Protein 4IX1 (pdb70)

Foldseek 3Di:
DDAQQLFEEEEEDEPVPADLQVVLVQWADPNHHYHYDYFDQPPADLDVVSVVVVLVSLLVSLLVVLVVPGAEYEYDDLCQCLSDDAANVNNVVSQVSSCVSRVHHYYYVVLVLVLCVVVVFAEEFEEAQQDDPVSVVSSCRHNVSSNHHYPYYDYPVCVCVLVRQVVRCVVPVPGQEYEEDRRDDCVCQQVSCVVSVHHYYYPSRSRSLVVCVRSVHQHIHDRDTDSSPVD/DDAQQLFEEEEEDEPVPAPLQVVLVQWADPNHHYHYDYFDLDDDDDDPVSVVVVLVRLLQSLLVVLVVPGQEYEYADLLQCPPDDFERVSNVVSQVSSCVSRVHHYYYVVLVLVLCVVVVFAEEFEEAQQDDPVSVVSSCRHNVSSNHHYPYYDHVAPVCVLVRQVVRCVVPVPGQEYEEDRPHDCVCQQVSCVVSVHHYYYPSRSRSLVVCVRSVHLDIHDRDTDSSPPD/DDAQQLFEEEEADEVVCDDLQVVLVQWADPNHHYHYDYFDQPPQDQDDVSVVVVLVRLLQSLLVVLVVPGAEYEYDDLCQCLSPHFARVNNVVSQVSSCVSRVHHYYYVVLVLVLCVVVVFAEEFEEAQPDDPVSVVSSCRHNVSSNHHYPYYYHVCVCVLVRQVVRCVVPVVGQEYEEDNRDDCVCQQVSCVVNVHHYYYPSRSRSLVVCVRSVHQDTPDRDTDSSPVD/DDAQQLFEEEEADEVVPAPLQVVLVQWADPNHHYHYDYQDQPDADLDPVSVVSVLVSLLVSLLVVLVVPGAEYEYDDLCQCQSDDQERPNNVVSQVSSCVSRVHHYYYVVLVLVLCVVVVFAEEFEEAQQDDPVSVVSSCSHNVNSNHHYPYYYHVVVVVLVRQVVRCVVPVPGQEYEEDSRDDCVCQQVSCVVSVHHYYYPSRSRSLVVCVRSVHQDIDDRDTDSSPVD/DAQQLFEEEEEDEVPPFCLQVVLVQWADPNHHYHYDYFDDPVPPDDPVCPVVVLVSLLQSLLVVLVVPGAEYEYDDLCQCLVDDAARPSNVVSQVSSCVSRVHHYHYVVLVLVLCVVVVFAEEFEEAAPDDPVSVVSSCRRNVSSNHHYPYYDYHAPVCVLVRQVVRCVVPVVGQEYEEDSRHDCVCQQVSCVVSVHHYYYPSRSRSLVRCVRSVHQHIHDRDTDSSPVD/DAQQLFEEEEEDEPVCDDLQVVLVQWADPNHHYHYDYFDQPPQDQDDVSVVVVLVSLLQSLLVVLVVPGAEYEYDDLLQCLRPDQERPNNVVSQVSSCVSRVHHYYYVVLVLVLCVVVVFAEEFEEAAPDDVVSVVSSCRHNVSSNHHYPYYDHQVVCVLVRQVVRCVVVVVGQEYEEDNRHDCVCQQVSCVVNVHHYYYPSRSRSLVVCVRSVHQGINDRDTDSSPVD/DDAQQLFEEEEADEPVPADLQVVLVQWADPNHHYHYDYFDQPPQDQDDVSVVVVLVSLLQSLLVVLVVPGQEYEYDDLCQCLSDDFARVNNVVSQVSSCVSRVHHYYYVVLVLVLCVVVVFAEEFEEAQPDDPVSVVRSCRHNVSSNHHYPYYDHVVVCVLVRQVVRCVVPVPGQEYEEDVRDDCVCQQVSCVVSVHHYYYPSRSRSLVVCVRSVHQGIHDRDTDSSPVD/DAQQLFEEEEEDEVPPAPLQVVLVQWADPNHHYHYDYFDQPPADQDPVSLVVVLVSLLQSLLVVLVVPGAEYEYDDLCQCQDPDAARVNNVVSQVSSCVSRVHHYYYVVLVLVLCVVVVFAEEEEEAQQDDPVSVVSSCRRNVSSNHHYPYYDYDVCVCVLVRQVVRCVVPVVGQEYEEDSRDDCVCQQVSCVVNVHHYYYPSRSRSLVVCVRSVHQGINDRPTDSSPVD

Solvent-accessible surface area: 70439 Å² total

Organism: NCBI:txid543736

InterPro domains:
  IPR026286 Maleate isomerase/Arylmalonate decarboxylase [PF17645] (55-254)
  IPR026286 Maleate isomerase/Arylmalonate decarboxylase [PTHR40267] (10-256)
  IPR053714 Isomerization and Racemization Enzyme Superfamily [G3DSA:3.40.50.12500] (1-258)

Sequence (1841 aa):
ADYGWRGKVGLISTPVIENAHVELARVAPEGVGVYQTFPYVPNFRVDATNIKRAVEQLETSAAALGSAGVDIVGQVGTPFSFAGGTGLEWAEDISTKLEKASGKPVALGLSIVEALQERGYKTVAISSTYYSRELSERYTQFLEAGGIRVLTIKNWPASYAYKSAREVAAEAPEADCIISGAAVHTDIIAPLEADLGKPVISSDSAFFWKILSLLGVRETSGGWGSLLDSLADDYGWRGKVGLISTPVIENAHVELARVAPEGVGVYQTFPYVPNFRVDATNIKRAVEQLETSAAALGSAGVDIVGQVGTPFSFAGGTGLEWAEDISTKLEKASGKPVALGLSIVEALQERGYKTVAISSTYYSRELSERYTQFLEAGGIRVLTIKNWPASYAYKSAREVAAEAPEADCIISGAAVHTDIIAPLEADLGKPVISSDSAFFWKILSLLGVRETSGGWGSLLDSLADYGWRGKVGLISTPVIENAHVELARVAPEGVGVYQTFPYVPNFRVDATNIKRAVEQLETSAAALGSAGVDIVGQVGTPFSFAGGTGLEWAEDISTKLEKASGKPVALGLSIVEALQERGYKTVAISSTYYSRELSERYTQFLEAGGIRVLTIKNPASYAYKSAREVAAEAPEADCIISGAAVHTDIIAPLEADLGKPVISSDSAFFWKILSLLGVRETSGGWGSLLDSLADYGWRGKVGLISTPVIENAHVELARVAPEGVGVYQTFPYVPNFRVDATNIKRAVEQLETSAAALGSAGVDIVGQVGTPFSFAGGTGLEWAEDISTKLEKASGKPVALGLSIVEALQERGYKTVAISSTYYSRELSERYTQFLEAGGIRVLTIKNPASYAYKSAREVAAEAPEADCIISGAAVHTDIIAPLEADLGKPVISSDSAFFWKILSLLGVRETSGGWGSLLDSLDYGWRGKVGLISTPVIENAHVELARVAPEGVGVYQTFPYVPNFRVDATNIKRAVEQLETSAAALGSAGVDIVGQVGTPFSFAGGTGLEWAEDISTKLEKASGKPVALGLSIVEALQERGYKTVAISSTYYSRELSERYTQFLEAGGIRVLTIKNWPASYAYKSAREVAAEAPEADCIISGAAVHTDIIAPLEADLGKPVISSDSAFFWKILSLLGVRETSGGWGSLLDSLDYGWRGKVGLISTPVIENAHVELARVAPEGVGVYQTFPYVPNFRVDATNIKRAVEQLETSAAALGSAGVDIVGQVGTPFSFAGGTGLEWAEDISTKLEKASGKPVALGLSIVEALQERGYKTVAISSTYYSRELSERYTQFLEAGGIRVLTIKNPASYAYKSAREVAAEAPEADCIISGAAVHTDIIAPLEADLGKPVISSDSAFFWKILSLLGVRETSGGWGSLLDSLADYGWRGKVGLISTPVIENAHVELARVAPEGVGVYQTFPYVPNFRVDATNIKRAVEQLETSAAALGSAGVDIVGQVGTPFSFAGGTGLEWAEDISTKLEKASGKPVALGLSIVEALQERGYKTVAISSTYYSRELSERYTQFLEAGGIRVLTIKNPASYAYKSAREVAAEAPEADCIISGAAVHTDIIAPLEADLGKPVISSDSAFFWKILSLLGVRETSGGWGSLLDSLDYGWRGKVGLISTPVIENAHVELARVAPEGVGVYQTFPYVPNFRVDATNIKRAVEQLETSAAALGSAGVDIVGQVGTPFSFAGGTGLEWAEDISTKLEKASGKPVALGLSIVEALQERGYKTVAISSTYYSRELSERYTQFLEAGGIRVLTIKNWPASYAYKSAREVAAEAPEADCIISGAAVHTDIIAPLEADLGKPVISSDSAFFWKILSLLGVRETSGGWGSLLDSL

Secondary structure (DSSP, 8-state):
--TTTTEEEEEE--TTT--HHHHHHHHSPTTEEEEEE----TT--SSHHHHHHHHHHHHHHHHHHHHHT-SEEEE--SGGGG-SSSSSHHHHHHHHHHHHHHSS-EE--HHHHHHHHHHT--EEEEE-TT--HHHHHHHHHHHHTTT-EEEEEE---HHHHHHHHHHHHHH-TT-SEE---TTS----HHHHHHHHSS-B--HHHHHHHHHHHHHT----SS---HHHHT-/--TTTTEEEEEE--TTT--HHHHHHHHSPTTEEEEEE-----S----HHHHHHHHHHHHHHHHHHHHHT-SEEEE--SGGGGSSSSSTHHHHHHHHHHHHHHSS-EE--HHHHHHHHHHT--EEEEE-TT--HHHHHHHHHHHHTTT-EEEEEE---HHHHHHHHHHHHHH-TT-SEE---TTS----HHHHHHHHSS-B--HHHHHHHHHHHHHT----SS---HHHHT-/--TTTTEEEEEE--TTT--HHHHHHHHSPTTEEEEEE----TT--SSHHHHHHHHHHHHHHHHHHHHHT-SEEEE--SGGGGSSSSSSHHHHHHHHHHHHHHSS-EE--HHHHHHHHHHT--EEEEE-TT--HHHHHHHHHHHHTTT-EEEEEE--HHHHHHHHHHHHHH-TT-SEE---TTS----HHHHHHHHSS-B--HHHHHHHHHHHHHT----SS---HHHHT-/--TTTTEEEEEE--TTT--HHHHHHHHSPTTEEEEEE----SS--S-HHHHHHHHHHHHHHHHHHHHHT-SEEEE--SGGGGSSSSSTHHHHHHHHHHHHHHSS-EE--HHHHHHHHHHT--EEEEE-TT--HHHHHHHHHHHHTTT-EEEEEE--HHHHHHHHHHHHHH-TT-SEE---SSS----HHHHHHHHSS-B--HHHHHHHHHHHHHT----SS---HHHHT-/-TTTTEEEEEE--TTT--HHHHHHHHSPTTEEEEEE-----S----TTTHHHHHHHHHHHHHHHHHHT-SEEEE--SGGGGSSSSTTHHHHHHHHHHHHHHSS-EE--HHHHHHHHHHT--EEEEEETT--HHHHHHHHHHHHTTT-EEEEEEE--HHHHHHHHHHHHHH-TT-SEE---TTS----HHHHHHHHSS-B--HHHHHHHHHHHHHT----SS---HHHHT-/-TTTTEEEEEE--TTT--HHHHHHHHSPTTEEEEEE----TT--SSHHHHHHHHHHHHHHHHHHHHHT-SEEEE--HHHHTSSSSSTHHHHHHHHHHHHHHSS-EE--HHHHHHHHHHT--EEEEE-TT--HHHHHHHHHHHHTTT-EEEEEE--HHHHHHHHHHHHHH-TT-SEE---TTS----HHHHHHHHSS-B--HHHHHHHHHHHHHT----SS---HHHHT-/--TTTTEEEEEE--TTT--HHHHHHHHSPTTEEEEEE----TT--SSHHHHHHHHHHHHHHHHHHHHHT-SEEEE--SGGGSSSSSSSHHHHHHHHHHHHHHSS-EE--HHHHHHHHHHT--EEEEE-TT--HHHHHHHHHHHHTTT-EEEEEE--HHHHHHHHHHHHHH-TT-SEE---TTS----HHHHHHHHSS-B--HHHHHHHHHHHHHT----SS---HHHHT-/-TTTTEEEEEE--TTT--HHHHHHHHSPTTEEEEEE----TT--S-HHHHHHHHHHHHHHHHHHHHHT-SEEEE--SGGGGSSSSTTHHHHHHHHHHHHHHSS-EE--HHHHHHHHHHT--EEEEE-TT--HHHHHHHHHHHHHTT-EEEEEE---HHHHHHHHHHHHHH-TT-SEE---TTS----HHHHHHHHSS-B--HHHHHHHHHHHHHT----SS---HHHHT-

Nearest PDB structures (foldseek):
  4ix1-assembly2_F  TM=1.002E+00  e=1.110E-44  Rhodococcus opacus PD630
  4ix1-assembly4_H  TM=1.001E+00  e=1.709E-43  Rhodococcus opacus PD630
  3dtv-assembly5_A  TM=8.946E-01  e=2.739E-15  Bordetella bronchiseptica
  3dtv-assembly5_C-4  TM=8.602E-01  e=9.230E-15  Bordetella bronchiseptica
  3ixm-assembly1_A  TM=8.526E-01  e=1.604E-13  Bordetella bronchiseptica

Structure (mmCIF, N/CA/C/O backbone):
data_4IX1
#
_entry.id   4IX1
#
_cell.length_a   117.824
_cell.length_b   117.902
_cell.length_c   166.324
_cell.angle_alpha   90.000
_cell.angle_beta   90.000
_cell.angle_gamma   90.000
#
_symmetry.space_group_name_H-M   'P 21 21 21'
#
loop_
_entity.id
_entity.type
_entity.pdbx_description
1 polymer 'hypothetical protein'
2 non-polymer 'PHOSPHATE ION'
3 water water
#
loop_
_atom_site.group_PDB
_atom_site.id
_atom_site.type_symbol
_atom_site.label_atom_id
_atom_site.label_alt_id
_atom_site.label_comp_id
_atom_site.label_asym_id
_atom_site.label_entity_id
_atom_site.label_seq_id
_atom_site.pdbx_PDB_ins_code
_atom_site.Cartn_x
_atom_site.Cartn_y
_atom_site.Cartn_z
_atom_site.occupancy
_atom_site.B_iso_or_equiv
_atom_site.auth_seq_id
_atom_site.auth_comp_id
_atom_site.auth_asym_id
_atom_site.auth_atom_id
_atom_site.pdbx_PDB_model_num
ATOM 1 N N . ALA A 1 6 ? 18.584 42.278 147.247 1.00 123.00 7 ALA A N 1
ATOM 2 C CA . ALA A 1 6 ? 18.473 43.290 146.157 1.00 115.21 7 ALA A CA 1
ATOM 3 C C . ALA A 1 6 ? 17.089 43.261 145.510 1.00 105.78 7 ALA A C 1
ATOM 4 O O . ALA A 1 6 ? 16.765 42.358 144.722 1.00 113.11 7 ALA A O 1
ATOM 6 N N . ASP A 1 7 ? 16.269 44.251 145.839 1.00 93.64 8 ASP A N 1
ATOM 7 C CA . ASP A 1 7 ? 15.013 44.442 145.120 1.00 91.87 8 ASP A CA 1
ATOM 8 C C . ASP A 1 7 ? 15.228 45.296 143.848 1.00 79.23 8 ASP A C 1
ATOM 9 O O . ASP A 1 7 ? 16.130 46.138 143.777 1.00 74.44 8 ASP A O 1
ATOM 14 N N . TYR A 1 8 ? 14.372 45.082 142.859 1.00 71.16 9 TYR A N 1
ATOM 15 C CA . TYR A 1 8 ? 14.419 45.823 141.600 1.00 74.06 9 TYR A CA 1
ATOM 16 C C . TYR A 1 8 ? 14.487 47.340 141.849 1.00 73.29 9 TYR A C 1
ATOM 17 O O . TYR A 1 8 ? 13.810 47.868 142.724 1.00 80.00 9 TYR A O 1
ATOM 26 N N . GLY A 1 9 ? 15.315 48.029 141.087 1.00 68.67 10 GLY A N 1
ATOM 27 C CA . GLY A 1 9 ? 15.374 49.472 141.149 1.00 65.57 10 GLY A CA 1
ATOM 28 C C . GLY A 1 9 ? 16.179 50.034 142.292 1.00 63.95 10 GLY A C 1
ATOM 29 O O . GLY A 1 9 ? 16.137 51.247 142.513 1.00 62.64 10 GLY A O 1
ATOM 30 N N . TRP A 1 10 ? 16.972 49.191 142.959 1.00 64.48 11 TRP A N 1
ATOM 31 C CA . TRP A 1 10 ? 17.730 49.626 144.153 1.00 61.94 11 TRP A CA 1
ATOM 32 C C . TRP A 1 10 ? 18.699 50.724 143.884 1.00 62.30 11 TRP A C 1
ATOM 33 O O . TRP A 1 10 ? 19.019 51.483 144.785 1.00 61.09 11 TRP A O 1
ATOM 44 N N . ARG A 1 11 ? 19.125 50.860 142.635 1.00 63.70 12 ARG A N 1
ATOM 45 C CA . ARG A 1 11 ? 20.060 51.907 142.276 1.00 68.77 12 ARG A CA 1
ATOM 46 C C . ARG A 1 11 ? 19.413 53.176 141.702 1.00 67.48 12 ARG A C 1
ATOM 47 O O . ARG A 1 11 ? 20.118 54.117 141.325 1.00 73.01 12 ARG A O 1
ATOM 55 N N . GLY A 1 12 ? 18.086 53.207 141.617 1.00 61.23 13 GLY A N 1
ATOM 56 C CA . GLY A 1 12 ? 17.401 54.329 141.005 1.00 61.91 13 GLY A CA 1
ATOM 57 C C . GLY A 1 12 ? 16.250 53.843 140.160 1.00 68.76 13 GLY A C 1
ATOM 58 O O . GLY A 1 12 ? 16.357 52.828 139.470 1.00 72.07 13 GLY A O 1
ATOM 59 N N . LYS A 1 13 ? 15.141 54.568 140.215 1.00 72.12 14 LYS A N 1
ATOM 60 C CA . LYS A 1 13 ? 13.954 54.228 139.457 1.00 67.82 14 LYS A CA 1
ATOM 61 C C . LYS A 1 13 ? 13.590 55.313 138.503 1.00 63.29 14 LYS A C 1
ATOM 62 O O . LYS A 1 13 ? 13.523 56.465 138.876 1.00 65.95 14 LYS A O 1
ATOM 68 N N . VAL A 1 14 ? 13.321 54.936 137.269 1.00 63.81 15 VAL A N 1
ATOM 69 C CA . VAL A 1 14 ? 12.968 55.883 136.239 1.00 59.84 15 VAL A CA 1
ATOM 70 C C . VAL A 1 14 ? 11.588 55.604 135.764 1.00 58.04 15 VAL A C 1
ATOM 71 O O . VAL A 1 14 ? 11.264 54.473 135.466 1.00 65.03 15 VAL A O 1
ATOM 75 N N . GLY A 1 15 ? 10.775 56.639 135.673 1.00 61.91 16 GLY A N 1
ATOM 76 C CA . GLY A 1 15 ? 9.444 56.524 135.104 1.00 63.19 16 GLY A CA 1
ATOM 77 C C . GLY A 1 15 ? 9.440 57.247 133.774 1.00 67.11 16 GLY A C 1
ATOM 78 O O . GLY A 1 15 ? 9.841 58.396 133.681 1.00 67.27 16 GLY A O 1
ATOM 79 N N . LEU A 1 16 ? 9.019 56.550 132.725 1.00 67.32 17 LEU A N 1
ATOM 80 C CA . LEU A 1 16 ? 8.973 57.130 131.402 1.00 64.07 17 LEU A CA 1
ATOM 81 C C . LEU A 1 16 ? 7.537 57.371 130.979 1.00 68.04 17 LEU A C 1
ATOM 82 O O . LEU A 1 16 ? 6.693 56.466 131.037 1.00 76.88 17 LEU A O 1
ATOM 87 N N . ILE A 1 17 ? 7.268 58.604 130.564 1.00 69.87 18 ILE A N 1
ATOM 88 C CA . ILE A 1 17 ? 5.992 58.977 130.004 1.00 63.94 18 ILE A CA 1
ATOM 89 C C . ILE A 1 17 ? 6.085 58.674 128.526 1.00 58.26 18 ILE A C 1
ATOM 90 O O . ILE A 1 17 ? 6.836 59.281 127.790 1.00 59.25 18 ILE A O 1
ATOM 95 N N . SER A 1 18 ? 5.283 57.743 128.065 1.00 68.36 19 SER A N 1
ATOM 96 C CA . SER A 1 18 ? 5.362 57.293 126.699 1.00 75.52 19 SER A CA 1
ATOM 97 C C . SER A 1 18 ? 4.277 57.843 125.846 1.00 81.67 19 SER A C 1
ATOM 98 O O . SER A 1 18 ? 3.187 58.053 126.294 1.00 94.64 19 SER A O 1
ATOM 101 N N . THR A 1 19 ? 4.594 58.083 124.596 1.00 94.25 20 THR A N 1
ATOM 102 C CA . THR A 1 19 ? 3.605 58.459 123.625 1.00 97.90 20 THR A CA 1
ATOM 103 C C . THR A 1 19 ? 2.755 57.301 123.193 1.00 112.47 20 THR A C 1
ATOM 104 O O . THR A 1 19 ? 3.180 56.159 123.221 1.00 120.67 20 THR A O 1
ATOM 108 N N . PRO A 1 20 ? 1.523 57.671 122.647 1.00 114.13 21 PRO A N 1
ATOM 109 C CA . PRO A 1 20 ? 0.699 56.529 122.227 1.00 109.09 21 PRO A CA 1
ATOM 110 C C . PRO A 1 20 ? 1.275 55.890 120.994 1.00 101.66 21 PRO A C 1
ATOM 111 O O . PRO A 1 20 ? 0.694 55.016 120.409 1.00 106.54 21 PRO A O 1
ATOM 115 N N . VAL A 1 21 ? 2.486 56.269 120.660 1.00 102.59 22 VAL A N 1
ATOM 116 C CA . VAL A 1 21 ? 3.154 55.727 119.505 1.00 104.21 22 VAL A CA 1
ATOM 117 C C . VAL A 1 21 ? 3.297 54.256 119.822 1.00 121.56 22 VAL A C 1
ATOM 118 O O . VAL A 1 21 ? 3.514 53.438 118.945 1.00 137.87 22 VAL A O 1
ATOM 122 N N . ILE A 1 22 ? 3.241 53.937 121.102 1.00 119.55 23 ILE A N 1
ATOM 123 C CA . ILE A 1 22 ? 3.670 52.634 121.576 1.00 116.00 23 ILE A CA 1
ATOM 124 C C . ILE A 1 22 ? 5.156 52.502 121.382 1.00 107.09 23 ILE A C 1
ATOM 125 O O . ILE A 1 22 ? 5.650 51.604 120.746 1.00 103.05 23 ILE A O 1
ATOM 130 N N . GLU A 1 23 ? 5.840 53.500 121.908 1.00 102.19 24 GLU A N 1
ATOM 131 C CA . GLU A 1 23 ? 7.269 53.575 121.928 1.00 93.59 24 GLU A CA 1
ATOM 132 C C . GLU A 1 23 ? 7.819 52.490 122.826 1.00 96.61 24 GLU A C 1
ATOM 133 O O . GLU A 1 23 ? 7.178 52.080 123.779 1.00 84.70 24 GLU A O 1
ATOM 139 N N . ASN A 1 24 ? 9.015 52.033 122.493 1.00 77.53 25 ASN A N 1
ATOM 140 C CA . ASN A 1 24 ? 9.711 50.986 123.204 1.00 78.11 25 ASN A CA 1
ATOM 141 C C . ASN A 1 24 ? 10.903 51.463 123.998 1.00 69.86 25 ASN A C 1
ATOM 142 O O . ASN A 1 24 ? 11.838 50.733 124.194 1.00 77.61 25 ASN A O 1
ATOM 147 N N . ALA A 1 25 ? 10.897 52.710 124.402 1.00 69.07 26 ALA A N 1
ATOM 148 C CA . ALA A 1 25 ? 12.035 53.281 125.074 1.00 72.34 26 ALA A CA 1
ATOM 149 C C . ALA A 1 25 ? 12.347 52.597 126.370 1.00 68.12 26 ALA A C 1
ATOM 150 O O . ALA A 1 25 ? 13.479 52.453 126.721 1.00 78.04 26 ALA A O 1
ATOM 152 N N . HIS A 1 26 ? 11.336 52.220 127.110 1.00 62.60 27 HIS A N 1
ATOM 153 C CA . HIS A 1 26 ? 11.522 51.456 128.353 1.00 65.40 27 HIS A CA 1
ATOM 154 C C . HIS A 1 26 ? 12.395 50.204 128.164 1.00 65.49 27 HIS A C 1
ATOM 155 O O . HIS A 1 26 ? 13.221 49.915 128.988 1.00 76.04 27 HIS A O 1
ATOM 162 N N . VAL A 1 27 ? 12.219 49.504 127.058 1.00 64.89 28 VAL A N 1
ATOM 163 C CA . VAL A 1 27 ? 13.026 48.345 126.732 1.00 66.24 28 VAL A CA 1
ATOM 164 C C . VAL A 1 27 ? 14.444 48.728 126.420 1.00 61.66 28 VAL A C 1
ATOM 165 O O . VAL A 1 27 ? 15.378 48.189 126.996 1.00 69.22 28 VAL A O 1
ATOM 169 N N . GLU A 1 28 ? 14.603 49.725 125.595 1.00 63.99 29 GLU A N 1
ATOM 170 C CA . GLU A 1 28 ? 15.913 50.183 125.277 1.00 70.34 29 GLU A CA 1
ATOM 171 C C . GLU A 1 28 ? 16.650 50.692 126.486 1.00 70.44 29 GLU A C 1
ATOM 172 O O . GLU A 1 28 ? 17.817 50.501 126.609 1.00 67.23 29 GLU A O 1
ATOM 178 N N . LEU A 1 29 ? 15.981 51.382 127.374 1.00 65.19 30 LEU A N 1
ATOM 179 C CA . LEU A 1 29 ? 16.663 51.890 128.561 1.00 66.79 30 LEU A CA 1
ATOM 180 C C . LEU A 1 29 ? 17.079 50.724 129.463 1.00 62.01 30 LEU A C 1
ATOM 181 O O . LEU A 1 29 ? 18.128 50.725 130.092 1.00 65.00 30 LEU A O 1
ATOM 186 N N . ALA A 1 30 ? 16.217 49.742 129.565 1.00 61.99 31 ALA A N 1
ATOM 187 C CA . ALA A 1 30 ? 16.528 48.604 130.369 1.00 61.20 31 ALA A CA 1
ATOM 188 C C . ALA A 1 30 ? 17.810 47.918 129.843 1.00 62.14 31 ALA A C 1
ATOM 189 O O . ALA A 1 30 ? 18.599 47.447 130.631 1.00 67.53 31 ALA A O 1
ATOM 191 N N . ARG A 1 31 ? 18.020 47.876 128.538 1.00 58.37 32 ARG A N 1
ATOM 192 C CA . ARG A 1 31 ? 19.249 47.303 128.015 1.00 59.65 32 ARG A CA 1
ATOM 193 C C . ARG A 1 31 ? 20.490 48.124 128.330 1.00 64.36 32 ARG A C 1
ATOM 194 O O . ARG A 1 31 ? 21.582 47.599 128.473 1.00 68.94 32 ARG A O 1
ATOM 202 N N . VAL A 1 32 ? 20.337 49.438 128.320 1.00 64.65 33 VAL A N 1
ATOM 203 C CA . VAL A 1 32 ? 21.478 50.309 128.441 1.00 55.17 33 VAL A CA 1
ATOM 204 C C . VAL A 1 32 ? 21.836 50.521 129.889 1.00 54.68 33 VAL A C 1
ATOM 205 O O . VAL A 1 32 ? 23.004 50.642 130.235 1.00 52.60 33 VAL A O 1
ATOM 209 N N . ALA A 1 33 ? 20.829 50.585 130.740 1.00 56.41 34 ALA A N 1
ATOM 210 C CA . ALA A 1 33 ? 21.073 50.889 132.129 1.00 60.69 34 ALA A CA 1
ATOM 211 C C . ALA A 1 33 ? 21.908 49.807 132.760 1.00 62.85 34 ALA A C 1
ATOM 212 O O . ALA A 1 33 ? 21.819 48.660 132.367 1.00 76.01 34 ALA A O 1
ATOM 214 N N . PRO A 1 34 ? 22.748 50.172 133.720 1.00 61.36 35 PRO A N 1
ATOM 215 C CA . PRO A 1 34 ? 23.467 49.204 134.479 1.00 61.36 35 PRO A CA 1
ATOM 216 C C . PRO A 1 34 ? 22.535 48.487 135.433 1.00 62.57 35 PRO A C 1
ATOM 217 O O . PRO A 1 34 ? 21.413 48.913 135.575 1.00 74.18 35 PRO A O 1
ATOM 221 N N . GLU A 1 35 ? 23.028 47.422 136.070 1.00 67.71 36 GLU A N 1
ATOM 222 C CA . GLU A 1 35 ? 22.288 46.615 137.061 1.00 71.31 36 GLU A CA 1
ATOM 223 C C . GLU A 1 35 ? 21.856 47.508 138.219 1.00 70.82 36 GLU A C 1
ATOM 224 O O . GLU A 1 35 ? 22.622 48.354 138.719 1.00 71.85 36 GLU A O 1
ATOM 230 N N . GLY A 1 36 ? 20.591 47.373 138.605 1.00 69.77 37 GLY A N 1
ATOM 231 C CA . GLY A 1 36 ? 20.070 48.058 139.787 1.00 66.56 37 GLY A CA 1
ATOM 232 C C . GLY A 1 36 ? 19.138 49.190 139.425 1.00 64.84 37 GLY A C 1
ATOM 233 O O . GLY A 1 36 ? 18.394 49.672 140.261 1.00 62.30 37 GLY A O 1
ATOM 234 N N . VAL A 1 37 ? 19.202 49.640 138.178 1.00 58.31 38 VAL A N 1
ATOM 235 C CA . VAL A 1 37 ? 18.301 50.689 137.715 1.00 60.90 38 VAL A CA 1
ATOM 236 C C . VAL A 1 37 ? 16.951 50.117 137.290 1.00 57.34 38 VAL A C 1
ATOM 237 O O . VAL A 1 37 ? 16.867 49.292 136.405 1.00 58.91 38 VAL A O 1
ATOM 241 N N . GLY A 1 38 ? 15.892 50.580 137.899 1.00 58.92 39 GLY A N 1
ATOM 242 C CA . GLY A 1 38 ? 14.547 50.092 137.561 1.00 62.31 39 GLY A CA 1
ATOM 243 C C . GLY A 1 38 ? 13.913 51.008 136.537 1.00 59.95 39 GLY A C 1
ATOM 244 O O . GLY A 1 38 ? 14.128 52.211 136.597 1.00 57.72 39 GLY A O 1
ATOM 245 N N . VAL A 1 39 ? 13.125 50.439 135.626 1.00 57.94 40 VAL A N 1
ATOM 246 C CA . VAL A 1 39 ? 12.412 51.201 134.643 1.00 57.00 40 VAL A CA 1
ATOM 247 C C . VAL A 1 39 ? 10.919 50.996 134.735 1.00 62.27 40 VAL A C 1
ATOM 248 O O . VAL A 1 39 ? 10.437 49.883 134.891 1.00 74.85 40 VAL A O 1
ATOM 252 N N . TYR A 1 40 ? 10.188 52.104 134.658 1.00 65.44 41 TYR A N 1
ATOM 253 C CA . TYR A 1 40 ? 8.735 52.108 134.717 1.00 65.32 41 TYR A CA 1
ATOM 254 C C . TYR A 1 40 ? 8.186 52.937 133.590 1.00 61.42 41 TYR A C 1
ATOM 255 O O . TYR A 1 40 ? 8.867 53.739 133.000 1.00 60.58 41 TYR A O 1
ATOM 264 N N . GLN A 1 41 ? 6.919 52.752 133.327 1.00 66.20 42 GLN A N 1
ATOM 265 C CA . GLN A 1 41 ? 6.319 53.339 132.160 1.00 65.94 42 GLN A CA 1
ATOM 266 C C . GLN A 1 41 ? 4.877 53.791 132.485 1.00 71.46 42 GLN A C 1
ATOM 267 O O . GLN A 1 41 ? 4.194 53.199 133.346 1.00 69.02 42 GLN A O 1
ATOM 273 N N . THR A 1 42 ? 4.431 54.835 131.818 1.00 68.57 43 THR A N 1
ATOM 274 C CA . THR A 1 42 ? 3.039 55.196 131.867 1.00 70.93 43 THR A CA 1
ATOM 275 C C . THR A 1 42 ? 2.607 55.882 130.597 1.00 72.38 43 THR A C 1
ATOM 276 O O . THR A 1 42 ? 3.404 56.471 129.930 1.00 66.82 43 THR A O 1
ATOM 280 N N . PHE A 1 43 ? 1.328 55.799 130.296 1.00 78.96 44 PHE A N 1
ATOM 281 C CA . PHE A 1 43 ? 0.758 56.378 129.090 1.00 73.75 44 PHE A CA 1
ATOM 282 C C . PHE A 1 43 ? -0.232 57.489 129.454 1.00 77.09 44 PHE A C 1
ATOM 283 O O . PHE A 1 43 ? -1.213 57.262 130.166 1.00 71.59 44 PHE A O 1
ATOM 291 N N . PRO A 1 44 ? -0.018 58.694 128.913 1.00 80.69 45 PRO A N 1
ATOM 292 C CA . PRO A 1 44 ? -1.040 59.717 129.034 1.00 81.36 45 PRO A CA 1
ATOM 293 C C . PRO A 1 44 ? -2.262 59.360 128.199 1.00 82.50 45 PRO A C 1
ATOM 294 O O . PRO A 1 44 ? -2.101 58.742 127.148 1.00 86.61 45 PRO A O 1
ATOM 298 N N . TYR A 1 45 ? -3.467 59.722 128.661 1.00 94.57 46 TYR A N 1
ATOM 299 C CA . TYR A 1 45 ? -4.700 59.468 127.890 1.00 103.86 46 TYR A CA 1
ATOM 300 C C . TYR A 1 45 ? -5.013 60.694 127.057 1.00 107.47 46 TYR A C 1
ATOM 301 O O . TYR A 1 45 ? -5.383 61.719 127.590 1.00 105.32 46 TYR A O 1
ATOM 310 N N . VAL A 1 46 ? -4.831 60.601 125.746 1.00 109.02 47 VAL A N 1
ATOM 311 C CA . VAL A 1 46 ? -4.970 61.757 124.884 1.00 111.01 47 VAL A CA 1
ATOM 312 C C . VAL A 1 46 ? -5.669 61.328 123.605 1.00 115.85 47 VAL A C 1
ATOM 313 O O . VAL A 1 46 ? -5.027 61.219 122.543 1.00 107.72 47 VAL A O 1
ATOM 317 N N . PRO A 1 47 ? -6.995 61.055 123.714 1.00 119.52 48 PRO A N 1
ATOM 318 C CA . PRO A 1 47 ? -7.800 60.617 122.570 1.00 125.56 48 PRO A CA 1
ATOM 319 C C . PRO A 1 47 ? -8.060 61.770 121.600 1.00 132.90 48 PRO A C 1
ATOM 320 O O . PRO A 1 47 ? -8.073 62.932 122.018 1.00 133.05 48 PRO A O 1
ATOM 324 N N . ASN A 1 48 ? -8.225 61.457 120.321 1.00 139.34 49 ASN A N 1
ATOM 325 C CA . ASN A 1 48 ? -8.613 62.447 119.316 1.00 148.59 49 ASN A CA 1
ATOM 326 C C . ASN A 1 48 ? -7.718 63.710 119.345 1.00 144.67 49 ASN A C 1
ATOM 327 O O . ASN A 1 48 ? -8.180 64.846 119.239 1.00 134.89 49 ASN A O 1
ATOM 332 N N . PHE A 1 49 ? -6.428 63.475 119.475 1.00 142.30 50 PHE A N 1
ATOM 333 C CA . PHE A 1 49 ? -5.494 64.566 119.413 1.00 144.30 50 PHE A CA 1
ATOM 334 C C . PHE A 1 49 ? -5.391 65.132 118.015 1.00 144.22 50 PHE A C 1
ATOM 335 O O . PHE A 1 49 ? -5.439 64.416 117.030 1.00 110.42 50 PHE A O 1
ATOM 343 N N . ARG A 1 50 ? -5.236 66.443 117.970 1.00 165.19 51 ARG A N 1
ATOM 344 C CA . ARG A 1 50 ? -5.011 67.182 116.752 1.00 175.82 51 ARG A CA 1
ATOM 345 C C . ARG A 1 50 ? -4.271 68.445 117.166 1.00 176.34 51 ARG A C 1
ATOM 346 O O . ARG A 1 50 ? -4.337 68.847 118.328 1.00 163.01 51 ARG A O 1
ATOM 354 N N . VAL A 1 51 ? -3.565 69.033 116.204 1.00 164.72 52 VAL A N 1
ATOM 355 C CA . VAL A 1 51 ? -2.620 70.105 116.467 1.00 167.44 52 VAL A CA 1
ATOM 356 C C . VAL A 1 51 ? -3.333 71.441 116.541 1.00 170.47 52 VAL A C 1
ATOM 357 O O . VAL A 1 51 ? -3.383 72.203 115.575 1.00 179.54 52 VAL A O 1
ATOM 361 N N . ASP A 1 52 ? -3.881 71.704 117.717 1.00 162.69 53 ASP A N 1
ATOM 362 C CA . ASP A 1 52 ? -4.555 72.950 118.013 1.00 169.21 53 ASP A CA 1
ATOM 363 C C . ASP A 1 52 ? -4.028 73.412 119.356 1.00 175.31 53 ASP A C 1
ATOM 364 O O . ASP A 1 52 ? -3.526 72.609 120.142 1.00 191.06 53 ASP A O 1
ATOM 369 N N . ALA A 1 53 ? -4.116 74.687 119.657 1.00 172.63 54 ALA A N 1
ATOM 370 C CA . ALA A 1 53 ? -3.592 75.088 120.935 1.00 163.04 54 ALA A CA 1
ATOM 371 C C . ALA A 1 53 ? -4.409 74.378 121.985 1.00 163.53 54 ALA A C 1
ATOM 372 O O . ALA A 1 53 ? -3.881 73.862 122.967 1.00 159.17 54 ALA A O 1
ATOM 374 N N . THR A 1 54 ? -5.710 74.330 121.762 1.00 151.23 55 THR A N 1
ATOM 375 C CA . THR A 1 54 ? -6.597 73.809 122.796 1.00 152.94 55 THR A CA 1
ATOM 376 C C . THR A 1 54 ? -6.224 72.333 123.093 1.00 153.17 55 THR A C 1
ATOM 377 O O . THR A 1 54 ? -6.268 71.886 124.245 1.00 130.98 55 THR A O 1
ATOM 381 N N . ASN A 1 55 ? -5.831 71.593 122.050 1.00 159.05 56 ASN A N 1
ATOM 382 C CA . ASN A 1 55 ? -5.445 70.185 122.183 1.00 158.94 56 ASN A CA 1
ATOM 383 C C . ASN A 1 55 ? -4.076 70.092 122.842 1.00 146.37 56 ASN A C 1
ATOM 384 O O . ASN A 1 55 ? -3.872 69.282 123.745 1.00 155.57 56 ASN A O 1
ATOM 389 N N . ILE A 1 56 ? -3.144 70.921 122.385 1.00 132.80 57 ILE A N 1
ATOM 390 C CA . ILE A 1 56 ? -1.823 71.015 123.015 1.00 130.14 57 ILE A CA 1
ATOM 391 C C . ILE A 1 56 ? -1.906 71.367 124.500 1.00 121.59 57 ILE A C 1
ATOM 392 O O . ILE A 1 56 ? -1.173 70.817 125.303 1.00 119.82 57 ILE A O 1
ATOM 397 N N . LYS A 1 57 ? -2.792 72.277 124.859 1.00 123.05 58 LYS A N 1
ATOM 398 C CA . LYS A 1 57 ? -3.010 72.545 126.280 1.00 135.93 58 LYS A CA 1
ATOM 399 C C . LYS A 1 57 ? -3.514 71.314 127.030 1.00 123.94 58 LYS A C 1
ATOM 400 O O . LYS A 1 57 ? -3.057 71.044 128.132 1.00 121.32 58 LYS A O 1
ATOM 406 N N . ARG A 1 58 ? -4.411 70.553 126.408 1.00 120.27 59 ARG A N 1
ATOM 407 C CA . ARG A 1 58 ? -4.953 69.321 126.983 1.00 111.40 59 ARG A CA 1
ATOM 408 C C . ARG A 1 58 ? -3.816 68.290 127.132 1.00 109.13 59 ARG A C 1
ATOM 409 O O . ARG A 1 58 ? -3.685 67.609 128.155 1.00 106.97 59 ARG A O 1
ATOM 417 N N . ALA A 1 59 ? -3.002 68.178 126.089 1.00 101.80 60 ALA A N 1
ATOM 418 C CA . ALA A 1 59 ? -1.855 67.282 126.075 1.00 98.24 60 ALA A CA 1
ATOM 419 C C . ALA A 1 59 ? -0.983 67.542 127.281 1.00 103.77 60 ALA A C 1
ATOM 420 O O . ALA A 1 59 ? -0.733 66.648 128.075 1.00 117.58 60 ALA A O 1
ATOM 422 N N . VAL A 1 60 ? -0.548 68.781 127.430 1.00 98.32 61 VAL A N 1
ATOM 423 C CA . VAL A 1 60 ? 0.311 69.151 128.541 1.00 91.56 61 VAL A CA 1
ATOM 424 C C . VAL A 1 60 ? -0.309 68.845 129.903 1.00 90.65 61 VAL A C 1
ATOM 425 O O . VAL A 1 60 ? 0.384 68.485 130.838 1.00 105.37 61 VAL A O 1
ATOM 429 N N . GLU A 1 61 ? -1.611 68.962 130.024 1.00 93.54 62 GLU A N 1
ATOM 430 C CA . GLU A 1 61 ? -2.247 68.631 131.289 1.00 107.04 62 GLU A CA 1
ATOM 431 C C . GLU A 1 61 ? -2.190 67.126 131.501 1.00 103.54 62 GLU A C 1
ATOM 432 O O . GLU A 1 61 ? -2.101 66.654 132.622 1.00 88.83 62 GLU A O 1
ATOM 438 N N . GLN A 1 62 ? -2.242 66.373 130.407 1.00 104.72 63 GLN A N 1
ATOM 439 C CA . GLN A 1 62 ? -2.122 64.916 130.495 1.00 101.34 63 GLN A CA 1
ATOM 440 C C . GLN A 1 62 ? -0.723 64.455 130.876 1.00 91.82 63 GLN A C 1
ATOM 441 O O . GLN A 1 62 ? -0.571 63.637 131.780 1.00 90.10 63 GLN A O 1
ATOM 447 N N . LEU A 1 63 ? 0.292 65.031 130.230 1.00 84.29 64 LEU A N 1
ATOM 448 C CA . LEU A 1 63 ? 1.666 64.854 130.659 1.00 73.59 64 LEU A CA 1
ATOM 449 C C . LEU A 1 63 ? 1.852 65.174 132.126 1.00 80.43 64 LEU A C 1
ATOM 450 O O . LEU A 1 63 ? 2.556 64.447 132.826 1.00 84.80 64 LEU A O 1
ATOM 455 N N . GLU A 1 64 ? 1.199 66.214 132.635 1.00 89.06 65 GLU A N 1
ATOM 456 C CA . GLU A 1 64 ? 1.346 66.545 134.068 1.00 83.99 65 GLU A CA 1
ATOM 457 C C . GLU A 1 64 ? 0.679 65.490 134.955 1.00 83.27 65 GLU A C 1
ATOM 458 O O . GLU A 1 64 ? 1.152 65.194 136.055 1.00 76.63 65 GLU A O 1
ATOM 464 N N . THR A 1 65 ? -0.405 64.901 134.466 1.00 81.38 66 THR A N 1
ATOM 465 C CA . THR A 1 65 ? -1.088 63.865 135.229 1.00 88.01 66 THR A CA 1
ATOM 466 C C . THR A 1 65 ? -0.211 62.615 135.306 1.00 88.14 66 THR A C 1
ATOM 467 O O . THR A 1 65 ? -0.042 62.020 136.385 1.00 80.86 66 THR A O 1
ATOM 471 N N . SER A 1 66 ? 0.306 62.216 134.138 1.00 80.76 67 SER A N 1
ATOM 472 C CA . SER A 1 66 ? 1.214 61.084 134.010 1.00 73.27 67 SER A CA 1
ATOM 473 C C . SER A 1 66 ? 2.387 61.272 134.980 1.00 77.84 67 SER A C 1
ATOM 474 O O . SER A 1 66 ? 2.684 60.388 135.786 1.00 83.94 67 SER A O 1
ATOM 477 N N . ALA A 1 67 ? 3.032 62.432 134.915 1.00 72.24 68 ALA A N 1
ATOM 478 C CA . ALA A 1 67 ? 4.154 62.717 135.785 1.00 73.59 68 ALA A CA 1
ATOM 479 C C . ALA A 1 67 ? 3.776 62.592 137.245 1.00 76.42 68 ALA A C 1
ATOM 480 O O . ALA A 1 67 ? 4.556 62.116 138.054 1.00 81.08 68 ALA A O 1
ATOM 482 N N . ALA A 1 68 ? 2.592 63.057 137.599 1.00 77.87 69 ALA A N 1
ATOM 483 C CA . ALA A 1 68 ? 2.158 62.964 138.984 1.00 73.53 69 ALA A CA 1
ATOM 484 C C . ALA A 1 68 ? 1.872 61.500 139.371 1.00 70.01 69 ALA A C 1
ATOM 485 O O . ALA A 1 68 ? 2.207 61.055 140.461 1.00 67.47 69 ALA A O 1
ATOM 487 N N . ALA A 1 69 ? 1.292 60.744 138.443 1.00 74.55 70 ALA A N 1
ATOM 488 C CA . ALA A 1 69 ? 1.065 59.315 138.658 1.00 76.00 70 ALA A CA 1
ATOM 489 C C . ALA A 1 69 ? 2.399 58.602 138.939 1.00 79.29 70 ALA A C 1
ATOM 490 O O . ALA A 1 69 ? 2.512 57.868 139.922 1.00 82.50 70 ALA A O 1
ATOM 492 N N . LEU A 1 70 ? 3.397 58.869 138.097 1.00 72.62 71 LEU A N 1
ATOM 493 C CA . LEU A 1 70 ? 4.732 58.334 138.300 1.00 76.43 71 LEU A CA 1
ATOM 494 C C . LEU A 1 70 ? 5.356 58.804 139.614 1.00 78.04 71 LEU A C 1
ATOM 495 O O . LEU A 1 70 ? 5.885 57.989 140.362 1.00 71.73 71 LEU A O 1
ATOM 500 N N . GLY A 1 71 ? 5.300 60.107 139.881 1.00 75.39 72 GLY A N 1
ATOM 501 C CA . GLY A 1 71 ? 5.791 60.636 141.136 1.00 73.51 72 GLY A CA 1
ATOM 502 C C . GLY A 1 71 ? 5.212 59.874 142.312 1.00 76.22 72 GLY A C 1
ATOM 503 O O . GLY A 1 71 ? 5.937 59.428 143.193 1.00 86.93 72 GLY A O 1
ATOM 504 N N . SER A 1 72 ? 3.895 59.741 142.332 1.00 83.59 73 SER A N 1
ATOM 505 C CA . SER A 1 72 ? 3.202 59.092 143.434 1.00 88.05 73 SER A CA 1
ATOM 506 C C . SER A 1 72 ? 3.634 57.640 143.550 1.00 87.74 73 SER A C 1
ATOM 507 O O . SER A 1 72 ? 3.727 57.104 144.638 1.00 86.02 73 SER A O 1
ATOM 510 N N . ALA A 1 73 ? 3.823 56.991 142.406 1.00 86.43 74 ALA A N 1
ATOM 511 C CA . ALA A 1 73 ? 4.220 55.587 142.375 1.00 77.81 74 ALA A CA 1
ATOM 512 C C . ALA A 1 73 ? 5.506 55.395 143.151 1.00 79.15 74 ALA A C 1
ATOM 513 O O . ALA A 1 73 ? 5.632 54.450 143.895 1.00 87.39 74 ALA A O 1
ATOM 515 N N . GLY A 1 74 ? 6.469 56.298 142.973 1.00 75.14 75 GLY A N 1
ATOM 516 C CA . GLY A 1 74 ? 7.719 56.252 143.727 1.00 69.76 75 GLY A CA 1
ATOM 517 C C . GLY A 1 74 ? 9.000 56.293 142.903 1.00 71.84 75 GLY A C 1
ATOM 518 O O . GLY A 1 74 ? 10.061 55.926 143.407 1.00 72.97 75 GLY A O 1
ATOM 519 N N . VAL A 1 75 ? 8.920 56.733 141.652 1.00 68.20 76 VAL A N 1
ATOM 520 C CA . VAL A 1 75 ? 10.106 56.830 140.851 1.00 74.68 76 VAL A CA 1
ATOM 521 C C . VAL A 1 75 ? 10.982 57.979 141.376 1.00 78.56 76 VAL A C 1
ATOM 522 O O . VAL A 1 75 ? 10.524 58.804 142.146 1.00 70.89 76 VAL A O 1
ATOM 526 N N . ASP A 1 76 ? 12.230 58.009 140.936 1.00 69.86 77 ASP A N 1
ATOM 527 C CA . ASP A 1 76 ? 13.168 59.008 141.359 1.00 70.06 77 ASP A CA 1
ATOM 528 C C . ASP A 1 76 ? 13.337 60.067 140.314 1.00 67.09 77 ASP A C 1
ATOM 529 O O . ASP A 1 76 ? 13.696 61.176 140.633 1.00 70.95 77 ASP A O 1
ATOM 534 N N . ILE A 1 77 ? 13.065 59.712 139.072 1.00 69.55 78 ILE A N 1
ATOM 535 C CA . ILE A 1 77 ? 13.280 60.578 137.917 1.00 74.08 78 ILE A CA 1
ATOM 536 C C . ILE A 1 77 ? 12.160 60.315 136.913 1.00 73.45 78 ILE A C 1
ATOM 537 O O . ILE A 1 77 ? 11.647 59.197 136.845 1.00 73.98 78 ILE A O 1
ATOM 542 N N . VAL A 1 78 ? 11.772 61.345 136.160 1.00 69.14 79 VAL A N 1
ATOM 543 C CA . VAL A 1 78 ? 10.733 61.195 135.168 1.00 63.56 79 VAL A CA 1
ATOM 544 C C . VAL A 1 78 ? 11.275 61.604 133.833 1.00 63.39 79 VAL A C 1
ATOM 545 O O . VAL A 1 78 ? 11.896 62.649 133.705 1.00 68.22 79 VAL A O 1
ATOM 549 N N . GLY A 1 79 ? 10.996 60.805 132.812 1.00 66.89 80 GLY A N 1
ATOM 550 C CA . GLY A 1 79 ? 11.507 61.077 131.484 1.00 68.13 80 GLY A CA 1
ATOM 551 C C . GLY A 1 79 ? 10.354 61.208 130.545 1.00 74.96 80 GLY A C 1
ATOM 552 O O . GLY A 1 79 ? 9.397 60.439 130.654 1.00 71.12 80 GLY A O 1
ATOM 553 N N . GLN A 1 80 ? 10.422 62.187 129.641 1.00 69.83 81 GLN A N 1
ATOM 554 C CA . GLN A 1 80 ? 9.356 62.389 128.693 1.00 71.30 81 GLN A CA 1
ATOM 555 C C . GLN A 1 80 ? 9.853 61.993 127.331 1.00 65.86 81 GLN A C 1
ATOM 556 O O . GLN A 1 80 ? 10.832 62.534 126.827 1.00 68.36 81 GLN A O 1
ATOM 562 N N . VAL A 1 81 ? 9.156 61.042 126.734 1.00 68.94 82 VAL A N 1
ATOM 563 C CA . VAL A 1 81 ? 9.546 60.472 125.470 1.00 74.46 82 VAL A CA 1
ATOM 564 C C . VAL A 1 81 ? 8.875 61.211 124.353 1.00 81.00 82 VAL A C 1
ATOM 565 O O . VAL A 1 81 ? 7.660 61.318 124.344 1.00 109.54 82 VAL A O 1
ATOM 569 N N . GLY A 1 82 ? 9.656 61.656 123.378 1.00 87.40 83 GLY A N 1
ATOM 570 C CA . GLY A 1 82 ? 9.144 62.398 122.232 1.00 89.93 83 GLY A CA 1
ATOM 571 C C . GLY A 1 82 ? 10.040 63.586 121.985 1.00 91.84 83 GLY A C 1
ATOM 572 O O . GLY A 1 82 ? 10.021 64.572 122.750 1.00 112.20 83 GLY A O 1
ATOM 573 N N . THR A 1 83 ? 10.882 63.482 120.979 1.00 92.93 84 THR A N 1
ATOM 574 C CA . THR A 1 83 ? 11.753 64.576 120.634 1.00 101.63 84 THR A CA 1
ATOM 575 C C . THR A 1 83 ? 11.075 65.839 120.044 1.00 108.06 84 THR A C 1
ATOM 576 O O . THR A 1 83 ? 11.333 66.933 120.503 1.00 76.98 84 THR A O 1
ATOM 580 N N . PRO A 1 84 ? 10.152 65.706 119.099 1.00 119.33 85 PRO A N 1
ATOM 581 C CA . PRO A 1 84 ? 9.517 66.922 118.580 1.00 118.42 85 PRO A CA 1
ATOM 582 C C . PRO A 1 84 ? 8.713 67.718 119.618 1.00 113.00 85 PRO A C 1
ATOM 583 O O . PRO A 1 84 ? 8.568 68.923 119.468 1.00 113.53 85 PRO A O 1
ATOM 587 N N . PHE A 1 85 ? 8.221 67.074 120.675 1.00 111.51 86 PHE A N 1
ATOM 588 C CA . PHE A 1 85 ? 7.473 67.800 121.708 1.00 116.54 86 PHE A CA 1
ATOM 589 C C . PHE A 1 85 ? 8.308 68.815 122.509 1.00 124.59 86 PHE A C 1
ATOM 590 O O . PHE A 1 85 ? 7.748 69.572 123.293 1.00 121.94 86 PHE A O 1
ATOM 598 N N . SER A 1 86 ? 9.629 68.822 122.349 1.00 125.60 87 SER A N 1
ATOM 599 C CA . SER A 1 86 ? 10.458 69.803 123.049 1.00 137.85 87 SER A CA 1
ATOM 600 C C . SER A 1 86 ? 10.458 71.131 122.263 1.00 142.53 87 SER A C 1
ATOM 601 O O . SER A 1 86 ? 10.831 72.190 122.790 1.00 131.20 87 SER A O 1
ATOM 604 N N . PHE A 1 87 ? 10.060 71.039 121.003 1.00 156.37 88 PHE A N 1
ATOM 605 C CA . PHE A 1 87 ? 9.888 72.209 120.162 1.00 153.44 88 PHE A CA 1
ATOM 606 C C . PHE A 1 87 ? 8.465 72.393 119.645 1.00 157.81 88 PHE A C 1
ATOM 607 O O . PHE A 1 87 ? 8.252 72.986 118.605 1.00 164.09 88 PHE A O 1
ATOM 615 N N . ALA A 1 88 ? 7.498 71.902 120.402 1.00 159.56 89 ALA A N 1
ATOM 616 C CA . ALA A 1 88 ? 6.105 71.842 119.991 1.00 149.11 89 ALA A CA 1
ATOM 617 C C . ALA A 1 88 ? 5.550 73.213 119.674 1.00 142.24 89 ALA A C 1
ATOM 618 O O . ALA A 1 88 ? 4.708 73.352 118.803 1.00 132.07 89 ALA A O 1
ATOM 620 N N . GLY A 1 89 ? 6.078 74.233 120.327 1.00 150.89 90 GLY A N 1
ATOM 621 C CA . GLY A 1 89 ? 5.639 75.591 120.079 1.00 165.32 90 GLY A CA 1
ATOM 622 C C . GLY A 1 89 ? 6.703 76.581 119.635 1.00 170.35 90 GLY A C 1
ATOM 623 O O . GLY A 1 89 ? 7.779 76.641 120.221 1.00 172.60 90 GLY A O 1
ATOM 624 N N . GLY A 1 90 ? 6.393 77.364 118.604 1.00 166.87 91 GLY A N 1
ATOM 625 C CA . GLY A 1 90 ? 7.172 78.544 118.267 1.00 163.07 91 GLY A CA 1
ATOM 626 C C . GLY A 1 90 ? 8.632 78.450 117.871 1.00 156.03 91 GLY A C 1
ATOM 627 O O . GLY A 1 90 ? 8.989 77.859 116.861 1.00 144.67 91 GLY A O 1
ATOM 628 N N . THR A 1 91 ? 9.491 79.104 118.631 1.00 145.49 92 THR A N 1
ATOM 629 C CA . THR A 1 91 ? 10.914 78.900 118.460 1.00 128.06 92 THR A CA 1
ATOM 630 C C . THR A 1 91 ? 11.640 79.174 119.742 1.00 125.70 92 THR A C 1
ATOM 631 O O . THR A 1 91 ? 11.113 79.779 120.653 1.00 138.92 92 THR A O 1
ATOM 635 N N . GLY A 1 92 ? 12.846 78.668 119.817 1.00 108.48 93 GLY A N 1
ATOM 636 C CA . GLY A 1 92 ? 13.598 78.673 121.060 1.00 112.30 93 GLY A CA 1
ATOM 637 C C . GLY A 1 92 ? 13.473 77.481 121.990 1.00 111.77 93 GLY A C 1
ATOM 638 O O . GLY A 1 92 ? 12.836 76.490 121.673 1.00 97.11 93 GLY A O 1
ATOM 639 N N . LEU A 1 93 ? 14.127 77.585 123.139 1.00 108.70 94 LEU A N 1
ATOM 640 C CA . LEU A 1 93 ? 14.148 76.541 124.153 1.00 103.63 94 LEU A CA 1
ATOM 641 C C . LEU A 1 93 ? 13.251 76.847 125.317 1.00 110.18 94 LEU A C 1
ATOM 642 O O . LEU A 1 93 ? 13.318 76.196 126.331 1.00 137.21 94 LEU A O 1
ATOM 647 N N . GLU A 1 94 ? 12.462 77.896 125.154 1.00 116.56 95 GLU A N 1
ATOM 648 C CA . GLU A 1 94 ? 11.555 78.376 126.175 1.00 114.68 95 GLU A CA 1
ATOM 649 C C . GLU A 1 94 ? 10.445 77.409 126.484 1.00 99.41 95 GLU A C 1
ATOM 650 O O . GLU A 1 94 ? 10.064 77.231 127.616 1.00 90.99 95 GLU A O 1
ATOM 656 N N . TRP A 1 95 ? 9.924 76.806 125.441 1.00 90.56 96 TRP A N 1
ATOM 657 C CA . TRP A 1 95 ? 8.822 75.861 125.521 1.00 95.21 96 TRP A CA 1
ATOM 658 C C . TRP A 1 95 ? 9.213 74.622 126.330 1.00 103.07 96 TRP A C 1
ATOM 659 O O . TRP A 1 95 ? 8.570 74.255 127.320 1.00 89.52 96 TRP A O 1
ATOM 670 N N . ALA A 1 96 ? 10.296 73.996 125.883 1.00 107.98 97 ALA A N 1
ATOM 671 C CA . ALA A 1 96 ? 10.869 72.847 126.542 1.00 98.57 97 ALA A CA 1
ATOM 672 C C . ALA A 1 96 ? 11.089 73.113 128.016 1.00 93.24 97 ALA A C 1
ATOM 673 O O . ALA A 1 96 ? 10.683 72.309 128.866 1.00 107.63 97 ALA A O 1
ATOM 675 N N . GLU A 1 97 ? 11.784 74.200 128.327 1.00 89.76 98 GLU A N 1
ATOM 676 C CA . GLU A 1 97 ? 12.129 74.476 129.719 1.00 101.52 98 GLU A CA 1
ATOM 677 C C . GLU A 1 97 ? 10.877 74.731 130.573 1.00 96.96 98 GLU A C 1
ATOM 678 O O . GLU A 1 97 ? 10.846 74.435 131.772 1.00 101.19 98 GLU A O 1
ATOM 684 N N . ASP A 1 98 ? 9.823 75.208 129.933 1.00 93.95 99 ASP A N 1
ATOM 685 C CA . ASP A 1 98 ? 8.582 75.372 130.618 1.00 98.46 99 ASP A CA 1
ATOM 686 C C . ASP A 1 98 ? 7.977 74.032 130.984 1.00 97.72 99 ASP A C 1
ATOM 687 O O . ASP A 1 98 ? 7.609 73.787 132.134 1.00 98.85 99 ASP A O 1
ATOM 692 N N . ILE A 1 99 ? 7.831 73.189 129.982 1.00 97.36 100 ILE A N 1
ATOM 693 C CA . ILE A 1 99 ? 7.287 71.866 130.188 1.00 97.78 100 ILE A CA 1
ATOM 694 C C . ILE A 1 99 ? 8.087 71.137 131.255 1.00 95.23 100 ILE A C 1
ATOM 695 O O . ILE A 1 99 ? 7.543 70.488 132.157 1.00 81.12 100 ILE A O 1
ATOM 700 N N . SER A 1 100 ? 9.400 71.194 131.112 1.00 88.31 101 SER A N 1
ATOM 701 C CA . SER A 1 100 ? 10.245 70.558 132.081 1.00 85.67 101 SER A CA 1
ATOM 702 C C . SER A 1 100 ? 9.835 70.977 133.487 1.00 82.13 101 SER A C 1
ATOM 703 O O . SER A 1 100 ? 9.657 70.138 134.364 1.00 91.81 101 SER A O 1
ATOM 706 N N . THR A 1 101 ? 9.660 72.271 133.707 1.00 84.17 102 THR A N 1
ATOM 707 C CA . THR A 1 101 ? 9.248 72.740 135.031 1.00 88.86 102 THR A CA 1
ATOM 708 C C . THR A 1 101 ? 7.875 72.266 135.487 1.00 79.73 102 THR A C 1
ATOM 709 O O . THR A 1 101 ? 7.670 71.987 136.665 1.00 85.72 102 THR A O 1
ATOM 713 N N . LYS A 1 102 ? 6.932 72.241 134.572 1.00 80.51 103 LYS A N 1
ATOM 714 C CA . LYS A 1 102 ? 5.612 71.736 134.888 1.00 92.09 103 LYS A CA 1
ATOM 715 C C . LYS A 1 102 ? 5.678 70.314 135.412 1.00 92.50 103 LYS A C 1
ATOM 716 O O . LYS A 1 102 ? 5.052 69.980 136.435 1.00 90.61 103 LYS A O 1
ATOM 722 N N . LEU A 1 103 ? 6.464 69.492 134.716 1.00 95.60 104 LEU A N 1
ATOM 723 C CA . LEU A 1 103 ? 6.584 68.067 135.048 1.00 88.66 104 LEU A CA 1
ATOM 724 C C . LEU A 1 103 ? 7.384 67.853 136.330 1.00 82.23 104 LEU A C 1
ATOM 725 O O . LEU A 1 103 ? 7.039 66.956 137.137 1.00 84.24 104 LEU A O 1
ATOM 730 N N . GLU A 1 104 ? 8.384 68.706 136.567 1.00 73.14 105 GLU A N 1
ATOM 731 C CA . GLU A 1 104 ? 9.055 68.706 137.878 1.00 75.61 105 GLU A CA 1
ATOM 732 C C . GLU A 1 104 ? 8.081 69.047 138.988 1.00 84.53 105 GLU A C 1
ATOM 733 O O . GLU A 1 104 ? 8.026 68.328 140.002 1.00 78.80 105 GLU A O 1
ATOM 739 N N . LYS A 1 105 ? 7.270 70.099 138.745 1.00 91.73 106 LYS A N 1
ATOM 740 C CA . LYS A 1 105 ? 6.221 70.579 139.665 1.00 90.38 106 LYS A CA 1
ATOM 741 C C . LYS A 1 105 ? 5.221 69.426 139.931 1.00 85.70 106 LYS A C 1
ATOM 742 O O . LYS A 1 105 ? 4.967 69.041 141.084 1.00 82.80 106 LYS A O 1
ATOM 748 N N . ALA A 1 106 ? 4.703 68.850 138.851 1.00 84.51 107 ALA A N 1
ATOM 749 C CA . ALA A 1 106 ? 3.670 67.819 138.933 1.00 83.72 107 ALA A CA 1
ATOM 750 C C . ALA A 1 106 ? 4.118 66.525 139.608 1.00 88.09 107 ALA A C 1
ATOM 751 O O . ALA A 1 106 ? 3.309 65.841 140.207 1.00 89.87 107 ALA A O 1
ATOM 753 N N . SER A 1 107 ? 5.395 66.167 139.456 1.00 88.24 108 SER A N 1
ATOM 754 C CA . SER A 1 107 ? 5.912 64.865 139.896 1.00 84.34 108 SER A CA 1
ATOM 755 C C . SER A 1 107 ? 6.660 64.972 141.218 1.00 85.48 108 SER A C 1
ATOM 756 O O . SER A 1 107 ? 6.695 64.030 142.011 1.00 86.52 108 SER A O 1
ATOM 759 N N . GLY A 1 108 ? 7.268 66.126 141.449 1.00 81.71 109 GLY A N 1
ATOM 760 C CA . GLY A 1 108 ? 8.111 66.305 142.609 1.00 76.30 109 GLY A CA 1
ATOM 761 C C . GLY A 1 108 ? 9.483 65.732 142.401 1.00 77.91 109 GLY A C 1
ATOM 762 O O . GLY A 1 108 ? 10.227 65.599 143.358 1.00 77.41 109 GLY A O 1
ATOM 763 N N . LYS A 1 109 ? 9.820 65.430 141.143 1.00 74.87 110 LYS A N 1
ATOM 764 C CA . LYS A 1 109 ? 11.044 64.746 140.803 1.00 75.69 110 LYS A CA 1
ATOM 765 C C . LYS A 1 109 ? 11.737 65.411 139.633 1.00 74.12 110 LYS A C 1
ATOM 766 O O . LYS A 1 109 ? 11.077 66.023 138.786 1.00 76.22 110 LYS A O 1
ATOM 772 N N . PRO A 1 110 ? 13.061 65.223 139.526 1.00 65.72 111 PRO A N 1
ATOM 773 C CA . PRO A 1 110 ? 13.733 65.796 138.373 1.00 65.75 111 PRO A CA 1
ATOM 774 C C . PRO A 1 110 ? 13.254 65.141 137.089 1.00 65.26 111 PRO A C 1
ATOM 775 O O . PRO A 1 110 ? 12.693 64.061 137.115 1.00 69.47 111 PRO A O 1
ATOM 779 N N . VAL A 1 111 ? 13.455 65.824 135.983 1.00 67.11 112 VAL A N 1
ATOM 780 C CA . VAL A 1 111 ? 12.813 65.475 134.737 1.00 64.97 112 VAL A CA 1
ATOM 781 C C . VAL A 1 111 ? 13.774 65.559 133.583 1.00 62.97 112 VAL A C 1
ATOM 782 O O . VAL A 1 111 ? 14.601 66.473 133.516 1.00 73.32 112 VAL A O 1
ATOM 786 N N . ALA A 1 112 ? 13.645 64.626 132.658 1.00 60.78 113 ALA A N 1
ATOM 787 C CA . ALA A 1 112 ? 14.373 64.686 131.420 1.00 65.34 113 ALA A CA 1
ATOM 788 C C . ALA A 1 112 ? 13.371 64.684 130.294 1.00 66.50 113 ALA A C 1
ATOM 789 O O . ALA A 1 112 ? 12.392 63.955 130.355 1.00 74.87 113 ALA A O 1
ATOM 791 N N . LEU A 1 113 ? 13.634 65.468 129.261 1.00 68.04 114 LEU A N 1
ATOM 792 C CA . LEU A 1 113 ? 12.828 65.463 128.043 1.00 73.74 114 LEU A CA 1
ATOM 793 C C . LEU A 1 113 ? 13.675 65.029 126.873 1.00 72.05 114 LEU A C 1
ATOM 794 O O . LEU A 1 113 ? 14.830 65.419 126.737 1.00 62.47 114 LEU A O 1
ATOM 807 N N . GLY A 1 115 ? 13.949 65.616 123.606 1.00 78.20 116 GLY A N 1
ATOM 808 C CA . GLY A 1 115 ? 14.556 66.555 122.641 1.00 72.74 116 GLY A CA 1
ATOM 809 C C . GLY A 1 115 ? 15.564 67.459 123.335 1.00 77.06 116 GLY A C 1
ATOM 810 O O . GLY A 1 115 ? 16.669 67.717 122.830 1.00 66.52 116 GLY A O 1
ATOM 811 N N . LEU A 1 116 ? 15.175 67.984 124.498 1.00 75.99 117 LEU A N 1
ATOM 812 C CA . LEU A 1 116 ? 16.045 68.903 125.206 1.00 72.73 117 LEU A CA 1
ATOM 813 C C . LEU A 1 116 ? 17.367 68.245 125.558 1.00 69.51 117 LEU A C 1
ATOM 814 O O . LEU A 1 116 ? 18.384 68.912 125.572 1.00 85.53 117 LEU A O 1
ATOM 819 N N . SER A 1 117 ? 17.341 66.949 125.866 1.00 75.56 118 SER A N 1
ATOM 820 C CA . SER A 1 117 ? 18.534 66.186 126.249 1.00 71.16 118 SER A CA 1
ATOM 821 C C . SER A 1 117 ? 19.636 66.219 125.210 1.00 71.24 118 SER A C 1
ATOM 822 O O . SER A 1 117 ? 20.805 66.242 125.563 1.00 71.16 118 SER A O 1
ATOM 825 N N . ILE A 1 118 ? 19.271 66.251 123.938 1.00 74.47 119 ILE A N 1
ATOM 826 C CA . ILE A 1 118 ? 20.271 66.309 122.880 1.00 71.74 119 ILE A CA 1
ATOM 827 C C . ILE A 1 118 ? 21.092 67.584 123.029 1.00 77.30 119 ILE A C 1
ATOM 828 O O . ILE A 1 118 ? 22.329 67.570 122.935 1.00 83.09 119 ILE A O 1
ATOM 833 N N . VAL A 1 119 ? 20.409 68.692 123.286 1.00 81.09 120 VAL A N 1
ATOM 834 C CA . VAL A 1 119 ? 21.080 69.975 123.459 1.00 82.45 120 VAL A CA 1
ATOM 835 C C . VAL A 1 119 ? 21.973 69.938 124.700 1.00 75.89 120 VAL A C 1
ATOM 836 O O . VAL A 1 119 ? 23.156 70.317 124.649 1.00 68.72 120 VAL A O 1
ATOM 840 N N . GLU A 1 120 ? 21.422 69.442 125.802 1.00 70.42 121 GLU A N 1
ATOM 841 C CA . GLU A 1 120 ? 22.184 69.388 127.042 1.00 74.92 121 GLU A CA 1
ATOM 842 C C . GLU A 1 120 ? 23.428 68.528 126.886 1.00 72.78 121 GLU A C 1
ATOM 843 O O . GLU A 1 120 ? 24.485 68.860 127.418 1.00 71.63 121 GLU A O 1
ATOM 849 N N . ALA A 1 121 ? 23.305 67.442 126.129 1.00 67.53 122 ALA A N 1
ATOM 850 C CA . ALA A 1 121 ? 24.417 66.549 125.914 1.00 63.71 122 ALA A CA 1
ATOM 851 C C . ALA A 1 121 ? 25.498 67.234 125.094 1.00 68.62 122 ALA A C 1
ATOM 852 O O . ALA A 1 121 ? 26.701 67.234 125.476 1.00 65.80 122 ALA A O 1
ATOM 854 N N . LEU A 1 122 ? 25.096 67.810 123.973 1.00 69.85 123 LEU A N 1
ATOM 855 C CA . LEU A 1 122 ? 26.060 68.523 123.122 1.00 72.90 123 LEU A CA 1
ATOM 856 C C . LEU A 1 122 ? 26.770 69.594 123.928 1.00 68.46 123 LEU A C 1
ATOM 857 O O . LEU A 1 122 ? 27.993 69.748 123.844 1.00 78.88 123 LEU A O 1
ATOM 862 N N . GLN A 1 123 ? 26.017 70.301 124.747 1.00 68.78 124 GLN A N 1
ATOM 863 C CA . GLN A 1 123 ? 26.620 71.327 125.560 1.00 76.98 124 GLN A CA 1
ATOM 864 C C . GLN A 1 123 ? 27.620 70.749 126.557 1.00 75.07 124 GLN A C 1
ATOM 865 O O . GLN A 1 123 ? 28.738 71.215 126.626 1.00 78.68 124 GLN A O 1
ATOM 871 N N . GLU A 1 124 ? 27.201 69.764 127.342 1.00 77.05 125 GLU A N 1
ATOM 872 C CA . GLU A 1 124 ? 28.073 69.178 128.347 1.00 71.18 125 GLU A CA 1
ATOM 873 C C . GLU A 1 124 ? 29.364 68.697 127.683 1.00 72.77 125 GLU A C 1
ATOM 874 O O . GLU A 1 124 ? 30.400 68.701 128.310 1.00 75.40 125 GLU A O 1
ATOM 880 N N . ARG A 1 125 ? 29.269 68.251 126.446 1.00 72.32 126 ARG A N 1
ATOM 881 C CA . ARG A 1 125 ? 30.406 67.688 125.736 1.00 80.84 126 ARG A CA 1
ATOM 882 C C . ARG A 1 125 ? 31.194 68.722 124.984 1.00 89.11 126 ARG A C 1
ATOM 883 O O . ARG A 1 125 ? 32.243 68.438 124.444 1.00 125.29 126 ARG A O 1
ATOM 891 N N . GLY A 1 126 ? 30.687 69.935 124.971 1.00 82.75 127 GLY A N 1
ATOM 892 C CA . GLY A 1 126 ? 31.307 70.997 124.232 1.00 73.87 127 GLY A CA 1
ATOM 893 C C . GLY A 1 126 ? 31.354 70.771 122.758 1.00 76.03 127 GLY A C 1
ATOM 894 O O . GLY A 1 126 ? 32.296 71.162 122.110 1.00 72.06 127 GLY A O 1
ATOM 895 N N . TYR A 1 127 ? 30.326 70.151 122.222 1.00 73.59 128 TYR A N 1
ATOM 896 C CA . TYR A 1 127 ? 30.235 70.021 120.795 1.00 86.10 128 TYR A CA 1
ATOM 897 C C . TYR A 1 127 ? 29.515 71.234 120.275 1.00 89.82 128 TYR A C 1
ATOM 898 O O . TYR A 1 127 ? 28.416 71.522 120.680 1.00 91.86 128 TYR A O 1
ATOM 907 N N . LYS A 1 128 ? 30.155 71.967 119.386 1.00 93.55 129 LYS A N 1
ATOM 908 C CA . LYS A 1 128 ? 29.580 73.213 118.885 1.00 94.84 129 LYS A CA 1
ATOM 909 C C . LYS A 1 128 ? 28.980 73.042 117.511 1.00 92.35 129 LYS A C 1
ATOM 910 O O . LYS A 1 128 ? 27.983 73.667 117.198 1.00 96.98 129 LYS A O 1
ATOM 916 N N . THR A 1 129 ? 29.591 72.186 116.703 1.00 91.70 130 THR A N 1
ATOM 917 C CA . THR A 1 129 ? 29.131 71.946 115.354 1.00 86.90 130 THR A CA 1
ATOM 918 C C . THR A 1 129 ? 28.630 70.507 115.212 1.00 78.98 130 THR A C 1
ATOM 919 O O . THR A 1 129 ? 29.247 69.581 115.691 1.00 89.84 130 THR A O 1
ATOM 923 N N . VAL A 1 130 ? 27.545 70.322 114.485 1.00 78.46 131 VAL A N 1
ATOM 924 C CA . VAL A 1 130 ? 27.040 68.998 114.223 1.00 77.08 131 VAL A CA 1
ATOM 925 C C . VAL A 1 130 ? 26.698 68.784 112.777 1.00 80.60 131 VAL A C 1
ATOM 926 O O . VAL A 1 130 ? 26.508 69.727 112.022 1.00 84.76 131 VAL A O 1
ATOM 930 N N . ALA A 1 131 ? 26.602 67.515 112.412 1.00 77.14 132 ALA A N 1
ATOM 931 C CA . ALA A 1 131 ? 26.102 67.112 111.121 1.00 80.21 132 ALA A CA 1
ATOM 932 C C . ALA A 1 131 ? 25.001 66.103 111.403 1.00 81.50 132 ALA A C 1
ATOM 933 O O . ALA A 1 131 ? 25.170 65.246 112.246 1.00 90.37 132 ALA A O 1
ATOM 935 N N . ILE A 1 132 ? 23.871 66.191 110.707 1.00 84.64 133 ILE A N 1
ATOM 936 C CA . ILE A 1 132 ? 22.660 65.481 111.147 1.00 80.97 133 ILE A CA 1
ATOM 937 C C . ILE A 1 132 ? 22.131 64.547 110.094 1.00 83.49 133 ILE A C 1
ATOM 938 O O . ILE A 1 132 ? 22.105 64.877 108.929 1.00 80.37 133 ILE A O 1
ATOM 943 N N . SER A 1 133 ? 21.741 63.357 110.534 1.00 86.85 134 SER A N 1
ATOM 944 C CA . SER A 1 133 ? 21.034 62.413 109.718 1.00 83.39 134 SER A CA 1
ATOM 945 C C . SER A 1 133 ? 19.691 62.221 110.384 1.00 95.15 134 SER A C 1
ATOM 946 O O . SER A 1 133 ? 19.627 61.851 111.552 1.00 95.60 134 SER A O 1
ATOM 949 N N . SER A 1 134 ? 18.609 62.503 109.668 1.00 113.67 135 SER A N 1
ATOM 950 C CA . SER A 1 134 ? 17.286 62.458 110.281 1.00 115.23 135 SER A CA 1
ATOM 951 C C . SER A 1 134 ? 16.379 61.725 109.346 1.00 120.95 135 SER A C 1
ATOM 952 O O . SER A 1 134 ? 15.428 62.308 108.832 1.00 143.61 135 SER A O 1
ATOM 955 N N . THR A 1 135 ? 16.612 60.449 109.201 1.00 130.80 136 THR A N 1
ATOM 956 C CA . THR A 1 135 ? 15.942 59.702 108.196 1.00 142.63 136 THR A CA 1
ATOM 957 C C . THR A 1 135 ? 14.446 59.824 108.468 1.00 142.90 136 THR A C 1
ATOM 958 O O . THR A 1 135 ? 13.665 59.988 107.545 1.00 146.84 136 THR A O 1
ATOM 962 N N . TYR A 1 136 ? 14.053 59.787 109.734 1.00 142.48 137 TYR A N 1
ATOM 963 C CA . TYR A 1 136 ? 12.635 59.732 110.114 1.00 153.89 137 TYR A CA 1
ATOM 964 C C . TYR A 1 136 ? 11.784 61.006 109.808 1.00 145.45 137 TYR A C 1
ATOM 965 O O . TYR A 1 136 ? 10.547 60.935 109.783 1.00 136.38 137 TYR A O 1
ATOM 974 N N . TYR A 1 137 ? 12.443 62.121 109.497 1.00 134.26 138 TYR A N 1
ATOM 975 C CA . TYR A 1 137 ? 11.823 63.453 109.450 1.00 132.29 138 TYR A CA 1
ATOM 976 C C . TYR A 1 137 ? 11.374 64.024 108.098 1.00 140.05 138 TYR A C 1
ATOM 977 O O . TYR A 1 137 ? 11.963 63.693 107.074 1.00 142.12 138 TYR A O 1
ATOM 986 N N . SER A 1 138 ? 10.341 64.888 108.104 1.00 146.33 139 SER A N 1
ATOM 987 C CA . SER A 1 138 ? 9.927 65.618 106.881 1.00 138.50 139 SER A CA 1
ATOM 988 C C . SER A 1 138 ? 10.565 66.993 106.882 1.00 133.75 139 SER A C 1
ATOM 989 O O . SER A 1 138 ? 10.898 67.493 107.957 1.00 146.29 139 SER A O 1
ATOM 992 N N . ARG A 1 139 ? 10.659 67.637 105.718 1.00 124.44 140 ARG A N 1
ATOM 993 C CA . ARG A 1 139 ? 11.421 68.896 105.605 1.00 130.29 140 ARG A CA 1
ATOM 994 C C . ARG A 1 139 ? 10.989 69.973 106.612 1.00 130.51 140 ARG A C 1
ATOM 995 O O . ARG A 1 139 ? 11.838 70.708 107.143 1.00 129.78 140 ARG A O 1
ATOM 1003 N N . GLU A 1 140 ? 9.687 70.062 106.882 1.00 127.39 141 GLU A N 1
ATOM 1004 C CA . GLU A 1 140 ? 9.188 70.983 107.909 1.00 138.36 141 GLU A CA 1
ATOM 1005 C C . GLU A 1 140 ? 9.850 70.664 109.263 1.00 130.19 141 GLU A C 1
ATOM 1006 O O . GLU A 1 140 ? 10.551 71.514 109.841 1.00 133.00 141 GLU A O 1
ATOM 1012 N N . LEU A 1 141 ? 9.786 69.405 109.668 1.00 128.06 142 LEU A N 1
ATOM 1013 C CA . LEU A 1 141 ? 10.342 68.954 110.944 1.00 129.20 142 LEU A CA 1
ATOM 1014 C C . LEU A 1 141 ? 11.833 69.152 111.067 1.00 114.22 142 LEU A C 1
ATOM 1015 O O . LEU A 1 141 ? 12.338 69.499 112.106 1.00 104.27 142 LEU A O 1
ATOM 1020 N N . SER A 1 142 ? 12.545 68.907 109.981 1.00 106.91 143 SER A N 1
ATOM 1021 C CA . SER A 1 142 ? 13.978 69.086 109.990 1.00 105.89 143 SER A CA 1
ATOM 1022 C C . SER A 1 142 ? 14.410 70.519 110.202 1.00 102.78 143 SER A C 1
ATOM 1023 O O . SER A 1 142 ? 15.282 70.792 110.997 1.00 109.45 143 SER A O 1
ATOM 1026 N N . GLU A 1 143 ? 13.782 71.450 109.516 1.00 111.66 144 GLU A N 1
ATOM 1027 C CA . GLU A 1 143 ? 14.140 72.874 109.701 1.00 112.70 144 GLU A CA 1
ATOM 1028 C C . GLU A 1 143 ? 13.757 73.303 111.130 1.00 103.23 144 GLU A C 1
ATOM 1029 O O . GLU A 1 143 ? 14.510 74.006 111.831 1.00 98.93 144 GLU A O 1
ATOM 1035 N N . ARG A 1 144 ? 12.622 72.811 111.607 1.00 94.71 145 ARG A N 1
ATOM 1036 C CA . ARG A 1 144 ? 12.187 73.123 112.953 1.00 106.31 145 ARG A CA 1
ATOM 1037 C C . ARG A 1 144 ? 13.256 72.652 113.984 1.00 102.92 145 ARG A C 1
ATOM 1038 O O . ARG A 1 144 ? 13.677 73.401 114.876 1.00 99.54 145 ARG A O 1
ATOM 1046 N N . TYR A 1 145 ? 13.683 71.404 113.817 1.00 102.17 146 TYR A N 1
ATOM 1047 C CA . TYR A 1 145 ? 14.723 70.762 114.627 1.00 101.46 146 TYR A CA 1
ATOM 1048 C C . TYR A 1 145 ? 16.050 71.513 114.586 1.00 95.23 146 TYR A C 1
ATOM 1049 O O . TYR A 1 145 ? 16.618 71.827 115.637 1.00 101.98 146 TYR A O 1
ATOM 1058 N N . THR A 1 146 ? 16.516 71.794 113.375 1.00 84.79 147 THR A N 1
ATOM 1059 C CA . THR A 1 146 ? 17.687 72.627 113.149 1.00 84.42 147 THR A CA 1
ATOM 1060 C C . THR A 1 146 ? 17.624 73.915 113.941 1.00 86.99 147 THR A C 1
ATOM 1061 O O . THR A 1 146 ? 18.569 74.286 114.626 1.00 93.23 147 THR A O 1
ATOM 1065 N N . GLN A 1 147 ? 16.491 74.603 113.834 1.00 96.60 148 GLN A N 1
ATOM 1066 C CA . GLN A 1 147 ? 16.248 75.827 114.582 1.00 95.67 148 GLN A CA 1
ATOM 1067 C C . GLN A 1 147 ? 16.442 75.622 116.076 1.00 93.05 148 GLN A C 1
ATOM 1068 O O . GLN A 1 147 ? 17.171 76.388 116.750 1.00 91.66 148 GLN A O 1
ATOM 1074 N N . PHE A 1 148 ? 15.799 74.573 116.581 1.00 91.00 149 PHE A N 1
ATOM 1075 C CA . PHE A 1 148 ? 15.871 74.179 117.995 1.00 97.26 149 PHE A CA 1
ATOM 1076 C C . PHE A 1 148 ? 17.320 74.043 118.471 1.00 96.25 149 PHE A C 1
ATOM 1077 O O . PHE A 1 148 ? 17.688 74.554 119.534 1.00 99.74 149 PHE A O 1
ATOM 1085 N N . LEU A 1 149 ? 18.140 73.359 117.677 1.00 85.58 150 LEU A N 1
ATOM 1086 C CA . LEU A 1 149 ? 19.545 73.163 118.037 1.00 88.84 150 LEU A CA 1
ATOM 1087 C C . LEU A 1 149 ? 20.335 74.446 117.986 1.00 88.18 150 LEU A C 1
ATOM 1088 O O . LEU A 1 149 ? 21.164 74.701 118.855 1.00 79.39 150 LEU A O 1
ATOM 1093 N N . GLU A 1 150 ? 20.060 75.252 116.966 1.00 98.20 151 GLU A N 1
ATOM 1094 C CA . GLU A 1 150 ? 20.692 76.550 116.832 1.00 99.13 151 GLU A CA 1
ATOM 1095 C C . GLU A 1 150 ? 20.281 77.451 117.994 1.00 96.23 151 GLU A C 1
ATOM 1096 O O . GLU A 1 150 ? 21.125 78.131 118.568 1.00 90.73 151 GLU A O 1
ATOM 1102 N N . ALA A 1 151 ? 19.029 77.347 118.429 1.00 88.93 152 ALA A N 1
ATOM 1103 C CA . ALA A 1 151 ? 18.631 77.967 119.677 1.00 89.04 152 ALA A CA 1
ATOM 1104 C C . ALA A 1 151 ? 19.489 77.566 120.890 1.00 94.63 152 ALA A C 1
ATOM 1105 O O . ALA A 1 151 ? 19.527 78.291 121.879 1.00 104.70 152 ALA A O 1
ATOM 1107 N N . GLY A 1 152 ? 20.134 76.407 120.836 1.00 98.03 153 GLY A N 1
ATOM 1108 C CA . GLY A 1 152 ? 21.017 75.954 121.920 1.00 98.15 153 GLY A CA 1
ATOM 1109 C C . GLY A 1 152 ? 22.481 76.306 121.695 1.00 96.11 153 GLY A C 1
ATOM 1110 O O . GLY A 1 152 ? 23.353 75.926 122.478 1.00 97.74 153 GLY A O 1
ATOM 1111 N N . GLY A 1 153 ? 22.758 77.038 120.628 1.00 91.80 154 GLY A N 1
ATOM 1112 C CA . GLY A 1 153 ? 24.093 77.527 120.400 1.00 91.76 154 GLY A CA 1
ATOM 1113 C C . GLY A 1 153 ? 24.898 76.548 119.612 1.00 89.69 154 GLY A C 1
ATOM 1114 O O . GLY A 1 153 ? 26.116 76.448 119.795 1.00 93.28 154 GLY A O 1
ATOM 1115 N N . ILE A 1 154 ? 24.222 75.849 118.714 1.00 78.66 155 ILE A N 1
ATOM 1116 C CA . ILE A 1 154 ? 24.841 74.741 118.015 1.00 85.88 155 ILE A CA 1
ATOM 1117 C C . ILE A 1 154 ? 24.704 74.946 116.524 1.00 89.21 155 ILE A C 1
ATOM 1118 O O . ILE A 1 154 ? 23.578 75.007 116.010 1.00 93.58 155 ILE A O 1
ATOM 1123 N N . ARG A 1 155 ? 25.846 75.035 115.851 1.00 83.94 156 ARG A N 1
ATOM 1124 C CA . ARG A 1 155 ? 25.892 75.163 114.408 1.00 87.08 156 ARG A CA 1
ATOM 1125 C C . ARG A 1 155 ? 25.638 73.863 113.729 1.00 85.33 156 ARG A C 1
ATOM 1126 O O . ARG A 1 155 ? 26.416 72.956 113.883 1.00 98.96 156 ARG A O 1
ATOM 1134 N N . VAL A 1 156 ? 24.609 73.808 112.903 1.00 83.08 157 VAL A N 1
ATOM 1135 C CA . VAL A 1 156 ? 24.332 72.650 112.076 1.00 86.20 157 VAL A CA 1
ATOM 1136 C C . VAL A 1 156 ? 24.984 72.747 110.694 1.00 93.17 157 VAL A C 1
ATOM 1137 O O . VAL A 1 156 ? 24.417 73.331 109.780 1.00 95.22 157 VAL A O 1
ATOM 1141 N N . LEU A 1 157 ? 26.117 72.097 110.506 1.00 94.34 158 LEU A N 1
ATOM 1142 C CA . LEU A 1 157 ? 26.793 72.124 109.208 1.00 95.60 158 LEU A CA 1
ATOM 1143 C C . LEU A 1 157 ? 26.024 71.431 108.080 1.00 98.24 158 LEU A C 1
ATOM 1144 O O . LEU A 1 157 ? 26.293 71.701 106.915 1.00 94.88 158 LEU A O 1
ATOM 1149 N N . THR A 1 158 ? 25.091 70.530 108.396 1.00 93.90 159 THR A N 1
ATOM 1150 C CA . THR A 1 158 ? 24.304 69.881 107.345 1.00 92.29 159 THR A CA 1
ATOM 1151 C C . THR A 1 158 ? 23.226 69.013 107.928 1.00 96.49 159 THR A C 1
ATOM 1152 O O . THR A 1 158 ? 23.253 68.690 109.117 1.00 103.78 159 THR A O 1
ATOM 1156 N N . ILE A 1 159 ? 22.272 68.620 107.089 1.00 95.94 160 ILE A N 1
ATOM 1157 C CA . ILE A 1 159 ? 21.182 67.760 107.537 1.00 102.55 160 ILE A CA 1
ATOM 1158 C C . ILE A 1 159 ? 20.669 66.985 106.349 1.00 94.65 160 ILE A C 1
ATOM 1159 O O . ILE A 1 159 ? 20.666 67.498 105.245 1.00 119.62 160 ILE A O 1
ATOM 1164 N N . LYS A 1 160 ? 20.302 65.728 106.562 1.00 94.99 161 LYS A N 1
ATOM 1165 C CA . LYS A 1 160 ? 19.835 64.862 105.490 1.00 106.39 161 LYS A CA 1
ATOM 1166 C C . LYS A 1 160 ? 18.668 63.998 105.922 1.00 114.05 161 LYS A C 1
ATOM 1167 O O . LYS A 1 160 ? 18.529 63.646 107.085 1.00 110.36 161 LYS A O 1
ATOM 1173 N N . ASN A 1 161 ? 17.833 63.670 104.953 1.00 119.06 162 ASN A N 1
ATOM 1174 C CA . ASN A 1 161 ? 16.651 62.885 105.177 1.00 136.62 162 ASN A CA 1
ATOM 1175 C C . ASN A 1 161 ? 16.459 62.313 103.754 1.00 156.56 162 ASN A C 1
ATOM 1176 O O . ASN A 1 161 ? 17.092 62.840 102.851 1.00 162.76 162 ASN A O 1
ATOM 1181 N N . TRP A 1 162 ? 15.509 61.414 103.557 1.00 161.81 163 TRP A N 1
ATOM 1182 C CA . TRP A 1 162 ? 15.165 61.033 102.201 1.00 157.91 163 TRP A CA 1
ATOM 1183 C C . TRP A 1 162 ? 13.856 61.633 101.705 1.00 150.49 163 TRP A C 1
ATOM 1184 O O . TRP A 1 162 ? 13.836 62.344 100.697 1.00 134.47 163 TRP A O 1
ATOM 1186 N N . PRO A 1 182 ? 14.796 49.863 108.291 1.00 120.05 183 PRO A N 1
ATOM 1187 C CA . PRO A 1 182 ? 16.063 49.184 108.412 1.00 119.45 183 PRO A CA 1
ATOM 1188 C C . PRO A 1 182 ? 17.184 50.116 108.878 1.00 114.92 183 PRO A C 1
ATOM 1189 O O . PRO A 1 182 ? 17.119 51.338 108.746 1.00 115.78 183 PRO A O 1
ATOM 1193 N N . ALA A 1 183 ? 18.172 49.466 109.459 1.00 108.57 184 ALA A N 1
ATOM 1194 C CA . ALA A 1 183 ? 19.444 50.024 109.923 1.00 106.15 184 ALA A CA 1
ATOM 1195 C C . ALA A 1 183 ? 20.460 50.324 108.836 1.00 108.68 184 ALA A C 1
ATOM 1196 O O . ALA A 1 183 ? 21.410 51.080 109.059 1.00 108.01 184 ALA A O 1
ATOM 1198 N N . SER A 1 184 ? 20.308 49.698 107.677 1.00 109.06 185 SER A N 1
ATOM 1199 C CA . SER A 1 184 ? 21.272 49.894 106.607 1.00 102.81 185 SER A CA 1
ATOM 1200 C C . SER A 1 184 ? 21.267 51.365 106.245 1.00 104.35 185 SER A C 1
ATOM 1201 O O . SER A 1 184 ? 22.313 51.952 106.024 1.00 102.87 185 SER A O 1
ATOM 1204 N N . TYR A 1 185 ? 20.076 51.958 106.204 1.00 113.34 186 TYR A N 1
ATOM 1205 C CA . TYR A 1 185 ? 19.945 53.346 105.796 1.00 116.08 186 TYR A CA 1
ATOM 1206 C C . TYR A 1 185 ? 20.483 54.233 106.908 1.00 103.19 186 TYR A C 1
ATOM 1207 O O . TYR A 1 185 ? 21.171 55.238 106.641 1.00 97.90 186 TYR A O 1
ATOM 1216 N N . ALA A 1 186 ? 20.200 53.842 108.153 1.00 87.97 187 ALA A N 1
ATOM 1217 C CA . ALA A 1 186 ? 20.699 54.585 109.320 1.00 81.43 187 ALA A CA 1
ATOM 1218 C C . ALA A 1 186 ? 22.231 54.690 109.265 1.00 82.49 187 ALA A C 1
ATOM 1219 O O . ALA A 1 186 ? 22.793 55.805 109.219 1.00 75.60 187 ALA A O 1
ATOM 1221 N N . TYR A 1 187 ? 22.891 53.529 109.202 1.00 84.37 188 TYR A N 1
ATOM 1222 C CA . TYR A 1 187 ? 24.346 53.472 109.080 1.00 82.46 188 TYR A CA 1
ATOM 1223 C C . TYR A 1 187 ? 24.836 54.264 107.867 1.00 84.14 188 TYR A C 1
ATOM 1224 O O . TYR A 1 187 ? 25.695 55.140 107.993 1.00 74.71 188 TYR A O 1
ATOM 1233 N N . LYS A 1 188 ? 24.266 53.977 106.704 1.00 84.52 189 LYS A N 1
ATOM 1234 C CA . LYS A 1 188 ? 24.750 54.590 105.465 1.00 88.85 189 LYS A CA 1
ATOM 1235 C C . LYS A 1 188 ? 24.604 56.107 105.523 1.00 89.17 189 LYS A C 1
ATOM 1236 O O . LYS A 1 188 ? 25.516 56.840 105.164 1.00 79.06 189 LYS A O 1
ATOM 1242 N N . SER A 1 189 ? 23.449 56.573 105.998 1.00 90.77 190 SER A N 1
ATOM 1243 C CA . SER A 1 189 ? 23.198 57.999 106.060 1.00 94.97 190 SER A CA 1
ATOM 1244 C C . SER A 1 189 ? 24.197 58.697 106.968 1.00 94.21 190 SER A C 1
ATOM 1245 O O . SER A 1 189 ? 24.801 59.684 106.569 1.00 92.90 190 SER A O 1
ATOM 1248 N N . ALA A 1 190 ? 24.385 58.168 108.173 1.00 89.36 191 ALA A N 1
ATOM 1249 C CA . ALA A 1 190 ? 25.362 58.745 109.074 1.00 80.25 191 ALA A CA 1
ATOM 1250 C C . ALA A 1 190 ? 26.749 58.748 108.436 1.00 76.12 191 ALA A C 1
ATOM 1251 O O . ALA A 1 190 ? 27.506 59.690 108.600 1.00 79.61 191 ALA A O 1
ATOM 1253 N N . ARG A 1 191 ? 27.076 57.708 107.684 1.00 76.96 192 ARG A N 1
ATOM 1254 C CA . ARG A 1 191 ? 28.379 57.658 107.033 1.00 79.23 192 ARG A CA 1
ATOM 1255 C C . ARG A 1 191 ? 28.505 58.786 106.027 1.00 84.79 192 ARG A C 1
ATOM 1256 O O . ARG A 1 191 ? 29.537 59.470 105.981 1.00 84.16 192 ARG A O 1
ATOM 1264 N N . GLU A 1 192 ? 27.443 58.950 105.221 1.00 89.94 193 GLU A N 1
ATOM 1265 C CA . GLU A 1 192 ? 27.373 59.969 104.179 1.00 96.80 193 GLU A CA 1
ATOM 1266 C C . GLU A 1 192 ? 27.534 61.375 104.753 1.00 97.55 193 GLU A C 1
ATOM 1267 O O . GLU A 1 192 ? 28.437 62.132 104.361 1.00 98.72 193 GLU A O 1
ATOM 1273 N N . VAL A 1 193 ? 26.662 61.700 105.701 1.00 88.41 194 VAL A N 1
ATOM 1274 C CA . VAL A 1 193 ? 26.700 62.973 106.407 1.00 82.26 194 VAL A CA 1
ATOM 1275 C C . VAL A 1 193 ? 28.069 63.286 106.983 1.00 78.33 194 VAL A C 1
ATOM 1276 O O . VAL A 1 193 ? 28.509 64.420 106.965 1.00 90.56 194 VAL A O 1
ATOM 1280 N N . ALA A 1 194 ? 28.748 62.291 107.526 1.00 88.47 195 ALA A N 1
ATOM 1281 C CA . ALA A 1 194 ? 30.056 62.530 108.161 1.00 87.82 195 ALA A CA 1
ATOM 1282 C C . ALA A 1 194 ? 31.108 62.764 107.087 1.00 84.71 195 ALA A C 1
ATOM 1283 O O . ALA A 1 194 ? 32.070 63.492 107.305 1.00 86.40 195 ALA A O 1
ATOM 1285 N N . ALA A 1 195 ? 30.916 62.144 105.944 1.00 82.35 196 ALA A N 1
ATOM 1286 C CA . ALA A 1 195 ? 31.752 62.361 104.799 1.00 86.15 196 ALA A CA 1
ATOM 1287 C C . ALA A 1 195 ? 31.617 63.763 104.277 1.00 97.10 196 ALA A C 1
ATOM 1288 O O . ALA A 1 195 ? 32.571 64.361 103.832 1.00 96.57 196 ALA A O 1
ATOM 1290 N N . GLU A 1 196 ? 30.394 64.257 104.273 1.00 104.86 197 GLU A N 1
ATOM 1291 C CA . GLU A 1 196 ? 30.115 65.594 103.812 1.00 104.99 197 GLU A CA 1
ATOM 1292 C C . GLU A 1 196 ? 30.749 66.648 104.676 1.00 104.74 197 GLU A C 1
ATOM 1293 O O . GLU A 1 196 ? 31.245 67.640 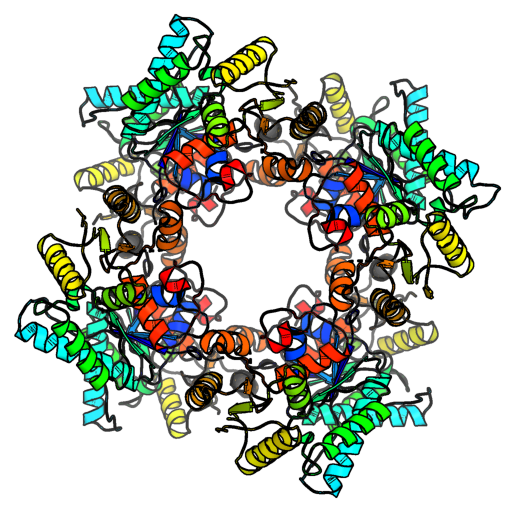104.181 1.00 103.88 197 GLU A O 1
ATOM 1299 N N . ALA A 1 197 ? 30.724 66.441 105.981 1.00 104.94 198 ALA A N 1
ATOM 1300 C CA . ALA A 1 197 ? 31.107 67.486 106.909 1.00 94.70 198 ALA A CA 1
ATOM 1301 C C . ALA A 1 197 ? 32.133 67.006 107.889 1.00 88.10 198 ALA A C 1
ATOM 1302 O O . ALA A 1 197 ? 31.920 66.939 109.077 1.00 76.19 198 ALA A O 1
ATOM 1304 N N . PRO A 1 198 ? 33.370 66.766 107.297 1.00 86.86 199 PRO A N 1
ATOM 1305 C CA . PRO A 1 198 ? 34.310 66.066 108.168 1.00 88.48 199 PRO A CA 1
ATOM 1306 C C . PRO A 1 198 ? 34.727 66.835 109.377 1.00 86.32 199 PRO A C 1
ATOM 1307 O O . PRO A 1 198 ? 35.375 66.295 110.238 1.00 92.90 199 PRO A O 1
ATOM 1311 N N . GLU A 1 199 ? 34.445 68.108 109.402 1.00 90.80 200 GLU A N 1
ATOM 1312 C CA . GLU A 1 199 ? 34.920 68.953 110.476 1.00 95.88 200 GLU A CA 1
ATOM 1313 C C . GLU A 1 199 ? 33.925 69.008 111.643 1.00 85.05 200 GLU A C 1
ATOM 1314 O O . GLU A 1 199 ? 34.177 69.682 112.640 1.00 90.77 200 GLU A O 1
ATOM 1320 N N . ALA A 1 200 ? 32.805 68.302 111.532 1.00 77.11 201 ALA A N 1
ATOM 1321 C CA . ALA A 1 200 ? 31.782 68.330 112.591 1.00 81.11 201 ALA A CA 1
ATOM 1322 C C . ALA A 1 200 ? 32.288 67.752 113.897 1.00 75.25 201 ALA A C 1
ATOM 1323 O O . ALA A 1 200 ? 32.998 66.757 113.925 1.00 85.23 201 ALA A O 1
ATOM 1325 N N . ASP A 1 201 ? 31.926 68.389 114.986 1.00 77.19 202 ASP A N 1
ATOM 1326 C CA . ASP A 1 201 ? 32.295 67.899 116.282 1.00 79.90 202 ASP A CA 1
ATOM 1327 C C . ASP A 1 201 ? 31.641 66.547 116.603 1.00 79.43 202 ASP A C 1
ATOM 1328 O O . ASP A 1 201 ? 32.204 65.745 117.354 1.00 84.75 202 ASP A O 1
ATOM 1333 N N . CYS A 1 202 ? 30.432 66.339 116.079 1.00 77.00 203 CYS A N 1
ATOM 1334 C CA . CYS A 1 202 ? 29.566 65.242 116.482 1.00 75.00 203 CYS A CA 1
ATOM 1335 C C . CYS A 1 202 ? 28.565 64.968 115.385 1.00 76.14 203 CYS A C 1
ATOM 1336 O O . CYS A 1 202 ? 28.174 65.883 114.689 1.00 76.26 203 CYS A O 1
ATOM 1339 N N . ILE A 1 203 ? 28.177 63.710 115.232 1.00 74.53 204 ILE A N 1
ATOM 1340 C CA . ILE A 1 203 ? 27.110 63.316 114.319 1.00 75.10 204 ILE A CA 1
ATOM 1341 C C . ILE A 1 203 ? 25.845 63.053 115.117 1.00 74.75 204 ILE A C 1
ATOM 1342 O O . ILE A 1 203 ? 25.913 62.523 116.223 1.00 72.91 204 ILE A O 1
ATOM 1347 N N . ILE A 1 204 ? 24.700 63.446 114.574 1.00 69.06 205 ILE A N 1
ATOM 1348 C CA . ILE A 1 204 ? 23.433 63.273 115.253 1.00 69.57 205 ILE A CA 1
ATOM 1349 C C . ILE A 1 204 ? 22.574 62.398 114.404 1.00 72.87 205 ILE A C 1
ATOM 1350 O O . ILE A 1 204 ? 22.515 62.600 113.204 1.00 71.07 205 ILE A O 1
ATOM 1363 N N . SER A 1 206 ? 18.619 61.437 114.248 1.00 109.69 207 SER A N 1
ATOM 1364 C CA . SER A 1 206 ? 17.366 61.911 114.842 1.00 110.36 207 SER A CA 1
ATOM 1365 C C . SER A 1 206 ? 16.177 61.223 114.224 1.00 107.40 207 SER A C 1
ATOM 1366 O O . SER A 1 206 ? 16.208 60.766 113.068 1.00 108.28 207 SER A O 1
ATOM 1369 N N . GLY A 1 207 ? 15.113 61.174 115.009 1.00 125.44 208 GLY A N 1
ATOM 1370 C CA . GLY A 1 207 ? 14.008 60.305 114.716 1.00 136.89 208 GLY A CA 1
ATOM 1371 C C . GLY A 1 207 ? 14.016 59.222 115.759 1.00 143.24 208 GLY A C 1
ATOM 1372 O O . GLY A 1 207 ? 14.719 58.209 115.592 1.00 149.36 208 GLY A O 1
ATOM 1373 N N . ALA A 1 208 ? 13.205 59.431 116.799 1.00 147.85 209 ALA A N 1
ATOM 1374 C CA . ALA A 1 208 ? 13.180 58.599 118.007 1.00 154.85 209 ALA A CA 1
ATOM 1375 C C . ALA A 1 208 ? 12.770 57.139 117.781 1.00 168.59 209 ALA A C 1
ATOM 1376 O O . ALA A 1 208 ? 13.221 56.249 118.511 1.00 149.51 209 ALA A O 1
ATOM 1378 N N . ALA A 1 209 ? 11.914 56.897 116.784 1.00 184.67 210 ALA A N 1
ATOM 1379 C CA . ALA A 1 209 ? 11.315 55.568 116.564 1.00 176.41 210 ALA A CA 1
ATOM 1380 C C . ALA A 1 209 ? 12.246 54.514 115.911 1.00 173.35 210 ALA A C 1
ATOM 1381 O O . ALA A 1 209 ? 11.968 53.324 116.012 1.00 186.21 210 ALA A O 1
ATOM 1383 N N . VAL A 1 210 ? 13.313 54.938 115.228 1.00 162.42 211 VAL A N 1
ATOM 1384 C CA . VAL A 1 210 ? 14.338 54.000 114.712 1.00 150.96 211 VAL A CA 1
ATOM 1385 C C . VAL A 1 210 ? 15.265 53.568 115.851 1.00 151.57 211 VAL A C 1
ATOM 1386 O O . VAL A 1 210 ? 15.590 54.374 116.734 1.00 155.56 211 VAL A O 1
ATOM 1390 N N . HIS A 1 211 ? 15.690 52.304 115.841 1.00 141.06 212 HIS A N 1
ATOM 1391 C CA . HIS A 1 211 ? 16.514 51.787 116.939 1.00 136.07 212 HIS A CA 1
ATOM 1392 C C . HIS A 1 211 ? 18.007 51.864 116.653 1.00 113.37 212 HIS A C 1
ATOM 1393 O O . HIS A 1 211 ? 18.554 51.050 115.944 1.00 105.80 212 HIS A O 1
ATOM 1400 N N . THR A 1 212 ? 18.638 52.857 117.268 1.00 91.27 213 THR A N 1
ATOM 1401 C CA . THR A 1 212 ? 19.956 53.293 116.944 1.00 82.71 213 THR A CA 1
ATOM 1402 C C . THR A 1 212 ? 21.036 52.887 117.947 1.00 81.58 213 THR A C 1
ATOM 1403 O O . THR A 1 212 ? 22.227 52.941 117.622 1.00 87.85 213 THR A O 1
ATOM 1415 N N . ASP A 1 214 ? 22.258 50.203 119.139 1.00 70.82 215 ASP A N 1
ATOM 1416 C CA . ASP A 1 214 ? 23.152 49.160 118.701 1.00 70.72 215 ASP A CA 1
ATOM 1417 C C . ASP A 1 214 ? 24.187 49.596 117.689 1.00 69.47 215 ASP A C 1
ATOM 1418 O O . ASP A 1 214 ? 25.224 48.934 117.570 1.00 75.83 215 ASP A O 1
ATOM 1423 N N . ILE A 1 215 ? 23.939 50.658 116.933 1.00 66.72 216 ILE A N 1
ATOM 1424 C CA . ILE A 1 215 ? 24.929 51.040 115.926 1.00 70.19 216 ILE A CA 1
ATOM 1425 C C . ILE A 1 215 ? 25.818 52.217 116.281 1.00 67.79 216 ILE A C 1
ATOM 1426 O O . ILE A 1 215 ? 26.700 52.587 115.513 1.00 71.56 216 ILE A O 1
ATOM 1431 N N . ILE A 1 216 ? 25.613 52.796 117.452 1.00 61.11 217 ILE A N 1
ATOM 1432 C CA . ILE A 1 216 ? 26.367 53.959 117.808 1.00 64.40 217 ILE A CA 1
ATOM 1433 C C . ILE A 1 216 ? 27.837 53.601 117.902 1.00 66.74 217 ILE A C 1
ATOM 1434 O O . ILE A 1 216 ? 28.674 54.222 117.242 1.00 68.92 217 ILE A O 1
ATOM 1439 N N . ALA A 1 217 ? 28.161 52.613 118.731 1.00 62.14 218 ALA A N 1
ATOM 1440 C CA . ALA A 1 217 ? 29.570 52.258 118.920 1.00 59.34 218 ALA A CA 1
ATOM 1441 C C . ALA A 1 217 ? 30.255 51.841 117.605 1.00 62.71 218 ALA A C 1
ATOM 1442 O O . ALA A 1 217 ? 31.320 52.378 117.282 1.00 60.17 218 ALA A O 1
ATOM 1444 N N . PRO A 1 218 ? 29.623 50.948 116.800 1.00 60.87 219 PRO A N 1
ATOM 1445 C CA . PRO A 1 218 ? 30.215 50.666 115.484 1.00 61.86 219 PRO A CA 1
ATOM 1446 C C . PRO A 1 218 ? 30.455 51.917 114.630 1.00 66.57 219 PRO A C 1
ATOM 1447 O O . PRO A 1 218 ? 31.538 52.058 114.052 1.00 72.64 219 PRO A O 1
ATOM 1451 N N . LEU A 1 219 ? 29.484 52.828 114.588 1.00 70.61 220 LEU A N 1
ATOM 1452 C CA . LEU A 1 219 ? 29.671 54.095 113.867 1.00 68.95 220 LEU A CA 1
ATOM 1453 C C . LEU A 1 219 ? 30.787 54.925 114.433 1.00 67.39 220 LEU A C 1
ATOM 1454 O O . LEU A 1 219 ? 31.634 55.407 113.672 1.00 69.26 220 LEU A O 1
ATOM 1459 N N . GLU A 1 220 ? 30.828 55.079 115.756 1.00 62.07 221 GLU A N 1
ATOM 1460 C CA . GLU A 1 220 ? 31.952 55.784 116.366 1.00 63.88 221 GLU A CA 1
ATOM 1461 C C . GLU A 1 220 ? 33.284 55.149 115.988 1.00 66.40 221 GLU A C 1
ATOM 1462 O O . GLU A 1 220 ? 34.241 55.842 115.656 1.00 72.67 221 GLU A O 1
ATOM 1468 N N . ALA A 1 221 ? 33.331 53.835 115.929 1.00 66.38 222 ALA A N 1
ATOM 1469 C CA . ALA A 1 221 ? 34.568 53.167 115.554 1.00 69.56 222 ALA A CA 1
ATOM 1470 C C . ALA A 1 221 ? 34.923 53.406 114.108 1.00 66.39 222 ALA A C 1
ATOM 1471 O O . ALA A 1 221 ? 36.087 53.580 113.779 1.00 69.46 222 ALA A O 1
ATOM 1473 N N . ASP A 1 222 ? 33.932 53.352 113.238 1.00 64.48 223 ASP A N 1
ATOM 1474 C CA . ASP A 1 222 ? 34.199 53.478 111.821 1.00 66.51 223 ASP A CA 1
ATOM 1475 C C . ASP A 1 222 ? 34.528 54.912 111.421 1.00 69.87 223 ASP A C 1
ATOM 1476 O O . ASP A 1 222 ? 35.353 55.142 110.559 1.00 70.19 223 ASP A O 1
ATOM 1481 N N . LEU A 1 223 ? 33.883 55.883 112.049 1.00 81.86 224 LEU A N 1
ATOM 1482 C CA . LEU A 1 223 ? 34.067 57.292 111.691 1.00 78.37 224 LEU A CA 1
ATOM 1483 C C . LEU A 1 223 ? 35.135 57.980 112.493 1.00 78.53 224 LEU A C 1
ATOM 1484 O O . LEU A 1 223 ? 35.572 59.055 112.137 1.00 95.99 224 LEU A O 1
ATOM 1489 N N . GLY A 1 224 ? 35.496 57.419 113.630 1.00 79.30 225 GLY A N 1
ATOM 1490 C CA . GLY A 1 224 ? 36.386 58.118 114.558 1.00 77.51 225 GLY A CA 1
ATOM 1491 C C . GLY A 1 224 ? 35.841 59.450 115.029 1.00 70.73 225 GLY A C 1
ATOM 1492 O O . GLY A 1 224 ? 36.612 60.316 115.339 1.00 81.05 225 GLY A O 1
ATOM 1493 N N . LYS A 1 225 ? 34.522 59.583 115.108 1.00 71.48 226 LYS A N 1
ATOM 1494 C CA . LYS A 1 225 ? 33.863 60.786 115.621 1.00 73.77 226 LYS A CA 1
ATOM 1495 C C . LYS A 1 225 ? 32.743 60.435 116.591 1.00 67.90 226 LYS A C 1
ATOM 1496 O O . LYS A 1 225 ? 32.160 59.353 116.495 1.00 66.61 226 LYS A O 1
ATOM 1502 N N . PRO A 1 226 ? 32.396 61.353 117.494 1.00 65.78 227 PRO A N 1
ATOM 1503 C CA . PRO A 1 226 ? 31.255 61.098 118.402 1.00 66.64 227 PRO A CA 1
ATOM 1504 C C . PRO A 1 226 ? 29.982 61.029 117.635 1.00 68.48 227 PRO A C 1
ATOM 1505 O O . PRO A 1 226 ? 29.869 61.670 116.599 1.00 64.19 227 PRO A O 1
ATOM 1509 N N . VAL A 1 227 ? 29.060 60.205 118.116 1.00 71.26 228 VAL A N 1
ATOM 1510 C CA . VAL A 1 227 ? 27.762 59.999 117.478 1.00 66.33 228 VAL A CA 1
ATOM 1511 C C . VAL A 1 227 ? 26.746 59.977 118.578 1.00 64.52 228 VAL A C 1
ATOM 1512 O O . VAL A 1 227 ? 26.932 59.306 119.595 1.00 75.16 228 VAL A O 1
ATOM 1516 N N . ILE A 1 228 ? 25.693 60.737 118.376 1.00 64.44 229 ILE A N 1
ATOM 1517 C CA . ILE A 1 228 ? 24.659 60.917 119.382 1.00 66.18 229 ILE A CA 1
ATOM 1518 C C . ILE A 1 228 ? 23.277 60.800 118.734 1.00 65.61 229 ILE A C 1
ATOM 1519 O O . ILE A 1 228 ? 23.109 61.149 117.565 1.00 69.20 229 ILE A O 1
ATOM 1524 N N . SER A 1 229 ? 22.340 60.214 119.468 1.00 61.38 230 SER A N 1
ATOM 1525 C CA . SER A 1 229 ? 21.009 59.938 118.975 1.00 63.30 230 SER A CA 1
ATOM 1526 C C . SER A 1 229 ? 20.040 60.523 119.986 1.00 65.95 230 SER A C 1
ATOM 1527 O O . SER A 1 229 ? 20.429 60.868 121.105 1.00 67.11 230 SER A O 1
ATOM 1530 N N . SER A 1 230 ? 18.786 60.618 119.594 1.00 69.28 231 SER A N 1
ATOM 1531 C CA . SER A 1 230 ? 17.725 61.048 120.505 1.00 73.37 231 SER A CA 1
ATOM 1532 C C . SER A 1 230 ? 17.691 60.156 121.728 1.00 65.72 231 SER A C 1
ATOM 1533 O O . SER A 1 230 ? 17.671 60.650 122.872 1.00 71.32 231 SER A O 1
ATOM 1536 N N . ASP A 1 231 ? 17.708 58.850 121.482 1.00 60.90 232 ASP A N 1
ATOM 1537 C CA . ASP A 1 231 ? 17.733 57.857 122.546 1.00 65.88 232 ASP A CA 1
ATOM 1538 C C . ASP A 1 231 ? 18.944 57.984 123.486 1.00 60.92 232 ASP A C 1
ATOM 1539 O O . ASP A 1 231 ? 18.781 57.948 124.729 1.00 56.66 232 ASP A O 1
ATOM 1544 N N . SER A 1 232 ? 20.143 58.122 122.907 1.00 53.53 233 SER A N 1
ATOM 1545 C CA . SER A 1 232 ? 21.338 58.048 123.715 1.00 55.70 233 SER A CA 1
ATOM 1546 C C . SER A 1 232 ? 21.452 59.263 124.588 1.00 59.40 233 SER A C 1
ATOM 1547 O O . SER A 1 232 ? 21.825 59.161 125.756 1.00 57.22 233 SER A O 1
ATOM 1550 N N . ALA A 1 233 ? 21.070 60.410 124.041 1.00 62.00 234 ALA A N 1
ATOM 1551 C CA . ALA A 1 233 ? 21.098 61.653 124.804 1.00 65.39 234 ALA A CA 1
ATOM 1552 C C . ALA A 1 233 ? 20.103 61.620 125.948 1.00 61.53 234 ALA A C 1
ATOM 1553 O O . ALA A 1 233 ? 20.408 62.024 127.064 1.00 61.45 234 ALA A O 1
ATOM 1555 N N . PHE A 1 234 ? 18.916 61.117 125.665 1.00 58.65 235 PHE A N 1
ATOM 1556 C CA . PHE A 1 234 ? 17.868 60.962 126.664 1.00 55.88 235 PHE A CA 1
ATOM 1557 C C . PHE A 1 234 ? 18.354 60.058 127.791 1.00 55.15 235 PHE A C 1
ATOM 1558 O O . PHE A 1 234 ? 18.219 60.383 128.975 1.00 53.74 235 PHE A O 1
ATOM 1566 N N . PHE A 1 235 ? 18.926 58.905 127.443 1.00 58.28 236 PHE A N 1
ATOM 1567 C CA . PHE A 1 235 ? 19.337 57.941 128.479 1.00 57.06 236 PHE A CA 1
ATOM 1568 C C . PHE A 1 235 ? 20.528 58.508 129.268 1.00 59.16 236 PHE A C 1
ATOM 1569 O O . PHE A 1 235 ? 20.625 58.327 130.488 1.00 57.13 236 PHE A O 1
ATOM 1577 N N . TRP A 1 236 ? 21.416 59.208 128.565 1.00 55.79 237 TRP A N 1
ATOM 1578 C CA . TRP A 1 236 ? 22.525 59.922 129.214 1.00 57.97 237 TRP A CA 1
ATOM 1579 C C . TRP A 1 236 ? 22.032 60.926 130.254 1.00 59.95 237 TRP A C 1
ATOM 1580 O O . TRP A 1 236 ? 22.460 60.949 131.397 1.00 63.15 237 TRP A O 1
ATOM 1591 N N . LYS A 1 237 ? 21.053 61.700 129.864 1.00 63.78 238 LYS A N 1
ATOM 1592 C CA . LYS A 1 237 ? 20.456 62.620 130.772 1.00 69.04 238 LYS A CA 1
ATOM 1593 C C . LYS A 1 237 ? 19.822 61.923 131.973 1.00 65.86 238 LYS A C 1
ATOM 1594 O O . LYS A 1 237 ? 20.010 62.339 133.117 1.00 65.25 238 LYS A O 1
ATOM 1600 N N . ILE A 1 238 ? 19.017 60.898 131.705 1.00 66.66 239 ILE A N 1
ATOM 1601 C CA . ILE A 1 238 ? 18.339 60.153 132.780 1.00 66.51 239 ILE A CA 1
ATOM 1602 C C . ILE A 1 238 ? 19.338 59.579 133.784 1.00 66.95 239 ILE A C 1
ATOM 1603 O O . ILE A 1 238 ? 19.212 59.780 134.976 1.00 64.57 239 ILE A O 1
ATOM 1608 N N . LEU A 1 239 ? 20.388 58.942 133.287 1.00 69.51 240 LEU A N 1
ATOM 1609 C CA . LEU A 1 239 ? 21.394 58.379 134.173 1.00 68.46 240 LEU A CA 1
ATOM 1610 C C . LEU A 1 239 ? 22.194 59.453 134.908 1.00 68.88 240 LEU A C 1
ATOM 1611 O O . LEU A 1 239 ? 22.491 59.269 136.096 1.00 66.72 240 LEU A O 1
ATOM 1616 N N . SER A 1 240 ? 22.508 60.570 134.229 1.00 64.29 241 SER A N 1
ATOM 1617 C CA . SER A 1 240 ? 23.087 61.741 134.917 1.00 61.98 241 SER A CA 1
ATOM 1618 C C . SER A 1 240 ? 22.234 62.168 136.089 1.00 62.04 241 SER A C 1
ATOM 1619 O O . SER A 1 240 ? 22.722 62.287 137.203 1.00 70.63 241 SER A O 1
ATOM 1622 N N . LEU A 1 241 ? 20.953 62.373 135.851 1.00 60.46 242 LEU A N 1
ATOM 1623 C CA . LEU A 1 241 ? 20.077 62.775 136.926 1.00 64.99 242 LEU A CA 1
ATOM 1624 C C . LEU A 1 241 ? 20.050 61.758 138.036 1.00 68.56 242 LEU A C 1
ATOM 1625 O O . LEU A 1 241 ? 20.024 62.129 139.177 1.00 77.67 242 LEU A O 1
ATOM 1630 N N . LEU A 1 242 ? 20.008 60.465 137.718 1.00 72.70 243 LEU A N 1
ATOM 1631 C CA . LEU A 1 242 ? 20.068 59.451 138.765 1.00 71.36 243 LEU A CA 1
ATOM 1632 C C . LEU A 1 242 ? 21.407 59.462 139.501 1.00 74.56 243 LEU A C 1
ATOM 1633 O O . LEU A 1 242 ? 21.520 58.895 140.578 1.00 73.02 243 LEU A O 1
ATOM 1638 N N . GLY A 1 243 ? 22.435 60.056 138.911 1.00 78.74 244 GLY A N 1
ATOM 1639 C CA . GLY A 1 243 ? 23.764 60.039 139.526 1.00 78.76 244 GLY A CA 1
ATOM 1640 C C . GLY A 1 243 ? 24.456 58.707 139.404 1.00 74.19 244 GLY A C 1
ATOM 1641 O O . GLY A 1 243 ? 25.268 58.355 140.221 1.00 81.52 244 GLY A O 1
ATOM 1642 N N . VAL A 1 244 ? 24.056 57.952 138.395 1.00 71.14 245 VAL A N 1
ATOM 1643 C CA . VAL A 1 244 ? 24.565 56.633 138.136 1.00 69.16 245 VAL A CA 1
ATOM 1644 C C . VAL A 1 244 ? 25.594 56.788 137.045 1.00 71.83 245 VAL A C 1
ATOM 1645 O O . VAL A 1 244 ? 25.295 57.382 136.012 1.00 69.14 245 VAL A O 1
ATOM 1649 N N . ARG A 1 245 ? 26.777 56.212 137.233 1.00 71.75 246 ARG A N 1
ATOM 1650 C CA . ARG A 1 245 ? 27.876 56.453 136.300 1.00 71.02 246 ARG A CA 1
ATOM 1651 C C . ARG A 1 245 ? 28.421 55.190 135.678 1.00 68.13 246 ARG A C 1
ATOM 1652 O O . ARG A 1 245 ? 29.604 55.057 135.489 1.00 70.22 246 ARG A O 1
ATOM 1660 N N . GLU A 1 246 ? 27.515 54.295 135.346 1.00 70.49 247 GLU A N 1
ATOM 1661 C CA . GLU A 1 246 ? 27.821 53.102 134.623 1.00 69.05 247 GLU A CA 1
ATOM 1662 C C . GLU A 1 246 ? 26.696 52.802 133.688 1.00 64.05 247 GLU A C 1
ATOM 1663 O O . GLU A 1 246 ? 25.596 53.202 133.915 1.00 62.91 247 GLU A O 1
ATOM 1669 N N . THR A 1 247 ? 26.993 52.077 132.635 1.00 64.97 248 THR A N 1
ATOM 1670 C CA . THR A 1 247 ? 26.009 51.563 131.725 1.00 70.97 248 THR A CA 1
ATOM 1671 C C . THR A 1 247 ? 26.384 50.137 131.608 1.00 71.44 248 THR A C 1
ATOM 1672 O O . THR A 1 247 ? 27.341 49.718 132.196 1.00 70.91 248 THR A O 1
ATOM 1676 N N . SER A 1 248 ? 25.585 49.373 130.910 1.00 62.61 249 SER A N 1
ATOM 1677 C CA . SER A 1 248 ? 25.795 47.971 130.832 1.00 56.13 249 SER A CA 1
ATOM 1678 C C . SER A 1 248 ? 26.814 47.632 129.815 1.00 64.75 249 SER A C 1
ATOM 1679 O O . SER A 1 248 ? 27.049 46.484 129.576 1.00 69.12 249 SER A O 1
ATOM 1682 N N . GLY A 1 249 ? 27.372 48.579 129.109 1.00 64.45 250 GLY A N 1
ATOM 1683 C CA . GLY A 1 249 ? 27.985 48.090 127.895 1.00 61.41 250 GLY A CA 1
ATOM 1684 C C . GLY A 1 249 ? 28.633 48.970 126.919 1.00 66.86 250 GLY A C 1
ATOM 1685 O O . GLY A 1 249 ? 29.485 49.792 127.256 1.00 92.91 250 GLY A O 1
ATOM 1686 N N . GLY A 1 250 ? 28.323 48.749 125.657 1.00 61.57 251 GLY A N 1
ATOM 1687 C CA . GLY A 1 250 ? 29.086 49.426 124.620 1.00 58.58 251 GLY A CA 1
ATOM 1688 C C . GLY A 1 250 ? 28.113 50.285 123.867 1.00 62.44 251 GLY A C 1
ATOM 1689 O O . GLY A 1 250 ? 27.791 50.012 122.719 1.00 62.34 251 GLY A O 1
ATOM 1690 N N . TRP A 1 251 ? 27.700 51.367 124.519 1.00 65.36 252 TRP A N 1
ATOM 1691 C CA . TRP A 1 251 ? 26.704 52.248 123.961 1.00 64.91 252 TRP A CA 1
ATOM 1692 C C . TRP A 1 251 ? 27.248 53.590 123.441 1.00 61.35 252 TRP A C 1
ATOM 1693 O O . TRP A 1 251 ? 26.493 54.532 123.259 1.00 81.63 252 TRP A O 1
ATOM 1704 N N . GLY A 1 252 ? 28.543 53.682 123.173 1.00 63.08 253 GLY A N 1
ATOM 1705 C CA . GLY A 1 252 ? 29.103 54.924 122.648 1.00 59.92 253 GLY A CA 1
ATOM 1706 C C . GLY A 1 252 ? 29.690 55.833 123.703 1.00 60.46 253 GLY A C 1
ATOM 1707 O O . GLY A 1 252 ? 29.546 55.623 124.919 1.00 59.93 253 GLY A O 1
ATOM 1708 N N . SER A 1 253 ? 30.403 56.844 123.220 1.00 63.67 254 SER A N 1
ATOM 1709 C CA . SER A 1 253 ? 31.277 57.637 124.072 1.00 58.87 254 SER A CA 1
ATOM 1710 C C . SER A 1 253 ? 30.512 58.505 125.006 1.00 54.65 254 SER A C 1
ATOM 1711 O O . SER A 1 253 ? 30.933 58.749 126.129 1.00 61.45 254 SER A O 1
ATOM 1714 N N . LEU A 1 254 ? 29.413 59.050 124.548 1.00 59.18 255 LEU A N 1
ATOM 1715 C CA . LEU A 1 254 ? 28.618 59.917 125.434 1.00 62.08 255 LEU A CA 1
ATOM 1716 C C . LEU A 1 254 ? 28.253 59.151 126.656 1.00 59.67 255 LEU A C 1
ATOM 1717 O O . LEU A 1 254 ? 28.560 59.578 127.741 1.00 60.95 255 LEU A O 1
ATOM 1722 N N . LEU A 1 255 ? 27.630 57.991 126.479 1.00 67.79 256 LEU A N 1
ATOM 1723 C CA . LEU A 1 255 ? 27.267 57.179 127.660 1.00 66.27 256 LEU A CA 1
ATOM 1724 C C . LEU A 1 255 ? 28.467 56.645 128.408 1.00 61.62 256 LEU A C 1
ATOM 1725 O O . LEU A 1 255 ? 28.391 56.438 129.598 1.00 64.42 256 LEU A O 1
ATOM 1730 N N . ASP A 1 256 ? 29.586 56.419 127.730 1.00 64.44 257 ASP A N 1
ATOM 1731 C CA . ASP A 1 256 ? 30.808 56.041 128.452 1.00 62.39 257 ASP A CA 1
ATOM 1732 C C . ASP A 1 256 ? 31.369 57.182 129.273 1.00 64.21 257 ASP A C 1
ATOM 1733 O O . ASP A 1 256 ? 32.101 56.951 130.194 1.00 66.79 257 ASP A O 1
ATOM 1738 N N . SER A 1 257 ? 31.005 58.424 128.949 1.00 70.03 258 SER A N 1
ATOM 1739 C CA . SER A 1 257 ? 31.527 59.573 129.655 1.00 66.62 258 SER A CA 1
ATOM 1740 C C . SER A 1 257 ? 30.802 59.865 130.941 1.00 68.35 258 SER A C 1
ATOM 1741 O O . SER A 1 257 ? 31.216 60.739 131.677 1.00 81.99 258 SER A O 1
ATOM 1744 N N . LEU A 1 258 ? 29.700 59.198 131.208 1.00 69.73 259 LEU A N 1
ATOM 1745 C CA . LEU A 1 258 ? 28.972 59.428 132.443 1.00 72.91 259 LEU A CA 1
ATOM 1746 C C . LEU A 1 258 ? 29.931 59.264 133.635 1.00 82.13 259 LEU A C 1
ATOM 1747 O O . LEU A 1 258 ? 30.850 58.421 133.645 1.00 93.04 259 LEU A O 1
ATOM 1753 N N . ALA B 1 6 ? 40.708 13.676 143.434 1.00 141.49 7 ALA B N 1
ATOM 1754 C CA . ALA B 1 6 ? 40.708 12.935 142.143 1.00 130.07 7 ALA B CA 1
ATOM 1755 C C . ALA B 1 6 ? 42.038 13.110 141.395 1.00 116.04 7 ALA B C 1
ATOM 1756 O O . ALA B 1 6 ? 42.320 14.158 140.812 1.00 116.90 7 ALA B O 1
ATOM 1758 N N . ASP B 1 7 ? 42.855 12.068 141.417 1.00 103.81 8 ASP B N 1
ATOM 1759 C CA A ASP B 1 7 ? 44.077 12.046 140.605 0.50 95.44 8 ASP B CA 1
ATOM 1760 C CA B ASP B 1 7 ? 44.048 12.007 140.609 0.50 94.11 8 ASP B CA 1
ATOM 1761 C C . ASP B 1 7 ? 43.759 11.463 139.215 1.00 97.54 8 ASP B C 1
ATOM 1762 O O . ASP B 1 7 ? 42.833 10.660 139.037 1.00 95.13 8 ASP B O 1
ATOM 1771 N N . TYR B 1 8 ? 44.552 11.882 138.232 1.00 87.76 9 TYR B N 1
ATOM 1772 C CA . TYR B 1 8 ? 44.388 11.455 136.845 1.00 76.24 9 TYR B CA 1
ATOM 1773 C C . TYR B 1 8 ? 44.323 9.924 136.734 1.00 75.77 9 TYR B C 1
ATOM 1774 O O . TYR B 1 8 ? 45.035 9.225 137.437 1.00 90.24 9 TYR B O 1
ATOM 1783 N N . GLY B 1 9 ? 43.421 9.427 135.892 1.00 66.85 10 GLY B N 1
ATOM 1784 C CA . GLY B 1 9 ? 43.324 8.024 135.621 1.00 63.37 10 GLY B CA 1
ATOM 1785 C C . GLY B 1 9 ? 42.596 7.218 136.673 1.00 69.19 10 GLY B C 1
ATOM 1786 O O . GLY B 1 9 ? 42.662 5.986 136.636 1.00 77.14 10 GLY B O 1
ATOM 1787 N N . TRP B 1 10 ? 41.882 7.879 137.588 1.00 65.86 11 TRP B N 1
ATOM 1788 C CA . TRP B 1 10 ? 41.247 7.165 138.693 1.00 64.78 11 TRP B CA 1
ATOM 1789 C C . TRP B 1 10 ? 40.271 6.127 138.268 1.00 67.44 11 TRP B C 1
ATOM 1790 O O . TRP B 1 10 ? 39.995 5.199 139.022 1.00 76.19 11 TRP B O 1
ATOM 1801 N N . ARG B 1 11 ? 39.739 6.262 137.064 1.00 69.18 12 ARG B N 1
ATOM 1802 C CA . ARG B 1 11 ? 38.743 5.344 136.571 1.00 69.54 12 ARG B CA 1
ATOM 1803 C C . ARG B 1 11 ? 39.316 4.277 135.669 1.00 65.73 12 ARG B C 1
ATOM 1804 O O . ARG B 1 11 ? 38.579 3.412 135.178 1.00 64.72 12 ARG B O 1
ATOM 1812 N N . GLY B 1 12 ? 40.625 4.298 135.467 1.00 60.59 13 GLY B N 1
ATOM 1813 C CA . GLY B 1 12 ? 41.262 3.314 134.579 1.00 61.92 13 GLY B CA 1
ATOM 1814 C C . GLY B 1 12 ? 42.336 3.972 133.783 1.00 63.58 13 GLY B C 1
ATOM 1815 O O . GLY B 1 12 ? 42.178 5.126 133.351 1.00 73.17 13 GLY B O 1
ATOM 1816 N N . LYS B 1 13 ? 43.446 3.268 133.605 1.00 63.66 14 LYS B N 1
ATOM 1817 C CA . LYS B 1 13 ? 44.561 3.794 132.835 1.00 66.42 14 LYS B CA 1
ATOM 1818 C C . LYS B 1 13 ? 44.835 2.960 131.617 1.00 64.03 14 LYS B C 1
ATOM 1819 O O . LYS B 1 13 ? 44.936 1.754 131.717 1.00 66.18 14 LYS B O 1
ATOM 1825 N N . VAL B 1 14 ? 45.005 3.607 130.476 1.00 61.62 15 VAL B N 1
ATOM 1826 C CA . VAL B 1 14 ? 45.263 2.918 129.236 1.00 61.05 15 VAL B CA 1
ATOM 1827 C C . VAL B 1 14 ? 46.588 3.322 128.697 1.00 63.80 15 VAL B C 1
ATOM 1828 O O . VAL B 1 14 ? 46.893 4.487 128.655 1.00 67.95 15 VAL B O 1
ATOM 1832 N N . GLY B 1 15 ? 47.391 2.338 128.299 1.00 70.26 16 GLY B N 1
ATOM 1833 C CA . GLY B 1 15 ? 48.666 2.594 127.661 1.00 65.49 16 GLY B CA 1
ATOM 1834 C C . GLY B 1 15 ? 48.572 2.190 126.228 1.00 61.95 16 GLY B C 1
ATOM 1835 O O . GLY B 1 15 ? 48.131 1.081 125.912 1.00 67.95 16 GLY B O 1
ATOM 1836 N N . LEU B 1 16 ? 48.922 3.095 125.340 1.00 63.78 17 LEU B N 1
ATOM 1837 C CA . LEU B 1 16 ? 48.839 2.816 123.913 1.00 70.14 17 LEU B CA 1
ATOM 1838 C C . LEU B 1 16 ? 50.229 2.700 123.344 1.00 73.19 17 LEU B C 1
ATOM 1839 O O . LEU B 1 16 ? 51.043 3.595 123.489 1.00 72.29 17 LEU B O 1
ATOM 1844 N N . ILE B 1 17 ? 50.456 1.594 122.656 1.00 74.51 18 ILE B N 1
ATOM 1845 C CA . ILE B 1 17 ? 51.632 1.396 121.895 1.00 67.96 18 ILE B CA 1
ATOM 1846 C C . ILE B 1 17 ? 51.385 2.031 120.537 1.00 74.30 18 ILE B C 1
ATOM 1847 O O . ILE B 1 17 ? 50.583 1.569 119.729 1.00 75.83 18 ILE B O 1
ATOM 1852 N N . SER B 1 18 ? 52.121 3.086 120.270 1.00 86.79 19 SER B N 1
ATOM 1853 C CA . SER B 1 18 ? 51.897 3.900 119.100 1.00 90.82 19 SER B CA 1
ATOM 1854 C C . SER B 1 18 ? 52.869 3.503 118.050 1.00 83.03 19 SER B C 1
ATOM 1855 O O . SER B 1 18 ? 53.936 3.013 118.352 1.00 98.28 19 SER B O 1
ATOM 1858 N N . THR B 1 19 ? 52.480 3.702 116.811 1.00 96.10 20 THR B N 1
ATOM 1859 C CA . THR B 1 19 ? 53.342 3.481 115.688 1.00 103.38 20 THR B CA 1
ATOM 1860 C C . THR B 1 19 ? 54.231 4.648 115.545 1.00 108.59 20 THR B C 1
ATOM 1861 O O . THR B 1 19 ? 53.915 5.711 116.026 1.00 100.96 20 THR B O 1
ATOM 1865 N N . PRO B 1 20 ? 55.336 4.437 114.715 1.00 120.50 21 PRO B N 1
ATOM 1866 C CA . PRO B 1 20 ? 56.149 5.646 114.514 1.00 110.89 21 PRO B CA 1
ATOM 1867 C C . PRO B 1 20 ? 55.523 6.528 113.458 1.00 102.84 21 PRO B C 1
ATOM 1868 O O . PRO B 1 20 ? 56.126 7.434 112.935 1.00 98.99 21 PRO B O 1
ATOM 1872 N N . VAL B 1 21 ? 54.280 6.223 113.186 1.00 107.13 22 VAL B N 1
ATOM 1873 C CA . VAL B 1 21 ? 53.504 6.942 112.217 1.00 116.81 22 VAL B CA 1
ATOM 1874 C C . VAL B 1 21 ? 53.128 8.291 112.804 1.00 146.59 22 VAL B C 1
ATOM 1875 O O . VAL B 1 21 ? 52.536 9.106 112.116 1.00 182.20 22 VAL B O 1
ATOM 1879 N N . ILE B 1 22 ? 53.501 8.532 114.063 1.00 155.67 23 ILE B N 1
ATOM 1880 C CA . ILE B 1 22 ? 53.000 9.616 114.898 1.00 146.19 23 ILE B CA 1
ATOM 1881 C C . ILE B 1 22 ? 51.509 9.558 115.133 1.00 130.93 23 ILE B C 1
ATOM 1882 O O . ILE B 1 22 ? 50.784 10.483 114.874 1.00 148.41 23 ILE B O 1
ATOM 1887 N N . GLU B 1 23 ? 51.058 8.418 115.616 1.00 120.07 24 GLU B N 1
ATOM 1888 C CA . GLU B 1 23 ? 49.665 8.249 115.902 1.00 113.69 24 GLU B CA 1
ATOM 1889 C C . GLU B 1 23 ? 49.246 9.288 116.920 1.00 112.78 24 GLU B C 1
ATOM 1890 O O . GLU B 1 23 ? 49.963 9.555 117.864 1.00 78.62 24 GLU B O 1
ATOM 1896 N N . ASN B 1 24 ? 48.078 9.880 116.681 1.00 93.95 25 ASN B N 1
ATOM 1897 C CA . ASN B 1 24 ? 47.350 10.675 117.644 1.00 89.95 25 ASN B CA 1
ATOM 1898 C C . ASN B 1 24 ? 46.136 9.962 118.250 1.00 77.87 25 ASN B C 1
ATOM 1899 O O . ASN B 1 24 ? 45.158 10.576 118.646 1.00 79.76 25 ASN B O 1
ATOM 1904 N N . ALA B 1 25 ? 46.204 8.651 118.309 1.00 78.87 26 ALA B N 1
ATOM 1905 C CA . ALA B 1 25 ? 45.155 7.878 118.942 1.00 77.21 26 ALA B CA 1
ATOM 1906 C C . ALA B 1 25 ? 45.025 8.206 120.403 1.00 71.97 26 ALA B C 1
ATOM 1907 O O . ALA B 1 25 ? 43.930 8.132 120.936 1.00 74.72 26 ALA B O 1
ATOM 1909 N N . HIS B 1 26 ? 46.126 8.556 121.050 1.00 67.13 27 HIS B N 1
ATOM 1910 C CA . HIS B 1 26 ? 46.047 9.004 122.447 1.00 68.91 27 HIS B CA 1
ATOM 1911 C C . HIS B 1 26 ? 45.162 10.237 122.612 1.00 67.25 27 HIS B C 1
ATOM 1912 O O . HIS B 1 26 ? 44.406 10.329 123.562 1.00 73.73 27 HIS B O 1
ATOM 1919 N N . VAL B 1 27 ? 45.266 11.177 121.685 1.00 64.48 28 VAL B N 1
ATOM 1920 C CA . VAL B 1 27 ? 44.458 12.358 121.722 1.00 66.25 28 VAL B CA 1
ATOM 1921 C C . VAL B 1 27 ? 43.006 11.987 121.479 1.00 68.19 28 VAL B C 1
ATOM 1922 O O . VAL B 1 27 ? 42.105 12.427 122.208 1.00 67.47 28 VAL B O 1
ATOM 1926 N N . GLU B 1 28 ? 42.777 11.254 120.387 1.00 67.68 29 GLU B N 1
ATOM 1927 C CA . GLU B 1 28 ? 41.450 10.782 120.055 1.00 69.10 29 GLU B CA 1
ATOM 1928 C C . GLU B 1 28 ? 40.778 10.060 121.218 1.00 67.08 29 GLU B C 1
ATOM 1929 O O . GLU B 1 28 ? 39.608 10.289 121.517 1.00 67.47 29 GLU B O 1
ATOM 1935 N N . LEU B 1 29 ? 41.519 9.202 121.901 1.00 65.48 30 LEU B N 1
ATOM 1936 C CA . LEU B 1 29 ? 40.957 8.446 123.023 1.00 64.53 30 LEU B CA 1
ATOM 1937 C C . LEU B 1 29 ? 40.649 9.351 124.219 1.00 62.10 30 LEU B C 1
ATOM 1938 O O . LEU B 1 29 ? 39.614 9.239 124.868 1.00 62.70 30 LEU B O 1
ATOM 1943 N N . ALA B 1 30 ? 41.520 10.299 124.467 1.00 65.23 31 ALA B N 1
ATOM 1944 C CA . ALA B 1 30 ? 41.252 11.270 125.494 1.00 66.77 31 ALA B CA 1
ATOM 1945 C C . ALA B 1 30 ? 39.948 12.056 125.219 1.00 60.33 31 ALA B C 1
ATOM 1946 O O . ALA B 1 30 ? 39.210 12.307 126.156 1.00 72.39 31 ALA B O 1
ATOM 1948 N N . ARG B 1 31 ? 39.622 12.379 123.970 1.00 53.61 32 ARG B N 1
ATOM 1949 C CA . ARG B 1 31 ? 38.333 13.032 123.658 1.00 56.21 32 ARG B CA 1
ATOM 1950 C C . ARG B 1 31 ? 37.124 12.143 123.844 1.00 60.47 32 ARG B C 1
ATOM 1951 O O . ARG B 1 31 ? 36.052 12.592 124.260 1.00 62.34 32 ARG B O 1
ATOM 1959 N N . VAL B 1 32 ? 37.278 10.869 123.541 1.00 60.07 33 VAL B N 1
ATOM 1960 C CA . VAL B 1 32 ? 36.136 9.963 123.609 1.00 60.64 33 VAL B CA 1
ATOM 1961 C C . VAL B 1 32 ? 35.894 9.429 125.014 1.00 61.53 33 VAL B C 1
ATOM 1962 O O . VAL B 1 32 ? 34.766 9.226 125.421 1.00 58.37 33 VAL B O 1
ATOM 1966 N N . ALA B 1 33 ? 36.968 9.158 125.737 1.00 63.51 34 ALA B N 1
ATOM 1967 C CA . ALA B 1 33 ? 36.844 8.576 127.049 1.00 64.49 34 ALA B CA 1
ATOM 1968 C C . ALA B 1 33 ? 36.075 9.499 127.973 1.00 60.29 34 ALA B C 1
ATOM 1969 O O . ALA B 1 33 ? 36.135 10.695 127.840 1.00 71.23 34 ALA B O 1
ATOM 1971 N N . PRO B 1 34 ? 35.371 8.929 128.927 1.00 65.51 35 PRO B N 1
ATOM 1972 C CA . PRO B 1 34 ? 34.671 9.688 129.915 1.00 63.24 35 PRO B CA 1
ATOM 1973 C C . PRO B 1 34 ? 35.675 10.151 130.931 1.00 68.01 35 PRO B C 1
ATOM 1974 O O . PRO B 1 34 ? 36.824 9.744 130.875 1.00 70.84 35 PRO B O 1
ATOM 1978 N N . GLU B 1 35 ? 35.231 11.008 131.834 1.00 69.70 36 GLU B N 1
ATOM 1979 C CA . GLU B 1 35 ? 36.053 11.564 132.891 1.00 78.64 36 GLU B CA 1
ATOM 1980 C C . GLU B 1 35 ? 36.599 10.476 133.774 1.00 70.73 36 GLU B C 1
ATOM 1981 O O . GLU B 1 35 ? 35.888 9.570 134.160 1.00 75.82 36 GLU B O 1
ATOM 1987 N N . GLY B 1 36 ? 37.870 10.584 134.110 1.00 70.23 37 GLY B N 1
ATOM 1988 C CA . GLY B 1 36 ? 38.514 9.649 135.054 1.00 69.53 37 GLY B CA 1
ATOM 1989 C C . GLY B 1 36 ? 39.423 8.637 134.364 1.00 64.17 37 GLY B C 1
ATOM 1990 O O . GLY B 1 36 ? 40.228 8.004 134.998 1.00 69.29 37 GLY B O 1
ATOM 1991 N N . VAL B 1 37 ? 39.289 8.497 133.052 1.00 62.65 38 VAL B N 1
ATOM 1992 C CA . VAL B 1 37 ? 40.128 7.581 132.294 1.00 62.09 38 VAL B CA 1
ATOM 1993 C C . VAL B 1 37 ? 41.432 8.250 131.898 1.00 59.82 38 VAL B C 1
ATOM 1994 O O . VAL B 1 37 ? 41.431 9.260 131.229 1.00 61.16 38 VAL B O 1
ATOM 1998 N N . GLY B 1 38 ? 42.543 7.661 132.288 1.00 60.35 39 GLY B N 1
ATOM 1999 C CA . GLY B 1 38 ? 43.841 8.234 131.966 1.00 60.62 39 GLY B CA 1
ATOM 2000 C C . GLY B 1 38 ? 44.380 7.582 130.731 1.00 61.98 39 GLY B C 1
ATOM 2001 O O . GLY B 1 38 ? 44.148 6.398 130.515 1.00 70.34 39 GLY B O 1
ATOM 2002 N N . VAL B 1 39 ? 45.103 8.339 129.920 1.00 64.17 40 VAL B N 1
ATOM 2003 C CA . VAL B 1 39 ? 45.707 7.809 128.713 1.00 62.68 40 VAL B CA 1
ATOM 2004 C C . VAL B 1 39 ? 47.212 8.008 128.712 1.00 64.59 40 VAL B C 1
ATOM 2005 O O . VAL B 1 39 ? 47.708 9.071 129.058 1.00 64.27 40 VAL B O 1
ATOM 2009 N N . TYR B 1 40 ? 47.927 6.951 128.334 1.00 63.99 41 TYR B N 1
ATOM 2010 C CA . TYR B 1 40 ? 49.370 6.970 128.255 1.00 65.28 41 TYR B CA 1
ATOM 2011 C C . TYR B 1 40 ? 49.816 6.434 126.930 1.00 63.48 41 TYR B C 1
ATOM 2012 O O . TYR B 1 40 ? 49.065 5.785 126.212 1.00 72.14 41 TYR B O 1
ATOM 2021 N N . GLN B 1 41 ? 51.063 6.690 126.602 1.00 67.55 42 GLN B N 1
ATOM 2022 C CA . GLN B 1 41 ? 51.563 6.386 125.274 1.00 70.29 42 GLN B CA 1
ATOM 2023 C C . GLN B 1 41 ? 53.002 5.913 125.348 1.00 73.78 42 GLN B C 1
ATOM 2024 O O . GLN B 1 41 ? 53.754 6.289 126.257 1.00 77.39 42 GLN B O 1
ATOM 2030 N N . THR B 1 42 ? 53.382 5.075 124.410 1.00 80.90 43 THR B N 1
ATOM 2031 C CA . THR B 1 42 ? 54.768 4.708 124.257 1.00 78.78 43 THR B CA 1
ATOM 2032 C C . THR B 1 42 ? 55.079 4.311 122.828 1.00 72.52 43 THR B C 1
ATOM 2033 O O . THR B 1 42 ? 54.220 3.866 122.113 1.00 72.03 43 THR B O 1
ATOM 2037 N N . PHE B 1 43 ? 56.325 4.463 122.438 1.00 74.16 44 PHE B N 1
ATOM 2038 C CA . PHE B 1 43 ? 56.773 4.187 121.073 1.00 78.52 44 PHE B CA 1
ATOM 2039 C C . PHE B 1 43 ? 57.809 3.046 121.031 1.00 89.71 44 PHE B C 1
ATOM 2040 O O . PHE B 1 43 ? 58.842 3.102 121.705 1.00 95.38 44 PHE B O 1
ATOM 2048 N N . PRO B 1 44 ? 57.544 2.000 120.234 1.00 90.41 45 PRO B N 1
ATOM 2049 C CA . PRO B 1 44 ? 58.546 0.965 120.059 1.00 99.12 45 PRO B CA 1
ATOM 2050 C C . PRO B 1 44 ? 59.677 1.512 119.179 1.00 101.09 45 PRO B C 1
ATOM 2051 O O . PRO B 1 44 ? 59.403 2.349 118.331 1.00 82.69 45 PRO B O 1
ATOM 2055 N N . TYR B 1 45 ? 60.919 1.067 119.398 1.00 102.60 46 TYR B N 1
ATOM 2056 C CA . TYR B 1 45 ? 62.057 1.484 118.562 1.00 108.83 46 TYR B CA 1
ATOM 2057 C C . TYR B 1 45 ? 62.262 0.463 117.468 1.00 106.83 46 TYR B C 1
ATOM 2058 O O . TYR B 1 45 ? 62.709 -0.630 117.742 1.00 107.98 46 TYR B O 1
ATOM 2067 N N . VAL B 1 46 ? 61.892 0.772 116.242 1.00 118.99 47 VAL B N 1
ATOM 2068 C CA . VAL B 1 46 ? 62.134 -0.150 115.146 1.00 117.92 47 VAL B CA 1
ATOM 2069 C C . VAL B 1 46 ? 62.741 0.602 113.988 1.00 118.42 47 VAL B C 1
ATOM 2070 O O . VAL B 1 46 ? 62.049 1.036 113.088 1.00 129.41 47 VAL B O 1
ATOM 2074 N N . PRO B 1 47 ? 64.124 0.784 114.073 1.00 118.13 48 PRO B N 1
ATOM 2075 C CA . PRO B 1 47 ? 64.618 1.863 113.211 1.00 123.94 48 PRO B CA 1
ATOM 2076 C C . PRO B 1 47 ? 64.500 1.735 111.703 1.00 128.97 48 PRO B C 1
ATOM 2077 O O . PRO B 1 47 ? 64.151 2.713 111.050 1.00 119.51 48 PRO B O 1
ATOM 2081 N N . ASN B 1 48 ? 64.794 0.575 111.146 1.00 133.96 49 ASN B N 1
ATOM 2082 C CA . ASN B 1 48 ? 64.992 0.519 109.713 1.00 155.35 49 ASN B CA 1
ATOM 2083 C C . ASN B 1 48 ? 63.795 0.069 108.928 1.00 160.75 49 ASN B C 1
ATOM 2084 O O . ASN B 1 48 ? 63.202 -0.966 109.211 1.00 162.78 49 ASN B O 1
ATOM 2089 N N . PHE B 1 49 ? 63.446 0.867 107.924 1.00 172.51 50 PHE B N 1
ATOM 2090 C CA . PHE B 1 49 ? 62.189 0.643 107.230 1.00 180.35 50 PHE B CA 1
ATOM 2091 C C . PHE B 1 49 ? 62.398 -0.479 106.224 1.00 181.62 50 PHE B C 1
ATOM 2092 O O . PHE B 1 49 ? 63.017 -0.286 105.178 1.00 146.25 50 PHE B O 1
ATOM 2100 N N . ARG B 1 50 ? 61.875 -1.653 106.554 1.00 191.49 51 ARG B N 1
ATOM 2101 C CA . ARG B 1 50 ? 62.012 -2.825 105.703 1.00 195.08 51 ARG B CA 1
ATOM 2102 C C . ARG B 1 50 ? 60.933 -3.846 106.028 1.00 185.44 51 ARG B C 1
ATOM 2103 O O . ARG B 1 50 ? 60.324 -3.798 107.097 1.00 202.34 51 ARG B O 1
ATOM 2111 N N . VAL B 1 51 ? 60.704 -4.776 105.110 1.00 169.20 52 VAL B N 1
ATOM 2112 C CA . VAL B 1 51 ? 59.786 -5.874 105.367 1.00 163.07 52 VAL B CA 1
ATOM 2113 C C . VAL B 1 51 ? 60.554 -7.189 105.358 1.00 169.08 52 VAL B C 1
ATOM 2114 O O . VAL B 1 51 ? 61.263 -7.496 104.399 1.00 165.65 52 VAL B O 1
ATOM 2118 N N . ASP B 1 52 ? 60.467 -7.960 106.429 1.00 179.55 53 ASP B N 1
ATOM 2119 C CA . ASP B 1 52 ? 61.181 -9.219 106.483 1.00 173.33 53 ASP B CA 1
ATOM 2120 C C . ASP B 1 52 ? 60.435 -10.064 107.472 1.00 171.09 53 ASP B C 1
ATOM 2121 O O . ASP B 1 52 ? 59.797 -9.540 108.360 1.00 172.64 53 ASP B O 1
ATOM 2126 N N . ALA B 1 53 ? 60.565 -11.376 107.356 1.00 172.31 54 ALA B N 1
ATOM 2127 C CA . ALA B 1 53 ? 60.035 -12.231 108.390 1.00 167.35 54 ALA B CA 1
ATOM 2128 C C . ALA B 1 53 ? 60.817 -11.897 109.626 1.00 181.03 54 ALA B C 1
ATOM 2129 O O . ALA B 1 53 ? 60.261 -11.667 110.683 1.00 187.98 54 ALA B O 1
ATOM 2131 N N . THR B 1 54 ? 62.126 -11.817 109.471 1.00 186.69 55 THR B N 1
ATOM 2132 C CA . THR B 1 54 ? 62.986 -11.480 110.588 1.00 187.10 55 THR B CA 1
ATOM 2133 C C . THR B 1 54 ? 62.742 -10.048 111.016 1.00 176.66 55 THR B C 1
ATOM 2134 O O . THR B 1 54 ? 62.913 -9.706 112.180 1.00 156.00 55 THR B O 1
ATOM 2138 N N . ASN B 1 55 ? 62.383 -9.197 110.065 1.00 167.04 56 ASN B N 1
ATOM 2139 C CA . ASN B 1 55 ? 62.149 -7.817 110.405 1.00 161.57 56 ASN B CA 1
ATOM 2140 C C . ASN B 1 55 ? 61.013 -7.814 111.397 1.00 155.02 56 ASN B C 1
ATOM 2141 O O . ASN B 1 55 ? 61.107 -7.253 112.477 1.00 157.43 56 ASN B O 1
ATOM 2146 N N . ILE B 1 56 ? 59.988 -8.569 111.063 1.00 142.90 57 ILE B N 1
ATOM 2147 C CA . ILE B 1 56 ? 58.813 -8.666 111.880 1.00 132.72 57 ILE B CA 1
ATOM 2148 C C . ILE B 1 56 ? 59.136 -9.262 113.212 1.00 132.10 57 ILE B C 1
ATOM 2149 O O . ILE B 1 56 ? 58.661 -8.802 114.228 1.00 141.64 57 ILE B O 1
ATOM 2154 N N . LYS B 1 57 ? 59.990 -10.265 113.231 1.00 129.13 58 LYS B N 1
ATOM 2155 C CA . LYS B 1 57 ? 60.273 -10.965 114.468 1.00 131.54 58 LYS B CA 1
ATOM 2156 C C . LYS B 1 57 ? 60.809 -9.939 115.412 1.00 125.59 58 LYS B C 1
ATOM 2157 O O . LYS B 1 57 ? 60.552 -9.959 116.598 1.00 132.80 58 LYS B O 1
ATOM 2163 N N . ARG B 1 58 ? 61.573 -9.035 114.847 1.00 124.62 59 ARG B N 1
ATOM 2164 C CA . ARG B 1 58 ? 62.157 -7.939 115.625 1.00 144.96 59 ARG B CA 1
ATOM 2165 C C . ARG B 1 58 ? 61.067 -6.965 116.093 1.00 144.42 59 ARG B C 1
ATOM 2166 O O . ARG B 1 58 ? 61.036 -6.524 117.254 1.00 127.77 59 ARG B O 1
ATOM 2174 N N . ALA B 1 59 ? 60.162 -6.651 115.174 1.00 140.39 60 ALA B N 1
ATOM 2175 C CA . ALA B 1 59 ? 59.020 -5.799 115.462 1.00 125.90 60 ALA B CA 1
ATOM 2176 C C . ALA B 1 59 ? 58.274 -6.321 116.665 1.00 126.21 60 ALA B C 1
ATOM 2177 O O . ALA B 1 59 ? 58.094 -5.615 117.660 1.00 137.26 60 ALA B O 1
ATOM 2179 N N . VAL B 1 60 ? 57.857 -7.576 116.581 1.00 109.62 61 VAL B N 1
ATOM 2180 C CA . VAL B 1 60 ? 57.098 -8.186 117.662 1.00 110.41 61 VAL B CA 1
ATOM 2181 C C . VAL B 1 60 ? 57.840 -8.166 119.005 1.00 108.30 61 VAL B C 1
ATOM 2182 O O . VAL B 1 60 ? 57.220 -8.019 120.059 1.00 106.33 61 VAL B O 1
ATOM 2186 N N . GLU B 1 61 ? 59.148 -8.273 118.913 1.00 112.07 62 GLU B N 1
ATOM 2187 C CA . GLU B 1 61 ? 60.003 -8.221 120.063 1.00 117.07 62 GLU B CA 1
ATOM 2188 C C . GLU B 1 61 ? 59.867 -6.864 120.679 1.00 111.48 62 GLU B C 1
ATOM 2189 O O . GLU B 1 61 ? 59.771 -6.724 121.879 1.00 113.80 62 GLU B O 1
ATOM 2195 N N . GLN B 1 62 ? 59.853 -5.856 119.830 1.00 110.57 63 GLN B N 1
ATOM 2196 C CA . GLN B 1 62 ? 59.719 -4.435 120.245 1.00 117.54 63 GLN B CA 1
ATOM 2197 C C . GLN B 1 62 ? 58.356 -4.085 120.853 1.00 107.91 63 GLN B C 1
ATOM 2198 O O . GLN B 1 62 ? 58.287 -3.476 121.934 1.00 101.66 63 GLN B O 1
ATOM 2204 N N . LEU B 1 63 ? 57.283 -4.504 120.185 1.00 93.04 64 LEU B N 1
ATOM 2205 C CA . LEU B 1 63 ? 55.954 -4.440 120.788 1.00 91.23 64 LEU B CA 1
ATOM 2206 C C . LEU B 1 63 ? 55.903 -5.073 122.176 1.00 88.80 64 LEU B C 1
ATOM 2207 O O . LEU B 1 63 ? 55.264 -4.533 123.071 1.00 87.59 64 LEU B O 1
ATOM 2212 N N . GLU B 1 64 ? 56.587 -6.192 122.380 1.00 97.55 65 GLU B N 1
ATOM 2213 C CA . GLU B 1 64 ? 56.566 -6.829 123.699 1.00 102.83 65 GLU B CA 1
ATOM 2214 C C . GLU B 1 64 ? 57.319 -5.979 124.732 1.00 100.71 65 GLU B C 1
ATOM 2215 O O . GLU B 1 64 ? 56.962 -5.950 125.915 1.00 85.14 65 GLU B O 1
ATOM 2221 N N . THR B 1 65 ? 58.352 -5.275 124.280 1.00 96.94 66 THR B N 1
ATOM 2222 C CA . THR B 1 65 ? 59.120 -4.419 125.185 1.00 104.05 66 THR B CA 1
ATOM 2223 C C . THR B 1 65 ? 58.260 -3.236 125.622 1.00 99.66 66 THR B C 1
ATOM 2224 O O . THR B 1 65 ? 58.193 -2.903 126.814 1.00 86.91 66 THR B O 1
ATOM 2228 N N . SER B 1 66 ? 57.627 -2.608 124.624 1.00 92.95 67 SER B N 1
ATOM 2229 C CA . SER B 1 66 ? 56.710 -1.495 124.835 1.00 86.03 67 SER B CA 1
ATOM 2230 C C . SER B 1 66 ? 55.620 -1.886 125.831 1.00 86.02 67 SER B C 1
ATOM 2231 O O . SER B 1 66 ? 55.427 -1.222 126.849 1.00 81.50 67 SER B O 1
ATOM 2234 N N . ALA B 1 67 ? 54.961 -3.008 125.564 1.00 80.39 68 ALA B N 1
ATOM 2235 C CA . ALA B 1 67 ? 53.941 -3.519 126.466 1.00 81.44 68 ALA B CA 1
ATOM 2236 C C . ALA B 1 67 ? 54.450 -3.718 127.872 1.00 79.31 68 ALA B C 1
ATOM 2237 O O . ALA B 1 67 ? 53.764 -3.441 128.844 1.00 82.50 68 ALA B O 1
ATOM 2239 N N . ALA B 1 68 ? 55.666 -4.210 127.996 1.00 83.32 69 ALA B N 1
ATOM 2240 C CA . ALA B 1 68 ? 56.219 -4.414 129.316 1.00 82.99 69 ALA B CA 1
ATOM 2241 C C . ALA B 1 68 ? 56.512 -3.061 129.984 1.00 77.11 69 ALA B C 1
ATOM 2242 O O . ALA B 1 68 ? 56.322 -2.892 131.198 1.00 78.22 69 ALA B O 1
ATOM 2244 N N . ALA B 1 69 ? 56.998 -2.114 129.200 1.00 74.52 70 ALA B N 1
ATOM 2245 C CA . ALA B 1 69 ? 57.297 -0.767 129.729 1.00 80.68 70 ALA B CA 1
ATOM 2246 C C . ALA B 1 69 ? 56.026 -0.164 130.288 1.00 78.78 70 ALA B C 1
ATOM 2247 O O . ALA B 1 69 ? 56.004 0.323 131.411 1.00 76.61 70 ALA B O 1
ATOM 2249 N N . LEU B 1 70 ? 54.946 -0.278 129.507 1.00 78.16 71 LEU B N 1
ATOM 2250 C CA . LEU B 1 70 ? 53.634 0.189 129.945 1.00 78.15 71 LEU B CA 1
ATOM 2251 C C . LEU B 1 70 ? 53.107 -0.559 131.161 1.00 83.98 71 LEU B C 1
ATOM 2252 O O . LEU B 1 70 ? 52.678 0.065 132.126 1.00 75.03 71 LEU B O 1
ATOM 2257 N N . GLY B 1 71 ? 53.176 -1.891 131.127 1.00 88.68 72 GLY B N 1
ATOM 2258 C CA . GLY B 1 71 ? 52.809 -2.699 132.281 1.00 86.22 72 GLY B CA 1
ATOM 2259 C C . GLY B 1 71 ? 53.506 -2.197 133.538 1.00 88.37 72 GLY B C 1
ATOM 2260 O O . GLY B 1 71 ? 52.868 -1.966 134.563 1.00 78.15 72 GLY B O 1
ATOM 2261 N N . SER B 1 72 ? 54.825 -2.029 133.448 1.00 94.38 73 SER B N 1
ATOM 2262 C CA . SER B 1 72 ? 55.635 -1.637 134.601 1.00 98.50 73 SER B CA 1
ATOM 2263 C C . SER B 1 72 ? 55.237 -0.267 135.065 1.00 88.64 73 SER B C 1
ATOM 2264 O O . SER B 1 72 ? 55.233 0.011 136.258 1.00 89.32 73 SER B O 1
ATOM 2267 N N . ALA B 1 73 ? 54.927 0.603 134.113 1.00 82.79 74 ALA B N 1
ATOM 2268 C CA . ALA B 1 73 ? 54.520 1.972 134.433 1.00 89.35 74 ALA B CA 1
ATOM 2269 C C . ALA B 1 73 ? 53.301 1.998 135.348 1.00 93.81 74 ALA B C 1
ATOM 2270 O O . ALA B 1 73 ? 53.272 2.744 136.308 1.00 105.74 74 ALA B O 1
ATOM 2272 N N . GLY B 1 74 ? 52.317 1.157 135.068 1.00 87.75 75 GLY B N 1
ATOM 2273 C CA . GLY B 1 74 ? 51.175 1.018 135.954 1.00 76.05 75 GLY B CA 1
ATOM 2274 C C . GLY B 1 74 ? 49.834 1.115 135.265 1.00 79.16 75 GLY B C 1
ATOM 2275 O O . GLY B 1 74 ? 48.814 1.336 135.935 1.00 87.39 75 GLY B O 1
ATOM 2276 N N . VAL B 1 75 ? 49.792 0.932 133.941 1.00 76.29 76 VAL B N 1
ATOM 2277 C CA . VAL B 1 75 ? 48.524 1.007 133.231 1.00 73.12 76 VAL B CA 1
ATOM 2278 C C . VAL B 1 75 ? 47.709 -0.234 133.557 1.00 79.37 76 VAL B C 1
ATOM 2279 O O . VAL B 1 75 ? 48.220 -1.199 134.091 1.00 89.18 76 VAL B O 1
ATOM 2283 N N . ASP B 1 76 ? 46.419 -0.165 133.287 1.00 81.85 77 ASP B N 1
ATOM 2284 C CA . ASP B 1 76 ? 45.514 -1.261 133.539 1.00 73.44 77 ASP B CA 1
ATOM 2285 C C . ASP B 1 76 ? 45.286 -2.080 132.293 1.00 70.06 77 ASP B C 1
ATOM 2286 O O . ASP B 1 76 ? 44.904 -3.228 132.385 1.00 82.71 77 ASP B O 1
ATOM 2291 N N . ILE B 1 77 ? 45.460 -1.462 131.131 1.00 73.97 78 ILE B N 1
ATOM 2292 C CA . ILE B 1 77 ? 45.126 -2.041 129.850 1.00 72.86 78 ILE B CA 1
ATOM 2293 C C . ILE B 1 77 ? 46.153 -1.566 128.872 1.00 72.62 78 ILE B C 1
ATOM 2294 O O . ILE B 1 77 ? 46.614 -0.431 128.973 1.00 79.13 78 ILE B O 1
ATOM 2299 N N . VAL B 1 78 ? 46.448 -2.385 127.871 1.00 70.62 79 VAL B N 1
ATOM 2300 C CA . VAL B 1 78 ? 47.358 -1.990 126.838 1.00 70.31 79 VAL B CA 1
ATOM 2301 C C . VAL B 1 78 ? 46.690 -2.097 125.495 1.00 69.18 79 VAL B C 1
ATOM 2302 O O . VAL B 1 78 ? 46.066 -3.101 125.178 1.00 80.68 79 VAL B O 1
ATOM 2306 N N . GLY B 1 79 ? 46.879 -1.087 124.659 1.00 71.15 80 GLY B N 1
ATOM 2307 C CA . GLY B 1 79 ? 46.262 -1.071 123.344 1.00 71.35 80 GLY B CA 1
ATOM 2308 C C . GLY B 1 79 ? 47.340 -0.972 122.296 1.00 78.75 80 GLY B C 1
ATOM 2309 O O . GLY B 1 79 ? 48.288 -0.235 122.480 1.00 73.88 80 GLY B O 1
ATOM 2310 N N . GLN B 1 80 ? 47.192 -1.721 121.205 1.00 75.38 81 GLN B N 1
ATOM 2311 C CA . GLN B 1 80 ? 48.157 -1.697 120.164 1.00 74.35 81 GLN B CA 1
ATOM 2312 C C . GLN B 1 80 ? 47.516 -1.008 118.977 1.00 76.16 81 GLN B C 1
ATOM 2313 O O . GLN B 1 80 ? 46.503 -1.457 118.432 1.00 83.05 81 GLN B O 1
ATOM 2319 N N . VAL B 1 81 ? 48.158 0.058 118.528 1.00 81.77 82 VAL B N 1
ATOM 2320 C CA . VAL B 1 81 ? 47.657 0.892 117.447 1.00 86.24 82 VAL B CA 1
ATOM 2321 C C . VAL B 1 81 ? 48.237 0.420 116.137 1.00 94.17 82 VAL B C 1
ATOM 2322 O O . VAL B 1 81 ? 49.447 0.316 116.008 1.00 100.24 82 VAL B O 1
ATOM 2326 N N . GLY B 1 82 ? 47.371 0.162 115.158 1.00 103.35 83 GLY B N 1
ATOM 2327 C CA . GLY B 1 82 ? 47.783 -0.318 113.836 1.00 97.70 83 GLY B CA 1
ATOM 2328 C C . GLY B 1 82 ? 46.860 -1.438 113.408 1.00 101.44 83 GLY B C 1
ATOM 2329 O O . GLY B 1 82 ? 46.943 -2.565 113.954 1.00 120.55 83 GLY B O 1
ATOM 2330 N N . THR B 1 83 ? 45.925 -1.159 112.512 1.00 107.78 84 THR B N 1
ATOM 2331 C CA . THR B 1 83 ? 45.044 -2.207 111.997 1.00 118.30 84 THR B CA 1
ATOM 2332 C C . THR B 1 83 ? 45.688 -3.261 111.120 1.00 117.05 84 THR B C 1
ATOM 2333 O O . THR B 1 83 ? 45.477 -4.448 111.314 1.00 109.27 84 THR B O 1
ATOM 2337 N N . PRO B 1 84 ? 46.543 -2.763 110.129 1.00 121.41 85 PRO B N 1
ATOM 2338 C CA . PRO B 1 84 ? 47.060 -3.802 109.234 1.00 120.80 85 PRO B CA 1
ATOM 2339 C C . PRO B 1 84 ? 47.842 -4.833 109.996 1.00 115.86 85 PRO B C 1
ATOM 2340 O O . PRO B 1 84 ? 47.821 -5.996 109.640 1.00 117.14 85 PRO B O 1
ATOM 2344 N N . PHE B 1 85 ? 48.521 -4.422 111.044 1.00 106.53 86 PHE B N 1
ATOM 2345 C CA . PHE B 1 85 ? 49.403 -5.330 111.728 1.00 117.29 86 PHE B CA 1
ATOM 2346 C C . PHE B 1 85 ? 48.612 -6.484 112.284 1.00 123.34 86 PHE B C 1
ATOM 2347 O O . PHE B 1 85 ? 49.162 -7.508 112.631 1.00 125.70 86 PHE B O 1
ATOM 2355 N N . SER B 1 86 ? 47.316 -6.304 112.410 1.00 128.80 87 SER B N 1
ATOM 2356 C CA . SER B 1 86 ? 46.476 -7.380 112.891 1.00 136.80 87 SER B CA 1
ATOM 2357 C C . SER B 1 86 ? 46.526 -8.558 111.930 1.00 138.72 87 SER B C 1
ATOM 2358 O O . SER B 1 86 ? 46.297 -9.692 112.324 1.00 136.49 87 SER B O 1
ATOM 2361 N N . PHE B 1 87 ? 46.798 -8.297 110.661 1.00 139.56 88 PHE B N 1
ATOM 2362 C CA . PHE B 1 87 ? 47.010 -9.394 109.735 1.00 146.91 88 PHE B CA 1
ATOM 2363 C C . PHE B 1 87 ? 48.294 -9.176 108.970 1.00 143.81 88 PHE B C 1
ATOM 2364 O O . PHE B 1 87 ? 48.305 -9.010 107.765 1.00 141.42 88 PHE B O 1
ATOM 2372 N N . ALA B 1 88 ? 49.397 -9.214 109.688 1.00 142.98 89 ALA B N 1
ATOM 2373 C CA . ALA B 1 88 ? 50.676 -9.001 109.060 1.00 153.17 89 ALA B CA 1
ATOM 2374 C C . ALA B 1 88 ? 51.297 -10.306 108.620 1.00 159.17 89 ALA B C 1
ATOM 2375 O O . ALA B 1 88 ? 52.338 -10.319 107.977 1.00 150.52 89 ALA B O 1
ATOM 2377 N N . GLY B 1 89 ? 50.783 -11.389 109.175 1.00 161.59 90 GLY B N 1
ATOM 2378 C CA . GLY B 1 89 ? 51.221 -12.709 108.805 1.00 165.70 90 GLY B CA 1
ATOM 2379 C C . GLY B 1 89 ? 50.071 -13.673 108.913 1.00 173.78 90 GLY B C 1
ATOM 2380 O O . GLY B 1 89 ? 49.421 -13.751 109.944 1.00 182.42 90 GLY B O 1
ATOM 2381 N N . GLY B 1 90 ? 49.784 -14.360 107.826 1.00 174.73 91 GLY B N 1
ATOM 2382 C CA . GLY B 1 90 ? 48.889 -15.489 107.851 1.00 174.45 91 GLY B CA 1
ATOM 2383 C C . GLY B 1 90 ? 47.446 -15.123 107.644 1.00 172.07 91 GLY B C 1
ATOM 2384 O O . GLY B 1 90 ? 46.981 -14.068 108.052 1.00 174.93 91 GLY B O 1
ATOM 2385 N N . THR B 1 91 ? 46.722 -16.050 107.053 1.00 162.06 92 THR B N 1
ATOM 2386 C CA . THR B 1 91 ? 45.309 -15.906 106.866 1.00 160.77 92 THR B CA 1
ATOM 2387 C C . THR B 1 91 ? 44.670 -16.013 108.230 1.00 166.80 92 THR B C 1
ATOM 2388 O O . THR B 1 91 ? 45.104 -16.810 109.053 1.00 160.29 92 THR B O 1
ATOM 2392 N N . GLY B 1 92 ? 43.631 -15.233 108.470 1.00 160.97 93 GLY B N 1
ATOM 2393 C CA . GLY B 1 92 ? 42.867 -15.394 109.687 1.00 144.36 93 GLY B CA 1
ATOM 2394 C C . GLY B 1 92 ? 43.292 -14.700 110.960 1.00 142.85 93 GLY B C 1
ATOM 2395 O O . GLY B 1 92 ? 44.234 -13.911 111.011 1.00 150.67 93 GLY B O 1
ATOM 2396 N N . LEU B 1 93 ? 42.537 -15.002 112.000 1.00 127.78 94 LEU B N 1
ATOM 2397 C CA . LEU B 1 93 ? 42.668 -14.379 113.294 1.00 118.38 94 LEU B CA 1
ATOM 2398 C C . LEU B 1 93 ? 43.936 -14.736 114.000 1.00 123.16 94 LEU B C 1
ATOM 2399 O O . LEU B 1 93 ? 44.379 -14.024 114.883 1.00 128.67 94 LEU B O 1
ATOM 2404 N N . GLU B 1 94 ? 44.524 -15.851 113.612 1.00 129.61 95 GLU B N 1
ATOM 2405 C CA . GLU B 1 94 ? 45.540 -16.496 114.407 1.00 119.13 95 GLU B CA 1
ATOM 2406 C C . GLU B 1 94 ? 46.738 -15.618 114.674 1.00 104.00 95 GLU B C 1
ATOM 2407 O O . GLU B 1 94 ? 47.279 -15.654 115.754 1.00 99.18 95 GLU B O 1
ATOM 2413 N N . TRP B 1 95 ? 47.164 -14.839 113.700 1.00 101.38 96 TRP B N 1
ATOM 2414 C CA . TRP B 1 95 ? 48.317 -13.987 113.898 1.00 105.53 96 TRP B CA 1
ATOM 2415 C C . TRP B 1 95 ? 48.026 -12.998 115.004 1.00 108.08 96 TRP B C 1
ATOM 2416 O O . TRP B 1 95 ? 48.807 -12.817 115.917 1.00 102.31 96 TRP B O 1
ATOM 2427 N N . ALA B 1 96 ? 46.844 -12.421 114.938 1.00 105.62 97 ALA B N 1
ATOM 2428 C CA . ALA B 1 96 ? 46.340 -11.439 115.884 1.00 104.22 97 ALA B CA 1
ATOM 2429 C C . ALA B 1 96 ? 46.228 -12.007 117.290 1.00 99.13 97 ALA B C 1
ATOM 2430 O O . ALA B 1 96 ? 46.754 -11.432 118.250 1.00 109.33 97 ALA B O 1
ATOM 2432 N N . GLU B 1 97 ? 45.547 -13.136 117.423 1.00 94.55 98 GLU B N 1
ATOM 2433 C CA . GLU B 1 97 ? 45.345 -13.722 118.739 1.00 99.99 98 GLU B CA 1
ATOM 2434 C C . GLU B 1 97 ? 46.674 -14.134 119.395 1.00 97.94 98 GLU B C 1
ATOM 2435 O O . GLU B 1 97 ? 46.825 -14.140 120.623 1.00 88.37 98 GLU B O 1
ATOM 2441 N N . ASP B 1 98 ? 47.663 -14.452 118.572 1.00 111.79 99 ASP B N 1
ATOM 2442 C CA . ASP B 1 98 ? 48.976 -14.770 119.089 1.00 117.35 99 ASP B CA 1
ATOM 2443 C C . ASP B 1 98 ? 49.630 -13.541 119.672 1.00 109.20 99 ASP B C 1
ATOM 2444 O O . ASP B 1 98 ? 50.091 -13.562 120.824 1.00 114.10 99 ASP B O 1
ATOM 2449 N N . ILE B 1 99 ? 49.709 -12.499 118.854 1.00 95.00 100 ILE B N 1
ATOM 2450 C CA . ILE B 1 99 ? 50.277 -11.224 119.294 1.00 92.92 100 ILE B CA 1
ATOM 2451 C C . ILE B 1 99 ? 49.567 -10.748 120.562 1.00 87.97 100 ILE B C 1
ATOM 2452 O O . ILE B 1 99 ? 50.190 -10.347 121.557 1.00 81.53 100 ILE B O 1
ATOM 2457 N N . SER B 1 100 ? 48.249 -10.808 120.535 1.00 83.72 101 SER B N 1
ATOM 2458 C CA . SER B 1 100 ? 47.512 -10.430 121.687 1.00 86.82 101 SER B CA 1
ATOM 2459 C C . SER B 1 100 ? 48.070 -11.144 122.927 1.00 87.90 101 SER B C 1
ATOM 2460 O O . SER B 1 100 ? 48.293 -10.516 123.972 1.00 99.51 101 SER B O 1
ATOM 2463 N N . THR B 1 101 ? 48.253 -12.453 122.847 1.00 90.27 102 THR B N 1
ATOM 2464 C CA . THR B 1 101 ? 48.731 -13.200 124.019 1.00 94.45 102 THR B CA 1
ATOM 2465 C C . THR B 1 101 ? 50.138 -12.826 124.437 1.00 89.75 102 THR B C 1
ATOM 2466 O O . THR B 1 101 ? 50.456 -12.808 125.621 1.00 78.01 102 THR B O 1
ATOM 2470 N N . LYS B 1 102 ? 51.000 -12.588 123.453 1.00 90.37 103 LYS B N 1
ATOM 2471 C CA . LYS B 1 102 ? 52.360 -12.148 123.753 1.00 93.86 103 LYS B CA 1
ATOM 2472 C C . LYS B 1 102 ? 52.353 -10.872 124.585 1.00 92.80 103 LYS B C 1
ATOM 2473 O O . LYS B 1 102 ? 53.072 -10.764 125.596 1.00 99.67 103 LYS B O 1
ATOM 2479 N N . LEU B 1 103 ? 51.528 -9.920 124.153 1.00 84.56 104 LEU B N 1
ATOM 2480 C CA . LEU B 1 103 ? 51.460 -8.625 124.799 1.00 79.47 104 LEU B CA 1
ATOM 2481 C C . LEU B 1 103 ? 50.817 -8.742 126.171 1.00 82.92 104 LEU B C 1
ATOM 2482 O O . LEU B 1 103 ? 51.194 -7.991 127.115 1.00 79.26 104 LEU B O 1
ATOM 2487 N N . GLU B 1 104 ? 49.822 -9.636 126.305 1.00 83.58 105 GLU B N 1
ATOM 2488 C CA . GLU B 1 104 ? 49.238 -9.888 127.635 1.00 90.71 105 GLU B CA 1
ATOM 2489 C C . GLU B 1 104 ? 50.321 -10.422 128.553 1.00 92.49 105 GLU B C 1
ATOM 2490 O O . GLU B 1 104 ? 50.464 -9.971 129.688 1.00 76.06 105 GLU B O 1
ATOM 2496 N N . LYS B 1 105 ? 51.106 -11.353 128.014 1.00 107.67 106 LYS B N 1
ATOM 2497 C CA . LYS B 1 105 ? 52.189 -11.988 128.748 1.00 103.64 106 LYS B CA 1
ATOM 2498 C C . LYS B 1 105 ? 53.231 -10.970 129.130 1.00 93.33 106 LYS B C 1
ATOM 2499 O O . LYS B 1 105 ? 53.604 -10.881 130.289 1.00 82.73 106 LYS B O 1
ATOM 2505 N N . ALA B 1 106 ? 53.664 -10.192 128.147 1.00 93.12 107 ALA B N 1
ATOM 2506 C CA . ALA B 1 106 ? 54.701 -9.175 128.349 1.00 94.19 107 ALA B CA 1
ATOM 2507 C C . ALA B 1 106 ? 54.323 -8.052 129.336 1.00 90.99 107 ALA B C 1
ATOM 2508 O O . ALA B 1 106 ? 55.189 -7.518 129.999 1.00 93.09 107 ALA B O 1
ATOM 2510 N N . SER B 1 107 ? 53.042 -7.691 129.404 1.00 87.37 108 SER B N 1
ATOM 2511 C CA . SER B 1 107 ? 52.582 -6.539 130.172 1.00 78.40 108 SER B CA 1
ATOM 2512 C C . SER B 1 107 ? 51.971 -6.954 131.485 1.00 82.88 108 SER B C 1
ATOM 2513 O O . SER B 1 107 ? 51.990 -6.210 132.470 1.00 77.35 108 SER B O 1
ATOM 2516 N N . GLY B 1 108 ? 51.371 -8.139 131.498 1.00 88.41 109 GLY B N 1
ATOM 2517 C CA . GLY B 1 108 ? 50.619 -8.584 132.663 1.00 83.95 109 GLY B CA 1
ATOM 2518 C C . GLY B 1 108 ? 49.242 -7.987 132.716 1.00 83.03 109 GLY B C 1
ATOM 2519 O O . GLY B 1 108 ? 48.582 -8.083 133.740 1.00 85.09 109 GLY B O 1
ATOM 2520 N N . LYS B 1 109 ? 48.788 -7.426 131.591 1.00 84.42 110 LYS B N 1
ATOM 2521 C CA . LYS B 1 109 ? 47.532 -6.692 131.535 1.00 78.18 110 LYS B CA 1
ATOM 2522 C C . LYS B 1 109 ? 46.743 -7.096 130.317 1.00 78.93 110 LYS B C 1
ATOM 2523 O O . LYS B 1 109 ? 47.322 -7.492 129.288 1.00 81.06 110 LYS B O 1
ATOM 2529 N N . PRO B 1 110 ? 45.417 -6.948 130.381 1.00 72.72 111 PRO B N 1
ATOM 2530 C CA . PRO B 1 110 ? 44.642 -7.226 129.178 1.00 68.17 111 PRO B CA 1
ATOM 2531 C C . PRO B 1 110 ? 45.025 -6.310 128.036 1.00 65.89 111 PRO B C 1
ATOM 2532 O O . PRO B 1 110 ? 45.559 -5.247 128.246 1.00 75.69 111 PRO B O 1
ATOM 2536 N N . VAL B 1 111 ? 44.697 -6.722 126.830 1.00 72.10 112 VAL B N 1
ATOM 2537 C CA . VAL B 1 111 ? 45.205 -6.098 125.646 1.00 69.25 112 VAL B CA 1
ATOM 2538 C C . VAL B 1 111 ? 44.127 -5.944 124.593 1.00 69.92 112 VAL B C 1
ATOM 2539 O O . VAL B 1 111 ? 43.316 -6.830 124.387 1.00 86.02 112 VAL B O 1
ATOM 2543 N N . ALA B 1 112 ? 44.175 -4.830 123.881 1.00 73.13 113 ALA B N 1
ATOM 2544 C CA . ALA B 1 112 ? 43.340 -4.601 122.724 1.00 73.58 113 ALA B CA 1
ATOM 2545 C C . ALA B 1 112 ? 44.241 -4.324 121.524 1.00 70.86 113 ALA B C 1
ATOM 2546 O O . ALA B 1 112 ? 45.246 -3.638 121.678 1.00 75.09 113 ALA B O 1
ATOM 2548 N N . LEU B 1 113 ? 43.883 -4.873 120.362 1.00 61.61 114 LEU B N 1
ATOM 2549 C CA . LEU B 1 113 ? 44.577 -4.614 119.135 1.00 68.69 114 LEU B CA 1
ATOM 2550 C C . LEU B 1 113 ? 43.640 -3.936 118.177 1.00 74.96 114 LEU B C 1
ATOM 2551 O O . LEU B 1 113 ? 42.491 -4.302 118.059 1.00 76.02 114 LEU B O 1
ATOM 2564 N N . GLY B 1 115 ? 43.090 -3.816 114.914 1.00 84.89 116 GLY B N 1
ATOM 2565 C CA . GLY B 1 115 ? 42.395 -4.532 113.826 1.00 85.52 116 GLY B CA 1
ATOM 2566 C C . GLY B 1 115 ? 41.443 -5.597 114.361 1.00 85.91 116 GLY B C 1
ATOM 2567 O O . GLY B 1 115 ? 40.304 -5.734 113.914 1.00 81.97 116 GLY B O 1
ATOM 2568 N N . LEU B 1 116 ? 41.921 -6.362 115.329 1.00 74.65 117 LEU B N 1
ATOM 2569 C CA . LEU B 1 116 ? 41.115 -7.399 115.905 1.00 74.79 117 LEU B CA 1
ATOM 2570 C C . LEU B 1 116 ? 39.830 -6.849 116.517 1.00 74.66 117 LEU B C 1
ATOM 2571 O O . LEU B 1 116 ? 38.812 -7.510 116.472 1.00 84.07 117 LEU B O 1
ATOM 2576 N N . SER B 1 117 ? 39.893 -5.656 117.102 1.00 75.63 118 SER B N 1
ATOM 2577 C CA . SER B 1 117 ? 38.743 -5.008 117.743 1.00 69.49 118 SER B CA 1
ATOM 2578 C C . SER B 1 117 ? 37.562 -4.834 116.814 1.00 68.27 118 SER B C 1
ATOM 2579 O O . SER B 1 117 ? 36.423 -4.935 117.259 1.00 62.22 118 SER B O 1
ATOM 2582 N N . ILE B 1 118 ? 37.824 -4.571 115.535 1.00 64.55 119 ILE B N 1
ATOM 2583 C CA . ILE B 1 118 ? 36.744 -4.418 114.571 1.00 66.07 119 ILE B CA 1
ATOM 2584 C C . ILE B 1 118 ? 35.910 -5.692 114.497 1.00 69.71 119 ILE B C 1
ATOM 2585 O O . ILE B 1 118 ? 34.677 -5.665 114.538 1.00 70.22 119 ILE B O 1
ATOM 2590 N N . VAL B 1 119 ? 36.593 -6.819 114.464 1.00 71.35 120 VAL B N 1
ATOM 2591 C CA . VAL B 1 119 ? 35.930 -8.102 114.414 1.00 67.36 120 VAL B CA 1
ATOM 2592 C C . VAL B 1 119 ? 35.143 -8.329 115.704 1.00 73.12 120 VAL B C 1
ATOM 2593 O O . VAL B 1 119 ? 33.970 -8.726 115.669 1.00 84.42 120 VAL B O 1
ATOM 2597 N N . GLU B 1 120 ? 35.786 -8.099 116.843 1.00 71.20 121 GLU B N 1
ATOM 2598 C CA . GLU B 1 120 ? 35.129 -8.343 118.128 1.00 75.07 121 GLU B CA 1
ATOM 2599 C C . GLU B 1 120 ? 33.897 -7.476 118.281 1.00 68.71 121 GLU B C 1
ATOM 2600 O O . GLU B 1 120 ? 32.889 -7.920 118.794 1.00 72.86 121 GLU B O 1
ATOM 2606 N N . ALA B 1 121 ? 33.968 -6.253 117.777 1.00 69.45 122 ALA B N 1
ATOM 2607 C CA . ALA B 1 121 ? 32.833 -5.333 117.839 1.00 68.43 122 ALA B CA 1
ATOM 2608 C C . ALA B 1 121 ? 31.677 -5.800 116.963 1.00 70.58 122 ALA B C 1
ATOM 2609 O O . ALA B 1 121 ? 30.529 -5.927 117.439 1.00 65.45 122 ALA B O 1
ATOM 2611 N N . LEU B 1 122 ? 31.984 -6.105 115.703 1.00 69.41 123 LEU B N 1
ATOM 2612 C CA . LEU B 1 122 ? 30.965 -6.659 114.813 1.00 66.28 123 LEU B CA 1
ATOM 2613 C C . LEU B 1 122 ? 30.300 -7.883 115.446 1.00 68.46 123 LEU B C 1
ATOM 2614 O O . LEU B 1 122 ? 29.077 -8.031 115.415 1.00 68.23 123 LEU B O 1
ATOM 2619 N N . GLN B 1 123 ? 31.110 -8.754 116.031 1.00 67.62 124 GLN B N 1
ATOM 2620 C CA . GLN B 1 123 ? 30.572 -9.954 116.635 1.00 69.42 124 GLN B CA 1
ATOM 2621 C C . GLN B 1 123 ? 29.684 -9.619 117.790 1.00 70.86 124 GLN B C 1
ATOM 2622 O O . GLN B 1 123 ? 28.569 -10.088 117.848 1.00 81.04 124 GLN B O 1
ATOM 2628 N N . GLU B 1 124 ? 30.173 -8.815 118.725 1.00 75.94 125 GLU B N 1
ATOM 2629 C CA . GLU B 1 124 ? 29.392 -8.475 119.919 1.00 73.72 125 GLU B CA 1
ATOM 2630 C C . GLU B 1 124 ? 28.053 -7.845 119.493 1.00 74.38 125 GLU B C 1
ATOM 2631 O O . GLU B 1 124 ? 27.056 -8.029 120.157 1.00 72.25 125 GLU B O 1
ATOM 2637 N N . ARG B 1 125 ? 28.041 -7.108 118.393 1.00 71.19 126 ARG B N 1
ATOM 2638 C CA . ARG B 1 125 ? 26.835 -6.420 117.976 1.00 73.85 126 ARG B CA 1
ATOM 2639 C C . ARG B 1 125 ? 25.939 -7.302 117.190 1.00 72.04 126 ARG B C 1
ATOM 2640 O O . ARG B 1 125 ? 24.793 -6.955 116.950 1.00 73.84 126 ARG B O 1
ATOM 2648 N N . GLY B 1 126 ? 26.483 -8.414 116.727 1.00 73.04 127 GLY B N 1
ATOM 2649 C CA . GLY B 1 126 ? 25.746 -9.304 115.869 1.00 63.95 127 GLY B CA 1
ATOM 2650 C C . GLY B 1 126 ? 25.675 -8.846 114.444 1.00 68.39 127 GLY B C 1
ATOM 2651 O O . GLY B 1 126 ? 24.758 -9.246 113.735 1.00 65.29 127 GLY B O 1
ATOM 2652 N N . TYR B 1 127 ? 26.632 -8.033 113.977 1.00 70.71 128 TYR B N 1
ATOM 2653 C CA . TYR B 1 127 ? 26.615 -7.637 112.572 1.00 70.12 128 TYR B CA 1
ATOM 2654 C C . TYR B 1 127 ? 27.278 -8.705 111.746 1.00 74.35 128 TYR B C 1
ATOM 2655 O O . TYR B 1 127 ? 28.410 -9.097 112.013 1.00 80.43 128 TYR B O 1
ATOM 2664 N N . LYS B 1 128 ? 26.552 -9.241 110.769 1.00 77.19 129 LYS B N 1
ATOM 2665 C CA . LYS B 1 128 ? 27.092 -10.340 109.956 1.00 79.34 129 LYS B CA 1
ATOM 2666 C C . LYS B 1 128 ? 27.603 -9.862 108.625 1.00 77.83 129 LYS B C 1
ATOM 2667 O O . LYS B 1 128 ? 28.534 -10.401 108.068 1.00 79.47 129 LYS B O 1
ATOM 2673 N N . THR B 1 129 ? 26.991 -8.817 108.121 1.00 77.07 130 THR B N 1
ATOM 2674 C CA . THR B 1 129 ? 27.341 -8.322 106.818 1.00 73.94 130 THR B CA 1
ATOM 2675 C C . THR B 1 129 ? 27.754 -6.887 106.873 1.00 71.78 130 THR B C 1
ATOM 2676 O O . THR B 1 129 ? 27.164 -6.110 107.559 1.00 79.77 130 THR B O 1
ATOM 2680 N N . VAL B 1 130 ? 28.778 -6.538 106.131 1.00 67.31 131 VAL B N 1
ATOM 2681 C CA . VAL B 1 130 ? 29.290 -5.163 106.129 1.00 71.58 131 VAL B CA 1
ATOM 2682 C C . VAL B 1 130 ? 29.516 -4.632 104.733 1.00 72.37 131 VAL B C 1
ATOM 2683 O O . VAL B 1 130 ? 29.620 -5.387 103.785 1.00 73.57 131 VAL B O 1
ATOM 2687 N N . ALA B 1 131 ? 29.604 -3.315 104.651 1.00 72.20 132 ALA B N 1
ATOM 2688 C CA . ALA B 1 131 ? 29.993 -2.620 103.446 1.00 72.03 132 ALA B CA 1
ATOM 2689 C C . ALA B 1 131 ? 31.109 -1.691 103.862 1.00 68.58 132 ALA B C 1
ATOM 2690 O O . ALA B 1 131 ? 31.017 -1.051 104.890 1.00 73.09 132 ALA B O 1
ATOM 2692 N N . ILE B 1 132 ? 32.177 -1.640 103.090 1.00 72.85 133 ILE B N 1
ATOM 2693 C CA . ILE B 1 132 ? 33.426 -1.027 103.564 1.00 74.06 133 ILE B CA 1
ATOM 2694 C C . ILE B 1 132 ? 33.866 0.124 102.706 1.00 78.31 133 ILE B C 1
ATOM 2695 O O . ILE B 1 132 ? 33.797 0.066 101.499 1.00 77.19 133 ILE B O 1
ATOM 2700 N N . SER B 1 133 ? 34.293 1.190 103.367 1.00 97.09 134 SER B N 1
ATOM 2701 C CA . SER B 1 133 ? 34.947 2.312 102.732 1.00 92.66 134 SER B CA 1
ATOM 2702 C C . SER B 1 133 ? 36.342 2.362 103.300 1.00 91.54 134 SER B C 1
ATOM 2703 O O . SER B 1 133 ? 36.509 2.457 104.503 1.00 89.00 134 SER B O 1
ATOM 2706 N N . SER B 1 134 ? 37.353 2.237 102.449 1.00 106.32 135 SER B N 1
ATOM 2707 C CA . SER B 1 134 ? 38.727 2.153 102.931 1.00 110.70 135 SER B CA 1
ATOM 2708 C C . SER B 1 134 ? 39.571 3.077 102.114 1.00 116.41 135 SER B C 1
ATOM 2709 O O . SER B 1 134 ? 40.467 2.638 101.401 1.00 140.90 135 SER B O 1
ATOM 2712 N N . THR B 1 135 ? 39.336 4.359 102.225 1.00 136.75 136 THR B N 1
ATOM 2713 C CA . THR B 1 135 ? 39.999 5.222 101.297 1.00 151.92 136 THR B CA 1
ATOM 2714 C C . THR B 1 135 ? 41.493 5.029 101.488 1.00 151.69 136 THR B C 1
ATOM 2715 O O . THR B 1 135 ? 42.231 4.947 100.519 1.00 145.09 136 THR B O 1
ATOM 2719 N N . TYR B 1 136 ? 41.940 4.913 102.728 1.00 140.00 137 TYR B N 1
ATOM 2720 C CA . TYR B 1 136 ? 43.383 4.885 102.983 1.00 158.64 137 TYR B CA 1
ATOM 2721 C C . TYR B 1 136 ? 44.198 3.702 102.338 1.00 152.15 137 TYR B C 1
ATOM 2722 O O . TYR B 1 136 ? 45.424 3.785 102.209 1.00 155.69 137 TYR B O 1
ATOM 2731 N N . TYR B 1 137 ? 43.527 2.647 101.878 1.00 140.94 138 TYR B N 1
ATOM 2732 C CA . TYR B 1 137 ? 44.204 1.375 101.521 1.00 137.12 138 TYR B CA 1
ATOM 2733 C C . TYR B 1 137 ? 44.479 1.140 100.001 1.00 155.83 138 TYR B C 1
ATOM 2734 O O . TYR B 1 137 ? 43.806 1.727 99.149 1.00 187.44 138 TYR B O 1
ATOM 2743 N N . SER B 1 138 ? 45.474 0.289 99.686 1.00 147.64 139 SER B N 1
ATOM 2744 C CA . SER B 1 138 ? 45.798 -0.165 98.308 1.00 131.17 139 SER B CA 1
ATOM 2745 C C . SER B 1 138 ? 45.166 -1.526 98.054 1.00 140.22 139 SER B C 1
ATOM 2746 O O . SER B 1 138 ? 44.864 -2.229 99.012 1.00 159.85 139 SER B O 1
ATOM 2749 N N . ARG B 1 139 ? 45.017 -1.924 96.787 1.00 140.41 140 ARG B N 1
ATOM 2750 C CA . ARG B 1 139 ? 44.235 -3.130 96.443 1.00 139.39 140 ARG B CA 1
ATOM 2751 C C . ARG B 1 139 ? 44.699 -4.386 97.174 1.00 135.24 140 ARG B C 1
ATOM 2752 O O . ARG B 1 139 ? 43.877 -5.215 97.593 1.00 143.99 140 ARG B O 1
ATOM 2760 N N . GLU B 1 140 ? 46.007 -4.523 97.343 1.00 128.79 141 GLU B N 1
ATOM 2761 C CA . GLU B 1 140 ? 46.539 -5.631 98.117 1.00 141.99 141 GLU B CA 1
ATOM 2762 C C . GLU B 1 140 ? 45.963 -5.611 99.529 1.00 138.98 141 GLU B C 1
ATOM 2763 O O . GLU B 1 140 ? 45.324 -6.575 99.957 1.00 137.75 141 GLU B O 1
ATOM 2769 N N . LEU B 1 141 ? 46.178 -4.504 100.239 1.00 141.83 142 LEU B N 1
ATOM 2770 C CA . LEU B 1 141 ? 45.711 -4.393 101.625 1.00 138.96 142 LEU B CA 1
ATOM 2771 C C . LEU B 1 141 ? 44.212 -4.614 101.770 1.00 125.41 142 LEU B C 1
ATOM 2772 O O . LEU B 1 141 ? 43.768 -5.196 102.748 1.00 110.26 142 LEU B O 1
ATOM 2777 N N . SER B 1 142 ? 43.437 -4.096 100.825 1.00 116.53 143 SER B N 1
ATOM 2778 C CA . SER B 1 142 ? 41.995 -4.210 100.882 1.00 118.60 143 SER B CA 1
ATOM 2779 C C . SER B 1 142 ? 41.554 -5.654 100.843 1.00 118.56 143 SER B C 1
ATOM 2780 O O . SER B 1 142 ? 40.717 -6.075 101.657 1.00 115.93 143 SER B O 1
ATOM 2783 N N . GLU B 1 143 ? 42.114 -6.433 99.926 1.00 109.58 144 GLU B N 1
ATOM 2784 C CA . GLU B 1 143 ? 41.713 -7.811 99.882 1.00 108.91 144 GLU B CA 1
ATOM 2785 C C . GLU B 1 143 ? 42.199 -8.562 101.113 1.00 108.87 144 GLU B C 1
ATOM 2786 O O . GLU B 1 143 ? 41.513 -9.438 101.659 1.00 107.21 144 GLU B O 1
ATOM 2792 N N . ARG B 1 144 ? 43.374 -8.196 101.582 1.00 112.73 145 ARG B N 1
ATOM 2793 C CA . ARG B 1 144 ? 43.923 -8.806 102.769 1.00 121.02 145 ARG B CA 1
ATOM 2794 C C . ARG B 1 144 ? 42.945 -8.572 103.955 1.00 112.88 145 ARG B C 1
ATOM 2795 O O . ARG B 1 144 ? 42.588 -9.505 104.694 1.00 100.49 145 ARG B O 1
ATOM 2803 N N . TYR B 1 145 ? 42.524 -7.317 104.101 1.00 101.70 146 TYR B N 1
ATOM 2804 C CA . TYR B 1 145 ? 41.562 -6.876 105.116 1.00 101.93 146 TYR B CA 1
ATOM 2805 C C . TYR B 1 145 ? 40.243 -7.613 105.022 1.00 96.57 146 TYR B C 1
ATOM 2806 O O . TYR B 1 145 ? 39.746 -8.155 106.021 1.00 99.61 146 TYR B O 1
ATOM 2815 N N . THR B 1 146 ? 39.686 -7.637 103.814 1.00 93.58 147 THR B N 1
ATOM 2816 C CA . THR B 1 146 ? 38.476 -8.409 103.514 1.00 86.59 147 THR B CA 1
ATOM 2817 C C . THR B 1 146 ? 38.600 -9.830 104.005 1.00 88.17 147 THR B C 1
ATOM 2818 O O . THR B 1 146 ? 37.701 -10.354 104.665 1.00 91.14 147 THR B O 1
ATOM 2822 N N . GLN B 1 147 ? 39.712 -10.466 103.658 1.00 92.27 148 GLN B N 1
ATOM 2823 C CA . GLN B 1 147 ? 39.992 -11.818 104.099 1.00 98.38 148 GLN B CA 1
ATOM 2824 C C . GLN B 1 147 ? 39.901 -11.958 105.615 1.00 93.78 148 GLN B C 1
ATOM 2825 O O . GLN B 1 147 ? 39.249 -12.873 106.160 1.00 95.87 148 GLN B O 1
ATOM 2831 N N . PHE B 1 148 ? 40.586 -11.035 106.285 1.00 93.60 149 PHE B N 1
ATOM 2832 C CA . PHE B 1 148 ? 40.661 -10.970 107.754 1.00 95.28 149 PHE B CA 1
ATOM 2833 C C . PHE B 1 148 ? 39.264 -10.947 108.367 1.00 89.68 149 PHE B C 1
ATOM 2834 O O . PHE B 1 148 ? 38.970 -11.690 109.305 1.00 79.83 149 PHE B O 1
ATOM 2842 N N . LEU B 1 149 ? 38.394 -10.104 107.812 1.00 87.88 150 LEU B N 1
ATOM 2843 C CA . LEU B 1 149 ? 37.041 -10.014 108.303 1.00 83.96 150 LEU B CA 1
ATOM 2844 C C . LEU B 1 149 ? 36.264 -11.281 108.057 1.00 83.03 150 LEU B C 1
ATOM 2845 O O . LEU B 1 149 ? 35.456 -11.708 108.897 1.00 96.06 150 LEU B O 1
ATOM 2850 N N . GLU B 1 150 ? 36.450 -11.844 106.873 1.00 91.88 151 GLU B N 1
ATOM 2851 C CA . GLU B 1 150 ? 35.760 -13.073 106.499 1.00 95.56 151 GLU B CA 1
ATOM 2852 C C . GLU B 1 150 ? 36.229 -14.191 107.388 1.00 91.33 151 GLU B C 1
ATOM 2853 O O . GLU B 1 150 ? 35.423 -14.989 107.859 1.00 90.06 151 GLU B O 1
ATOM 2859 N N . ALA B 1 151 ? 37.511 -14.182 107.724 1.00 84.69 152 ALA B N 1
ATOM 2860 C CA . ALA B 1 151 ? 37.997 -15.084 108.761 1.00 85.53 152 ALA B CA 1
ATOM 2861 C C . ALA B 1 151 ? 37.214 -14.971 110.080 1.00 86.59 152 ALA B C 1
ATOM 2862 O O . ALA B 1 151 ? 37.281 -15.867 110.910 1.00 92.06 152 ALA B O 1
ATOM 2864 N N . GLY B 1 152 ? 36.573 -13.830 110.325 1.00 91.40 153 GLY B N 1
ATOM 2865 C CA . GLY B 1 152 ? 35.813 -13.610 111.575 1.00 96.96 153 GLY B CA 1
ATOM 2866 C C . GLY B 1 152 ? 34.337 -13.913 111.399 1.00 97.66 153 GLY B C 1
ATOM 2867 O O . GLY B 1 152 ? 33.536 -13.717 112.322 1.00 88.55 153 GLY B O 1
ATOM 2868 N N . GLY B 1 153 ? 33.973 -14.407 110.222 1.00 92.11 154 GLY B N 1
ATOM 2869 C CA . GLY B 1 153 ? 32.608 -14.844 109.997 1.00 88.21 154 GLY B CA 1
ATOM 2870 C C . GLY B 1 153 ? 31.761 -13.720 109.496 1.00 84.92 154 GLY B C 1
ATOM 2871 O O . GLY B 1 153 ? 30.579 -13.665 109.787 1.00 84.08 154 GLY B O 1
ATOM 2872 N N . ILE B 1 154 ? 32.385 -12.823 108.739 1.00 86.05 155 ILE B N 1
ATOM 2873 C CA . ILE B 1 154 ? 31.743 -11.595 108.367 1.00 88.81 155 ILE B CA 1
ATOM 2874 C C . ILE B 1 154 ? 31.754 -11.462 106.878 1.00 79.72 155 ILE B C 1
ATOM 2875 O O . ILE B 1 154 ? 32.817 -11.398 106.264 1.00 81.69 155 ILE B O 1
ATOM 2880 N N . ARG B 1 155 ? 30.560 -11.413 106.306 1.00 76.56 156 ARG B N 1
ATOM 2881 C CA . ARG B 1 155 ? 30.410 -11.281 104.867 1.00 84.41 156 ARG B CA 1
ATOM 2882 C C . ARG B 1 155 ? 30.541 -9.831 104.405 1.00 76.57 156 ARG B C 1
ATOM 2883 O O . ARG B 1 155 ? 29.825 -8.959 104.866 1.00 89.60 156 ARG B O 1
ATOM 2891 N N . VAL B 1 156 ? 31.509 -9.582 103.537 1.00 78.24 157 VAL B N 1
ATOM 2892 C CA . VAL B 1 156 ? 31.753 -8.273 102.989 1.00 76.25 157 VAL B CA 1
ATOM 2893 C C . VAL B 1 156 ? 30.996 -8.057 101.680 1.00 81.01 157 VAL B C 1
ATOM 2894 O O . VAL B 1 156 ? 31.479 -8.396 100.638 1.00 93.21 157 VAL B O 1
ATOM 2898 N N . LEU B 1 157 ? 29.869 -7.372 101.729 1.00 83.63 158 LEU B N 1
ATOM 2899 C CA . LEU B 1 157 ? 29.095 -7.128 100.536 1.00 81.55 158 LEU B CA 1
ATOM 2900 C C . LEU B 1 157 ? 29.770 -6.190 99.529 1.00 85.27 158 LEU B C 1
ATOM 2901 O O . LEU B 1 157 ? 29.394 -6.180 98.371 1.00 91.53 158 LEU B O 1
ATOM 2906 N N . THR B 1 158 ? 30.699 -5.352 99.961 1.00 87.17 159 THR B N 1
ATOM 2907 C CA . THR B 1 158 ? 31.394 -4.452 99.014 1.00 86.54 159 THR B CA 1
ATOM 2908 C C . THR B 1 158 ? 32.519 -3.693 99.709 1.00 84.99 159 THR B C 1
ATOM 2909 O O . THR B 1 158 ? 32.627 -3.700 100.928 1.00 93.19 159 THR B O 1
ATOM 2913 N N . ILE B 1 159 ? 33.380 -3.059 98.943 1.00 99.03 160 ILE B N 1
ATOM 2914 C CA . ILE B 1 159 ? 34.521 -2.392 99.526 1.00 94.43 160 ILE B CA 1
ATOM 2915 C C . ILE B 1 159 ? 35.023 -1.427 98.502 1.00 93.24 160 ILE B C 1
ATOM 2916 O O . ILE B 1 159 ? 35.084 -1.762 97.351 1.00 108.44 160 ILE B O 1
ATOM 2921 N N . LYS B 1 160 ? 35.360 -0.221 98.915 1.00 99.25 161 LYS B N 1
ATOM 2922 C CA . LYS B 1 160 ? 35.829 0.772 97.977 1.00 107.35 161 LYS B CA 1
ATOM 2923 C C . LYS B 1 160 ? 36.861 1.664 98.595 1.00 110.78 161 LYS B C 1
ATOM 2924 O O . LYS B 1 160 ? 36.881 1.850 99.796 1.00 116.80 161 LYS B O 1
ATOM 2930 N N . ASN B 1 161 ? 37.666 2.281 97.756 1.00 125.77 162 ASN B N 1
ATOM 2931 C CA . ASN B 1 161 ? 38.551 3.350 98.162 1.00 131.21 162 ASN B CA 1
ATOM 2932 C C . ASN B 1 161 ? 38.942 4.018 96.886 1.00 142.78 162 ASN B C 1
ATOM 2933 O O . ASN B 1 161 ? 38.234 3.907 95.902 1.00 163.55 162 ASN B O 1
ATOM 2938 N N . TRP B 1 162 ? 40.087 4.678 96.871 1.00 149.82 163 TRP B N 1
ATOM 2939 C CA . TRP B 1 162 ? 40.576 5.234 95.617 1.00 156.93 163 TRP B CA 1
ATOM 2940 C C . TRP B 1 162 ? 42.084 5.122 95.486 1.00 152.94 163 TRP B C 1
ATOM 2941 O O . TRP B 1 162 ? 42.579 4.342 94.677 1.00 136.21 163 TRP B O 1
ATOM 2943 N N . PRO B 1 182 ? 40.218 14.761 102.077 1.00 108.28 183 PRO B N 1
ATOM 2944 C CA . PRO B 1 182 ? 40.165 13.821 103.185 1.00 115.97 183 PRO B CA 1
ATOM 2945 C C . PRO B 1 182 ? 38.739 13.697 103.680 1.00 118.83 183 PRO B C 1
ATOM 2946 O O . PRO B 1 182 ? 37.986 12.915 103.127 1.00 125.53 183 PRO B O 1
ATOM 2950 N N . ALA B 1 183 ? 38.345 14.482 104.665 1.00 98.54 184 ALA B N 1
ATOM 2951 C CA . ALA B 1 183 ? 37.093 14.235 105.325 1.00 108.79 184 ALA B CA 1
ATOM 2952 C C . ALA B 1 183 ? 35.932 14.323 104.372 1.00 113.50 184 ALA B C 1
ATOM 2953 O O . ALA B 1 183 ? 34.975 13.589 104.509 1.00 109.44 184 ALA B O 1
ATOM 2955 N N . SER B 1 184 ? 35.985 15.244 103.428 1.00 116.40 185 SER B N 1
ATOM 2956 C CA . SER B 1 184 ? 34.915 15.339 102.455 1.00 112.29 185 SER B CA 1
ATOM 2957 C C . SER B 1 184 ? 34.764 14.002 101.786 1.00 115.45 185 SER B C 1
ATOM 2958 O O . SER B 1 184 ? 33.676 13.531 101.552 1.00 113.30 185 SER B O 1
ATOM 2961 N N . TYR B 1 185 ? 35.877 13.382 101.469 1.00 114.97 186 TYR B N 1
ATOM 2962 C CA . TYR B 1 185 ? 35.811 12.098 100.822 1.00 119.66 186 TYR B CA 1
ATOM 2963 C C . TYR B 1 185 ? 35.320 11.048 101.786 1.00 102.66 186 TYR B C 1
ATOM 2964 O O . TYR B 1 185 ? 34.558 10.170 101.429 1.00 109.63 186 TYR B O 1
ATOM 2973 N N . ALA B 1 186 ? 35.755 11.146 103.022 1.00 88.46 187 ALA B N 1
ATOM 2974 C CA . ALA B 1 186 ? 35.467 10.105 103.970 1.00 83.87 187 ALA B CA 1
ATOM 2975 C C . ALA B 1 186 ? 33.989 9.994 104.123 1.00 83.37 187 ALA B C 1
ATOM 2976 O O . ALA B 1 186 ? 33.475 8.914 104.213 1.00 107.06 187 ALA B O 1
ATOM 2978 N N . TYR B 1 187 ? 33.299 11.115 104.152 1.00 81.65 188 TYR B N 1
ATOM 2979 C CA . TYR B 1 187 ? 31.863 11.101 104.329 1.00 78.75 188 TYR B CA 1
ATOM 2980 C C . TYR B 1 187 ? 31.176 10.650 103.068 1.00 78.38 188 TYR B C 1
ATOM 2981 O O . TYR B 1 187 ? 30.248 9.900 103.108 1.00 77.94 188 TYR B O 1
ATOM 2990 N N . LYS B 1 188 ? 31.642 11.128 101.941 1.00 75.43 189 LYS B N 1
ATOM 2991 C CA . LYS B 1 188 ? 31.048 10.840 100.648 1.00 77.78 189 LYS B CA 1
ATOM 2992 C C . LYS B 1 188 ? 31.166 9.357 100.349 1.00 77.27 189 LYS B C 1
ATOM 2993 O O . LYS B 1 188 ? 30.196 8.724 99.906 1.00 73.50 189 LYS B O 1
ATOM 2999 N N . SER B 1 189 ? 32.342 8.803 100.612 1.00 73.45 190 SER B N 1
ATOM 3000 C CA . SER B 1 189 ? 32.579 7.397 100.329 1.00 78.70 190 SER B CA 1
ATOM 3001 C C . SER B 1 189 ? 31.659 6.495 101.139 1.00 73.70 190 SER B C 1
ATOM 3002 O O . SER B 1 189 ? 30.988 5.637 100.573 1.00 84.66 190 SER B O 1
ATOM 3005 N N . ALA B 1 190 ? 31.561 6.747 102.445 1.00 75.36 191 ALA B N 1
ATOM 3006 C CA . ALA B 1 190 ? 30.621 5.993 103.304 1.00 69.29 191 ALA B CA 1
ATOM 3007 C C . ALA B 1 190 ? 29.174 6.133 102.816 1.00 65.44 191 ALA B C 1
ATOM 3008 O O . ALA B 1 190 ? 28.450 5.157 102.768 1.00 72.81 191 ALA B O 1
ATOM 3010 N N . ARG B 1 191 ? 28.803 7.304 102.337 1.00 63.50 192 ARG B N 1
ATOM 3011 C CA . ARG B 1 191 ? 27.485 7.487 101.781 1.00 73.31 192 ARG B CA 1
ATOM 3012 C C . ARG B 1 191 ? 27.279 6.603 100.565 1.00 79.05 192 ARG B C 1
ATOM 3013 O O . ARG B 1 191 ? 26.219 5.952 100.433 1.00 71.20 192 ARG B O 1
ATOM 3021 N N . GLU B 1 192 ? 28.282 6.611 99.675 1.00 85.71 193 GLU B N 1
ATOM 3022 C CA . GLU B 1 192 ? 28.238 5.856 98.399 1.00 92.60 193 GLU B CA 1
ATOM 3023 C C . GLU B 1 192 ? 28.104 4.359 98.636 1.00 85.77 193 GLU B C 1
ATOM 3024 O O . GLU B 1 192 ? 27.155 3.709 98.175 1.00 75.12 193 GLU B O 1
ATOM 3030 N N . VAL B 1 193 ? 29.029 3.851 99.433 1.00 79.43 194 VAL B N 1
ATOM 3031 C CA . VAL B 1 193 ? 29.039 2.454 99.843 1.00 76.71 194 VAL B CA 1
ATOM 3032 C C . VAL B 1 193 ? 27.709 2.027 100.436 1.00 81.05 194 VAL B C 1
ATOM 3033 O O . VAL B 1 193 ? 27.263 0.904 100.223 1.00 91.89 194 VAL B O 1
ATOM 3037 N N . ALA B 1 194 ? 27.096 2.879 101.241 1.00 83.29 195 ALA B N 1
ATOM 3038 C CA . ALA B 1 194 ? 25.853 2.490 101.922 1.00 81.20 195 ALA B CA 1
ATOM 3039 C C . ALA B 1 194 ? 24.706 2.482 100.922 1.00 73.38 195 ALA B C 1
ATOM 3040 O O . ALA B 1 194 ? 23.757 1.728 101.056 1.00 71.23 195 ALA B O 1
ATOM 3042 N N . ALA B 1 195 ? 24.820 3.350 99.932 1.00 70.03 196 ALA B N 1
ATOM 3043 C CA . ALA B 1 195 ? 23.823 3.451 98.902 1.00 73.15 196 ALA B CA 1
ATOM 3044 C C . ALA B 1 195 ? 23.860 2.164 98.035 1.00 76.79 196 ALA B C 1
ATOM 3045 O O . ALA B 1 195 ? 22.816 1.653 97.653 1.00 71.57 196 ALA B O 1
ATOM 3047 N N . GLU B 1 196 ? 25.053 1.680 97.762 1.00 78.65 197 GLU B N 1
ATOM 3048 C CA . GLU B 1 196 ? 25.257 0.431 97.064 1.00 85.82 197 GLU B CA 1
ATOM 3049 C C . GLU B 1 196 ? 24.777 -0.781 97.818 1.00 83.06 197 GLU B C 1
ATOM 3050 O O . GLU B 1 196 ? 24.252 -1.702 97.226 1.00 87.87 197 GLU B O 1
ATOM 3056 N N . ALA B 1 197 ? 24.958 -0.793 99.125 1.00 83.52 198 ALA B N 1
ATOM 3057 C CA . ALA B 1 197 ? 24.608 -1.964 99.894 1.00 84.21 198 ALA B CA 1
ATOM 3058 C C . ALA B 1 197 ? 23.677 -1.633 101.038 1.00 77.86 198 ALA B C 1
ATOM 3059 O O . ALA B 1 197 ? 24.018 -1.765 102.185 1.00 68.93 198 ALA B O 1
ATOM 3061 N N . PRO B 1 198 ? 22.382 -1.280 100.643 1.00 73.82 199 PRO B N 1
ATOM 3062 C CA . PRO B 1 198 ? 21.516 -0.862 101.740 1.00 68.67 199 PRO B CA 1
ATOM 3063 C C . PRO B 1 198 ? 21.297 -1.943 102.742 1.00 72.43 199 PRO B C 1
ATOM 3064 O O . PRO B 1 198 ? 20.883 -1.671 103.833 1.00 78.31 199 PRO B O 1
ATOM 3068 N N . GLU B 1 199 ? 21.506 -3.172 102.357 1.00 73.25 200 GLU B N 1
ATOM 3069 C CA . GLU B 1 199 ? 21.154 -4.285 103.194 1.00 69.44 200 GLU B CA 1
ATOM 3070 C C . GLU B 1 199 ? 22.219 -4.630 104.198 1.00 67.93 200 GLU B C 1
ATOM 3071 O O . GLU B 1 199 ? 22.079 -5.570 104.933 1.00 73.48 200 GLU B O 1
ATOM 3077 N N . ALA B 1 200 ? 23.317 -3.903 104.188 1.00 70.42 201 ALA B N 1
ATOM 3078 C CA . ALA B 1 200 ? 24.439 -4.196 105.093 1.00 68.18 201 ALA B CA 1
ATOM 3079 C C . ALA B 1 200 ? 24.027 -3.955 106.554 1.00 67.67 201 ALA B C 1
ATOM 3080 O O . ALA B 1 200 ? 23.345 -2.991 106.868 1.00 63.40 201 ALA B O 1
ATOM 3082 N N . ASP B 1 201 ? 24.485 -4.815 107.439 1.00 69.75 202 ASP B N 1
ATOM 3083 C CA . ASP B 1 201 ? 24.256 -4.627 108.843 1.00 71.63 202 ASP B CA 1
ATOM 3084 C C . ASP B 1 201 ? 24.962 -3.393 109.415 1.00 73.62 202 ASP B C 1
ATOM 3085 O O . ASP B 1 201 ? 24.434 -2.744 110.340 1.00 74.31 202 ASP B O 1
ATOM 3090 N N . CYS B 1 202 ? 26.116 -3.055 108.832 1.00 72.65 203 CYS B N 1
ATOM 3091 C CA . CYS B 1 202 ? 27.004 -2.050 109.375 1.00 71.00 203 CYS B CA 1
ATOM 3092 C C . CYS B 1 202 ? 27.918 -1.529 108.302 1.00 67.27 203 CYS B C 1
ATOM 3093 O O . CYS B 1 202 ? 28.227 -2.243 107.386 1.00 68.77 203 CYS B O 1
ATOM 3096 N N . ILE B 1 203 ? 28.288 -0.252 108.388 1.00 69.65 204 ILE B N 1
ATOM 3097 C CA . ILE B 1 203 ? 29.275 0.347 107.500 1.00 67.64 204 ILE B CA 1
ATOM 3098 C C . ILE B 1 203 ? 30.595 0.440 108.228 1.00 67.51 204 ILE B C 1
ATOM 3099 O O . ILE B 1 203 ? 30.620 0.720 109.419 1.00 63.61 204 ILE B O 1
ATOM 3104 N N . ILE B 1 204 ? 31.680 0.174 107.521 1.00 67.19 205 ILE B N 1
ATOM 3105 C CA . ILE B 1 204 ? 33.006 0.210 108.113 1.00 71.18 205 ILE B CA 1
ATOM 3106 C C . ILE B 1 204 ? 33.798 1.275 107.416 1.00 73.58 205 ILE B C 1
ATOM 3107 O O . ILE B 1 204 ? 33.762 1.340 106.188 1.00 74.15 205 ILE B O 1
ATOM 3120 N N . SER B 1 206 ? 37.727 2.297 107.125 1.00 89.39 207 SER B N 1
ATOM 3121 C CA . SER B 1 206 ? 39.021 1.730 107.475 1.00 112.75 207 SER B CA 1
ATOM 3122 C C . SER B 1 206 ? 40.180 2.564 106.961 1.00 119.39 207 SER B C 1
ATOM 3123 O O . SER B 1 206 ? 40.065 3.192 105.911 1.00 118.92 207 SER B O 1
ATOM 3126 N N . GLY B 1 207 ? 41.305 2.492 107.678 1.00 136.66 208 GLY B N 1
ATOM 3127 C CA . GLY B 1 207 ? 42.441 3.408 107.489 1.00 148.83 208 GLY B CA 1
ATOM 3128 C C . GLY B 1 207 ? 42.874 4.217 108.710 1.00 159.91 208 GLY B C 1
ATOM 3129 O O . GLY B 1 207 ? 42.152 5.098 109.168 1.00 161.54 208 GLY B O 1
ATOM 3130 N N . ALA B 1 208 ? 44.079 3.960 109.228 1.00 174.99 209 ALA B N 1
ATOM 3131 C CA . ALA B 1 208 ? 44.435 4.414 110.580 1.00 184.05 209 ALA B CA 1
ATOM 3132 C C . ALA B 1 208 ? 44.771 5.903 110.791 1.00 173.04 209 ALA B C 1
ATOM 3133 O O . ALA B 1 208 ? 44.546 6.429 111.892 1.00 159.83 209 ALA B O 1
ATOM 3135 N N . ALA B 1 209 ? 45.322 6.561 109.767 1.00 162.35 210 ALA B N 1
ATOM 3136 C CA . ALA B 1 209 ? 45.676 7.991 109.832 1.00 151.58 210 ALA B CA 1
ATOM 3137 C C . ALA B 1 209 ? 44.472 8.958 109.764 1.00 144.10 210 ALA B C 1
ATOM 3138 O O . ALA B 1 209 ? 44.604 10.086 110.241 1.00 147.28 210 ALA B O 1
ATOM 3140 N N . VAL B 1 210 ? 43.333 8.538 109.179 1.00 140.69 211 VAL B N 1
ATOM 3141 C CA . VAL B 1 210 ? 42.158 9.451 108.959 1.00 135.22 211 VAL B CA 1
ATOM 3142 C C . VAL B 1 210 ? 41.317 9.625 110.199 1.00 133.27 211 VAL B C 1
ATOM 3143 O O . VAL B 1 210 ? 41.039 8.643 110.866 1.00 135.18 211 VAL B O 1
ATOM 3147 N N . HIS B 1 211 ? 40.854 10.848 110.464 1.00 125.68 212 HIS B N 1
ATOM 3148 C CA . HIS B 1 211 ? 40.137 11.121 111.719 1.00 124.56 212 HIS B CA 1
ATOM 3149 C C . HIS B 1 211 ? 38.631 11.090 111.553 1.00 108.73 212 HIS B C 1
ATOM 3150 O O . HIS B 1 211 ? 38.011 12.040 111.080 1.00 117.78 212 HIS B O 1
ATOM 3157 N N . THR B 1 212 ? 38.061 9.971 111.973 1.00 87.30 213 THR B N 1
ATOM 3158 C CA . THR B 1 212 ? 36.699 9.596 111.647 1.00 83.63 213 THR B CA 1
ATOM 3159 C C . THR B 1 212 ? 35.700 9.790 112.805 1.00 84.28 213 THR B C 1
ATOM 3160 O O . THR B 1 212 ? 34.493 9.774 112.586 1.00 88.19 213 THR B O 1
ATOM 3172 N N . ASP B 1 214 ? 34.598 12.115 114.626 1.00 74.09 215 ASP B N 1
ATOM 3173 C CA . ASP B 1 214 ? 33.678 13.235 114.527 1.00 71.95 215 ASP B CA 1
ATOM 3174 C C . ASP B 1 214 ? 32.560 13.041 113.538 1.00 68.57 215 ASP B C 1
ATOM 3175 O O . ASP B 1 214 ? 31.533 13.671 113.667 1.00 82.57 215 ASP B O 1
ATOM 3180 N N . ILE B 1 215 ? 32.725 12.167 112.563 1.00 69.09 216 ILE B N 1
ATOM 3181 C CA . ILE B 1 215 ? 31.681 11.990 111.577 1.00 67.84 216 ILE B CA 1
ATOM 3182 C C . ILE B 1 215 ? 30.850 10.714 111.707 1.00 64.06 216 ILE B C 1
ATOM 3183 O O . ILE B 1 215 ? 29.871 10.545 110.987 1.00 67.86 216 ILE B O 1
ATOM 3188 N N . ILE B 1 216 ? 31.139 9.899 112.698 1.00 56.38 217 ILE B N 1
ATOM 3189 C CA . ILE B 1 216 ? 30.385 8.702 112.865 1.00 58.63 217 ILE B CA 1
ATOM 3190 C C . ILE B 1 216 ? 28.917 9.036 113.164 1.00 60.42 217 ILE B C 1
ATOM 3191 O O . ILE B 1 216 ? 28.014 8.561 112.478 1.00 64.35 217 ILE B O 1
ATOM 3196 N N . ALA B 1 217 ? 28.665 9.820 114.203 1.00 63.44 218 ALA B N 1
ATOM 3197 C CA . ALA B 1 217 ? 27.289 10.097 114.598 1.00 60.86 218 ALA B CA 1
ATOM 3198 C C . ALA B 1 217 ? 26.493 10.784 113.477 1.00 61.11 218 ALA B C 1
ATOM 3199 O O . ALA B 1 217 ? 25.390 10.338 113.142 1.00 61.40 218 ALA B O 1
ATOM 3201 N N . PRO B 1 218 ? 27.066 11.817 112.850 1.00 58.07 219 PRO B N 1
ATOM 3202 C CA . PRO B 1 218 ? 26.352 12.395 111.691 1.00 63.11 219 PRO B CA 1
ATOM 3203 C C . PRO B 1 218 ? 26.027 11.375 110.619 1.00 61.30 219 PRO B C 1
ATOM 3204 O O . PRO B 1 218 ? 24.920 11.367 110.089 1.00 67.90 219 PRO B O 1
ATOM 3208 N N . LEU B 1 219 ? 26.988 10.511 110.291 1.00 66.77 220 LEU B N 1
ATOM 3209 C CA . LEU B 1 219 ? 26.732 9.443 109.311 1.00 67.19 220 LEU B CA 1
ATOM 3210 C C . LEU B 1 219 ? 25.629 8.514 109.770 1.00 62.11 220 LEU B C 1
ATOM 3211 O O . LEU B 1 219 ? 24.762 8.173 108.986 1.00 61.38 220 LEU B O 1
ATOM 3216 N N . GLU B 1 220 ? 25.685 8.082 111.019 1.00 55.03 221 GLU B N 1
ATOM 3217 C CA . GLU B 1 220 ? 24.635 7.222 111.523 1.00 58.78 221 GLU B CA 1
ATOM 3218 C C . GLU B 1 220 ? 23.294 7.906 111.380 1.00 64.09 221 GLU B C 1
ATOM 3219 O O . GLU B 1 220 ? 22.313 7.285 111.023 1.00 67.07 221 GLU B O 1
ATOM 3225 N N . ALA B 1 221 ? 23.250 9.207 111.625 1.00 72.90 222 ALA B N 1
ATOM 3226 C CA . ALA B 1 221 ? 21.980 9.929 111.527 1.00 68.00 222 ALA B CA 1
ATOM 3227 C C . ALA B 1 221 ? 21.509 10.006 110.103 1.00 65.04 222 ALA B C 1
ATOM 3228 O O . ALA B 1 221 ? 20.346 9.876 109.830 1.00 65.60 222 ALA B O 1
ATOM 3230 N N . ASP B 1 222 ? 22.434 10.242 109.191 1.00 72.04 223 ASP B N 1
ATOM 3231 C CA . ASP B 1 222 ? 22.072 10.423 107.809 1.00 74.06 223 ASP B CA 1
ATOM 3232 C C . ASP B 1 222 ? 21.709 9.110 107.130 1.00 72.82 223 ASP B C 1
ATOM 3233 O O . ASP B 1 222 ? 20.829 9.087 106.289 1.00 82.07 223 ASP B O 1
ATOM 3238 N N . LEU B 1 223 ? 22.392 8.032 107.481 1.00 65.64 224 LEU B N 1
ATOM 3239 C CA . LEU B 1 223 ? 22.176 6.751 106.833 1.00 66.45 224 LEU B CA 1
ATOM 3240 C C . LEU B 1 223 ? 21.149 5.896 107.538 1.00 65.80 224 LEU B C 1
ATOM 3241 O O . LEU B 1 223 ? 20.715 4.893 106.999 1.00 77.72 224 LEU B O 1
ATOM 3246 N N . GLY B 1 224 ? 20.849 6.208 108.773 1.00 64.01 225 GLY B N 1
ATOM 3247 C CA . GLY B 1 224 ? 20.079 5.303 109.608 1.00 64.74 225 GLY B CA 1
ATOM 3248 C C . GLY B 1 224 ? 20.665 3.916 109.764 1.00 67.12 225 GLY B C 1
ATOM 3249 O O . GLY B 1 224 ? 19.913 2.969 109.928 1.00 81.76 225 GLY B O 1
ATOM 3250 N N . LYS B 1 225 ? 21.986 3.789 109.721 1.00 65.80 226 LYS B N 1
ATOM 3251 C CA . LYS B 1 225 ? 22.676 2.509 109.891 1.00 68.58 226 LYS B CA 1
ATOM 3252 C C . LYS B 1 225 ? 23.851 2.637 110.818 1.00 63.71 226 LYS B C 1
ATOM 3253 O O . LYS B 1 225 ? 24.436 3.703 110.900 1.00 58.87 226 LYS B O 1
ATOM 3259 N N . PRO B 1 226 ? 24.252 1.536 111.469 1.00 58.26 227 PRO B N 1
ATOM 3260 C CA . PRO B 1 226 ? 25.456 1.591 112.278 1.00 60.61 227 PRO B CA 1
ATOM 3261 C C . PRO B 1 226 ? 26.663 1.886 111.433 1.00 61.48 227 PRO B C 1
ATOM 3262 O O . PRO B 1 226 ? 26.717 1.441 110.298 1.00 58.27 227 PRO B O 1
ATOM 3266 N N . VAL B 1 227 ? 27.627 2.608 112.013 1.00 66.13 228 VAL B N 1
ATOM 3267 C CA . VAL B 1 227 ? 28.886 2.922 111.343 1.00 65.28 228 VAL B CA 1
ATOM 3268 C C . VAL B 1 227 ? 29.999 2.688 112.332 1.00 66.52 228 VAL B C 1
ATOM 3269 O O . VAL B 1 227 ? 29.895 3.096 113.499 1.00 64.83 228 VAL B O 1
ATOM 3273 N N . ILE B 1 228 ? 31.039 2.002 111.865 1.00 63.58 229 ILE B N 1
ATOM 3274 C CA . ILE B 1 228 ? 32.136 1.597 112.715 1.00 62.53 229 ILE B CA 1
ATOM 3275 C C . ILE B 1 228 ? 33.444 1.839 112.016 1.00 59.33 229 ILE B C 1
ATOM 3276 O O . ILE B 1 228 ? 33.523 1.787 110.798 1.00 69.55 229 ILE B O 1
ATOM 3281 N N . SER B 1 229 ? 34.452 2.226 112.791 1.00 62.89 230 SER B N 1
ATOM 3282 C CA . SER B 1 229 ? 35.758 2.646 112.251 1.00 64.64 230 SER B CA 1
ATOM 3283 C C . SER B 1 229 ? 36.794 1.887 113.016 1.00 62.20 230 SER B C 1
ATOM 3284 O O . SER B 1 229 ? 36.491 1.298 114.070 1.00 62.77 230 SER B O 1
ATOM 3287 N N . SER B 1 230 ? 38.019 1.927 112.530 1.00 65.50 231 SER B N 1
ATOM 3288 C CA . SER B 1 230 ? 39.144 1.289 113.237 1.00 63.91 231 SER B CA 1
ATOM 3289 C C . SER B 1 230 ? 39.306 1.867 114.615 1.00 64.48 231 SER B C 1
ATOM 3290 O O . SER B 1 230 ? 39.388 1.145 115.603 1.00 67.74 231 SER B O 1
ATOM 3293 N N . ASP B 1 231 ? 39.289 3.194 114.674 1.00 72.39 232 ASP B N 1
ATOM 3294 C CA . ASP B 1 231 ? 39.341 3.937 115.929 1.00 73.79 232 ASP B CA 1
ATOM 3295 C C . ASP B 1 231 ? 38.204 3.608 116.904 1.00 69.15 232 ASP B C 1
ATOM 3296 O O . ASP B 1 231 ? 38.455 3.359 118.102 1.00 66.77 232 ASP B O 1
ATOM 3301 N N . SER B 1 232 ? 36.961 3.630 116.414 1.00 58.81 233 SER B N 1
ATOM 3302 C CA . SER B 1 232 ? 35.824 3.479 117.316 1.00 59.09 233 SER B CA 1
ATOM 3303 C C . SER B 1 232 ? 35.779 2.087 117.908 1.00 61.28 233 SER B C 1
ATOM 3304 O O . SER B 1 232 ? 35.500 1.920 119.090 1.00 61.54 233 SER B O 1
ATOM 3307 N N . ALA B 1 233 ? 36.113 1.085 117.095 1.00 67.02 234 ALA B N 1
ATOM 3308 C CA . ALA B 1 233 ? 36.131 -0.299 117.562 1.00 63.03 234 ALA B CA 1
ATOM 3309 C C . ALA B 1 233 ? 37.223 -0.517 118.591 1.00 58.66 234 ALA B C 1
ATOM 3310 O O . ALA B 1 233 ? 36.992 -1.137 119.610 1.00 59.52 234 ALA B O 1
ATOM 3312 N N . PHE B 1 234 ? 38.395 0.046 118.322 1.00 54.37 235 PHE B N 1
ATOM 3313 C CA . PHE B 1 234 ? 39.511 0.006 119.232 1.00 53.73 235 PHE B CA 1
ATOM 3314 C C . PHE B 1 234 ? 39.123 0.635 120.578 1.00 59.62 235 PHE B C 1
ATOM 3315 O O . PHE B 1 234 ? 39.351 0.065 121.641 1.00 54.19 235 PHE B O 1
ATOM 3323 N N . PHE B 1 235 ? 38.538 1.838 120.546 1.00 68.80 236 PHE B N 1
ATOM 3324 C CA . PHE B 1 235 ? 38.233 2.542 121.786 1.00 60.07 236 PHE B CA 1
ATOM 3325 C C . PHE B 1 235 ? 37.128 1.804 122.525 1.00 55.83 236 PHE B C 1
ATOM 3326 O O . PHE B 1 235 ? 37.113 1.713 123.763 1.00 51.46 236 PHE B O 1
ATOM 3334 N N . TRP B 1 236 ? 36.184 1.279 121.766 1.00 56.17 237 TRP B N 1
ATOM 3335 C CA . TRP B 1 236 ? 35.116 0.452 122.359 1.00 61.07 237 TRP B CA 1
ATOM 3336 C C . TRP B 1 236 ? 35.728 -0.738 123.124 1.00 64.48 237 TRP B C 1
ATOM 3337 O O . TRP B 1 236 ? 35.335 -1.057 124.230 1.00 61.10 237 TRP B O 1
ATOM 3348 N N . LYS B 1 237 ? 36.678 -1.416 122.480 1.00 61.56 238 LYS B N 1
ATOM 3349 C CA . LYS B 1 237 ? 37.293 -2.552 123.073 1.00 62.51 238 LYS B CA 1
ATOM 3350 C C . LYS B 1 237 ? 38.039 -2.148 124.331 1.00 64.75 238 LYS B C 1
ATOM 3351 O O . LYS B 1 237 ? 37.912 -2.777 125.384 1.00 57.57 238 LYS B O 1
ATOM 3357 N N . ILE B 1 238 ? 38.809 -1.069 124.228 1.00 64.65 239 ILE B N 1
ATOM 3358 C CA . ILE B 1 238 ? 39.560 -0.568 125.382 1.00 65.80 239 ILE B CA 1
ATOM 3359 C C . ILE B 1 238 ? 38.632 -0.263 126.568 1.00 68.40 239 ILE B C 1
ATOM 3360 O O . ILE B 1 238 ? 38.893 -0.688 127.684 1.00 66.72 239 ILE B O 1
ATOM 3365 N N . LEU B 1 239 ? 37.560 0.481 126.323 1.00 64.39 240 LEU B N 1
ATOM 3366 C CA . LEU B 1 239 ? 36.663 0.849 127.403 1.00 63.34 240 LEU B CA 1
ATOM 3367 C C . LEU B 1 239 ? 35.907 -0.359 127.953 1.00 63.69 240 LEU B C 1
ATOM 3368 O O . LEU B 1 239 ? 35.733 -0.461 129.166 1.00 58.15 240 LEU B O 1
ATOM 3373 N N . SER B 1 240 ? 35.519 -1.294 127.073 1.00 64.78 241 SER B N 1
ATOM 3374 C CA . SER B 1 240 ? 35.000 -2.606 127.521 1.00 64.69 241 SER B CA 1
ATOM 3375 C C . SER B 1 240 ? 35.955 -3.288 128.490 1.00 66.93 241 SER B C 1
ATOM 3376 O O . SER B 1 240 ? 35.559 -3.654 129.592 1.00 62.06 241 SER B O 1
ATOM 3379 N N . LEU B 1 241 ? 37.227 -3.411 128.101 1.00 66.53 242 LEU B N 1
ATOM 3380 C CA . LEU B 1 241 ? 38.215 -4.041 128.974 1.00 69.61 242 LEU B CA 1
ATOM 3381 C C . LEU B 1 241 ? 38.350 -3.296 130.288 1.00 67.77 242 LEU B C 1
ATOM 3382 O O . LEU B 1 241 ? 38.448 -3.909 131.308 1.00 70.96 242 LEU B O 1
ATOM 3387 N N . LEU B 1 242 ? 38.337 -1.970 130.274 1.00 67.49 243 LEU B N 1
ATOM 3388 C CA . LEU B 1 242 ? 38.373 -1.224 131.526 1.00 61.64 243 LEU B CA 1
ATOM 3389 C C . LEU B 1 242 ? 37.122 -1.417 132.343 1.00 59.89 243 LEU B C 1
ATOM 3390 O O . LEU B 1 242 ? 37.098 -1.092 133.518 1.00 74.97 243 LEU B O 1
ATOM 3395 N N . GLY B 1 243 ? 36.053 -1.884 131.737 1.00 60.78 244 GLY B N 1
ATOM 3396 C CA . GLY B 1 243 ? 34.795 -1.998 132.455 1.00 64.87 244 GLY B CA 1
ATOM 3397 C C . GLY B 1 243 ? 34.128 -0.661 132.690 1.00 66.30 244 GLY B C 1
ATOM 3398 O O . GLY B 1 243 ? 33.328 -0.523 133.607 1.00 77.34 244 GLY B O 1
ATOM 3399 N N . VAL B 1 244 ? 34.443 0.299 131.832 1.00 62.39 245 VAL B N 1
ATOM 3400 C CA . VAL B 1 244 ? 33.886 1.614 131.900 1.00 67.03 245 VAL B CA 1
ATOM 3401 C C . VAL B 1 244 ? 32.744 1.673 130.899 1.00 70.38 245 VAL B C 1
ATOM 3402 O O . VAL B 1 244 ? 32.943 1.344 129.742 1.00 71.17 245 VAL B O 1
ATOM 3406 N N . ARG B 1 245 ? 31.587 2.131 131.318 1.00 68.32 246 ARG B N 1
ATOM 3407 C CA . ARG B 1 245 ? 30.417 2.090 130.486 1.00 67.07 246 ARG B CA 1
ATOM 3408 C C . ARG B 1 245 ? 29.858 3.440 130.137 1.00 69.40 246 ARG B C 1
ATOM 3409 O O . ARG B 1 245 ? 28.674 3.615 130.068 1.00 73.90 246 ARG B O 1
ATOM 3417 N N . GLU B 1 246 ? 30.732 4.408 129.972 1.00 67.19 247 GLU B N 1
ATOM 3418 C CA . GLU B 1 246 ? 30.347 5.746 129.612 1.00 71.07 247 GLU B CA 1
ATOM 3419 C C . GLU B 1 246 ? 31.322 6.288 128.607 1.00 65.67 247 GLU B C 1
ATOM 3420 O O . GLU B 1 246 ? 32.412 5.813 128.507 1.00 66.41 247 GLU B O 1
ATOM 3426 N N . THR B 1 247 ? 30.914 7.292 127.862 1.00 59.99 248 THR B N 1
ATOM 3427 C CA . THR B 1 247 ? 31.769 7.970 126.928 1.00 60.31 248 THR B CA 1
ATOM 3428 C C . THR B 1 247 ? 31.538 9.392 127.224 1.00 59.22 248 THR B C 1
ATOM 3429 O O . THR B 1 247 ? 30.769 9.717 128.086 1.00 57.50 248 THR B O 1
ATOM 3433 N N . SER B 1 248 ? 32.261 10.245 126.547 1.00 58.74 249 SER B N 1
ATOM 3434 C CA . SER B 1 248 ? 32.123 11.645 126.769 1.00 54.22 249 SER B CA 1
ATOM 3435 C C . SER B 1 248 ? 31.058 12.220 125.918 1.00 58.63 249 SER B C 1
ATOM 3436 O O . SER B 1 248 ? 30.910 13.400 125.897 1.00 69.37 249 SER B O 1
ATOM 3439 N N . GLY B 1 249 ? 30.335 11.445 125.146 1.00 60.91 250 GLY B N 1
ATOM 3440 C CA . GLY B 1 249 ? 29.600 12.180 124.141 1.00 60.45 250 GLY B CA 1
ATOM 3441 C C . GLY B 1 249 ? 28.845 11.553 123.060 1.00 62.12 250 GLY B C 1
ATOM 3442 O O . GLY B 1 249 ? 28.055 10.646 123.267 1.00 81.98 250 GLY B O 1
ATOM 3443 N N . GLY B 1 250 ? 29.047 12.042 121.861 1.00 60.81 251 GLY B N 1
ATOM 3444 C CA . GLY B 1 250 ? 28.207 11.576 120.752 1.00 54.82 251 GLY B CA 1
ATOM 3445 C C . GLY B 1 250 ? 29.101 10.912 119.735 1.00 61.81 251 GLY B C 1
ATOM 3446 O O . GLY B 1 250 ? 29.376 11.464 118.666 1.00 67.03 251 GLY B O 1
ATOM 3447 N N . TRP B 1 251 ? 29.571 9.722 120.082 1.00 66.18 252 TRP B N 1
ATOM 3448 C CA . TRP B 1 251 ? 30.525 9.013 119.255 1.00 65.00 252 TRP B CA 1
ATOM 3449 C C . TRP B 1 251 ? 29.937 7.818 118.508 1.00 62.59 252 TRP B C 1
ATOM 3450 O O . TRP B 1 251 ? 30.672 6.940 118.068 1.00 81.68 252 TRP B O 1
ATOM 3461 N N . GLY B 1 252 ? 28.625 7.771 118.348 1.00 61.46 253 GLY B N 1
ATOM 3462 C CA . GLY B 1 252 ? 28.015 6.671 117.600 1.00 63.21 253 GLY B CA 1
ATOM 3463 C C . GLY B 1 252 ? 27.472 5.548 118.471 1.00 65.02 253 GLY B C 1
ATOM 3464 O O . GLY B 1 252 ? 27.733 5.471 119.676 1.00 61.73 253 GLY B O 1
ATOM 3465 N N . SER B 1 253 ? 26.713 4.660 117.836 1.00 66.31 254 SER B N 1
ATOM 3466 C CA . SER B 1 253 ? 25.913 3.666 118.544 1.00 58.36 254 SER B CA 1
ATOM 3467 C C . SER B 1 253 ? 26.744 2.581 119.175 1.00 54.57 254 SER B C 1
ATOM 3468 O O . SER B 1 253 ? 26.428 2.121 120.266 1.00 60.35 254 SER B O 1
ATOM 3471 N N . LEU B 1 254 ? 27.819 2.184 118.531 1.00 52.42 255 LEU B N 1
ATOM 3472 C CA . LEU B 1 254 ? 28.679 1.189 119.144 1.00 55.94 255 LEU B CA 1
ATOM 3473 C C . LEU B 1 254 ? 29.145 1.678 120.477 1.00 54.77 255 LEU B C 1
ATOM 3474 O O . LEU B 1 254 ? 28.929 1.015 121.479 1.00 57.99 255 LEU B O 1
ATOM 3479 N N . LEU B 1 255 ? 29.774 2.854 120.509 1.00 58.68 256 LEU B N 1
ATOM 3480 C CA . LEU B 1 255 ? 30.237 3.389 121.807 1.00 57.20 256 LEU B CA 1
ATOM 3481 C C . LEU B 1 255 ? 29.098 3.729 122.750 1.00 55.84 256 LEU B C 1
ATOM 3482 O O . LEU B 1 255 ? 29.272 3.677 123.953 1.00 68.91 256 LEU B O 1
ATOM 3487 N N . ASP B 1 256 ? 27.938 4.095 122.235 1.00 54.64 257 ASP B N 1
ATOM 3488 C CA . ASP B 1 256 ? 26.790 4.284 123.106 1.00 55.72 257 ASP B CA 1
ATOM 3489 C C . ASP B 1 256 ? 26.323 2.986 123.735 1.00 58.83 257 ASP B C 1
ATOM 3490 O O . ASP B 1 256 ? 25.622 3.021 124.726 1.00 63.39 257 ASP B O 1
ATOM 3495 N N . SER B 1 257 ? 26.662 1.841 123.142 1.00 64.71 258 SER B N 1
ATOM 3496 C CA . SER B 1 257 ? 26.115 0.568 123.596 1.00 63.86 258 SER B CA 1
ATOM 3497 C C . SER B 1 257 ? 26.886 0.071 124.719 1.00 63.60 258 SER B C 1
ATOM 3498 O O . SER B 1 257 ? 26.583 -0.974 125.284 1.00 70.20 258 SER B O 1
ATOM 3501 N N . LEU B 1 258 ? 28.007 0.644 125.057 1.00 72.12 259 LEU B N 1
ATOM 3502 C CA . LEU B 1 258 ? 28.720 -0.136 126.038 1.00 82.82 259 LEU B CA 1
ATOM 3503 C C . LEU B 1 258 ? 28.209 0.111 127.424 1.00 86.92 259 LEU B C 1
ATOM 3504 O O . LEU B 1 258 ? 27.388 1.067 127.506 1.00 102.14 259 LEU B O 1
ATOM 3510 N N . ALA C 1 6 ? 14.445 35.692 148.532 1.00 116.11 7 ALA C N 1
ATOM 3511 C CA . ALA C 1 6 ? 15.767 35.474 147.903 1.00 119.07 7 ALA C CA 1
ATOM 3512 C C . ALA C 1 6 ? 16.838 35.482 149.004 1.00 120.44 7 ALA C C 1
ATOM 3513 O O . ALA C 1 6 ? 17.968 35.851 148.739 1.00 136.98 7 ALA C O 1
ATOM 3515 N N . ASP C 1 7 ? 16.497 34.996 150.188 1.00 106.88 8 ASP C N 1
ATOM 3516 C CA . ASP C 1 7 ? 17.416 34.918 151.323 1.00 99.91 8 ASP C CA 1
ATOM 3517 C C . ASP C 1 7 ? 18.063 33.549 151.441 1.00 90.72 8 ASP C C 1
ATOM 3518 O O . ASP C 1 7 ? 17.442 32.557 151.159 1.00 82.52 8 ASP C O 1
ATOM 3523 N N . TYR C 1 8 ? 19.313 33.494 151.854 1.00 72.74 9 TYR C N 1
ATOM 3524 C CA . TYR C 1 8 ? 20.003 32.213 151.971 1.00 67.85 9 TYR C CA 1
ATOM 3525 C C . TYR C 1 8 ? 19.218 31.283 152.890 1.00 66.94 9 TYR C C 1
ATOM 3526 O O . TYR C 1 8 ? 18.635 31.702 153.878 1.00 73.62 9 TYR C O 1
ATOM 3535 N N . GLY C 1 9 ? 19.135 30.023 152.508 1.00 66.79 10 GLY C N 1
ATOM 3536 C CA . GLY C 1 9 ? 18.466 29.020 153.315 1.00 63.81 10 GLY C CA 1
ATOM 3537 C C . GLY C 1 9 ? 16.959 28.997 153.249 1.00 62.37 10 GLY C C 1
ATOM 3538 O O . GLY C 1 9 ? 16.326 28.324 154.062 1.00 67.01 10 GLY C O 1
ATOM 3539 N N . TRP C 1 10 ? 16.373 29.674 152.264 1.00 64.91 11 TRP C N 1
ATOM 3540 C CA . TRP C 1 10 ? 14.896 29.806 152.188 1.00 64.81 11 TRP C CA 1
ATOM 3541 C C . TRP C 1 10 ? 14.193 28.495 152.066 1.00 64.02 11 TRP C C 1
ATOM 3542 O O . TRP C 1 10 ? 13.036 28.400 152.428 1.00 69.32 11 TRP C O 1
ATOM 3553 N N . ARG C 1 11 ? 14.896 27.483 151.583 1.00 61.13 12 ARG C N 1
ATOM 3554 C CA . ARG C 1 11 ? 14.297 26.177 151.391 1.00 66.13 12 ARG C CA 1
ATOM 3555 C C . ARG C 1 11 ? 14.571 25.217 152.517 1.00 60.59 12 ARG C C 1
ATOM 3556 O O . ARG C 1 11 ? 14.120 24.068 152.485 1.00 63.37 12 ARG C O 1
ATOM 3564 N N . GLY C 1 12 ? 15.273 25.672 153.530 1.00 61.59 13 GLY C N 1
ATOM 3565 C CA . GLY C 1 12 ? 15.642 24.791 154.655 1.00 68.25 13 GLY C CA 1
ATOM 3566 C C . GLY C 1 12 ? 17.068 25.070 155.089 1.00 70.31 13 GLY C C 1
ATOM 3567 O O . GLY C 1 12 ? 17.946 25.296 154.244 1.00 64.68 13 GLY C O 1
ATOM 3568 N N . LYS C 1 13 ? 17.288 25.070 156.397 1.00 63.27 14 LYS C N 1
ATOM 3569 C CA . LYS C 1 13 ? 18.609 25.292 156.952 1.00 59.22 14 LYS C CA 1
ATOM 3570 C C . LYS C 1 13 ? 19.108 24.083 157.710 1.00 57.89 14 LYS C C 1
ATOM 3571 O O . LYS C 1 13 ? 18.405 23.525 158.522 1.00 54.05 14 LYS C O 1
ATOM 3577 N N . VAL C 1 14 ? 20.329 23.682 157.433 1.00 61.70 15 VAL C N 1
ATOM 3578 C CA . VAL C 1 14 ? 20.930 22.530 158.069 1.00 63.38 15 VAL C CA 1
ATOM 3579 C C . VAL C 1 14 ? 22.112 22.965 158.866 1.00 64.74 15 VAL C C 1
ATOM 3580 O O . VAL C 1 14 ? 22.937 23.719 158.380 1.00 72.31 15 VAL C O 1
ATOM 3584 N N . GLY C 1 15 ? 22.186 22.516 160.104 1.00 65.66 16 GLY C N 1
ATOM 3585 C CA . GLY C 1 15 ? 23.343 22.785 160.948 1.00 62.85 16 GLY C CA 1
ATOM 3586 C C . GLY C 1 15 ? 24.095 21.466 161.100 1.00 64.97 16 GLY C C 1
ATOM 3587 O O . GLY C 1 15 ? 23.507 20.459 161.490 1.00 66.37 16 GLY C O 1
ATOM 3588 N N . LEU C 1 16 ? 25.375 21.470 160.782 1.00 58.49 17 LEU C N 1
ATOM 3589 C CA . LEU C 1 16 ? 26.170 20.302 160.926 1.00 60.19 17 LEU C CA 1
ATOM 3590 C C . LEU C 1 16 ? 27.113 20.458 162.123 1.00 64.85 17 LEU C C 1
ATOM 3591 O O . LEU C 1 16 ? 27.867 21.422 162.227 1.00 67.53 17 LEU C O 1
ATOM 3596 N N . ILE C 1 17 ? 27.108 19.449 162.985 1.00 66.66 18 ILE C N 1
ATOM 3597 C CA . ILE C 1 17 ? 28.043 19.344 164.071 1.00 58.09 18 ILE C CA 1
ATOM 3598 C C . ILE C 1 17 ? 29.236 18.621 163.481 1.00 59.24 18 ILE C C 1
ATOM 3599 O O . ILE C 1 17 ? 29.194 17.450 163.156 1.00 56.99 18 ILE C O 1
ATOM 3604 N N . SER C 1 18 ? 30.280 19.381 163.266 1.00 67.37 19 SER C N 1
ATOM 3605 C CA . SER C 1 18 ? 31.469 18.877 162.659 1.00 75.23 19 SER C CA 1
ATOM 3606 C C . SER C 1 18 ? 32.394 18.300 163.684 1.00 78.68 19 SER C C 1
ATOM 3607 O O . SER C 1 18 ? 32.297 18.599 164.839 1.00 93.88 19 SER C O 1
ATOM 3610 N N . THR C 1 19 ? 33.367 17.515 163.261 1.00 87.77 20 THR C N 1
ATOM 3611 C CA . THR C 1 19 ? 34.312 16.888 164.167 1.00 86.37 20 THR C CA 1
ATOM 3612 C C . THR C 1 19 ? 35.687 17.413 163.880 1.00 86.04 20 THR C C 1
ATOM 3613 O O . THR C 1 19 ? 36.011 17.632 162.739 1.00 82.47 20 THR C O 1
ATOM 3617 N N . PRO C 1 20 ? 36.587 17.556 164.820 1.00 95.47 21 PRO C N 1
ATOM 3618 C CA . PRO C 1 20 ? 37.725 18.445 164.593 1.00 88.48 21 PRO C CA 1
ATOM 3619 C C . PRO C 1 20 ? 38.557 17.958 163.452 1.00 89.77 21 PRO C C 1
ATOM 3620 O O . PRO C 1 20 ? 39.592 18.475 163.115 1.00 98.17 21 PRO C O 1
ATOM 3624 N N . VAL C 1 21 ? 38.116 16.870 162.895 1.00 92.96 22 VAL C N 1
ATOM 3625 C CA . VAL C 1 21 ? 38.772 16.325 161.750 1.00 99.33 22 VAL C CA 1
ATOM 3626 C C . VAL C 1 21 ? 38.875 17.473 160.725 1.00 119.62 22 VAL C C 1
ATOM 3627 O O . VAL C 1 21 ? 39.352 17.260 159.623 1.00 147.90 22 VAL C O 1
ATOM 3631 N N . ILE C 1 22 ? 38.383 18.671 161.065 1.00 128.50 23 ILE C N 1
ATOM 3632 C CA . ILE C 1 22 ? 38.331 19.794 160.149 1.00 126.34 23 ILE C CA 1
ATOM 3633 C C . ILE C 1 22 ? 37.634 19.302 158.918 1.00 114.34 23 ILE C C 1
ATOM 3634 O O . ILE C 1 22 ? 38.152 19.362 157.829 1.00 107.38 23 ILE C O 1
ATOM 3639 N N . GLU C 1 23 ? 36.445 18.778 159.160 1.00 98.73 24 GLU C N 1
ATOM 3640 C CA . GLU C 1 23 ? 35.628 18.132 158.179 1.00 95.86 24 GLU C CA 1
ATOM 3641 C C . GLU C 1 23 ? 35.068 19.130 157.218 1.00 92.23 24 GLU C C 1
ATOM 3642 O O . GLU C 1 23 ? 34.795 20.249 157.589 1.00 68.89 24 GLU C O 1
ATOM 3648 N N . ASN C 1 24 ? 34.903 18.692 155.980 1.00 75.87 25 ASN C N 1
ATOM 3649 C CA . ASN C 1 24 ? 34.351 19.485 154.929 1.00 71.28 25 ASN C CA 1
ATOM 3650 C C . ASN C 1 24 ? 32.996 18.971 154.429 1.00 67.38 25 ASN C C 1
ATOM 3651 O O . ASN C 1 24 ? 32.620 19.159 153.282 1.00 64.39 25 ASN C O 1
ATOM 3656 N N . ALA C 1 25 ? 32.255 18.313 155.304 1.00 66.27 26 ALA C N 1
ATOM 3657 C CA . ALA C 1 25 ? 30.913 17.881 154.958 1.00 61.39 26 ALA C CA 1
ATOM 3658 C C . ALA C 1 25 ? 30.022 19.041 154.639 1.00 56.89 26 ALA C C 1
ATOM 3659 O O . ALA C 1 25 ? 29.118 18.901 153.837 1.00 67.65 26 ALA C O 1
ATOM 3661 N N . HIS C 1 26 ? 30.231 20.183 155.287 1.00 62.03 27 HIS C N 1
ATOM 3662 C CA . HIS C 1 26 ? 29.473 21.408 154.937 1.00 65.67 27 HIS C CA 1
ATOM 3663 C C . HIS C 1 26 ? 29.647 21.815 153.471 1.00 64.62 27 HIS C C 1
ATOM 3664 O O . HIS C 1 26 ? 28.702 22.182 152.816 1.00 64.58 27 HIS C O 1
ATOM 3671 N N . VAL C 1 27 ? 30.861 21.706 152.967 1.00 67.56 28 VAL C N 1
ATOM 3672 C CA . VAL C 1 27 ? 31.142 22.022 151.588 1.00 67.40 28 VAL C CA 1
ATOM 3673 C C . VAL C 1 27 ? 30.475 20.990 150.682 1.00 67.78 28 VAL C C 1
ATOM 3674 O O . VAL C 1 27 ? 29.819 21.350 149.714 1.00 66.72 28 VAL C O 1
ATOM 3678 N N . GLU C 1 28 ? 30.754 19.707 150.946 1.00 64.81 29 GLU C N 1
ATOM 3679 C CA . GLU C 1 28 ? 30.137 18.619 150.225 1.00 60.69 29 GLU C CA 1
ATOM 3680 C C . GLU C 1 28 ? 28.611 18.735 150.160 1.00 59.56 29 GLU C C 1
ATOM 3681 O O . GLU C 1 28 ? 28.022 18.574 149.105 1.00 63.42 29 GLU C O 1
ATOM 3687 N N . LEU C 1 29 ? 27.973 19.085 151.269 1.00 54.88 30 LEU C N 1
ATOM 3688 C CA . LEU C 1 29 ? 26.539 19.221 151.278 1.00 57.05 30 LEU C CA 1
ATOM 3689 C C . LEU C 1 29 ? 26.071 20.422 150.447 1.00 56.89 30 LEU C C 1
ATOM 3690 O O . LEU C 1 29 ? 25.083 20.380 149.739 1.00 64.94 30 LEU C O 1
ATOM 3695 N N . ALA C 1 30 ? 26.797 21.508 150.523 1.00 62.03 31 ALA C N 1
ATOM 3696 C CA . ALA C 1 30 ? 26.475 22.665 149.717 1.00 57.99 31 ALA C CA 1
ATOM 3697 C C . ALA C 1 30 ? 26.546 22.333 148.215 1.00 57.36 31 ALA C C 1
ATOM 3698 O O . ALA C 1 30 ? 25.712 22.783 147.481 1.00 68.57 31 ALA C O 1
ATOM 3700 N N . ARG C 1 31 ? 27.460 21.489 147.777 1.00 55.83 32 ARG C N 1
ATOM 3701 C CA . ARG C 1 31 ? 27.470 21.057 146.373 1.00 59.97 32 ARG C CA 1
ATOM 3702 C C . ARG C 1 31 ? 26.305 20.168 145.985 1.00 63.11 32 ARG C C 1
ATOM 3703 O O . ARG C 1 31 ? 25.830 20.200 144.864 1.00 67.00 32 ARG C O 1
ATOM 3711 N N . VAL C 1 32 ? 25.888 19.307 146.900 1.00 60.77 33 VAL C N 1
ATOM 3712 C CA . VAL C 1 32 ? 24.850 18.339 146.593 1.00 59.01 33 VAL C CA 1
ATOM 3713 C C . VAL C 1 32 ? 23.443 18.918 146.727 1.00 56.29 33 VAL C C 1
ATOM 3714 O O . VAL C 1 32 ? 22.561 18.612 145.954 1.00 53.73 33 VAL C O 1
ATOM 3718 N N . ALA C 1 33 ? 23.262 19.765 147.711 1.00 54.38 34 ALA C N 1
ATOM 3719 C CA . ALA C 1 33 ? 21.975 20.328 147.948 1.00 58.52 34 ALA C CA 1
ATOM 3720 C C . ALA C 1 33 ? 21.496 21.131 146.756 1.00 56.26 34 ALA C C 1
ATOM 3721 O O . ALA C 1 33 ? 22.277 21.736 146.076 1.00 62.10 34 ALA C O 1
ATOM 3723 N N . PRO C 1 34 ? 20.196 21.149 146.541 1.00 61.69 35 PRO C N 1
ATOM 3724 C CA . PRO C 1 34 ? 19.627 21.996 145.557 1.00 63.75 35 PRO C CA 1
ATOM 3725 C C . PRO C 1 34 ? 19.615 23.417 146.046 1.00 67.12 35 PRO C C 1
ATOM 3726 O O . PRO C 1 34 ? 19.918 23.675 147.194 1.00 67.98 35 PRO C O 1
ATOM 3730 N N . GLU C 1 35 ? 19.286 24.333 145.154 1.00 72.24 36 GLU C N 1
ATOM 3731 C CA . GLU C 1 35 ? 19.242 25.749 145.469 1.00 82.49 36 GLU C CA 1
ATOM 3732 C C . GLU C 1 35 ? 18.227 26.017 146.581 1.00 77.44 36 GLU C C 1
ATOM 3733 O O . GLU C 1 35 ? 17.118 25.505 146.545 1.00 79.13 36 GLU C O 1
ATOM 3739 N N . GLY C 1 36 ? 18.601 26.863 147.523 1.00 65.76 37 GLY C N 1
ATOM 3740 C CA . GLY C 1 36 ? 17.681 27.334 148.550 1.00 63.82 37 GLY C CA 1
ATOM 3741 C C . GLY C 1 36 ? 17.972 26.686 149.889 1.00 62.42 37 GLY C C 1
ATOM 3742 O O . GLY C 1 36 ? 17.540 27.170 150.916 1.00 65.99 37 GLY C O 1
ATOM 3743 N N . VAL C 1 37 ? 18.745 25.611 149.876 1.00 58.46 38 VAL C N 1
ATOM 3744 C CA . VAL C 1 37 ? 19.135 24.968 151.094 1.00 59.19 38 VAL C CA 1
ATOM 3745 C C . VAL C 1 37 ? 20.366 25.655 151.711 1.00 61.92 38 VAL C C 1
ATOM 3746 O O . VAL C 1 37 ? 21.421 25.700 151.107 1.00 57.94 38 VAL C O 1
ATOM 3750 N N . GLY C 1 38 ? 20.240 26.132 152.942 1.00 62.22 39 GLY C N 1
ATOM 3751 C CA . GLY C 1 38 ? 21.360 26.761 153.623 1.00 60.30 39 GLY C CA 1
ATOM 3752 C C . GLY C 1 38 ? 22.109 25.744 154.471 1.00 60.01 39 GLY C C 1
ATOM 3753 O O . GLY C 1 38 ? 21.506 24.858 155.020 1.00 58.88 39 GLY C O 1
ATOM 3754 N N . VAL C 1 39 ? 23.434 25.899 154.572 1.00 61.36 40 VAL C N 1
ATOM 3755 C CA . VAL C 1 39 ? 24.265 25.047 155.375 1.00 57.50 40 VAL C CA 1
ATOM 3756 C C . VAL C 1 39 ? 25.045 25.820 156.422 1.00 61.03 40 VAL C C 1
ATOM 3757 O O . VAL C 1 39 ? 25.595 26.872 156.143 1.00 64.14 40 VAL C O 1
ATOM 3761 N N . TYR C 1 40 ? 25.034 25.288 157.639 1.00 61.07 41 TYR C N 1
ATOM 3762 C CA . TYR C 1 40 ? 25.704 25.894 158.763 1.00 59.97 41 TYR C CA 1
ATOM 3763 C C . TYR C 1 40 ? 26.508 24.855 159.478 1.00 61.84 41 TYR C C 1
ATOM 3764 O O . TYR C 1 40 ? 26.326 23.654 159.283 1.00 60.37 41 TYR C O 1
ATOM 3773 N N . GLN C 1 41 ? 27.415 25.318 160.308 1.00 58.09 42 GLN C N 1
ATOM 3774 C CA . GLN C 1 41 ? 28.392 24.433 160.896 1.00 60.08 42 GLN C CA 1
ATOM 3775 C C . GLN C 1 41 ? 28.696 24.860 162.328 1.00 59.72 42 GLN C C 1
ATOM 3776 O O . GLN C 1 41 ? 28.624 26.057 162.641 1.00 57.22 42 GLN C O 1
ATOM 3782 N N . THR C 1 42 ? 29.055 23.892 163.148 1.00 60.37 43 THR C N 1
ATOM 3783 C CA . THR C 1 42 ? 29.541 24.161 164.475 1.00 63.73 43 THR C CA 1
ATOM 3784 C C . THR C 1 42 ? 30.551 23.119 164.923 1.00 64.02 43 THR C C 1
ATOM 3785 O O . THR C 1 42 ? 30.474 21.996 164.519 1.00 63.57 43 THR C O 1
ATOM 3789 N N . PHE C 1 43 ? 31.484 23.510 165.771 1.00 61.91 44 PHE C N 1
ATOM 3790 C CA . PHE C 1 43 ? 32.448 22.600 166.340 1.00 60.03 44 PHE C CA 1
ATOM 3791 C C . PHE C 1 43 ? 32.266 22.419 167.859 1.00 62.60 44 PHE C C 1
ATOM 3792 O O . PHE C 1 43 ? 32.255 23.388 168.623 1.00 68.88 44 PHE C O 1
ATOM 3800 N N . PRO C 1 44 ? 32.126 21.180 168.312 1.00 62.45 45 PRO C N 1
ATOM 3801 C CA . PRO C 1 44 ? 32.092 20.929 169.754 1.00 68.13 45 PRO C CA 1
ATOM 3802 C C . PRO C 1 44 ? 33.486 21.096 170.318 1.00 68.92 45 PRO C C 1
ATOM 3803 O O . PRO C 1 44 ? 34.440 20.870 169.576 1.00 74.33 45 PRO C O 1
ATOM 3807 N N . TYR C 1 45 ? 33.613 21.563 171.563 1.00 71.39 46 TYR C N 1
ATOM 3808 C CA . TYR C 1 45 ? 34.952 21.763 172.164 1.00 77.25 46 TYR C CA 1
ATOM 3809 C C . TYR C 1 45 ? 35.275 20.533 172.960 1.00 75.50 46 TYR C C 1
ATOM 3810 O O . TYR C 1 45 ? 34.666 20.300 173.982 1.00 70.93 46 TYR C O 1
ATOM 3819 N N . VAL C 1 46 ? 36.191 19.717 172.459 1.00 77.41 47 VAL C N 1
ATOM 3820 C CA . VAL C 1 46 ? 36.470 18.440 173.079 1.00 71.16 47 VAL C CA 1
ATOM 3821 C C . VAL C 1 46 ? 37.967 18.210 173.050 1.00 72.14 47 VAL C C 1
ATOM 3822 O O . VAL C 1 46 ? 38.480 17.415 172.253 1.00 81.83 47 VAL C O 1
ATOM 3826 N N . PRO C 1 47 ? 38.688 18.963 173.890 1.00 78.11 48 PRO C N 1
ATOM 3827 C CA . PRO C 1 47 ? 40.146 18.881 173.922 1.00 85.89 48 PRO C CA 1
ATOM 3828 C C . PRO C 1 47 ? 40.578 17.583 174.596 1.00 96.16 48 PRO C C 1
ATOM 3829 O O . PRO C 1 47 ? 39.875 17.099 175.478 1.00 99.72 48 PRO C O 1
ATOM 3833 N N . ASN C 1 48 ? 41.740 17.068 174.224 1.00 104.03 49 ASN C N 1
ATOM 3834 C CA . ASN C 1 48 ? 42.362 15.951 174.922 1.00 107.16 49 ASN C CA 1
ATOM 3835 C C . ASN C 1 48 ? 41.433 14.775 175.065 1.00 93.87 49 ASN C C 1
ATOM 3836 O O . ASN C 1 48 ? 41.324 14.158 176.135 1.00 102.29 49 ASN C O 1
ATOM 3841 N N . PHE C 1 49 ? 40.721 14.502 173.997 1.00 87.48 50 PHE C N 1
ATOM 3842 C CA . PHE C 1 49 ? 39.809 13.373 173.970 1.00 91.35 50 PHE C CA 1
ATOM 3843 C C . PHE C 1 49 ? 40.618 12.078 173.916 1.00 91.34 50 PHE C C 1
ATOM 3844 O O . PHE C 1 49 ? 41.489 11.945 173.079 1.00 94.71 50 PHE C O 1
ATOM 3852 N N . ARG C 1 50 ? 40.304 11.152 174.827 1.00 92.72 51 ARG C N 1
ATOM 3853 C CA . ARG C 1 50 ? 40.829 9.787 174.856 1.00 93.11 51 ARG C CA 1
ATOM 3854 C C . ARG C 1 50 ? 39.610 8.846 174.855 1.00 92.28 51 ARG C C 1
ATOM 3855 O O . ARG C 1 50 ? 38.570 9.203 175.404 1.00 85.89 51 ARG C O 1
ATOM 3863 N N . VAL C 1 51 ? 39.732 7.646 174.286 1.00 89.40 52 VAL C N 1
ATOM 3864 C CA . VAL C 1 51 ? 38.637 6.671 174.306 1.00 87.10 52 VAL C CA 1
ATOM 3865 C C . VAL C 1 51 ? 38.441 6.093 175.683 1.00 90.80 52 VAL C C 1
ATOM 3866 O O . VAL C 1 51 ? 39.167 5.206 176.119 1.00 90.37 52 VAL C O 1
ATOM 3870 N N . ASP C 1 52 ? 37.453 6.617 176.392 1.00 90.13 53 ASP C N 1
ATOM 3871 C CA . ASP C 1 52 ? 37.123 6.064 177.680 1.00 74.22 53 ASP C CA 1
ATOM 3872 C C . ASP C 1 52 ? 35.803 6.649 178.130 1.00 69.33 53 ASP C C 1
ATOM 3873 O O . ASP C 1 52 ? 35.322 7.647 177.599 1.00 78.37 53 ASP C O 1
ATOM 3878 N N . ALA C 1 53 ? 35.188 5.972 179.083 1.00 77.28 54 ALA C N 1
ATOM 3879 C CA . ALA C 1 53 ? 33.802 6.224 179.468 1.00 73.48 54 ALA C CA 1
ATOM 3880 C C . ALA C 1 53 ? 33.578 7.652 179.869 1.00 73.67 54 ALA C C 1
ATOM 3881 O O . ALA C 1 53 ? 32.524 8.241 179.565 1.00 74.26 54 ALA C O 1
ATOM 3883 N N . THR C 1 54 ? 34.544 8.202 180.592 1.00 75.37 55 THR C N 1
ATOM 3884 C CA . THR C 1 54 ? 34.414 9.545 181.143 1.00 82.58 55 THR C CA 1
ATOM 3885 C C . THR C 1 54 ? 34.497 10.594 180.051 1.00 76.82 55 THR C C 1
ATOM 3886 O O . THR C 1 54 ? 33.821 11.626 180.108 1.00 79.78 55 THR C O 1
ATOM 3890 N N . ASN C 1 55 ? 35.371 10.328 179.094 1.00 77.89 56 ASN C N 1
ATOM 3891 C CA . ASN C 1 55 ? 35.563 11.220 177.958 1.00 79.08 56 ASN C CA 1
ATOM 3892 C C . ASN C 1 55 ? 34.399 11.163 177.004 1.00 77.35 56 ASN C C 1
ATOM 3893 O O . ASN C 1 55 ? 33.908 12.197 176.587 1.00 73.60 56 ASN C O 1
ATOM 3898 N N . ILE C 1 56 ? 33.941 9.947 176.721 1.00 70.95 57 ILE C N 1
ATOM 3899 C CA . ILE C 1 56 ? 32.750 9.760 175.936 1.00 72.89 57 ILE C CA 1
ATOM 3900 C C . ILE C 1 56 ? 31.561 10.478 176.531 1.00 76.44 57 ILE C C 1
ATOM 3901 O O . ILE C 1 56 ? 30.720 11.028 175.819 1.00 85.15 57 ILE C O 1
ATOM 3906 N N . LYS C 1 57 ? 31.428 10.416 177.838 1.00 84.28 58 LYS C N 1
ATOM 3907 C CA . LYS C 1 57 ? 30.326 11.129 178.464 1.00 85.83 58 LYS C CA 1
ATOM 3908 C C . LYS C 1 57 ? 30.458 12.633 178.272 1.00 78.94 58 LYS C C 1
ATOM 3909 O O . LYS C 1 57 ? 29.458 13.305 178.003 1.00 65.36 58 LYS C O 1
ATOM 3915 N N . ARG C 1 58 ? 31.686 13.126 178.356 1.00 76.92 59 ARG C N 1
ATOM 3916 C CA . ARG C 1 58 ? 31.987 14.547 178.130 1.00 79.02 59 ARG C CA 1
ATOM 3917 C C . ARG C 1 58 ? 31.661 14.919 176.676 1.00 81.68 59 ARG C C 1
ATOM 3918 O O . ARG C 1 58 ? 31.061 15.954 176.387 1.00 75.72 59 ARG C O 1
ATOM 3926 N N . ALA C 1 59 ? 32.062 14.039 175.768 1.00 79.84 60 ALA C N 1
ATOM 3927 C CA . ALA C 1 59 ? 31.813 14.220 174.359 1.00 73.54 60 ALA C CA 1
ATOM 3928 C C . ALA C 1 59 ? 30.347 14.450 174.128 1.00 72.31 60 ALA C C 1
ATOM 3929 O O . ALA C 1 59 ? 29.949 15.440 173.535 1.00 78.46 60 ALA C O 1
ATOM 3931 N N . VAL C 1 60 ? 29.537 13.523 174.594 1.00 70.53 61 VAL C N 1
ATOM 3932 C CA . VAL C 1 60 ? 28.111 13.606 174.365 1.00 66.21 61 VAL C CA 1
ATOM 3933 C C . VAL C 1 60 ? 27.518 14.892 174.900 1.00 66.94 61 VAL C C 1
ATOM 3934 O O . VAL C 1 60 ? 26.548 15.417 174.346 1.00 79.85 61 VAL C O 1
ATOM 3938 N N . GLU C 1 61 ? 28.064 15.361 175.992 1.00 69.36 62 GLU C N 1
ATOM 3939 C CA . GLU C 1 61 ? 27.607 16.580 176.584 1.00 75.42 62 GLU C CA 1
ATOM 3940 C C . GLU C 1 61 ? 27.901 17.699 175.649 1.00 75.26 62 GLU C C 1
ATOM 3941 O O . GLU C 1 61 ? 27.113 18.584 175.477 1.00 74.24 62 GLU C O 1
ATOM 3947 N N . GLN C 1 62 ? 29.072 17.656 175.055 1.00 72.29 63 GLN C N 1
ATOM 3948 C CA . GLN C 1 62 ? 29.490 18.653 174.074 1.00 67.06 63 GLN C CA 1
ATOM 3949 C C . GLN C 1 62 ? 28.651 18.659 172.779 1.00 71.84 63 GLN C C 1
ATOM 3950 O O . GLN C 1 62 ? 28.192 19.713 172.329 1.00 73.55 63 GLN C O 1
ATOM 3956 N N . LEU C 1 63 ? 28.426 17.481 172.197 1.00 70.89 64 LEU C N 1
ATOM 3957 C CA . LEU C 1 63 ? 27.457 17.347 171.118 1.00 71.97 64 LEU C CA 1
ATOM 3958 C C . LEU C 1 63 ? 26.110 17.969 171.477 1.00 74.47 64 LEU C C 1
ATOM 3959 O O . LEU C 1 63 ? 25.483 18.578 170.620 1.00 76.69 64 LEU C O 1
ATOM 3964 N N . GLU C 1 64 ? 25.639 17.799 172.711 1.00 77.07 65 GLU C N 1
ATOM 3965 C CA . GLU C 1 64 ? 24.340 18.354 173.070 1.00 78.08 65 GLU C CA 1
ATOM 3966 C C . GLU C 1 64 ? 24.401 19.873 173.118 1.00 73.80 65 GLU C C 1
ATOM 3967 O O . GLU C 1 64 ? 23.424 20.564 172.800 1.00 73.40 65 GLU C O 1
ATOM 3973 N N . THR C 1 65 ? 25.548 20.398 173.504 1.00 67.94 66 THR C N 1
ATOM 3974 C CA . THR C 1 65 ? 25.702 21.843 173.553 1.00 73.61 66 THR C CA 1
ATOM 3975 C C . THR C 1 65 ? 25.681 22.418 172.130 1.00 71.35 66 THR C C 1
ATOM 3976 O O . THR C 1 65 ? 25.009 23.419 171.861 1.00 72.11 66 THR C O 1
ATOM 3980 N N . SER C 1 66 ? 26.465 21.783 171.249 1.00 65.85 67 SER C N 1
ATOM 3981 C CA . SER C 1 66 ? 26.550 22.139 169.856 1.00 63.07 67 SER C CA 1
ATOM 3982 C C . SER C 1 66 ? 25.149 22.146 169.248 1.00 65.04 67 SER C C 1
ATOM 3983 O O . SER C 1 66 ? 24.724 23.129 168.644 1.00 71.01 67 SER C O 1
ATOM 3986 N N . ALA C 1 67 ? 24.417 21.063 169.451 1.00 61.98 68 ALA C N 1
ATOM 3987 C CA . ALA C 1 67 ? 23.059 20.950 168.936 1.00 63.55 68 ALA C CA 1
ATOM 3988 C C . ALA C 1 67 ? 22.177 22.060 169.440 1.00 64.82 68 ALA C C 1
ATOM 3989 O O . ALA C 1 67 ? 21.353 22.585 168.709 1.00 67.07 68 ALA C O 1
ATOM 3991 N N . ALA C 1 68 ? 22.334 22.414 170.700 1.00 69.42 69 ALA C N 1
ATOM 3992 C CA . ALA C 1 68 ? 21.515 23.479 171.249 1.00 70.59 69 ALA C CA 1
ATOM 3993 C C . ALA C 1 68 ? 21.931 24.829 170.633 1.00 76.38 69 ALA C C 1
ATOM 3994 O O . ALA C 1 68 ? 21.085 25.686 170.353 1.00 67.90 69 ALA C O 1
ATOM 3996 N N . ALA C 1 69 ? 23.247 25.021 170.443 1.00 69.51 70 ALA C N 1
ATOM 3997 C CA . ALA C 1 69 ? 23.750 26.230 169.838 1.00 65.30 70 ALA C CA 1
ATOM 3998 C C . ALA C 1 69 ? 23.126 26.393 168.421 1.00 73.20 70 ALA C C 1
ATOM 3999 O O . ALA C 1 69 ? 22.605 27.454 168.086 1.00 64.60 70 ALA C O 1
ATOM 4001 N N . LEU C 1 70 ? 23.153 25.313 167.646 1.00 68.54 71 LEU C N 1
ATOM 4002 C CA . LEU C 1 70 ? 22.539 25.298 166.347 1.00 68.59 71 LEU C CA 1
ATOM 4003 C C . LEU C 1 70 ? 21.036 25.552 166.430 1.00 72.16 71 LEU C C 1
ATOM 4004 O O . LEU C 1 70 ? 20.511 26.332 165.647 1.00 71.53 71 LEU C O 1
ATOM 4009 N N . GLY C 1 71 ? 20.349 24.832 167.312 1.00 74.95 72 GLY C N 1
ATOM 4010 C CA . GLY C 1 71 ? 18.911 24.991 167.474 1.00 73.07 72 GLY C CA 1
ATOM 4011 C C . GLY C 1 71 ? 18.589 26.447 167.702 1.00 79.74 72 GLY C C 1
ATOM 4012 O O . GLY C 1 71 ? 17.730 27.021 167.044 1.00 87.65 72 GLY C O 1
ATOM 4013 N N . SER C 1 72 ? 19.293 27.038 168.639 1.00 79.78 73 SER C N 1
ATOM 4014 C CA . SER C 1 72 ? 19.039 28.394 169.026 1.00 82.47 73 SER C CA 1
ATOM 4015 C C . SER C 1 72 ? 19.310 29.313 167.863 1.00 79.43 73 SER C C 1
ATOM 4016 O O . SER C 1 72 ? 18.681 30.331 167.716 1.00 90.09 73 SER C O 1
ATOM 4019 N N . ALA C 1 73 ? 20.277 28.949 167.049 1.00 80.19 74 ALA C N 1
ATOM 4020 C CA . ALA C 1 73 ? 20.614 29.698 165.860 1.00 79.06 74 ALA C CA 1
ATOM 4021 C C . ALA C 1 73 ? 19.497 29.757 164.852 1.00 79.80 74 ALA C C 1
ATOM 4022 O O . ALA C 1 73 ? 19.373 30.733 164.157 1.00 95.65 74 ALA C O 1
ATOM 4024 N N . GLY C 1 74 ? 18.684 28.721 164.762 1.00 70.08 75 GLY C N 1
ATOM 4025 C CA . GLY C 1 74 ? 17.588 28.732 163.828 1.00 68.73 75 GLY C CA 1
ATOM 4026 C C . GLY C 1 74 ? 17.600 27.770 162.687 1.00 70.11 75 GLY C C 1
ATOM 4027 O O . GLY C 1 74 ? 16.839 27.920 161.765 1.00 78.99 75 GLY C O 1
ATOM 4028 N N . VAL C 1 75 ? 18.467 26.787 162.741 1.00 66.77 76 VAL C N 1
ATOM 4029 C CA . VAL C 1 75 ? 18.490 25.783 161.716 1.00 66.14 76 VAL C CA 1
ATOM 4030 C C . VAL C 1 75 ? 17.246 24.960 161.890 1.00 66.04 76 VAL C C 1
ATOM 4031 O O . VAL C 1 75 ? 16.599 25.060 162.883 1.00 76.08 76 VAL C O 1
ATOM 4035 N N . ASP C 1 76 ? 16.879 24.223 160.868 1.00 66.11 77 ASP C N 1
ATOM 4036 C CA . ASP C 1 76 ? 15.684 23.399 160.818 1.00 71.44 77 ASP C CA 1
ATOM 4037 C C . ASP C 1 76 ? 15.986 21.960 161.137 1.00 73.69 77 ASP C C 1
ATOM 4038 O O . ASP C 1 76 ? 15.125 21.256 161.596 1.00 76.42 77 ASP C O 1
ATOM 4043 N N . ILE C 1 77 ? 17.224 21.549 160.893 1.00 75.35 78 ILE C N 1
ATOM 4044 C CA . ILE C 1 77 ? 17.657 20.171 161.014 1.00 68.18 78 ILE C CA 1
ATOM 4045 C C . ILE C 1 77 ? 19.088 20.196 161.531 1.00 72.23 78 ILE C C 1
ATOM 4046 O O . ILE C 1 77 ? 19.843 21.127 161.227 1.00 79.71 78 ILE C O 1
ATOM 4051 N N . VAL C 1 78 ? 19.464 19.185 162.303 1.00 65.00 79 VAL C N 1
ATOM 4052 C CA . VAL C 1 78 ? 20.813 19.091 162.830 1.00 59.20 79 VAL C CA 1
ATOM 4053 C C . VAL C 1 78 ? 21.428 17.748 162.420 1.00 61.03 79 VAL C C 1
ATOM 4054 O O . VAL C 1 78 ? 20.781 16.728 162.503 1.00 60.08 79 VAL C O 1
ATOM 4058 N N . GLY C 1 79 ? 22.656 17.785 161.919 1.00 61.65 80 GLY C N 1
ATOM 4059 C CA . GLY C 1 79 ? 23.294 16.618 161.399 1.00 61.21 80 GLY C CA 1
ATOM 4060 C C . GLY C 1 79 ? 24.559 16.422 162.186 1.00 68.77 80 GLY C C 1
ATOM 4061 O O . GLY C 1 79 ? 25.252 17.382 162.469 1.00 72.03 80 GLY C O 1
ATOM 4062 N N . GLN C 1 80 ? 24.848 15.178 162.558 1.00 68.53 81 GLN C N 1
ATOM 4063 C CA . GLN C 1 80 ? 26.027 14.875 163.325 1.00 64.80 81 GLN C CA 1
ATOM 4064 C C . GLN C 1 80 ? 26.970 14.121 162.409 1.00 66.39 81 GLN C C 1
ATOM 4065 O O . GLN C 1 80 ? 26.637 13.054 161.875 1.00 61.21 81 GLN C O 1
ATOM 4071 N N . VAL C 1 81 ? 28.156 14.686 162.242 1.00 67.45 82 VAL C N 1
ATOM 4072 C CA . VAL C 1 81 ? 29.145 14.158 161.324 1.00 73.41 82 VAL C CA 1
ATOM 4073 C C . VAL C 1 81 ? 30.034 13.221 162.092 1.00 79.15 82 VAL C C 1
ATOM 4074 O O . VAL C 1 81 ? 30.621 13.615 163.086 1.00 93.47 82 VAL C O 1
ATOM 4078 N N . GLY C 1 82 ? 30.187 12.006 161.589 1.00 81.75 83 GLY C N 1
ATOM 4079 C CA . GLY C 1 82 ? 31.051 10.994 162.213 1.00 88.98 83 GLY C CA 1
ATOM 4080 C C . GLY C 1 82 ? 30.342 9.657 162.202 1.00 93.15 83 GLY C C 1
ATOM 4081 O O . GLY C 1 82 ? 29.358 9.478 162.935 1.00 107.78 83 GLY C O 1
ATOM 4082 N N . THR C 1 83 ? 30.769 8.760 161.301 1.00 92.63 84 THR C N 1
ATOM 4083 C CA . THR C 1 83 ? 30.129 7.448 161.173 1.00 100.13 84 THR C CA 1
ATOM 4084 C C . THR C 1 83 ? 30.357 6.612 162.444 1.00 101.25 84 THR C C 1
ATOM 4085 O O . THR C 1 83 ? 29.393 6.091 163.014 1.00 80.65 84 THR C O 1
ATOM 4089 N N . PRO C 1 84 ? 31.632 6.465 162.869 1.00 102.55 85 PRO C N 1
ATOM 4090 C CA . PRO C 1 84 ? 31.873 5.540 163.964 1.00 108.19 85 PRO C CA 1
ATOM 4091 C C . PRO C 1 84 ? 31.177 5.927 165.266 1.00 107.88 85 PRO C C 1
ATOM 4092 O O . PRO C 1 84 ? 30.873 5.047 166.074 1.00 99.98 85 PRO C O 1
ATOM 4096 N N . PHE C 1 85 ? 30.862 7.207 165.442 1.00 108.00 86 PHE C N 1
ATOM 4097 C CA . PHE C 1 85 ? 30.156 7.621 166.656 1.00 110.96 86 PHE C CA 1
ATOM 4098 C C . PHE C 1 85 ? 28.710 7.109 166.780 1.00 101.52 86 PHE C C 1
ATOM 4099 O O . PHE C 1 85 ? 28.116 7.251 167.831 1.00 98.01 86 PHE C O 1
ATOM 4107 N N . SER C 1 86 ? 28.154 6.504 165.733 1.00 105.42 87 SER C N 1
ATOM 4108 C CA . SER C 1 86 ? 26.827 5.909 165.833 1.00 112.00 87 SER C CA 1
ATOM 4109 C C . SER C 1 86 ? 26.912 4.515 166.502 1.00 119.49 87 SER C C 1
ATOM 4110 O O . SER C 1 86 ? 25.901 3.944 166.945 1.00 114.49 87 SER C O 1
ATOM 4113 N N . PHE C 1 87 ? 28.110 3.954 166.524 1.00 115.84 88 PHE C N 1
ATOM 4114 C CA . PHE C 1 87 ? 28.344 2.712 167.239 1.00 113.21 88 PHE C CA 1
ATOM 4115 C C . PHE C 1 87 ? 29.365 2.817 168.359 1.00 123.57 88 PHE C C 1
ATOM 4116 O O . PHE C 1 87 ? 30.000 1.843 168.718 1.00 121.25 88 PHE C O 1
ATOM 4124 N N . ALA C 1 88 ? 29.555 4.016 168.876 1.00 132.04 89 ALA C N 1
ATOM 4125 C CA . ALA C 1 88 ? 30.534 4.238 169.919 1.00 132.30 89 ALA C CA 1
ATOM 4126 C C . ALA C 1 88 ? 30.243 3.502 171.207 1.00 140.01 89 ALA C C 1
ATOM 4127 O O . ALA C 1 88 ? 31.155 2.989 171.837 1.00 148.32 89 ALA C O 1
ATOM 4129 N N . GLY C 1 89 ? 29.027 3.735 171.691 1.00 151.91 90 GLY C N 1
ATOM 4130 C CA . GLY C 1 89 ? 28.512 3.248 172.961 1.00 147.98 90 GLY C CA 1
ATOM 4131 C C . GLY C 1 89 ? 28.189 1.801 173.253 1.00 148.89 90 GLY C C 1
ATOM 4132 O O . GLY C 1 89 ? 28.464 1.315 174.340 1.00 148.04 90 GLY C O 1
ATOM 4133 N N . GLY C 1 90 ? 27.554 1.129 172.304 1.00 153.45 91 GLY C N 1
ATOM 4134 C CA . GLY C 1 90 ? 27.083 -0.227 172.511 1.00 152.16 91 GLY C CA 1
ATOM 4135 C C . GLY C 1 90 ? 26.862 -0.934 171.195 1.00 157.91 91 GLY C C 1
ATOM 4136 O O . GLY C 1 90 ? 26.769 -0.286 170.156 1.00 164.09 91 GLY C O 1
ATOM 4137 N N . THR C 1 91 ? 26.765 -2.256 171.220 1.00 149.20 92 THR C N 1
ATOM 4138 C CA . THR C 1 91 ? 26.434 -2.974 170.004 1.00 151.75 92 THR C CA 1
ATOM 4139 C C . THR C 1 91 ? 24.987 -2.698 169.661 1.00 152.56 92 THR C C 1
ATOM 4140 O O . THR C 1 91 ? 24.190 -2.381 170.529 1.00 171.27 92 THR C O 1
ATOM 4144 N N . GLY C 1 92 ? 24.651 -2.809 168.391 1.00 132.77 93 GLY C N 1
ATOM 4145 C CA . GLY C 1 92 ? 23.301 -2.531 167.979 1.00 125.90 93 GLY C CA 1
ATOM 4146 C C . GLY C 1 92 ? 23.081 -1.056 167.768 1.00 128.07 93 GLY C C 1
ATOM 4147 O O . GLY C 1 92 ? 24.011 -0.265 167.749 1.00 135.08 93 GLY C O 1
ATOM 4148 N N . LEU C 1 93 ? 21.825 -0.692 167.599 1.00 125.21 94 LEU C N 1
ATOM 4149 C CA . LEU C 1 93 ? 21.454 0.657 167.209 1.00 111.37 94 LEU C CA 1
ATOM 4150 C C . LEU C 1 93 ? 21.085 1.487 168.415 1.00 111.91 94 LEU C C 1
ATOM 4151 O O . LEU C 1 93 ? 20.882 2.691 168.252 1.00 129.06 94 LEU C O 1
ATOM 4156 N N . GLU C 1 94 ? 20.970 0.888 169.575 1.00 117.01 95 GLU C N 1
ATOM 4157 C CA . GLU C 1 94 ? 20.365 1.573 170.694 1.00 121.34 95 GLU C CA 1
ATOM 4158 C C . GLU C 1 94 ? 21.155 2.818 171.051 1.00 106.74 95 GLU C C 1
ATOM 4159 O O . GLU C 1 94 ? 20.608 3.804 171.496 1.00 86.21 95 GLU C O 1
ATOM 4165 N N . TRP C 1 95 ? 22.460 2.739 170.900 1.00 98.74 96 TRP C N 1
ATOM 4166 C CA . TRP C 1 95 ? 23.346 3.857 171.213 1.00 96.83 96 TRP C CA 1
ATOM 4167 C C . TRP C 1 95 ? 23.066 5.040 170.329 1.00 90.57 96 TRP C C 1
ATOM 4168 O O . TRP C 1 95 ? 22.769 6.143 170.806 1.00 95.60 96 TRP C O 1
ATOM 4179 N N . ALA C 1 96 ? 23.121 4.777 169.034 1.00 84.34 97 ALA C N 1
ATOM 4180 C CA . ALA C 1 96 ? 22.763 5.753 168.026 1.00 81.52 97 ALA C CA 1
ATOM 4181 C C . ALA C 1 96 ? 21.406 6.395 168.289 1.00 78.21 97 ALA C C 1
ATOM 4182 O O . ALA C 1 96 ? 21.294 7.614 168.311 1.00 82.72 97 ALA C O 1
ATOM 4184 N N . GLU C 1 97 ? 20.374 5.578 168.474 1.00 81.81 98 GLU C N 1
ATOM 4185 C CA . GLU C 1 97 ? 19.040 6.118 168.691 1.00 87.02 98 GLU C CA 1
ATOM 4186 C C . GLU C 1 97 ? 18.979 6.936 169.986 1.00 85.29 98 GLU C C 1
ATOM 4187 O O . GLU C 1 97 ? 18.173 7.859 170.076 1.00 91.18 98 GLU C O 1
ATOM 4193 N N . ASP C 1 98 ? 19.806 6.589 170.964 1.00 79.72 99 ASP C N 1
ATOM 4194 C CA . ASP C 1 98 ? 19.893 7.335 172.217 1.00 96.94 99 ASP C CA 1
ATOM 4195 C C . ASP C 1 98 ? 20.437 8.730 171.952 1.00 97.14 99 ASP C C 1
ATOM 4196 O O . ASP C 1 98 ? 19.789 9.756 172.259 1.00 93.95 99 ASP C O 1
ATOM 4201 N N . ILE C 1 99 ? 21.612 8.760 171.327 1.00 96.88 100 ILE C N 1
ATOM 4202 C CA . ILE C 1 99 ? 22.255 10.010 170.927 1.00 94.87 100 ILE C CA 1
ATOM 4203 C C . ILE C 1 99 ? 21.326 10.879 170.041 1.00 94.64 100 ILE C C 1
ATOM 4204 O O . ILE C 1 99 ? 21.105 12.072 170.306 1.00 88.18 100 ILE C O 1
ATOM 4209 N N . SER C 1 100 ? 20.719 10.256 169.033 1.00 83.88 101 SER C N 1
ATOM 4210 C CA . SER C 1 100 ? 19.771 10.944 168.219 1.00 76.05 101 SER C CA 1
ATOM 4211 C C . SER C 1 100 ? 18.711 11.658 169.082 1.00 79.71 101 SER C C 1
ATOM 4212 O O . SER C 1 100 ? 18.458 12.842 168.903 1.00 83.97 101 SER C O 1
ATOM 4215 N N . THR C 1 101 ? 18.146 10.974 170.069 1.00 83.79 102 THR C N 1
ATOM 4216 C CA . THR C 1 101 ? 17.141 11.604 170.933 1.00 81.02 102 THR C CA 1
ATOM 4217 C C . THR C 1 101 ? 17.669 12.719 171.786 1.00 78.12 102 THR C C 1
ATOM 4218 O O . THR C 1 101 ? 16.973 13.714 172.014 1.00 73.35 102 THR C O 1
ATOM 4222 N N . LYS C 1 102 ? 18.876 12.543 172.316 1.00 78.47 103 LYS C N 1
ATOM 4223 C CA . LYS C 1 102 ? 19.510 13.607 173.108 1.00 83.93 103 LYS C CA 1
ATOM 4224 C C . LYS C 1 102 ? 19.652 14.893 172.295 1.00 81.52 103 LYS C C 1
ATOM 4225 O O . LYS C 1 102 ? 19.272 15.979 172.765 1.00 70.84 103 LYS C O 1
ATOM 4231 N N . LEU C 1 103 ? 20.127 14.731 171.054 1.00 76.54 104 LEU C N 1
ATOM 4232 C CA . LEU C 1 103 ? 20.333 15.851 170.156 1.00 76.22 104 LEU C CA 1
ATOM 4233 C C . LEU C 1 103 ? 19.004 16.482 169.665 1.00 75.88 104 LEU C C 1
ATOM 4234 O O . LEU C 1 103 ? 18.917 17.728 169.541 1.00 66.85 104 LEU C O 1
ATOM 4239 N N . GLU C 1 104 ? 17.978 15.653 169.441 1.00 64.99 105 GLU C N 1
ATOM 4240 C CA . GLU C 1 104 ? 16.642 16.185 169.189 1.00 69.12 105 GLU C CA 1
ATOM 4241 C C . GLU C 1 104 ? 16.173 17.011 170.359 1.00 70.44 105 GLU C C 1
ATOM 4242 O O . GLU C 1 104 ? 15.672 18.128 170.191 1.00 72.38 105 GLU C O 1
ATOM 4248 N N . LYS C 1 105 ? 16.374 16.478 171.553 1.00 77.78 106 LYS C N 1
ATOM 4249 C CA . LYS C 1 105 ? 15.955 17.140 172.769 1.00 79.52 106 LYS C CA 1
ATOM 4250 C C . LYS C 1 105 ? 16.707 18.424 172.946 1.00 75.61 106 LYS C C 1
ATOM 4251 O O . LYS C 1 105 ? 16.107 19.458 173.205 1.00 78.39 106 LYS C O 1
ATOM 4257 N N . ALA C 1 106 ? 18.032 18.351 172.808 1.00 70.95 107 ALA C N 1
ATOM 4258 C CA . ALA C 1 106 ? 18.905 19.508 173.009 1.00 71.71 107 ALA C CA 1
ATOM 4259 C C . ALA C 1 106 ? 18.669 20.651 172.013 1.00 75.76 107 ALA C C 1
ATOM 4260 O O . ALA C 1 106 ? 18.881 21.800 172.349 1.00 73.59 107 ALA C O 1
ATOM 4262 N N . SER C 1 107 ? 18.269 20.315 170.787 1.00 78.06 108 SER C N 1
ATOM 4263 C CA . SER C 1 107 ? 18.169 21.280 169.708 1.00 77.76 108 SER C CA 1
ATOM 4264 C C . SER C 1 107 ? 16.735 21.719 169.489 1.00 79.45 108 SER C C 1
ATOM 4265 O O . SER C 1 107 ? 16.474 22.833 169.012 1.00 78.08 108 SER C O 1
ATOM 4268 N N . GLY C 1 108 ? 15.804 20.814 169.760 1.00 77.72 109 GLY C N 1
ATOM 4269 C CA . GLY C 1 108 ? 14.418 21.043 169.422 1.00 79.38 109 GLY C CA 1
ATOM 4270 C C . GLY C 1 108 ? 14.103 20.756 167.974 1.00 81.02 109 GLY C C 1
ATOM 4271 O O . GLY C 1 108 ? 13.053 21.171 167.490 1.00 83.77 109 GLY C O 1
ATOM 4272 N N . LYS C 1 109 ? 15.022 20.091 167.277 1.00 77.06 110 LYS C N 1
ATOM 4273 C CA . LYS C 1 109 ? 14.929 19.914 165.831 1.00 76.86 110 LYS C CA 1
ATOM 4274 C C . LYS C 1 109 ? 15.229 18.482 165.463 1.00 76.42 110 LYS C C 1
ATOM 4275 O O . LYS C 1 109 ? 15.970 17.803 166.184 1.00 70.12 110 LYS C O 1
ATOM 4281 N N . PRO C 1 110 ? 14.699 18.020 164.323 1.00 66.38 111 PRO C N 1
ATOM 4282 C CA . PRO C 1 110 ? 15.021 16.665 163.908 1.00 65.10 111 PRO C CA 1
ATOM 4283 C C . PRO C 1 110 ? 16.496 16.519 163.595 1.00 69.18 111 PRO C C 1
ATOM 4284 O O . PRO C 1 110 ? 17.195 17.514 163.409 1.00 80.75 111 PRO C O 1
ATOM 4288 N N . VAL C 1 111 ? 16.980 15.289 163.617 1.00 69.33 112 VAL C N 1
ATOM 4289 C CA . VAL C 1 111 ? 18.395 15.028 163.672 1.00 62.58 112 VAL C CA 1
ATOM 4290 C C . VAL C 1 111 ? 18.763 13.895 162.770 1.00 64.14 112 VAL C C 1
ATOM 4291 O O . VAL C 1 111 ? 18.047 12.918 162.685 1.00 72.85 112 VAL C O 1
ATOM 4295 N N . ALA C 1 112 ? 19.905 14.033 162.107 1.00 67.52 113 ALA C N 1
ATOM 4296 C CA . ALA C 1 112 ? 20.483 12.973 161.328 1.00 65.30 113 ALA C CA 1
ATOM 4297 C C . ALA C 1 112 ? 21.847 12.690 161.872 1.00 63.17 113 ALA C C 1
ATOM 4298 O O . ALA C 1 112 ? 22.577 13.606 162.227 1.00 72.16 113 ALA C O 1
ATOM 4300 N N . LEU C 1 113 ? 22.189 11.414 161.957 1.00 63.96 114 LEU C N 1
ATOM 4301 C CA . LEU C 1 113 ? 23.527 10.985 162.342 1.00 65.40 114 LEU C CA 1
ATOM 4302 C C . LEU C 1 113 ? 24.170 10.275 161.161 1.00 64.84 114 LEU C C 1
ATOM 4303 O O . LEU C 1 113 ? 23.543 9.468 160.503 1.00 60.26 114 LEU C O 1
ATOM 4316 N N . GLY C 1 115 ? 26.304 7.783 160.710 1.00 73.30 116 GLY C N 1
ATOM 4317 C CA . GLY C 1 115 ? 26.352 6.287 160.635 1.00 75.39 116 GLY C CA 1
ATOM 4318 C C . GLY C 1 115 ? 24.964 5.653 160.561 1.00 70.77 116 GLY C C 1
ATOM 4319 O O . GLY C 1 115 ? 24.689 4.778 159.729 1.00 66.52 116 GLY C O 1
ATOM 4320 N N . LEU C 1 116 ? 24.062 6.151 161.395 1.00 68.11 117 LEU C N 1
ATOM 4321 C CA . LEU C 1 116 ? 22.706 5.661 161.385 1.00 71.38 117 LEU C CA 1
ATOM 4322 C C . LEU C 1 116 ? 22.019 5.827 160.027 1.00 71.77 117 LEU C C 1
ATOM 4323 O O . LEU C 1 116 ? 21.250 4.958 159.644 1.00 84.70 117 LEU C O 1
ATOM 4328 N N . SER C 1 117 ? 22.299 6.935 159.328 1.00 80.50 118 SER C N 1
ATOM 4329 C CA . SER C 1 117 ? 21.731 7.290 157.988 1.00 80.11 118 SER C CA 1
ATOM 4330 C C . SER C 1 117 ? 21.980 6.177 156.954 1.00 72.13 118 SER C C 1
ATOM 4331 O O . SER C 1 117 ? 21.092 5.847 156.153 1.00 71.39 118 SER C O 1
ATOM 4334 N N . ILE C 1 118 ? 23.119 5.497 157.042 1.00 72.63 119 ILE C N 1
ATOM 4335 C CA . ILE C 1 118 ? 23.389 4.388 156.113 1.00 77.35 119 ILE C CA 1
ATOM 4336 C C . ILE C 1 118 ? 22.334 3.277 156.260 1.00 79.38 119 ILE C C 1
ATOM 4337 O O . ILE C 1 118 ? 21.826 2.744 155.272 1.00 69.65 119 ILE C O 1
ATOM 4342 N N . VAL C 1 119 ? 22.028 2.935 157.505 1.00 78.92 120 VAL C N 1
ATOM 4343 C CA . VAL C 1 119 ? 21.084 1.888 157.788 1.00 80.25 120 VAL C CA 1
ATOM 4344 C C . VAL C 1 119 ? 19.702 2.312 157.327 1.00 85.95 120 VAL C C 1
ATOM 4345 O O . VAL C 1 119 ? 19.005 1.564 156.619 1.00 98.00 120 VAL C O 1
ATOM 4349 N N . GLU C 1 120 ? 19.324 3.539 157.665 1.00 77.70 121 GLU C N 1
ATOM 4350 C CA . GLU C 1 120 ? 18.007 4.038 157.272 1.00 75.92 121 GLU C CA 1
ATOM 4351 C C . GLU C 1 120 ? 17.844 4.068 155.753 1.00 75.03 121 GLU C C 1
ATOM 4352 O O . GLU C 1 120 ? 16.787 3.743 155.231 1.00 76.18 121 GLU C O 1
ATOM 4358 N N . ALA C 1 121 ? 18.913 4.408 155.046 1.00 76.98 122 ALA C N 1
ATOM 4359 C CA . ALA C 1 121 ? 18.870 4.447 153.592 1.00 73.97 122 ALA C CA 1
ATOM 4360 C C . ALA C 1 121 ? 18.685 3.040 153.017 1.00 73.53 122 ALA C C 1
ATOM 4361 O O . ALA C 1 121 ? 17.828 2.812 152.157 1.00 65.94 122 ALA C O 1
ATOM 4363 N N . LEU C 1 122 ? 19.521 2.108 153.463 1.00 73.30 123 LEU C N 1
ATOM 4364 C CA . LEU C 1 122 ? 19.445 0.722 152.971 1.00 73.32 123 LEU C CA 1
ATOM 4365 C C . LEU C 1 122 ? 18.052 0.187 153.233 1.00 72.25 123 LEU C C 1
ATOM 4366 O O . LEU C 1 122 ? 17.442 -0.426 152.355 1.00 68.35 123 LEU C O 1
ATOM 4371 N N . GLN C 1 123 ? 17.510 0.496 154.412 1.00 65.81 124 GLN C N 1
ATOM 4372 C CA . GLN C 1 123 ? 16.137 0.057 154.733 1.00 71.27 124 GLN C CA 1
ATOM 4373 C C . GLN C 1 123 ? 15.094 0.685 153.823 1.00 72.02 124 GLN C C 1
ATOM 4374 O O . GLN C 1 123 ? 14.342 -0.024 153.200 1.00 83.55 124 GLN C O 1
ATOM 4380 N N . GLU C 1 124 ? 15.107 2.007 153.688 1.00 80.43 125 GLU C N 1
ATOM 4381 C CA . GLU C 1 124 ? 14.158 2.700 152.804 1.00 76.35 125 GLU C CA 1
ATOM 4382 C C . GLU C 1 124 ? 14.235 2.168 151.363 1.00 75.70 125 GLU C C 1
ATOM 4383 O O . GLU C 1 124 ? 13.231 2.089 150.698 1.00 73.42 125 GLU C O 1
ATOM 4389 N N . ARG C 1 125 ? 15.412 1.754 150.920 1.00 75.63 126 ARG C N 1
ATOM 4390 C CA . ARG C 1 125 ? 15.565 1.296 149.557 1.00 81.80 126 ARG C CA 1
ATOM 4391 C C . ARG C 1 125 ? 15.199 -0.136 149.424 1.00 84.54 126 ARG C C 1
ATOM 4392 O O . ARG C 1 125 ? 15.081 -0.640 148.312 1.00 85.41 126 ARG C O 1
ATOM 4400 N N . GLY C 1 126 ? 15.133 -0.821 150.552 1.00 81.74 127 GLY C N 1
ATOM 4401 C CA . GLY C 1 126 ? 14.961 -2.237 150.533 1.00 82.38 127 GLY C CA 1
ATOM 4402 C C . GLY C 1 126 ? 16.187 -3.046 150.158 1.00 77.29 127 GLY C C 1
ATOM 4403 O O . GLY C 1 126 ? 16.059 -4.194 149.748 1.00 85.32 127 GLY C O 1
ATOM 4404 N N . TYR C 1 127 ? 17.374 -2.526 150.400 1.00 84.14 128 TYR C N 1
ATOM 4405 C CA . TYR C 1 127 ? 18.554 -3.337 150.193 1.00 91.23 128 TYR C CA 1
ATOM 4406 C C . TYR C 1 127 ? 18.774 -4.217 151.410 1.00 89.43 128 TYR C C 1
ATOM 4407 O O . TYR C 1 127 ? 18.927 -3.725 152.529 1.00 101.45 128 TYR C O 1
ATOM 4416 N N . LYS C 1 128 ? 18.851 -5.523 151.189 1.00 102.91 129 LYS C N 1
ATOM 4417 C CA . LYS C 1 128 ? 19.065 -6.474 152.298 1.00 107.86 129 LYS C CA 1
ATOM 4418 C C . LYS C 1 128 ? 20.509 -6.940 152.399 1.00 102.12 129 LYS C C 1
ATOM 4419 O O . LYS C 1 128 ? 21.031 -7.160 153.491 1.00 94.58 129 LYS C O 1
ATOM 4425 N N . THR C 1 129 ? 21.177 -7.101 151.269 1.00 103.33 130 THR C N 1
ATOM 4426 C CA . THR C 1 129 ? 22.568 -7.529 151.283 1.00 106.50 130 THR C CA 1
ATOM 4427 C C . THR C 1 129 ? 23.497 -6.512 150.677 1.00 102.28 130 THR C C 1
ATOM 4428 O O . THR C 1 129 ? 23.173 -5.871 149.705 1.00 111.14 130 THR C O 1
ATOM 4432 N N . VAL C 1 130 ? 24.667 -6.381 151.265 1.00 92.51 131 VAL C N 1
ATOM 4433 C CA . VAL C 1 130 ? 25.653 -5.394 150.813 1.00 99.87 131 VAL C CA 1
ATOM 4434 C C . VAL C 1 130 ? 27.025 -5.993 150.667 1.00 99.93 131 VAL C C 1
ATOM 4435 O O . VAL C 1 130 ? 27.330 -7.007 151.264 1.00 113.90 131 VAL C O 1
ATOM 4439 N N . ALA C 1 131 ? 27.860 -5.304 149.908 1.00 95.58 132 ALA C N 1
ATOM 4440 C CA . ALA C 1 131 ? 29.268 -5.587 149.830 1.00 88.98 132 ALA C CA 1
ATOM 4441 C C . ALA C 1 131 ? 29.979 -4.289 150.145 1.00 92.15 132 ALA C C 1
ATOM 4442 O O . ALA C 1 131 ? 29.599 -3.249 149.634 1.00 90.07 132 ALA C O 1
ATOM 4444 N N . ILE C 1 132 ? 31.020 -4.332 150.964 1.00 100.47 133 ILE C N 1
ATOM 4445 C CA . ILE C 1 132 ? 31.581 -3.104 151.524 1.00 102.52 133 ILE C CA 1
ATOM 4446 C C . ILE C 1 132 ? 33.041 -2.888 151.159 1.00 100.53 133 ILE C C 1
ATOM 4447 O O . ILE C 1 132 ? 33.829 -3.797 151.159 1.00 98.14 133 ILE C O 1
ATOM 4452 N N . SER C 1 133 ? 33.376 -1.641 150.872 1.00 108.43 134 SER C N 1
ATOM 4453 C CA . SER C 1 133 ? 34.754 -1.228 150.715 1.00 110.79 134 SER C CA 1
ATOM 4454 C C . SER C 1 133 ? 35.069 -0.094 151.680 1.00 113.41 134 SER C C 1
ATOM 4455 O O . SER C 1 133 ? 34.450 0.953 151.651 1.00 92.29 134 SER C O 1
ATOM 4458 N N . SER C 1 134 ? 36.053 -0.316 152.534 1.00 126.14 135 SER C N 1
ATOM 4459 C CA . SER C 1 134 ? 36.376 0.635 153.570 1.00 137.19 135 SER C CA 1
ATOM 4460 C C . SER C 1 134 ? 37.877 0.819 153.702 1.00 149.59 135 SER C C 1
ATOM 4461 O O . SER C 1 134 ? 38.477 0.402 154.682 1.00 157.34 135 SER C O 1
ATOM 4464 N N . THR C 1 135 ? 38.493 1.484 152.740 1.00 172.83 136 THR C N 1
ATOM 4465 C CA . THR C 1 135 ? 39.942 1.612 152.758 1.00 172.54 136 THR C CA 1
ATOM 4466 C C . THR C 1 135 ? 40.300 2.299 154.054 1.00 167.66 136 THR C C 1
ATOM 4467 O O . THR C 1 135 ? 41.354 2.064 154.623 1.00 157.05 136 THR C O 1
ATOM 4471 N N . TYR C 1 136 ? 39.424 3.186 154.511 1.00 175.26 137 TYR C N 1
ATOM 4472 C CA . TYR C 1 136 ? 39.710 4.034 155.667 1.00 177.07 137 TYR C CA 1
ATOM 4473 C C . TYR C 1 136 ? 39.919 3.283 156.984 1.00 163.24 137 TYR C C 1
ATOM 4474 O O . TYR C 1 136 ? 40.788 3.641 157.779 1.00 146.97 137 TYR C O 1
ATOM 4483 N N . TYR C 1 137 ? 39.111 2.255 157.214 1.00 158.00 138 TYR C N 1
ATOM 4484 C CA . TYR C 1 137 ? 39.054 1.582 158.518 1.00 151.10 138 TYR C CA 1
ATOM 4485 C C . TYR C 1 137 ? 40.110 0.521 158.875 1.00 148.76 138 TYR C C 1
ATOM 4486 O O . TYR C 1 137 ? 40.695 -0.095 158.000 1.00 150.42 138 TYR C O 1
ATOM 4495 N N . SER C 1 138 ? 40.305 0.298 160.178 1.00 144.15 139 SER C N 1
ATOM 4496 C CA . SER C 1 138 ? 41.151 -0.787 160.718 1.00 140.91 139 SER C CA 1
ATOM 4497 C C . SER C 1 138 ? 40.287 -1.986 161.065 1.00 143.67 139 SER C C 1
ATOM 4498 O O . SER C 1 138 ? 39.089 -1.834 161.276 1.00 146.46 139 SER C O 1
ATOM 4501 N N . ARG C 1 139 ? 40.876 -3.170 161.195 1.00 147.65 140 ARG C N 1
ATOM 4502 C CA . ARG C 1 139 ? 40.020 -4.361 161.340 1.00 158.26 140 ARG C CA 1
ATOM 4503 C C . ARG C 1 139 ? 39.058 -4.333 162.506 1.00 163.08 140 ARG C C 1
ATOM 4504 O O . ARG C 1 139 ? 37.994 -4.914 162.389 1.00 154.18 140 ARG C O 1
ATOM 4512 N N . GLU C 1 140 ? 39.465 -3.729 163.628 1.00 160.81 141 GLU C N 1
ATOM 4513 C CA . GLU C 1 140 ? 38.563 -3.566 164.771 1.00 154.62 141 GLU C CA 1
ATOM 4514 C C . GLU C 1 140 ? 37.324 -2.790 164.300 1.00 156.24 141 GLU C C 1
ATOM 4515 O O . GLU C 1 140 ? 36.202 -3.312 164.349 1.00 165.79 141 GLU C O 1
ATOM 4521 N N . LEU C 1 141 ? 37.517 -1.615 163.734 1.00 152.99 142 LEU C N 1
ATOM 4522 C CA . LEU C 1 141 ? 36.368 -0.834 163.315 1.00 145.50 142 LEU C CA 1
ATOM 4523 C C . LEU C 1 141 ? 35.516 -1.538 162.259 1.00 139.59 142 LEU C C 1
ATOM 4524 O O . LEU C 1 141 ? 34.305 -1.500 162.316 1.00 134.93 142 LEU C O 1
ATOM 4529 N N . SER C 1 142 ? 36.142 -2.189 161.300 1.00 125.94 143 SER C N 1
ATOM 4530 C CA . SER C 1 142 ? 35.402 -2.854 160.259 1.00 122.12 143 SER C CA 1
ATOM 4531 C C . SER C 1 142 ? 34.423 -3.864 160.826 1.00 127.61 143 SER C C 1
ATOM 4532 O O . SER C 1 142 ? 33.265 -3.916 160.416 1.00 138.31 143 SER C O 1
ATOM 4535 N N . GLU C 1 143 ? 34.873 -4.692 161.753 1.00 129.05 144 GLU C N 1
ATOM 4536 C CA . GLU C 1 143 ? 33.956 -5.655 162.313 1.00 136.98 144 GLU C CA 1
ATOM 4537 C C . GLU C 1 143 ? 32.874 -4.962 163.149 1.00 117.82 144 GLU C C 1
ATOM 4538 O O . GLU C 1 143 ? 31.714 -5.385 163.141 1.00 104.57 144 GLU C O 1
ATOM 4544 N N . ARG C 1 144 ? 33.257 -3.901 163.851 1.00 111.29 145 ARG C N 1
ATOM 4545 C CA . ARG C 1 144 ? 32.292 -3.121 164.664 1.00 121.98 145 ARG C CA 1
ATOM 4546 C C . ARG C 1 144 ? 31.191 -2.606 163.730 1.00 132.38 145 ARG C C 1
ATOM 4547 O O . ARG C 1 144 ? 30.015 -2.793 163.987 1.00 133.53 145 ARG C O 1
ATOM 4555 N N . TYR C 1 145 ? 31.615 -2.023 162.606 1.00 141.33 146 TYR C N 1
ATOM 4556 C CA . TYR C 1 145 ? 30.735 -1.518 161.543 1.00 123.07 146 TYR C CA 1
ATOM 4557 C C . TYR C 1 145 ? 29.827 -2.587 160.962 1.00 115.96 146 TYR C C 1
ATOM 4558 O O . TYR C 1 145 ? 28.609 -2.396 160.892 1.00 117.28 146 TYR C O 1
ATOM 4567 N N . THR C 1 146 ? 30.429 -3.702 160.542 1.00 107.25 147 THR C N 1
ATOM 4568 C CA . THR C 1 146 ? 29.689 -4.879 160.082 1.00 112.07 147 THR C CA 1
ATOM 4569 C C . THR C 1 146 ? 28.582 -5.255 161.065 1.00 115.31 147 THR C C 1
ATOM 4570 O O . THR C 1 146 ? 27.435 -5.467 160.672 1.00 114.26 147 THR C O 1
ATOM 4574 N N . GLN C 1 147 ? 28.945 -5.349 162.341 1.00 113.77 148 GLN C N 1
ATOM 4575 C CA . GLN C 1 147 ? 27.993 -5.648 163.418 1.00 123.14 148 GLN C CA 1
ATOM 4576 C C . GLN C 1 147 ? 26.826 -4.675 163.453 1.00 114.92 148 GLN C C 1
ATOM 4577 O O . GLN C 1 147 ? 25.653 -5.080 163.440 1.00 119.56 148 GLN C O 1
ATOM 4583 N N . PHE C 1 148 ? 27.171 -3.398 163.415 1.00 115.08 149 PHE C N 1
ATOM 4584 C CA . PHE C 1 148 ? 26.212 -2.291 163.361 1.00 105.24 149 PHE C CA 1
ATOM 4585 C C . PHE C 1 148 ? 25.188 -2.466 162.223 1.00 103.40 149 PHE C C 1
ATOM 4586 O O . PHE C 1 148 ? 23.982 -2.330 162.441 1.00 92.95 149 PHE C O 1
ATOM 4594 N N . LEU C 1 149 ? 25.670 -2.779 161.020 1.00 91.35 150 LEU C N 1
ATOM 4595 C CA . LEU C 1 149 ? 24.783 -2.985 159.892 1.00 99.73 150 LEU C CA 1
ATOM 4596 C C . LEU C 1 149 ? 23.906 -4.223 160.067 1.00 102.36 150 LEU C C 1
ATOM 4597 O O . LEU C 1 149 ? 22.720 -4.199 159.709 1.00 99.43 150 LEU C O 1
ATOM 4602 N N . GLU C 1 150 ? 24.502 -5.277 160.603 1.00 105.30 151 GLU C N 1
ATOM 4603 C CA . GLU C 1 150 ? 23.802 -6.513 160.858 1.00 112.67 151 GLU C CA 1
ATOM 4604 C C . GLU C 1 150 ? 22.722 -6.258 161.862 1.00 109.14 151 GLU C C 1
ATOM 4605 O O . GLU C 1 150 ? 21.587 -6.676 161.705 1.00 97.52 151 GLU C O 1
ATOM 4611 N N . ALA C 1 151 ? 23.076 -5.526 162.895 1.00 95.71 152 ALA C N 1
ATOM 4612 C CA . ALA C 1 151 ? 22.036 -5.007 163.809 1.00 96.59 152 ALA C CA 1
ATOM 4613 C C . ALA C 1 151 ? 20.838 -4.305 163.129 1.00 109.01 152 ALA C C 1
ATOM 4614 O O . ALA C 1 151 ? 19.772 -4.195 163.729 1.00 113.15 152 ALA C O 1
ATOM 4616 N N . GLY C 1 152 ? 21.018 -3.775 161.919 1.00 111.16 153 GLY C N 1
ATOM 4617 C CA . GLY C 1 152 ? 19.916 -3.132 161.170 1.00 98.13 153 GLY C CA 1
ATOM 4618 C C . GLY C 1 152 ? 19.213 -4.085 160.224 1.00 96.05 153 GLY C C 1
ATOM 4619 O O . GLY C 1 152 ? 18.353 -3.686 159.439 1.00 90.24 153 GLY C O 1
ATOM 4620 N N . GLY C 1 153 ? 19.603 -5.353 160.254 1.00 88.73 154 GLY C N 1
ATOM 4621 C CA . GLY C 1 153 ? 18.926 -6.342 159.441 1.00 89.54 154 GLY C CA 1
ATOM 4622 C C . GLY C 1 153 ? 19.522 -6.413 158.069 1.00 93.81 154 GLY C C 1
ATOM 4623 O O . GLY C 1 153 ? 18.832 -6.746 157.107 1.00 94.00 154 GLY C O 1
ATOM 4624 N N . ILE C 1 154 ? 20.839 -6.217 157.999 1.00 95.56 155 ILE C N 1
ATOM 4625 C CA . ILE C 1 154 ? 21.529 -6.142 156.724 1.00 101.53 155 ILE C CA 1
ATOM 4626 C C . ILE C 1 154 ? 22.659 -7.159 156.674 1.00 102.49 155 ILE C C 1
ATOM 4627 O O . ILE C 1 154 ? 23.602 -7.079 157.483 1.00 99.06 155 ILE C O 1
ATOM 4632 N N . ARG C 1 155 ? 22.614 -8.027 155.682 1.00 100.54 156 ARG C N 1
ATOM 4633 C CA . ARG C 1 155 ? 23.638 -9.026 155.536 1.00 112.67 156 ARG C CA 1
ATOM 4634 C C . ARG C 1 155 ? 24.814 -8.498 154.758 1.00 104.65 156 ARG C C 1
ATOM 4635 O O . ARG C 1 155 ? 24.679 -8.106 153.625 1.00 103.10 156 ARG C O 1
ATOM 4643 N N . VAL C 1 156 ? 25.978 -8.535 155.380 1.00 93.78 157 VAL C N 1
ATOM 4644 C CA . VAL C 1 156 ? 27.219 -8.141 154.754 1.00 89.60 157 VAL C CA 1
ATOM 4645 C C . VAL C 1 156 ? 27.934 -9.298 154.051 1.00 92.69 157 VAL C C 1
ATOM 4646 O O . VAL C 1 156 ? 28.670 -10.032 154.662 1.00 93.71 157 VAL C O 1
ATOM 4650 N N . LEU C 1 157 ? 27.785 -9.407 152.738 1.00 104.03 158 LEU C N 1
ATOM 4651 C CA . LEU C 1 157 ? 28.428 -10.477 151.984 1.00 97.83 158 LEU C CA 1
ATOM 4652 C C . LEU C 1 157 ? 29.948 -10.377 151.946 1.00 102.61 158 LEU C C 1
ATOM 4653 O O . LEU C 1 157 ? 30.614 -11.376 151.695 1.00 122.22 158 LEU C O 1
ATOM 4658 N N . THR C 1 158 ? 30.513 -9.199 152.163 1.00 99.90 159 THR C N 1
ATOM 4659 C CA . THR C 1 158 ? 31.976 -9.072 152.183 1.00 113.40 159 THR C CA 1
ATOM 4660 C C . THR C 1 158 ? 32.408 -7.681 152.602 1.00 118.24 159 THR C C 1
ATOM 4661 O O . THR C 1 158 ? 31.604 -6.764 152.620 1.00 137.01 159 THR C O 1
ATOM 4665 N N . ILE C 1 159 ? 33.678 -7.540 152.942 1.00 118.73 160 ILE C N 1
ATOM 4666 C CA . ILE C 1 159 ? 34.220 -6.257 153.354 1.00 135.94 160 ILE C CA 1
ATOM 4667 C C . ILE C 1 159 ? 35.719 -6.245 153.044 1.00 144.89 160 ILE C C 1
ATOM 4668 O O . ILE C 1 159 ? 36.368 -7.271 153.170 1.00 184.91 160 ILE C O 1
ATOM 4673 N N . LYS C 1 160 ? 36.245 -5.105 152.602 1.00 133.44 161 LYS C N 1
ATOM 4674 C CA . LYS C 1 160 ? 37.653 -4.983 152.213 1.00 129.40 161 LYS C CA 1
ATOM 4675 C C . LYS C 1 160 ? 38.243 -3.648 152.687 1.00 128.28 161 LYS C C 1
ATOM 4676 O O . LYS C 1 160 ? 37.520 -2.658 152.849 1.00 132.72 161 LYS C O 1
ATOM 4682 N N . ASN C 1 161 ? 39.562 -3.644 152.886 1.00 136.84 162 ASN C N 1
ATOM 4683 C CA . ASN C 1 161 ? 40.336 -2.485 153.335 1.00 150.88 162 ASN C CA 1
ATOM 4684 C C . ASN C 1 161 ? 41.324 -1.992 152.295 1.00 154.44 162 ASN C C 1
ATOM 4685 O O . ASN C 1 161 ? 42.336 -1.406 152.660 1.00 143.42 162 ASN C O 1
ATOM 4690 N N . PRO C 1 182 ? 43.378 9.501 147.740 1.00 110.93 183 PRO C N 1
ATOM 4691 C CA . PRO C 1 182 ? 43.415 9.012 146.367 1.00 123.69 183 PRO C CA 1
ATOM 4692 C C . PRO C 1 182 ? 42.141 8.248 146.054 1.00 130.97 183 PRO C C 1
ATOM 4693 O O . PRO C 1 182 ? 41.758 7.364 146.812 1.00 131.10 183 PRO C O 1
ATOM 4697 N N . ALA C 1 183 ? 41.485 8.679 144.985 1.00 125.57 184 ALA C N 1
ATOM 4698 C CA . ALA C 1 183 ? 40.264 8.091 144.420 1.00 118.57 184 ALA C CA 1
ATOM 4699 C C . ALA C 1 183 ? 40.479 6.832 143.605 1.00 115.64 184 ALA C C 1
ATOM 4700 O O . ALA C 1 183 ? 39.525 6.073 143.360 1.00 110.29 184 ALA C O 1
ATOM 4702 N N . SER C 1 184 ? 41.697 6.624 143.120 1.00 112.16 185 SER C N 1
ATOM 4703 C CA . SER C 1 184 ? 41.966 5.458 142.278 1.00 110.91 185 SER C CA 1
ATOM 4704 C C . SER C 1 184 ? 41.677 4.219 143.100 1.00 117.48 185 SER C C 1
ATOM 4705 O O . SER C 1 184 ? 41.078 3.273 142.609 1.00 110.83 185 SER C O 1
ATOM 4708 N N . TYR C 1 185 ? 42.053 4.256 144.379 1.00 119.92 186 TYR C N 1
ATOM 4709 C CA . TYR C 1 185 ? 41.854 3.103 145.244 1.00 124.38 186 TYR C CA 1
ATOM 4710 C C . TYR C 1 185 ? 40.376 2.946 145.554 1.00 101.20 186 TYR C C 1
ATOM 4711 O O . TYR C 1 185 ? 39.859 1.828 145.596 1.00 90.13 186 TYR C O 1
ATOM 4720 N N . ALA C 1 186 ? 39.710 4.076 145.781 1.00 90.62 187 ALA C N 1
ATOM 4721 C CA . ALA C 1 186 ? 38.271 4.078 146.078 1.00 79.49 187 ALA C CA 1
ATOM 4722 C C . ALA C 1 186 ? 37.524 3.374 144.942 1.00 82.30 187 ALA C C 1
ATOM 4723 O O . ALA C 1 186 ? 36.838 2.363 145.167 1.00 76.12 187 ALA C O 1
ATOM 4725 N N . TYR C 1 187 ? 37.716 3.876 143.718 1.00 85.29 188 TYR C N 1
ATOM 4726 C CA . TYR C 1 187 ? 37.093 3.278 142.543 1.00 82.22 188 TYR C CA 1
ATOM 4727 C C . TYR C 1 187 ? 37.466 1.809 142.414 1.00 82.83 188 TYR C C 1
ATOM 4728 O O . TYR C 1 187 ? 36.603 0.948 142.286 1.00 84.88 188 TYR C O 1
ATOM 4737 N N . LYS C 1 188 ? 38.756 1.524 142.486 1.00 87.48 189 LYS C N 1
ATOM 4738 C CA . LYS C 1 188 ? 39.222 0.170 142.231 1.00 91.09 189 LYS C CA 1
ATOM 4739 C C . LYS C 1 188 ? 38.646 -0.777 143.264 1.00 89.54 189 LYS C C 1
ATOM 4740 O O . LYS C 1 188 ? 38.205 -1.870 142.930 1.00 89.73 189 LYS C O 1
ATOM 4746 N N . SER C 1 189 ? 38.672 -0.358 144.527 1.00 87.39 190 SER C N 1
ATOM 4747 C CA . SER C 1 189 ? 38.209 -1.213 145.596 1.00 85.80 190 SER C CA 1
ATOM 4748 C C . SER C 1 189 ? 36.751 -1.532 145.418 1.00 95.82 190 SER C C 1
ATOM 4749 O O . SER C 1 189 ? 36.360 -2.707 145.475 1.00 98.33 190 SER C O 1
ATOM 4752 N N . ALA C 1 190 ? 35.940 -0.506 145.167 1.00 89.87 191 ALA C N 1
ATOM 4753 C CA . ALA C 1 190 ? 34.512 -0.748 144.941 1.00 85.38 191 ALA C CA 1
ATOM 4754 C C . ALA C 1 190 ? 34.314 -1.689 143.753 1.00 83.99 191 ALA C C 1
ATOM 4755 O O . ALA C 1 190 ? 33.439 -2.545 143.774 1.00 98.71 191 ALA C O 1
ATOM 4757 N N . ARG C 1 191 ? 35.146 -1.563 142.731 1.00 86.32 192 ARG C N 1
ATOM 4758 C CA . ARG C 1 191 ? 35.032 -2.439 141.566 1.00 89.86 192 ARG C CA 1
ATOM 4759 C C . ARG C 1 191 ? 35.302 -3.876 141.961 1.00 93.09 192 ARG C C 1
ATOM 4760 O O . ARG C 1 191 ? 34.551 -4.777 141.570 1.00 89.51 192 ARG C O 1
ATOM 4768 N N . GLU C 1 192 ? 36.368 -4.056 142.745 1.00 101.59 193 GLU C N 1
ATOM 4769 C CA . GLU C 1 192 ? 36.816 -5.369 143.213 1.00 109.79 193 GLU C CA 1
ATOM 4770 C C . GLU C 1 192 ? 35.745 -6.046 144.046 1.00 111.15 193 GLU C C 1
ATOM 4771 O O . GLU C 1 192 ? 35.292 -7.154 143.724 1.00 103.52 193 GLU C O 1
ATOM 4777 N N . VAL C 1 193 ? 35.320 -5.346 145.097 1.00 111.75 194 VAL C N 1
ATOM 4778 C CA . VAL C 1 193 ? 34.247 -5.806 145.978 1.00 104.83 194 VAL C CA 1
ATOM 4779 C C . VAL C 1 193 ? 32.980 -6.204 145.216 1.00 100.24 194 VAL C C 1
ATOM 4780 O O . VAL C 1 193 ? 32.346 -7.188 145.549 1.00 95.13 194 VAL C O 1
ATOM 4784 N N . ALA C 1 194 ? 32.613 -5.446 144.191 1.00 102.63 195 ALA C N 1
ATOM 4785 C CA . ALA C 1 194 ? 31.399 -5.751 143.429 1.00 103.80 195 ALA C CA 1
ATOM 4786 C C . ALA C 1 194 ? 31.616 -6.973 142.553 1.00 101.46 195 ALA C C 1
ATOM 4787 O O . ALA C 1 194 ? 30.683 -7.738 142.292 1.00 99.10 195 ALA C O 1
ATOM 4789 N N . ALA C 1 195 ? 32.861 -7.160 142.117 1.00 108.72 196 ALA C N 1
ATOM 4790 C CA . ALA C 1 195 ? 33.237 -8.305 141.288 1.00 112.84 196 ALA C CA 1
ATOM 4791 C C . ALA C 1 195 ? 33.209 -9.610 142.099 1.00 112.96 196 ALA C C 1
ATOM 4792 O O . ALA C 1 195 ? 32.661 -10.615 141.642 1.00 105.33 196 ALA C O 1
ATOM 4794 N N . GLU C 1 196 ? 33.746 -9.528 143.296 1.00 107.79 197 GLU C N 1
ATOM 4795 C CA . GLU C 1 196 ? 33.732 -10.621 144.222 1.00 110.33 197 GLU C CA 1
ATOM 4796 C C . GLU C 1 196 ? 32.321 -11.017 144.634 1.00 113.34 197 GLU C C 1
ATOM 4797 O O . GLU C 1 196 ? 32.056 -12.187 144.804 1.00 137.23 197 GLU C O 1
ATOM 4803 N N . ALA C 1 197 ? 31.417 -10.059 144.793 1.00 113.14 198 ALA C N 1
ATOM 4804 C CA . ALA C 1 197 ? 30.085 -10.363 145.306 1.00 99.32 198 ALA C CA 1
ATOM 4805 C C . ALA C 1 197 ? 28.996 -9.854 144.394 1.00 97.78 198 ALA C C 1
ATOM 4806 O O . ALA C 1 197 ? 28.233 -8.973 144.724 1.00 93.63 198 ALA C O 1
ATOM 4808 N N . PRO C 1 198 ? 28.894 -10.565 143.199 1.00 97.67 199 PRO C N 1
ATOM 4809 C CA . PRO C 1 198 ? 28.006 -9.946 142.214 1.00 100.04 199 PRO C CA 1
ATOM 4810 C C . PRO C 1 198 ? 26.559 -9.848 142.589 1.00 98.34 199 PRO C C 1
ATOM 4811 O O . PRO C 1 198 ? 25.818 -9.191 141.890 1.00 99.62 199 PRO C O 1
ATOM 4815 N N . GLU C 1 199 ? 26.136 -10.561 143.605 1.00 115.83 200 GLU C N 1
ATOM 4816 C CA . GLU C 1 199 ? 24.727 -10.640 143.933 1.00 118.12 200 GLU C CA 1
ATOM 4817 C C . GLU C 1 199 ? 24.275 -9.680 145.017 1.00 114.52 200 GLU C C 1
ATOM 4818 O O . GLU C 1 199 ? 23.160 -9.782 145.493 1.00 118.74 200 GLU C O 1
ATOM 4824 N N . ALA C 1 200 ? 25.154 -8.775 145.421 1.00 101.22 201 ALA C N 1
ATOM 4825 C CA . ALA C 1 200 ? 24.844 -7.752 146.437 1.00 98.78 201 ALA C CA 1
ATOM 4826 C C . ALA C 1 200 ? 23.811 -6.746 145.953 1.00 91.52 201 ALA C C 1
ATOM 4827 O O . ALA C 1 200 ? 23.802 -6.356 144.800 1.00 85.59 201 ALA C O 1
ATOM 4829 N N . ASP C 1 201 ? 22.897 -6.379 146.833 1.00 89.47 202 ASP C N 1
ATOM 4830 C CA . ASP C 1 201 ? 21.888 -5.414 146.488 1.00 90.73 202 ASP C CA 1
ATOM 4831 C C . ASP C 1 201 ? 22.498 -4.032 146.243 1.00 88.78 202 ASP C C 1
ATOM 4832 O O . ASP C 1 201 ? 21.963 -3.247 145.457 1.00 94.69 202 ASP C O 1
ATOM 4837 N N . CYS C 1 202 ? 23.586 -3.744 146.944 1.00 74.94 203 CYS C N 1
ATOM 4838 C CA . CYS C 1 202 ? 24.136 -2.427 147.012 1.00 76.90 203 CYS C CA 1
ATOM 4839 C C . CYS C 1 202 ? 25.590 -2.525 147.393 1.00 79.73 203 CYS C C 1
ATOM 4840 O O . CYS C 1 202 ? 25.960 -3.390 148.153 1.00 89.08 203 CYS C O 1
ATOM 4843 N N . ILE C 1 203 ? 26.399 -1.593 146.912 1.00 79.52 204 ILE C N 1
ATOM 4844 C CA . ILE C 1 203 ? 27.780 -1.431 147.349 1.00 78.91 204 ILE C CA 1
ATOM 4845 C C . ILE C 1 203 ? 27.879 -0.277 148.333 1.00 79.79 204 ILE C C 1
ATOM 4846 O O . ILE C 1 203 ? 27.226 0.748 148.159 1.00 79.90 204 ILE C O 1
ATOM 4851 N N . ILE C 1 204 ? 28.707 -0.433 149.350 1.00 76.08 205 ILE C N 1
ATOM 4852 C CA . ILE C 1 204 ? 28.899 0.611 150.332 1.00 77.64 205 ILE C CA 1
ATOM 4853 C C . ILE C 1 204 ? 30.336 1.051 150.270 1.00 78.32 205 ILE C C 1
ATOM 4854 O O . ILE C 1 204 ? 31.222 0.197 150.261 1.00 75.17 205 ILE C O 1
ATOM 4867 N N . SER C 1 206 ? 32.826 3.145 152.761 1.00 116.29 207 SER C N 1
ATOM 4868 C CA . SER C 1 206 ? 32.823 3.660 154.120 1.00 122.28 207 SER C CA 1
ATOM 4869 C C . SER C 1 206 ? 34.150 4.255 154.511 1.00 125.35 207 SER C C 1
ATOM 4870 O O . SER C 1 206 ? 35.197 3.835 154.036 1.00 115.67 207 SER C O 1
ATOM 4873 N N . GLY C 1 207 ? 34.087 5.206 155.434 1.00 128.91 208 GLY C N 1
ATOM 4874 C CA . GLY C 1 207 ? 35.196 6.084 155.698 1.00 129.92 208 GLY C CA 1
ATOM 4875 C C . GLY C 1 207 ? 34.828 7.430 155.111 1.00 133.83 208 GLY C C 1
ATOM 4876 O O . GLY C 1 207 ? 35.084 7.684 153.938 1.00 117.44 208 GLY C O 1
ATOM 4877 N N . ALA C 1 208 ? 34.247 8.288 155.938 1.00 138.76 209 ALA C N 1
ATOM 4878 C CA . ALA C 1 208 ? 33.678 9.573 155.486 1.00 143.47 209 ALA C CA 1
ATOM 4879 C C . ALA C 1 208 ? 34.694 10.609 154.988 1.00 146.18 209 ALA C C 1
ATOM 4880 O O . ALA C 1 208 ? 34.352 11.473 154.171 1.00 137.19 209 ALA C O 1
ATOM 4882 N N . ALA C 1 209 ? 35.930 10.516 155.487 1.00 147.49 210 ALA C N 1
ATOM 4883 C CA . ALA C 1 209 ? 36.992 11.495 155.182 1.00 140.78 210 ALA C CA 1
ATOM 4884 C C . ALA C 1 209 ? 37.551 11.419 153.745 1.00 138.98 210 ALA C C 1
ATOM 4885 O O . ALA C 1 209 ? 38.158 12.384 153.280 1.00 131.60 210 ALA C O 1
ATOM 4887 N N . VAL C 1 210 ? 37.370 10.286 153.058 1.00 132.91 211 VAL C N 1
ATOM 4888 C CA . VAL C 1 210 ? 37.607 10.223 151.604 1.00 128.16 211 VAL C CA 1
ATOM 4889 C C . VAL C 1 210 ? 36.420 10.861 150.864 1.00 127.15 211 VAL C C 1
ATOM 4890 O O . VAL C 1 210 ? 35.268 10.727 151.293 1.00 125.35 211 VAL C O 1
ATOM 4894 N N . HIS C 1 211 ? 36.692 11.572 149.769 1.00 116.89 212 HIS C N 1
ATOM 4895 C CA . HIS C 1 211 ? 35.620 12.287 149.054 1.00 124.86 212 HIS C CA 1
ATOM 4896 C C . HIS C 1 211 ? 35.059 11.452 147.903 1.00 113.75 212 HIS C C 1
ATOM 4897 O O . HIS C 1 211 ? 35.647 11.363 146.836 1.00 120.18 212 HIS C O 1
ATOM 4904 N N . THR C 1 212 ? 33.885 10.887 148.150 1.00 95.05 213 THR C N 1
ATOM 4905 C CA . THR C 1 212 ? 33.289 9.859 147.331 1.00 86.66 213 THR C CA 1
ATOM 4906 C C . THR C 1 212 ? 32.130 10.346 146.431 1.00 79.64 213 THR C C 1
ATOM 4907 O O . THR C 1 212 ? 31.764 9.651 145.491 1.00 76.35 213 THR C O 1
ATOM 4919 N N . ASP C 1 214 ? 31.702 12.400 144.109 1.00 70.64 215 ASP C N 1
ATOM 4920 C CA . ASP C 1 214 ? 31.983 12.537 142.696 1.00 67.42 215 ASP C CA 1
ATOM 4921 C C . ASP C 1 214 ? 32.079 11.242 141.956 1.00 66.86 215 ASP C C 1
ATOM 4922 O O . ASP C 1 214 ? 31.892 11.222 140.748 1.00 69.71 215 ASP C O 1
ATOM 4927 N N . ILE C 1 215 ? 32.349 10.148 142.644 1.00 70.16 216 ILE C N 1
ATOM 4928 C CA . ILE C 1 215 ? 32.469 8.886 141.925 1.00 73.15 216 ILE C CA 1
ATOM 4929 C C . ILE C 1 215 ? 31.284 7.940 142.034 1.00 69.98 216 ILE C C 1
ATOM 4930 O O . ILE C 1 215 ? 31.298 6.873 141.417 1.00 75.63 216 ILE C O 1
ATOM 4935 N N . ILE C 1 216 ? 30.247 8.337 142.756 1.00 60.90 217 ILE C N 1
ATOM 4936 C CA . ILE C 1 216 ? 29.141 7.452 142.937 1.00 62.91 217 ILE C CA 1
ATOM 4937 C C . ILE C 1 216 ? 28.470 7.184 141.613 1.00 62.45 217 ILE C C 1
ATOM 4938 O O . ILE C 1 216 ? 28.333 6.027 141.199 1.00 62.24 217 ILE C O 1
ATOM 4943 N N . ALA C 1 217 ? 28.070 8.239 140.916 1.00 61.99 218 ALA C N 1
ATOM 4944 C CA . ALA C 1 217 ? 27.373 8.059 139.644 1.00 58.62 218 ALA C CA 1
ATOM 4945 C C . ALA C 1 217 ? 28.210 7.283 138.603 1.00 64.89 218 ALA C C 1
ATOM 4946 O O . ALA C 1 217 ? 27.723 6.291 138.034 1.00 73.72 218 ALA C O 1
ATOM 4948 N N . PRO C 1 218 ? 29.474 7.683 138.369 1.00 65.89 219 PRO C N 1
ATOM 4949 C CA . PRO C 1 218 ? 30.308 6.839 137.504 1.00 65.77 219 PRO C CA 1
ATOM 4950 C C . PRO C 1 218 ? 30.340 5.349 137.913 1.00 64.06 219 PRO C C 1
ATOM 4951 O O . PRO C 1 218 ? 30.240 4.468 137.052 1.00 63.90 219 PRO C O 1
ATOM 4955 N N . LEU C 1 219 ? 30.506 5.072 139.198 1.00 63.04 220 LEU C N 1
ATOM 4956 C CA . LEU C 1 219 ? 30.495 3.677 139.663 1.00 66.97 220 LEU C CA 1
ATOM 4957 C C . LEU C 1 219 ? 29.189 3.009 139.367 1.00 65.59 220 LEU C C 1
ATOM 4958 O O . LEU C 1 219 ? 29.161 1.879 138.924 1.00 65.55 220 LEU C O 1
ATOM 4963 N N . GLU C 1 220 ? 28.091 3.688 139.672 1.00 67.22 221 GLU C N 1
ATOM 4964 C CA . GLU C 1 220 ? 26.776 3.109 139.385 1.00 63.82 221 GLU C CA 1
ATOM 4965 C C . GLU C 1 220 ? 26.678 2.792 137.909 1.00 62.71 221 GLU C C 1
ATOM 4966 O O . GLU C 1 220 ? 26.166 1.761 137.544 1.00 67.55 221 GLU C O 1
ATOM 4972 N N . ALA C 1 221 ? 27.202 3.663 137.061 1.00 65.26 222 ALA C N 1
ATOM 4973 C CA . ALA C 1 221 ? 27.142 3.424 135.622 1.00 65.92 222 ALA C CA 1
ATOM 4974 C C . ALA C 1 221 ? 28.003 2.254 135.217 1.00 71.81 222 ALA C C 1
ATOM 4975 O O . ALA C 1 221 ? 27.613 1.448 134.389 1.00 75.55 222 ALA C O 1
ATOM 4977 N N . ASP C 1 222 ? 29.167 2.136 135.824 1.00 74.56 223 ASP C N 1
ATOM 4978 C CA . ASP C 1 222 ? 30.083 1.076 135.436 1.00 80.02 223 ASP C CA 1
ATOM 4979 C C . ASP C 1 222 ? 29.661 -0.294 135.987 1.00 78.55 223 ASP C C 1
ATOM 4980 O O . ASP C 1 222 ? 29.839 -1.295 135.326 1.00 76.73 223 ASP C O 1
ATOM 4985 N N . LEU C 1 223 ? 29.104 -0.323 137.187 1.00 79.80 224 LEU C N 1
ATOM 4986 C CA . LEU C 1 223 ? 28.718 -1.585 137.827 1.00 81.99 224 LEU C CA 1
ATOM 4987 C C . LEU C 1 223 ? 27.289 -1.999 137.563 1.00 75.89 224 LEU C C 1
ATOM 4988 O O . LEU C 1 223 ? 26.928 -3.110 137.836 1.00 83.47 224 LEU C O 1
ATOM 4993 N N . GLY C 1 224 ? 26.465 -1.079 137.113 1.00 70.39 225 GLY C N 1
ATOM 4994 C CA . GLY C 1 224 ? 25.056 -1.310 137.055 1.00 69.23 225 GLY C CA 1
ATOM 4995 C C . GLY C 1 224 ? 24.417 -1.688 138.371 1.00 72.57 225 GLY C C 1
ATOM 4996 O O . GLY C 1 224 ? 23.434 -2.413 138.371 1.00 81.77 225 GLY C O 1
ATOM 4997 N N . LYS C 1 225 ? 24.956 -1.215 139.493 1.00 77.43 226 LYS C N 1
ATOM 4998 C CA . LYS C 1 225 ? 24.407 -1.497 140.837 1.00 73.51 226 LYS C CA 1
ATOM 4999 C C . LYS C 1 225 ? 24.355 -0.235 141.661 1.00 70.85 226 LYS C C 1
ATOM 5000 O O . LYS C 1 225 ? 25.155 0.669 141.449 1.00 74.17 226 LYS C O 1
ATOM 5006 N N . PRO C 1 226 ? 23.458 -0.171 142.636 1.00 72.48 227 PRO C N 1
ATOM 5007 C CA . PRO C 1 226 ? 23.455 0.966 143.551 1.00 74.89 227 PRO C CA 1
ATOM 5008 C C . PRO C 1 226 ? 24.730 1.045 144.344 1.00 75.24 227 PRO C C 1
ATOM 5009 O O . PRO C 1 226 ? 25.307 0.025 144.648 1.00 65.83 227 PRO C O 1
ATOM 5013 N N . VAL C 1 227 ? 25.138 2.272 144.669 1.00 76.79 228 VAL C N 1
ATOM 5014 C CA . VAL C 1 227 ? 26.329 2.530 145.438 1.00 70.47 228 VAL C CA 1
ATOM 5015 C C . VAL C 1 227 ? 25.988 3.608 146.413 1.00 70.22 228 VAL C C 1
ATOM 5016 O O . VAL C 1 227 ? 25.377 4.609 146.054 1.00 82.63 228 VAL C O 1
ATOM 5020 N N . ILE C 1 228 ? 26.407 3.398 147.650 1.00 73.90 229 ILE C N 1
ATOM 5021 C CA . ILE C 1 228 ? 26.080 4.271 148.746 1.00 70.24 229 ILE C CA 1
ATOM 5022 C C . ILE C 1 228 ? 27.308 4.483 149.619 1.00 72.28 229 ILE C C 1
ATOM 5023 O O . ILE C 1 228 ? 28.135 3.608 149.746 1.00 79.91 229 ILE C O 1
ATOM 5028 N N . SER C 1 229 ? 27.436 5.682 150.160 1.00 66.80 230 SER C N 1
ATOM 5029 C CA . SER C 1 229 ? 28.575 6.075 150.925 1.00 62.79 230 SER C CA 1
ATOM 5030 C C . SER C 1 229 ? 28.060 6.663 152.217 1.00 61.13 230 SER C C 1
ATOM 5031 O O . SER C 1 229 ? 26.861 6.989 152.337 1.00 62.72 230 SER C O 1
ATOM 5034 N N . SER C 1 230 ? 28.959 6.884 153.169 1.00 66.06 231 SER C N 1
ATOM 5035 C CA . SER C 1 230 ? 28.603 7.559 154.427 1.00 69.45 231 SER C CA 1
ATOM 5036 C C . SER C 1 230 ? 28.011 8.948 154.162 1.00 70.73 231 SER C C 1
ATOM 5037 O O . SER C 1 230 ? 26.965 9.300 154.688 1.00 75.33 231 SER C O 1
ATOM 5040 N N . ASP C 1 231 ? 28.690 9.705 153.309 1.00 74.84 232 ASP C N 1
ATOM 5041 C CA . ASP C 1 231 ? 28.267 11.026 152.906 1.00 68.44 232 ASP C CA 1
ATOM 5042 C C . ASP C 1 231 ? 26.904 11.034 152.228 1.00 61.73 232 ASP C C 1
ATOM 5043 O O . ASP C 1 231 ? 26.045 11.861 152.549 1.00 56.26 232 ASP C O 1
ATOM 5048 N N . SER C 1 232 ? 26.711 10.133 151.266 1.00 58.34 233 SER C N 1
ATOM 5049 C CA . SER C 1 232 ? 25.506 10.187 150.452 1.00 63.74 233 SER C CA 1
ATOM 5050 C C . SER C 1 232 ? 24.298 9.824 151.257 1.00 65.58 233 SER C C 1
ATOM 5051 O O . SER C 1 232 ? 23.249 10.462 151.126 1.00 71.65 233 SER C O 1
ATOM 5054 N N . ALA C 1 233 ? 24.451 8.837 152.129 1.00 62.95 234 ALA C N 1
ATOM 5055 C CA . ALA C 1 233 ? 23.358 8.439 153.010 1.00 61.05 234 ALA C CA 1
ATOM 5056 C C . ALA C 1 233 ? 23.003 9.554 153.981 1.00 55.95 234 ALA C C 1
ATOM 5057 O O . ALA C 1 233 ? 21.833 9.835 154.209 1.00 57.67 234 ALA C O 1
ATOM 5059 N N . PHE C 1 234 ? 24.022 10.190 154.538 1.00 55.57 235 PHE C N 1
ATOM 5060 C CA . PHE C 1 234 ? 23.857 11.330 155.459 1.00 59.45 235 PHE C CA 1
ATOM 5061 C C . PHE C 1 234 ? 23.117 12.482 154.773 1.00 60.08 235 PHE C C 1
ATOM 5062 O O . PHE C 1 234 ? 22.116 12.986 155.284 1.00 64.60 235 PHE C O 1
ATOM 5070 N N . PHE C 1 235 ? 23.527 12.822 153.558 1.00 68.00 236 PHE C N 1
ATOM 5071 C CA . PHE C 1 235 ? 22.883 13.941 152.846 1.00 65.36 236 PHE C CA 1
ATOM 5072 C C . PHE C 1 235 ? 21.473 13.571 152.431 1.00 62.89 236 PHE C C 1
ATOM 5073 O O . PHE C 1 235 ? 20.554 14.387 152.491 1.00 63.81 236 PHE C O 1
ATOM 5081 N N . TRP C 1 236 ? 21.298 12.319 152.020 1.00 64.41 237 TRP C N 1
ATOM 5082 C CA . TRP C 1 236 ? 19.966 11.803 151.721 1.00 65.64 237 TRP C CA 1
ATOM 5083 C C . TRP C 1 236 ? 19.021 11.958 152.938 1.00 67.72 237 TRP C C 1
ATOM 5084 O O . TRP C 1 236 ? 17.891 12.414 152.833 1.00 72.11 237 TRP C O 1
ATOM 5095 N N . LYS C 1 237 ? 19.513 11.578 154.093 1.00 64.45 238 LYS C N 1
ATOM 5096 C CA . LYS C 1 237 ? 18.734 11.668 155.281 1.00 66.17 238 LYS C CA 1
ATOM 5097 C C . LYS C 1 237 ? 18.405 13.121 155.585 1.00 64.72 238 LYS C C 1
ATOM 5098 O O . LYS C 1 237 ? 17.260 13.455 155.915 1.00 62.32 238 LYS C O 1
ATOM 5104 N N . ILE C 1 238 ? 19.419 13.979 155.518 1.00 61.04 239 ILE C N 1
ATOM 5105 C CA . ILE C 1 238 ? 19.216 15.403 155.817 1.00 61.01 239 ILE C CA 1
ATOM 5106 C C . ILE C 1 238 ? 18.148 16.017 154.903 1.00 62.04 239 ILE C C 1
ATOM 5107 O O . ILE C 1 238 ? 17.240 16.657 155.362 1.00 57.62 239 ILE C O 1
ATOM 5112 N N . LEU C 1 239 ? 18.243 15.742 153.607 1.00 59.60 240 LEU C N 1
ATOM 5113 C CA . LEU C 1 239 ? 17.306 16.286 152.680 1.00 60.07 240 LEU C CA 1
ATOM 5114 C C . LEU C 1 239 ? 15.931 15.699 152.859 1.00 61.28 240 LEU C C 1
ATOM 5115 O O . LEU C 1 239 ? 14.930 16.431 152.741 1.00 60.31 240 LEU C O 1
ATOM 5120 N N . SER C 1 240 ? 15.855 14.393 153.127 1.00 60.04 241 SER C N 1
ATOM 5121 C CA . SER C 1 240 ? 14.567 13.769 153.520 1.00 58.36 241 SER C CA 1
ATOM 5122 C C . SER C 1 240 ? 13.927 14.535 154.674 1.00 62.58 241 SER C C 1
ATOM 5123 O O . SER C 1 240 ? 12.766 14.929 154.594 1.00 64.78 241 SER C O 1
ATOM 5126 N N . LEU C 1 241 ? 14.683 14.754 155.742 1.00 59.96 242 LEU C N 1
ATOM 5127 C CA . LEU C 1 241 ? 14.139 15.450 156.892 1.00 63.79 242 LEU C CA 1
ATOM 5128 C C . LEU C 1 241 ? 13.695 16.831 156.523 1.00 63.45 242 LEU C C 1
ATOM 5129 O O . LEU C 1 241 ? 12.682 17.280 156.994 1.00 65.37 242 LEU C O 1
ATOM 5134 N N . LEU C 1 242 ? 14.443 17.527 155.681 1.00 65.18 243 LEU C N 1
ATOM 5135 C CA . LEU C 1 242 ? 14.011 18.855 155.239 1.00 67.40 243 LEU C CA 1
ATOM 5136 C C . LEU C 1 242 ? 12.771 18.790 154.357 1.00 69.91 243 LEU C C 1
ATOM 5137 O O . LEU C 1 242 ? 12.122 19.790 154.145 1.00 64.97 243 LEU C O 1
ATOM 5142 N N . GLY C 1 243 ? 12.466 17.625 153.811 1.00 71.31 244 GLY C N 1
ATOM 5143 C CA . GLY C 1 243 ? 11.333 17.522 152.918 1.00 67.20 244 GLY C CA 1
ATOM 5144 C C . GLY C 1 243 ? 11.620 18.141 151.585 1.00 69.26 244 GLY C C 1
ATOM 5145 O O . GLY C 1 243 ? 10.712 18.491 150.846 1.00 77.73 244 GLY C O 1
ATOM 5146 N N . VAL C 1 244 ? 12.901 18.163 151.232 1.00 73.36 245 VAL C N 1
ATOM 5147 C CA . VAL C 1 244 ? 13.373 18.668 149.954 1.00 71.93 245 VAL C CA 1
ATOM 5148 C C . VAL C 1 244 ? 13.599 17.486 149.036 1.00 70.41 245 VAL C C 1
ATOM 5149 O O . VAL C 1 244 ? 14.314 16.573 149.410 1.00 73.09 245 VAL C O 1
ATOM 5153 N N . ARG C 1 245 ? 13.047 17.552 147.845 1.00 69.34 246 ARG C N 1
ATOM 5154 C CA . ARG C 1 245 ? 13.097 16.448 146.936 1.00 70.15 246 ARG C CA 1
ATOM 5155 C C . ARG C 1 245 ? 13.933 16.638 145.693 1.00 69.55 246 ARG C C 1
ATOM 5156 O O . ARG C 1 245 ? 13.680 16.019 144.707 1.00 82.65 246 ARG C O 1
ATOM 5164 N N . GLU C 1 246 ? 14.912 17.523 145.726 1.00 72.66 247 GLU C N 1
ATOM 5165 C CA . GLU C 1 246 ? 15.799 17.709 144.598 1.00 69.68 247 GLU C CA 1
ATOM 5166 C C . GLU C 1 246 ? 17.221 17.790 145.043 1.00 67.69 247 GLU C C 1
ATOM 5167 O O . GLU C 1 246 ? 17.490 18.121 146.166 1.00 63.67 247 GLU C O 1
ATOM 5173 N N . THR C 1 247 ? 18.131 17.511 144.129 1.00 62.92 248 THR C N 1
ATOM 5174 C CA . THR C 1 247 ? 19.541 17.716 144.339 1.00 60.85 248 THR C CA 1
ATOM 5175 C C . THR C 1 247 ? 20.033 18.511 143.199 1.00 59.31 248 THR C C 1
ATOM 5176 O O . THR C 1 247 ? 19.322 18.766 142.274 1.00 65.75 248 THR C O 1
ATOM 5180 N N . SER C 1 248 ? 21.256 18.954 143.298 1.00 64.12 249 SER C N 1
ATOM 5181 C CA . SER C 1 248 ? 21.837 19.759 142.276 1.00 55.41 249 SER C CA 1
ATOM 5182 C C . SER C 1 248 ? 22.173 18.965 141.062 1.00 64.16 249 SER C C 1
ATOM 5183 O O . SER C 1 248 ? 22.650 19.516 140.108 1.00 63.38 249 SER C O 1
ATOM 5186 N N . GLY C 1 249 ? 22.067 17.655 141.088 1.00 61.68 250 GLY C N 1
ATOM 5187 C CA . GLY C 1 249 ? 22.908 17.019 140.122 1.00 54.70 250 GLY C CA 1
ATOM 5188 C C . GLY C 1 249 ? 22.965 15.566 139.965 1.00 59.67 250 GLY C C 1
ATOM 5189 O O . GLY C 1 249 ? 21.952 14.888 139.852 1.00 89.58 250 GLY C O 1
ATOM 5190 N N . GLY C 1 250 ? 24.155 15.057 139.782 1.00 56.62 251 GLY C N 1
ATOM 5191 C CA . GLY C 1 250 ? 24.291 13.656 139.386 1.00 51.27 251 GLY C CA 1
ATOM 5192 C C . GLY C 1 250 ? 25.015 12.930 140.496 1.00 60.18 251 GLY C C 1
ATOM 5193 O O . GLY C 1 250 ? 26.199 12.600 140.383 1.00 58.55 251 GLY C O 1
ATOM 5194 N N . TRP C 1 251 ? 24.315 12.768 141.611 1.00 67.49 252 TRP C N 1
ATOM 5195 C CA . TRP C 1 251 ? 24.920 12.229 142.811 1.00 70.18 252 TRP C CA 1
ATOM 5196 C C . TRP C 1 251 ? 24.503 10.776 143.115 1.00 67.06 252 TRP C C 1
ATOM 5197 O O . TRP C 1 251 ? 24.656 10.313 144.232 1.00 67.26 252 TRP C O 1
ATOM 5208 N N . GLY C 1 252 ? 24.031 10.052 142.111 1.00 67.63 253 GLY C N 1
ATOM 5209 C CA . GLY C 1 252 ? 23.672 8.664 142.310 1.00 69.73 253 GLY C CA 1
ATOM 5210 C C . GLY C 1 252 ? 22.188 8.439 142.563 1.00 66.20 253 GLY C C 1
ATOM 5211 O O . GLY C 1 252 ? 21.423 9.373 142.834 1.00 64.89 253 GLY C O 1
ATOM 5212 N N . SER C 1 253 ? 21.804 7.164 142.550 1.00 66.62 254 SER C N 1
ATOM 5213 C CA . SER C 1 253 ? 20.397 6.774 142.551 1.00 62.19 254 SER C CA 1
ATOM 5214 C C . SER C 1 253 ? 19.704 7.005 143.886 1.00 55.92 254 SER C C 1
ATOM 5215 O O . SER C 1 253 ? 18.570 7.409 143.910 1.00 55.02 254 SER C O 1
ATOM 5218 N N . LEU C 1 254 ? 20.396 6.768 144.989 1.00 58.87 255 LEU C N 1
ATOM 5219 C CA . LEU C 1 254 ? 19.809 7.049 146.268 1.00 57.87 255 LEU C CA 1
ATOM 5220 C C . LEU C 1 254 ? 19.363 8.491 146.335 1.00 59.73 255 LEU C C 1
ATOM 5221 O O . LEU C 1 254 ? 18.184 8.752 146.552 1.00 62.54 255 LEU C O 1
ATOM 5226 N N . LEU C 1 255 ? 20.274 9.441 146.098 1.00 62.97 256 LEU C N 1
ATOM 5227 C CA . LEU C 1 255 ? 19.873 10.884 146.091 1.00 65.31 256 LEU C CA 1
ATOM 5228 C C . LEU C 1 255 ? 18.927 11.260 144.966 1.00 59.05 256 LEU C C 1
ATOM 5229 O O . LEU C 1 255 ? 18.089 12.122 145.140 1.00 59.86 256 LEU C O 1
ATOM 5234 N N . ASP C 1 256 ? 18.972 10.557 143.839 1.00 63.24 257 ASP C N 1
ATOM 5235 C CA . ASP C 1 256 ? 17.933 10.763 142.817 1.00 62.32 257 ASP C CA 1
ATOM 5236 C C . ASP C 1 256 ? 16.556 10.260 143.235 1.00 63.85 257 ASP C C 1
ATOM 5237 O O . ASP C 1 256 ? 15.570 10.708 142.703 1.00 71.26 257 ASP C O 1
ATOM 5242 N N . SER C 1 257 ? 16.486 9.349 144.201 1.00 63.19 258 SER C N 1
ATOM 5243 C CA . SER C 1 257 ? 15.220 8.790 144.603 1.00 64.83 258 SER C CA 1
ATOM 5244 C C . SER C 1 257 ? 14.452 9.681 145.554 1.00 71.29 258 SER C C 1
ATOM 5245 O O . SER C 1 257 ? 13.355 9.324 145.931 1.00 76.59 258 SER C O 1
ATOM 5248 N N . LEU C 1 258 ? 15.049 10.765 146.039 1.00 72.61 259 LEU C N 1
ATOM 5249 C CA . LEU C 1 258 ? 14.345 11.659 146.989 1.00 68.04 259 LEU C CA 1
ATOM 5250 C C . LEU C 1 258 ? 13.025 12.081 146.389 1.00 75.23 259 LEU C C 1
ATOM 5251 O O . LEU C 1 258 ? 11.984 11.957 147.038 1.00 74.72 259 LEU C O 1
ATOM 5257 N N . ALA D 1 6 ? 38.507 18.238 109.293 1.00 114.63 7 ALA D N 1
ATOM 5258 C CA . ALA D 1 6 ? 37.182 18.659 108.763 1.00 117.98 7 ALA D CA 1
ATOM 5259 C C . ALA D 1 6 ? 37.274 19.966 107.946 1.00 115.83 7 ALA D C 1
ATOM 5260 O O . ALA D 1 6 ? 37.408 21.055 108.508 1.00 122.75 7 ALA D O 1
ATOM 5262 N N . ASP D 1 7 ? 37.195 19.848 106.622 1.00 103.23 8 ASP D N 1
ATOM 5263 C CA . ASP D 1 7 ? 37.069 21.025 105.765 1.00 107.17 8 ASP D CA 1
ATOM 5264 C C . ASP D 1 7 ? 35.589 21.401 105.566 1.00 102.98 8 ASP D C 1
ATOM 5265 O O . ASP D 1 7 ? 34.692 20.556 105.637 1.00 109.11 8 ASP D O 1
ATOM 5270 N N . TYR D 1 8 ? 35.344 22.682 105.304 1.00 86.87 9 TYR D N 1
ATOM 5271 C CA . TYR D 1 8 ? 33.994 23.200 105.069 1.00 77.69 9 TYR D CA 1
ATOM 5272 C C . TYR D 1 8 ? 33.242 22.350 104.030 1.00 75.25 9 TYR D C 1
ATOM 5273 O O . TYR D 1 8 ? 33.808 21.936 103.017 1.00 85.29 9 TYR D O 1
ATOM 5282 N N . GLY D 1 9 ? 31.975 22.102 104.290 1.00 67.45 10 GLY D N 1
ATOM 5283 C CA . GLY D 1 9 ? 31.112 21.427 103.344 1.00 67.69 10 GLY D CA 1
ATOM 5284 C C . GLY D 1 9 ? 31.263 19.930 103.313 1.00 70.94 10 GLY D C 1
ATOM 5285 O O . GLY D 1 9 ? 30.727 19.293 102.405 1.00 78.92 10 GLY D O 1
ATOM 5286 N N . TRP D 1 10 ? 31.971 19.347 104.293 1.00 69.91 11 TRP D N 1
ATOM 5287 C CA . TRP D 1 10 ? 32.260 17.894 104.273 1.00 69.11 11 TRP D CA 1
ATOM 5288 C C . TRP D 1 10 ? 31.038 17.030 104.239 1.00 65.49 11 TRP D C 1
ATOM 5289 O O . TRP D 1 10 ? 31.099 15.909 103.794 1.00 69.92 11 TRP D O 1
ATOM 5300 N N . ARG D 1 11 ? 29.919 17.562 104.682 1.00 64.45 12 ARG D N 1
ATOM 5301 C CA . ARG D 1 11 ? 28.695 16.798 104.731 1.00 65.83 12 ARG D CA 1
ATOM 5302 C C . ARG D 1 11 ? 27.791 17.042 103.550 1.00 60.17 12 ARG D C 1
ATOM 5303 O O . ARG D 1 11 ? 26.674 16.507 103.491 1.00 76.11 12 ARG D O 1
ATOM 5311 N N . GLY D 1 12 ? 28.213 17.891 102.637 1.00 59.85 13 GLY D N 1
ATOM 5312 C CA . GLY D 1 12 ? 27.366 18.262 101.502 1.00 66.77 13 GLY D CA 1
ATOM 5313 C C . GLY D 1 12 ? 27.512 19.735 101.183 1.00 73.64 13 GLY D C 1
ATOM 5314 O O . GLY D 1 12 ? 27.559 20.570 102.090 1.00 78.20 13 GLY D O 1
ATOM 5315 N N . LYS D 1 13 ? 27.556 20.055 99.890 1.00 75.56 14 LYS D N 1
ATOM 5316 C CA . LYS D 1 13 ? 27.667 21.428 99.436 1.00 70.12 14 LYS D CA 1
ATOM 5317 C C . LYS D 1 13 ? 26.461 21.850 98.617 1.00 69.64 14 LYS D C 1
ATOM 5318 O O . LYS D 1 13 ? 26.052 21.148 97.735 1.00 69.23 14 LYS D O 1
ATOM 5324 N N . VAL D 1 14 ? 25.906 23.018 98.927 1.00 74.14 15 VAL D N 1
ATOM 5325 C CA . VAL D 1 14 ? 24.733 23.517 98.251 1.00 67.90 15 VAL D CA 1
ATOM 5326 C C . VAL D 1 14 ? 25.089 24.785 97.574 1.00 68.81 15 VAL D C 1
ATOM 5327 O O . VAL D 1 14 ? 25.688 25.652 98.185 1.00 77.64 15 VAL D O 1
ATOM 5331 N N . GLY D 1 15 ? 24.703 24.908 96.313 1.00 72.43 16 GLY D N 1
ATOM 5332 C CA . GLY D 1 15 ? 24.868 26.138 95.572 1.00 72.68 16 GLY D CA 1
ATOM 5333 C C . GLY D 1 15 ? 23.502 26.730 95.366 1.00 71.47 16 GLY D C 1
ATOM 5334 O O . GLY D 1 15 ? 22.601 26.069 94.872 1.00 77.79 16 GLY D O 1
ATOM 5335 N N . LEU D 1 16 ? 23.341 27.978 95.753 1.00 74.05 17 LEU D N 1
ATOM 5336 C CA . LEU D 1 16 ? 22.075 28.659 95.571 1.00 77.98 17 LEU D CA 1
ATOM 5337 C C . LEU D 1 16 ? 22.187 29.701 94.481 1.00 79.76 17 LEU D C 1
ATOM 5338 O O . LEU D 1 16 ? 23.064 30.561 94.501 1.00 76.73 17 LEU D O 1
ATOM 5343 N N . ILE D 1 17 ? 21.260 29.622 93.538 1.00 94.30 18 ILE D N 1
ATOM 5344 C CA . ILE D 1 17 ? 21.108 30.626 92.498 1.00 94.56 18 ILE D CA 1
ATOM 5345 C C . ILE D 1 17 ? 20.203 31.701 93.072 1.00 87.49 18 ILE D C 1
ATOM 5346 O O . ILE D 1 17 ? 19.018 31.484 93.335 1.00 75.94 18 ILE D O 1
ATOM 5351 N N . SER D 1 18 ? 20.791 32.859 93.295 1.00 88.48 19 SER D N 1
ATOM 5352 C CA . SER D 1 18 ? 20.140 33.915 94.017 1.00 93.83 19 SER D CA 1
ATOM 5353 C C . SER D 1 18 ? 19.554 34.865 93.023 1.00 99.58 19 SER D C 1
ATOM 5354 O O . SER D 1 18 ? 20.049 34.979 91.937 1.00 107.65 19 SER D O 1
ATOM 5357 N N . THR D 1 19 ? 18.431 35.472 93.349 1.00 116.64 20 THR D N 1
ATOM 5358 C CA . THR D 1 19 ? 17.921 36.517 92.497 1.00 113.57 20 THR D CA 1
ATOM 5359 C C . THR D 1 19 ? 18.576 37.795 92.898 1.00 127.91 20 THR D C 1
ATOM 5360 O O . THR D 1 19 ? 18.944 37.961 94.071 1.00 129.36 20 THR D O 1
ATOM 5364 N N . PRO D 1 20 ? 18.695 38.711 91.962 1.00 140.42 21 PRO D N 1
ATOM 5365 C CA . PRO D 1 20 ? 19.422 39.938 92.238 1.00 128.92 21 PRO D CA 1
ATOM 5366 C C . PRO D 1 20 ? 18.518 40.880 92.961 1.00 115.22 21 PRO D C 1
ATOM 5367 O O . PRO D 1 20 ? 18.351 42.017 92.592 1.00 122.25 21 PRO D O 1
ATOM 5371 N N . VAL D 1 21 ? 17.953 40.389 94.038 1.00 106.02 22 VAL D N 1
ATOM 5372 C CA . VAL D 1 21 ? 17.366 41.250 95.016 1.00 122.40 22 VAL D CA 1
ATOM 5373 C C . VAL D 1 21 ? 18.243 41.244 96.258 1.00 136.31 22 VAL D C 1
ATOM 5374 O O . VAL D 1 21 ? 17.828 41.700 97.315 1.00 151.27 22 VAL D O 1
ATOM 5378 N N . ILE D 1 22 ? 19.427 40.656 96.120 1.00 135.19 23 ILE D N 1
ATOM 5379 C CA . ILE D 1 22 ? 20.274 40.356 97.260 1.00 126.12 23 ILE D CA 1
ATOM 5380 C C . ILE D 1 22 ? 19.443 39.654 98.292 1.00 117.78 23 ILE D C 1
ATOM 5381 O O . ILE D 1 22 ? 19.210 40.181 99.358 1.00 102.50 23 ILE D O 1
ATOM 5386 N N . GLU D 1 23 ? 18.891 38.517 97.909 1.00 113.94 24 GLU D N 1
ATOM 5387 C CA . GLU D 1 23 ? 18.241 37.634 98.838 1.00 114.95 24 GLU D CA 1
ATOM 5388 C C . GLU D 1 23 ? 19.334 37.024 99.702 1.00 104.21 24 GLU D C 1
ATOM 5389 O O . GLU D 1 23 ? 20.459 36.848 99.263 1.00 83.36 24 GLU D O 1
ATOM 5395 N N . ASN D 1 24 ? 18.979 36.742 100.943 1.00 89.21 25 ASN D N 1
ATOM 5396 C CA . ASN D 1 24 ? 19.875 36.248 101.952 1.00 81.80 25 ASN D CA 1
ATOM 5397 C C . ASN D 1 24 ? 19.621 34.792 102.310 1.00 80.98 25 ASN D C 1
ATOM 5398 O O . ASN D 1 24 ? 19.956 34.352 103.377 1.00 84.43 25 ASN D O 1
ATOM 5403 N N . ALA D 1 25 ? 18.985 34.059 101.426 1.00 75.38 26 ALA D N 1
ATOM 5404 C CA . ALA D 1 25 ? 18.716 32.671 101.645 1.00 84.13 26 ALA D CA 1
ATOM 5405 C C . ALA D 1 25 ? 19.966 31.895 102.014 1.00 80.53 26 ALA D C 1
ATOM 5406 O O . ALA D 1 25 ? 19.864 30.897 102.729 1.00 84.18 26 ALA D O 1
ATOM 5408 N N . HIS D 1 26 ? 21.112 32.274 101.465 1.00 69.78 27 HIS D N 1
ATOM 5409 C CA . HIS D 1 26 ? 22.377 31.620 101.849 1.00 77.41 27 HIS D CA 1
ATOM 5410 C C . HIS D 1 26 ? 22.684 31.747 103.348 1.00 79.07 27 HIS D C 1
ATOM 5411 O O . HIS D 1 26 ? 23.103 30.788 103.973 1.00 82.13 27 HIS D O 1
ATOM 5418 N N . VAL D 1 27 ? 22.391 32.900 103.919 1.00 75.53 28 VAL D N 1
ATOM 5419 C CA . VAL D 1 27 ? 22.554 33.106 105.333 1.00 76.23 28 VAL D CA 1
ATOM 5420 C C . VAL D 1 27 ? 21.540 32.271 106.118 1.00 76.51 28 VAL D C 1
ATOM 5421 O O . VAL D 1 27 ? 21.906 31.567 107.062 1.00 81.37 28 VAL D O 1
ATOM 5425 N N . GLU D 1 28 ? 20.264 32.404 105.762 1.00 65.55 29 GLU D N 1
ATOM 5426 C CA . GLU D 1 28 ? 19.228 31.613 106.352 1.00 62.69 29 GLU D CA 1
ATOM 5427 C C . GLU D 1 28 ? 19.558 30.116 106.346 1.00 68.76 29 GLU D C 1
ATOM 5428 O O . GLU D 1 28 ? 19.334 29.419 107.330 1.00 67.15 29 GLU D O 1
ATOM 5434 N N . LEU D 1 29 ? 20.053 29.600 105.227 1.00 66.95 30 LEU D N 1
ATOM 5435 C CA . LEU D 1 29 ? 20.317 28.183 105.129 1.00 59.40 30 LEU D CA 1
ATOM 5436 C C . LEU D 1 29 ? 21.498 27.797 106.003 1.00 60.79 30 LEU D C 1
ATOM 5437 O O . LEU D 1 29 ? 21.518 26.760 106.655 1.00 60.95 30 LEU D O 1
ATOM 5442 N N . ALA D 1 30 ? 22.502 28.645 106.036 1.00 62.19 31 ALA D N 1
ATOM 5443 C CA . ALA D 1 30 ? 23.614 28.394 106.915 1.00 57.32 31 ALA D CA 1
ATOM 5444 C C . ALA D 1 30 ? 23.133 28.293 108.386 1.00 58.34 31 ALA D C 1
ATOM 5445 O O . ALA D 1 30 ? 23.660 27.487 109.115 1.00 65.68 31 ALA D O 1
ATOM 5447 N N . ARG D 1 31 ? 22.167 29.108 108.833 1.00 57.98 32 ARG D N 1
ATOM 5448 C CA . ARG D 1 31 ? 21.640 28.980 110.198 1.00 59.57 32 ARG D CA 1
ATOM 5449 C C . ARG D 1 31 ? 20.874 27.678 110.436 1.00 65.79 32 ARG D C 1
ATOM 5450 O O . ARG D 1 31 ? 20.896 27.118 111.531 1.00 69.10 32 ARG D O 1
ATOM 5458 N N . VAL D 1 32 ? 20.165 27.212 109.426 1.00 63.93 33 VAL D N 1
ATOM 5459 C CA . VAL D 1 32 ? 19.309 26.062 109.613 1.00 62.89 33 VAL D CA 1
ATOM 5460 C C . VAL D 1 32 ? 20.073 24.762 109.449 1.00 61.57 33 VAL D C 1
ATOM 5461 O O . VAL D 1 32 ? 19.795 23.775 110.112 1.00 57.54 33 VAL D O 1
ATOM 5465 N N . ALA D 1 33 ? 21.019 24.754 108.536 1.00 62.45 34 ALA D N 1
ATOM 5466 C CA . ALA D 1 33 ? 21.732 23.527 108.215 1.00 63.90 34 ALA D CA 1
ATOM 5467 C C . ALA D 1 33 ? 22.513 23.066 109.416 1.00 66.46 34 ALA D C 1
ATOM 5468 O O . ALA D 1 33 ? 22.932 23.865 110.218 1.00 66.86 34 ALA D O 1
ATOM 5470 N N . PRO D 1 34 ? 22.725 21.767 109.521 1.00 65.35 35 PRO D N 1
ATOM 5471 C CA . PRO D 1 34 ? 23.515 21.228 110.568 1.00 62.81 35 PRO D CA 1
ATOM 5472 C C . PRO D 1 34 ? 24.949 21.417 110.216 1.00 63.58 35 PRO D C 1
ATOM 5473 O O . PRO D 1 34 ? 25.234 21.832 109.117 1.00 64.45 35 PRO D O 1
ATOM 5477 N N . GLU D 1 35 ? 25.840 21.098 111.155 1.00 69.10 36 GLU D N 1
ATOM 5478 C CA . GLU D 1 35 ? 27.281 21.178 110.955 1.00 71.52 36 GLU D CA 1
ATOM 5479 C C . GLU D 1 35 ? 27.734 20.307 109.809 1.00 68.17 36 GLU D C 1
ATOM 5480 O O . GLU D 1 35 ? 27.333 19.177 109.704 1.00 73.85 36 GLU D O 1
ATOM 5486 N N . GLY D 1 36 ? 28.592 20.848 108.962 1.00 76.32 37 GLY D N 1
ATOM 5487 C CA . GLY D 1 36 ? 29.228 20.093 107.897 1.00 71.65 37 GLY D CA 1
ATOM 5488 C C . GLY D 1 36 ? 28.641 20.440 106.544 1.00 75.84 37 GLY D C 1
ATOM 5489 O O . GLY D 1 36 ? 29.228 20.125 105.520 1.00 73.31 37 GLY D O 1
ATOM 5490 N N . VAL D 1 37 ? 27.478 21.080 106.532 1.00 67.80 38 VAL D N 1
ATOM 5491 C CA . VAL D 1 37 ? 26.872 21.506 105.285 1.00 68.18 38 VAL D CA 1
ATOM 5492 C C . VAL D 1 37 ? 27.443 22.831 104.797 1.00 63.84 38 VAL D C 1
ATOM 5493 O O . VAL D 1 37 ? 27.347 23.825 105.480 1.00 63.61 38 VAL D O 1
ATOM 5497 N N . GLY D 1 38 ? 27.991 22.850 103.594 1.00 67.00 39 GLY D N 1
ATOM 5498 C CA . GLY D 1 38 ? 28.557 24.076 103.033 1.00 66.83 39 GLY D CA 1
ATOM 5499 C C . GLY D 1 38 ? 27.542 24.777 102.169 1.00 66.03 39 GLY D C 1
ATOM 5500 O O . GLY D 1 38 ? 26.754 24.112 101.522 1.00 69.86 39 GLY D O 1
ATOM 5501 N N . VAL D 1 39 ? 27.538 26.115 102.200 1.00 63.17 40 VAL D N 1
ATOM 5502 C CA . VAL D 1 39 ? 26.634 26.897 101.390 1.00 62.67 40 VAL D CA 1
ATOM 5503 C C . VAL D 1 39 ? 27.369 27.829 100.456 1.00 64.85 40 VAL D C 1
ATOM 5504 O O . VAL D 1 39 ? 28.347 28.449 100.832 1.00 59.38 40 VAL D O 1
ATOM 5508 N N . TYR D 1 40 ? 26.917 27.859 99.198 1.00 69.14 41 TYR D N 1
ATOM 5509 C CA . TYR D 1 40 ? 27.525 28.680 98.142 1.00 73.04 41 TYR D CA 1
ATOM 5510 C C . TYR D 1 40 ? 26.450 29.410 97.401 1.00 75.16 41 TYR D C 1
ATOM 5511 O O . TYR D 1 40 ? 25.275 29.070 97.491 1.00 79.32 41 TYR D O 1
ATOM 5520 N N . GLN D 1 41 ? 26.855 30.429 96.674 1.00 72.11 42 GLN D N 1
ATOM 5521 C CA . GLN D 1 41 ? 25.895 31.327 96.098 1.00 72.44 42 GLN D CA 1
ATOM 5522 C C . GLN D 1 41 ? 26.394 31.771 94.729 1.00 79.50 42 GLN D C 1
ATOM 5523 O O . GLN D 1 41 ? 27.609 31.871 94.487 1.00 73.65 42 GLN D O 1
ATOM 5529 N N . THR D 1 42 ? 25.479 32.057 93.827 1.00 81.61 43 THR D N 1
ATOM 5530 C CA . THR D 1 42 ? 25.838 32.753 92.617 1.00 83.20 43 THR D CA 1
ATOM 5531 C C . THR D 1 42 ? 24.670 33.551 92.111 1.00 83.65 43 THR D C 1
ATOM 5532 O O . THR D 1 42 ? 23.545 33.238 92.410 1.00 75.26 43 THR D O 1
ATOM 5536 N N . PHE D 1 43 ? 24.966 34.583 91.338 1.00 92.00 44 PHE D N 1
ATOM 5537 C CA . PHE D 1 43 ? 23.971 35.500 90.783 1.00 96.07 44 PHE D CA 1
ATOM 5538 C C . PHE D 1 43 ? 23.898 35.414 89.241 1.00 97.41 44 PHE D C 1
ATOM 5539 O O . PHE D 1 43 ? 24.896 35.617 88.555 1.00 94.88 44 PHE D O 1
ATOM 5547 N N . PRO D 1 44 ? 22.739 35.077 88.743 1.00 96.66 45 PRO D N 1
ATOM 5548 C CA . PRO D 1 44 ? 22.481 35.109 87.324 1.00 105.15 45 PRO D CA 1
ATOM 5549 C C . PRO D 1 44 ? 22.587 36.539 86.894 1.00 108.43 45 PRO D C 1
ATOM 5550 O O . PRO D 1 44 ? 22.175 37.390 87.653 1.00 114.66 45 PRO D O 1
ATOM 5554 N N . TYR D 1 45 ? 23.113 36.799 85.706 1.00 129.10 46 TYR D N 1
ATOM 5555 C CA . TYR D 1 45 ? 23.235 38.158 85.204 1.00 137.31 46 TYR D CA 1
ATOM 5556 C C . TYR D 1 45 ? 22.079 38.467 84.310 1.00 134.89 46 TYR D C 1
ATOM 5557 O O . TYR D 1 45 ? 21.945 37.886 83.246 1.00 127.21 46 TYR D O 1
ATOM 5566 N N . VAL D 1 46 ? 21.237 39.385 84.740 1.00 139.42 47 VAL D N 1
ATOM 5567 C CA . VAL D 1 46 ? 20.062 39.687 83.966 1.00 144.97 47 VAL D CA 1
ATOM 5568 C C . VAL D 1 46 ? 19.690 41.148 83.983 1.00 147.85 47 VAL D C 1
ATOM 5569 O O . VAL D 1 46 ? 18.704 41.534 84.614 1.00 140.34 47 VAL D O 1
ATOM 5573 N N . PRO D 1 47 ? 20.551 41.988 83.263 1.00 164.74 48 PRO D N 1
ATOM 5574 C CA . PRO D 1 47 ? 20.054 43.371 83.183 1.00 165.87 48 PRO D CA 1
ATOM 5575 C C . PRO D 1 47 ? 18.772 43.455 82.376 1.00 171.22 48 PRO D C 1
ATOM 5576 O O . PRO D 1 47 ? 18.646 42.841 81.322 1.00 159.47 48 PRO D O 1
ATOM 5580 N N . ASN D 1 48 ? 17.838 44.237 82.904 1.00 180.18 49 ASN D N 1
ATOM 5581 C CA . ASN D 1 48 ? 16.616 44.579 82.212 1.00 179.12 49 ASN D CA 1
ATOM 5582 C C . ASN D 1 48 ? 15.546 43.505 82.265 1.00 190.62 49 ASN D C 1
ATOM 5583 O O . ASN D 1 48 ? 15.328 42.761 81.306 1.00 195.93 49 ASN D O 1
ATOM 5588 N N . PHE D 1 49 ? 14.893 43.440 83.422 1.00 200.29 50 PHE D N 1
ATOM 5589 C CA . PHE D 1 49 ? 13.915 42.401 83.714 1.00 217.31 50 PHE D CA 1
ATOM 5590 C C . PHE D 1 49 ? 12.472 42.897 83.664 1.00 235.41 50 PHE D C 1
ATOM 5591 O O . PHE D 1 49 ? 12.098 43.856 84.339 1.00 259.37 50 PHE D O 1
ATOM 5599 N N . ARG D 1 50 ? 11.690 42.253 82.806 1.00 229.44 51 ARG D N 1
ATOM 5600 C CA . ARG D 1 50 ? 10.280 42.560 82.616 1.00 213.04 51 ARG D CA 1
ATOM 5601 C C . ARG D 1 50 ? 9.575 41.258 82.272 1.00 209.81 51 ARG D C 1
ATOM 5602 O O . ARG D 1 50 ? 10.222 40.298 81.852 1.00 209.14 51 ARG D O 1
ATOM 5610 N N . VAL D 1 51 ? 8.260 41.208 82.443 1.00 208.41 52 VAL D N 1
ATOM 5611 C CA . VAL D 1 51 ? 7.543 39.977 82.143 1.00 198.04 52 VAL D CA 1
ATOM 5612 C C . VAL D 1 51 ? 7.118 39.955 80.680 1.00 194.83 52 VAL D C 1
ATOM 5613 O O . VAL D 1 51 ? 6.220 40.687 80.264 1.00 192.99 52 VAL D O 1
ATOM 5617 N N . ASP D 1 52 ? 7.944 39.238 79.922 1.00 185.24 53 ASP D N 1
ATOM 5618 C CA . ASP D 1 52 ? 8.028 39.266 78.478 1.00 182.62 53 ASP D CA 1
ATOM 5619 C C . ASP D 1 52 ? 8.410 37.862 78.093 1.00 180.55 53 ASP D C 1
ATOM 5620 O O . ASP D 1 52 ? 9.156 37.218 78.812 1.00 183.72 53 ASP D O 1
ATOM 5625 N N . ALA D 1 53 ? 7.959 37.397 76.939 1.00 180.67 54 ALA D N 1
ATOM 5626 C CA . ALA D 1 53 ? 8.356 36.072 76.496 1.00 175.97 54 ALA D CA 1
ATOM 5627 C C . ALA D 1 53 ? 9.844 35.985 76.225 1.00 188.86 54 ALA D C 1
ATOM 5628 O O . ALA D 1 53 ? 10.511 35.063 76.663 1.00 216.09 54 ALA D O 1
ATOM 5630 N N . THR D 1 54 ? 10.370 36.973 75.523 1.00 188.06 55 THR D N 1
ATOM 5631 C CA . THR D 1 54 ? 11.782 36.989 75.192 1.00 181.42 55 THR D CA 1
ATOM 5632 C C . THR D 1 54 ? 12.531 37.099 76.482 1.00 184.06 55 THR D C 1
ATOM 5633 O O . THR D 1 54 ? 13.614 36.553 76.652 1.00 183.24 55 THR D O 1
ATOM 5637 N N . ASN D 1 55 ? 11.933 37.830 77.401 1.00 177.49 56 ASN D N 1
ATOM 5638 C CA . ASN D 1 55 ? 12.595 38.083 78.644 1.00 170.83 56 ASN D CA 1
ATOM 5639 C C . ASN D 1 55 ? 12.814 36.747 79.284 1.00 157.74 56 ASN D C 1
ATOM 5640 O O . ASN D 1 55 ? 13.883 36.477 79.795 1.00 166.71 56 ASN D O 1
ATOM 5645 N N . ILE D 1 56 ? 11.818 35.881 79.212 1.00 146.12 57 ILE D N 1
ATOM 5646 C CA . ILE D 1 56 ? 11.903 34.659 79.988 1.00 149.78 57 ILE D CA 1
ATOM 5647 C C . ILE D 1 56 ? 13.015 33.755 79.488 1.00 139.37 57 ILE D C 1
ATOM 5648 O O . ILE D 1 56 ? 13.694 33.107 80.267 1.00 145.24 57 ILE D O 1
ATOM 5653 N N . LYS D 1 57 ? 13.201 33.714 78.185 1.00 135.25 58 LYS D N 1
ATOM 5654 C CA . LYS D 1 57 ? 14.221 32.859 77.628 1.00 150.94 58 LYS D CA 1
ATOM 5655 C C . LYS D 1 57 ? 15.530 33.301 78.221 1.00 149.85 58 LYS D C 1
ATOM 5656 O O . LYS D 1 57 ? 16.319 32.453 78.622 1.00 138.06 58 LYS D O 1
ATOM 5662 N N . ARG D 1 58 ? 15.760 34.609 78.299 1.00 155.47 59 ARG D N 1
ATOM 5663 C CA . ARG D 1 58 ? 17.026 35.046 78.851 1.00 162.22 59 ARG D CA 1
ATOM 5664 C C . ARG D 1 58 ? 17.061 34.577 80.271 1.00 148.71 59 ARG D C 1
ATOM 5665 O O . ARG D 1 58 ? 18.058 34.045 80.726 1.00 142.06 59 ARG D O 1
ATOM 5673 N N . ALA D 1 59 ? 15.967 34.722 80.991 1.00 137.60 60 ALA D N 1
ATOM 5674 C CA . ALA D 1 59 ? 16.114 34.359 82.371 1.00 130.99 60 ALA D CA 1
ATOM 5675 C C . ALA D 1 59 ? 16.529 32.918 82.426 1.00 133.96 60 ALA D C 1
ATOM 5676 O O . ALA D 1 59 ? 17.501 32.576 83.082 1.00 146.17 60 ALA D O 1
ATOM 5678 N N . VAL D 1 60 ? 15.848 32.077 81.671 1.00 122.78 61 VAL D N 1
ATOM 5679 C CA . VAL D 1 60 ? 16.105 30.661 81.780 1.00 114.45 61 VAL D CA 1
ATOM 5680 C C . VAL D 1 60 ? 17.497 30.308 81.364 1.00 115.55 61 VAL D C 1
ATOM 5681 O O . VAL D 1 60 ? 18.093 29.406 81.896 1.00 127.44 61 VAL D O 1
ATOM 5685 N N . GLU D 1 61 ? 17.992 30.976 80.354 1.00 121.23 62 GLU D N 1
ATOM 5686 C CA . GLU D 1 61 ? 19.326 30.659 79.873 1.00 126.92 62 GLU D CA 1
ATOM 5687 C C . GLU D 1 61 ? 20.337 31.129 80.889 1.00 122.75 62 GLU D C 1
ATOM 5688 O O . GLU D 1 61 ? 21.380 30.506 81.062 1.00 128.83 62 GLU D O 1
ATOM 5694 N N . GLN D 1 62 ? 20.020 32.215 81.585 1.00 125.37 63 GLN D N 1
ATOM 5695 C CA . GLN D 1 62 ? 20.897 32.708 82.657 1.00 129.89 63 GLN D CA 1
ATOM 5696 C C . GLN D 1 62 ? 20.928 31.785 83.881 1.00 117.08 63 GLN D C 1
ATOM 5697 O O . GLN D 1 62 ? 21.997 31.423 84.362 1.00 105.42 63 GLN D O 1
ATOM 5703 N N . LEU D 1 63 ? 19.754 31.367 84.338 1.00 107.76 64 LEU D N 1
ATOM 5704 C CA . LEU D 1 63 ? 19.669 30.315 85.332 1.00 99.90 64 LEU D CA 1
ATOM 5705 C C . LEU D 1 63 ? 20.478 29.087 84.937 1.00 107.67 64 LEU D C 1
ATOM 5706 O O . LEU D 1 63 ? 21.105 28.479 85.790 1.00 119.01 64 LEU D O 1
ATOM 5711 N N . GLU D 1 64 ? 20.461 28.693 83.664 1.00 110.89 65 GLU D N 1
ATOM 5712 C CA . GLU D 1 64 ? 21.206 27.492 83.247 1.00 108.05 65 GLU D CA 1
ATOM 5713 C C . GLU D 1 64 ? 22.700 27.741 83.315 1.00 97.36 65 GLU D C 1
ATOM 5714 O O . GLU D 1 64 ? 23.479 26.842 83.634 1.00 90.28 65 GLU D O 1
ATOM 5720 N N . THR D 1 65 ? 23.096 28.976 83.059 1.00 94.80 66 THR D N 1
ATOM 5721 C CA . THR D 1 65 ? 24.503 29.324 83.149 1.00 103.99 66 THR D CA 1
ATOM 5722 C C . THR D 1 65 ? 24.982 29.265 84.599 1.00 100.12 66 THR D C 1
ATOM 5723 O O . THR D 1 65 ? 26.042 28.694 84.898 1.00 97.99 66 THR D O 1
ATOM 5727 N N . SER D 1 66 ? 24.198 29.899 85.473 1.00 99.82 67 SER D N 1
ATOM 5728 C CA . SER D 1 66 ? 24.448 29.911 86.904 1.00 91.37 67 SER D CA 1
ATOM 5729 C C . SER D 1 66 ? 24.584 28.483 87.412 1.00 90.96 67 SER D C 1
ATOM 5730 O O . SER D 1 66 ? 25.577 28.129 88.046 1.00 86.42 67 SER D O 1
ATOM 5733 N N . ALA D 1 67 ? 23.596 27.651 87.090 1.00 89.82 68 ALA D N 1
ATOM 5734 C CA . ALA D 1 67 ? 23.627 26.251 87.494 1.00 96.50 68 ALA D CA 1
ATOM 5735 C C . ALA D 1 67 ? 24.875 25.542 87.016 1.00 91.31 68 ALA D C 1
ATOM 5736 O O . ALA D 1 67 ? 25.455 24.733 87.724 1.00 95.67 68 ALA D O 1
ATOM 5738 N N . ALA D 1 68 ? 25.291 25.830 85.799 1.00 101.59 69 ALA D N 1
ATOM 5739 C CA . ALA D 1 68 ? 26.497 25.203 85.282 1.00 105.44 69 ALA D CA 1
ATOM 5740 C C . ALA D 1 68 ? 27.737 25.732 86.018 1.00 100.98 69 ALA D C 1
ATOM 5741 O O . ALA D 1 68 ? 28.666 24.978 86.305 1.00 94.60 69 ALA D O 1
ATOM 5743 N N . ALA D 1 69 ? 27.744 27.032 86.319 1.00 95.36 70 ALA D N 1
ATOM 5744 C CA . ALA D 1 69 ? 28.856 27.628 87.051 1.00 101.51 70 ALA D CA 1
ATOM 5745 C C . ALA D 1 69 ? 28.989 26.923 88.396 1.00 98.22 70 ALA D C 1
ATOM 5746 O O . ALA D 1 69 ? 30.086 26.516 88.787 1.00 90.87 70 ALA D O 1
ATOM 5748 N N . LEU D 1 70 ? 27.852 26.760 89.082 1.00 89.85 71 LEU D N 1
ATOM 5749 C CA . LEU D 1 70 ? 27.822 26.055 90.362 1.00 87.08 71 LEU D CA 1
ATOM 5750 C C . LEU D 1 70 ? 28.246 24.607 90.222 1.00 90.72 71 LEU D C 1
ATOM 5751 O O . LEU D 1 70 ? 29.066 24.129 91.003 1.00 81.25 71 LEU D O 1
ATOM 5756 N N . GLY D 1 71 ? 27.681 23.907 89.234 1.00 97.44 72 GLY D N 1
ATOM 5757 C CA . GLY D 1 71 ? 28.064 22.521 88.963 1.00 90.48 72 GLY D CA 1
ATOM 5758 C C . GLY D 1 71 ? 29.580 22.421 88.831 1.00 91.22 72 GLY D C 1
ATOM 5759 O O . GLY D 1 71 ? 30.207 21.582 89.474 1.00 86.14 72 GLY D O 1
ATOM 5760 N N . SER D 1 72 ? 30.154 23.291 88.001 1.00 93.28 73 SER D N 1
ATOM 5761 C CA . SER D 1 72 ? 31.579 23.286 87.682 1.00 104.39 73 SER D CA 1
ATOM 5762 C C . SER D 1 72 ? 32.396 23.597 88.937 1.00 103.03 73 SER D C 1
ATOM 5763 O O . SER D 1 72 ? 33.427 22.963 89.200 1.00 105.05 73 SER D O 1
ATOM 5766 N N . ALA D 1 73 ? 31.869 24.475 89.772 1.00 101.77 74 ALA D N 1
ATOM 5767 C CA . ALA D 1 73 ? 32.519 24.800 91.031 1.00 101.42 74 ALA D CA 1
ATOM 5768 C C . ALA D 1 73 ? 32.704 23.573 91.925 1.00 95.43 74 ALA D C 1
ATOM 5769 O O . ALA D 1 73 ? 33.774 23.387 92.493 1.00 98.28 74 ALA D O 1
ATOM 5771 N N . GLY D 1 74 ? 31.673 22.749 92.063 1.00 88.19 75 GLY D N 1
ATOM 5772 C CA . GLY D 1 74 ? 31.797 21.492 92.804 1.00 84.30 75 GLY D CA 1
ATOM 5773 C C . GLY D 1 74 ? 30.713 21.233 93.824 1.00 83.88 75 GLY D C 1
ATOM 5774 O O . GLY D 1 74 ? 30.898 20.418 94.733 1.00 74.36 75 GLY D O 1
ATOM 5775 N N . VAL D 1 75 ? 29.581 21.916 93.695 1.00 82.56 76 VAL D N 1
ATOM 5776 C CA . VAL D 1 75 ? 28.512 21.709 94.644 1.00 88.17 76 VAL D CA 1
ATOM 5777 C C . VAL D 1 75 ? 27.878 20.357 94.378 1.00 85.34 76 VAL D C 1
ATOM 5778 O O . VAL D 1 75 ? 28.103 19.766 93.351 1.00 95.50 76 VAL D O 1
ATOM 5782 N N . ASP D 1 76 ? 27.105 19.876 95.341 1.00 85.63 77 ASP D N 1
ATOM 5783 C CA . ASP D 1 76 ? 26.431 18.610 95.249 1.00 77.42 77 ASP D CA 1
ATOM 5784 C C . ASP D 1 76 ? 25.000 18.788 94.846 1.00 77.05 77 ASP D C 1
ATOM 5785 O O . ASP D 1 76 ? 24.420 17.882 94.288 1.00 90.83 77 ASP D O 1
ATOM 5790 N N . ILE D 1 77 ? 24.431 19.949 95.144 1.00 80.76 78 ILE D N 1
ATOM 5791 C CA . ILE D 1 77 ? 23.019 20.230 94.949 1.00 77.85 78 ILE D CA 1
ATOM 5792 C C . ILE D 1 77 ? 22.900 21.678 94.534 1.00 83.64 78 ILE D C 1
ATOM 5793 O O . ILE D 1 77 ? 23.693 22.500 94.954 1.00 94.96 78 ILE D O 1
ATOM 5798 N N . VAL D 1 78 ? 21.903 21.987 93.709 1.00 83.12 79 VAL D N 1
ATOM 5799 C CA . VAL D 1 78 ? 21.670 23.338 93.272 1.00 74.70 79 VAL D CA 1
ATOM 5800 C C . VAL D 1 78 ? 20.249 23.750 93.628 1.00 76.32 79 VAL D C 1
ATOM 5801 O O . VAL D 1 78 ? 19.308 23.010 93.405 1.00 70.99 79 VAL D O 1
ATOM 5805 N N . GLY D 1 79 ? 20.102 24.948 94.170 1.00 75.13 80 GLY D N 1
ATOM 5806 C CA . GLY D 1 79 ? 18.814 25.405 94.633 1.00 73.10 80 GLY D CA 1
ATOM 5807 C C . GLY D 1 79 ? 18.518 26.684 93.917 1.00 75.96 80 GLY D C 1
ATOM 5808 O O . GLY D 1 79 ? 19.402 27.512 93.769 1.00 77.66 80 GLY D O 1
ATOM 5809 N N . GLN D 1 80 ? 17.273 26.852 93.492 1.00 73.69 81 GLN D N 1
ATOM 5810 C CA . GLN D 1 80 ? 16.871 28.044 92.804 1.00 79.58 81 GLN D CA 1
ATOM 5811 C C . GLN D 1 80 ? 15.946 28.833 93.698 1.00 72.65 81 GLN D C 1
ATOM 5812 O O . GLN D 1 80 ? 14.902 28.344 94.125 1.00 73.64 81 GLN D O 1
ATOM 5818 N N . VAL D 1 81 ? 16.351 30.061 93.984 1.00 79.60 82 VAL D N 1
ATOM 5819 C CA . VAL D 1 81 ? 15.650 30.931 94.929 1.00 82.43 82 VAL D CA 1
ATOM 5820 C C . VAL D 1 81 ? 14.677 31.813 94.192 1.00 89.49 82 VAL D C 1
ATOM 5821 O O . VAL D 1 81 ? 15.058 32.467 93.230 1.00 96.82 82 VAL D O 1
ATOM 5825 N N . GLY D 1 82 ? 13.419 31.788 94.608 1.00 91.14 83 GLY D N 1
ATOM 5826 C CA . GLY D 1 82 ? 12.353 32.520 93.938 1.00 97.06 83 GLY D CA 1
ATOM 5827 C C . GLY D 1 82 ? 11.130 31.619 93.819 1.00 103.15 83 GLY D C 1
ATOM 5828 O O . GLY D 1 82 ? 11.094 30.704 92.962 1.00 123.41 83 GLY D O 1
ATOM 5829 N N . THR D 1 83 ? 10.124 31.865 94.662 1.00 99.19 84 THR D N 1
ATOM 5830 C CA . THR D 1 83 ? 8.875 31.093 94.601 1.00 113.73 84 THR D CA 1
ATOM 5831 C C . THR D 1 83 ? 8.114 31.308 93.277 1.00 120.42 84 THR D C 1
ATOM 5832 O O . THR D 1 83 ? 7.734 30.335 92.617 1.00 121.88 84 THR D O 1
ATOM 5836 N N . PRO D 1 84 ? 7.851 32.580 92.906 1.00 127.06 85 PRO D N 1
ATOM 5837 C CA . PRO D 1 84 ? 6.951 32.780 91.778 1.00 129.68 85 PRO D CA 1
ATOM 5838 C C . PRO D 1 84 ? 7.496 32.218 90.481 1.00 126.21 85 PRO D C 1
ATOM 5839 O O . PRO D 1 84 ? 6.713 31.877 89.596 1.00 122.72 85 PRO D O 1
ATOM 5843 N N . PHE D 1 85 ? 8.816 32.080 90.375 1.00 121.50 86 PHE D N 1
ATOM 5844 C CA . PHE D 1 85 ? 9.400 31.522 89.157 1.00 118.14 86 PHE D CA 1
ATOM 5845 C C . PHE D 1 85 ? 9.071 30.045 88.908 1.00 115.48 86 PHE D C 1
ATOM 5846 O O . PHE D 1 85 ? 9.359 29.533 87.838 1.00 116.51 86 PHE D O 1
ATOM 5854 N N . SER D 1 86 ? 8.506 29.375 89.885 1.00 128.78 87 SER D N 1
ATOM 5855 C CA . SER D 1 86 ? 8.033 28.026 89.669 1.00 130.17 87 SER D CA 1
ATOM 5856 C C . SER D 1 86 ? 6.834 28.005 88.738 1.00 145.15 87 SER D C 1
ATOM 5857 O O . SER D 1 86 ? 6.600 27.038 88.016 1.00 135.70 87 SER D O 1
ATOM 5860 N N . PHE D 1 87 ? 6.046 29.067 88.802 1.00 151.65 88 PHE D N 1
ATOM 5861 C CA . PHE D 1 87 ? 4.814 29.155 88.039 1.00 152.14 88 PHE D CA 1
ATOM 5862 C C . PHE D 1 87 ? 4.746 30.417 87.193 1.00 149.28 88 PHE D C 1
ATOM 5863 O O . PHE D 1 87 ? 3.726 31.090 87.132 1.00 129.21 88 PHE D O 1
ATOM 5871 N N . ALA D 1 88 ? 5.863 30.742 86.569 1.00 144.22 89 ALA D N 1
ATOM 5872 C CA . ALA D 1 88 ? 5.987 31.946 85.772 1.00 151.80 89 ALA D CA 1
ATOM 5873 C C . ALA D 1 88 ? 5.502 31.775 84.324 1.00 159.56 89 ALA D C 1
ATOM 5874 O O . ALA D 1 88 ? 5.503 32.710 83.543 1.00 161.31 89 ALA D O 1
ATOM 5876 N N . GLY D 1 89 ? 5.097 30.565 83.988 1.00 161.31 90 GLY D N 1
ATOM 5877 C CA . GLY D 1 89 ? 4.815 30.120 82.632 1.00 168.72 90 GLY D CA 1
ATOM 5878 C C . GLY D 1 89 ? 3.970 28.944 82.994 1.00 180.56 90 GLY D C 1
ATOM 5879 O O . GLY D 1 89 ? 4.384 28.206 83.852 1.00 184.04 90 GLY D O 1
ATOM 5880 N N . GLY D 1 90 ? 2.787 28.806 82.411 1.00 179.40 91 GLY D N 1
ATOM 5881 C CA . GLY D 1 90 ? 1.994 27.597 82.530 1.00 171.77 91 GLY D CA 1
ATOM 5882 C C . GLY D 1 90 ? 1.020 27.552 83.690 1.00 180.41 91 GLY D C 1
ATOM 5883 O O . GLY D 1 90 ? 1.264 28.125 84.750 1.00 179.19 91 GLY D O 1
ATOM 5884 N N . THR D 1 91 ? -0.083 26.841 83.482 1.00 178.37 92 THR D N 1
ATOM 5885 C CA . THR D 1 91 ? -1.121 26.662 84.492 1.00 181.42 92 THR D CA 1
ATOM 5886 C C . THR D 1 91 ? -0.683 25.841 85.698 1.00 168.03 92 THR D C 1
ATOM 5887 O O . THR D 1 91 ? -1.051 26.130 86.829 1.00 152.06 92 THR D O 1
ATOM 5891 N N . GLY D 1 92 ? 0.086 24.796 85.431 1.00 162.47 93 GLY D N 1
ATOM 5892 C CA . GLY D 1 92 ? 0.431 23.809 86.429 1.00 147.19 93 GLY D CA 1
ATOM 5893 C C . GLY D 1 92 ? 1.898 23.671 86.748 1.00 141.74 93 GLY D C 1
ATOM 5894 O O . GLY D 1 92 ? 2.679 24.601 86.640 1.00 126.33 93 GLY D O 1
ATOM 5895 N N . LEU D 1 93 ? 2.249 22.480 87.196 1.00 136.39 94 LEU D N 1
ATOM 5896 C CA . LEU D 1 93 ? 3.609 22.138 87.537 1.00 133.39 94 LEU D CA 1
ATOM 5897 C C . LEU D 1 93 ? 4.533 22.184 86.342 1.00 132.90 94 LEU D C 1
ATOM 5898 O O . LEU D 1 93 ? 5.678 22.588 86.435 1.00 149.78 94 LEU D O 1
ATOM 5903 N N . GLU D 1 94 ? 4.021 21.738 85.216 1.00 132.25 95 GLU D N 1
ATOM 5904 C CA . GLU D 1 94 ? 4.841 21.345 84.057 1.00 129.74 95 GLU D CA 1
ATOM 5905 C C . GLU D 1 94 ? 5.996 22.327 83.779 1.00 113.30 95 GLU D C 1
ATOM 5906 O O . GLU D 1 94 ? 7.082 21.917 83.371 1.00 92.57 95 GLU D O 1
ATOM 5912 N N . TRP D 1 95 ? 5.765 23.609 84.052 1.00 107.56 96 TRP D N 1
ATOM 5913 C CA . TRP D 1 95 ? 6.785 24.638 83.889 1.00 116.01 96 TRP D CA 1
ATOM 5914 C C . TRP D 1 95 ? 7.951 24.415 84.854 1.00 135.32 96 TRP D C 1
ATOM 5915 O O . TRP D 1 95 ? 9.117 24.309 84.448 1.00 127.90 96 TRP D O 1
ATOM 5926 N N . ALA D 1 96 ? 7.606 24.347 86.140 1.00 141.14 97 ALA D N 1
ATOM 5927 C CA . ALA D 1 96 ? 8.554 24.058 87.206 1.00 126.81 97 ALA D CA 1
ATOM 5928 C C . ALA D 1 96 ? 9.367 22.811 86.919 1.00 119.32 97 ALA D C 1
ATOM 5929 O O . ALA D 1 96 ? 10.596 22.847 86.963 1.00 131.76 97 ALA D O 1
ATOM 5931 N N . GLU D 1 97 ? 8.694 21.710 86.611 1.00 108.27 98 GLU D N 1
ATOM 5932 C CA . GLU D 1 97 ? 9.415 20.457 86.353 1.00 116.51 98 GLU D CA 1
ATOM 5933 C C . GLU D 1 97 ? 10.325 20.564 85.141 1.00 114.98 98 GLU D C 1
ATOM 5934 O O . GLU D 1 97 ? 11.355 19.886 85.058 1.00 105.47 98 GLU D O 1
ATOM 5940 N N . ASP D 1 98 ? 9.947 21.402 84.188 1.00 109.93 99 ASP D N 1
ATOM 5941 C CA . ASP D 1 98 ? 10.792 21.610 83.044 1.00 119.10 99 ASP D CA 1
ATOM 5942 C C . ASP D 1 98 ? 12.075 22.313 83.450 1.00 105.80 99 ASP D C 1
ATOM 5943 O O . ASP D 1 98 ? 13.182 21.875 83.116 1.00 81.37 99 ASP D O 1
ATOM 5948 N N . ILE D 1 99 ? 11.907 23.442 84.128 1.00 107.00 100 ILE D N 1
ATOM 5949 C CA . ILE D 1 99 ? 13.040 24.218 84.609 1.00 112.39 100 ILE D CA 1
ATOM 5950 C C . ILE D 1 99 ? 13.950 23.352 85.473 1.00 114.36 100 ILE D C 1
ATOM 5951 O O . ILE D 1 99 ? 15.181 23.327 85.312 1.00 110.29 100 ILE D O 1
ATOM 5956 N N . SER D 1 100 ? 13.334 22.616 86.381 1.00 106.73 101 SER D N 1
ATOM 5957 C CA . SER D 1 100 ? 14.094 21.711 87.202 1.00 100.40 101 SER D CA 1
ATOM 5958 C C . SER D 1 100 ? 14.992 20.822 86.343 1.00 107.11 101 SER D C 1
ATOM 5959 O O . SER D 1 100 ? 16.180 20.713 86.598 1.00 109.94 101 SER D O 1
ATOM 5962 N N . THR D 1 101 ? 14.445 20.235 85.279 1.00 114.07 102 THR D N 1
ATOM 5963 C CA . THR D 1 101 ? 15.255 19.384 84.397 1.00 104.40 102 THR D CA 1
ATOM 5964 C C . THR D 1 101 ? 16.359 20.112 83.655 1.00 97.55 102 THR D C 1
ATOM 5965 O O . THR D 1 101 ? 17.448 19.566 83.469 1.00 99.36 102 THR D O 1
ATOM 5969 N N . LYS D 1 102 ? 16.071 21.321 83.201 1.00 95.55 103 LYS D N 1
ATOM 5970 C CA . LYS D 1 102 ? 17.091 22.125 82.541 1.00 108.62 103 LYS D CA 1
ATOM 5971 C C . LYS D 1 102 ? 18.282 22.336 83.455 1.00 112.74 103 LYS D C 1
ATOM 5972 O O . LYS D 1 102 ? 19.452 22.175 83.035 1.00 98.03 103 LYS D O 1
ATOM 5978 N N . LEU D 1 103 ? 17.980 22.682 84.715 1.00 106.82 104 LEU D N 1
ATOM 5979 C CA . LEU D 1 103 ? 19.028 23.004 85.694 1.00 95.44 104 LEU D CA 1
ATOM 5980 C C . LEU D 1 103 ? 19.775 21.747 86.137 1.00 93.63 104 LEU D C 1
ATOM 5981 O O . LEU D 1 103 ? 21.006 21.802 86.357 1.00 90.82 104 LEU D O 1
ATOM 5986 N N . GLU D 1 104 ? 19.063 20.609 86.224 1.00 84.38 105 GLU D N 1
ATOM 5987 C CA . GLU D 1 104 ? 19.743 19.334 86.444 1.00 86.41 105 GLU D CA 1
ATOM 5988 C C . GLU D 1 104 ? 20.702 19.038 85.305 1.00 97.34 105 GLU D C 1
ATOM 5989 O O . GLU D 1 104 ? 21.861 18.684 85.540 1.00 89.08 105 GLU D O 1
ATOM 5995 N N . LYS D 1 105 ? 20.227 19.257 84.076 1.00 116.45 106 LYS D N 1
ATOM 5996 C CA . LYS D 1 105 ? 21.022 19.037 82.852 1.00 126.37 106 LYS D CA 1
ATOM 5997 C C . LYS D 1 105 ? 22.222 19.960 82.853 1.00 118.44 106 LYS D C 1
ATOM 5998 O O . LYS D 1 105 ? 23.339 19.501 82.675 1.00 103.44 106 LYS D O 1
ATOM 6004 N N . ALA D 1 106 ? 21.971 21.249 83.078 1.00 104.73 107 ALA D N 1
ATOM 6005 C CA . ALA D 1 106 ? 23.012 22.266 83.040 1.00 99.96 107 ALA D CA 1
ATOM 6006 C C . ALA D 1 106 ? 24.100 22.093 84.107 1.00 102.50 107 ALA D C 1
ATOM 6007 O O . ALA D 1 106 ? 25.244 22.462 83.884 1.00 96.11 107 ALA D O 1
ATOM 6009 N N . SER D 1 107 ? 23.732 21.569 85.273 1.00 107.99 108 SER D N 1
ATOM 6010 C CA . SER D 1 107 ? 24.636 21.501 86.424 1.00 100.99 108 SER D CA 1
ATOM 6011 C C . SER D 1 107 ? 25.235 20.116 86.602 1.00 100.50 108 SER D C 1
ATOM 6012 O O . SER D 1 107 ? 26.338 19.958 87.124 1.00 99.27 108 SER D O 1
ATOM 6015 N N . GLY D 1 108 ? 24.476 19.103 86.207 1.00 94.28 109 GLY D N 1
ATOM 6016 C CA . GLY D 1 108 ? 24.869 17.742 86.456 1.00 87.81 109 GLY D CA 1
ATOM 6017 C C . GLY D 1 108 ? 24.539 17.295 87.853 1.00 90.59 109 GLY D C 1
ATOM 6018 O O . GLY D 1 108 ? 25.022 16.254 88.288 1.00 95.54 109 GLY D O 1
ATOM 6019 N N . LYS D 1 109 ? 23.728 18.062 88.563 1.00 88.20 110 LYS D N 1
ATOM 6020 C CA . LYS D 1 109 ? 23.451 17.796 89.962 1.00 84.91 110 LYS D CA 1
ATOM 6021 C C . LYS D 1 109 ? 21.987 17.926 90.260 1.00 80.49 110 LYS D C 1
ATOM 6022 O O . LYS D 1 109 ? 21.288 18.583 89.543 1.00 79.57 110 LYS D O 1
ATOM 6028 N N . PRO D 1 110 ? 21.506 17.303 91.318 1.00 74.21 111 PRO D N 1
ATOM 6029 C CA . PRO D 1 110 ? 20.080 17.431 91.619 1.00 75.85 111 PRO D CA 1
ATOM 6030 C C . PRO D 1 110 ? 19.727 18.859 91.964 1.00 77.91 111 PRO D C 1
ATOM 6031 O O . PRO D 1 110 ? 20.592 19.626 92.326 1.00 76.08 111 PRO D O 1
ATOM 6035 N N . VAL D 1 111 ? 18.449 19.185 91.871 1.00 80.90 112 VAL D N 1
ATOM 6036 C CA . VAL D 1 111 ? 18.005 20.544 91.920 1.00 76.84 112 VAL D CA 1
ATOM 6037 C C . VAL D 1 111 ? 16.759 20.711 92.774 1.00 79.51 112 VAL D C 1
ATOM 6038 O O . VAL D 1 111 ? 15.865 19.875 92.751 1.00 83.51 112 VAL D O 1
ATOM 6042 N N . ALA D 1 112 ? 16.703 21.820 93.500 1.00 78.58 113 ALA D N 1
ATOM 6043 C CA . ALA D 1 112 ? 15.534 22.195 94.238 1.00 84.51 113 ALA D CA 1
ATOM 6044 C C . ALA D 1 112 ? 15.120 23.570 93.764 1.00 78.58 113 ALA D C 1
ATOM 6045 O O . ALA D 1 112 ? 15.969 24.413 93.545 1.00 74.67 113 ALA D O 1
ATOM 6047 N N . LEU D 1 113 ? 13.813 23.784 93.649 1.00 77.75 114 LEU D N 1
ATOM 6048 C CA . LEU D 1 113 ? 13.278 25.070 93.317 1.00 76.49 114 LEU D CA 1
ATOM 6049 C C . LEU D 1 113 ? 12.435 25.517 94.458 1.00 79.91 114 LEU D C 1
ATOM 6050 O O . LEU D 1 113 ? 11.626 24.760 94.996 1.00 78.34 114 LEU D O 1
ATOM 6063 N N . GLY D 1 115 ? 9.607 27.307 94.837 1.00 93.48 116 GLY D N 1
ATOM 6064 C CA . GLY D 1 115 ? 8.122 27.179 94.807 1.00 81.09 116 GLY D CA 1
ATOM 6065 C C . GLY D 1 115 ? 7.669 25.737 94.750 1.00 80.63 116 GLY D C 1
ATOM 6066 O O . GLY D 1 115 ? 6.765 25.306 95.481 1.00 79.94 116 GLY D O 1
ATOM 6067 N N . LEU D 1 116 ? 8.327 24.961 93.894 1.00 82.45 117 LEU D N 1
ATOM 6068 C CA . LEU D 1 116 ? 7.990 23.557 93.768 1.00 84.91 117 LEU D CA 1
ATOM 6069 C C . LEU D 1 116 ? 8.138 22.815 95.098 1.00 81.28 117 LEU D C 1
ATOM 6070 O O . LEU D 1 116 ? 7.357 21.909 95.366 1.00 90.02 117 LEU D O 1
ATOM 6075 N N . SER D 1 117 ? 9.134 23.197 95.907 1.00 81.70 118 SER D N 1
ATOM 6076 C CA . SER D 1 117 ? 9.415 22.555 97.190 1.00 79.91 118 SER D CA 1
ATOM 6077 C C . SER D 1 117 ? 8.237 22.580 98.144 1.00 83.02 118 SER D C 1
ATOM 6078 O O . SER D 1 117 ? 8.026 21.616 98.896 1.00 70.71 118 SER D O 1
ATOM 6081 N N . ILE D 1 118 ? 7.453 23.652 98.104 1.00 77.43 119 ILE D N 1
ATOM 6082 C CA . ILE D 1 118 ? 6.274 23.730 98.970 1.00 77.44 119 ILE D CA 1
ATOM 6083 C C . ILE D 1 118 ? 5.316 22.577 98.674 1.00 78.84 119 ILE D C 1
ATOM 6084 O O . ILE D 1 118 ? 4.792 21.921 99.584 1.00 74.87 119 ILE D O 1
ATOM 6089 N N . VAL D 1 119 ? 5.109 22.318 97.391 1.00 85.33 120 VAL D N 1
ATOM 6090 C CA . VAL D 1 119 ? 4.197 21.266 96.968 1.00 92.50 120 VAL D CA 1
ATOM 6091 C C . VAL D 1 119 ? 4.759 19.919 97.383 1.00 89.22 120 VAL D C 1
ATOM 6092 O O . VAL D 1 119 ? 4.053 19.085 97.981 1.00 77.87 120 VAL D O 1
ATOM 6096 N N . GLU D 1 120 ? 6.044 19.711 97.107 1.00 89.86 121 GLU D N 1
ATOM 6097 C CA . GLU D 1 120 ? 6.679 18.426 97.447 1.00 93.25 121 GLU D CA 1
ATOM 6098 C C . GLU D 1 120 ? 6.615 18.166 98.949 1.00 90.66 121 GLU D C 1
ATOM 6099 O O . GLU D 1 120 ? 6.391 17.039 99.375 1.00 85.31 121 GLU D O 1
ATOM 6105 N N . ALA D 1 121 ? 6.768 19.224 99.745 1.00 87.19 122 ALA D N 1
ATOM 6106 C CA . ALA D 1 121 ? 6.718 19.091 101.194 1.00 80.03 122 ALA D CA 1
ATOM 6107 C C . ALA D 1 121 ? 5.320 18.716 101.658 1.00 77.84 122 ALA D C 1
ATOM 6108 O O . ALA D 1 121 ? 5.136 17.748 102.426 1.00 72.36 122 ALA D O 1
ATOM 6110 N N . LEU D 1 122 ? 4.331 19.469 101.192 1.00 79.73 123 LEU D N 1
ATOM 6111 C CA . LEU D 1 122 ? 2.943 19.166 101.553 1.00 86.86 123 LEU D CA 1
ATOM 6112 C C . LEU D 1 122 ? 2.599 17.724 101.180 1.00 90.63 123 LEU D C 1
ATOM 6113 O O . LEU D 1 122 ? 1.983 16.990 101.963 1.00 85.93 123 LEU D O 1
ATOM 6118 N N . GLN D 1 123 ? 3.041 17.308 100.000 1.00 91.87 124 GLN D N 1
ATOM 6119 C CA . GLN D 1 123 ? 2.793 15.946 99.567 1.00 95.32 124 GLN D CA 1
ATOM 6120 C C . GLN D 1 123 ? 3.468 14.937 100.466 1.00 88.76 124 GLN D C 1
ATOM 6121 O O . GLN D 1 123 ? 2.804 14.032 100.956 1.00 91.88 124 GLN D O 1
ATOM 6127 N N . GLU D 1 124 ? 4.770 15.084 100.682 1.00 81.49 125 GLU D N 1
ATOM 6128 C CA . GLU D 1 124 ? 5.508 14.136 101.524 1.00 79.36 125 GLU D CA 1
ATOM 6129 C C . GLU D 1 124 ? 4.869 14.036 102.925 1.00 77.20 125 GLU D C 1
ATOM 6130 O O . GLU D 1 124 ? 4.861 12.983 103.517 1.00 82.05 125 GLU D O 1
ATOM 6136 N N . ARG D 1 125 ? 4.304 15.123 103.425 1.00 68.69 126 ARG D N 1
ATOM 6137 C CA . ARG D 1 125 ? 3.735 15.124 104.748 1.00 74.63 126 ARG D CA 1
ATOM 6138 C C . ARG D 1 125 ? 2.344 14.574 104.755 1.00 85.91 126 ARG D C 1
ATOM 6139 O O . ARG D 1 125 ? 1.788 14.329 105.823 1.00 82.82 126 ARG D O 1
ATOM 6147 N N . GLY D 1 126 ? 1.733 14.518 103.574 1.00 91.09 127 GLY D N 1
ATOM 6148 C CA . GLY D 1 126 ? 0.337 14.171 103.464 1.00 85.08 127 GLY D CA 1
ATOM 6149 C C . GLY D 1 126 ? -0.636 15.283 103.815 1.00 86.30 127 GLY D C 1
ATOM 6150 O O . GLY D 1 126 ? -1.755 14.996 104.208 1.00 86.02 127 GLY D O 1
ATOM 6151 N N . TYR D 1 127 ? -0.241 16.546 103.702 1.00 82.98 128 TYR D N 1
ATOM 6152 C CA . TYR D 1 127 ? -1.189 17.616 103.980 1.00 88.20 128 TYR D CA 1
ATOM 6153 C C . TYR D 1 127 ? -2.013 17.846 102.735 1.00 92.00 128 TYR D C 1
ATOM 6154 O O . TYR D 1 127 ? -1.466 18.096 101.663 1.00 101.34 128 TYR D O 1
ATOM 6163 N N . LYS D 1 128 ? -3.328 17.740 102.869 1.00 97.32 129 LYS D N 1
ATOM 6164 C CA . LYS D 1 128 ? -4.238 17.881 101.724 1.00 97.95 129 LYS D CA 1
ATOM 6165 C C . LYS D 1 128 ? -4.887 19.276 101.664 1.00 95.71 129 LYS D C 1
ATOM 6166 O O . LYS D 1 128 ? -5.067 19.838 100.586 1.00 93.17 129 LYS D O 1
ATOM 6172 N N . THR D 1 129 ? -5.145 19.853 102.825 1.00 98.55 130 THR D N 1
ATOM 6173 C CA . THR D 1 129 ? -5.774 21.161 102.915 1.00 95.36 130 THR D CA 1
ATOM 6174 C C . THR D 1 129 ? -4.901 22.184 103.610 1.00 95.29 130 THR D C 1
ATOM 6175 O O . THR D 1 129 ? -4.299 21.897 104.610 1.00 102.30 130 THR D O 1
ATOM 6179 N N . VAL D 1 130 ? -4.860 23.388 103.081 1.00 94.69 131 VAL D N 1
ATOM 6180 C CA . VAL D 1 130 ? -4.040 24.446 103.650 1.00 89.69 131 VAL D CA 1
ATOM 6181 C C . VAL D 1 130 ? -4.810 25.731 103.820 1.00 90.49 131 VAL D C 1
ATOM 6182 O O . VAL D 1 130 ? -5.815 25.943 103.184 1.00 100.80 131 VAL D O 1
ATOM 6186 N N . ALA D 1 131 ? -4.278 26.591 104.673 1.00 87.84 132 ALA D N 1
ATOM 6187 C CA . ALA D 1 131 ? -4.747 27.944 104.844 1.00 85.55 132 ALA D CA 1
ATOM 6188 C C . ALA D 1 131 ? -3.530 28.845 104.712 1.00 85.99 132 ALA D C 1
ATOM 6189 O O . ALA D 1 131 ? -2.474 28.513 105.217 1.00 100.04 132 ALA D O 1
ATOM 6191 N N . ILE D 1 132 ? -3.640 29.939 103.981 1.00 87.46 133 ILE D N 1
ATOM 6192 C CA . ILE D 1 132 ? -2.448 30.646 103.513 1.00 92.35 133 ILE D CA 1
ATOM 6193 C C . ILE D 1 132 ? -2.430 32.071 103.983 1.00 96.45 133 ILE D C 1
ATOM 6194 O O . ILE D 1 132 ? -3.437 32.740 103.933 1.00 96.94 133 ILE D O 1
ATOM 6199 N N . SER D 1 133 ? -1.257 32.525 104.415 1.00 106.06 134 SER D N 1
ATOM 6200 C CA . SER D 1 133 ? -0.989 33.949 104.677 1.00 105.58 134 SER D CA 1
ATOM 6201 C C . SER D 1 133 ? 0.098 34.366 103.744 1.00 101.75 134 SER D C 1
ATOM 6202 O O . SER D 1 133 ? 1.149 33.748 103.721 1.00 105.56 134 SER D O 1
ATOM 6205 N N . SER D 1 134 ? -0.178 35.351 102.911 1.00 117.76 135 SER D N 1
ATOM 6206 C CA . SER D 1 134 ? 0.770 35.731 101.881 1.00 129.65 135 SER D CA 1
ATOM 6207 C C . SER D 1 134 ? 0.873 37.220 101.903 1.00 139.38 135 SER D C 1
ATOM 6208 O O . SER D 1 134 ? 0.538 37.884 100.917 1.00 166.63 135 SER D O 1
ATOM 6211 N N . THR D 1 135 ? 1.429 37.744 102.969 1.00 153.29 136 THR D N 1
ATOM 6212 C CA . THR D 1 135 ? 1.457 39.166 103.180 1.00 159.48 136 THR D CA 1
ATOM 6213 C C . THR D 1 135 ? 2.198 39.836 102.017 1.00 154.81 136 THR D C 1
ATOM 6214 O O . THR D 1 135 ? 1.836 40.925 101.597 1.00 155.35 136 THR D O 1
ATOM 6218 N N . TYR D 1 136 ? 3.227 39.184 101.497 1.00 150.64 137 TYR D N 1
ATOM 6219 C CA . TYR D 1 136 ? 4.067 39.771 100.449 1.00 160.36 137 TYR D CA 1
ATOM 6220 C C . TYR D 1 136 ? 3.417 39.929 99.027 1.00 149.56 137 TYR D C 1
ATOM 6221 O O . TYR D 1 136 ? 3.917 40.692 98.196 1.00 147.13 137 TYR D O 1
ATOM 6230 N N . TYR D 1 137 ? 2.295 39.254 98.761 1.00 144.60 138 TYR D N 1
ATOM 6231 C CA . TYR D 1 137 ? 1.767 39.100 97.380 1.00 151.61 138 TYR D CA 1
ATOM 6232 C C . TYR D 1 137 ? 0.612 40.058 96.983 1.00 154.95 138 TYR D C 1
ATOM 6233 O O . TYR D 1 137 ? -0.096 40.555 97.844 1.00 145.26 138 TYR D O 1
ATOM 6242 N N . SER D 1 138 ? 0.434 40.289 95.672 1.00 160.47 139 SER D N 1
ATOM 6243 C CA . SER D 1 138 ? -0.714 41.034 95.097 1.00 149.88 139 SER D CA 1
ATOM 6244 C C . SER D 1 138 ? -1.783 40.059 94.598 1.00 159.29 139 SER D C 1
ATOM 6245 O O . SER D 1 138 ? -1.473 38.905 94.339 1.00 170.22 139 SER D O 1
ATOM 6248 N N . ARG D 1 139 ? -3.016 40.527 94.407 1.00 152.32 140 ARG D N 1
ATOM 6249 C CA . ARG D 1 139 ? -4.151 39.636 94.109 1.00 151.85 140 ARG D CA 1
ATOM 6250 C C . ARG D 1 139 ? -3.929 38.708 92.916 1.00 151.07 140 ARG D C 1
ATOM 6251 O O . ARG D 1 139 ? -4.321 37.531 92.938 1.00 143.96 140 ARG D O 1
ATOM 6259 N N . GLU D 1 140 ? -3.283 39.234 91.887 1.00 148.81 141 GLU D N 1
ATOM 6260 C CA . GLU D 1 140 ? -2.910 38.408 90.762 1.00 153.51 141 GLU D CA 1
ATOM 6261 C C . GLU D 1 140 ? -2.051 37.240 91.230 1.00 154.61 141 GLU D C 1
ATOM 6262 O O . GLU D 1 140 ? -2.396 36.078 91.006 1.00 146.20 141 GLU D O 1
ATOM 6268 N N . LEU D 1 141 ? -0.919 37.555 91.858 1.00 163.28 142 LEU D N 1
ATOM 6269 C CA . LEU D 1 141 ? 0.024 36.513 92.286 1.00 154.04 142 LEU D CA 1
ATOM 6270 C C . LEU D 1 141 ? -0.621 35.487 93.202 1.00 137.90 142 LEU D C 1
ATOM 6271 O O . LEU D 1 141 ? -0.296 34.309 93.133 1.00 130.33 142 LEU D O 1
ATOM 6276 N N . SER D 1 142 ? -1.486 35.947 94.093 1.00 129.67 143 SER D N 1
ATOM 6277 C CA . SER D 1 142 ? -2.126 35.063 95.039 1.00 142.26 143 SER D CA 1
ATOM 6278 C C . SER D 1 142 ? -2.979 34.006 94.353 1.00 151.36 143 SER D C 1
ATOM 6279 O O . SER D 1 142 ? -2.882 32.823 94.681 1.00 145.61 143 SER D O 1
ATOM 6282 N N . GLU D 1 143 ? -3.806 34.414 93.397 1.00 157.68 144 GLU D N 1
ATOM 6283 C CA . GLU D 1 143 ? -4.625 33.420 92.700 1.00 144.04 144 GLU D CA 1
ATOM 6284 C C . GLU D 1 143 ? -3.731 32.506 91.872 1.00 126.70 144 GLU D C 1
ATOM 6285 O O . GLU D 1 143 ? -3.968 31.317 91.766 1.00 123.52 144 GLU D O 1
ATOM 6291 N N . ARG D 1 144 ? -2.676 33.066 91.305 1.00 127.31 145 ARG D N 1
ATOM 6292 C CA . ARG D 1 144 ? -1.756 32.281 90.503 1.00 133.59 145 ARG D CA 1
ATOM 6293 C C . ARG D 1 144 ? -1.155 31.163 91.379 1.00 134.74 145 ARG D C 1
ATOM 6294 O O . ARG D 1 144 ? -1.137 29.985 91.012 1.00 130.44 145 ARG D O 1
ATOM 6302 N N . TYR D 1 145 ? -0.684 31.569 92.553 1.00 133.56 146 TYR D N 1
ATOM 6303 C CA . TYR D 1 145 ? -0.117 30.682 93.570 1.00 122.52 146 TYR D CA 1
ATOM 6304 C C . TYR D 1 145 ? -1.110 29.609 93.986 1.00 113.86 146 TYR D C 1
ATOM 6305 O O . TYR D 1 145 ? -0.763 28.419 94.023 1.00 98.97 146 TYR D O 1
ATOM 6314 N N . THR D 1 146 ? -2.320 30.047 94.348 1.00 106.88 147 THR D N 1
ATOM 6315 C CA . THR D 1 146 ? -3.420 29.144 94.693 1.00 110.21 147 THR D CA 1
ATOM 6316 C C . THR D 1 146 ? -3.604 28.079 93.625 1.00 115.16 147 THR D C 1
ATOM 6317 O O . THR D 1 146 ? -3.677 26.878 93.948 1.00 118.68 147 THR D O 1
ATOM 6321 N N . GLN D 1 147 ? -3.623 28.466 92.370 1.00 128.20 148 GLN D N 1
ATOM 6322 C CA . GLN D 1 147 ? -3.780 27.465 91.337 1.00 137.07 148 GLN D CA 1
ATOM 6323 C C . GLN D 1 147 ? -2.626 26.493 91.306 1.00 123.30 148 GLN D C 1
ATOM 6324 O O . GLN D 1 147 ? -2.812 25.292 91.258 1.00 102.62 148 GLN D O 1
ATOM 6330 N N . PHE D 1 148 ? -1.426 27.031 91.381 1.00 123.33 149 PHE D N 1
ATOM 6331 C CA . PHE D 1 148 ? -0.222 26.213 91.447 1.00 125.88 149 PHE D CA 1
ATOM 6332 C C . PHE D 1 148 ? -0.363 25.103 92.491 1.00 115.68 149 PHE D C 1
ATOM 6333 O O . PHE D 1 148 ? -0.035 23.946 92.219 1.00 120.86 149 PHE D O 1
ATOM 6341 N N . LEU D 1 149 ? -0.796 25.445 93.692 1.00 109.87 150 LEU D N 1
ATOM 6342 C CA . LEU D 1 149 ? -0.961 24.438 94.736 1.00 114.68 150 LEU D CA 1
ATOM 6343 C C . LEU D 1 149 ? -2.056 23.459 94.426 1.00 112.94 150 LEU D C 1
ATOM 6344 O O . LEU D 1 149 ? -1.937 22.273 94.662 1.00 102.49 150 LEU D O 1
ATOM 6349 N N . GLU D 1 150 ? -3.151 23.979 93.910 1.00 124.25 151 GLU D N 1
ATOM 6350 C CA . GLU D 1 150 ? -4.264 23.129 93.507 1.00 117.98 151 GLU D CA 1
ATOM 6351 C C . GLU D 1 150 ? -3.836 22.182 92.383 1.00 119.23 151 GLU D C 1
ATOM 6352 O O . GLU D 1 150 ? -4.152 21.001 92.426 1.00 100.32 151 GLU D O 1
ATOM 6358 N N . ALA D 1 151 ? -3.006 22.668 91.464 1.00 106.67 152 ALA D N 1
ATOM 6359 C CA . ALA D 1 151 ? -2.328 21.774 90.535 1.00 103.66 152 ALA D CA 1
ATOM 6360 C C . ALA D 1 151 ? -1.575 20.620 91.201 1.00 105.25 152 ALA D C 1
ATOM 6361 O O . ALA D 1 151 ? -1.295 19.624 90.555 1.00 100.41 152 ALA D O 1
ATOM 6363 N N . GLY D 1 152 ? -1.171 20.785 92.460 1.00 115.42 153 GLY D N 1
ATOM 6364 C CA . GLY D 1 152 ? -0.452 19.737 93.203 1.00 114.13 153 GLY D CA 1
ATOM 6365 C C . GLY D 1 152 ? -1.366 18.871 94.051 1.00 103.97 153 GLY D C 1
ATOM 6366 O O . GLY D 1 152 ? -0.914 17.993 94.775 1.00 104.30 153 GLY D O 1
ATOM 6367 N N . GLY D 1 153 ? -2.659 19.108 93.949 1.00 106.60 154 GLY D N 1
ATOM 6368 C CA . GLY D 1 153 ? -3.625 18.252 94.614 1.00 108.53 154 GLY D CA 1
ATOM 6369 C C . GLY D 1 153 ? -3.901 18.753 96.005 1.00 106.89 154 GLY D C 1
ATOM 6370 O O . GLY D 1 153 ? -4.177 17.966 96.896 1.00 96.26 154 GLY D O 1
ATOM 6371 N N . ILE D 1 154 ? -3.856 20.074 96.164 1.00 100.33 155 ILE D N 1
ATOM 6372 C CA . ILE D 1 154 ? -3.927 20.664 97.468 1.00 96.82 155 ILE D CA 1
ATOM 6373 C C . ILE D 1 154 ? -5.060 21.650 97.485 1.00 88.24 155 ILE D C 1
ATOM 6374 O O . ILE D 1 154 ? -5.032 22.655 96.775 1.00 95.39 155 ILE D O 1
ATOM 6379 N N . ARG D 1 155 ? -6.035 21.387 98.342 1.00 89.16 156 ARG D N 1
ATOM 6380 C CA . ARG D 1 155 ? -7.137 22.306 98.538 1.00 100.20 156 ARG D CA 1
ATOM 6381 C C . ARG D 1 155 ? -6.800 23.500 99.448 1.00 105.73 156 ARG D C 1
ATOM 6382 O O . ARG D 1 155 ? -6.393 23.325 100.589 1.00 109.65 156 ARG D O 1
ATOM 6390 N N . VAL D 1 156 ? -6.939 24.704 98.902 1.00 99.93 157 VAL D N 1
ATOM 6391 C CA . VAL D 1 156 ? -6.711 25.934 99.634 1.00 94.91 157 VAL D CA 1
ATOM 6392 C C . VAL D 1 156 ? -7.974 26.472 100.300 1.00 94.66 157 VAL D C 1
ATOM 6393 O O . VAL D 1 156 ? -8.754 27.148 99.676 1.00 110.28 157 VAL D O 1
ATOM 6397 N N . LEU D 1 157 ? -8.128 26.229 101.584 1.00 93.22 158 LEU D N 1
ATOM 6398 C CA . LEU D 1 157 ? -9.292 26.687 102.311 1.00 90.21 158 LEU D CA 1
ATOM 6399 C C . LEU D 1 157 ? -9.434 28.185 102.340 1.00 93.37 158 LEU D C 1
ATOM 6400 O O . LEU D 1 157 ? -10.517 28.688 102.444 1.00 100.96 158 LEU D O 1
ATOM 6405 N N . THR D 1 158 ? -8.338 28.904 102.329 1.00 97.08 159 THR D N 1
ATOM 6406 C CA . THR D 1 158 ? -8.391 30.367 102.414 1.00 98.14 159 THR D CA 1
ATOM 6407 C C . THR D 1 158 ? -7.029 30.988 102.139 1.00 101.80 159 THR D C 1
ATOM 6408 O O . THR D 1 158 ? -6.013 30.294 102.121 1.00 104.12 159 THR D O 1
ATOM 6412 N N . ILE D 1 159 ? -7.024 32.288 101.876 1.00 98.90 160 ILE D N 1
ATOM 6413 C CA . ILE D 1 159 ? -5.800 32.995 101.591 1.00 104.86 160 ILE D CA 1
ATOM 6414 C C . ILE D 1 159 ? -6.001 34.456 102.003 1.00 112.07 160 ILE D C 1
ATOM 6415 O O . ILE D 1 159 ? -7.074 34.983 101.835 1.00 106.02 160 ILE D O 1
ATOM 6420 N N . LYS D 1 160 ? -4.962 35.081 102.551 1.00 123.44 161 LYS D N 1
ATOM 6421 C CA . LYS D 1 160 ? -5.040 36.446 103.029 1.00 121.28 161 LYS D CA 1
ATOM 6422 C C . LYS D 1 160 ? -3.761 37.212 102.680 1.00 130.55 161 LYS D C 1
ATOM 6423 O O . LYS D 1 160 ? -2.668 36.641 102.566 1.00 124.38 161 LYS D O 1
ATOM 6429 N N . ASN D 1 161 ? -3.905 38.522 102.509 1.00 143.41 162 ASN D N 1
ATOM 6430 C CA . ASN D 1 161 ? -2.775 39.380 102.173 1.00 136.45 162 ASN D CA 1
ATOM 6431 C C . ASN D 1 161 ? -2.377 40.289 103.331 1.00 129.27 162 ASN D C 1
ATOM 6432 O O . ASN D 1 161 ? -1.799 41.356 103.125 1.00 118.61 162 ASN D O 1
ATOM 6437 N N . PRO D 1 182 ? 8.553 43.790 110.572 1.00 150.70 183 PRO D N 1
ATOM 6438 C CA . PRO D 1 182 ? 7.223 43.508 110.092 1.00 142.26 183 PRO D CA 1
ATOM 6439 C C . PRO D 1 182 ? 6.716 42.125 110.686 1.00 137.45 183 PRO D C 1
ATOM 6440 O O . PRO D 1 182 ? 5.595 41.695 110.400 1.00 125.00 183 PRO D O 1
ATOM 6444 N N . ALA D 1 183 ? 7.514 41.413 111.503 1.00 117.53 184 ALA D N 1
ATOM 6445 C CA . ALA D 1 183 ? 7.139 40.048 111.953 1.00 116.21 184 ALA D CA 1
ATOM 6446 C C . ALA D 1 183 ? 5.820 40.037 112.694 1.00 112.41 184 ALA D C 1
ATOM 6447 O O . ALA D 1 183 ? 5.162 38.993 112.787 1.00 85.04 184 ALA D O 1
ATOM 6449 N N . SER D 1 184 ? 5.428 41.198 113.212 1.00 123.73 185 SER D N 1
ATOM 6450 C CA . SER D 1 184 ? 4.181 41.304 113.939 1.00 119.12 185 SER D CA 1
ATOM 6451 C C . SER D 1 184 ? 3.051 40.886 112.998 1.00 122.57 185 SER D C 1
ATOM 6452 O O . SER D 1 184 ? 2.142 40.163 113.400 1.00 117.01 185 SER D O 1
ATOM 6455 N N . TYR D 1 185 ? 3.117 41.362 111.749 1.00 121.43 186 TYR D N 1
ATOM 6456 C CA . TYR D 1 185 ? 2.056 41.111 110.777 1.00 110.81 186 TYR D CA 1
ATOM 6457 C C . TYR D 1 185 ? 2.103 39.653 110.352 1.00 93.33 186 TYR D C 1
ATOM 6458 O O . TYR D 1 185 ? 1.067 38.988 110.236 1.00 84.99 186 TYR D O 1
ATOM 6467 N N . ALA D 1 186 ? 3.317 39.140 110.184 1.00 85.21 187 ALA D N 1
ATOM 6468 C CA . ALA D 1 186 ? 3.512 37.724 109.831 1.00 80.45 187 ALA D CA 1
ATOM 6469 C C . ALA D 1 186 ? 2.820 36.821 110.867 1.00 83.05 187 ALA D C 1
ATOM 6470 O O . ALA D 1 186 ? 1.931 36.028 110.527 1.00 82.66 187 ALA D O 1
ATOM 6472 N N . TYR D 1 187 ? 3.215 36.978 112.133 1.00 79.00 188 TYR D N 1
ATOM 6473 C CA . TYR D 1 187 ? 2.626 36.210 113.228 1.00 78.98 188 TYR D CA 1
ATOM 6474 C C . TYR D 1 187 ? 1.120 36.399 113.274 1.00 80.16 188 TYR D C 1
ATOM 6475 O O . TYR D 1 187 ? 0.362 35.431 113.275 1.00 81.04 188 TYR D O 1
ATOM 6484 N N . LYS D 1 188 ? 0.685 37.653 113.270 1.00 87.29 189 LYS D N 1
ATOM 6485 C CA . LYS D 1 188 ? -0.736 37.952 113.436 1.00 87.06 189 LYS D CA 1
ATOM 6486 C C . LYS D 1 188 ? -1.534 37.338 112.295 1.00 87.33 189 LYS D C 1
ATOM 6487 O O . LYS D 1 188 ? -2.581 36.734 112.520 1.00 83.15 189 LYS D O 1
ATOM 6493 N N . SER D 1 189 ? -1.023 37.483 111.067 1.00 84.79 190 SER D N 1
ATOM 6494 C CA . SER D 1 189 ? -1.746 36.996 109.910 1.00 93.43 190 SER D CA 1
ATOM 6495 C C . SER D 1 189 ? -1.918 35.495 109.970 1.00 90.72 190 SER D C 1
ATOM 6496 O O . SER D 1 189 ? -3.022 34.982 109.811 1.00 80.21 190 SER D O 1
ATOM 6499 N N . ALA D 1 190 ? -0.829 34.791 110.252 1.00 94.41 191 ALA D N 1
ATOM 6500 C CA . ALA D 1 190 ? -0.909 33.331 110.381 1.00 87.41 191 ALA D CA 1
ATOM 6501 C C . ALA D 1 190 ? -1.890 32.941 111.477 1.00 83.06 191 ALA D C 1
ATOM 6502 O O . ALA D 1 190 ? -2.620 31.984 111.335 1.00 79.26 191 ALA D O 1
ATOM 6504 N N . ARG D 1 191 ? -1.930 33.712 112.556 1.00 86.13 192 ARG D N 1
ATOM 6505 C CA . ARG D 1 191 ? -2.855 33.412 113.641 1.00 88.60 192 ARG D CA 1
ATOM 6506 C C . ARG D 1 191 ? -4.278 33.529 113.161 1.00 87.67 192 ARG D C 1
ATOM 6507 O O . ARG D 1 191 ? -5.101 32.662 113.436 1.00 94.91 192 ARG D O 1
ATOM 6515 N N . GLU D 1 192 ? -4.538 34.616 112.434 1.00 99.31 193 GLU D N 1
ATOM 6516 C CA . GLU D 1 192 ? -5.866 34.940 111.907 1.00 103.62 193 GLU D CA 1
ATOM 6517 C C . GLU D 1 192 ? -6.354 33.859 110.973 1.00 99.45 193 GLU D C 1
ATOM 6518 O O . GLU D 1 192 ? -7.420 33.269 111.174 1.00 89.33 193 GLU D O 1
ATOM 6524 N N . VAL D 1 193 ? -5.547 33.598 109.948 1.00 105.41 194 VAL D N 1
ATOM 6525 C CA . VAL D 1 193 ? -5.825 32.554 108.956 1.00 100.21 194 VAL D CA 1
ATOM 6526 C C . VAL D 1 193 ? -6.112 31.204 109.609 1.00 102.52 194 VAL D C 1
ATOM 6527 O O . VAL D 1 193 ? -6.982 30.483 109.160 1.00 104.77 194 VAL D O 1
ATOM 6531 N N . ALA D 1 194 ? -5.376 30.854 110.663 1.00 104.36 195 ALA D N 1
ATOM 6532 C CA . ALA D 1 194 ? -5.571 29.555 111.311 1.00 106.55 195 ALA D CA 1
ATOM 6533 C C . ALA D 1 194 ? -6.870 29.551 112.101 1.00 110.82 195 ALA D C 1
ATOM 6534 O O . ALA D 1 194 ? -7.527 28.521 112.245 1.00 103.17 195 ALA D O 1
ATOM 6536 N N . ALA D 1 195 ? -7.228 30.722 112.615 1.00 119.28 196 ALA D N 1
ATOM 6537 C CA . ALA D 1 195 ? -8.451 30.884 113.382 1.00 115.19 196 ALA D CA 1
ATOM 6538 C C . ALA D 1 195 ? -9.675 30.741 112.473 1.00 115.36 196 ALA D C 1
ATOM 6539 O O . ALA D 1 195 ? -10.649 30.090 112.826 1.00 110.72 196 ALA D O 1
ATOM 6541 N N . GLU D 1 196 ? -9.572 31.276 111.279 1.00 115.99 197 GLU D N 1
ATOM 6542 C CA . GLU D 1 196 ? -10.584 31.103 110.266 1.00 117.16 197 GLU D CA 1
ATOM 6543 C C . GLU D 1 196 ? -10.798 29.688 109.786 1.00 115.12 197 GLU D C 1
ATOM 6544 O O . GLU D 1 196 ? -11.914 29.299 109.507 1.00 119.85 197 GLU D O 1
ATOM 6550 N N . ALA D 1 197 ? -9.726 28.930 109.640 1.00 109.86 198 ALA D N 1
ATOM 6551 C CA . ALA D 1 197 ? -9.812 27.653 108.969 1.00 100.16 198 ALA D CA 1
ATOM 6552 C C . ALA D 1 197 ? -9.217 26.577 109.818 1.00 95.53 198 ALA D C 1
ATOM 6553 O O . ALA D 1 197 ? -8.221 25.956 109.497 1.00 91.29 198 ALA D O 1
ATOM 6555 N N . PRO D 1 198 ? -9.986 26.311 110.947 1.00 101.32 199 PRO D N 1
ATOM 6556 C CA . PRO D 1 198 ? -9.346 25.396 111.887 1.00 101.06 199 PRO D CA 1
ATOM 6557 C C . PRO D 1 198 ? -9.051 24.045 111.318 1.00 100.59 199 PRO D C 1
ATOM 6558 O O . PRO D 1 198 ? -8.167 23.362 111.805 1.00 105.31 199 PRO D O 1
ATOM 6562 N N . GLU D 1 199 ? -9.823 23.625 110.346 1.00 101.42 200 GLU D N 1
ATOM 6563 C CA . GLU D 1 199 ? -9.671 22.293 109.831 1.00 106.01 200 GLU D CA 1
ATOM 6564 C C . GLU D 1 199 ? -8.366 22.093 109.089 1.00 100.40 200 GLU D C 1
ATOM 6565 O O . GLU D 1 199 ? -7.995 20.970 108.828 1.00 102.85 200 GLU D O 1
ATOM 6571 N N . ALA D 1 200 ? -7.690 23.167 108.708 1.00 87.27 201 ALA D N 1
ATOM 6572 C CA . ALA D 1 200 ? -6.578 23.038 107.779 1.00 86.55 201 ALA D CA 1
ATOM 6573 C C . ALA D 1 200 ? -5.497 22.079 108.276 1.00 84.28 201 ALA D C 1
ATOM 6574 O O . ALA D 1 200 ? -5.164 22.060 109.441 1.00 89.77 201 ALA D O 1
ATOM 6576 N N . ASP D 1 201 ? -4.953 21.281 107.381 1.00 87.58 202 ASP D N 1
ATOM 6577 C CA . ASP D 1 201 ? -3.875 20.386 107.722 1.00 87.20 202 ASP D CA 1
ATOM 6578 C C . ASP D 1 201 ? -2.594 21.134 108.073 1.00 84.72 202 ASP D C 1
ATOM 6579 O O . ASP D 1 201 ? -1.813 20.660 108.908 1.00 86.28 202 ASP D O 1
ATOM 6584 N N . CYS D 1 202 ? -2.390 22.290 107.440 1.00 81.34 203 CYS D N 1
ATOM 6585 C CA . CYS D 1 202 ? -1.128 23.013 107.509 1.00 80.74 203 CYS D CA 1
ATOM 6586 C C . CYS D 1 202 ? -1.354 24.474 107.192 1.00 81.16 203 CYS D C 1
ATOM 6587 O O . CYS D 1 202 ? -2.256 24.787 106.454 1.00 90.92 203 CYS D O 1
ATOM 6590 N N . ILE D 1 203 ? -0.563 25.359 107.795 1.00 78.30 204 ILE D N 1
ATOM 6591 C CA . ILE D 1 203 ? -0.585 26.777 107.490 1.00 74.06 204 ILE D CA 1
ATOM 6592 C C . ILE D 1 203 ? 0.611 27.091 106.625 1.00 76.91 204 ILE D C 1
ATOM 6593 O O . ILE D 1 203 ? 1.689 26.539 106.832 1.00 77.21 204 ILE D O 1
ATOM 6598 N N . ILE D 1 204 ? 0.423 27.973 105.653 1.00 79.29 205 ILE D N 1
ATOM 6599 C CA . ILE D 1 204 ? 1.485 28.355 104.747 1.00 81.36 205 ILE D CA 1
ATOM 6600 C C . ILE D 1 204 ? 1.722 29.824 104.897 1.00 82.01 205 ILE D C 1
ATOM 6601 O O . ILE D 1 204 ? 0.786 30.579 104.949 1.00 83.46 205 ILE D O 1
ATOM 6614 N N . SER D 1 206 ? 3.674 32.681 102.781 1.00 115.59 207 SER D N 1
ATOM 6615 C CA . SER D 1 206 ? 4.279 32.838 101.463 1.00 122.69 207 SER D CA 1
ATOM 6616 C C . SER D 1 206 ? 4.714 34.249 101.186 1.00 121.41 207 SER D C 1
ATOM 6617 O O . SER D 1 206 ? 4.136 35.199 101.703 1.00 111.69 207 SER D O 1
ATOM 6620 N N . GLY D 1 207 ? 5.715 34.365 100.323 1.00 135.01 208 GLY D N 1
ATOM 6621 C CA . GLY D 1 207 ? 6.448 35.584 100.175 1.00 146.56 208 GLY D CA 1
ATOM 6622 C C . GLY D 1 207 ? 7.803 35.154 100.671 1.00 158.95 208 GLY D C 1
ATOM 6623 O O . GLY D 1 207 ? 7.967 34.886 101.863 1.00 173.85 208 GLY D O 1
ATOM 6624 N N . ALA D 1 208 ? 8.753 35.013 99.753 1.00 163.46 209 ALA D N 1
ATOM 6625 C CA . ALA D 1 208 ? 10.106 34.591 100.101 1.00 164.07 209 ALA D CA 1
ATOM 6626 C C . ALA D 1 208 ? 10.948 35.621 100.870 1.00 160.83 209 ALA D C 1
ATOM 6627 O O . ALA D 1 208 ? 11.807 35.240 101.671 1.00 143.29 209 ALA D O 1
ATOM 6629 N N . ALA D 1 209 ? 10.715 36.910 100.619 1.00 170.47 210 ALA D N 1
ATOM 6630 C CA . ALA D 1 209 ? 11.572 37.987 101.146 1.00 167.64 210 ALA D CA 1
ATOM 6631 C C . ALA D 1 209 ? 11.392 38.316 102.653 1.00 168.98 210 ALA D C 1
ATOM 6632 O O . ALA D 1 209 ? 12.274 38.933 103.241 1.00 165.06 210 ALA D O 1
ATOM 6634 N N . VAL D 1 210 ? 10.257 37.954 103.259 1.00 166.90 211 VAL D N 1
ATOM 6635 C CA . VAL D 1 210 ? 10.071 38.098 104.724 1.00 151.47 211 VAL D CA 1
ATOM 6636 C C . VAL D 1 210 ? 10.805 36.962 105.456 1.00 156.62 211 VAL D C 1
ATOM 6637 O O . VAL D 1 210 ? 10.829 35.830 104.967 1.00 159.65 211 VAL D O 1
ATOM 6641 N N . HIS D 1 211 ? 11.399 37.254 106.621 1.00 147.30 212 HIS D N 1
ATOM 6642 C CA . HIS D 1 211 ? 12.187 36.234 107.354 1.00 133.92 212 HIS D CA 1
ATOM 6643 C C . HIS D 1 211 ? 11.370 35.498 108.410 1.00 116.79 212 HIS D C 1
ATOM 6644 O O . HIS D 1 211 ? 11.108 36.012 109.475 1.00 113.45 212 HIS D O 1
ATOM 6651 N N . THR D 1 212 ? 10.972 34.280 108.059 1.00 107.60 213 THR D N 1
ATOM 6652 C CA . THR D 1 212 ? 9.954 33.522 108.749 1.00 96.15 213 THR D CA 1
ATOM 6653 C C . THR D 1 212 ? 10.500 32.383 109.603 1.00 86.98 213 THR D C 1
ATOM 6654 O O . THR D 1 212 ? 9.791 31.869 110.462 1.00 93.21 213 THR D O 1
ATOM 6666 N N . ASP D 1 214 ? 12.454 31.991 112.061 1.00 67.90 215 ASP D N 1
ATOM 6667 C CA . ASP D 1 214 ? 12.446 32.184 113.496 1.00 66.49 215 ASP D CA 1
ATOM 6668 C C . ASP D 1 214 ? 11.073 32.088 114.137 1.00 64.69 215 ASP D C 1
ATOM 6669 O O . ASP D 1 214 ? 10.989 31.816 115.316 1.00 65.65 215 ASP D O 1
ATOM 6674 N N . ILE D 1 215 ? 10.007 32.305 113.388 1.00 64.48 216 ILE D N 1
ATOM 6675 C CA . ILE D 1 215 ? 8.691 32.227 113.993 1.00 67.35 216 ILE D CA 1
ATOM 6676 C C . ILE D 1 215 ? 7.895 30.957 113.713 1.00 67.77 216 ILE D C 1
ATOM 6677 O O . ILE D 1 215 ? 6.806 30.786 114.259 1.00 76.15 216 ILE D O 1
ATOM 6682 N N . ILE D 1 216 ? 8.473 30.024 112.967 1.00 64.51 217 ILE D N 1
ATOM 6683 C CA . ILE D 1 216 ? 7.764 28.821 112.653 1.00 67.02 217 ILE D CA 1
ATOM 6684 C C . ILE D 1 216 ? 7.482 28.022 113.905 1.00 62.16 217 ILE D C 1
ATOM 6685 O O . ILE D 1 216 ? 6.311 27.738 114.229 1.00 69.59 217 ILE D O 1
ATOM 6690 N N . ALA D 1 217 ? 8.526 27.680 114.634 1.00 55.43 218 ALA D N 1
ATOM 6691 C CA . ALA D 1 217 ? 8.333 26.909 115.848 1.00 49.90 218 ALA D CA 1
ATOM 6692 C C . ALA D 1 217 ? 7.367 27.574 116.871 1.00 53.59 218 ALA D C 1
ATOM 6693 O O . ALA D 1 217 ? 6.423 26.928 117.342 1.00 53.16 218 ALA D O 1
ATOM 6695 N N . PRO D 1 218 ? 7.577 28.866 117.198 1.00 55.06 219 PRO D N 1
ATOM 6696 C CA . PRO D 1 218 ? 6.609 29.518 118.074 1.00 60.23 219 PRO D CA 1
ATOM 6697 C C . PRO D 1 218 ? 5.164 29.420 117.550 1.00 63.83 219 PRO D C 1
ATOM 6698 O O . PRO D 1 218 ? 4.254 29.134 118.343 1.00 61.13 219 PRO D O 1
ATOM 6702 N N . LEU D 1 219 ? 4.953 29.675 116.250 1.00 61.53 220 LEU D N 1
ATOM 6703 C CA . LEU D 1 219 ? 3.603 29.520 115.662 1.00 63.74 220 LEU D CA 1
ATOM 6704 C C . LEU D 1 219 ? 3.076 28.097 115.777 1.00 65.46 220 LEU D C 1
ATOM 6705 O O . LEU D 1 219 ? 1.946 27.907 116.205 1.00 63.11 220 LEU D O 1
ATOM 6710 N N . GLU D 1 220 ? 3.905 27.099 115.450 1.00 58.80 221 GLU D N 1
ATOM 6711 C CA . GLU D 1 220 ? 3.488 25.720 115.650 1.00 59.49 221 GLU D CA 1
ATOM 6712 C C . GLU D 1 220 ? 3.091 25.474 117.102 1.00 63.58 221 GLU D C 1
ATOM 6713 O O . GLU D 1 220 ? 2.091 24.822 117.375 1.00 56.99 221 GLU D O 1
ATOM 6719 N N . ALA D 1 221 ? 3.839 26.038 118.051 1.00 65.83 222 ALA D N 1
ATOM 6720 C CA . ALA D 1 221 ? 3.498 25.847 119.452 1.00 62.52 222 ALA D CA 1
ATOM 6721 C C . ALA D 1 221 ? 2.176 26.523 119.807 1.00 67.49 222 ALA D C 1
ATOM 6722 O O . ALA D 1 221 ? 1.394 25.978 120.577 1.00 76.43 222 ALA D O 1
ATOM 6724 N N . ASP D 1 222 ? 1.955 27.717 119.280 1.00 64.45 223 ASP D N 1
ATOM 6725 C CA . ASP D 1 222 ? 0.806 28.471 119.659 1.00 68.76 223 ASP D CA 1
ATOM 6726 C C . ASP D 1 222 ? -0.445 27.964 118.989 1.00 69.64 223 ASP D C 1
ATOM 6727 O O . ASP D 1 222 ? -1.511 27.957 119.594 1.00 76.08 223 ASP D O 1
ATOM 6732 N N . LEU D 1 223 ? -0.324 27.506 117.755 1.00 73.81 224 LEU D N 1
ATOM 6733 C CA . LEU D 1 223 ? -1.478 27.010 116.999 1.00 72.79 224 LEU D CA 1
ATOM 6734 C C . LEU D 1 223 ? -1.734 25.520 117.118 1.00 73.54 224 LEU D C 1
ATOM 6735 O O . LEU D 1 223 ? -2.804 25.048 116.787 1.00 87.22 224 LEU D O 1
ATOM 6740 N N . GLY D 1 224 ? -0.744 24.770 117.543 1.00 79.47 225 GLY D N 1
ATOM 6741 C CA . GLY D 1 224 ? -0.852 23.320 117.544 1.00 80.06 225 GLY D CA 1
ATOM 6742 C C . GLY D 1 224 ? -1.051 22.725 116.182 1.00 79.98 225 GLY D C 1
ATOM 6743 O O . GLY D 1 224 ? -1.667 21.694 116.088 1.00 95.19 225 GLY D O 1
ATOM 6744 N N . LYS D 1 225 ? -0.544 23.371 115.139 1.00 78.14 226 LYS D N 1
ATOM 6745 C CA . LYS D 1 225 ? -0.696 22.913 113.768 1.00 76.89 226 LYS D CA 1
ATOM 6746 C C . LYS D 1 225 ? 0.609 23.075 113.045 1.00 75.96 226 LYS D C 1
ATOM 6747 O O . LYS D 1 225 ? 1.351 23.941 113.395 1.00 68.68 226 LYS D O 1
ATOM 6753 N N . PRO D 1 226 ? 0.879 22.277 112.021 1.00 71.04 227 PRO D N 1
ATOM 6754 C CA . PRO D 1 226 ? 2.054 22.486 111.181 1.00 69.53 227 PRO D CA 1
ATOM 6755 C C . PRO D 1 226 ? 2.030 23.809 110.483 1.00 70.80 227 PRO D C 1
ATOM 6756 O O . PRO D 1 226 ? 0.965 24.298 110.145 1.00 73.73 227 PRO D O 1
ATOM 6760 N N . VAL D 1 227 ? 3.212 24.381 110.286 1.00 75.55 228 VAL D N 1
ATOM 6761 C CA . VAL D 1 227 ? 3.372 25.658 109.617 1.00 71.62 228 VAL D CA 1
ATOM 6762 C C . VAL D 1 227 ? 4.559 25.536 108.712 1.00 71.43 228 VAL D C 1
ATOM 6763 O O . VAL D 1 227 ? 5.598 25.004 109.099 1.00 83.26 228 VAL D O 1
ATOM 6767 N N . ILE D 1 228 ? 4.394 26.018 107.496 1.00 76.79 229 ILE D N 1
ATOM 6768 C CA . ILE D 1 228 ? 5.383 25.858 106.460 1.00 75.01 229 ILE D CA 1
ATOM 6769 C C . ILE D 1 228 ? 5.503 27.160 105.704 1.00 75.29 229 ILE D C 1
ATOM 6770 O O . ILE D 1 228 ? 4.523 27.872 105.530 1.00 76.52 229 ILE D O 1
ATOM 6775 N N . SER D 1 229 ? 6.712 27.445 105.245 1.00 67.92 230 SER D N 1
ATOM 6776 C CA . SER D 1 229 ? 7.021 28.682 104.583 1.00 63.89 230 SER D CA 1
ATOM 6777 C C . SER D 1 229 ? 7.771 28.330 103.330 1.00 63.50 230 SER D C 1
ATOM 6778 O O . SER D 1 229 ? 8.211 27.187 103.146 1.00 66.46 230 SER D O 1
ATOM 6781 N N . SER D 1 230 ? 7.920 29.311 102.445 1.00 70.86 231 SER D N 1
ATOM 6782 C CA . SER D 1 230 ? 8.694 29.126 101.214 1.00 70.79 231 SER D CA 1
ATOM 6783 C C . SER D 1 230 ? 10.113 28.689 101.542 1.00 70.44 231 SER D C 1
ATOM 6784 O O . SER D 1 230 ? 10.632 27.729 100.984 1.00 77.25 231 SER D O 1
ATOM 6787 N N . ASP D 1 231 ? 10.721 29.391 102.490 1.00 79.49 232 ASP D N 1
ATOM 6788 C CA . ASP D 1 231 ? 12.063 29.099 102.969 1.00 77.26 232 ASP D CA 1
ATOM 6789 C C . ASP D 1 231 ? 12.187 27.703 103.550 1.00 73.60 232 ASP D C 1
ATOM 6790 O O . ASP D 1 231 ? 13.152 26.963 103.240 1.00 65.28 232 ASP D O 1
ATOM 6795 N N . SER D 1 232 ? 11.241 27.341 104.426 1.00 66.92 233 SER D N 1
ATOM 6796 C CA . SER D 1 232 ? 11.406 26.093 105.172 1.00 71.51 233 SER D CA 1
ATOM 6797 C C . SER D 1 232 ? 11.267 24.898 104.243 1.00 76.51 233 SER D C 1
ATOM 6798 O O . SER D 1 232 ? 12.011 23.926 104.367 1.00 78.61 233 SER D O 1
ATOM 6801 N N . ALA D 1 233 ? 10.338 24.996 103.299 1.00 72.22 234 ALA D N 1
ATOM 6802 C CA . ALA D 1 233 ? 10.117 23.932 102.350 1.00 69.76 234 ALA D CA 1
ATOM 6803 C C . ALA D 1 233 ? 11.324 23.780 101.449 1.00 66.29 234 ALA D C 1
ATOM 6804 O O . ALA D 1 233 ? 11.765 22.664 101.175 1.00 69.64 234 ALA D O 1
ATOM 6806 N N . PHE D 1 234 ? 11.859 24.901 101.004 1.00 60.08 235 PHE D N 1
ATOM 6807 C CA . PHE D 1 234 ? 13.068 24.924 100.181 1.00 66.48 235 PHE D CA 1
ATOM 6808 C C . PHE D 1 234 ? 14.256 24.272 100.898 1.00 69.16 235 PHE D C 1
ATOM 6809 O O . PHE D 1 234 ? 14.923 23.387 100.351 1.00 63.29 235 PHE D O 1
ATOM 6817 N N . PHE D 1 235 ? 14.495 24.667 102.153 1.00 71.44 236 PHE D N 1
ATOM 6818 C CA . PHE D 1 235 ? 15.627 24.109 102.897 1.00 65.81 236 PHE D CA 1
ATOM 6819 C C . PHE D 1 235 ? 15.391 22.618 103.203 1.00 65.70 236 PHE D C 1
ATOM 6820 O O . PHE D 1 235 ? 16.309 21.799 103.150 1.00 62.07 236 PHE D O 1
ATOM 6828 N N . TRP D 1 236 ? 14.142 22.266 103.498 1.00 66.11 237 TRP D N 1
ATOM 6829 C CA . TRP D 1 236 ? 13.776 20.862 103.665 1.00 71.96 237 TRP D CA 1
ATOM 6830 C C . TRP D 1 236 ? 14.137 20.049 102.424 1.00 72.44 237 TRP D C 1
ATOM 6831 O O . TRP D 1 236 ? 14.703 18.964 102.499 1.00 73.34 237 TRP D O 1
ATOM 6842 N N . LYS D 1 237 ? 13.760 20.575 101.273 1.00 71.71 238 LYS D N 1
ATOM 6843 C CA . LYS D 1 237 ? 14.026 19.901 100.044 1.00 74.60 238 LYS D CA 1
ATOM 6844 C C . LYS D 1 237 ? 15.518 19.756 99.837 1.00 70.75 238 LYS D C 1
ATOM 6845 O O . LYS D 1 237 ? 16.014 18.671 99.475 1.00 66.41 238 LYS D O 1
ATOM 6851 N N . ILE D 1 238 ? 16.240 20.849 100.047 1.00 68.65 239 ILE D N 1
ATOM 6852 C CA . ILE D 1 238 ? 17.696 20.833 99.856 1.00 68.80 239 ILE D CA 1
ATOM 6853 C C . ILE D 1 238 ? 18.372 19.783 100.734 1.00 68.11 239 ILE D C 1
ATOM 6854 O O . ILE D 1 238 ? 19.157 18.980 100.271 1.00 74.81 239 ILE D O 1
ATOM 6859 N N . LEU D 1 239 ? 18.005 19.751 101.995 1.00 66.49 240 LEU D N 1
ATOM 6860 C CA . LEU D 1 239 ? 18.607 18.815 102.891 1.00 65.48 240 LEU D CA 1
ATOM 6861 C C . LEU D 1 239 ? 18.192 17.382 102.556 1.00 69.62 240 LEU D C 1
ATOM 6862 O O . LEU D 1 239 ? 19.016 16.466 102.706 1.00 65.05 240 LEU D O 1
ATOM 6867 N N . SER D 1 240 ? 16.926 17.176 102.165 1.00 70.96 241 SER D N 1
ATOM 6868 C CA . SER D 1 240 ? 16.472 15.846 101.664 1.00 64.54 241 SER D CA 1
ATOM 6869 C C . SER D 1 240 ? 17.333 15.372 100.531 1.00 64.61 241 SER D C 1
ATOM 6870 O O . SER D 1 240 ? 17.904 14.294 100.598 1.00 68.08 241 SER D O 1
ATOM 6873 N N . LEU D 1 241 ? 17.545 16.234 99.551 1.00 62.64 242 LEU D N 1
ATOM 6874 C CA . LEU D 1 241 ? 18.423 15.883 98.465 1.00 64.36 242 LEU D CA 1
ATOM 6875 C C . LEU D 1 241 ? 19.815 15.554 98.918 1.00 61.92 242 LEU D C 1
ATOM 6876 O O . LEU D 1 241 ? 20.415 14.652 98.405 1.00 79.96 242 LEU D O 1
ATOM 6881 N N . LEU D 1 242 ? 20.382 16.314 99.835 1.00 71.27 243 LEU D N 1
ATOM 6882 C CA . LEU D 1 242 ? 21.728 16.016 100.342 1.00 67.39 243 LEU D CA 1
ATOM 6883 C C . LEU D 1 242 ? 21.733 14.726 101.129 1.00 66.18 243 LEU D C 1
ATOM 6884 O O . LEU D 1 242 ? 22.781 14.172 101.386 1.00 68.71 243 LEU D O 1
ATOM 6889 N N . GLY D 1 243 ? 20.574 14.264 101.562 1.00 63.60 244 GLY D N 1
ATOM 6890 C CA . GLY D 1 243 ? 20.521 13.073 102.385 1.00 68.66 244 GLY D CA 1
ATOM 6891 C C . GLY D 1 243 ? 21.002 13.315 103.796 1.00 73.78 244 GLY D C 1
ATOM 6892 O O . GLY D 1 243 ? 21.442 12.394 104.475 1.00 85.22 244 GLY D O 1
ATOM 6893 N N . VAL D 1 244 ? 20.859 14.557 104.235 1.00 77.97 245 VAL D N 1
ATOM 6894 C CA . VAL D 1 244 ? 21.241 14.988 105.569 1.00 74.34 245 VAL D CA 1
ATOM 6895 C C . VAL D 1 244 ? 19.987 15.053 106.407 1.00 68.21 245 VAL D C 1
ATOM 6896 O O . VAL D 1 244 ? 19.012 15.646 105.992 1.00 73.83 245 VAL D O 1
ATOM 6900 N N . ARG D 1 245 ? 20.003 14.434 107.573 1.00 70.70 246 ARG D N 1
ATOM 6901 C CA . ARG D 1 245 ? 18.777 14.276 108.369 1.00 70.12 246 ARG D CA 1
ATOM 6902 C C . ARG D 1 245 ? 18.890 14.903 109.755 1.00 71.34 246 ARG D C 1
ATOM 6903 O O . ARG D 1 245 ? 18.404 14.361 110.717 1.00 72.09 246 ARG D O 1
ATOM 6911 N N . GLU D 1 246 ? 19.506 16.064 109.823 1.00 67.26 247 GLU D N 1
ATOM 6912 C CA . GLU D 1 246 ? 19.618 16.812 111.039 1.00 66.30 247 GLU D CA 1
ATOM 6913 C C . GLU D 1 246 ? 19.499 18.259 110.676 1.00 73.00 247 GLU D C 1
ATOM 6914 O O . GLU D 1 246 ? 19.741 18.619 109.562 1.00 70.85 247 GLU D O 1
ATOM 6920 N N . THR D 1 247 ? 19.143 19.099 111.625 1.00 69.17 248 THR D N 1
ATOM 6921 C CA . THR D 1 247 ? 19.198 20.526 111.434 1.00 65.63 248 THR D CA 1
ATOM 6922 C C . THR D 1 247 ? 19.884 21.041 112.627 1.00 62.24 248 THR D C 1
ATOM 6923 O O . THR D 1 247 ? 20.262 20.290 113.483 1.00 61.40 248 THR D O 1
ATOM 6927 N N . SER D 1 248 ? 20.126 22.324 112.638 1.00 62.06 249 SER D N 1
ATOM 6928 C CA . SER D 1 248 ? 20.759 22.933 113.759 1.00 57.85 249 SER D CA 1
ATOM 6929 C C . SER D 1 248 ? 19.870 23.044 114.958 1.00 59.22 249 SER D C 1
ATOM 6930 O O . SER D 1 248 ? 20.319 23.460 115.986 1.00 62.79 249 SER D O 1
ATOM 6933 N N . GLY D 1 249 ? 18.585 22.798 114.850 1.00 59.95 250 GLY D N 1
ATOM 6934 C CA . GLY D 1 249 ? 17.775 23.502 115.827 1.00 56.73 250 GLY D CA 1
ATOM 6935 C C . GLY D 1 249 ? 16.312 23.411 115.874 1.00 54.73 250 GLY D C 1
ATOM 6936 O O . GLY D 1 249 ? 15.736 22.321 115.847 1.00 84.15 250 GLY D O 1
ATOM 6937 N N . GLY D 1 250 ? 15.665 24.533 116.050 1.00 50.45 251 GLY D N 1
ATOM 6938 C CA . GLY D 1 250 ? 14.221 24.499 116.364 1.00 50.59 251 GLY D CA 1
ATOM 6939 C C . GLY D 1 250 ? 13.507 25.213 115.252 1.00 60.03 251 GLY D C 1
ATOM 6940 O O . GLY D 1 250 ? 13.022 26.313 115.417 1.00 66.38 251 GLY D O 1
ATOM 6941 N N . TRP D 1 251 ? 13.491 24.577 114.089 1.00 69.92 252 TRP D N 1
ATOM 6942 C CA . TRP D 1 251 ? 12.977 25.192 112.899 1.00 65.69 252 TRP D CA 1
ATOM 6943 C C . TRP D 1 251 ? 11.602 24.626 112.446 1.00 61.59 252 TRP D C 1
ATOM 6944 O O . TRP D 1 251 ? 11.200 24.795 111.293 1.00 57.63 252 TRP D O 1
ATOM 6955 N N . GLY D 1 252 ? 10.878 23.987 113.340 1.00 55.90 253 GLY D N 1
ATOM 6956 C CA . GLY D 1 252 ? 9.540 23.502 112.991 1.00 55.84 253 GLY D CA 1
ATOM 6957 C C . GLY D 1 252 ? 9.507 22.025 112.595 1.00 58.81 253 GLY D C 1
ATOM 6958 O O . GLY D 1 252 ? 10.554 21.381 112.402 1.00 55.97 253 GLY D O 1
ATOM 6959 N N . SER D 1 253 ? 8.294 21.500 112.489 1.00 54.66 254 SER D N 1
ATOM 6960 C CA . SER D 1 253 ? 8.090 20.079 112.407 1.00 56.76 254 SER D CA 1
ATOM 6961 C C . SER D 1 253 ? 8.515 19.525 111.078 1.00 56.96 254 SER D C 1
ATOM 6962 O O . SER D 1 253 ? 9.026 18.405 111.008 1.00 59.87 254 SER D O 1
ATOM 6965 N N . LEU D 1 254 ? 8.314 20.285 110.026 1.00 57.98 255 LEU D N 1
ATOM 6966 C CA . LEU D 1 254 ? 8.731 19.794 108.735 1.00 64.55 255 LEU D CA 1
ATOM 6967 C C . LEU D 1 254 ? 10.202 19.497 108.751 1.00 64.81 255 LEU D C 1
ATOM 6968 O O . LEU D 1 254 ? 10.600 18.376 108.470 1.00 65.74 255 LEU D O 1
ATOM 6973 N N . LEU D 1 255 ? 11.015 20.485 109.105 1.00 69.24 256 LEU D N 1
ATOM 6974 C CA . LEU D 1 255 ? 12.478 20.236 109.174 1.00 67.92 256 LEU D CA 1
ATOM 6975 C C . LEU D 1 255 ? 12.853 19.220 110.239 1.00 64.60 256 LEU D C 1
ATOM 6976 O O . LEU D 1 255 ? 13.851 18.552 110.116 1.00 62.99 256 LEU D O 1
ATOM 6981 N N . ASP D 1 256 ? 12.070 19.114 111.308 1.00 68.87 257 ASP D N 1
ATOM 6982 C CA . ASP D 1 256 ? 12.341 18.082 112.296 1.00 72.79 257 ASP D CA 1
ATOM 6983 C C . ASP D 1 256 ? 12.052 16.694 111.749 1.00 73.60 257 ASP D C 1
ATOM 6984 O O . ASP D 1 256 ? 12.564 15.720 112.282 1.00 75.95 257 ASP D O 1
ATOM 6989 N N . SER D 1 257 ? 11.236 16.596 110.704 1.00 73.49 258 SER D N 1
ATOM 6990 C CA . SER D 1 257 ? 10.848 15.285 110.165 1.00 70.60 258 SER D CA 1
ATOM 6991 C C . SER D 1 257 ? 11.843 14.730 109.190 1.00 66.92 258 SER D C 1
ATOM 6992 O O . SER D 1 257 ? 11.671 13.627 108.750 1.00 78.87 258 SER D O 1
ATOM 6995 N N . LEU D 1 258 ? 12.897 15.466 108.870 1.00 69.16 259 LEU D N 1
ATOM 6996 C CA . LEU D 1 258 ? 13.944 14.933 107.993 1.00 72.65 259 LEU D CA 1
ATOM 6997 C C . LEU D 1 258 ? 14.470 13.628 108.555 1.00 79.69 259 LEU D C 1
ATOM 6998 O O . LEU D 1 258 ? 14.643 13.496 109.765 1.00 89.41 259 LEU D O 1
ATOM 7004 N N . ASP E 1 7 ? 11.595 42.891 116.252 1.00 102.78 8 ASP E N 1
ATOM 7005 C CA . ASP E 1 7 ? 10.404 43.752 116.347 1.00 97.36 8 ASP E CA 1
ATOM 7006 C C . ASP E 1 7 ? 9.706 43.412 117.655 1.00 83.20 8 ASP E C 1
ATOM 7007 O O . ASP E 1 7 ? 8.964 42.442 117.720 1.00 87.21 8 ASP E O 1
ATOM 7012 N N . TYR E 1 8 ? 9.969 44.175 118.705 1.00 71.22 9 TYR E N 1
ATOM 7013 C CA . TYR E 1 8 ? 9.440 43.878 120.028 1.00 69.09 9 TYR E CA 1
ATOM 7014 C C . TYR E 1 8 ? 7.929 43.641 120.017 1.00 68.69 9 TYR E C 1
ATOM 7015 O O . TYR E 1 8 ? 7.181 44.343 119.370 1.00 80.03 9 TYR E O 1
ATOM 7024 N N . GLY E 1 9 ? 7.490 42.642 120.759 1.00 71.19 10 GLY E N 1
ATOM 7025 C CA . GLY E 1 9 ? 6.076 42.388 120.933 1.00 66.86 10 GLY E CA 1
ATOM 7026 C C . GLY E 1 9 ? 5.420 41.671 119.776 1.00 66.35 10 GLY E C 1
ATOM 7027 O O . GLY E 1 9 ? 4.197 41.569 119.753 1.00 65.37 10 GLY E O 1
ATOM 7028 N N . TRP E 1 10 ? 6.211 41.121 118.851 1.00 61.54 11 TRP E N 1
ATOM 7029 C CA . TRP E 1 10 ? 5.635 40.489 117.644 1.00 59.94 11 TRP E CA 1
ATOM 7030 C C . TRP E 1 10 ? 4.698 39.359 117.930 1.00 61.93 11 TRP E C 1
ATOM 7031 O O . TRP E 1 10 ? 3.872 39.037 117.110 1.00 62.92 11 TRP E O 1
ATOM 7042 N N . ARG E 1 11 ? 4.846 38.729 119.089 1.00 68.50 12 ARG E N 1
ATOM 7043 C CA . ARG E 1 11 ? 4.028 37.587 119.432 1.00 66.37 12 ARG E CA 1
ATOM 7044 C C . ARG E 1 11 ? 2.840 37.979 120.300 1.00 64.87 12 ARG E C 1
ATOM 7045 O O . ARG E 1 11 ? 2.043 37.118 120.670 1.00 64.90 12 ARG E O 1
ATOM 7053 N N . GLY E 1 12 ? 2.697 39.263 120.615 1.00 58.76 13 GLY E N 1
ATOM 7054 C CA . GLY E 1 12 ? 1.595 39.723 121.473 1.00 60.81 13 GLY E CA 1
ATOM 7055 C C . GLY E 1 12 ? 2.079 40.813 122.413 1.00 63.84 13 GLY E C 1
ATOM 7056 O O . GLY E 1 12 ? 3.194 40.727 122.916 1.00 75.07 13 GLY E O 1
ATOM 7057 N N . LYS E 1 13 ? 1.253 41.829 122.620 1.00 61.23 14 LYS E N 1
ATOM 7058 C CA . LYS E 1 13 ? 1.580 42.938 123.480 1.00 65.76 14 LYS E CA 1
ATOM 7059 C C . LYS E 1 13 ? 0.617 43.027 124.645 1.00 68.00 14 LYS E C 1
ATOM 7060 O O . LYS E 1 13 ? -0.574 42.950 124.477 1.00 59.65 14 LYS E O 1
ATOM 7066 N N . VAL E 1 14 ? 1.160 43.149 125.847 1.00 69.43 15 VAL E N 1
ATOM 7067 C CA . VAL E 1 14 ? 0.354 43.189 127.044 1.00 70.02 15 VAL E CA 1
ATOM 7068 C C . VAL E 1 14 ? 0.559 44.514 127.704 1.00 66.48 15 VAL E C 1
ATOM 7069 O O . VAL E 1 14 ? 1.692 44.926 127.888 1.00 67.56 15 VAL E O 1
ATOM 7073 N N . GLY E 1 15 ? -0.530 45.141 128.108 1.00 62.57 16 GLY E N 1
ATOM 7074 C CA . GLY E 1 15 ? -0.449 46.364 128.870 1.00 60.93 16 GLY E CA 1
ATOM 7075 C C . GLY E 1 15 ? -0.925 46.063 130.267 1.00 62.41 16 GLY E C 1
ATOM 7076 O O . GLY E 1 15 ? -2.005 45.506 130.454 1.00 61.55 16 GLY E O 1
ATOM 7077 N N . LEU E 1 16 ? -0.125 46.428 131.259 1.00 62.59 17 LEU E N 1
ATOM 7078 C CA . LEU E 1 16 ? -0.486 46.196 132.640 1.00 62.60 17 LEU E CA 1
ATOM 7079 C C . LEU E 1 16 ? -0.812 47.501 133.312 1.00 65.91 17 LEU E C 1
ATOM 7080 O O . LEU E 1 16 ? -0.021 48.447 133.290 1.00 68.77 17 LEU E O 1
ATOM 7085 N N . ILE E 1 17 ? -1.975 47.530 133.951 1.00 70.83 18 ILE E N 1
ATOM 7086 C CA . ILE E 1 17 ? -2.383 48.650 134.784 1.00 67.77 18 ILE E CA 1
ATOM 7087 C C . ILE E 1 17 ? -1.836 48.367 136.171 1.00 69.81 18 ILE E C 1
ATOM 7088 O O . ILE E 1 17 ? -2.223 47.428 136.837 1.00 73.67 18 ILE E O 1
ATOM 7093 N N . SER E 1 18 ? -0.909 49.190 136.582 1.00 73.81 19 SER E N 1
ATOM 7094 C CA . SER E 1 18 ? -0.156 48.919 137.751 1.00 80.96 19 SER E CA 1
ATOM 7095 C C . SER E 1 18 ? -0.705 49.670 138.902 1.00 79.05 19 SER E C 1
ATOM 7096 O O . SER E 1 18 ? -1.063 50.801 138.795 1.00 97.86 19 SER E O 1
ATOM 7099 N N . THR E 1 19 ? -0.761 49.013 140.028 1.00 88.31 20 THR E N 1
ATOM 7100 C CA . THR E 1 19 ? -1.142 49.650 141.239 1.00 87.13 20 THR E CA 1
ATOM 7101 C C . THR E 1 19 ? -0.068 50.632 141.510 1.00 104.16 20 THR E C 1
ATOM 7102 O O . THR E 1 19 ? 1.084 50.364 141.209 1.00 106.27 20 THR E O 1
ATOM 7106 N N . PRO E 1 20 ? -0.411 51.711 142.177 1.00 112.25 21 PRO E N 1
ATOM 7107 C CA . PRO E 1 20 ? 0.576 52.747 142.437 1.00 107.10 21 PRO E CA 1
ATOM 7108 C C . PRO E 1 20 ? 1.381 52.380 143.642 1.00 107.92 21 PRO E C 1
ATOM 7109 O O . PRO E 1 20 ? 1.696 53.204 144.466 1.00 104.14 21 PRO E O 1
ATOM 7113 N N . VAL E 1 21 ? 1.774 51.129 143.700 1.00 116.33 22 VAL E N 1
ATOM 7114 C CA . VAL E 1 21 ? 2.682 50.696 144.736 1.00 124.42 22 VAL E CA 1
ATOM 7115 C C . VAL E 1 21 ? 4.040 50.451 144.121 1.00 135.67 22 VAL E C 1
ATOM 7116 O O . VAL E 1 21 ? 4.899 49.837 144.738 1.00 154.34 22 VAL E O 1
ATOM 7120 N N . ILE E 1 22 ? 4.229 50.884 142.880 1.00 133.57 23 ILE E N 1
ATOM 7121 C CA . ILE E 1 22 ? 5.450 50.569 142.160 1.00 123.13 23 ILE E CA 1
ATOM 7122 C C . ILE E 1 22 ? 5.625 49.073 142.194 1.00 114.73 23 ILE E C 1
ATOM 7123 O O . ILE E 1 22 ? 6.575 48.547 142.715 1.00 122.47 23 ILE E O 1
ATOM 7128 N N . GLU E 1 23 ? 4.590 48.408 141.722 1.00 108.48 24 GLU E N 1
ATOM 7129 C CA . GLU E 1 23 ? 4.578 46.987 141.609 1.00 95.74 24 GLU E CA 1
ATOM 7130 C C . GLU E 1 23 ? 5.508 46.658 140.456 1.00 93.60 24 GLU E C 1
ATOM 7131 O O . GLU E 1 23 ? 5.657 47.443 139.535 1.00 70.72 24 GLU E O 1
ATOM 7137 N N . ASN E 1 24 ? 6.133 45.494 140.533 1.00 79.01 25 ASN E N 1
ATOM 7138 C CA . ASN E 1 24 ? 7.104 45.058 139.565 1.00 74.12 25 ASN E CA 1
ATOM 7139 C C . ASN E 1 24 ? 6.632 43.888 138.739 1.00 70.02 25 ASN E C 1
ATOM 7140 O O . ASN E 1 24 ? 7.413 43.077 138.344 1.00 67.82 25 ASN E O 1
ATOM 7145 N N . ALA E 1 25 ? 5.339 43.777 138.535 1.00 70.34 26 ALA E N 1
ATOM 7146 C CA . ALA E 1 25 ? 4.772 42.712 137.736 1.00 62.91 26 ALA E CA 1
ATOM 7147 C C . ALA E 1 25 ? 5.211 42.734 136.303 1.00 54.28 26 ALA E C 1
ATOM 7148 O O . ALA E 1 25 ? 5.381 41.722 135.708 1.00 62.85 26 ALA E O 1
ATOM 7150 N N . HIS E 1 26 ? 5.343 43.894 135.722 1.00 52.74 27 HIS E N 1
ATOM 7151 C CA . HIS E 1 26 ? 5.880 44.004 134.363 1.00 59.54 27 HIS E CA 1
ATOM 7152 C C . HIS E 1 26 ? 7.227 43.315 134.199 1.00 61.45 27 HIS E C 1
ATOM 7153 O O . HIS E 1 26 ? 7.460 42.642 133.203 1.00 70.27 27 HIS E O 1
ATOM 7160 N N . VAL E 1 27 ? 8.078 43.433 135.202 1.00 61.33 28 VAL E N 1
ATOM 7161 C CA . VAL E 1 27 ? 9.350 42.741 135.199 1.00 65.92 28 VAL E CA 1
ATOM 7162 C C . VAL E 1 27 ? 9.149 41.226 135.309 1.00 61.89 28 VAL E C 1
ATOM 7163 O O . VAL E 1 27 ? 9.708 40.456 134.530 1.00 63.51 28 VAL E O 1
ATOM 7167 N N . GLU E 1 28 ? 8.393 40.820 136.319 1.00 57.66 29 GLU E N 1
ATOM 7168 C CA . GLU E 1 28 ? 8.028 39.431 136.479 1.00 63.71 29 GLU E CA 1
ATOM 7169 C C . GLU E 1 28 ? 7.469 38.805 135.204 1.00 62.61 29 GLU E C 1
ATOM 7170 O O . GLU E 1 28 ? 7.831 37.688 134.845 1.00 62.70 29 GLU E O 1
ATOM 7176 N N . LEU E 1 29 ? 6.578 39.506 134.523 1.00 60.41 30 LEU E N 1
ATOM 7177 C CA . LEU E 1 29 ? 5.961 38.955 133.319 1.00 58.41 30 LEU E CA 1
ATOM 7178 C C . LEU E 1 29 ? 6.979 38.858 132.203 1.00 55.02 30 LEU E C 1
ATOM 7179 O O . LEU E 1 29 ? 7.014 37.884 131.444 1.00 55.10 30 LEU E O 1
ATOM 7184 N N . ALA E 1 30 ? 7.844 39.846 132.112 1.00 53.61 31 ALA E N 1
ATOM 7185 C CA . ALA E 1 30 ? 8.901 39.789 131.123 1.00 58.00 31 ALA E CA 1
ATOM 7186 C C . ALA E 1 30 ? 9.839 38.568 131.330 1.00 57.89 31 ALA E C 1
ATOM 7187 O O . ALA E 1 30 ? 10.193 37.923 130.368 1.00 61.68 31 ALA E O 1
ATOM 7189 N N . ARG E 1 31 ? 10.127 38.180 132.566 1.00 56.16 32 ARG E N 1
ATOM 7190 C CA . ARG E 1 31 ? 10.869 36.938 132.820 1.00 55.49 32 ARG E CA 1
ATOM 7191 C C . ARG E 1 31 ? 10.127 35.639 132.440 1.00 61.11 32 ARG E C 1
ATOM 7192 O O . ARG E 1 31 ? 10.722 34.661 132.027 1.00 59.81 32 ARG E O 1
ATOM 7200 N N . VAL E 1 32 ? 8.830 35.607 132.672 1.00 66.43 33 VAL E N 1
ATOM 7201 C CA . VAL E 1 32 ? 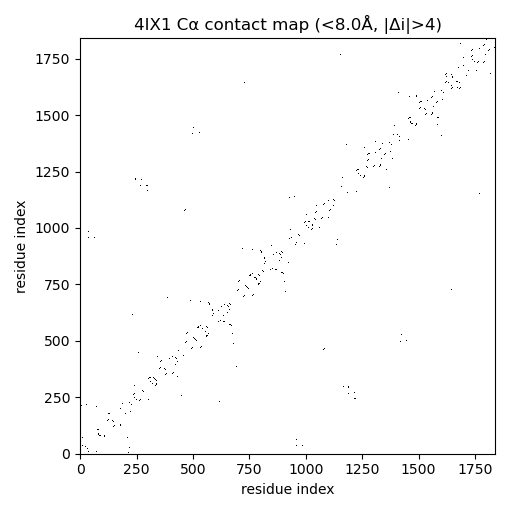8.070 34.390 132.476 1.00 63.29 33 VAL E CA 1
ATOM 7202 C C . VAL E 1 32 ? 7.673 34.212 131.024 1.00 59.77 33 VAL E C 1
ATOM 7203 O O . VAL E 1 32 ? 7.606 33.108 130.524 1.00 58.84 33 VAL E O 1
ATOM 7207 N N . ALA E 1 33 ? 7.370 35.311 130.356 1.00 60.40 34 ALA E N 1
ATOM 7208 C CA . ALA E 1 33 ? 6.845 35.241 129.001 1.00 58.80 34 ALA E CA 1
ATOM 7209 C C . ALA E 1 33 ? 7.884 34.652 128.117 1.00 56.99 34 ALA E C 1
ATOM 7210 O O . ALA E 1 33 ? 9.064 34.839 128.345 1.00 63.59 34 ALA E O 1
ATOM 7212 N N . PRO E 1 34 ? 7.457 33.926 127.110 1.00 59.07 35 PRO E N 1
ATOM 7213 C CA . PRO E 1 34 ? 8.369 33.452 126.105 1.00 57.16 35 PRO E CA 1
ATOM 7214 C C . PRO E 1 34 ? 8.797 34.610 125.215 1.00 58.53 35 PRO E C 1
ATOM 7215 O O . PRO E 1 34 ? 8.254 35.697 125.315 1.00 58.57 35 PRO E O 1
ATOM 7219 N N . GLU E 1 35 ? 9.740 34.341 124.333 1.00 67.59 36 GLU E N 1
ATOM 7220 C CA . GLU E 1 35 ? 10.263 35.320 123.384 1.00 76.40 36 GLU E CA 1
ATOM 7221 C C . GLU E 1 35 ? 9.176 35.835 122.479 1.00 73.99 36 GLU E C 1
ATOM 7222 O O . GLU E 1 35 ? 8.396 35.046 121.959 1.00 76.13 36 GLU E O 1
ATOM 7228 N N . GLY E 1 36 ? 9.145 37.148 122.278 1.00 65.10 37 GLY E N 1
ATOM 7229 C CA . GLY E 1 36 ? 8.239 37.747 121.311 1.00 70.21 37 GLY E CA 1
ATOM 7230 C C . GLY E 1 36 ? 7.107 38.484 121.986 1.00 66.20 37 GLY E C 1
ATOM 7231 O O . GLY E 1 36 ? 6.382 39.244 121.343 1.00 67.79 37 GLY E O 1
ATOM 7232 N N . VAL E 1 37 ? 6.908 38.218 123.258 1.00 62.37 38 VAL E N 1
ATOM 7233 C CA . VAL E 1 37 ? 5.827 38.857 123.985 1.00 65.37 38 VAL E CA 1
ATOM 7234 C C . VAL E 1 37 ? 6.296 40.193 124.514 1.00 61.53 38 VAL E C 1
ATOM 7235 O O . VAL E 1 37 ? 7.236 40.253 125.276 1.00 65.33 38 VAL E O 1
ATOM 7239 N N . GLY E 1 38 ? 5.596 41.260 124.165 1.00 63.02 39 GLY E N 1
ATOM 7240 C CA . GLY E 1 38 ? 5.974 42.593 124.637 1.00 62.47 39 GLY E CA 1
ATOM 7241 C C . GLY E 1 38 ? 5.170 42.967 125.857 1.00 61.44 39 GLY E C 1
ATOM 7242 O O . GLY E 1 38 ? 4.030 42.568 125.973 1.00 56.80 39 GLY E O 1
ATOM 7243 N N . VAL E 1 39 ? 5.786 43.695 126.782 1.00 61.66 40 VAL E N 1
ATOM 7244 C CA . VAL E 1 39 ? 5.120 44.116 127.995 1.00 56.64 40 VAL E CA 1
ATOM 7245 C C . VAL E 1 39 ? 5.148 45.628 128.129 1.00 62.48 40 VAL E C 1
ATOM 7246 O O . VAL E 1 39 ? 6.173 46.267 127.893 1.00 61.89 40 VAL E O 1
ATOM 7250 N N . TYR E 1 40 ? 4.005 46.188 128.521 1.00 62.24 41 TYR E N 1
ATOM 7251 C CA . TYR E 1 40 ? 3.849 47.621 128.709 1.00 60.73 41 TYR E CA 1
ATOM 7252 C C . TYR E 1 40 ? 3.174 47.870 130.011 1.00 60.17 41 TYR E C 1
ATOM 7253 O O . TYR E 1 40 ? 2.567 46.982 130.601 1.00 60.16 41 TYR E O 1
ATOM 7262 N N . GLN E 1 41 ? 3.232 49.110 130.454 1.00 63.22 42 GLN E N 1
ATOM 7263 C CA . GLN E 1 41 ? 2.769 49.428 131.788 1.00 59.04 42 GLN E CA 1
ATOM 7264 C C . GLN E 1 41 ? 2.134 50.791 131.786 1.00 58.66 42 GLN E C 1
ATOM 7265 O O . GLN E 1 41 ? 2.511 51.681 130.997 1.00 67.74 42 GLN E O 1
ATOM 7271 N N . THR E 1 42 ? 1.154 50.993 132.650 1.00 62.95 43 THR E N 1
ATOM 7272 C CA . THR E 1 42 ? 0.617 52.322 132.926 1.00 68.90 43 THR E CA 1
ATOM 7273 C C . THR E 1 42 ? 0.120 52.463 134.350 1.00 72.15 43 THR E C 1
ATOM 7274 O O . THR E 1 42 ? -0.279 51.505 134.955 1.00 74.71 43 THR E O 1
ATOM 7278 N N . PHE E 1 43 ? 0.141 53.675 134.867 1.00 74.28 44 PHE E N 1
ATOM 7279 C CA . PHE E 1 43 ? -0.260 53.962 136.243 1.00 69.66 44 PHE E CA 1
ATOM 7280 C C . PHE E 1 43 ? -1.509 54.858 136.297 1.00 77.06 44 PHE E C 1
ATOM 7281 O O . PHE E 1 43 ? -1.548 55.944 135.708 1.00 77.92 44 PHE E O 1
ATOM 7289 N N . PRO E 1 44 ? -2.547 54.416 137.003 1.00 76.50 45 PRO E N 1
ATOM 7290 C CA . PRO E 1 44 ? -3.712 55.260 137.172 1.00 87.07 45 PRO E CA 1
ATOM 7291 C C . PRO E 1 44 ? -3.362 56.325 138.201 1.00 89.90 45 PRO E C 1
ATOM 7292 O O . PRO E 1 44 ? -2.552 56.050 139.055 1.00 78.18 45 PRO E O 1
ATOM 7296 N N . TYR E 1 45 ? -3.952 57.506 138.136 1.00 101.54 46 TYR E N 1
ATOM 7297 C CA . TYR E 1 45 ? -3.646 58.510 139.129 1.00 100.85 46 TYR E CA 1
ATOM 7298 C C . TYR E 1 45 ? -4.659 58.449 140.227 1.00 99.54 46 TYR E C 1
ATOM 7299 O O . TYR E 1 45 ? -5.740 58.968 140.101 1.00 107.35 46 TYR E O 1
ATOM 7308 N N . VAL E 1 46 ? -4.300 57.817 141.322 1.00 98.91 47 VAL E N 1
ATOM 7309 C CA . VAL E 1 46 ? -5.158 57.795 142.469 1.00 114.40 47 VAL E CA 1
ATOM 7310 C C . VAL E 1 46 ? -4.319 58.139 143.661 1.00 122.71 47 VAL E C 1
ATOM 7311 O O . VAL E 1 46 ? -3.419 57.382 144.002 1.00 114.69 47 VAL E O 1
ATOM 7315 N N . PRO E 1 47 ? -4.681 59.306 144.347 1.00 142.79 48 PRO E N 1
ATOM 7316 C CA . PRO E 1 47 ? -3.741 59.647 145.418 1.00 144.72 48 PRO E CA 1
ATOM 7317 C C . PRO E 1 47 ? -4.063 58.929 146.706 1.00 149.51 48 PRO E C 1
ATOM 7318 O O . PRO E 1 47 ? -4.956 59.325 147.447 1.00 143.62 48 PRO E O 1
ATOM 7322 N N . ASN E 1 48 ? -3.341 57.843 146.948 1.00 159.54 49 ASN E N 1
ATOM 7323 C CA . ASN E 1 48 ? -3.327 57.203 148.251 1.00 183.29 49 ASN E CA 1
ATOM 7324 C C . ASN E 1 48 ? -4.739 56.965 148.747 1.00 183.43 49 ASN E C 1
ATOM 7325 O O . ASN E 1 48 ? -5.076 57.246 149.898 1.00 196.68 49 ASN E O 1
ATOM 7330 N N . PHE E 1 49 ? -5.638 56.644 147.830 1.00 175.85 50 PHE E N 1
ATOM 7331 C CA . PHE E 1 49 ? -7.027 56.490 148.220 1.00 170.84 50 PHE E CA 1
ATOM 7332 C C . PHE E 1 49 ? -7.191 55.061 148.640 1.00 163.77 50 PHE E C 1
ATOM 7333 O O . PHE E 1 49 ? -7.619 54.226 147.854 1.00 145.65 50 PHE E O 1
ATOM 7341 N N . ARG E 1 50 ? -6.886 54.773 149.900 1.00 172.03 51 ARG E N 1
ATOM 7342 C CA . ARG E 1 50 ? -7.291 53.503 150.465 1.00 166.97 51 ARG E CA 1
ATOM 7343 C C . ARG E 1 50 ? -8.815 53.562 150.436 1.00 149.27 51 ARG E C 1
ATOM 7344 O O . ARG E 1 50 ? -9.405 54.563 150.803 1.00 112.86 51 ARG E O 1
ATOM 7352 N N . VAL E 1 51 ? -9.436 52.502 149.950 1.00 141.62 52 VAL E N 1
ATOM 7353 C CA . VAL E 1 51 ? -10.789 52.600 149.451 1.00 137.42 52 VAL E CA 1
ATOM 7354 C C . VAL E 1 51 ? -11.904 52.798 150.437 1.00 124.29 52 VAL E C 1
ATOM 7355 O O . VAL E 1 51 ? -11.906 52.288 151.540 1.00 128.26 52 VAL E O 1
ATOM 7359 N N . ASP E 1 52 ? -12.878 53.541 149.962 1.00 123.89 53 ASP E N 1
ATOM 7360 C CA . ASP E 1 52 ? -13.991 53.987 150.726 1.00 108.21 53 ASP E CA 1
ATOM 7361 C C . ASP E 1 52 ? -15.129 53.926 149.771 1.00 105.01 53 ASP E C 1
ATOM 7362 O O . ASP E 1 52 ? -14.946 53.830 148.582 1.00 112.73 53 ASP E O 1
ATOM 7367 N N . ALA E 1 53 ? -16.322 54.023 150.295 1.00 96.06 54 ALA E N 1
ATOM 7368 C CA . ALA E 1 53 ? -17.484 54.211 149.486 1.00 101.22 54 ALA E CA 1
ATOM 7369 C C . ALA E 1 53 ? -17.268 55.511 148.754 1.00 104.63 54 ALA E C 1
ATOM 7370 O O . ALA E 1 53 ? -17.661 55.690 147.627 1.00 115.58 54 ALA E O 1
ATOM 7372 N N . THR E 1 54 ? -16.631 56.432 149.437 1.00 105.30 55 THR E N 1
ATOM 7373 C CA . THR E 1 54 ? -16.449 57.819 148.924 1.00 108.44 55 THR E CA 1
ATOM 7374 C C . THR E 1 54 ? -15.619 57.968 147.610 1.00 103.90 55 THR E C 1
ATOM 7375 O O . THR E 1 54 ? -15.939 58.847 146.793 1.00 111.31 55 THR E O 1
ATOM 7379 N N . ASN E 1 55 ? -14.595 57.107 147.419 1.00 96.93 56 ASN E N 1
ATOM 7380 C CA . ASN E 1 55 ? -13.604 57.147 146.302 1.00 93.80 56 ASN E CA 1
ATOM 7381 C C . ASN E 1 55 ? -13.547 55.916 145.307 1.00 95.90 56 ASN E C 1
ATOM 7382 O O . ASN E 1 55 ? -12.866 55.953 144.219 1.00 97.06 56 ASN E O 1
ATOM 7387 N N . ILE E 1 56 ? -14.285 54.857 145.587 1.00 85.34 57 ILE E N 1
ATOM 7388 C CA . ILE E 1 56 ? -14.245 53.724 144.690 1.00 98.25 57 ILE E CA 1
ATOM 7389 C C . ILE E 1 56 ? -14.784 53.963 143.272 1.00 91.72 57 ILE E C 1
ATOM 7390 O O . ILE E 1 56 ? -14.252 53.387 142.301 1.00 105.03 57 ILE E O 1
ATOM 7395 N N . LYS E 1 57 ? -15.798 54.802 143.139 1.00 86.42 58 LYS E N 1
ATOM 7396 C CA . LYS E 1 57 ? -16.247 55.207 141.792 1.00 87.03 58 LYS E CA 1
ATOM 7397 C C . LYS E 1 57 ? -15.168 55.933 141.038 1.00 82.42 58 LYS E C 1
ATOM 7398 O O . LYS E 1 57 ? -14.962 55.645 139.867 1.00 85.56 58 LYS E O 1
ATOM 7404 N N . ARG E 1 58 ? -14.414 56.783 141.726 1.00 86.18 59 ARG E N 1
ATOM 7405 C CA . ARG E 1 58 ? -13.299 57.491 141.087 1.00 86.52 59 ARG E CA 1
ATOM 7406 C C . ARG E 1 58 ? -12.189 56.534 140.691 1.00 84.45 59 ARG E C 1
ATOM 7407 O O . ARG E 1 58 ? -11.628 56.637 139.596 1.00 84.56 59 ARG E O 1
ATOM 7415 N N . ALA E 1 59 ? -11.893 55.593 141.577 1.00 84.42 60 ALA E N 1
ATOM 7416 C CA . ALA E 1 59 ? -10.904 54.562 14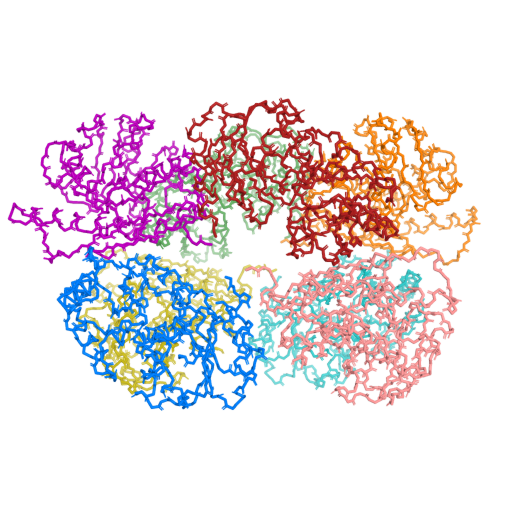1.302 1.00 83.68 60 ALA E CA 1
ATOM 7417 C C . ALA E 1 59 ? -11.208 53.843 140.004 1.00 78.03 60 ALA E C 1
ATOM 7418 O O . ALA E 1 59 ? -10.389 53.838 139.061 1.00 88.72 60 ALA E O 1
ATOM 7420 N N . VAL E 1 60 ? -12.414 53.316 139.919 1.00 74.52 61 VAL E N 1
ATOM 7421 C CA . VAL E 1 60 ? -12.845 52.618 138.708 1.00 80.18 61 VAL E CA 1
ATOM 7422 C C . VAL E 1 60 ? -12.797 53.478 137.431 1.00 80.88 61 VAL E C 1
ATOM 7423 O O . VAL E 1 60 ? -12.486 52.987 136.344 1.00 77.34 61 VAL E O 1
ATOM 7427 N N . GLU E 1 61 ? -13.053 54.764 137.560 1.00 82.53 62 GLU E N 1
ATOM 7428 C CA . GLU E 1 61 ? -12.947 55.636 136.410 1.00 93.53 62 GLU E CA 1
ATOM 7429 C C . GLU E 1 61 ? -11.491 55.783 136.005 1.00 83.38 62 GLU E C 1
ATOM 7430 O O . GLU E 1 61 ? -11.190 55.931 134.824 1.00 81.23 62 GLU E O 1
ATOM 7436 N N . GLN E 1 62 ? -10.598 55.753 136.985 1.00 82.10 63 GLN E N 1
ATOM 7437 C CA . GLN E 1 62 ? -9.166 55.825 136.705 1.00 84.19 63 GLN E CA 1
ATOM 7438 C C . GLN E 1 62 ? -8.651 54.567 135.992 1.00 81.10 63 GLN E C 1
ATOM 7439 O O . GLN E 1 62 ? -7.965 54.681 134.958 1.00 86.56 63 GLN E O 1
ATOM 7445 N N . LEU E 1 63 ? -9.035 53.402 136.492 1.00 65.56 64 LEU E N 1
ATOM 7446 C CA . LEU E 1 63 ? -8.766 52.172 135.778 1.00 68.60 64 LEU E CA 1
ATOM 7447 C C . LEU E 1 63 ? -9.279 52.194 134.370 1.00 71.01 64 LEU E C 1
ATOM 7448 O O . LEU E 1 63 ? -8.603 51.698 133.457 1.00 80.88 64 LEU E O 1
ATOM 7453 N N . GLU E 1 64 ? -10.446 52.778 134.141 1.00 75.09 65 GLU E N 1
ATOM 7454 C CA . GLU E 1 64 ? -10.974 52.809 132.769 1.00 73.41 65 GLU E CA 1
ATOM 7455 C C . GLU E 1 64 ? -10.131 53.722 131.894 1.00 72.19 65 GLU E C 1
ATOM 7456 O O . GLU E 1 64 ? -10.002 53.489 130.677 1.00 74.24 65 GLU E O 1
ATOM 7462 N N . THR E 1 65 ? -9.584 54.781 132.493 1.00 64.61 66 THR E N 1
ATOM 7463 C CA . THR E 1 65 ? -8.779 55.727 131.723 1.00 70.19 66 THR E CA 1
ATOM 7464 C C . THR E 1 65 ? -7.487 55.070 131.302 1.00 74.08 66 THR E C 1
ATOM 7465 O O . THR E 1 65 ? -7.072 55.134 130.126 1.00 79.51 66 THR E O 1
ATOM 7469 N N . SER E 1 66 ? -6.863 54.413 132.282 1.00 76.19 67 SER E N 1
ATOM 7470 C CA . SER E 1 66 ? -5.646 53.625 132.069 1.00 67.84 67 SER E CA 1
ATOM 7471 C C . SER E 1 66 ? -5.851 52.599 130.963 1.00 68.20 67 SER E C 1
ATOM 7472 O O . SER E 1 66 ? -5.093 52.577 129.975 1.00 75.83 67 SER E O 1
ATOM 7475 N N . ALA E 1 67 ? -6.917 51.805 131.077 1.00 69.11 68 ALA E N 1
ATOM 7476 C CA . ALA E 1 67 ? -7.242 50.799 130.053 1.00 70.05 68 ALA E CA 1
ATOM 7477 C C . ALA E 1 67 ? -7.417 51.420 128.673 1.00 72.21 68 ALA E C 1
ATOM 7478 O O . ALA E 1 67 ? -6.959 50.875 127.674 1.00 79.82 68 ALA E O 1
ATOM 7480 N N . ALA E 1 68 ? -8.029 52.583 128.616 1.00 70.91 69 ALA E N 1
ATOM 7481 C CA . ALA E 1 68 ? -8.189 53.242 127.345 1.00 70.87 69 ALA E CA 1
ATOM 7482 C C . ALA E 1 68 ? -6.843 53.752 126.820 1.00 73.32 69 ALA E C 1
ATOM 7483 O O . ALA E 1 68 ? -6.566 53.686 125.597 1.00 74.35 69 ALA E O 1
ATOM 7485 N N . ALA E 1 69 ? -6.013 54.282 127.724 1.00 70.98 70 ALA E N 1
ATOM 7486 C CA . ALA E 1 69 ? -4.684 54.754 127.331 1.00 72.93 70 ALA E CA 1
ATOM 7487 C C . ALA E 1 69 ? -3.902 53.590 126.689 1.00 72.16 70 ALA E C 1
ATOM 7488 O O . ALA E 1 69 ? -3.329 53.732 125.603 1.00 66.03 70 ALA E O 1
ATOM 7490 N N . LEU E 1 70 ? -3.935 52.436 127.356 1.00 67.50 71 LEU E N 1
ATOM 7491 C CA . LEU E 1 70 ? -3.284 51.242 126.847 1.00 70.24 71 LEU E CA 1
ATOM 7492 C C . LEU E 1 70 ? -3.881 50.771 125.537 1.00 72.22 71 LEU E C 1
ATOM 7493 O O . LEU E 1 70 ? -3.149 50.475 124.594 1.00 76.07 71 LEU E O 1
ATOM 7498 N N . GLY E 1 71 ? -5.200 50.692 125.481 1.00 74.30 72 GLY E N 1
ATOM 7499 C CA . GLY E 1 71 ? -5.881 50.316 124.245 1.00 79.76 72 GLY E CA 1
ATOM 7500 C C . GLY E 1 71 ? -5.411 51.170 123.084 1.00 73.20 72 GLY E C 1
ATOM 7501 O O . GLY E 1 71 ? -5.030 50.665 122.041 1.00 69.16 72 GLY E O 1
ATOM 7502 N N . SER E 1 72 ? -5.426 52.476 123.288 1.00 78.51 73 SER E N 1
ATOM 7503 C CA . SER E 1 72 ? -5.085 53.391 122.221 1.00 87.54 73 SER E CA 1
ATOM 7504 C C . SER E 1 72 ? -3.613 53.236 121.850 1.00 85.01 73 SER E C 1
ATOM 7505 O O . SER E 1 72 ? -3.261 53.373 120.690 1.00 83.75 73 SER E O 1
ATOM 7508 N N . ALA E 1 73 ? -2.762 52.933 122.833 1.00 88.11 74 ALA E N 1
ATOM 7509 C CA . ALA E 1 73 ? -1.339 52.719 122.581 1.00 76.54 74 ALA E CA 1
ATOM 7510 C C . ALA E 1 73 ? -1.127 51.612 121.579 1.00 77.27 74 ALA E C 1
ATOM 7511 O O . ALA E 1 73 ? -0.332 51.756 120.664 1.00 99.47 74 ALA E O 1
ATOM 7513 N N . GLY E 1 74 ? -1.854 50.519 121.716 1.00 78.65 75 GLY E N 1
ATOM 7514 C CA . GLY E 1 74 ? -1.809 49.426 120.725 1.00 76.51 75 GLY E CA 1
ATOM 7515 C C . GLY E 1 74 ? -1.614 48.032 121.304 1.00 78.52 75 GLY E C 1
ATOM 7516 O O . GLY E 1 74 ? -1.180 47.126 120.582 1.00 81.49 75 GLY E O 1
ATOM 7517 N N . VAL E 1 75 ? -1.865 47.854 122.604 1.00 68.48 76 VAL E N 1
ATOM 7518 C CA . VAL E 1 75 ? -1.658 46.565 123.216 1.00 72.17 76 VAL E CA 1
ATOM 7519 C C . VAL E 1 75 ? -2.777 45.632 122.750 1.00 72.54 76 VAL E C 1
ATOM 7520 O O . VAL E 1 75 ? -3.733 46.087 122.169 1.00 66.58 76 VAL E O 1
ATOM 7524 N N . ASP E 1 76 ? -2.568 44.333 122.926 1.00 72.06 77 ASP E N 1
ATOM 7525 C CA . ASP E 1 76 ? -3.497 43.330 122.495 1.00 70.94 77 ASP E CA 1
ATOM 7526 C C . ASP E 1 76 ? -4.350 42.862 123.636 1.00 73.07 77 ASP E C 1
ATOM 7527 O O . ASP E 1 76 ? -5.457 42.430 123.421 1.00 84.42 77 ASP E O 1
ATOM 7532 N N . ILE E 1 77 ? -3.841 43.008 124.851 1.00 72.66 78 ILE E N 1
ATOM 7533 C CA . ILE E 1 77 ? -4.470 42.511 126.055 1.00 67.95 78 ILE E CA 1
ATOM 7534 C C . ILE E 1 77 ? -4.180 43.502 127.159 1.00 67.31 78 ILE E C 1
ATOM 7535 O O . ILE E 1 77 ? -3.120 44.126 127.174 1.00 74.74 78 ILE E O 1
ATOM 7540 N N . VAL E 1 78 ? -5.098 43.627 128.104 1.00 66.99 79 VAL E N 1
ATOM 7541 C CA . VAL E 1 78 ? -4.912 44.522 129.246 1.00 65.97 79 VAL E CA 1
ATOM 7542 C C . VAL E 1 78 ? -5.055 43.737 130.546 1.00 65.80 79 VAL E C 1
ATOM 7543 O O . VAL E 1 78 ? -5.973 42.939 130.686 1.00 53.05 79 VAL E O 1
ATOM 7547 N N . GLY E 1 79 ? -4.125 43.957 131.475 1.00 60.21 80 GLY E N 1
ATOM 7548 C CA . GLY E 1 79 ? -4.110 43.202 132.692 1.00 59.27 80 GLY E CA 1
ATOM 7549 C C . GLY E 1 79 ? -4.195 44.174 133.818 1.00 62.35 80 GLY E C 1
ATOM 7550 O O . GLY E 1 79 ? -3.560 45.212 133.772 1.00 67.78 80 GLY E O 1
ATOM 7551 N N . GLN E 1 80 ? -5.011 43.856 134.820 1.00 67.97 81 GLN E N 1
ATOM 7552 C CA . GLN E 1 80 ? -5.194 44.732 135.958 1.00 68.37 81 GLN E CA 1
ATOM 7553 C C . GLN E 1 80 ? -4.507 44.079 137.149 1.00 68.45 81 GLN E C 1
ATOM 7554 O O . GLN E 1 80 ? -4.852 42.960 137.533 1.00 70.85 81 GLN E O 1
ATOM 7560 N N . VAL E 1 81 ? -3.527 44.786 137.703 1.00 62.93 82 VAL E N 1
ATOM 7561 C CA . VAL E 1 81 ? -2.701 44.282 138.795 1.00 70.09 82 VAL E CA 1
ATOM 7562 C C . VAL E 1 81 ? -3.306 44.686 140.115 1.00 72.39 82 VAL E C 1
ATOM 7563 O O . VAL E 1 81 ? -3.575 45.860 140.329 1.00 84.04 82 VAL E O 1
ATOM 7567 N N . GLY E 1 82 ? -3.549 43.715 140.976 1.00 72.08 83 GLY E N 1
ATOM 7568 C CA . GLY E 1 82 ? -4.182 43.969 142.271 1.00 78.10 83 GLY E CA 1
ATOM 7569 C C . GLY E 1 82 ? -5.225 42.905 142.545 1.00 81.39 83 GLY E C 1
ATOM 7570 O O . GLY E 1 82 ? -6.305 42.894 141.903 1.00 93.71 83 GLY E O 1
ATOM 7571 N N . THR E 1 83 ? -4.887 41.959 143.427 1.00 77.45 84 THR E N 1
ATOM 7572 C CA . THR E 1 83 ? -5.807 40.846 143.739 1.00 83.22 84 THR E CA 1
ATOM 7573 C C . THR E 1 83 ? -7.048 41.362 144.462 1.00 85.88 84 THR E C 1
ATOM 7574 O O . THR E 1 83 ? -8.174 41.076 144.045 1.00 88.01 84 THR E O 1
ATOM 7578 N N . PRO E 1 84 ? -6.849 42.153 145.525 1.00 85.32 85 PRO E N 1
ATOM 7579 C CA . PRO E 1 84 ? -8.016 42.522 146.302 1.00 92.86 85 PRO E CA 1
ATOM 7580 C C . PRO E 1 84 ? -9.081 43.297 145.542 1.00 86.44 85 PRO E C 1
ATOM 7581 O O . PRO E 1 84 ? -10.253 43.247 145.912 1.00 97.02 85 PRO E O 1
ATOM 7585 N N . PHE E 1 85 ? -8.728 43.941 144.463 1.00 78.09 86 PHE E N 1
ATOM 7586 C CA . PHE E 1 85 ? -9.715 44.720 143.788 1.00 76.11 86 PHE E CA 1
ATOM 7587 C C . PHE E 1 85 ? -10.855 43.896 143.272 1.00 82.33 86 PHE E C 1
ATOM 7588 O O . PHE E 1 85 ? -11.958 44.363 143.201 1.00 90.55 86 PHE E O 1
ATOM 7596 N N . SER E 1 86 ? -10.589 42.669 142.889 1.00 89.06 87 SER E N 1
ATOM 7597 C 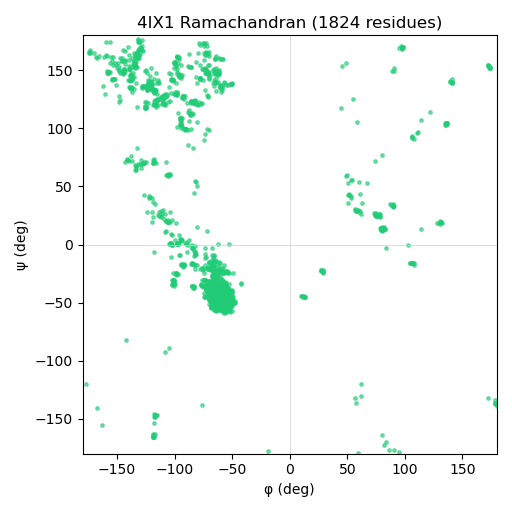CA . SER E 1 86 ? -11.621 41.830 142.323 1.00 87.23 87 SER E CA 1
ATOM 7598 C C . SER E 1 86 ? -12.732 41.633 143.323 1.00 86.72 87 SER E C 1
ATOM 7599 O O . SER E 1 86 ? -13.858 41.414 142.953 1.00 85.33 87 SER E O 1
ATOM 7602 N N . PHE E 1 87 ? -12.406 41.659 144.598 1.00 86.41 88 PHE E N 1
ATOM 7603 C CA . PHE E 1 87 ? -13.416 41.527 145.625 1.00 86.30 88 PHE E CA 1
ATOM 7604 C C . PHE E 1 87 ? -13.658 42.787 146.434 1.00 92.01 88 PHE E C 1
ATOM 7605 O O . PHE E 1 87 ? -14.026 42.725 147.582 1.00 91.44 88 PHE E O 1
ATOM 7613 N N . ALA E 1 88 ? -13.376 43.920 145.811 1.00 98.06 89 ALA E N 1
ATOM 7614 C CA . ALA E 1 88 ? -13.458 45.227 146.443 1.00 101.81 89 ALA E CA 1
ATOM 7615 C C . ALA E 1 88 ? -14.845 45.648 146.856 1.00 106.86 89 ALA E C 1
ATOM 7616 O O . ALA E 1 88 ? -15.034 46.206 147.917 1.00 111.17 89 ALA E O 1
ATOM 7618 N N . GLY E 1 89 ? -15.811 45.399 145.990 1.00 118.88 90 GLY E N 1
ATOM 7619 C CA . GLY E 1 89 ? -17.196 45.642 146.301 1.00 121.23 90 GLY E CA 1
ATOM 7620 C C . GLY E 1 89 ? -18.004 44.445 145.894 1.00 123.57 90 GLY E C 1
ATOM 7621 O O . GLY E 1 89 ? -17.782 43.899 144.833 1.00 135.94 90 GLY E O 1
ATOM 7622 N N . GLY E 1 90 ? -18.959 44.054 146.716 1.00 127.60 91 GLY E N 1
ATOM 7623 C CA . GLY E 1 90 ? -19.894 43.012 146.349 1.00 132.14 91 GLY E CA 1
ATOM 7624 C C . GLY E 1 90 ? -19.625 41.580 146.754 1.00 138.71 91 GLY E C 1
ATOM 7625 O O . GLY E 1 90 ? -18.641 41.271 147.421 1.00 123.75 91 GLY E O 1
ATOM 7626 N N . THR E 1 91 ? -20.552 40.722 146.326 1.00 142.49 92 THR E N 1
ATOM 7627 C CA . THR E 1 91 ? -20.674 39.343 146.721 1.00 146.43 92 THR E CA 1
ATOM 7628 C C . THR E 1 91 ? -20.160 38.521 145.566 1.00 145.10 92 THR E C 1
ATOM 7629 O O . THR E 1 91 ? -20.644 38.629 144.447 1.00 156.07 92 THR E O 1
ATOM 7633 N N . GLY E 1 92 ? -19.177 37.690 145.836 1.00 126.10 93 GLY E N 1
ATOM 7634 C CA . GLY E 1 92 ? -18.642 36.838 144.810 1.00 109.23 93 GLY E CA 1
ATOM 7635 C C . GLY E 1 92 ? -18.125 37.598 143.622 1.00 105.15 93 GLY E C 1
ATOM 7636 O O . GLY E 1 92 ? -17.447 38.609 143.752 1.00 109.45 93 GLY E O 1
ATOM 7637 N N . LEU E 1 93 ? -18.446 37.093 142.446 1.00 93.13 94 LEU E N 1
ATOM 7638 C CA . LEU E 1 93 ? -17.731 37.456 141.258 1.00 85.43 94 LEU E CA 1
ATOM 7639 C C . LEU E 1 93 ? -18.386 38.481 140.411 1.00 91.72 94 LEU E C 1
ATOM 7640 O O . LEU E 1 93 ? -17.900 38.770 139.342 1.00 109.21 94 LEU E O 1
ATOM 7645 N N . GLU E 1 94 ? -19.507 39.011 140.850 1.00 109.01 95 GLU E N 1
ATOM 7646 C CA . GLU E 1 94 ? -20.259 39.969 140.010 1.00 103.39 95 GLU E CA 1
ATOM 7647 C C . GLU E 1 94 ? -19.527 41.298 139.875 1.00 86.23 95 GLU E C 1
ATOM 7648 O O . GLU E 1 94 ? -19.553 41.910 138.810 1.00 89.68 95 GLU E O 1
ATOM 7654 N N . TRP E 1 95 ? -18.800 41.689 140.925 1.00 74.25 96 TRP E N 1
ATOM 7655 C CA . TRP E 1 95 ? -17.996 42.904 140.919 1.00 75.34 96 TRP E CA 1
ATOM 7656 C C . TRP E 1 95 ? -16.851 42.823 139.920 1.00 74.60 96 TRP E C 1
ATOM 7657 O O . TRP E 1 95 ? -16.736 43.651 139.018 1.00 82.84 96 TRP E O 1
ATOM 7668 N N . ALA E 1 96 ? -16.033 41.792 140.094 1.00 78.78 97 ALA E N 1
ATOM 7669 C CA . ALA E 1 96 ? -14.945 41.465 139.189 1.00 83.16 97 ALA E CA 1
ATOM 7670 C C . ALA E 1 96 ? -15.378 41.392 137.738 1.00 76.48 97 ALA E C 1
ATOM 7671 O O . ALA E 1 96 ? -14.816 42.085 136.885 1.00 89.75 97 ALA E O 1
ATOM 7673 N N . GLU E 1 97 ? -16.412 40.616 137.452 1.00 82.75 98 GLU E N 1
ATOM 7674 C CA . GLU E 1 97 ? -16.919 40.513 136.056 1.00 87.77 98 GLU E CA 1
ATOM 7675 C C . GLU E 1 97 ? -17.454 41.845 135.505 1.00 93.82 98 GLU E C 1
ATOM 7676 O O . GLU E 1 97 ? -17.342 42.091 134.308 1.00 86.87 98 GLU E O 1
ATOM 7682 N N . ASP E 1 98 ? -18.032 42.678 136.355 1.00 89.26 99 ASP E N 1
ATOM 7683 C CA . ASP E 1 98 ? -18.404 44.003 135.922 1.00 87.37 99 ASP E CA 1
ATOM 7684 C C . ASP E 1 98 ? -17.220 44.897 135.590 1.00 89.57 99 ASP E C 1
ATOM 7685 O O . ASP E 1 98 ? -17.182 45.477 134.534 1.00 92.08 99 ASP E O 1
ATOM 7690 N N . ILE E 1 99 ? -16.217 44.950 136.455 1.00 90.83 100 ILE E N 1
ATOM 7691 C CA . ILE E 1 99 ? -14.973 45.652 136.167 1.00 93.09 100 ILE E CA 1
ATOM 7692 C C . ILE E 1 99 ? -14.307 45.137 134.882 1.00 80.93 100 ILE E C 1
ATOM 7693 O O . ILE E 1 99 ? -13.899 45.912 134.015 1.00 74.54 100 ILE E O 1
ATOM 7698 N N . SER E 1 100 ? -14.218 43.826 134.775 1.00 70.78 101 SER E N 1
ATOM 7699 C CA . SER E 1 100 ? -13.659 43.252 133.627 1.00 71.09 101 SER E CA 1
ATOM 7700 C C . SER E 1 100 ? -14.341 43.832 132.384 1.00 70.88 101 SER E C 1
ATOM 7701 O O . SER E 1 100 ? -13.670 44.248 131.439 1.00 73.88 101 SER E O 1
ATOM 7704 N N . THR E 1 101 ? -15.667 43.885 132.379 1.00 77.02 102 THR E N 1
ATOM 7705 C CA . THR E 1 101 ? -16.395 44.411 131.211 1.00 77.40 102 THR E CA 1
ATOM 7706 C C . THR E 1 101 ? -16.174 45.882 130.955 1.00 74.67 102 THR E C 1
ATOM 7707 O O . THR E 1 101 ? -16.078 46.309 129.808 1.00 72.26 102 THR E O 1
ATOM 7711 N N . LYS E 1 102 ? -16.103 46.655 132.022 1.00 70.54 103 LYS E N 1
ATOM 7712 C CA . LYS E 1 102 ? -15.772 48.046 131.875 1.00 77.35 103 LYS E CA 1
ATOM 7713 C C . LYS E 1 102 ? -14.456 48.244 131.150 1.00 79.14 103 LYS E C 1
ATOM 7714 O O . LYS E 1 102 ? -14.344 49.099 130.243 1.00 83.62 103 LYS E O 1
ATOM 7720 N N . LEU E 1 103 ? -13.450 47.485 131.585 1.00 84.09 104 LEU E N 1
ATOM 7721 C CA . LEU E 1 103 ? -12.091 47.626 131.059 1.00 79.64 104 LEU E CA 1
ATOM 7722 C C . LEU E 1 103 ? -11.999 47.088 129.638 1.00 73.13 104 LEU E C 1
ATOM 7723 O O . LEU E 1 103 ? -11.275 47.672 128.794 1.00 64.04 104 LEU E O 1
ATOM 7728 N N . GLU E 1 104 ? -12.756 46.031 129.354 1.00 62.95 105 GLU E N 1
ATOM 7729 C CA . GLU E 1 104 ? -12.884 45.602 127.964 1.00 78.53 105 GLU E CA 1
ATOM 7730 C C . GLU E 1 104 ? -13.489 46.717 127.104 1.00 75.64 105 GLU E C 1
ATOM 7731 O O . GLU E 1 104 ? -12.974 46.986 126.019 1.00 70.77 105 GLU E O 1
ATOM 7737 N N . LYS E 1 105 ? -14.551 47.335 127.622 1.00 78.85 106 LYS E N 1
ATOM 7738 C CA . LYS E 1 105 ? -15.303 48.414 126.967 1.00 89.60 106 LYS E CA 1
ATOM 7739 C C . LYS E 1 105 ? -14.340 49.576 126.736 1.00 82.05 106 LYS E C 1
ATOM 7740 O O . LYS E 1 105 ? -14.172 50.055 125.600 1.00 86.56 106 LYS E O 1
ATOM 7746 N N . ALA E 1 106 ? -13.667 49.978 127.807 1.00 72.78 107 ALA E N 1
ATOM 7747 C CA . ALA E 1 106 ? -12.768 51.127 127.787 1.00 74.62 107 ALA E CA 1
ATOM 7748 C C . ALA E 1 106 ? -11.543 50.971 126.873 1.00 75.01 107 ALA E C 1
ATOM 7749 O O . ALA E 1 106 ? -11.067 51.951 126.325 1.00 79.33 107 ALA E O 1
ATOM 7751 N N . SER E 1 107 ? -11.044 49.748 126.727 1.00 78.08 108 SER E N 1
ATOM 7752 C CA . SER E 1 107 ? -9.803 49.480 126.001 1.00 76.64 108 SER E CA 1
ATOM 7753 C C . SER E 1 107 ? -10.047 48.967 124.596 1.00 68.55 108 SER E C 1
ATOM 7754 O O . SER E 1 107 ? -9.235 49.146 123.704 1.00 73.77 108 SER E O 1
ATOM 7757 N N . GLY E 1 108 ? -11.142 48.244 124.429 1.00 70.72 109 GLY E N 1
ATOM 7758 C CA . GLY E 1 108 ? -11.403 47.552 123.189 1.00 67.31 109 GLY E CA 1
ATOM 7759 C C . GLY E 1 108 ? -10.670 46.252 123.088 1.00 75.67 109 GLY E C 1
ATOM 7760 O O . GLY E 1 108 ? -10.609 45.680 122.004 1.00 90.12 109 GLY E O 1
ATOM 7761 N N . LYS E 1 109 ? -10.139 45.758 124.216 1.00 77.85 110 LYS E N 1
ATOM 7762 C CA . LYS E 1 109 ? -9.267 44.587 124.223 1.00 70.61 110 LYS E CA 1
ATOM 7763 C C . LYS E 1 109 ? -9.663 43.655 125.321 1.00 72.55 110 LYS E C 1
ATOM 7764 O O . LYS E 1 109 ? -10.184 44.090 126.348 1.00 75.09 110 LYS E O 1
ATOM 7770 N N . PRO E 1 110 ? -9.379 42.359 125.149 1.00 68.64 111 PRO E N 1
ATOM 7771 C CA . PRO E 1 110 ? -9.644 41.455 126.256 1.00 70.06 111 PRO E CA 1
ATOM 7772 C C . PRO E 1 110 ? -8.844 41.821 127.507 1.00 71.59 111 PRO E C 1
ATOM 7773 O O . PRO E 1 110 ? -7.822 42.487 127.423 1.00 73.22 111 PRO E O 1
ATOM 7777 N N . VAL E 1 111 ? -9.305 41.346 128.644 1.00 70.06 112 VAL E N 1
ATOM 7778 C CA . VAL E 1 111 ? -8.825 41.812 129.909 1.00 74.06 112 VAL E CA 1
ATOM 7779 C C . VAL E 1 111 ? -8.615 40.674 130.899 1.00 75.20 112 VAL E C 1
ATOM 7780 O O . VAL E 1 111 ? -9.404 39.737 130.945 1.00 71.54 112 VAL E O 1
ATOM 7784 N N . ALA E 1 112 ? -7.549 40.783 131.691 1.00 70.32 113 ALA E N 1
ATOM 7785 C CA . ALA E 1 112 ? -7.296 39.878 132.784 1.00 68.67 113 ALA E CA 1
ATOM 7786 C C . ALA E 1 112 ? -7.218 40.699 134.046 1.00 61.72 113 ALA E C 1
ATOM 7787 O O . ALA E 1 112 ? -6.653 41.764 134.039 1.00 62.36 113 ALA E O 1
ATOM 7789 N N . LEU E 1 113 ? -7.798 40.181 135.115 1.00 63.81 114 LEU E N 1
ATOM 7790 C CA . LEU E 1 113 ? -7.716 40.791 136.420 1.00 68.26 114 LEU E CA 1
ATOM 7791 C C . LEU E 1 113 ? -6.993 39.830 137.341 1.00 69.14 114 LEU E C 1
ATOM 7792 O O . LEU E 1 113 ? -7.235 38.649 137.333 1.00 64.06 114 LEU E O 1
ATOM 7805 N N . GLY E 1 115 ? -7.018 39.033 140.539 1.00 71.52 116 GLY E N 1
ATOM 7806 C CA . GLY E 1 115 ? -7.756 38.181 141.505 1.00 70.57 116 GLY E CA 1
ATOM 7807 C C . GLY E 1 115 ? -8.661 37.178 140.801 1.00 69.33 116 GLY E C 1
ATOM 7808 O O . GLY E 1 115 ? -8.686 35.985 141.145 1.00 73.66 116 GLY E O 1
ATOM 7809 N N . LEU E 1 116 ? -9.393 37.646 139.793 1.00 65.92 117 LEU E N 1
ATOM 7810 C CA . LEU E 1 116 ? -10.301 36.780 139.062 1.00 69.21 117 LEU E CA 1
ATOM 7811 C C . LEU E 1 116 ? -9.569 35.630 138.382 1.00 72.51 117 LEU E C 1
ATOM 7812 O O . LEU E 1 116 ? -10.088 34.522 138.339 1.00 77.18 117 LEU E O 1
ATOM 7817 N N . SER E 1 117 ? -8.344 35.875 137.921 1.00 73.82 118 SER E N 1
ATOM 7818 C CA . SER E 1 117 ? -7.518 34.846 137.279 1.00 68.94 118 SER E CA 1
ATOM 7819 C C . SER E 1 117 ? -7.286 33.622 138.130 1.00 67.42 118 SER E C 1
ATOM 7820 O O . SER E 1 117 ? -7.191 32.508 137.601 1.00 69.55 118 SER E O 1
ATOM 7823 N N . ILE E 1 118 ? -7.158 33.808 139.436 1.00 62.41 119 ILE E N 1
ATOM 7824 C CA . ILE E 1 118 ? -6.920 32.660 140.312 1.00 72.72 119 ILE E CA 1
ATOM 7825 C C . ILE E 1 118 ? -8.086 31.692 140.195 1.00 77.61 119 ILE E C 1
ATOM 7826 O O . ILE E 1 118 ? -7.906 30.470 140.107 1.00 78.40 119 ILE E O 1
ATOM 7831 N N . VAL E 1 119 ? -9.292 32.246 140.183 1.00 72.55 120 VAL E N 1
ATOM 7832 C CA . VAL E 1 119 ? -10.494 31.436 140.103 1.00 71.16 120 VAL E CA 1
ATOM 7833 C C . VAL E 1 119 ? -10.551 30.739 138.749 1.00 70.07 120 VAL E C 1
ATOM 7834 O O . VAL E 1 119 ? -10.783 29.521 138.676 1.00 75.25 120 VAL E O 1
ATOM 7838 N N . GLU E 1 120 ? -10.308 31.495 137.691 1.00 61.90 121 GLU E N 1
ATOM 7839 C CA . GLU E 1 120 ? -10.363 30.920 136.363 1.00 62.75 121 GLU E CA 1
ATOM 7840 C C . GLU E 1 120 ? -9.339 29.812 136.204 1.00 64.51 121 GLU E C 1
ATOM 7841 O O . GLU E 1 120 ? -9.615 28.799 135.569 1.00 73.47 121 GLU E O 1
ATOM 7847 N N . ALA E 1 121 ? -8.166 29.980 136.811 1.00 64.85 122 ALA E N 1
ATOM 7848 C CA . ALA E 1 121 ? -7.133 28.956 136.734 1.00 65.19 122 ALA E CA 1
ATOM 7849 C C . ALA E 1 121 ? -7.563 27.686 137.461 1.00 65.68 122 ALA E C 1
ATOM 7850 O O . ALA E 1 121 ? -7.474 26.573 136.917 1.00 64.99 122 ALA E O 1
ATOM 7852 N N . LEU E 1 122 ? -8.022 27.855 138.695 1.00 66.86 123 LEU E N 1
ATOM 7853 C CA . LEU E 1 122 ? -8.476 26.703 139.489 1.00 66.81 123 LEU E CA 1
ATOM 7854 C C . LEU E 1 122 ? -9.562 25.963 138.735 1.00 72.62 123 LEU E C 1
ATOM 7855 O O . LEU E 1 122 ? -9.548 24.728 138.651 1.00 67.42 123 LEU E O 1
ATOM 7860 N N . GLN E 1 123 ? -10.472 26.725 138.123 1.00 79.67 124 GLN E N 1
ATOM 7861 C CA . GLN E 1 123 ? -11.560 26.120 137.337 1.00 74.14 124 GLN E CA 1
ATOM 7862 C C . GLN E 1 123 ? -11.067 25.385 136.126 1.00 65.21 124 GLN E C 1
ATOM 7863 O O . GLN E 1 123 ? -11.336 24.201 135.998 1.00 72.62 124 GLN E O 1
ATOM 7869 N N . GLU E 1 124 ? -10.238 26.036 135.315 1.00 63.03 125 GLU E N 1
ATOM 7870 C CA . GLU E 1 124 ? -9.670 25.391 134.132 1.00 64.14 125 GLU E CA 1
ATOM 7871 C C . GLU E 1 124 ? -8.898 24.109 134.491 1.00 71.13 125 GLU E C 1
ATOM 7872 O O . GLU E 1 124 ? -8.924 23.138 133.756 1.00 80.15 125 GLU E O 1
ATOM 7878 N N . ARG E 1 125 ? -8.260 24.079 135.650 1.00 72.63 126 ARG E N 1
ATOM 7879 C CA . ARG E 1 125 ? -7.477 22.911 136.050 1.00 76.75 126 ARG E CA 1
ATOM 7880 C C . ARG E 1 125 ? -8.332 21.845 136.670 1.00 78.80 126 ARG E C 1
ATOM 7881 O O . ARG E 1 125 ? -7.860 20.738 136.880 1.00 77.32 126 ARG E O 1
ATOM 7889 N N . GLY E 1 126 ? -9.541 22.224 137.084 1.00 77.61 127 GLY E N 1
ATOM 7890 C CA . GLY E 1 126 ? -10.387 21.332 137.841 1.00 69.63 127 GLY E CA 1
ATOM 7891 C C . GLY E 1 126 ? -10.032 21.191 139.302 1.00 68.75 127 GLY E C 1
ATOM 7892 O O . GLY E 1 126 ? -10.377 20.208 139.917 1.00 68.16 127 GLY E O 1
ATOM 7893 N N . TYR E 1 127 ? -9.360 22.169 139.898 1.00 72.86 128 TYR E N 1
ATOM 7894 C CA . TYR E 1 127 ? -9.084 22.080 141.337 1.00 78.68 128 TYR E CA 1
ATOM 7895 C C . TYR E 1 127 ? -10.303 22.541 142.104 1.00 77.25 128 TYR E C 1
ATOM 7896 O O . TYR E 1 127 ? -10.770 23.665 141.912 1.00 90.14 128 TYR E O 1
ATOM 7905 N N . LYS E 1 128 ? -10.819 21.687 142.973 1.00 84.67 129 LYS E N 1
ATOM 7906 C CA . LYS E 1 128 ? -12.025 22.004 143.756 1.00 85.24 129 LYS E CA 1
ATOM 7907 C C . LYS E 1 128 ? -11.700 22.453 145.188 1.00 83.62 129 LYS E C 1
ATOM 7908 O O . LYS E 1 128 ? -12.343 23.350 145.739 1.00 96.47 129 LYS E O 1
ATOM 7914 N N . THR E 1 129 ? -10.647 21.888 145.765 1.00 88.87 130 THR E N 1
ATOM 7915 C CA . THR E 1 129 ? -10.224 22.232 147.114 1.00 93.93 130 THR E CA 1
ATOM 7916 C C . THR E 1 129 ? -8.861 22.917 147.118 1.00 85.73 130 THR E C 1
ATOM 7917 O O . THR E 1 129 ? -7.949 22.473 146.443 1.00 81.25 130 THR E O 1
ATOM 7921 N N . VAL E 1 130 ? -8.690 23.914 147.973 1.00 84.00 131 VAL E N 1
ATOM 7922 C CA . VAL E 1 130 ? -7.387 24.569 148.132 1.00 82.20 131 VAL E CA 1
ATOM 7923 C C . VAL E 1 130 ? -7.012 24.766 149.584 1.00 87.82 131 VAL E C 1
ATOM 7924 O O . VAL E 1 130 ? -7.833 24.683 150.481 1.00 110.74 131 VAL E O 1
ATOM 7928 N N . ALA E 1 131 ? -5.730 24.979 149.788 1.00 91.01 132 ALA E N 1
ATOM 7929 C CA . ALA E 1 131 ? -5.186 25.345 151.067 1.00 83.80 132 ALA E CA 1
ATOM 7930 C C . ALA E 1 131 ? -4.369 26.584 150.800 1.00 75.08 132 ALA E C 1
ATOM 7931 O O . ALA E 1 131 ? -3.624 26.617 149.828 1.00 88.48 132 ALA E O 1
ATOM 7933 N N . ILE E 1 132 ? -4.473 27.584 151.646 1.00 70.80 133 ILE E N 1
ATOM 7934 C CA . ILE E 1 132 ? -3.970 28.898 151.290 1.00 73.81 133 ILE E CA 1
ATOM 7935 C C . ILE E 1 132 ? -2.949 29.419 152.275 1.00 82.82 133 ILE E C 1
ATOM 7936 O O . ILE E 1 132 ? -3.087 29.247 153.463 1.00 79.85 133 ILE E O 1
ATOM 7941 N N . SER E 1 133 ? -1.890 30.013 151.742 1.00 91.16 134 SER E N 1
ATOM 7942 C CA . SER E 1 133 ? -0.909 30.714 152.525 1.00 87.82 134 SER E CA 1
ATOM 7943 C C . SER E 1 133 ? -0.977 32.137 152.064 1.00 91.90 134 SER E C 1
ATOM 7944 O O . SER E 1 133 ? -0.792 32.404 150.879 1.00 93.99 134 SER E O 1
ATOM 7947 N N . SER E 1 134 ? -1.269 33.061 152.971 1.00 97.76 135 SER E N 1
ATOM 7948 C CA . SER E 1 134 ? -1.470 34.451 152.570 1.00 107.49 135 SER E CA 1
ATOM 7949 C C . SER E 1 134 ? -0.709 35.325 153.513 1.00 115.95 135 SER E C 1
ATOM 7950 O O . SER E 1 134 ? -1.306 36.108 154.255 1.00 143.12 135 SER E O 1
ATOM 7953 N N . THR E 1 135 ? 0.600 35.244 153.449 1.00 132.56 136 THR E N 1
ATOM 7954 C CA . THR E 1 135 ? 1.390 35.865 154.468 1.00 153.54 136 THR E CA 1
ATOM 7955 C C . THR E 1 135 ? 1.026 37.352 154.420 1.00 146.85 136 THR E C 1
ATOM 7956 O O . THR E 1 135 ? 0.820 37.970 155.448 1.00 153.85 136 THR E O 1
ATOM 7960 N N . TYR E 1 136 ? 0.873 37.902 153.227 1.00 140.32 137 TYR E N 1
ATOM 7961 C CA . TYR E 1 136 ? 0.738 39.353 153.060 1.00 154.97 137 TYR E CA 1
ATOM 7962 C C . TYR E 1 136 ? -0.554 39.992 153.665 1.00 136.67 137 TYR E C 1
ATOM 7963 O O . TYR E 1 136 ? -0.619 41.207 153.838 1.00 142.70 137 TYR E O 1
ATOM 7972 N N . TYR E 1 137 ? -1.560 39.184 153.998 1.00 129.97 138 TYR E N 1
ATOM 7973 C CA . TYR E 1 137 ? -2.919 39.695 154.268 1.00 131.40 138 TYR E CA 1
ATOM 7974 C C . TYR E 1 137 ? -3.298 39.832 155.769 1.00 149.03 138 TYR E C 1
ATOM 7975 O O . TYR E 1 137 ? -2.719 39.163 156.616 1.00 165.91 138 TYR E O 1
ATOM 7984 N N . SER E 1 138 ? -4.282 40.696 156.074 1.00 144.45 139 SER E N 1
ATOM 7985 C CA . SER E 1 138 ? -4.888 40.846 157.422 1.00 122.28 139 SER E CA 1
ATOM 7986 C C . SER E 1 138 ? -6.187 40.050 157.509 1.00 121.13 139 SER E C 1
ATOM 7987 O O . SER E 1 138 ? -6.779 39.758 156.486 1.00 121.41 139 SER E O 1
ATOM 7990 N N . ARG E 1 139 ? -6.669 39.769 158.720 1.00 131.38 140 ARG E N 1
ATOM 7991 C CA . ARG E 1 139 ? -7.819 38.859 158.902 1.00 136.78 140 ARG E CA 1
ATOM 7992 C C . ARG E 1 139 ? -9.037 39.248 158.076 1.00 129.41 140 ARG E C 1
ATOM 7993 O O . ARG E 1 139 ? -9.753 38.375 157.544 1.00 124.57 140 ARG E O 1
ATOM 8001 N N . GLU E 1 140 ? -9.297 40.548 157.996 1.00 121.67 141 GLU E N 1
ATOM 8002 C CA . GLU E 1 140 ? -10.397 41.011 157.188 1.00 123.31 141 GLU E CA 1
ATOM 8003 C C . GLU E 1 140 ? -10.200 40.552 155.743 1.00 118.92 141 GLU E C 1
ATOM 8004 O O . GLU E 1 140 ? -11.069 39.865 155.178 1.00 103.26 141 GLU E O 1
ATOM 8010 N N . LEU E 1 141 ? -9.037 40.848 155.191 1.00 117.35 142 LEU E N 1
ATOM 8011 C CA . LEU E 1 141 ? -8.758 40.569 153.797 1.00 110.87 142 LEU E CA 1
ATOM 8012 C C . LEU E 1 141 ? -8.814 39.093 153.490 1.00 108.59 142 LEU E C 1
ATOM 8013 O O . LEU E 1 141 ? -9.319 38.679 152.469 1.00 95.61 142 LEU E O 1
ATOM 8018 N N . SER E 1 142 ? -8.294 38.298 154.397 1.00 102.41 143 SER E N 1
ATOM 8019 C CA . SER E 1 142 ? -8.291 36.867 154.244 1.00 102.03 143 SER E CA 1
ATOM 8020 C C . SER E 1 142 ? -9.705 36.295 154.122 1.00 97.34 143 SER E C 1
ATOM 8021 O O . SER E 1 142 ? -9.953 35.455 153.253 1.00 93.76 143 SER E O 1
ATOM 8024 N N . GLU E 1 143 ? -10.617 36.709 154.999 1.00 96.27 144 GLU E N 1
ATOM 8025 C CA . GLU E 1 143 ? -12.000 36.181 154.961 1.00 109.16 144 GLU E CA 1
ATOM 8026 C C . GLU E 1 143 ? -12.665 36.659 153.655 1.00 96.28 144 GLU E C 1
ATOM 8027 O O . GLU E 1 143 ? -13.375 35.891 152.992 1.00 82.59 144 GLU E O 1
ATOM 8033 N N . ARG E 1 144 ? -12.362 37.895 153.256 1.00 92.35 145 ARG E N 1
ATOM 8034 C CA . ARG E 1 144 ? -12.946 38.476 152.028 1.00 95.46 145 ARG E CA 1
ATOM 8035 C C . ARG E 1 144 ? -12.507 37.619 150.844 1.00 93.37 145 ARG E C 1
ATOM 8036 O O . ARG E 1 144 ? -13.331 37.158 150.060 1.00 89.19 145 ARG E O 1
ATOM 8044 N N . TYR E 1 145 ? -11.203 37.332 150.804 1.00 93.47 146 TYR E N 1
ATOM 8045 C CA . TYR E 1 145 ? -10.575 36.455 149.805 1.00 86.33 146 TYR E CA 1
ATOM 8046 C C . TYR E 1 145 ? -11.149 35.043 149.758 1.00 83.75 146 TYR E C 1
ATOM 8047 O O . TYR E 1 145 ? -11.572 34.562 148.695 1.00 82.47 146 TYR E O 1
ATOM 8056 N N . THR E 1 146 ? -11.178 34.392 150.922 1.00 85.58 147 THR E N 1
ATOM 8057 C CA . THR E 1 146 ? -11.840 33.105 151.072 1.00 86.16 147 THR E CA 1
ATOM 8058 C C . THR E 1 146 ? -13.247 33.110 150.460 1.00 87.89 147 THR E C 1
ATOM 8059 O O . THR E 1 146 ? -13.614 32.195 149.719 1.00 90.84 147 THR E O 1
ATOM 8063 N N . GLN E 1 147 ? -14.041 34.115 150.823 1.00 84.11 148 GLN E N 1
ATOM 8064 C CA . GLN E 1 147 ? -15.401 34.272 150.305 1.00 90.12 148 GLN E CA 1
ATOM 8065 C C . GLN E 1 147 ? -15.412 34.278 148.793 1.00 91.04 148 GLN E C 1
ATOM 8066 O O . GLN E 1 147 ? -16.187 33.541 148.148 1.00 86.75 148 GLN E O 1
ATOM 8072 N N . PHE E 1 148 ? -14.523 35.099 148.247 1.00 92.44 149 PHE E N 1
ATOM 8073 C CA . PHE E 1 148 ? -14.359 35.261 146.810 1.00 84.97 149 PHE E CA 1
ATOM 8074 C C . PHE E 1 148 ? -14.125 33.932 146.111 1.00 84.73 149 PHE E C 1
ATOM 8075 O O . PHE E 1 148 ? -14.762 33.624 145.098 1.00 78.11 149 PHE E O 1
ATOM 8083 N N . LEU E 1 149 ? -13.234 33.118 146.677 1.00 80.09 150 LEU E N 1
ATOM 8084 C CA . LEU E 1 149 ? -12.941 31.829 146.085 1.00 77.85 150 LEU E CA 1
ATOM 8085 C C . LEU E 1 149 ? -14.103 30.894 146.179 1.00 84.78 150 LEU E C 1
ATOM 8086 O O . LEU E 1 149 ? -14.385 30.116 145.255 1.00 86.15 150 LEU E O 1
ATOM 8091 N N . GLU E 1 150 ? -14.766 30.927 147.328 1.00 95.45 151 GLU E N 1
ATOM 8092 C CA . GLU E 1 150 ? -15.932 30.076 147.551 1.00 94.29 151 GLU E CA 1
ATOM 8093 C C . GLU E 1 150 ? -17.027 30.479 146.591 1.00 90.32 151 GLU E C 1
ATOM 8094 O O . GLU E 1 150 ? -17.705 29.629 146.030 1.00 81.08 151 GLU E O 1
ATOM 8100 N N . ALA E 1 151 ? -17.142 31.780 146.334 1.00 87.56 152 ALA E N 1
ATOM 8101 C CA . ALA E 1 151 ? -18.025 32.249 145.261 1.00 80.65 152 ALA E CA 1
ATOM 8102 C C . ALA E 1 151 ? -17.724 31.635 143.900 1.00 78.29 152 ALA E C 1
ATOM 8103 O O . ALA E 1 151 ? -18.588 31.607 143.048 1.00 79.09 152 ALA E O 1
ATOM 8105 N N . GLY E 1 152 ? -16.507 31.145 143.698 1.00 87.05 153 GLY E N 1
ATOM 8106 C CA . GLY E 1 152 ? -16.126 30.471 142.446 1.00 83.87 153 GLY E CA 1
ATOM 8107 C C . GLY E 1 152 ? -16.261 28.962 142.505 1.00 85.45 153 GLY E C 1
ATOM 8108 O O . GLY E 1 152 ? -15.912 28.249 141.551 1.00 78.70 153 GLY E O 1
ATOM 8109 N N . GLY E 1 153 ? -16.779 28.456 143.621 1.00 86.04 154 GLY E N 1
ATOM 8110 C CA . GLY E 1 153 ? -17.081 27.035 143.720 1.00 90.54 154 GLY E CA 1
ATOM 8111 C C . GLY E 1 153 ? -15.901 26.282 144.241 1.00 89.44 154 GLY E C 1
ATOM 8112 O O . GLY E 1 153 ? -15.686 25.136 143.874 1.00 111.14 154 GLY E O 1
ATOM 8113 N N . ILE E 1 154 ? -15.138 26.933 145.106 1.00 91.02 155 ILE E N 1
ATOM 8114 C CA . ILE E 1 154 ? -13.868 26.400 145.539 1.00 89.32 155 ILE E CA 1
ATOM 8115 C C . ILE E 1 154 ? -13.876 26.328 147.038 1.00 84.84 155 ILE E C 1
ATOM 8116 O O . ILE E 1 154 ? -13.961 27.348 147.729 1.00 83.09 155 ILE E O 1
ATOM 8121 N N . ARG E 1 155 ? -13.763 25.115 147.542 1.00 81.36 156 ARG E N 1
ATOM 8122 C CA . ARG E 1 155 ? -13.678 24.918 148.964 1.00 90.89 156 ARG E CA 1
ATOM 8123 C C . ARG E 1 155 ? -12.273 25.200 149.507 1.00 83.53 156 ARG E C 1
ATOM 8124 O O . ARG E 1 155 ? -11.301 24.563 149.116 1.00 87.23 156 ARG E O 1
ATOM 8132 N N . VAL E 1 156 ? -12.200 26.128 150.446 1.00 77.70 157 VAL E N 1
ATOM 8133 C CA . VAL E 1 156 ? -10.966 26.448 151.150 1.00 80.28 157 VAL E CA 1
ATOM 8134 C C . VAL E 1 156 ? -10.762 25.633 152.432 1.00 81.32 157 VAL E C 1
ATOM 8135 O O . VAL E 1 156 ? -11.268 25.982 153.479 1.00 94.90 157 VAL E O 1
ATOM 8139 N N . LEU E 1 157 ? -9.962 24.588 152.380 1.00 83.74 158 LEU E N 1
ATOM 8140 C CA . LEU E 1 157 ? -9.728 23.753 153.570 1.00 84.00 158 LEU E CA 1
ATOM 8141 C C . LEU E 1 157 ? -8.967 24.466 154.675 1.00 80.71 158 LEU E C 1
ATOM 8142 O O . LEU E 1 157 ? -9.014 24.023 155.807 1.00 91.17 158 LEU E O 1
ATOM 8147 N N . THR E 1 158 ? -8.144 25.434 154.340 1.00 79.23 159 THR E N 1
ATOM 8148 C CA . THR E 1 158 ? -7.469 26.198 155.365 1.00 84.74 159 THR E CA 1
ATOM 8149 C C . THR E 1 158 ? -6.865 27.441 154.798 1.00 84.32 159 THR E C 1
ATOM 8150 O O . THR E 1 158 ? -6.684 27.550 153.618 1.00 84.73 159 THR E O 1
ATOM 8154 N N . ILE E 1 159 ? -6.551 28.387 155.654 1.00 91.84 160 ILE E N 1
ATOM 8155 C CA . ILE E 1 159 ? -5.825 29.550 155.233 1.00 96.01 160 ILE E CA 1
ATOM 8156 C C . ILE E 1 159 ? -4.958 30.032 156.379 1.00 103.50 160 ILE E C 1
ATOM 8157 O O . ILE E 1 159 ? -5.467 30.274 157.444 1.00 115.95 160 ILE E O 1
ATOM 8162 N N . LYS E 1 160 ? -3.671 30.238 156.163 1.00 110.65 161 LYS E N 1
ATOM 8163 C CA . LYS E 1 160 ? -2.798 30.654 157.251 1.00 114.13 161 LYS E CA 1
ATOM 8164 C C . LYS E 1 160 ? -2.189 31.966 156.869 1.00 121.88 161 LYS E C 1
ATOM 8165 O O . LYS E 1 160 ? -2.063 32.277 155.706 1.00 114.51 161 LYS E O 1
ATOM 8171 N N . ASN E 1 161 ? -1.853 32.785 157.842 1.00 135.15 162 ASN E N 1
ATOM 8172 C CA . ASN E 1 161 ? -1.589 34.179 157.553 1.00 133.99 162 ASN E CA 1
ATOM 8173 C C . ASN E 1 161 ? -0.427 34.753 158.324 1.00 138.85 162 ASN E C 1
ATOM 8174 O O . ASN E 1 161 ? 0.014 34.194 159.300 1.00 162.88 162 ASN E O 1
ATOM 8179 N N . TRP E 1 162 ? -0.017 35.950 157.957 1.00 136.10 163 TRP E N 1
ATOM 8180 C CA . TRP E 1 162 ? 0.997 36.650 158.726 1.00 135.54 163 TRP E CA 1
ATOM 8181 C C . TRP E 1 162 ? 2.273 35.856 158.820 1.00 135.55 163 TRP E C 1
ATOM 8182 O O . TRP E 1 162 ? 3.231 36.317 159.423 1.00 128.90 163 TRP E O 1
ATOM 8184 N N . PRO E 1 182 ? 10.536 37.485 154.120 1.00 125.90 183 PRO E N 1
ATOM 8185 C CA . PRO E 1 182 ? 10.559 37.264 152.680 1.00 123.10 183 PRO E CA 1
ATOM 8186 C C . PRO E 1 182 ? 10.619 35.732 152.390 1.00 125.14 183 PRO E C 1
ATOM 8187 O O . PRO E 1 182 ? 9.971 34.992 153.111 1.00 123.47 183 PRO E O 1
ATOM 8191 N N . ALA E 1 183 ? 11.405 35.216 151.437 1.00 128.42 184 ALA E N 1
ATOM 8192 C CA . ALA E 1 183 ? 11.048 33.923 150.840 1.00 126.73 184 ALA E CA 1
ATOM 8193 C C . ALA E 1 183 ? 11.057 32.738 151.799 1.00 117.49 184 ALA E C 1
ATOM 8194 O O . ALA E 1 183 ? 10.385 31.737 151.531 1.00 114.05 184 ALA E O 1
ATOM 8196 N N . SER E 1 184 ? 11.837 32.830 152.874 1.00 109.01 185 SER E N 1
ATOM 8197 C CA . SER E 1 184 ? 11.950 31.730 153.838 1.00 103.45 185 SER E CA 1
ATOM 8198 C C . SER E 1 184 ? 10.545 31.492 154.377 1.00 108.88 185 SER E C 1
ATOM 8199 O O . SER E 1 184 ? 10.104 30.345 154.501 1.00 104.96 185 SER E O 1
ATOM 8202 N N . TYR E 1 185 ? 9.822 32.583 154.657 1.00 116.80 186 TYR E N 1
ATOM 8203 C CA . TYR E 1 185 ? 8.490 32.479 155.256 1.00 111.66 186 TYR E CA 1
ATOM 8204 C C . TYR E 1 185 ? 7.509 31.976 154.216 1.00 101.90 186 TYR E C 1
ATOM 8205 O O . TYR E 1 185 ? 6.651 31.130 154.507 1.00 106.85 186 TYR E O 1
ATOM 8214 N N . ALA E 1 186 ? 7.672 32.446 152.983 1.00 87.95 187 ALA E N 1
ATOM 8215 C CA . ALA E 1 186 ? 6.806 32.001 151.875 1.00 76.86 187 ALA E CA 1
ATOM 8216 C C . ALA E 1 186 ? 6.889 30.482 151.734 1.00 79.55 187 ALA E C 1
ATOM 8217 O O . ALA E 1 186 ? 5.869 29.778 151.829 1.00 81.84 187 ALA E O 1
ATOM 8219 N N . TYR E 1 187 ? 8.115 29.982 151.539 1.00 80.24 188 TYR E N 1
ATOM 8220 C CA . TYR E 1 187 ? 8.345 28.554 151.413 1.00 78.81 188 TYR E CA 1
ATOM 8221 C C . TYR E 1 187 ? 7.797 27.830 152.625 1.00 75.16 188 TYR E C 1
ATOM 8222 O O . TYR E 1 187 ? 7.029 26.868 152.498 1.00 86.85 188 TYR E O 1
ATOM 8231 N N . LYS E 1 188 ? 8.166 28.293 153.803 1.00 82.09 189 LYS E N 1
ATOM 8232 C CA . LYS E 1 188 ? 7.822 27.565 155.035 1.00 88.53 189 LYS E CA 1
ATOM 8233 C C . LYS E 1 188 ? 6.325 27.511 155.195 1.00 85.78 189 LYS E C 1
ATOM 8234 O O . LYS E 1 188 ? 5.766 26.469 155.532 1.00 83.70 189 LYS E O 1
ATOM 8240 N N . SER E 1 189 ? 5.677 28.637 154.923 1.00 89.14 190 SER E N 1
ATOM 8241 C CA . SER E 1 189 ? 4.225 28.768 155.099 1.00 98.44 190 SER E CA 1
ATOM 8242 C C . SER E 1 189 ? 3.489 27.806 154.198 1.00 88.44 190 SER E C 1
ATOM 8243 O O . SER E 1 189 ? 2.680 26.975 154.662 1.00 89.58 190 SER E O 1
ATOM 8246 N N . ALA E 1 190 ? 3.866 27.821 152.932 1.00 81.93 191 ALA E N 1
ATOM 8247 C CA . ALA E 1 190 ? 3.266 26.881 151.991 1.00 81.43 191 ALA E CA 1
ATOM 8248 C C . ALA E 1 190 ? 3.506 25.437 152.426 1.00 78.12 191 ALA E C 1
ATOM 8249 O O . ALA E 1 190 ? 2.641 24.579 152.276 1.00 76.56 191 ALA E O 1
ATOM 8251 N N . ARG E 1 191 ? 4.683 25.153 152.973 1.00 74.75 192 ARG E N 1
ATOM 8252 C CA . ARG E 1 191 ? 4.988 23.781 153.397 1.00 80.64 192 ARG E CA 1
ATOM 8253 C C . ARG E 1 191 ? 4.061 23.377 154.513 1.00 85.25 192 ARG E C 1
ATOM 8254 O O . ARG E 1 191 ? 3.506 22.276 154.510 1.00 84.20 192 ARG E O 1
ATOM 8262 N N . GLU E 1 192 ? 3.893 24.301 155.454 1.00 91.53 193 GLU E N 1
ATOM 8263 C CA . GLU E 1 192 ? 3.038 24.112 156.600 1.00 106.49 193 GLU E CA 1
ATOM 8264 C C . GLU E 1 192 ? 1.602 23.849 156.253 1.00 105.25 193 GLU E C 1
ATOM 8265 O O . GLU E 1 192 ? 1.037 22.821 156.637 1.00 103.06 193 GLU E O 1
ATOM 8271 N N . VAL E 1 193 ? 1.038 24.788 155.502 1.00 97.18 194 VAL E N 1
ATOM 8272 C CA . VAL E 1 193 ? -0.325 24.685 154.989 1.00 85.32 194 VAL E CA 1
ATOM 8273 C C . VAL E 1 193 ? -0.562 23.375 154.263 1.00 87.67 194 VAL E C 1
ATOM 8274 O O . VAL E 1 193 ? -1.617 22.778 154.403 1.00 93.60 194 VAL E O 1
ATOM 8278 N N . ALA E 1 194 ? 0.401 22.921 153.473 1.00 86.33 195 ALA E N 1
ATOM 8279 C CA . ALA E 1 194 ? 0.208 21.675 152.725 1.00 89.67 195 ALA E CA 1
ATOM 8280 C C . ALA E 1 194 ? 0.234 20.488 153.670 1.00 88.18 195 ALA E C 1
ATOM 8281 O O . ALA E 1 194 ? -0.390 19.451 153.411 1.00 80.20 195 ALA E O 1
ATOM 8283 N N . ALA E 1 195 ? 1.023 20.624 154.741 1.00 94.77 196 ALA E N 1
ATOM 8284 C CA . ALA E 1 195 ? 1.187 19.560 155.726 1.00 95.94 196 ALA E CA 1
ATOM 8285 C C . ALA E 1 195 ? -0.107 19.396 156.525 1.00 105.22 196 ALA E C 1
ATOM 8286 O O . ALA E 1 195 ? -0.564 18.278 156.763 1.00 101.10 196 ALA E O 1
ATOM 8288 N N . GLU E 1 196 ? -0.670 20.550 156.831 1.00 98.50 197 GLU E N 1
ATOM 8289 C CA . GLU E 1 196 ? -1.922 20.727 157.505 1.00 108.02 197 GLU E CA 1
ATOM 8290 C C . GLU E 1 196 ? -3.096 20.167 156.747 1.00 109.51 197 GLU E C 1
ATOM 8291 O O . GLU E 1 196 ? -3.989 19.609 157.341 1.00 131.24 197 GLU E O 1
ATOM 8297 N N . ALA E 1 197 ? -3.125 20.335 155.436 1.00 109.17 198 ALA E N 1
ATOM 8298 C CA . ALA E 1 197 ? -4.286 19.929 154.670 1.00 99.34 198 ALA E CA 1
ATOM 8299 C C . ALA E 1 197 ? -3.904 19.080 153.484 1.00 101.48 198 ALA E C 1
ATOM 8300 O O . ALA E 1 197 ? -4.087 19.450 152.340 1.00 99.49 198 ALA E O 1
ATOM 8302 N N . PRO E 1 198 ? -3.426 17.815 153.826 1.00 100.79 199 PRO E N 1
ATOM 8303 C CA . PRO E 1 198 ? -2.817 17.096 152.700 1.00 100.83 199 PRO E CA 1
ATOM 8304 C C . PRO E 1 198 ? -3.726 16.763 151.532 1.00 101.21 199 PRO E C 1
ATOM 8305 O O . PRO E 1 198 ? -3.244 16.363 150.497 1.00 108.95 199 PRO E O 1
ATOM 8309 N N . GLU E 1 199 ? -5.019 16.846 151.724 1.00 95.30 200 GLU E N 1
ATOM 8310 C CA . GLU E 1 199 ? -6.004 16.424 150.753 1.00 106.96 200 GLU E CA 1
ATOM 8311 C C . GLU E 1 199 ? -6.306 17.499 149.707 1.00 96.77 200 GLU E C 1
ATOM 8312 O O . GLU E 1 199 ? -7.071 17.259 148.777 1.00 79.82 200 GLU E O 1
ATOM 8318 N N . ALA E 1 200 ? -5.689 18.666 149.856 1.00 90.24 201 ALA E N 1
ATOM 8319 C CA . ALA E 1 200 ? -5.961 19.786 148.963 1.00 86.58 201 ALA E CA 1
ATOM 8320 C C . ALA E 1 200 ? -5.533 19.530 147.510 1.00 81.49 201 ALA E C 1
ATOM 8321 O O . ALA E 1 200 ? -4.506 18.930 147.251 1.00 84.16 201 ALA E O 1
ATOM 8323 N N . ASP E 1 201 ? -6.357 19.963 146.562 1.00 75.86 202 ASP E N 1
ATOM 8324 C CA . ASP E 1 201 ? -6.055 19.806 145.167 1.00 71.14 202 ASP E CA 1
ATOM 8325 C C . ASP E 1 201 ? -4.860 20.668 144.749 1.00 72.79 202 ASP E C 1
ATOM 8326 O O . ASP E 1 201 ? -4.119 20.306 143.845 1.00 72.64 202 ASP E O 1
ATOM 8331 N N . CYS E 1 202 ? -4.702 21.800 145.427 1.00 70.77 203 CYS E N 1
ATOM 8332 C CA . CYS E 1 202 ? -3.775 22.826 145.030 1.00 72.24 203 CYS E CA 1
ATOM 8333 C C . CYS E 1 202 ? -3.444 23.698 146.231 1.00 70.69 203 CYS E C 1
ATOM 8334 O O . CYS E 1 202 ? -4.289 23.893 147.073 1.00 79.45 203 CYS E O 1
ATOM 8337 N N . ILE E 1 203 ? -2.236 24.239 146.265 1.00 65.02 204 ILE E N 1
ATOM 8338 C CA . ILE E 1 203 ? -1.843 25.220 147.234 1.00 67.46 204 ILE E CA 1
ATOM 8339 C C . ILE E 1 203 ? -1.838 26.592 146.605 1.00 67.10 204 ILE E C 1
ATOM 8340 O O . ILE E 1 203 ? -1.482 26.745 145.445 1.00 69.19 204 ILE E O 1
ATOM 8345 N N . ILE E 1 204 ? -2.263 27.591 147.364 1.00 68.67 205 ILE E N 1
ATOM 8346 C CA . ILE E 1 204 ? -2.329 28.945 146.870 1.00 73.40 205 ILE E CA 1
ATOM 8347 C C . ILE E 1 204 ? -1.406 29.780 147.719 1.00 75.26 205 ILE E C 1
ATOM 8348 O O . ILE E 1 204 ? -1.462 29.687 148.924 1.00 71.83 205 ILE E O 1
ATOM 8361 N N . SER E 1 206 ? -0.956 33.781 148.356 1.00 102.88 207 SER E N 1
ATOM 8362 C CA . SER E 1 206 ? -1.655 35.044 148.026 1.00 117.99 207 SER E CA 1
ATOM 8363 C C . SER E 1 206 ? -1.006 36.227 148.729 1.00 111.54 207 SER E C 1
ATOM 8364 O O . SER E 1 206 ? -0.367 36.104 149.782 1.00 101.39 207 SER E O 1
ATOM 8367 N N . GLY E 1 207 ? -1.136 37.376 148.086 1.00 119.37 208 GLY E N 1
ATOM 8368 C CA . GLY E 1 207 ? -0.319 38.521 148.406 1.00 139.57 208 GLY E CA 1
ATOM 8369 C C . GLY E 1 207 ? 0.663 38.691 147.270 1.00 146.85 208 GLY E C 1
ATOM 8370 O O . GLY E 1 207 ? 1.755 38.121 147.286 1.00 156.55 208 GLY E O 1
ATOM 8371 N N . ALA E 1 208 ? 0.272 39.479 146.285 1.00 141.24 209 ALA E N 1
ATOM 8372 C CA . ALA E 1 208 ? 1.028 39.617 145.032 1.00 138.52 209 ALA E CA 1
ATOM 8373 C C . ALA E 1 208 ? 2.413 40.291 145.156 1.00 139.76 209 ALA E C 1
ATOM 8374 O O . ALA E 1 208 ? 3.293 40.062 144.317 1.00 128.21 209 ALA E O 1
ATOM 8376 N N . ALA E 1 209 ? 2.580 41.135 146.178 1.00 139.96 210 ALA E N 1
ATOM 8377 C CA . ALA E 1 209 ? 3.803 41.937 146.369 1.00 126.27 210 ALA E CA 1
ATOM 8378 C C . ALA E 1 209 ? 5.040 41.133 146.799 1.00 125.42 210 ALA E C 1
ATOM 8379 O O . ALA E 1 209 ? 6.159 41.615 146.664 1.00 110.99 210 ALA E O 1
ATOM 8381 N N . VAL E 1 210 ? 4.837 39.939 147.357 1.00 140.06 211 VAL E N 1
ATOM 8382 C CA . VAL E 1 210 ? 5.944 38.990 147.575 1.00 124.27 211 VAL E CA 1
ATOM 8383 C C . VAL E 1 210 ? 6.273 38.309 146.243 1.00 123.89 211 VAL E C 1
ATOM 8384 O O . VAL E 1 210 ? 5.368 38.033 145.442 1.00 129.12 211 VAL E O 1
ATOM 8388 N N . HIS E 1 211 ? 7.555 38.046 145.994 1.00 116.32 212 HIS E N 1
ATOM 8389 C CA . HIS E 1 211 ? 7.964 37.459 144.714 1.00 110.45 212 HIS E CA 1
ATOM 8390 C C . HIS E 1 211 ? 8.065 35.942 144.779 1.00 103.28 212 HIS E C 1
ATOM 8391 O O . HIS E 1 211 ? 9.025 35.391 145.270 1.00 110.78 212 HIS E O 1
ATOM 8398 N N . THR E 1 212 ? 7.061 35.293 144.206 1.00 103.00 213 THR E N 1
ATOM 8399 C CA . THR E 1 212 ? 6.802 33.878 144.370 1.00 92.19 213 THR E CA 1
ATOM 8400 C C . THR E 1 212 ? 7.165 33.021 143.165 1.00 80.88 213 THR E C 1
ATOM 8401 O O . THR E 1 212 ? 7.286 31.805 143.299 1.00 93.86 213 THR E O 1
ATOM 8413 N N . ASP E 1 214 ? 9.746 32.346 141.428 1.00 75.62 215 ASP E N 1
ATOM 8414 C CA . ASP E 1 214 ? 10.944 31.549 141.573 1.00 67.53 215 ASP E CA 1
ATOM 8415 C C . ASP E 1 214 ? 10.794 30.322 142.486 1.00 67.73 215 ASP E C 1
ATOM 8416 O O . ASP E 1 214 ? 11.563 29.375 142.341 1.00 58.84 215 ASP E O 1
ATOM 8421 N N . ILE E 1 215 ? 9.835 30.323 143.409 1.00 61.22 216 ILE E N 1
ATOM 8422 C CA . ILE E 1 215 ? 9.712 29.183 144.293 1.00 66.71 216 ILE E CA 1
ATOM 8423 C C . ILE E 1 215 ? 8.570 28.210 143.987 1.00 61.82 216 ILE E C 1
ATOM 8424 O O . ILE E 1 215 ? 8.449 27.182 144.633 1.00 65.03 216 ILE E O 1
ATOM 8429 N N . ILE E 1 216 ? 7.819 28.472 142.931 1.00 58.36 217 ILE E N 1
ATOM 8430 C CA . ILE E 1 216 ? 6.717 27.616 142.605 1.00 53.43 217 ILE E CA 1
ATOM 8431 C C . ILE E 1 216 ? 7.221 26.254 142.253 1.00 56.37 217 ILE E C 1
ATOM 8432 O O . ILE E 1 216 ? 6.804 25.252 142.858 1.00 65.58 217 ILE E O 1
ATOM 8437 N N . ALA E 1 217 ? 8.108 26.177 141.269 1.00 56.76 218 ALA E N 1
ATOM 8438 C CA . ALA E 1 217 ? 8.559 24.861 140.825 1.00 52.05 218 ALA E CA 1
ATOM 8439 C C . ALA E 1 217 ? 9.235 24.067 141.953 1.00 60.63 218 ALA E C 1
ATOM 8440 O O . ALA E 1 217 ? 8.894 22.900 142.174 1.00 61.96 218 ALA E O 1
ATOM 8442 N N . PRO E 1 218 ? 10.190 24.682 142.678 1.00 64.68 219 PRO E N 1
ATOM 8443 C CA . PRO E 1 218 ? 10.720 23.970 143.829 1.00 68.98 219 PRO E CA 1
ATOM 8444 C C . PRO E 1 218 ? 9.638 23.462 144.785 1.00 64.22 219 PRO E C 1
ATOM 8445 O O . PRO E 1 218 ? 9.737 22.306 145.260 1.00 70.65 219 PRO E O 1
ATOM 8449 N N . LEU E 1 219 ? 8.666 24.307 145.113 1.00 57.33 220 LEU E N 1
ATOM 8450 C CA . LEU E 1 219 ? 7.566 23.859 145.990 1.00 63.82 220 LEU E CA 1
ATOM 8451 C C . LEU E 1 219 ? 6.793 22.692 145.400 1.00 64.79 220 LEU E C 1
ATOM 8452 O O . LEU E 1 219 ? 6.522 21.718 146.088 1.00 66.00 220 LEU E O 1
ATOM 8457 N N . GLU E 1 220 ? 6.441 22.790 144.125 1.00 62.84 221 GLU E N 1
ATOM 8458 C CA . GLU E 1 220 ? 5.769 21.675 143.464 1.00 60.24 221 GLU E CA 1
ATOM 8459 C C . GLU E 1 220 ? 6.600 20.415 143.575 1.00 62.61 221 GLU E C 1
ATOM 8460 O O . GLU E 1 220 ? 6.072 19.351 143.822 1.00 63.74 221 GLU E O 1
ATOM 8466 N N . ALA E 1 221 ? 7.915 20.534 143.432 1.00 66.22 222 ALA E N 1
ATOM 8467 C CA . ALA E 1 221 ? 8.773 19.358 143.513 1.00 60.65 222 ALA E CA 1
ATOM 8468 C C . ALA E 1 221 ? 8.802 18.801 144.917 1.00 61.69 222 ALA E C 1
ATOM 8469 O O . ALA E 1 221 ? 8.784 17.598 145.101 1.00 70.53 222 ALA E O 1
ATOM 8471 N N . ASP E 1 222 ? 8.843 19.669 145.906 1.00 61.00 223 ASP E N 1
ATOM 8472 C CA . ASP E 1 222 ? 8.962 19.218 147.275 1.00 64.48 223 ASP E CA 1
ATOM 8473 C C . ASP E 1 222 ? 7.641 18.685 147.829 1.00 64.10 223 ASP E C 1
ATOM 8474 O O . ASP E 1 222 ? 7.646 17.725 148.582 1.00 69.11 223 ASP E O 1
ATOM 8479 N N . LEU E 1 223 ? 6.524 19.260 147.421 1.00 65.19 224 LEU E N 1
ATOM 8480 C CA . LEU E 1 223 ? 5.226 18.850 147.920 1.00 68.16 224 LEU E CA 1
ATOM 8481 C C . LEU E 1 223 ? 4.541 17.803 147.060 1.00 75.58 224 LEU E C 1
ATOM 8482 O O . LEU E 1 223 ? 3.584 17.191 147.502 1.00 84.53 224 LEU E O 1
ATOM 8487 N N . GLY E 1 224 ? 4.981 17.631 145.828 1.00 74.55 225 GLY E N 1
ATOM 8488 C CA . GLY E 1 224 ? 4.252 16.807 144.886 1.00 72.72 225 GLY E CA 1
ATOM 8489 C C . GLY E 1 224 ? 2.810 17.244 144.652 1.00 70.33 225 GLY E C 1
ATOM 8490 O O . GLY E 1 224 ? 1.992 16.432 144.351 1.00 76.81 225 GLY E O 1
ATOM 8491 N N . LYS E 1 225 ? 2.519 18.526 144.792 1.00 77.27 226 LYS E N 1
ATOM 8492 C CA . LYS E 1 225 ? 1.188 19.082 144.572 1.00 78.86 226 LYS E CA 1
ATOM 8493 C C . LYS E 1 225 ? 1.280 20.349 143.723 1.00 75.50 226 LYS E C 1
ATOM 8494 O O . LYS E 1 225 ? 2.273 21.057 143.779 1.00 74.43 226 LYS E O 1
ATOM 8500 N N . PRO E 1 226 ? 0.230 20.676 142.981 1.00 67.88 227 PRO E N 1
ATOM 8501 C CA . PRO E 1 226 ? 0.196 21.961 142.287 1.00 66.06 227 PRO E CA 1
ATOM 8502 C C . PRO E 1 226 ? 0.259 23.106 143.247 1.00 66.24 227 PRO E C 1
ATOM 8503 O O . PRO E 1 226 ? -0.269 23.022 144.348 1.00 66.50 227 PRO E O 1
ATOM 8507 N N . VAL E 1 227 ? 0.882 24.184 142.809 1.00 67.16 228 VAL E N 1
ATOM 8508 C CA . VAL E 1 227 ? 0.992 25.398 143.583 1.00 61.05 228 VAL E CA 1
ATOM 8509 C C . VAL E 1 227 ? 0.736 26.557 142.652 1.00 66.41 228 VAL E C 1
ATOM 8510 O O . VAL E 1 227 ? 1.263 26.597 141.525 1.00 71.95 228 VAL E O 1
ATOM 8514 N N . ILE E 1 228 ? -0.061 27.502 143.125 1.00 63.13 229 ILE E N 1
ATOM 8515 C CA . ILE E 1 228 ? -0.479 28.607 142.340 1.00 62.37 229 ILE E CA 1
ATOM 8516 C C . ILE E 1 228 ? -0.375 29.852 143.166 1.00 59.86 229 ILE E C 1
ATOM 8517 O O . ILE E 1 228 ? -0.642 29.846 144.353 1.00 69.73 229 ILE E O 1
ATOM 8522 N N . SER E 1 229 ? -0.069 30.950 142.501 1.00 62.01 230 SER E N 1
ATOM 8523 C CA . SER E 1 229 ? 0.104 32.243 143.140 1.00 63.14 230 SER E CA 1
ATOM 8524 C C . SER E 1 229 ? -0.708 33.273 142.381 1.00 61.28 230 SER E C 1
ATOM 8525 O O . SER E 1 229 ? -1.231 32.987 141.283 1.00 58.37 230 SER E O 1
ATOM 8528 N N . SER E 1 230 ? -0.855 34.455 142.977 1.00 60.88 231 SER E N 1
ATOM 8529 C CA . SER E 1 230 ? -1.597 35.536 142.328 1.00 67.67 231 SER E CA 1
ATOM 8530 C C . SER E 1 230 ? -0.952 35.872 140.990 1.00 68.22 231 SER E C 1
ATOM 8531 O O . SER E 1 230 ? -1.623 35.964 139.971 1.00 72.79 231 SER E O 1
ATOM 8534 N N . ASP E 1 231 ? 0.366 36.008 141.019 1.00 67.54 232 ASP E N 1
ATOM 8535 C CA . ASP E 1 231 ? 1.173 36.260 139.844 1.00 64.02 232 ASP E CA 1
ATOM 8536 C C . ASP E 1 231 ? 1.021 35.187 138.790 1.00 58.54 232 ASP E C 1
ATOM 8537 O O . ASP E 1 231 ? 0.863 35.502 137.598 1.00 61.17 232 ASP E O 1
ATOM 8542 N N . SER E 1 232 ? 1.111 33.917 139.194 1.00 53.92 233 SER E N 1
ATOM 8543 C CA . SER E 1 232 ? 1.210 32.857 138.193 1.00 58.79 233 SER E CA 1
ATOM 8544 C C . SER E 1 232 ? -0.113 32.710 137.473 1.00 60.96 233 SER E C 1
ATOM 8545 O O . SER E 1 232 ? -0.151 32.500 136.277 1.00 59.87 233 SER E O 1
ATOM 8548 N N . ALA E 1 233 ? -1.200 32.846 138.220 1.00 64.02 234 ALA E N 1
ATOM 8549 C CA . ALA E 1 233 ? -2.542 32.738 137.651 1.00 59.88 234 ALA E CA 1
ATOM 8550 C C . ALA E 1 233 ? -2.787 33.884 136.700 1.00 61.02 234 ALA E C 1
ATOM 8551 O O . ALA E 1 233 ? -3.326 33.689 135.623 1.00 63.22 234 ALA E O 1
ATOM 8553 N N . PHE E 1 234 ? -2.374 35.076 137.108 1.00 61.75 235 PHE E N 1
ATOM 8554 C CA . PHE E 1 234 ? -2.487 36.270 136.283 1.00 63.12 235 PHE E CA 1
ATOM 8555 C C . PHE E 1 234 ? -1.724 36.082 134.973 1.00 67.23 235 PHE E C 1
ATOM 8556 O O . PHE E 1 234 ? -2.261 36.330 133.895 1.00 64.74 235 PHE E O 1
ATOM 8564 N N . PHE E 1 235 ? -0.476 35.631 135.056 1.00 67.75 236 PHE E N 1
ATOM 8565 C CA . PHE E 1 235 ? 0.332 35.518 133.847 1.00 61.04 236 PHE E CA 1
ATOM 8566 C C . PHE E 1 235 ? -0.216 34.383 132.979 1.00 57.36 236 PHE E C 1
ATOM 8567 O O . PHE E 1 235 ? -0.223 34.467 131.747 1.00 55.57 236 PHE E O 1
ATOM 8575 N N . TRP E 1 236 ? -0.686 33.323 133.626 1.00 55.64 237 TRP E N 1
ATOM 8576 C CA . TRP E 1 236 ? -1.354 32.224 132.906 1.00 63.56 237 TRP E CA 1
ATOM 8577 C C . TRP E 1 236 ? -2.564 32.749 132.098 1.00 64.44 237 TRP E C 1
ATOM 8578 O O . TRP E 1 236 ? -2.743 32.444 130.925 1.00 58.51 237 TRP E O 1
ATOM 8589 N N . LYS E 1 237 ? -3.362 33.574 132.743 1.00 58.67 238 LYS E N 1
ATOM 8590 C CA . LYS E 1 237 ? -4.507 34.132 132.089 1.00 62.95 238 LYS E CA 1
ATOM 8591 C C . LYS E 1 237 ? -4.085 34.992 130.914 1.00 58.81 238 LYS E C 1
ATOM 8592 O O . LYS E 1 237 ? -4.660 34.926 129.840 1.00 63.30 238 LYS E O 1
ATOM 8598 N N . ILE E 1 238 ? -3.114 35.858 131.152 1.00 60.97 239 ILE E N 1
ATOM 8599 C CA . ILE E 1 238 ? -2.680 36.790 130.139 1.00 59.61 239 ILE E CA 1
ATOM 8600 C C . ILE E 1 238 ? -2.221 36.000 128.933 1.00 64.84 239 ILE E C 1
ATOM 8601 O O . ILE E 1 238 ? -2.558 36.334 127.805 1.00 67.58 239 ILE E O 1
ATOM 8606 N N . LEU E 1 239 ? -1.398 34.989 129.158 1.00 64.57 240 LEU E N 1
ATOM 8607 C CA . LEU E 1 239 ? -0.827 34.255 128.039 1.00 66.61 240 LEU E CA 1
ATOM 8608 C C . LEU E 1 239 ? -1.895 33.456 127.321 1.00 59.81 240 LEU E C 1
ATOM 8609 O O . LEU E 1 239 ? -1.859 33.354 126.104 1.00 55.19 240 LEU E O 1
ATOM 8614 N N . SER E 1 240 ? -2.842 32.900 128.079 1.00 63.37 241 SER E N 1
ATOM 8615 C CA . SER E 1 240 ? -4.019 32.243 127.487 1.00 62.52 241 SER E CA 1
ATOM 8616 C C . SER E 1 240 ? -4.736 33.219 126.553 1.00 68.13 241 SER E C 1
ATOM 8617 O O . SER E 1 240 ? -4.972 32.886 125.399 1.00 66.81 241 SER E O 1
ATOM 8620 N N . LEU E 1 241 ? -5.039 34.430 127.029 1.00 59.94 242 LEU E N 1
ATOM 8621 C CA . LEU E 1 241 ? -5.707 35.419 126.189 1.00 62.93 242 LEU E CA 1
ATOM 8622 C C . LEU E 1 241 ? -4.896 35.763 124.953 1.00 68.14 242 LEU E C 1
ATOM 8623 O O . LEU E 1 241 ? -5.438 35.869 123.904 1.00 73.94 242 LEU E O 1
ATOM 8628 N N . LEU E 1 242 ? -3.581 35.894 125.068 1.00 72.69 243 LEU E N 1
ATOM 8629 C CA . LEU E 1 242 ? -2.744 36.115 123.892 1.00 65.07 243 LEU E CA 1
ATOM 8630 C C . LEU E 1 242 ? -2.688 34.902 122.991 1.00 66.64 243 LEU E C 1
ATOM 8631 O O . LEU E 1 242 ? -2.300 35.014 121.837 1.00 69.90 243 LEU E O 1
ATOM 8636 N N . GLY E 1 243 ? -3.065 33.729 123.491 1.00 60.53 244 GLY E N 1
ATOM 8637 C CA . GLY E 1 243 ? -3.009 32.544 122.658 1.00 62.76 244 GLY E CA 1
ATOM 8638 C C . GLY E 1 243 ? -1.617 32.029 122.474 1.00 64.62 244 GLY E C 1
ATOM 8639 O O . GLY E 1 243 ? -1.328 31.328 121.517 1.00 71.51 244 GLY E O 1
ATOM 8640 N N . VAL E 1 244 ? -0.772 32.358 123.439 1.00 69.44 245 VAL E N 1
ATOM 8641 C CA . VAL E 1 244 ? 0.632 31.960 123.456 1.00 68.07 245 VAL E CA 1
ATOM 8642 C C . VAL E 1 244 ? 0.777 30.774 124.371 1.00 60.73 245 VAL E C 1
ATOM 8643 O O . VAL E 1 244 ? 0.300 30.825 125.481 1.00 67.73 245 VAL E O 1
ATOM 8647 N N . ARG E 1 245 ? 1.421 29.711 123.914 1.00 60.63 246 ARG E N 1
ATOM 8648 C CA . ARG E 1 245 ? 1.427 28.450 124.669 1.00 61.23 246 ARG E CA 1
ATOM 8649 C C . ARG E 1 245 ? 2.833 27.996 124.993 1.00 65.93 246 ARG E C 1
ATOM 8650 O O . ARG E 1 245 ? 3.142 26.821 124.936 1.00 67.82 246 ARG E O 1
ATOM 8658 N N . GLU E 1 246 ? 3.668 28.935 125.374 1.00 67.26 247 GLU E N 1
ATOM 8659 C CA . GLU E 1 246 ? 4.998 28.646 125.817 1.00 64.30 247 GLU E CA 1
ATOM 8660 C C . GLU E 1 246 ? 5.323 29.634 126.874 1.00 65.61 247 GLU E C 1
ATOM 8661 O O . GLU E 1 246 ? 4.692 30.649 126.954 1.00 61.69 247 GLU E O 1
ATOM 8667 N N . THR E 1 247 ? 6.310 29.319 127.693 1.00 60.98 248 THR E N 1
ATOM 8668 C CA . THR E 1 247 ? 6.846 30.203 128.698 1.00 54.38 248 THR E CA 1
ATOM 8669 C C . THR E 1 247 ? 8.302 30.112 128.498 1.00 56.73 248 THR E C 1
ATOM 8670 O O . THR E 1 247 ? 8.765 29.385 127.662 1.00 56.59 248 THR E O 1
ATOM 8674 N N . SER E 1 248 ? 9.028 30.917 129.225 1.00 59.14 249 SER E N 1
ATOM 8675 C CA . SER E 1 248 ? 10.452 30.885 129.148 1.00 55.53 249 SER E CA 1
ATOM 8676 C C . SER E 1 248 ? 11.061 29.688 129.814 1.00 59.72 249 SER E C 1
ATOM 8677 O O . SER E 1 248 ? 12.234 29.491 129.691 1.00 61.97 249 SER E O 1
ATOM 8680 N N . GLY E 1 249 ? 10.318 28.914 130.584 1.00 61.84 250 GLY E N 1
ATOM 8681 C CA . GLY E 1 249 ? 11.028 28.245 131.645 1.00 60.30 250 GLY E CA 1
ATOM 8682 C C . GLY E 1 249 ? 10.377 27.359 132.631 1.00 60.55 250 GLY E C 1
ATOM 8683 O O . GLY E 1 249 ? 9.645 26.452 132.277 1.00 83.01 250 GLY E O 1
ATOM 8684 N N . GLY E 1 250 ? 10.746 27.510 133.884 1.00 56.65 251 GLY E N 1
ATOM 8685 C CA . GLY E 1 250 ? 10.366 26.492 134.875 1.00 51.65 251 GLY E CA 1
ATOM 8686 C C . GLY E 1 250 ? 9.531 27.166 135.897 1.00 54.29 251 GLY E C 1
ATOM 8687 O O . GLY E 1 250 ? 9.967 27.395 137.031 1.00 58.92 251 GLY E O 1
ATOM 8688 N N . TRP E 1 251 ? 8.323 27.531 135.479 1.00 60.00 252 TRP E N 1
ATOM 8689 C CA . TRP E 1 251 ? 7.452 28.346 136.312 1.00 61.19 252 TRP E CA 1
ATOM 8690 C C . TRP E 1 251 ? 6.284 27.584 136.935 1.00 57.63 252 TRP E C 1
ATOM 8691 O O . TRP E 1 251 ? 5.312 28.173 137.355 1.00 63.24 252 TRP E O 1
ATOM 8702 N N . GLY E 1 252 ? 6.379 26.267 137.000 1.00 58.85 253 GLY E N 1
ATOM 8703 C CA . GLY E 1 252 ? 5.310 25.468 137.617 1.00 57.81 253 GLY E CA 1
ATOM 8704 C C . GLY E 1 252 ? 4.332 24.873 136.595 1.00 58.67 253 GLY E C 1
ATOM 8705 O O . GLY E 1 252 ? 4.325 25.235 135.406 1.00 58.16 253 GLY E O 1
ATOM 8706 N N . SER E 1 253 ? 3.483 23.980 137.090 1.00 57.53 254 SER E N 1
ATOM 8707 C CA . SER E 1 253 ? 2.657 23.136 136.248 1.00 57.29 254 SER E CA 1
ATOM 8708 C C . SER E 1 253 ? 1.534 23.896 135.587 1.00 55.94 254 SER E C 1
ATOM 8709 O O . SER E 1 253 ? 1.213 23.639 134.446 1.00 60.79 254 SER E O 1
ATOM 8712 N N . LEU E 1 254 ? 0.946 24.843 136.293 1.00 60.67 255 LEU E N 1
ATOM 8713 C CA . LEU E 1 254 ? -0.088 25.664 135.674 1.00 65.44 255 LEU E CA 1
ATOM 8714 C C . LEU E 1 254 ? 0.449 26.305 134.420 1.00 64.33 255 LEU E C 1
ATOM 8715 O O . LEU E 1 254 ? -0.111 26.086 133.347 1.00 59.96 255 LEU E O 1
ATOM 8720 N N . LEU E 1 255 ? 1.539 27.080 134.534 1.00 64.94 256 LEU E N 1
ATOM 8721 C CA . LEU E 1 255 ? 2.125 27.695 133.322 1.00 59.93 256 LEU E CA 1
ATOM 8722 C C . LEU E 1 255 ? 2.663 26.675 132.327 1.00 55.47 256 LEU E C 1
ATOM 8723 O O . LEU E 1 255 ? 2.657 26.940 131.121 1.00 63.92 256 LEU E O 1
ATOM 8728 N N . ASP E 1 256 ? 3.090 25.509 132.782 1.00 52.78 257 ASP E N 1
ATOM 8729 C CA . ASP E 1 256 ? 3.492 24.462 131.816 1.00 58.86 257 ASP E CA 1
ATOM 8730 C C . ASP E 1 256 ? 2.298 23.873 131.073 1.00 59.85 257 ASP E C 1
ATOM 8731 O O . ASP E 1 256 ? 2.463 23.314 130.028 1.00 67.34 257 ASP E O 1
ATOM 8736 N N . SER E 1 257 ? 1.100 24.026 131.604 1.00 63.55 258 SER E N 1
ATOM 8737 C CA . SER E 1 257 ? -0.062 23.441 130.980 1.00 67.15 258 SER E CA 1
ATOM 8738 C C . SER E 1 257 ? -0.609 24.270 129.853 1.00 69.18 258 SER E C 1
ATOM 8739 O O . SER E 1 257 ? -1.567 23.857 129.232 1.00 66.78 258 SER E O 1
ATOM 8742 N N . LEU E 1 258 ? -0.100 25.482 129.653 1.00 74.52 259 LEU E N 1
ATOM 8743 C CA . LEU E 1 258 ? -0.603 26.341 128.558 1.00 75.40 259 LEU E CA 1
ATOM 8744 C C . LEU E 1 258 ? -0.527 25.566 127.255 1.00 91.25 259 LEU E C 1
ATOM 8745 O O . LEU E 1 258 ? 0.447 24.834 127.021 1.00 95.83 259 LEU E O 1
ATOM 8751 N N . ASP F 1 7 ? 45.274 20.555 112.122 1.00 93.78 8 ASP F N 1
ATOM 8752 C CA . ASP F 1 7 ? 45.784 19.241 112.639 1.00 95.35 8 ASP F CA 1
ATOM 8753 C C . ASP F 1 7 ? 46.762 19.317 113.848 1.00 88.33 8 ASP F C 1
ATOM 8754 O O . ASP F 1 7 ? 47.590 20.224 113.994 1.00 80.82 8 ASP F O 1
ATOM 8759 N N . TYR F 1 8 ? 46.660 18.315 114.713 1.00 77.35 9 TYR F N 1
ATOM 8760 C CA . TYR F 1 8 ? 47.328 18.308 116.009 1.00 70.43 9 TYR F CA 1
ATOM 8761 C C . TYR F 1 8 ? 48.826 18.564 115.881 1.00 69.31 9 TYR F C 1
ATOM 8762 O O . TYR F 1 8 ? 49.499 18.029 115.020 1.00 78.94 9 TYR F O 1
ATOM 8771 N N . GLY F 1 9 ? 49.350 19.384 116.769 1.00 71.66 10 GLY F N 1
ATOM 8772 C CA . GLY F 1 9 ? 50.788 19.614 116.856 1.00 68.56 10 GLY F CA 1
ATOM 8773 C C . GLY F 1 9 ? 51.338 20.576 115.825 1.00 67.90 10 GLY F C 1
ATOM 8774 O O . GLY F 1 9 ? 52.546 20.703 115.702 1.00 69.47 10 GLY F O 1
ATOM 8775 N N . TRP F 1 10 ? 50.465 21.297 115.128 1.00 69.09 11 TRP F N 1
ATOM 8776 C CA . TRP F 1 10 ? 50.910 22.189 114.036 1.00 69.34 11 TRP F CA 1
ATOM 8777 C C . TRP F 1 10 ? 51.890 23.230 114.488 1.00 69.22 11 TRP F C 1
ATOM 8778 O O . TRP F 1 10 ? 52.626 23.757 113.664 1.00 77.59 11 TRP F O 1
ATOM 8789 N N . ARG F 1 11 ? 51.885 23.560 115.774 1.00 65.87 12 ARG F N 1
ATOM 8790 C CA . ARG F 1 11 ? 52.742 24.617 116.267 1.00 68.92 12 ARG F CA 1
ATOM 8791 C C . ARG F 1 11 ? 54.020 24.087 116.877 1.00 67.19 12 ARG F C 1
ATOM 8792 O O . ARG F 1 11 ? 54.833 24.864 117.380 1.00 66.78 12 ARG F O 1
ATOM 8800 N N . GLY F 1 12 ? 54.179 22.775 116.876 1.00 65.71 13 GLY F N 1
ATOM 8801 C CA . GLY F 1 12 ? 55.322 22.173 117.522 1.00 68.38 13 GLY F CA 1
ATOM 8802 C C . GLY F 1 12 ? 54.908 20.900 118.224 1.00 72.09 13 GLY F C 1
ATOM 8803 O O . GLY F 1 12 ? 53.867 20.847 118.868 1.00 67.32 13 GLY F O 1
ATOM 8804 N N . LYS F 1 13 ? 55.755 19.880 118.125 1.00 73.97 14 LYS F N 1
ATOM 8805 C CA . LYS F 1 13 ? 55.512 18.604 118.778 1.00 70.35 14 LYS F CA 1
ATOM 8806 C C . LYS F 1 13 ? 56.580 18.295 119.799 1.00 71.58 14 LYS F C 1
ATOM 8807 O O . LYS F 1 13 ? 57.755 18.403 119.520 1.00 71.33 14 LYS F O 1
ATOM 8813 N N . VAL F 1 14 ? 56.161 17.902 120.991 1.00 71.11 15 VAL F N 1
ATOM 8814 C CA . VAL F 1 14 ? 57.077 17.585 122.054 1.00 63.32 15 VAL F CA 1
ATOM 8815 C C . VAL F 1 14 ? 56.925 16.137 122.397 1.00 64.31 15 VAL F C 1
ATOM 8816 O O . VAL F 1 14 ? 55.818 15.670 122.593 1.00 62.31 15 VAL F O 1
ATOM 8820 N N . GLY F 1 15 ? 58.043 15.436 122.520 1.00 69.11 16 GLY F N 1
ATOM 8821 C CA . GLY F 1 15 ? 58.038 14.052 122.999 1.00 64.27 16 GLY F CA 1
ATOM 8822 C C . GLY F 1 15 ? 58.652 14.043 124.385 1.00 67.01 16 GLY F C 1
ATOM 8823 O O . GLY F 1 15 ? 59.740 14.566 124.588 1.00 80.58 16 GLY F O 1
ATOM 8824 N N . LEU F 1 16 ? 57.947 13.480 125.342 1.00 67.19 17 LEU F N 1
ATOM 8825 C CA . LEU F 1 16 ? 58.449 13.387 126.699 1.00 70.25 17 LEU F CA 1
ATOM 8826 C C . LEU F 1 16 ? 58.824 11.962 127.025 1.00 75.16 17 LEU F C 1
ATOM 8827 O O . LEU F 1 16 ? 58.028 11.023 126.835 1.00 81.98 17 LEU F O 1
ATOM 8832 N N . ILE F 1 17 ? 60.049 11.795 127.507 1.00 78.07 18 ILE F N 1
ATOM 8833 C CA . ILE F 1 17 ? 60.534 10.514 128.005 1.00 72.43 18 ILE F CA 1
ATOM 8834 C C . ILE F 1 17 ? 60.136 10.429 129.465 1.00 69.65 18 ILE F C 1
ATOM 8835 O O . ILE F 1 17 ? 60.567 11.217 130.291 1.00 75.44 18 ILE F O 1
ATOM 8840 N N . SER F 1 18 ? 59.231 9.521 129.753 1.00 77.21 19 SER F N 1
ATOM 8841 C CA . SER F 1 18 ? 58.565 9.501 131.029 1.00 92.33 19 SER F CA 1
ATOM 8842 C C . SER F 1 18 ? 59.239 8.464 131.842 1.00 95.19 19 SER F C 1
ATOM 8843 O O . SER F 1 18 ? 59.767 7.525 131.302 1.00 109.27 19 SER F O 1
ATOM 8846 N N . THR F 1 19 ? 59.164 8.592 133.154 1.00 97.87 20 THR F N 1
ATOM 8847 C CA . THR F 1 19 ? 59.714 7.617 134.061 1.00 95.34 20 THR F CA 1
ATOM 8848 C C . THR F 1 19 ? 58.560 6.856 134.597 1.00 104.75 20 THR F C 1
ATOM 8849 O O . THR F 1 19 ? 57.517 7.443 134.835 1.00 108.13 20 THR F O 1
ATOM 8853 N N . PRO F 1 20 ? 58.740 5.580 134.890 1.00 116.58 21 PRO F N 1
ATOM 8854 C CA . PRO F 1 20 ? 57.592 4.743 135.204 1.00 107.78 21 PRO F CA 1
ATOM 8855 C C . PRO F 1 20 ? 57.173 4.957 136.604 1.00 103.63 21 PRO F C 1
ATOM 8856 O O . PRO F 1 20 ? 56.925 4.054 137.365 1.00 102.79 21 PRO F O 1
ATOM 8860 N N . VAL F 1 21 ? 57.030 6.219 136.912 1.00 112.86 22 VAL F N 1
ATOM 8861 C CA . VAL F 1 21 ? 56.366 6.618 138.123 1.00 117.80 22 VAL F CA 1
ATOM 8862 C C . VAL F 1 21 ? 54.932 6.977 137.756 1.00 143.30 22 VAL F C 1
ATOM 8863 O O . VAL F 1 21 ? 54.230 7.597 138.547 1.00 159.80 22 VAL F O 1
ATOM 8867 N N . ILE F 1 22 ? 54.586 6.478 136.583 1.00 158.63 23 ILE F N 1
ATOM 8868 C CA . ILE F 1 22 ? 53.291 6.662 135.976 1.00 153.83 23 ILE F CA 1
ATOM 8869 C C . ILE F 1 22 ? 53.106 8.142 136.065 1.00 151.05 23 ILE F C 1
ATOM 8870 O O . ILE F 1 22 ? 52.161 8.627 136.660 1.00 143.79 23 ILE F O 1
ATOM 8875 N N . GLU F 1 23 ? 54.109 8.823 135.562 1.00 137.79 24 GLU F N 1
ATOM 8876 C CA . GLU F 1 23 ? 54.215 10.265 135.583 1.00 126.12 24 GLU F CA 1
ATOM 8877 C C . GLU F 1 23 ? 53.295 10.932 134.556 1.00 108.22 24 GLU F C 1
ATOM 8878 O O . GLU F 1 23 ? 53.112 10.427 133.460 1.00 76.70 24 GLU F O 1
ATOM 8884 N N . ASN F 1 24 ? 52.719 12.063 134.954 1.00 91.62 25 ASN F N 1
ATOM 8885 C CA . ASN F 1 24 ? 51.691 12.780 134.212 1.00 86.13 25 ASN F CA 1
ATOM 8886 C C . ASN F 1 24 ? 52.066 14.147 133.671 1.00 79.19 25 ASN F C 1
ATOM 8887 O O . ASN F 1 24 ? 51.235 14.995 133.505 1.00 74.96 25 ASN F O 1
ATOM 8892 N N . ALA F 1 25 ? 53.336 14.367 133.461 1.00 72.01 26 ALA F N 1
ATOM 8893 C CA . ALA F 1 25 ? 53.856 15.579 132.875 1.00 70.87 26 ALA F CA 1
ATOM 8894 C C . ALA F 1 25 ? 53.271 15.845 131.527 1.00 65.91 26 ALA F C 1
ATOM 8895 O O . ALA F 1 25 ? 53.147 17.005 131.148 1.00 72.99 26 ALA F O 1
ATOM 8897 N N . HIS F 1 26 ? 52.964 14.797 130.761 1.00 65.78 27 HIS F N 1
ATOM 8898 C CA . HIS F 1 26 ? 52.292 14.999 129.451 1.00 65.57 27 HIS F CA 1
ATOM 8899 C C . HIS F 1 26 ? 50.951 15.711 129.606 1.00 70.11 27 HIS F C 1
ATOM 8900 O O . HIS F 1 26 ? 50.618 16.580 128.816 1.00 69.83 27 HIS F O 1
ATOM 8907 N N . VAL F 1 27 ? 50.217 15.382 130.665 1.00 70.34 28 VAL F N 1
ATOM 8908 C CA . VAL F 1 27 ? 48.941 16.009 130.936 1.00 70.62 28 VAL F CA 1
ATOM 8909 C C . VAL F 1 27 ? 49.144 17.452 131.350 1.00 70.44 28 VAL F C 1
ATOM 8910 O O . VAL F 1 27 ? 48.512 18.362 130.808 1.00 67.80 28 VAL F O 1
ATOM 8914 N N . GLU F 1 28 ? 50.075 17.678 132.244 1.00 67.89 29 GLU F N 1
ATOM 8915 C CA . GLU F 1 28 ? 50.350 19.007 132.695 1.00 65.85 29 GLU F CA 1
ATOM 8916 C C . GLU F 1 28 ? 50.810 19.876 131.586 1.00 61.56 29 GLU F C 1
ATOM 8917 O O . GLU F 1 28 ? 50.468 21.007 131.525 1.00 64.34 29 GLU F O 1
ATOM 8923 N N . LEU F 1 29 ? 51.633 19.362 130.714 1.00 59.36 30 LEU F N 1
ATOM 8924 C CA . LEU F 1 29 ? 52.135 20.183 129.629 1.00 60.79 30 LEU F CA 1
ATOM 8925 C C . LEU F 1 29 ? 51.008 20.523 128.665 1.00 63.94 30 LEU F C 1
ATOM 8926 O O . LEU F 1 29 ? 50.916 21.619 128.139 1.00 73.60 30 LEU F O 1
ATOM 8931 N N . ALA F 1 30 ? 50.136 19.574 128.424 1.00 69.30 31 ALA F N 1
ATOM 8932 C CA . ALA F 1 30 ? 49.019 19.827 127.565 1.00 67.76 31 ALA F CA 1
ATOM 8933 C C . ALA F 1 30 ? 48.143 20.961 128.133 1.00 68.02 31 ALA F C 1
ATOM 8934 O O . ALA F 1 30 ? 47.652 21.764 127.374 1.00 67.35 31 ALA F O 1
ATOM 8936 N N . ARG F 1 31 ? 47.982 21.055 129.444 1.00 58.50 32 ARG F N 1
ATOM 8937 C CA . ARG F 1 31 ? 47.238 22.161 130.017 1.00 57.79 32 ARG F CA 1
ATOM 8938 C C . ARG F 1 31 ? 47.946 23.511 129.871 1.00 63.98 32 ARG F C 1
ATOM 8939 O O . ARG F 1 31 ? 47.299 24.555 129.760 1.00 70.80 32 ARG F O 1
ATOM 8947 N N . VAL F 1 32 ? 49.261 23.510 129.976 1.00 58.68 33 VAL F N 1
ATOM 8948 C CA . VAL F 1 32 ? 50.008 24.756 130.004 1.00 59.92 33 VAL F CA 1
ATOM 8949 C C . VAL F 1 32 ? 50.295 25.261 128.615 1.00 60.06 33 VAL F C 1
ATOM 8950 O O . VAL F 1 32 ? 50.267 26.452 128.358 1.00 55.86 33 VAL F O 1
ATOM 8954 N N . ALA F 1 33 ? 50.540 24.341 127.699 1.00 63.34 34 ALA F N 1
ATOM 8955 C CA . ALA F 1 33 ? 50.883 24.726 126.353 1.00 63.04 34 ALA F CA 1
ATOM 8956 C C . ALA F 1 33 ? 49.752 25.485 125.714 1.00 61.07 34 ALA F C 1
ATOM 8957 O O . ALA F 1 33 ? 48.597 25.233 125.994 1.00 66.00 34 ALA F O 1
ATOM 8959 N N . PRO F 1 34 ? 50.082 26.402 124.821 1.00 64.36 35 PRO F N 1
ATOM 8960 C CA . PRO F 1 34 ? 49.079 27.074 124.049 1.00 63.59 35 PRO F CA 1
ATOM 8961 C C . PRO F 1 34 ? 48.554 26.152 123.004 1.00 65.29 35 PRO F C 1
ATOM 8962 O O . PRO F 1 34 ? 49.117 25.110 122.786 1.00 80.84 35 PRO F O 1
ATOM 8966 N N . GLU F 1 35 ? 47.517 26.580 122.316 1.00 80.06 36 GLU F N 1
ATOM 8967 C CA . GLU F 1 35 ? 46.924 25.846 121.219 1.00 82.87 36 GLU F CA 1
ATOM 8968 C C . GLU F 1 35 ? 47.943 25.599 120.109 1.00 79.40 36 GLU F C 1
ATOM 8969 O O . GLU F 1 35 ? 48.655 26.497 119.697 1.00 61.43 36 GLU F O 1
ATOM 8975 N N . GLY F 1 36 ? 47.943 24.377 119.599 1.00 81.73 37 GLY F N 1
ATOM 8976 C CA . GLY F 1 36 ? 48.739 24.015 118.433 1.00 80.24 37 GLY F CA 1
ATOM 8977 C C . GLY F 1 36 ? 49.922 23.162 118.824 1.00 77.90 37 GLY F C 1
ATOM 8978 O O . GLY F 1 36 ? 50.556 22.579 117.969 1.00 85.93 37 GLY F O 1
ATOM 8979 N N . VAL F 1 37 ? 50.260 23.145 120.110 1.00 65.52 38 VAL F N 1
ATOM 8980 C CA . VAL F 1 37 ? 51.381 22.377 120.581 1.00 62.33 38 VAL F CA 1
ATOM 8981 C C . VAL F 1 37 ? 50.952 20.966 120.851 1.00 59.20 38 VAL F C 1
ATOM 8982 O O . VAL F 1 37 ? 50.083 20.717 121.660 1.00 55.35 38 VAL F O 1
ATOM 8986 N N . GLY F 1 38 ? 51.597 20.017 120.202 1.00 61.49 39 GLY F N 1
ATOM 8987 C CA . GLY F 1 38 ? 51.238 18.606 120.390 1.00 63.61 39 GLY F CA 1
ATOM 8988 C C . GLY F 1 38 ? 52.156 17.987 121.425 1.00 62.45 39 GLY F C 1
ATOM 8989 O O . GLY F 1 38 ? 53.315 18.349 121.502 1.00 66.85 39 GLY F O 1
ATOM 8990 N N . VAL F 1 39 ? 51.632 17.049 122.204 1.00 62.27 40 VAL F N 1
ATOM 8991 C CA . VAL F 1 39 ? 52.405 16.357 123.209 1.00 61.12 40 VAL F CA 1
ATOM 8992 C C . VAL F 1 39 ? 52.381 14.859 122.987 1.00 63.66 40 VAL F C 1
ATOM 8993 O O . VAL F 1 39 ? 51.346 14.279 122.728 1.00 65.74 40 VAL F O 1
ATOM 8997 N N . TYR F 1 40 ? 53.556 14.252 123.119 1.00 71.39 41 TYR F N 1
ATOM 8998 C CA . TYR F 1 40 ? 53.738 12.818 122.951 1.00 69.04 41 TYR F CA 1
ATOM 8999 C C . TYR F 1 40 ? 54.564 12.279 124.079 1.00 71.74 41 TYR F C 1
ATOM 9000 O O . TYR F 1 40 ? 55.204 13.025 124.824 1.00 73.84 41 TYR F O 1
ATOM 9009 N N . GLN F 1 41 ? 54.525 10.974 124.229 1.00 69.51 42 GLN F N 1
ATOM 9010 C CA . GLN F 1 41 ? 55.084 10.376 125.412 1.00 68.29 42 GLN F CA 1
ATOM 9011 C C . GLN F 1 41 ? 55.710 9.055 125.028 1.00 72.92 42 GLN F C 1
ATOM 9012 O O . GLN F 1 41 ? 55.244 8.374 124.087 1.00 63.64 42 GLN F O 1
ATOM 9018 N N . THR F 1 42 ? 56.752 8.680 125.746 1.00 72.25 43 THR F N 1
ATOM 9019 C CA . THR F 1 42 ? 57.277 7.339 125.654 1.00 69.78 43 THR F CA 1
ATOM 9020 C C . THR F 1 42 ? 57.891 6.863 126.940 1.00 69.15 43 THR F C 1
ATOM 9021 O O . THR F 1 42 ? 58.302 7.636 127.750 1.00 65.66 43 THR F O 1
ATOM 9025 N N . PHE F 1 43 ? 57.945 5.564 127.109 1.00 77.83 44 PHE F N 1
ATOM 9026 C CA . PHE F 1 43 ? 58.499 4.968 128.335 1.00 81.99 44 PHE F CA 1
ATOM 9027 C C . PHE F 1 43 ? 59.744 4.108 128.045 1.00 84.83 44 PHE F C 1
ATOM 9028 O O . PHE F 1 43 ? 59.698 3.186 127.244 1.00 83.81 44 PHE F O 1
ATOM 9036 N N . PRO F 1 44 ? 60.872 4.413 128.698 1.00 94.19 45 PRO F N 1
ATOM 9037 C CA . PRO F 1 44 ? 62.029 3.549 128.558 1.00 99.86 45 PRO F CA 1
ATOM 9038 C C . PRO F 1 44 ? 61.776 2.251 129.310 1.00 98.21 45 PRO F C 1
ATOM 9039 O O . PRO F 1 44 ? 61.079 2.268 130.319 1.00 101.13 45 PRO F O 1
ATOM 9043 N N . TYR F 1 45 ? 62.313 1.137 128.823 1.00 110.51 46 TYR F N 1
ATOM 9044 C CA . TYR F 1 45 ? 62.157 -0.165 129.507 1.00 112.77 46 TYR F CA 1
ATOM 9045 C C . TYR F 1 45 ? 63.385 -0.385 130.374 1.00 109.48 46 TYR F C 1
ATOM 9046 O O . TYR F 1 45 ? 64.459 -0.637 129.851 1.00 104.27 46 TYR F O 1
ATOM 9055 N N . VAL F 1 46 ? 63.228 -0.304 131.684 1.00 105.38 47 VAL F N 1
ATOM 9056 C CA . VAL F 1 46 ? 64.372 -0.448 132.594 1.00 107.87 47 VAL F CA 1
ATOM 9057 C C . VAL F 1 46 ? 63.963 -1.299 133.780 1.00 112.10 47 VAL F C 1
ATOM 9058 O O . VAL F 1 46 ? 63.687 -0.769 134.866 1.00 112.82 47 VAL F O 1
ATOM 9062 N N . PRO F 1 47 ? 63.868 -2.633 133.560 1.00 108.47 48 PRO F N 1
ATOM 9063 C CA . PRO F 1 47 ? 63.432 -3.563 134.610 1.00 105.97 48 PRO F CA 1
ATOM 9064 C C . PRO F 1 47 ? 64.564 -3.759 135.587 1.00 114.67 48 PRO F C 1
ATOM 9065 O O . PRO F 1 47 ? 65.731 -3.635 135.201 1.00 114.16 48 PRO F O 1
ATOM 9069 N N . ASN F 1 48 ? 64.237 -4.043 136.840 1.00 118.99 49 ASN F N 1
ATOM 9070 C CA . ASN F 1 48 ? 65.243 -4.405 137.829 1.00 125.01 49 ASN F CA 1
ATOM 9071 C C . ASN F 1 48 ? 66.387 -3.399 137.895 1.00 120.84 49 ASN F C 1
ATOM 9072 O O . ASN F 1 48 ? 67.563 -3.769 138.010 1.00 142.74 49 ASN F O 1
ATOM 9077 N N . PHE F 1 49 ? 66.039 -2.128 137.844 1.00 121.54 50 PHE F N 1
ATOM 9078 C CA . PHE F 1 49 ? 67.015 -1.053 138.002 1.00 125.60 50 PHE F CA 1
ATOM 9079 C C . PHE F 1 49 ? 67.513 -0.977 139.451 1.00 137.73 50 PHE F C 1
ATOM 9080 O O . PHE F 1 49 ? 66.699 -0.913 140.380 1.00 139.26 50 PHE F O 1
ATOM 9088 N N . ARG F 1 50 ? 68.843 -1.011 139.620 1.00 135.28 51 ARG F N 1
ATOM 9089 C CA . ARG F 1 50 ? 69.524 -0.800 140.890 1.00 147.42 51 ARG F CA 1
ATOM 9090 C C . ARG F 1 50 ? 70.528 0.342 140.689 1.00 144.24 51 ARG F C 1
ATOM 9091 O O . ARG F 1 50 ? 71.078 0.438 139.617 1.00 110.28 51 ARG F O 1
ATOM 9099 N N . VAL F 1 51 ? 70.799 1.155 141.717 1.00 152.87 52 VAL F N 1
ATOM 9100 C CA . VAL F 1 51 ? 71.716 2.296 141.621 1.00 140.63 52 VAL F CA 1
ATOM 9101 C C . VAL F 1 51 ? 73.188 1.854 141.572 1.00 134.37 52 VAL F C 1
ATOM 9102 O O . VAL F 1 51 ? 73.826 1.668 142.602 1.00 138.84 52 VAL F O 1
ATOM 9106 N N . ASP F 1 52 ? 73.669 1.644 140.352 1.00 125.87 53 ASP F N 1
ATOM 9107 C CA . ASP F 1 52 ? 75.030 1.199 140.101 1.00 119.94 53 ASP F CA 1
ATOM 9108 C C . ASP F 1 52 ? 75.536 1.578 138.728 1.00 116.12 53 ASP F C 1
ATOM 9109 O O . ASP F 1 52 ? 74.768 1.819 137.825 1.00 115.17 53 ASP F O 1
ATOM 9114 N N . ALA F 1 53 ? 76.837 1.549 138.559 1.00 122.03 54 ALA F N 1
ATOM 9115 C CA . ALA F 1 53 ? 77.447 2.021 137.299 1.00 121.15 54 ALA F CA 1
ATOM 9116 C C . ALA F 1 53 ? 76.955 1.295 136.052 1.00 122.82 54 ALA F C 1
ATOM 9117 O O . ALA F 1 53 ? 76.699 1.915 135.025 1.00 115.81 54 ALA F O 1
ATOM 9119 N N . THR F 1 54 ? 76.818 -0.020 136.156 1.00 125.76 55 THR F N 1
ATOM 9120 C CA . THR F 1 54 ? 76.387 -0.841 135.036 1.00 126.40 55 THR F CA 1
ATOM 9121 C C . THR F 1 54 ? 74.924 -0.618 134.694 1.00 128.90 55 THR F C 1
ATOM 9122 O O . THR F 1 54 ? 74.542 -0.652 133.529 1.00 122.40 55 THR F O 1
ATOM 9126 N N . ASN F 1 55 ? 74.110 -0.420 135.727 1.00 133.76 56 ASN F N 1
ATOM 9127 C CA . ASN F 1 55 ? 72.691 -0.179 135.534 1.00 129.20 56 ASN F CA 1
ATOM 9128 C C . ASN F 1 55 ? 72.455 1.196 135.003 1.00 123.07 56 ASN F C 1
ATOM 9129 O O . ASN F 1 55 ? 71.647 1.371 134.106 1.00 104.71 56 ASN F O 1
ATOM 9134 N N . ILE F 1 56 ? 73.163 2.160 135.586 1.00 117.03 57 ILE F N 1
ATOM 9135 C CA . ILE F 1 56 ? 73.108 3.537 135.141 1.00 101.44 57 ILE F CA 1
ATOM 9136 C C . ILE F 1 56 ? 73.511 3.629 133.678 1.00 101.85 57 ILE F C 1
ATOM 9137 O O . ILE F 1 56 ? 72.899 4.365 132.910 1.00 99.93 57 ILE F O 1
ATOM 9142 N N . LYS F 1 57 ? 74.495 2.862 133.266 1.00 108.87 58 LYS F N 1
ATOM 9143 C CA . LYS F 1 57 ? 74.853 2.824 131.864 1.00 112.39 58 LYS F CA 1
ATOM 9144 C C . LYS F 1 57 ? 73.763 2.250 130.994 1.00 111.07 58 LYS F C 1
ATOM 9145 O O . LYS F 1 57 ? 73.540 2.708 129.892 1.00 108.44 58 LYS F O 1
ATOM 9151 N N . ARG F 1 58 ? 73.119 1.205 131.485 1.00 110.08 59 ARG F N 1
ATOM 9152 C CA . ARG F 1 58 ? 71.969 0.596 130.811 1.00 111.36 59 ARG F CA 1
ATOM 9153 C C . ARG F 1 58 ? 70.782 1.600 130.733 1.00 117.48 59 ARG F C 1
ATOM 9154 O O . ARG F 1 58 ? 70.142 1.759 129.689 1.00 103.17 59 ARG F O 1
ATOM 9162 N N . ALA F 1 59 ? 70.524 2.294 131.846 1.00 102.34 60 ALA F N 1
ATOM 9163 C CA . ALA F 1 59 ? 69.517 3.328 131.897 1.00 97.58 60 ALA F CA 1
ATOM 9164 C C . ALA F 1 59 ? 69.729 4.321 130.760 1.00 100.05 60 ALA F C 1
ATOM 9165 O O . ALA F 1 59 ? 68.836 4.564 129.958 1.00 92.12 60 ALA F O 1
ATOM 9167 N N . VAL F 1 60 ? 70.905 4.923 130.735 1.00 93.18 61 VAL F N 1
ATOM 9168 C CA . VAL F 1 60 ? 71.207 5.927 129.757 1.00 88.57 61 VAL F CA 1
ATOM 9169 C C . VAL F 1 60 ? 71.038 5.382 128.335 1.00 95.57 61 VAL F C 1
ATOM 9170 O O . VAL F 1 60 ? 70.675 6.120 127.430 1.00 83.01 61 VAL F O 1
ATOM 9174 N N . GLU F 1 61 ? 71.306 4.102 128.122 1.00 101.72 62 GLU F N 1
ATOM 9175 C CA . GLU F 1 61 ? 71.146 3.535 126.790 1.00 110.16 62 GLU F CA 1
ATOM 9176 C C . GLU F 1 61 ? 69.663 3.431 126.491 1.00 110.78 62 GLU F C 1
ATOM 9177 O O . GLU F 1 61 ? 69.250 3.591 125.351 1.00 103.35 62 GLU F O 1
ATOM 9183 N N . GLN F 1 62 ? 68.865 3.208 127.524 1.00 104.60 63 GLN F N 1
ATOM 9184 C CA . GLN F 1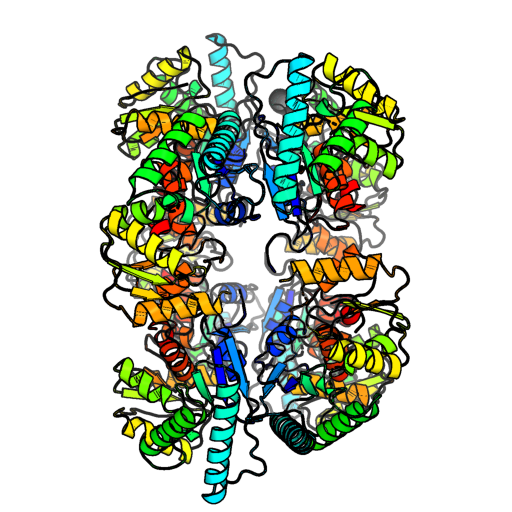 62 ? 67.420 3.179 127.353 1.00 107.00 63 GLN F CA 1
ATOM 9185 C C . GLN F 1 62 ? 66.831 4.561 127.049 1.00 101.09 63 GLN F C 1
ATOM 9186 O O . GLN F 1 62 ? 66.040 4.697 126.103 1.00 95.32 63 GLN F O 1
ATOM 9192 N N . LEU F 1 63 ? 67.222 5.572 127.830 1.00 86.03 64 LEU F N 1
ATOM 9193 C CA . LEU F 1 63 ? 66.907 6.953 127.478 1.00 87.90 64 LEU F CA 1
ATOM 9194 C C . LEU F 1 63 ? 67.289 7.273 126.020 1.00 88.10 64 LEU F C 1
ATOM 9195 O O . LEU F 1 63 ? 66.548 7.966 125.345 1.00 86.64 64 LEU F O 1
ATOM 9200 N N . GLU F 1 64 ? 68.414 6.776 125.537 1.00 82.84 65 GLU F N 1
ATOM 9201 C CA . GLU F 1 64 ? 68.818 7.100 124.175 1.00 88.73 65 GLU F CA 1
ATOM 9202 C C . GLU F 1 64 ? 67.904 6.417 123.186 1.00 87.57 65 GLU F C 1
ATOM 9203 O O . GLU F 1 64 ? 67.661 6.918 122.092 1.00 87.95 65 GLU F O 1
ATOM 9209 N N . THR F 1 65 ? 67.415 5.242 123.553 1.00 94.64 66 THR F N 1
ATOM 9210 C CA . THR F 1 65 ? 66.528 4.488 122.655 1.00 94.79 66 THR F CA 1
ATOM 9211 C C . THR F 1 65 ? 65.188 5.209 122.550 1.00 89.81 66 THR F C 1
ATOM 9212 O O . THR F 1 65 ? 64.674 5.409 121.450 1.00 79.54 66 THR F O 1
ATOM 9216 N N . SER F 1 66 ? 64.667 5.589 123.720 1.00 78.73 67 SER F N 1
ATOM 9217 C CA . SER F 1 66 ? 63.456 6.373 123.836 1.00 78.00 67 SER F CA 1
ATOM 9218 C C . SER F 1 66 ? 63.547 7.628 122.991 1.00 79.05 67 SER F C 1
ATOM 9219 O O . SER F 1 66 ? 62.698 7.870 122.130 1.00 78.91 67 SER F O 1
ATOM 9222 N N . ALA F 1 67 ? 64.623 8.383 123.189 1.00 79.40 68 ALA F N 1
ATOM 9223 C CA . ALA F 1 67 ? 64.857 9.590 122.415 1.00 76.77 68 ALA F CA 1
ATOM 9224 C C . ALA F 1 67 ? 64.876 9.310 120.927 1.00 81.69 68 ALA F C 1
ATOM 9225 O O . ALA F 1 67 ? 64.357 10.097 120.132 1.00 90.76 68 ALA F O 1
ATOM 9227 N N . ALA F 1 68 ? 65.464 8.200 120.530 1.00 80.16 69 ALA F N 1
ATOM 9228 C CA . ALA F 1 68 ? 65.527 7.896 119.114 1.00 83.31 69 ALA F CA 1
ATOM 9229 C C . ALA F 1 68 ? 64.141 7.490 118.611 1.00 82.98 69 ALA F C 1
ATOM 9230 O O . ALA F 1 68 ? 63.738 7.847 117.494 1.00 76.25 69 ALA F O 1
ATOM 9232 N N . ALA F 1 69 ? 63.404 6.755 119.440 1.00 79.14 70 ALA F N 1
ATOM 9233 C CA . ALA F 1 69 ? 62.032 6.372 119.082 1.00 82.05 70 ALA F CA 1
ATOM 9234 C C . ALA F 1 69 ? 61.206 7.632 118.836 1.00 80.87 70 ALA F C 1
ATOM 9235 O O . ALA F 1 69 ? 60.519 7.739 117.811 1.00 76.87 70 ALA F O 1
ATOM 9237 N N . LEU F 1 70 ? 61.303 8.589 119.768 1.00 73.75 71 LEU F N 1
ATOM 9238 C CA . LEU F 1 70 ? 60.617 9.870 119.617 1.00 72.57 71 LEU F CA 1
ATOM 9239 C C . LEU F 1 70 ? 61.083 10.639 118.408 1.00 76.84 71 LEU F C 1
ATOM 9240 O O . LEU F 1 70 ? 60.262 11.119 117.628 1.00 81.36 71 LEU F O 1
ATOM 9245 N N . GLY F 1 71 ? 62.399 10.745 118.231 1.00 85.76 72 GLY F N 1
ATOM 9246 C CA . GLY F 1 71 ? 62.963 11.401 117.045 1.00 87.55 72 GLY F CA 1
ATOM 9247 C C . GLY F 1 71 ? 62.391 10.832 115.765 1.00 81.67 72 GLY F C 1
ATOM 9248 O O . GLY F 1 71 ? 61.881 11.569 114.916 1.00 85.55 72 GLY F O 1
ATOM 9249 N N . SER F 1 72 ? 62.397 9.513 115.667 1.00 85.55 73 SER F N 1
ATOM 9250 C CA . SER F 1 72 ? 61.878 8.822 114.482 1.00 103.87 73 SER F CA 1
ATOM 9251 C C . SER F 1 72 ? 60.390 9.060 114.280 1.00 93.34 73 SER F C 1
ATOM 9252 O O . SER F 1 72 ? 59.928 9.211 113.164 1.00 92.29 73 SER F O 1
ATOM 9255 N N . ALA F 1 73 ? 59.653 9.099 115.377 1.00 95.73 74 ALA F N 1
ATOM 9256 C CA . ALA F 1 73 ? 58.218 9.364 115.330 1.00 98.33 74 ALA F CA 1
ATOM 9257 C C . ALA F 1 73 ? 57.903 10.690 114.642 1.00 106.44 74 ALA F C 1
ATOM 9258 O O . ALA F 1 73 ? 57.023 10.747 113.815 1.00 117.87 74 ALA F O 1
ATOM 9260 N N . GLY F 1 74 ? 58.638 11.744 114.975 1.00 96.39 75 GLY F N 1
ATOM 9261 C CA . GLY F 1 74 ? 58.506 13.010 114.281 1.00 87.87 75 GLY F CA 1
ATOM 9262 C C . GLY F 1 74 ? 58.343 14.208 115.183 1.00 90.20 75 GLY F C 1
ATOM 9263 O O . GLY F 1 74 ? 57.934 15.269 114.719 1.00 92.38 75 GLY F O 1
ATOM 9264 N N . VAL F 1 75 ? 58.736 14.082 116.449 1.00 82.55 76 VAL F N 1
ATOM 9265 C CA . VAL F 1 75 ? 58.660 15.211 117.342 1.00 83.01 76 VAL F CA 1
ATOM 9266 C C . VAL F 1 75 ? 59.720 16.241 116.962 1.00 82.84 76 VAL F C 1
ATOM 9267 O O . VAL F 1 75 ? 60.645 15.943 116.237 1.00 81.21 76 VAL F O 1
ATOM 9271 N N . ASP F 1 76 ? 59.563 17.450 117.470 1.00 78.00 77 ASP F N 1
ATOM 9272 C CA . ASP F 1 76 ? 60.487 18.517 117.211 1.00 74.92 77 ASP F CA 1
ATOM 9273 C C . ASP F 1 76 ? 61.459 18.681 118.348 1.00 70.83 77 ASP F C 1
ATOM 9274 O O . ASP F 1 76 ? 62.523 19.228 118.157 1.00 83.56 77 ASP F O 1
ATOM 9279 N N . ILE F 1 77 ? 61.064 18.271 119.539 1.00 73.80 78 ILE F N 1
ATOM 9280 C CA . ILE F 1 77 ? 61.807 18.515 120.784 1.00 75.83 78 ILE F CA 1
ATOM 9281 C C . ILE F 1 77 ? 61.614 17.315 121.664 1.00 76.77 78 ILE F C 1
ATOM 9282 O O . ILE F 1 77 ? 60.548 16.685 121.621 1.00 87.10 78 ILE F O 1
ATOM 9287 N N . VAL F 1 78 ? 62.618 16.997 122.464 1.00 73.08 79 VAL F N 1
ATOM 9288 C CA . VAL F 1 78 ? 62.519 15.872 123.368 1.00 70.04 79 VAL F CA 1
ATOM 9289 C C . VAL F 1 78 ? 62.776 16.340 124.778 1.00 73.69 79 VAL F C 1
ATOM 9290 O O . VAL F 1 78 ? 63.725 17.074 125.023 1.00 76.30 79 VAL F O 1
ATOM 9294 N N . GLY F 1 79 ? 61.942 15.898 125.713 1.00 71.71 80 GLY F N 1
ATOM 9295 C CA . GLY F 1 79 ? 62.055 16.340 127.081 1.00 72.35 80 GLY F CA 1
ATOM 9296 C C . GLY F 1 79 ? 62.263 15.125 127.934 1.00 79.97 80 GLY F C 1
ATOM 9297 O O . GLY F 1 79 ? 61.618 14.114 127.712 1.00 84.65 80 GLY F O 1
ATOM 9298 N N . GLN F 1 80 ? 63.160 15.224 128.914 1.00 79.29 81 GLN F N 1
ATOM 9299 C CA . GLN F 1 80 ? 63.423 14.128 129.799 1.00 78.92 81 GLN F CA 1
ATOM 9300 C C . GLN F 1 80 ? 62.863 14.481 131.155 1.00 74.00 81 GLN F C 1
ATOM 9301 O O . GLN F 1 80 ? 63.254 15.471 131.778 1.00 76.40 81 GLN F O 1
ATOM 9307 N N . VAL F 1 81 ? 61.959 13.635 131.624 1.00 73.35 82 VAL F N 1
ATOM 9308 C CA . VAL F 1 81 ? 61.255 13.862 132.880 1.00 84.61 82 VAL F CA 1
ATOM 9309 C C . VAL F 1 81 ? 62.000 13.181 134.003 1.00 83.86 82 VAL F C 1
ATOM 9310 O O . VAL F 1 81 ? 62.254 11.992 133.925 1.00 90.40 82 VAL F O 1
ATOM 9314 N N . GLY F 1 82 ? 62.303 13.930 135.057 1.00 91.35 83 GLY F N 1
ATOM 9315 C CA . GLY F 1 82 ? 63.030 13.406 136.212 1.00 102.31 83 GLY F CA 1
ATOM 9316 C C . GLY F 1 82 ? 64.085 14.412 136.620 1.00 107.56 83 GLY F C 1
ATOM 9317 O O . GLY F 1 82 ? 65.102 14.567 135.918 1.00 116.96 83 GLY F O 1
ATOM 9318 N N . THR F 1 83 ? 63.826 15.135 137.716 1.00 110.25 84 THR F N 1
ATOM 9319 C CA . THR F 1 83 ? 64.778 16.145 138.217 1.00 125.48 84 THR F CA 1
ATOM 9320 C C . THR F 1 83 ? 66.081 15.494 138.699 1.00 132.24 84 THR F C 1
ATOM 9321 O O . THR F 1 83 ? 67.163 15.894 138.258 1.00 126.65 84 THR F O 1
ATOM 9325 N N . PRO F 1 84 ? 65.971 14.486 139.541 1.00 129.57 85 PRO F N 1
ATOM 9326 C CA . PRO F 1 84 ? 67.117 13.930 140.228 1.00 127.93 85 PRO F CA 1
ATOM 9327 C C . PRO F 1 84 ? 68.081 13.446 139.212 1.00 118.74 85 PRO F C 1
ATOM 9328 O O . PRO F 1 84 ? 69.276 13.576 139.376 1.00 123.95 85 PRO F O 1
ATOM 9332 N N . PHE F 1 85 ? 67.559 12.922 138.128 1.00 118.13 86 PHE F N 1
ATOM 9333 C CA . PHE F 1 85 ? 68.411 12.312 137.149 1.00 123.63 86 PHE F CA 1
ATOM 9334 C C . PHE F 1 85 ? 69.387 13.348 136.678 1.00 129.73 86 PHE F C 1
ATOM 9335 O O . PHE F 1 85 ? 70.508 13.029 136.344 1.00 149.03 86 PHE F O 1
ATOM 9343 N N . SER F 1 86 ? 68.973 14.599 136.676 1.00 131.06 87 SER F N 1
ATOM 9344 C CA . SER F 1 86 ? 69.836 15.638 136.157 1.00 139.19 87 SER F CA 1
ATOM 9345 C C . SER F 1 86 ? 71.120 15.646 136.958 1.00 134.79 87 SER F C 1
ATOM 9346 O O . SER F 1 86 ? 72.184 15.888 136.417 1.00 138.52 87 SER F O 1
ATOM 9349 N N . PHE F 1 87 ? 71.033 15.388 138.251 1.00 138.45 88 PHE F N 1
ATOM 9350 C CA . PHE F 1 87 ? 72.245 15.313 139.057 1.00 149.69 88 PHE F CA 1
ATOM 9351 C C . PHE F 1 87 ? 72.724 13.903 139.412 1.00 159.15 88 PHE F C 1
ATOM 9352 O O . PHE F 1 87 ? 73.422 13.710 140.395 1.00 160.33 88 PHE F O 1
ATOM 9360 N N . ALA F 1 88 ? 72.302 12.914 138.641 1.00 158.24 89 ALA F N 1
ATOM 9361 C CA . ALA F 1 88 ? 72.570 11.527 138.990 1.00 165.17 89 ALA F CA 1
ATOM 9362 C C . ALA F 1 88 ? 74.032 11.082 139.039 1.00 172.78 89 ALA F C 1
ATOM 9363 O O . ALA F 1 88 ? 74.435 10.381 139.966 1.00 192.16 89 ALA F O 1
ATOM 9365 N N . GLY F 1 89 ? 74.786 11.371 137.988 1.00 169.95 90 GLY F N 1
ATOM 9366 C CA . GLY F 1 89 ? 76.100 10.775 137.814 1.00 158.17 90 GLY F CA 1
ATOM 9367 C C . GLY F 1 89 ? 77.325 11.599 138.141 1.00 154.90 90 GLY F C 1
ATOM 9368 O O . GLY F 1 89 ? 78.447 11.207 137.844 1.00 147.98 90 GLY F O 1
ATOM 9369 N N . GLY F 1 90 ? 77.117 12.762 138.719 1.00 162.95 91 GLY F N 1
ATOM 9370 C CA . GLY F 1 90 ? 78.206 13.690 138.888 1.00 166.46 91 GLY F CA 1
ATOM 9371 C C . GLY F 1 90 ? 77.951 14.706 139.960 1.00 169.03 91 GLY F C 1
ATOM 9372 O O . GLY F 1 90 ? 76.880 14.766 140.547 1.00 168.70 91 GLY F O 1
ATOM 9373 N N . THR F 1 91 ? 78.972 15.496 140.227 1.00 175.11 92 THR F N 1
ATOM 9374 C CA . THR F 1 91 ? 78.811 16.688 141.011 1.00 178.93 92 THR F CA 1
ATOM 9375 C C . THR F 1 91 ? 78.824 17.828 140.007 1.00 167.64 92 THR F C 1
ATOM 9376 O O . THR F 1 91 ? 79.663 17.877 139.114 1.00 161.49 92 THR F O 1
ATOM 9380 N N . GLY F 1 92 ? 77.842 18.708 140.103 1.00 159.36 93 GLY F N 1
ATOM 9381 C CA . GLY F 1 92 ? 77.700 19.762 139.117 1.00 158.87 93 GLY F CA 1
ATOM 9382 C C . GLY F 1 92 ? 76.989 19.320 137.847 1.00 165.56 93 GLY F C 1
ATOM 9383 O O . GLY F 1 92 ? 76.446 18.218 137.752 1.00 175.54 93 GLY F O 1
ATOM 9384 N N . LEU F 1 93 ? 76.977 20.216 136.873 1.00 157.34 94 LEU F N 1
ATOM 9385 C CA . LEU F 1 93 ? 76.306 20.026 135.592 1.00 136.87 94 LEU F CA 1
ATOM 9386 C C . LEU F 1 93 ? 76.823 18.938 134.661 1.00 134.30 94 LEU F C 1
ATOM 9387 O O . LEU F 1 93 ? 76.060 18.299 133.955 1.00 131.72 94 LEU F O 1
ATOM 9392 N N . GLU F 1 94 ? 78.127 18.768 134.620 1.00 128.32 95 GLU F N 1
ATOM 9393 C CA . GLU F 1 94 ? 78.778 18.053 133.517 1.00 127.93 95 GLU F CA 1
ATOM 9394 C C . GLU F 1 94 ? 78.004 16.793 133.132 1.00 109.58 95 GLU F C 1
ATOM 9395 O O . GLU F 1 94 ? 77.961 16.419 131.960 1.00 104.30 95 GLU F O 1
ATOM 9401 N N . TRP F 1 95 ? 77.392 16.154 134.124 1.00 95.05 96 TRP F N 1
ATOM 9402 C CA . TRP F 1 95 ? 76.609 14.956 133.907 1.00 106.89 96 TRP F CA 1
ATOM 9403 C C . TRP F 1 95 ? 75.386 15.255 133.043 1.00 116.52 96 TRP F C 1
ATOM 9404 O O . TRP F 1 95 ? 75.171 14.633 131.987 1.00 105.11 96 TRP F O 1
ATOM 9415 N N . ALA F 1 96 ? 74.588 16.206 133.528 1.00 123.66 97 ALA F N 1
ATOM 9416 C CA . ALA F 1 96 ? 73.412 16.695 132.829 1.00 104.02 97 ALA F CA 1
ATOM 9417 C C . ALA F 1 96 ? 73.725 17.094 131.385 1.00 103.47 97 ALA F C 1
ATOM 9418 O O . ALA F 1 96 ? 73.083 16.621 130.457 1.00 99.02 97 ALA F O 1
ATOM 9420 N N . GLU F 1 97 ? 74.746 17.922 131.196 1.00 101.82 98 GLU F N 1
ATOM 9421 C CA . GLU F 1 97 ? 75.089 18.365 129.846 1.00 108.38 98 GLU F CA 1
ATOM 9422 C C . GLU F 1 97 ? 75.527 17.203 128.958 1.00 109.99 98 GLU F C 1
ATOM 9423 O O . GLU F 1 97 ? 75.364 17.244 127.736 1.00 101.08 98 GLU F O 1
ATOM 9429 N N . ASP F 1 98 ? 76.107 16.174 129.564 1.00 111.46 99 ASP F N 1
ATOM 9430 C CA . ASP F 1 98 ? 76.511 15.014 128.806 1.00 121.08 99 ASP F CA 1
ATOM 9431 C C . ASP F 1 98 ? 75.293 14.264 128.301 1.00 118.82 99 ASP F C 1
ATOM 9432 O O . ASP F 1 98 ? 75.165 13.984 127.101 1.00 109.08 99 ASP F O 1
ATOM 9437 N N . ILE F 1 99 ? 74.406 13.935 129.234 1.00 114.06 100 ILE F N 1
ATOM 9438 C CA . ILE F 1 99 ? 73.153 13.276 128.909 1.00 109.68 100 ILE F CA 1
ATOM 9439 C C . ILE F 1 99 ? 72.395 14.081 127.835 1.00 109.08 100 ILE F C 1
ATOM 9440 O O . ILE F 1 99 ? 71.899 13.535 126.827 1.00 95.18 100 ILE F O 1
ATOM 9445 N N . SER F 1 100 ? 72.297 15.388 128.058 1.00 93.43 101 SER F N 1
ATOM 9446 C CA . SER F 1 100 ? 71.637 16.224 127.100 1.00 90.04 101 SER F CA 1
ATOM 9447 C C . SER F 1 100 ? 72.199 15.969 125.706 1.00 89.29 101 SER F C 1
ATOM 9448 O O . SER F 1 100 ? 71.446 15.765 124.756 1.00 90.77 101 SER F O 1
ATOM 9451 N N . THR F 1 101 ? 73.520 15.940 125.574 1.00 96.33 102 THR F N 1
ATOM 9452 C CA . THR F 1 101 ? 74.133 15.711 124.250 1.00 94.33 102 THR F CA 1
ATOM 9453 C C . THR F 1 101 ? 73.889 14.344 123.664 1.00 90.12 102 THR F C 1
ATOM 9454 O O . THR F 1 101 ? 73.680 14.201 122.461 1.00 86.58 102 THR F O 1
ATOM 9458 N N . LYS F 1 102 ? 73.923 13.332 124.510 1.00 92.11 103 LYS F N 1
ATOM 9459 C CA . LYS F 1 102 ? 73.579 11.988 124.056 1.00 101.35 103 LYS F CA 1
ATOM 9460 C C . LYS F 1 102 ? 72.176 11.924 123.441 1.00 100.42 103 LYS F C 1
ATOM 9461 O O . LYS F 1 102 ? 71.981 11.353 122.351 1.00 80.74 103 LYS F O 1
ATOM 9467 N N . LEU F 1 103 ? 71.214 12.539 124.146 1.00 95.93 104 LEU F N 1
ATOM 9468 C CA . LEU F 1 103 ? 69.813 12.524 123.716 1.00 84.93 104 LEU F CA 1
ATOM 9469 C C . LEU F 1 103 ? 69.605 13.390 122.462 1.00 84.19 104 LEU F C 1
ATOM 9470 O O . LEU F 1 103 ? 68.792 13.024 121.583 1.00 75.21 104 LEU F O 1
ATOM 9475 N N . GLU F 1 104 ? 70.348 14.504 122.359 1.00 80.00 105 GLU F N 1
ATOM 9476 C CA . GLU F 1 104 ? 70.329 15.275 121.120 1.00 86.83 105 GLU F CA 1
ATOM 9477 C C . GLU F 1 104 ? 70.834 14.421 119.990 1.00 91.81 105 GLU F C 1
ATOM 9478 O O . GLU F 1 104 ? 70.235 14.378 118.907 1.00 93.12 105 GLU F O 1
ATOM 9484 N N . LYS F 1 105 ? 71.930 13.715 120.254 1.00 103.09 106 LYS F N 1
ATOM 9485 C CA . LYS F 1 105 ? 72.558 12.853 119.258 1.00 101.49 106 LYS F CA 1
ATOM 9486 C C . LYS F 1 105 ? 71.648 11.723 118.855 1.00 90.28 106 LYS F C 1
ATOM 9487 O O . LYS F 1 105 ? 71.410 11.515 117.680 1.00 85.57 106 LYS F O 1
ATOM 9493 N N . ALA F 1 106 ? 71.086 11.048 119.853 1.00 91.16 107 ALA F N 1
ATOM 9494 C CA . ALA F 1 106 ? 70.167 9.928 119.631 1.00 86.07 107 ALA F CA 1
ATOM 9495 C C . ALA F 1 106 ? 68.872 10.277 118.896 1.00 84.57 107 ALA F C 1
ATOM 9496 O O . ALA F 1 106 ? 68.334 9.451 118.173 1.00 88.62 107 ALA F O 1
ATOM 9498 N N . SER F 1 107 ? 68.357 11.485 119.111 1.00 89.24 108 SER F N 1
ATOM 9499 C CA . SER F 1 107 ? 67.039 11.885 118.602 1.00 84.33 108 SER F CA 1
ATOM 9500 C C . SER F 1 107 ? 67.154 12.726 117.352 1.00 85.20 108 SER F C 1
ATOM 9501 O O . SER F 1 107 ? 66.268 12.725 116.487 1.00 84.47 108 SER F O 1
ATOM 9504 N N . GLY F 1 108 ? 68.239 13.485 117.265 1.00 85.76 109 GLY F N 1
ATOM 9505 C CA . GLY F 1 108 ? 68.397 14.431 116.180 1.00 81.72 109 GLY F CA 1
ATOM 9506 C C . GLY F 1 108 ? 67.664 15.710 116.445 1.00 81.26 109 GLY F C 1
ATOM 9507 O O . GLY F 1 108 ? 67.492 16.504 115.521 1.00 93.66 109 GLY F O 1
ATOM 9508 N N . LYS F 1 109 ? 67.256 15.923 117.702 1.00 76.72 110 LYS F N 1
ATOM 9509 C CA . LYS F 1 109 ? 66.394 17.031 118.053 1.00 78.06 110 LYS F CA 1
ATOM 9510 C C . LYS F 1 109 ? 66.879 17.682 119.310 1.00 80.11 110 LYS F C 1
ATOM 9511 O O . LYS F 1 109 ? 67.500 17.037 120.159 1.00 73.37 110 LYS F O 1
ATOM 9517 N N . PRO F 1 110 ? 66.540 18.960 119.490 1.00 77.00 111 PRO F N 1
ATOM 9518 C CA . PRO F 1 110 ? 66.950 19.604 120.746 1.00 74.37 111 PRO F CA 1
ATOM 9519 C C . PRO F 1 110 ? 66.284 18.949 121.937 1.00 73.33 111 PRO F C 1
ATOM 9520 O O . PRO F 1 110 ? 65.261 18.292 121.790 1.00 81.21 111 PRO F O 1
ATOM 9524 N N . VAL F 1 111 ? 66.835 19.177 123.113 1.00 72.92 112 VAL F N 1
ATOM 9525 C CA . VAL F 1 111 ? 66.483 18.421 124.276 1.00 74.32 112 VAL F CA 1
ATOM 9526 C C . VAL F 1 111 ? 66.391 19.282 125.511 1.00 77.25 112 VAL F C 1
ATOM 9527 O O . VAL F 1 111 ? 67.196 20.181 125.702 1.00 84.41 112 VAL F O 1
ATOM 9531 N N . ALA F 1 112 ? 65.406 18.980 126.356 1.00 72.60 113 ALA F N 1
ATOM 9532 C CA . ALA F 1 112 ? 65.276 19.610 127.643 1.00 70.31 113 ALA F CA 1
ATOM 9533 C C . ALA F 1 112 ? 65.315 18.514 128.690 1.00 73.28 113 ALA F C 1
ATOM 9534 O O . ALA F 1 112 ? 64.722 17.460 128.486 1.00 72.70 113 ALA F O 1
ATOM 9536 N N . LEU F 1 113 ? 65.984 18.787 129.808 1.00 70.10 114 LEU F N 1
ATOM 9537 C CA . LEU F 1 113 ? 65.999 17.905 130.934 1.00 74.43 114 LEU F CA 1
ATOM 9538 C C . LEU F 1 113 ? 65.370 18.599 132.108 1.00 76.17 114 LEU F C 1
ATOM 9539 O O . LEU F 1 113 ? 65.623 19.755 132.361 1.00 67.98 114 LEU F O 1
ATOM 9552 N N . GLY F 1 115 ? 65.719 18.639 135.413 1.00 82.90 116 GLY F N 1
ATOM 9553 C CA . GLY F 1 115 ? 66.532 19.272 136.484 1.00 79.95 116 GLY F CA 1
ATOM 9554 C C . GLY F 1 115 ? 67.382 20.422 135.972 1.00 78.88 116 GLY F C 1
ATOM 9555 O O . GLY F 1 115 ? 67.422 21.516 136.556 1.00 74.43 116 GLY F O 1
ATOM 9556 N N . LEU F 1 116 ? 68.015 20.200 134.829 1.00 81.80 117 LEU F N 1
ATOM 9557 C CA . LEU F 1 116 ? 68.831 21.234 134.212 1.00 82.60 117 LEU F CA 1
ATOM 9558 C C . LEU F 1 116 ? 68.059 22.490 133.872 1.00 73.71 117 LEU F C 1
ATOM 9559 O O . LEU F 1 116 ? 68.575 23.584 134.042 1.00 87.83 117 LEU F O 1
ATOM 9564 N N . SER F 1 117 ? 66.804 22.338 133.464 1.00 78.25 118 SER F N 1
ATOM 9565 C CA . SER F 1 117 ? 65.906 23.482 133.156 1.00 75.35 118 SER F CA 1
ATOM 9566 C C . SER F 1 117 ? 65.720 24.489 134.283 1.00 72.54 118 SER F C 1
ATOM 9567 O O . SER F 1 117 ? 65.644 25.679 134.022 1.00 68.79 118 SER F O 1
ATOM 9570 N N . ILE F 1 118 ? 65.679 24.018 135.531 1.00 70.52 119 ILE F N 1
ATOM 9571 C CA . ILE F 1 118 ? 65.571 24.927 136.666 1.00 73.71 119 ILE F CA 1
ATOM 9572 C C . ILE F 1 118 ? 66.761 25.908 136.665 1.00 82.91 119 ILE F C 1
ATOM 9573 O O . ILE F 1 118 ? 66.595 27.117 136.862 1.00 71.97 119 ILE F O 1
ATOM 9578 N N . VAL F 1 119 ? 67.959 25.382 136.424 1.00 82.47 120 VAL F N 1
ATOM 9579 C CA . VAL F 1 119 ? 69.159 26.208 136.421 1.00 95.82 120 VAL F CA 1
ATOM 9580 C C . VAL F 1 119 ? 69.117 27.194 135.258 1.00 91.17 120 VAL F C 1
ATOM 9581 O O . VAL F 1 119 ? 69.333 28.396 135.434 1.00 92.71 120 VAL F O 1
ATOM 9585 N N . GLU F 1 120 ? 68.793 26.685 134.081 1.00 81.91 121 GLU F N 1
ATOM 9586 C CA . GLU F 1 120 ? 68.727 27.538 132.907 1.00 86.18 121 GLU F CA 1
ATOM 9587 C C . GLU F 1 120 ? 67.710 28.666 133.110 1.00 90.81 121 GLU F C 1
ATOM 9588 O O . GLU F 1 120 ? 67.921 29.779 132.664 1.00 91.85 121 GLU F O 1
ATOM 9594 N N . ALA F 1 121 ? 66.593 28.358 133.760 1.00 90.49 122 ALA F N 1
ATOM 9595 C CA . ALA F 1 121 ? 65.560 29.339 133.969 1.00 84.84 122 ALA F CA 1
ATOM 9596 C C . ALA F 1 121 ? 66.070 30.405 134.906 1.00 86.29 122 ALA F C 1
ATOM 9597 O O . ALA F 1 121 ? 65.914 31.617 134.647 1.00 86.03 122 ALA F O 1
ATOM 9599 N N . LEU F 1 122 ? 66.640 29.971 136.024 1.00 84.68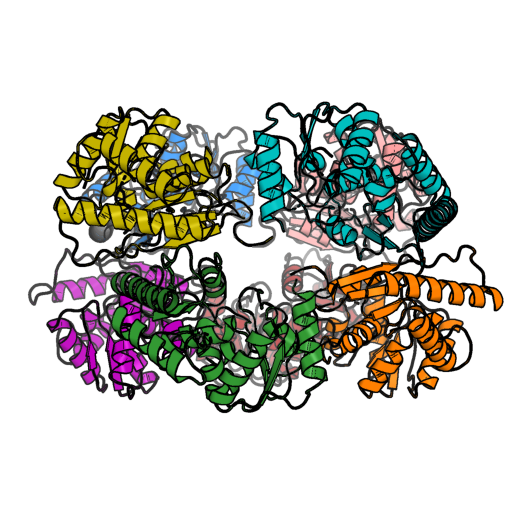 123 LEU F N 1
ATOM 9600 C CA . LEU F 1 122 ? 67.139 30.932 137.024 1.00 84.96 123 LEU F CA 1
ATOM 9601 C C . LEU F 1 122 ? 68.170 31.827 136.378 1.00 85.07 123 LEU F C 1
ATOM 9602 O O . LEU F 1 122 ? 68.141 33.055 136.567 1.00 79.58 123 LEU F O 1
ATOM 9607 N N . GLN F 1 123 ? 69.025 31.227 135.550 1.00 81.94 124 GLN F N 1
ATOM 9608 C CA . GLN F 1 123 ? 70.023 32.005 134.834 1.00 82.81 124 GLN F CA 1
ATOM 9609 C C . GLN F 1 123 ? 69.424 32.999 133.862 1.00 82.65 124 GLN F C 1
ATOM 9610 O O . GLN F 1 123 ? 69.704 34.186 133.961 1.00 97.41 124 GLN F O 1
ATOM 9616 N N . GLU F 1 124 ? 68.542 32.543 132.988 1.00 79.54 125 GLU F N 1
ATOM 9617 C CA . GLU F 1 124 ? 67.884 33.441 132.030 1.00 79.13 125 GLU F CA 1
ATOM 9618 C C . GLU F 1 124 ? 67.156 34.601 132.741 1.00 83.42 125 GLU F C 1
ATOM 9619 O O . GLU F 1 124 ? 67.121 35.698 132.235 1.00 92.59 125 GLU F O 1
ATOM 9625 N N . ARG F 1 125 ? 66.626 34.360 133.932 1.00 79.75 126 ARG F N 1
ATOM 9626 C CA . ARG F 1 125 ? 65.877 35.373 134.649 1.00 80.64 126 ARG F CA 1
ATOM 9627 C C . ARG F 1 125 ? 66.763 36.242 135.449 1.00 77.33 126 ARG F C 1
ATOM 9628 O O . ARG F 1 125 ? 66.340 37.314 135.886 1.00 82.25 126 ARG F O 1
ATOM 9636 N N . GLY F 1 126 ? 67.984 35.788 135.669 1.00 78.71 127 GLY F N 1
ATOM 9637 C CA . GLY F 1 126 ? 68.922 36.531 136.488 1.00 77.10 127 GLY F CA 1
ATOM 9638 C C . GLY F 1 126 ? 68.656 36.378 137.943 1.00 78.08 127 GLY F C 1
ATOM 9639 O O . GLY F 1 126 ? 69.061 37.227 138.730 1.00 92.83 127 GLY F O 1
ATOM 9640 N N . TYR F 1 127 ? 68.040 35.280 138.352 1.00 82.38 128 TYR F N 1
ATOM 9641 C CA . TYR F 1 127 ? 67.897 35.047 139.788 1.00 96.28 128 TYR F CA 1
ATOM 9642 C C . TYR F 1 127 ? 69.187 34.436 140.341 1.00 100.70 128 TYR F C 1
ATOM 9643 O O . TYR F 1 127 ? 69.637 33.398 139.858 1.00 93.17 128 TYR F O 1
ATOM 9652 N N . LYS F 1 128 ? 69.774 35.088 141.348 1.00 103.30 129 LYS F N 1
ATOM 9653 C CA . LYS F 1 128 ? 71.042 34.637 141.906 1.00 110.00 129 LYS F CA 1
ATOM 9654 C C . LYS F 1 128 ? 70.858 33.900 143.229 1.00 102.12 129 LYS F C 1
ATOM 9655 O O . LYS F 1 128 ? 71.550 32.905 143.500 1.00 109.68 129 LYS F O 1
ATOM 9661 N N . THR F 1 129 ? 69.888 34.338 144.016 1.00 102.60 130 THR F N 1
ATOM 9662 C CA . THR F 1 129 ? 69.602 33.715 145.312 1.00 109.80 130 THR F CA 1
ATOM 9663 C C . THR F 1 129 ? 68.208 33.032 145.315 1.00 103.86 130 THR F C 1
ATOM 9664 O O . THR F 1 129 ? 67.249 33.564 144.786 1.00 91.44 130 THR F O 1
ATOM 9668 N N . VAL F 1 130 ? 68.113 31.850 145.909 1.00 98.12 131 VAL F N 1
ATOM 9669 C CA . VAL F 1 130 ? 66.837 31.167 146.014 1.00 98.67 131 VAL F CA 1
ATOM 9670 C C . VAL F 1 130 ? 66.570 30.673 147.414 1.00 102.66 131 VAL F C 1
ATOM 9671 O O . VAL F 1 130 ? 67.468 30.530 148.220 1.00 112.39 131 VAL F O 1
ATOM 9675 N N . ALA F 1 131 ? 65.302 30.412 147.679 1.00 99.18 132 ALA F N 1
ATOM 9676 C CA . ALA F 1 131 ? 64.862 29.750 148.891 1.00 96.12 132 ALA F CA 1
ATOM 9677 C C . ALA F 1 131 ? 64.023 28.573 148.433 1.00 99.00 132 ALA F C 1
ATOM 9678 O O . ALA F 1 131 ? 63.208 28.723 147.535 1.00 111.67 132 ALA F O 1
ATOM 9680 N N . ILE F 1 132 ? 64.219 27.400 149.022 1.00 103.02 133 ILE F N 1
ATOM 9681 C CA . ILE F 1 132 ? 63.676 26.170 148.442 1.00 94.64 133 ILE F CA 1
ATOM 9682 C C . ILE F 1 132 ? 62.720 25.464 149.383 1.00 98.68 133 ILE F C 1
ATOM 9683 O O . ILE F 1 132 ? 62.967 25.360 150.562 1.00 95.75 133 ILE F O 1
ATOM 9688 N N . SER F 1 133 ? 61.619 24.991 148.826 1.00 101.32 134 SER F N 1
ATOM 9689 C CA . SER F 1 133 ? 60.707 24.106 149.506 1.00 96.90 134 SER F CA 1
ATOM 9690 C C . SER F 1 133 ? 60.733 22.799 148.726 1.00 97.65 134 SER F C 1
ATOM 9691 O O . SER F 1 133 ? 60.454 22.794 147.533 1.00 89.29 134 SER F O 1
ATOM 9694 N N . SER F 1 134 ? 61.108 21.698 149.370 1.00 113.66 135 SER F N 1
ATOM 9695 C CA . SER F 1 134 ? 61.265 20.435 148.655 1.00 121.63 135 SER F CA 1
ATOM 9696 C C . SER F 1 134 ? 60.593 19.362 149.442 1.00 126.44 135 SER F C 1
ATOM 9697 O O . SER F 1 134 ? 61.239 18.440 149.928 1.00 148.40 135 SER F O 1
ATOM 9700 N N . THR F 1 135 ? 59.282 19.483 149.576 1.00 149.31 136 THR F N 1
ATOM 9701 C CA . THR F 1 135 ? 58.552 18.507 150.337 1.00 175.66 136 THR F CA 1
ATOM 9702 C C . THR F 1 135 ? 58.806 17.149 149.648 1.00 174.96 136 THR F C 1
ATOM 9703 O O . THR F 1 135 ? 58.727 17.008 148.399 1.00 161.87 136 THR F O 1
ATOM 9707 N N . TYR F 1 136 ? 59.158 16.162 150.444 1.00 177.40 137 TYR F N 1
ATOM 9708 C CA . TYR F 1 136 ? 59.309 14.801 149.957 1.00 181.16 137 TYR F CA 1
ATOM 9709 C C . TYR F 1 136 ? 60.638 14.476 149.335 1.00 164.61 137 TYR F C 1
ATOM 9710 O O . TYR F 1 136 ? 60.875 13.336 148.982 1.00 154.67 137 TYR F O 1
ATOM 9719 N N . TYR F 1 137 ? 61.538 15.431 149.223 1.00 157.70 138 TYR F N 1
ATOM 9720 C CA . TYR F 1 137 ? 62.943 14.974 149.083 1.00 147.14 138 TYR F CA 1
ATOM 9721 C C . TYR F 1 137 ? 63.446 14.560 150.478 1.00 149.39 138 TYR F C 1
ATOM 9722 O O . TYR F 1 137 ? 62.926 15.032 151.491 1.00 125.11 138 TYR F O 1
ATOM 9731 N N . SER F 1 138 ? 64.433 13.653 150.504 1.00 162.56 139 SER F N 1
ATOM 9732 C CA . SER F 1 138 ? 65.129 13.211 151.735 1.00 149.53 139 SER F CA 1
ATOM 9733 C C . SER F 1 138 ? 66.421 14.001 151.886 1.00 151.46 139 SER F C 1
ATOM 9734 O O . SER F 1 138 ? 66.939 14.503 150.887 1.00 162.93 139 SER F O 1
ATOM 9737 N N . ARG F 1 139 ? 67.009 14.064 153.063 1.00 157.29 140 ARG F N 1
ATOM 9738 C CA . ARG F 1 139 ? 68.096 15.009 153.232 1.00 156.57 140 ARG F CA 1
ATOM 9739 C C . ARG F 1 139 ? 69.236 14.749 152.272 1.00 152.25 140 ARG F C 1
ATOM 9740 O O . ARG F 1 139 ? 69.806 15.677 151.721 1.00 151.85 140 ARG F O 1
ATOM 9748 N N . GLU F 1 140 ? 69.575 13.498 152.044 1.00 145.36 141 GLU F N 1
ATOM 9749 C CA . GLU F 1 140 ? 70.604 13.234 151.060 1.00 152.14 141 GLU F CA 1
ATOM 9750 C C . GLU F 1 140 ? 70.296 13.983 149.763 1.00 156.51 141 GLU F C 1
ATOM 9751 O O . GLU F 1 140 ? 71.114 14.784 149.294 1.00 147.03 141 GLU F O 1
ATOM 9757 N N . LEU F 1 141 ? 69.119 13.722 149.187 1.00 162.09 142 LEU F N 1
ATOM 9758 C CA . LEU F 1 141 ? 68.737 14.349 147.907 1.00 148.71 142 LEU F CA 1
ATOM 9759 C C . LEU F 1 141 ? 68.758 15.869 147.971 1.00 130.72 142 LEU F C 1
ATOM 9760 O O . LEU F 1 141 ? 69.144 16.498 146.989 1.00 136.75 142 LEU F O 1
ATOM 9765 N N . SER F 1 142 ? 68.323 16.438 149.101 1.00 124.90 143 SER F N 1
ATOM 9766 C CA . SER F 1 142 ? 68.278 17.904 149.281 1.00 125.59 143 SER F CA 1
ATOM 9767 C C . SER F 1 142 ? 69.651 18.486 149.114 1.00 122.82 143 SER F C 1
ATOM 9768 O O . SER F 1 142 ? 69.814 19.469 148.400 1.00 139.02 143 SER F O 1
ATOM 9771 N N . GLU F 1 143 ? 70.632 17.939 149.820 1.00 120.80 144 GLU F N 1
ATOM 9772 C CA . GLU F 1 143 ? 71.973 18.519 149.726 1.00 126.31 144 GLU F CA 1
ATOM 9773 C C . GLU F 1 143 ? 72.570 18.302 148.343 1.00 123.96 144 GLU F C 1
ATOM 9774 O O . GLU F 1 143 ? 73.220 19.173 147.785 1.00 106.74 144 GLU F O 1
ATOM 9780 N N . ARG F 1 144 ? 72.264 17.158 147.754 1.00 122.01 145 ARG F N 1
ATOM 9781 C CA . ARG F 1 144 ? 72.721 16.876 146.417 1.00 113.01 145 ARG F CA 1
ATOM 9782 C C . ARG F 1 144 ? 72.187 17.961 145.460 1.00 107.22 145 ARG F C 1
ATOM 9783 O O . ARG F 1 144 ? 72.912 18.533 144.651 1.00 105.15 145 ARG F O 1
ATOM 9791 N N . TYR F 1 145 ? 70.882 18.208 145.560 1.00 120.78 146 TYR F N 1
ATOM 9792 C CA . TYR F 1 145 ? 70.157 19.217 144.774 1.00 116.50 146 TYR F CA 1
ATOM 9793 C C . TYR F 1 145 ? 70.743 20.606 144.974 1.00 111.53 146 TYR F C 1
ATOM 9794 O O . TYR F 1 145 ? 71.027 21.313 144.000 1.00 103.80 146 TYR F O 1
ATOM 9803 N N . THR F 1 146 ? 70.875 20.995 146.239 1.00 102.49 147 THR F N 1
ATOM 9804 C CA . THR F 1 146 ? 71.524 22.240 146.613 1.00 103.22 147 THR F CA 1
ATOM 9805 C C . THR F 1 146 ? 72.862 22.402 145.900 1.00 104.54 147 THR F C 1
ATOM 9806 O O . THR F 1 146 ? 73.148 23.452 145.334 1.00 98.79 147 THR F O 1
ATOM 9810 N N . GLN F 1 147 ? 73.679 21.361 145.967 1.00 105.37 148 GLN F N 1
ATOM 9811 C CA . GLN F 1 147 ? 74.973 21.342 145.293 1.00 112.79 148 GLN F CA 1
ATOM 9812 C C . GLN F 1 147 ? 74.852 21.635 143.809 1.00 107.95 148 GLN F C 1
ATOM 9813 O O . GLN F 1 147 ? 75.550 22.507 143.268 1.00 109.60 148 GLN F O 1
ATOM 9819 N N . PHE F 1 148 ? 73.941 20.909 143.174 1.00 103.37 149 PHE F N 1
ATOM 9820 C CA . PHE F 1 148 ? 73.613 21.059 141.753 1.00 98.69 149 PHE F CA 1
ATOM 9821 C C . PHE F 1 148 ? 73.305 22.510 141.385 1.00 100.74 149 PHE F C 1
ATOM 9822 O O . PHE F 1 148 ? 73.840 23.035 140.408 1.00 107.14 149 PHE F O 1
ATOM 9830 N N . LEU F 1 149 ? 72.481 23.173 142.196 1.00 98.80 150 LEU F N 1
ATOM 9831 C CA . LEU F 1 149 ? 72.138 24.569 141.951 1.00 102.54 150 LEU F CA 1
ATOM 9832 C C . LEU F 1 149 ? 73.313 25.489 142.142 1.00 104.95 150 LEU F C 1
ATOM 9833 O O . LEU F 1 149 ? 73.514 26.428 141.372 1.00 106.61 150 LEU F O 1
ATOM 9838 N N . GLU F 1 150 ? 74.085 25.220 143.185 1.00 121.27 151 GLU F N 1
ATOM 9839 C CA . GLU F 1 150 ? 75.284 26.000 143.471 1.00 110.23 151 GLU F CA 1
ATOM 9840 C C . GLU F 1 150 ? 76.299 25.810 142.363 1.00 94.18 151 GLU F C 1
ATOM 9841 O O . GLU F 1 150 ? 76.897 26.764 141.907 1.00 92.81 151 GLU F O 1
ATOM 9847 N N . ALA F 1 151 ? 76.387 24.610 141.827 1.00 92.69 152 ALA F N 1
ATOM 9848 C CA . ALA F 1 151 ? 77.140 24.397 140.583 1.00 100.12 152 ALA F CA 1
ATOM 9849 C C . ALA F 1 151 ? 76.714 25.294 139.422 1.00 100.28 152 ALA F C 1
ATOM 9850 O O . ALA F 1 151 ? 77.481 25.493 138.500 1.00 100.90 152 ALA F O 1
ATOM 9852 N N . GLY F 1 152 ? 75.474 25.791 139.441 1.00 112.17 153 GLY F N 1
ATOM 9853 C CA . GLY F 1 152 ? 74.976 26.705 138.396 1.00 97.91 153 GLY F CA 1
ATOM 9854 C C . GLY F 1 152 ? 75.135 28.168 138.761 1.00 97.65 153 GLY F C 1
ATOM 9855 O O . GLY F 1 152 ? 74.706 29.057 138.035 1.00 102.53 153 GLY F O 1
ATOM 9856 N N . GLY F 1 153 ? 75.750 28.434 139.901 1.00 92.67 154 GLY F N 1
ATOM 9857 C CA . GLY F 1 153 ? 76.054 29.792 140.274 1.00 92.49 154 GLY F CA 1
ATOM 9858 C C . GLY F 1 153 ? 74.924 30.386 141.034 1.00 87.97 154 GLY F C 1
ATOM 9859 O O . GLY F 1 153 ? 74.698 31.605 140.967 1.00 93.07 154 GLY F O 1
ATOM 9860 N N . ILE F 1 154 ? 74.260 29.550 141.828 1.00 89.32 155 ILE F N 1
ATOM 9861 C CA . ILE F 1 154 ? 73.032 29.980 142.509 1.00 101.72 155 ILE F CA 1
ATOM 9862 C C . ILE F 1 154 ? 73.139 29.742 143.995 1.00 99.59 155 ILE F C 1
ATOM 9863 O O . ILE F 1 154 ? 73.324 28.599 144.419 1.00 104.22 155 ILE F O 1
ATOM 9868 N N . ARG F 1 155 ? 73.058 30.826 144.770 1.00 102.59 156 ARG F N 1
ATOM 9869 C CA . ARG F 1 155 ? 73.076 30.738 146.240 1.00 109.08 156 ARG F CA 1
ATOM 9870 C C . ARG F 1 155 ? 71.780 30.277 146.775 1.00 103.13 156 ARG F C 1
ATOM 9871 O O . ARG F 1 155 ? 70.800 30.973 146.609 1.00 115.46 156 ARG F O 1
ATOM 9879 N N . VAL F 1 156 ? 71.801 29.175 147.498 1.00 90.82 157 VAL F N 1
ATOM 9880 C CA . VAL F 1 156 ? 70.638 28.697 148.220 1.00 90.53 157 VAL F CA 1
ATOM 9881 C C . VAL F 1 156 ? 70.543 29.224 149.664 1.00 96.57 157 VAL F C 1
ATOM 9882 O O . VAL F 1 156 ? 71.141 28.672 150.560 1.00 107.30 157 VAL F O 1
ATOM 9886 N N . LEU F 1 157 ? 69.744 30.251 149.899 1.00 103.05 158 LEU F N 1
ATOM 9887 C CA . LEU F 1 157 ? 69.615 30.823 151.230 1.00 104.43 158 LEU F CA 1
ATOM 9888 C C . LEU F 1 157 ? 68.952 29.886 152.234 1.00 109.06 158 LEU F C 1
ATOM 9889 O O . LEU F 1 157 ? 69.101 30.075 153.438 1.00 105.95 158 LEU F O 1
ATOM 9894 N N . THR F 1 158 ? 68.190 28.905 151.770 1.00 106.05 159 THR F N 1
ATOM 9895 C CA . THR F 1 158 ? 67.566 27.959 152.704 1.00 115.87 159 THR F CA 1
ATOM 9896 C C . THR F 1 158 ? 66.870 26.834 151.958 1.00 110.27 159 THR F C 1
ATOM 9897 O O . THR F 1 158 ? 66.631 26.933 150.763 1.00 103.84 159 THR F O 1
ATOM 9901 N N . ILE F 1 159 ? 66.545 25.766 152.679 1.00 110.30 160 ILE F N 1
ATOM 9902 C CA . ILE F 1 159 ? 65.859 24.617 152.086 1.00 117.76 160 ILE F CA 1
ATOM 9903 C C . ILE F 1 159 ? 65.079 23.877 153.171 1.00 120.21 160 ILE F C 1
ATOM 9904 O O . ILE F 1 159 ? 65.490 23.895 154.321 1.00 126.02 160 ILE F O 1
ATOM 9909 N N . LYS F 1 160 ? 63.889 23.373 152.826 1.00 125.47 161 LYS F N 1
ATOM 9910 C CA . LYS F 1 160 ? 62.980 22.761 153.790 1.00 130.48 161 LYS F CA 1
ATOM 9911 C C . LYS F 1 160 ? 62.187 21.616 153.240 1.00 138.12 161 LYS F C 1
ATOM 9912 O O . LYS F 1 160 ? 62.048 21.510 152.022 1.00 126.02 161 LYS F O 1
ATOM 9918 N N . ASN F 1 161 ? 61.713 20.767 154.166 1.00 146.73 162 ASN F N 1
ATOM 9919 C CA . ASN F 1 161 ? 60.635 19.786 153.924 1.00 142.99 162 ASN F CA 1
ATOM 9920 C C . ASN F 1 161 ? 59.233 20.204 154.444 1.00 138.05 162 ASN F C 1
ATOM 9921 O O . ASN F 1 161 ? 58.605 21.185 153.996 1.00 135.54 162 ASN F O 1
ATOM 9926 N N . PRO F 1 182 ? 49.774 16.851 150.079 1.00 104.09 183 PRO F N 1
ATOM 9927 C CA . PRO F 1 182 ? 48.886 17.565 149.200 1.00 106.10 183 PRO F CA 1
ATOM 9928 C C . PRO F 1 182 ? 49.120 19.103 149.224 1.00 106.35 183 PRO F C 1
ATOM 9929 O O . PRO F 1 182 ? 49.904 19.638 150.040 1.00 115.91 183 PRO F O 1
ATOM 9933 N N . ALA F 1 183 ? 48.304 19.831 148.475 1.00 98.46 184 ALA F N 1
ATOM 9934 C CA . ALA F 1 183 ? 48.624 21.218 148.150 1.00 101.94 184 ALA F CA 1
ATOM 9935 C C . ALA F 1 183 ? 48.691 22.149 149.334 1.00 96.89 184 ALA F C 1
ATOM 9936 O O . ALA F 1 183 ? 49.371 23.169 149.260 1.00 94.41 184 ALA F O 1
ATOM 9938 N N . SER F 1 184 ? 48.004 21.803 150.422 1.00 105.50 185 SER F N 1
ATOM 9939 C CA . SER F 1 184 ? 48.002 22.647 151.602 1.00 105.89 185 SER F CA 1
ATOM 9940 C C . SER F 1 184 ? 49.435 22.793 152.079 1.00 107.85 185 SER F C 1
ATOM 9941 O O . SER F 1 184 ? 49.897 23.882 152.424 1.00 112.17 185 SER F O 1
ATOM 9944 N N . TYR F 1 185 ? 50.158 21.681 152.089 1.00 113.66 186 TYR F N 1
ATOM 9945 C CA . TYR F 1 185 ? 51.502 21.734 152.590 1.00 116.32 186 TYR F CA 1
ATOM 9946 C C . TYR F 1 185 ? 52.401 22.463 151.585 1.00 105.21 186 TYR F C 1
ATOM 9947 O O . TYR F 1 185 ? 53.336 23.191 151.985 1.00 97.12 186 TYR F O 1
ATOM 9956 N N . ALA F 1 186 ? 52.160 22.221 150.290 1.00 89.30 187 ALA F N 1
ATOM 9957 C CA . ALA F 1 186 ? 52.938 22.881 149.233 1.00 81.37 187 ALA F CA 1
ATOM 9958 C C . ALA F 1 186 ? 52.857 24.405 149.417 1.00 85.92 187 ALA F C 1
ATOM 9959 O O . ALA F 1 186 ? 53.897 25.086 149.602 1.00 94.92 187 ALA F O 1
ATOM 9961 N N . TYR F 1 187 ? 51.628 24.916 149.437 1.00 71.64 188 TYR F N 1
ATOM 9962 C CA . TYR F 1 187 ? 51.409 26.327 149.664 1.00 82.11 188 TYR F CA 1
ATOM 9963 C C . TYR F 1 187 ? 52.062 26.793 150.971 1.00 87.08 188 TYR F C 1
ATOM 9964 O O . TYR F 1 187 ? 52.815 27.772 150.988 1.00 87.25 188 TYR F O 1
ATOM 9973 N N . LYS F 1 188 ? 51.776 26.091 152.057 1.00 91.44 189 LYS F N 1
ATOM 9974 C CA . LYS F 1 188 ? 52.212 26.542 153.374 1.00 90.48 189 LYS F CA 1
ATOM 9975 C C . LYS F 1 188 ? 53.725 26.567 153.431 1.00 91.07 189 LYS F C 1
ATOM 9976 O O . LYS F 1 188 ? 54.315 27.524 153.921 1.00 82.78 189 LYS F O 1
ATOM 9982 N N . SER F 1 189 ? 54.347 25.520 152.896 1.00 91.66 190 SER F N 1
ATOM 9983 C CA . SER F 1 189 ? 55.792 25.437 152.939 1.00 95.82 190 SER F CA 1
ATOM 9984 C C . SER F 1 189 ? 56.428 26.588 152.190 1.00 93.33 190 SER F C 1
ATOM 9985 O O . SER F 1 189 ? 57.323 27.249 152.703 1.00 87.07 190 SER F O 1
ATOM 9988 N N . ALA F 1 190 ? 55.973 26.823 150.964 1.00 97.20 191 ALA F N 1
ATOM 9989 C CA . ALA F 1 190 ? 56.520 27.929 150.182 1.00 85.61 191 ALA F CA 1
ATOM 9990 C C . ALA F 1 190 ? 56.328 29.235 150.939 1.00 84.82 191 ALA F C 1
ATOM 9991 O O . ALA F 1 190 ? 57.174 30.106 150.899 1.00 96.30 191 ALA F O 1
ATOM 9993 N N . ARG F 1 191 ? 55.204 29.379 151.635 1.00 86.36 192 ARG F N 1
ATOM 9994 C CA . ARG F 1 191 ? 54.947 30.611 152.371 1.00 83.51 192 ARG F CA 1
ATOM 9995 C C . ARG F 1 191 ? 55.977 30.773 153.468 1.00 87.59 192 ARG F C 1
ATOM 9996 O O . ARG F 1 191 ? 56.521 31.858 153.649 1.00 87.88 192 ARG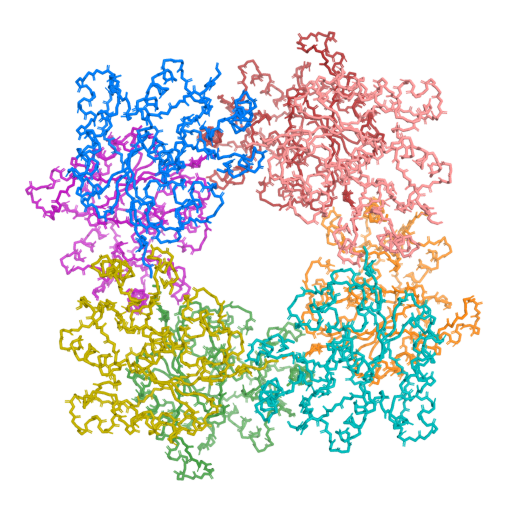 F O 1
ATOM 10004 N N . GLU F 1 192 ? 56.214 29.670 154.182 1.00 99.02 193 GLU F N 1
ATOM 10005 C CA . GLU F 1 192 ? 57.148 29.619 155.305 1.00 96.50 193 GLU F CA 1
ATOM 10006 C C . GLU F 1 192 ? 58.545 29.986 154.853 1.00 91.96 193 GLU F C 1
ATOM 10007 O O . GLU F 1 192 ? 59.164 30.907 155.382 1.00 89.02 193 GLU F O 1
ATOM 10013 N N . VAL F 1 193 ? 59.026 29.249 153.860 1.00 94.17 194 VAL F N 1
ATOM 10014 C CA . VAL F 1 193 ? 60.344 29.466 153.274 1.00 95.24 194 VAL F CA 1
ATOM 10015 C C . VAL F 1 193 ? 60.529 30.913 152.848 1.00 99.58 194 VAL F C 1
ATOM 10016 O O . VAL F 1 193 ? 61.614 31.459 152.989 1.00 111.70 194 VAL F O 1
ATOM 10020 N N . ALA F 1 194 ? 59.495 31.526 152.291 1.00 91.82 195 ALA F N 1
ATOM 10021 C CA . ALA F 1 194 ? 59.635 32.876 151.781 1.00 97.73 195 ALA F CA 1
ATOM 10022 C C . ALA F 1 194 ? 59.687 33.839 152.958 1.00 97.98 195 ALA F C 1
ATOM 10023 O O . ALA F 1 194 ? 60.305 34.906 152.875 1.00 92.93 195 ALA F O 1
ATOM 10025 N N . ALA F 1 195 ? 59.006 33.466 154.032 1.00 96.78 196 ALA F N 1
ATOM 10026 C CA . ALA F 1 195 ? 58.945 34.292 155.236 1.00 101.25 196 ALA F CA 1
ATOM 10027 C C . ALA F 1 195 ? 60.310 34.291 155.942 1.00 114.69 196 ALA F C 1
ATOM 10028 O O . ALA F 1 195 ? 60.793 35.341 156.364 1.00 115.48 196 ALA F O 1
ATOM 10030 N N . GLU F 1 196 ? 60.888 33.105 156.035 1.00 112.12 197 GLU F N 1
ATOM 10031 C CA . GLU F 1 196 ? 62.220 32.888 156.557 1.00 110.31 197 GLU F CA 1
ATOM 10032 C C . GLU F 1 196 ? 63.342 33.510 155.733 1.00 106.19 197 GLU F C 1
ATOM 10033 O O . GLU F 1 196 ? 64.326 33.955 156.284 1.00 127.03 197 GLU F O 1
ATOM 10039 N N . ALA F 1 197 ? 63.211 33.535 154.418 1.00 103.29 198 ALA F N 1
ATOM 10040 C CA . ALA F 1 197 ? 64.274 34.066 153.585 1.00 105.93 198 ALA F CA 1
ATOM 10041 C C . ALA F 1 197 ? 63.728 35.155 152.700 1.00 102.87 198 ALA F C 1
ATOM 10042 O O . ALA F 1 197 ? 63.651 35.049 151.494 1.00 97.13 198 ALA F O 1
ATOM 10044 N N . PRO F 1 198 ? 63.410 36.311 153.413 1.00 101.04 199 PRO F N 1
ATOM 10045 C CA . PRO F 1 198 ? 62.706 37.317 152.618 1.00 101.59 199 PRO F CA 1
ATOM 10046 C C . PRO F 1 198 ? 63.461 37.892 151.437 1.00 110.60 199 PRO F C 1
ATOM 10047 O O . PRO F 1 198 ? 62.830 38.475 150.573 1.00 120.84 199 PRO F O 1
ATOM 10051 N N . GLU F 1 199 ? 64.778 37.819 151.430 1.00 111.96 200 GLU F N 1
ATOM 10052 C CA . GLU F 1 199 ? 65.566 38.528 150.434 1.00 112.10 200 GLU F CA 1
ATOM 10053 C C . GLU F 1 199 ? 65.817 37.744 149.170 1.00 107.18 200 GLU F C 1
ATOM 10054 O O . GLU F 1 199 ? 66.524 38.194 148.290 1.00 100.98 200 GLU F O 1
ATOM 10060 N N . ALA F 1 200 ? 65.265 36.551 149.105 1.00 99.70 201 ALA F N 1
ATOM 10061 C CA . ALA F 1 200 ? 65.486 35.636 147.975 1.00 95.23 201 ALA F CA 1
ATOM 10062 C C . ALA F 1 200 ? 64.947 36.185 146.661 1.00 84.38 201 ALA F C 1
ATOM 10063 O O . ALA F 1 200 ? 63.889 36.794 146.610 1.00 88.41 201 ALA F O 1
ATOM 10065 N N . ASP F 1 201 ? 65.694 35.977 145.593 1.00 85.11 202 ASP F N 1
ATOM 10066 C CA . ASP F 1 201 ? 65.265 36.417 144.282 1.00 88.36 202 ASP F CA 1
ATOM 10067 C C . ASP F 1 201 ? 64.048 35.638 143.784 1.00 88.49 202 ASP F C 1
ATOM 10068 O O . ASP F 1 201 ? 63.218 36.184 143.049 1.00 85.33 202 ASP F O 1
ATOM 10073 N N . CYS F 1 202 ? 63.961 34.373 144.195 1.00 84.36 203 CYS F N 1
ATOM 10074 C CA . CYS F 1 202 ? 62.991 33.447 143.662 1.00 83.34 203 CYS F CA 1
ATOM 10075 C C . CYS F 1 202 ? 62.745 32.354 144.665 1.00 86.28 203 CYS F C 1
ATOM 10076 O O . CYS F 1 202 ? 63.652 31.987 145.389 1.00 96.76 203 CYS F O 1
ATOM 10079 N N . ILE F 1 203 ? 61.525 31.820 144.687 1.00 81.00 204 ILE F N 1
ATOM 10080 C CA . ILE F 1 203 ? 61.205 30.632 145.463 1.00 78.31 204 ILE F CA 1
ATOM 10081 C C . ILE F 1 203 ? 61.168 29.411 144.540 1.00 77.59 204 ILE F C 1
ATOM 10082 O O . ILE F 1 203 ? 60.698 29.511 143.424 1.00 76.70 204 ILE F O 1
ATOM 10087 N N . ILE F 1 204 ? 61.665 28.276 145.015 1.00 77.04 205 ILE F N 1
ATOM 10088 C CA . ILE F 1 204 ? 61.684 27.053 144.243 1.00 79.66 205 ILE F CA 1
ATOM 10089 C C . ILE F 1 204 ? 60.863 26.018 144.968 1.00 84.99 205 ILE F C 1
ATOM 10090 O O . ILE F 1 204 ? 60.970 25.889 146.172 1.00 80.71 205 ILE F O 1
ATOM 10103 N N . SER F 1 206 ? 60.360 21.991 144.743 1.00 102.45 207 SER F N 1
ATOM 10104 C CA . SER F 1 206 ? 61.018 20.851 144.101 1.00 111.42 207 SER F CA 1
ATOM 10105 C C . SER F 1 206 ? 60.439 19.528 144.576 1.00 114.41 207 SER F C 1
ATOM 10106 O O . SER F 1 206 ? 59.904 19.408 145.686 1.00 118.33 207 SER F O 1
ATOM 10109 N N . GLY F 1 207 ? 60.567 18.534 143.714 1.00 126.66 208 GLY F N 1
ATOM 10110 C CA . GLY F 1 207 ? 59.828 17.308 143.855 1.00 134.81 208 GLY F CA 1
ATOM 10111 C C . GLY F 1 207 ? 58.839 17.288 142.720 1.00 135.87 208 GLY F C 1
ATOM 10112 O O . GLY F 1 207 ? 57.762 17.877 142.834 1.00 136.27 208 GLY F O 1
ATOM 10113 N N . ALA F 1 208 ? 59.214 16.597 141.645 1.00 140.57 209 ALA F N 1
ATOM 10114 C CA . ALA F 1 208 ? 58.473 16.598 140.379 1.00 148.89 209 ALA F CA 1
ATOM 10115 C C . ALA F 1 208 ? 57.059 16.009 140.456 1.00 160.30 209 ALA F C 1
ATOM 10116 O O . ALA F 1 208 ? 56.175 16.409 139.682 1.00 154.07 209 ALA F O 1
ATOM 10118 N N . ALA F 1 209 ? 56.854 15.048 141.363 1.00 158.95 210 ALA F N 1
ATOM 10119 C CA . ALA F 1 209 ? 55.596 14.284 141.432 1.00 142.38 210 ALA F CA 1
ATOM 10120 C C . ALA F 1 209 ? 54.399 15.043 142.042 1.00 135.57 210 ALA F C 1
ATOM 10121 O O . ALA F 1 209 ? 53.255 14.648 141.807 1.00 146.74 210 ALA F O 1
ATOM 10123 N N . VAL F 1 210 ? 54.648 16.088 142.836 1.00 128.05 211 VAL F N 1
ATOM 10124 C CA . VAL F 1 210 ? 53.549 16.943 143.358 1.00 133.84 211 VAL F CA 1
ATOM 10125 C C . VAL F 1 210 ? 53.119 17.963 142.294 1.00 130.71 211 VAL F C 1
ATOM 10126 O O . VAL F 1 210 ? 53.934 18.436 141.499 1.00 145.00 211 VAL F O 1
ATOM 10130 N N . HIS F 1 211 ? 51.822 18.246 142.256 1.00 125.41 212 HIS F N 1
ATOM 10131 C CA . HIS F 1 211 ? 51.254 19.066 141.189 1.00 124.54 212 HIS F CA 1
ATOM 10132 C C . HIS F 1 211 ? 51.139 20.523 141.609 1.00 115.29 212 HIS F C 1
ATOM 10133 O O . HIS F 1 211 ? 50.217 20.916 142.293 1.00 118.92 212 HIS F O 1
ATOM 10140 N N . THR F 1 212 ? 52.073 21.317 141.103 1.00 111.33 213 THR F N 1
ATOM 10141 C CA . THR F 1 212 ? 52.331 22.674 141.549 1.00 97.97 213 THR F CA 1
ATOM 10142 C C . THR F 1 212 ? 51.848 23.781 140.597 1.00 93.98 213 THR F C 1
ATOM 10143 O O . THR F 1 212 ? 51.761 24.931 141.002 1.00 105.96 213 THR F O 1
ATOM 10155 N N . ASP F 1 214 ? 49.146 24.780 139.301 1.00 73.92 215 ASP F N 1
ATOM 10156 C CA . ASP F 1 214 ? 47.958 25.517 139.717 1.00 67.61 215 ASP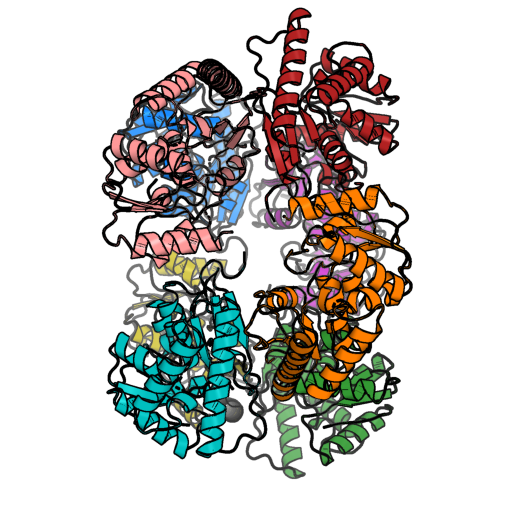 F CA 1
ATOM 10157 C C . ASP F 1 214 ? 48.175 26.499 140.843 1.00 65.42 215 ASP F C 1
ATOM 10158 O O . ASP F 1 214 ? 47.416 27.448 140.959 1.00 67.38 215 ASP F O 1
ATOM 10163 N N . ILE F 1 215 ? 49.216 26.322 141.651 1.00 64.67 216 ILE F N 1
ATOM 10164 C CA . ILE F 1 215 ? 49.425 27.248 142.739 1.00 66.64 216 ILE F CA 1
ATOM 10165 C C . ILE F 1 215 ? 50.547 28.278 142.554 1.00 69.48 216 ILE F C 1
ATOM 10166 O O . ILE F 1 215 ? 50.734 29.149 143.396 1.00 61.23 216 ILE F O 1
ATOM 10171 N N . ILE F 1 216 ? 51.223 28.242 141.417 1.00 65.38 217 ILE F N 1
ATOM 10172 C CA . ILE F 1 216 ? 52.302 29.176 141.197 1.00 63.70 217 ILE F CA 1
ATOM 10173 C C . ILE F 1 216 ? 51.779 30.618 141.173 1.00 60.65 217 ILE F C 1
ATOM 10174 O O . ILE F 1 216 ? 52.226 31.445 141.948 1.00 62.66 217 ILE F O 1
ATOM 10179 N N . ALA F 1 217 ? 50.816 30.893 140.316 1.00 61.06 218 ALA F N 1
ATOM 10180 C CA . ALA F 1 217 ? 50.317 32.241 140.216 1.00 59.59 218 ALA F CA 1
ATOM 10181 C C . ALA F 1 217 ? 49.754 32.752 141.536 1.00 60.92 218 ALA F C 1
ATOM 10182 O O . ALA F 1 217 ? 50.102 33.856 141.972 1.00 64.65 218 ALA F O 1
ATOM 10184 N N . PRO F 1 218 ? 48.899 31.960 142.205 1.00 58.84 219 PRO F N 1
ATOM 10185 C CA . PRO F 1 218 ? 48.421 32.441 143.507 1.00 61.52 219 PRO F CA 1
ATOM 10186 C C . PRO F 1 218 ? 49.574 32.751 144.465 1.00 63.30 219 PRO F C 1
ATOM 10187 O O . PRO F 1 218 ? 49.526 33.765 145.175 1.00 60.55 219 PRO F O 1
ATOM 10191 N N . LEU F 1 219 ? 50.576 31.867 144.518 1.00 64.40 220 LEU F N 1
ATOM 10192 C CA . LEU F 1 219 ? 51.750 32.115 145.366 1.00 66.60 220 LEU F CA 1
ATOM 10193 C C . LEU F 1 219 ? 52.470 33.377 144.967 1.00 63.56 220 LEU F C 1
ATOM 10194 O O . LEU F 1 219 ? 52.812 34.192 145.827 1.00 63.66 220 LEU F O 1
ATOM 10199 N N . GLU F 1 220 ? 52.701 33.545 143.682 1.00 57.42 221 GLU F N 1
ATOM 10200 C CA . GLU F 1 220 ? 53.323 34.789 143.238 1.00 62.86 221 GLU F CA 1
ATOM 10201 C C . GLU F 1 220 ? 52.522 35.996 143.693 1.00 60.99 221 GLU F C 1
ATOM 10202 O O . GLU F 1 220 ? 53.082 36.994 144.104 1.00 65.60 221 GLU F O 1
ATOM 10208 N N . ALA F 1 221 ? 51.210 35.906 143.630 1.00 63.85 222 ALA F N 1
ATOM 10209 C CA . ALA F 1 221 ? 50.373 37.030 144.017 1.00 62.00 222 ALA F CA 1
ATOM 10210 C C . ALA F 1 221 ? 50.460 37.276 145.497 1.00 63.88 222 ALA F C 1
ATOM 10211 O O . ALA F 1 221 ? 50.500 38.407 145.943 1.00 71.54 222 ALA F O 1
ATOM 10213 N N . ASP F 1 222 ? 50.491 36.216 146.278 1.00 69.36 223 ASP F N 1
ATOM 10214 C CA . ASP F 1 222 ? 50.504 36.375 147.729 1.00 71.50 223 ASP F CA 1
ATOM 10215 C C . ASP F 1 222 ? 51.864 36.827 148.250 1.00 73.36 223 ASP F C 1
ATOM 10216 O O . ASP F 1 222 ? 51.925 37.563 149.204 1.00 82.85 223 ASP F O 1
ATOM 10221 N N . LEU F 1 223 ? 52.941 36.364 147.637 1.00 74.62 224 LEU F N 1
ATOM 10222 C CA . LEU F 1 223 ? 54.268 36.641 148.122 1.00 71.78 224 LEU F CA 1
ATOM 10223 C C . LEU F 1 223 ? 54.878 37.829 147.468 1.00 80.59 224 LEU F C 1
ATOM 10224 O O . LEU F 1 223 ? 55.887 38.340 147.945 1.00 94.16 224 LEU F O 1
ATOM 10229 N N . GLY F 1 224 ? 54.340 38.236 146.343 1.00 74.19 225 GLY F N 1
ATOM 10230 C CA . GLY F 1 224 ? 55.003 39.248 145.554 1.00 76.20 225 GLY F CA 1
ATOM 10231 C C . GLY F 1 224 ? 56.415 38.898 145.125 1.00 74.61 225 GLY F C 1
ATOM 10232 O O . GLY F 1 224 ? 57.206 39.798 144.921 1.00 81.29 225 GLY F O 1
ATOM 10233 N N . LYS F 1 225 ? 56.714 37.614 144.955 1.00 72.56 226 LYS F N 1
ATOM 10234 C CA . LYS F 1 225 ? 58.032 37.140 144.510 1.00 74.46 226 LYS F CA 1
ATOM 10235 C C . LYS F 1 225 ? 57.861 36.065 143.429 1.00 72.55 226 LYS F C 1
ATOM 10236 O O . LYS F 1 225 ? 56.855 35.377 143.395 1.00 65.39 226 LYS F O 1
ATOM 10242 N N . PRO F 1 226 ? 58.850 35.897 142.550 1.00 68.49 227 PRO F N 1
ATOM 10243 C CA . PRO F 1 226 ? 58.787 34.840 141.558 1.00 68.68 227 PRO F CA 1
ATOM 10244 C C . PRO F 1 226 ? 58.806 33.514 142.244 1.00 73.29 227 PRO F C 1
ATOM 10245 O O . PRO F 1 226 ? 59.415 33.374 143.296 1.00 68.91 227 PRO F O 1
ATOM 10249 N N . VAL F 1 227 ? 58.151 32.546 141.620 1.00 73.60 228 VAL F N 1
ATOM 10250 C CA . VAL F 1 227 ? 58.075 31.192 142.132 1.00 67.02 228 VAL F CA 1
ATOM 10251 C C . VAL F 1 227 ? 58.247 30.270 140.949 1.00 66.03 228 VAL F C 1
ATOM 10252 O O . VAL F 1 227 ? 57.639 30.480 139.892 1.00 72.08 228 VAL F O 1
ATOM 10256 N N . ILE F 1 228 ? 59.059 29.248 141.139 1.00 63.63 229 ILE F N 1
ATOM 10257 C CA . ILE F 1 228 ? 59.424 28.355 140.080 1.00 69.57 229 ILE F CA 1
ATOM 10258 C C . ILE F 1 228 ? 59.422 26.936 140.615 1.00 68.62 229 ILE F C 1
ATOM 10259 O O . ILE F 1 228 ? 59.758 26.709 141.761 1.00 77.17 229 ILE F O 1
ATOM 10264 N N . SER F 1 229 ? 59.046 26.003 139.761 1.00 61.08 230 SER F N 1
ATOM 10265 C CA . SER F 1 229 ? 58.913 24.634 140.123 1.00 64.90 230 SER F CA 1
ATOM 10266 C C . SER F 1 229 ? 59.664 23.805 139.086 1.00 66.89 230 SER F C 1
ATOM 10267 O O . SER F 1 229 ? 60.055 24.319 138.028 1.00 65.11 230 SER F O 1
ATOM 10270 N N . SER F 1 230 ? 59.858 22.525 139.384 1.00 65.76 231 SER F N 1
ATOM 10271 C CA . SER F 1 230 ? 60.500 21.629 138.442 1.00 73.48 231 SER F CA 1
ATOM 10272 C C . SER F 1 230 ? 59.729 21.609 137.133 1.00 73.67 231 SER F C 1
ATOM 10273 O O . SER F 1 230 ? 60.301 21.707 136.050 1.00 83.64 231 SER F O 1
ATOM 10276 N N . ASP F 1 231 ? 58.420 21.458 137.258 1.00 78.84 232 ASP F N 1
ATOM 10277 C CA . ASP F 1 231 ? 57.509 21.433 136.127 1.00 78.08 232 ASP F CA 1
ATOM 10278 C C . ASP F 1 231 ? 57.553 22.716 135.310 1.00 68.84 232 ASP F C 1
ATOM 10279 O O . ASP F 1 231 ? 57.620 22.662 134.077 1.00 64.50 232 ASP F O 1
ATOM 10284 N N . SER F 1 232 ? 57.479 23.860 135.994 1.00 58.45 233 SER F N 1
ATOM 10285 C CA . SER F 1 232 ? 57.336 25.103 135.278 1.00 60.42 233 SER F CA 1
ATOM 10286 C C . SER F 1 232 ? 58.599 25.428 134.506 1.00 65.84 233 SER F C 1
ATOM 10287 O O . SER F 1 232 ? 58.529 25.889 133.370 1.00 69.32 233 SER F O 1
ATOM 10290 N N . ALA F 1 233 ? 59.754 25.142 135.104 1.00 70.15 234 ALA F N 1
ATOM 10291 C CA . ALA F 1 233 ? 61.039 25.377 134.452 1.00 64.00 234 ALA F CA 1
ATOM 10292 C C . ALA F 1 233 ? 61.211 24.483 133.256 1.00 64.36 234 ALA F C 1
ATOM 10293 O O . ALA F 1 233 ? 61.625 24.929 132.189 1.00 61.19 234 ALA F O 1
ATOM 10295 N N . PHE F 1 234 ? 60.823 23.220 133.414 1.00 64.14 235 PHE F N 1
ATOM 10296 C CA . PHE F 1 234 ? 60.840 22.232 132.322 1.00 58.19 235 PHE F CA 1
ATOM 10297 C C . PHE F 1 234 ? 59.957 22.711 131.165 1.00 62.28 235 PHE F C 1
ATOM 10298 O O . PHE F 1 234 ? 60.385 22.720 130.009 1.00 65.80 235 PHE F O 1
ATOM 10306 N N . PHE F 1 235 ? 58.726 23.133 131.465 1.00 68.36 236 PHE F N 1
ATOM 10307 C CA . PHE F 1 235 ? 57.794 23.510 130.400 1.00 63.59 236 PHE F CA 1
ATOM 10308 C C . PHE F 1 235 ? 58.246 24.813 129.759 1.00 61.76 236 PHE F C 1
ATOM 10309 O O . PHE F 1 235 ? 58.174 24.982 128.522 1.00 58.39 236 PHE F O 1
ATOM 10317 N N . TRP F 1 236 ? 58.753 25.720 130.583 1.00 59.57 237 TRP F N 1
ATOM 10318 C CA . TRP F 1 236 ? 59.398 26.927 130.052 1.00 68.50 237 TRP F CA 1
ATOM 10319 C C . TRP F 1 236 ? 60.528 26.610 129.046 1.00 67.08 237 TRP F C 1
ATOM 10320 O O . TRP F 1 236 ? 60.602 27.172 127.952 1.00 68.77 237 TRP F O 1
ATOM 10331 N N . LYS F 1 237 ? 61.398 25.687 129.428 1.00 66.05 238 LYS F N 1
ATOM 10332 C CA . LYS F 1 237 ? 62.485 25.285 128.562 1.00 69.23 238 LYS F CA 1
ATOM 10333 C C . LYS F 1 237 ? 61.972 24.680 127.270 1.00 66.64 238 LYS F C 1
ATOM 10334 O O . LYS F 1 237 ? 62.404 25.038 126.172 1.00 62.29 238 LYS F O 1
ATOM 10340 N N . ILE F 1 238 ? 61.017 23.775 127.397 1.00 69.63 239 ILE F N 1
ATOM 10341 C CA . ILE F 1 238 ? 60.446 23.131 126.224 1.00 68.82 239 ILE F CA 1
ATOM 10342 C C . ILE F 1 238 ? 59.851 24.158 125.265 1.00 70.92 239 ILE F C 1
ATOM 10343 O O . ILE F 1 238 ? 60.099 24.104 124.070 1.00 75.83 239 ILE F O 1
ATOM 10348 N N . LEU F 1 239 ? 59.055 25.086 125.783 1.00 69.37 240 LEU F N 1
ATOM 10349 C CA . LEU F 1 239 ? 58.397 26.055 124.917 1.00 68.52 240 LEU F CA 1
ATOM 10350 C C . LEU F 1 239 ? 59.390 27.037 124.333 1.00 67.95 240 LEU F C 1
ATOM 10351 O O . LEU F 1 239 ? 59.272 27.378 123.154 1.00 74.51 240 LEU F O 1
ATOM 10356 N N . SER F 1 240 ? 60.402 27.426 125.114 1.00 63.93 241 SER F N 1
ATOM 10357 C CA . SER F 1 240 ? 61.562 28.166 124.562 1.00 67.26 241 SER F CA 1
ATOM 10358 C C . SER F 1 240 ? 62.183 27.469 123.369 1.00 69.84 241 SER F C 1
ATOM 10359 O O . SER F 1 240 ? 62.305 28.052 122.300 1.00 72.02 241 SER F O 1
ATOM 10362 N N . LEU F 1 241 ? 62.518 26.196 123.530 1.00 69.91 242 LEU F N 1
ATOM 10363 C CA . LEU F 1 241 ? 63.092 25.439 122.430 1.00 74.19 242 LEU F CA 1
ATOM 10364 C C . LEU F 1 241 ? 62.162 25.396 121.230 1.00 70.08 242 LEU F C 1
ATOM 10365 O O . LEU F 1 241 ? 62.614 25.504 120.126 1.00 76.34 242 LEU F O 1
ATOM 10370 N N . LEU F 1 242 ? 60.870 25.197 121.430 1.00 70.18 243 LEU F N 1
ATOM 10371 C CA . LEU F 1 242 ? 59.930 25.206 120.303 1.00 67.38 243 LEU F CA 1
ATOM 10372 C C . LEU F 1 242 ? 59.827 26.601 119.685 1.00 74.35 243 LEU F C 1
ATOM 10373 O O . LEU F 1 242 ? 59.337 26.733 118.581 1.00 73.37 243 LEU F O 1
ATOM 10378 N N . GLY F 1 243 ? 60.233 27.642 120.404 1.00 70.16 244 GLY F N 1
ATOM 10379 C CA . GLY F 1 243 ? 60.107 28.984 119.880 1.00 73.47 244 GLY F CA 1
ATOM 10380 C C . GLY F 1 243 ? 58.695 29.478 119.932 1.00 78.82 244 GLY F C 1
ATOM 10381 O O . GLY F 1 243 ? 58.311 30.357 119.170 1.00 88.05 244 GLY F O 1
ATOM 10382 N N . VAL F 1 244 ? 57.937 28.911 120.861 1.00 75.26 245 VAL F N 1
ATOM 10383 C CA . VAL F 1 244 ? 56.568 29.275 121.091 1.00 74.91 245 VAL F CA 1
ATOM 10384 C C . VAL F 1 244 ? 56.533 30.236 122.255 1.00 74.93 245 VAL F C 1
ATOM 10385 O O . VAL F 1 244 ? 57.068 29.936 123.298 1.00 67.91 245 VAL F O 1
ATOM 10389 N N . ARG F 1 245 ? 55.843 31.340 122.086 1.00 83.85 246 ARG F N 1
ATOM 10390 C CA . ARG F 1 245 ? 55.855 32.402 123.062 1.00 82.11 246 ARG F CA 1
ATOM 10391 C C . ARG F 1 245 ? 54.541 32.696 123.773 1.00 80.19 246 ARG F C 1
ATOM 10392 O O . ARG F 1 245 ? 54.317 33.797 124.205 1.00 83.60 246 ARG F O 1
ATOM 10400 N N . GLU F 1 246 ? 53.664 31.711 123.855 1.00 76.60 247 GLU F N 1
ATOM 10401 C CA . GLU F 1 246 ? 52.432 31.817 124.612 1.00 69.01 247 GLU F CA 1
ATOM 10402 C C . GLU F 1 246 ? 52.164 30.568 125.408 1.00 70.89 247 GLU F C 1
ATOM 10403 O O . GLU F 1 246 ? 52.680 29.530 125.106 1.00 72.26 247 GLU F O 1
ATOM 10409 N N . THR F 1 247 ? 51.320 30.677 126.415 1.00 67.24 248 THR F N 1
ATOM 10410 C CA . THR F 1 247 ? 50.851 29.538 127.171 1.00 66.47 248 THR F CA 1
ATOM 10411 C C . THR F 1 247 ? 49.371 29.640 127.229 1.00 63.35 248 THR F C 1
ATOM 10412 O O . THR F 1 247 ? 48.807 30.558 126.711 1.00 64.54 248 THR F O 1
ATOM 10416 N N . SER F 1 248 ? 48.733 28.639 127.779 1.00 63.24 249 SER F N 1
ATOM 10417 C CA . SER F 1 248 ? 47.303 28.653 127.902 1.00 61.42 249 SER F CA 1
ATOM 10418 C C . SER F 1 248 ? 46.752 29.729 128.804 1.00 63.32 249 SER F C 1
ATOM 10419 O O . SER F 1 248 ? 45.625 30.125 128.623 1.00 67.54 249 SER F O 1
ATOM 10422 N N . GLY F 1 249 ? 47.511 30.207 129.774 1.00 60.51 250 GLY F N 1
ATOM 10423 C CA . GLY F 1 249 ? 46.910 30.973 130.835 1.00 64.13 250 GLY F CA 1
ATOM 10424 C C . GLY F 1 249 ? 47.734 31.581 131.911 1.00 57.88 250 GLY F C 1
ATOM 10425 O O . GLY F 1 249 ? 48.497 32.464 131.682 1.00 77.33 250 GLY F O 1
ATOM 10426 N N . GLY F 1 250 ? 47.474 31.195 133.124 1.00 54.88 251 GLY F N 1
ATOM 10427 C CA . GLY F 1 250 ? 47.967 31.957 134.261 1.00 51.82 251 GLY F CA 1
ATOM 10428 C C . GLY F 1 250 ? 48.885 31.039 135.015 1.00 56.90 251 GLY F C 1
ATOM 10429 O O . GLY F 1 250 ? 48.546 30.563 136.113 1.00 59.46 251 GLY F O 1
ATOM 10430 N N . TRP F 1 251 ? 50.045 30.780 134.421 1.00 52.57 252 TRP F N 1
ATOM 10431 C CA . TRP F 1 251 ? 50.965 29.840 134.978 1.00 57.47 252 TRP F CA 1
ATOM 10432 C C . TRP F 1 251 ? 52.192 30.475 135.634 1.00 57.57 252 TRP F C 1
ATOM 10433 O O . TRP F 1 251 ? 53.211 29.804 135.845 1.00 65.80 252 TRP F O 1
ATOM 10444 N N . GLY F 1 252 ? 52.116 31.746 135.986 1.00 61.82 253 GLY F N 1
ATOM 10445 C CA . GLY F 1 252 ? 53.243 32.407 136.675 1.00 65.96 253 GLY F CA 1
ATOM 10446 C C . GLY F 1 252 ? 54.126 33.216 135.744 1.00 68.67 253 GLY F C 1
ATOM 10447 O O . GLY F 1 252 ? 54.048 33.108 134.501 1.00 68.15 253 GLY F O 1
ATOM 10448 N N . SER F 1 253 ? 55.019 33.983 136.352 1.00 70.27 254 SER F N 1
ATOM 10449 C CA . SER F 1 253 ? 55.796 34.989 135.633 1.00 62.57 254 SER F CA 1
ATOM 10450 C C . SER F 1 253 ? 56.831 34.388 134.714 1.00 63.71 254 SER F C 1
ATOM 10451 O O . SER F 1 253 ? 57.081 34.914 133.644 1.00 64.64 254 SER F O 1
ATOM 10454 N N . LEU F 1 254 ? 57.455 33.304 135.127 1.00 66.28 255 LEU F N 1
ATOM 10455 C CA . LEU F 1 254 ? 58.445 32.695 134.277 1.00 68.42 255 LEU F CA 1
ATOM 10456 C C . LEU F 1 254 ? 57.794 32.356 132.966 1.00 68.80 255 LEU F C 1
ATOM 10457 O O . LEU F 1 254 ? 58.276 32.778 131.928 1.00 69.51 255 LEU F O 1
ATOM 10462 N N . LEU F 1 255 ? 56.707 31.590 132.998 1.00 71.92 256 LEU F N 1
ATOM 10463 C CA . LEU F 1 255 ? 56.032 31.216 131.718 1.00 67.83 256 LEU F CA 1
ATOM 10464 C C . LEU F 1 255 ? 55.410 32.411 131.024 1.00 64.95 256 LEU F C 1
ATOM 10465 O O . LEU F 1 255 ? 55.304 32.413 129.826 1.00 66.83 256 LEU F O 1
ATOM 10470 N N . ASP F 1 256 ? 55.022 33.445 131.767 1.00 64.57 257 ASP F N 1
ATOM 10471 C CA . ASP F 1 256 ? 54.563 34.672 131.118 1.00 63.02 257 ASP F CA 1
ATOM 10472 C C . ASP F 1 256 ? 55.692 35.412 130.431 1.00 68.28 257 ASP F C 1
ATOM 10473 O O . ASP F 1 256 ? 55.444 36.195 129.542 1.00 73.03 257 ASP F O 1
ATOM 10478 N N . SER F 1 257 ? 56.940 35.158 130.818 1.00 76.44 258 SER F N 1
ATOM 10479 C CA . SER F 1 257 ? 58.076 35.875 130.236 1.00 71.82 258 SER F CA 1
ATOM 10480 C C . SER F 1 257 ? 58.529 35.297 128.935 1.00 67.91 258 SER F C 1
ATOM 10481 O O . SER F 1 257 ? 59.410 35.844 128.313 1.00 77.21 258 SER F O 1
ATOM 10484 N N . LEU F 1 258 ? 57.963 34.181 128.520 1.00 70.92 259 LEU F N 1
ATOM 10485 C CA . LEU F 1 258 ? 58.366 33.560 127.273 1.00 74.76 259 LEU F CA 1
ATOM 10486 C C . LEU F 1 258 ? 58.201 34.581 126.156 1.00 77.28 259 LEU F C 1
ATOM 10487 O O . LEU F 1 258 ? 59.113 34.778 125.373 1.00 93.38 259 LEU F O 1
ATOM 10493 N N . ALA G 1 6 ? 44.468 19.385 144.791 1.00 155.68 7 ALA G N 1
ATOM 10494 C CA . ALA G 1 6 ? 43.990 20.562 145.571 1.00 150.19 7 ALA G CA 1
ATOM 10495 C C . ALA G 1 6 ? 42.858 20.179 146.547 1.00 134.16 7 ALA G C 1
ATOM 10496 O O . ALA G 1 6 ? 41.713 19.959 146.139 1.00 142.65 7 ALA G O 1
ATOM 10498 N N . ASP G 1 7 ? 43.188 20.103 147.832 1.00 109.59 8 ASP G N 1
ATOM 10499 C CA . ASP G 1 7 ? 42.164 19.946 148.853 1.00 102.80 8 ASP G CA 1
ATOM 10500 C C . ASP G 1 7 ? 41.626 21.322 149.293 1.00 93.27 8 ASP G C 1
ATOM 10501 O O . ASP G 1 7 ? 42.336 22.343 149.230 1.00 91.58 8 ASP G O 1
ATOM 10506 N N . TYR G 1 8 ? 40.381 21.334 149.761 1.00 73.65 9 TYR G N 1
ATOM 10507 C CA . TYR G 1 8 ? 39.729 22.550 150.229 1.00 71.37 9 TYR G CA 1
ATOM 10508 C C . TYR G 1 8 ? 40.596 23.299 151.250 1.00 72.07 9 TYR G C 1
ATOM 10509 O O . TYR G 1 8 ? 41.231 22.697 152.085 1.00 76.99 9 TYR G O 1
ATOM 10518 N N . GLY G 1 9 ? 40.651 24.619 151.124 1.00 72.47 10 GLY G N 1
ATOM 10519 C CA . GLY G 1 9 ? 41.349 25.447 152.077 1.00 66.65 10 GLY G CA 1
ATOM 10520 C C . GLY G 1 9 ? 42.851 25.473 151.926 1.00 68.58 10 GLY G C 1
ATOM 10521 O O . GLY G 1 9 ? 43.537 26.003 152.797 1.00 65.96 10 GLY G O 1
ATOM 10522 N N . TRP G 1 10 ? 43.371 24.997 150.796 1.00 67.72 11 TRP G N 1
ATOM 10523 C CA . TRP G 1 10 ? 44.837 24.952 150.590 1.00 67.80 11 TRP G CA 1
ATOM 10524 C C . TRP G 1 10 ? 45.537 26.275 150.707 1.00 69.39 11 TRP G C 1
ATOM 10525 O O . TRP G 1 10 ? 46.721 26.313 150.989 1.00 81.91 11 TRP G O 1
ATOM 10536 N N . ARG G 1 11 ? 44.817 27.361 150.477 1.00 73.13 12 ARG G N 1
ATOM 10537 C CA . ARG G 1 11 ? 45.412 28.681 150.500 1.00 67.85 12 ARG G CA 1
ATOM 10538 C C . ARG G 1 11 ? 45.218 29.380 151.828 1.00 63.29 12 ARG G C 1
ATOM 10539 O O . ARG G 1 11 ? 45.648 30.515 151.985 1.00 64.53 12 ARG G O 1
ATOM 10547 N N . GLY G 1 12 ? 44.561 28.718 152.776 1.00 58.00 13 GLY G N 1
ATOM 10548 C CA . GLY G 1 12 ? 44.267 29.327 154.051 1.00 52.16 13 GLY G CA 1
ATOM 10549 C C . GLY G 1 12 ? 42.887 28.916 154.504 1.00 57.18 13 GLY G C 1
ATOM 10550 O O . GLY G 1 12 ? 41.946 28.889 153.711 1.00 67.70 13 GLY G O 1
ATOM 10551 N N . LYS G 1 13 ? 42.730 28.690 155.792 1.00 60.80 14 LYS G N 1
ATOM 10552 C CA . LYS G 1 13 ? 41.456 28.345 156.364 1.00 61.15 14 LYS G CA 1
ATOM 10553 C C . LYS G 1 13 ? 41.027 29.355 157.370 1.00 59.91 14 LYS G C 1
ATOM 10554 O O . LYS G 1 13 ? 41.783 29.731 158.196 1.00 66.02 14 LYS G O 1
ATOM 10560 N N . VAL G 1 14 ? 39.786 29.773 157.303 1.00 62.48 15 VAL G N 1
ATOM 10561 C CA . VAL G 1 14 ? 39.251 30.776 158.214 1.00 62.49 15 VAL G CA 1
ATOM 10562 C C . VAL G 1 14 ? 38.100 30.195 158.981 1.00 60.69 15 VAL G C 1
ATOM 10563 O O . VAL G 1 14 ? 37.258 29.543 158.421 1.00 65.44 15 VAL G O 1
ATOM 10567 N N . GLY G 1 15 ? 38.094 30.410 160.280 1.00 64.14 16 GLY G N 1
ATOM 10568 C CA . GLY G 1 15 ? 37.014 29.944 161.136 1.00 63.52 16 GLY G CA 1
ATOM 10569 C C . GLY G 1 15 ? 36.318 31.176 161.620 1.00 61.70 16 GLY G C 1
ATOM 10570 O O . GLY G 1 15 ? 36.951 32.068 162.185 1.00 64.04 16 GLY G O 1
ATOM 10571 N N . LEU G 1 16 ? 35.022 31.224 161.408 1.00 58.09 17 LEU G N 1
ATOM 10572 C CA . LEU G 1 16 ? 34.233 32.326 161.880 1.00 59.50 17 LEU G CA 1
ATOM 10573 C C . LEU G 1 16 ? 33.367 31.948 163.076 1.00 59.25 17 LEU G C 1
ATOM 10574 O O . LEU G 1 16 ? 32.624 30.969 163.034 1.00 65.08 17 LEU G O 1
ATOM 10579 N N . ILE G 1 17 ? 33.477 32.734 164.138 1.00 59.85 18 ILE G N 1
ATOM 10580 C CA . ILE G 1 17 ? 32.624 32.614 165.295 1.00 61.51 18 ILE G CA 1
ATOM 10581 C C . ILE G 1 17 ? 31.376 33.437 165.018 1.00 63.13 18 ILE G C 1
ATOM 10582 O O . ILE G 1 17 ? 31.428 34.643 164.889 1.00 64.19 18 ILE G O 1
ATOM 10587 N N . SER G 1 18 ? 30.270 32.748 164.849 1.00 67.50 19 SER G N 1
ATOM 10588 C CA . SER G 1 18 ? 29.057 33.335 164.353 1.00 75.59 19 SER G CA 1
ATOM 10589 C C . SER G 1 18 ? 28.187 33.626 165.520 1.00 79.14 19 SER G C 1
ATOM 10590 O O . SER G 1 18 ? 28.298 32.989 166.534 1.00 97.33 19 SER G O 1
ATOM 10593 N N . THR G 1 19 ? 27.306 34.601 165.368 1.00 94.84 20 THR G N 1
ATOM 10594 C CA . THR G 1 19 ? 26.367 34.979 166.401 1.00 92.51 20 THR G CA 1
ATOM 10595 C C . THR G 1 19 ? 25.116 34.247 166.115 1.00 97.68 20 THR G C 1
ATOM 10596 O O . THR G 1 19 ? 24.789 34.057 164.955 1.00 87.83 20 THR G O 1
ATOM 10600 N N . PRO G 1 20 ? 24.336 34.012 167.143 1.00 105.20 21 PRO G N 1
ATOM 10601 C CA . PRO G 1 20 ? 23.106 33.231 167.067 1.00 99.53 21 PRO G CA 1
ATOM 10602 C C . PRO G 1 20 ? 22.090 33.973 166.249 1.00 98.69 21 PRO G C 1
ATOM 10603 O O . PRO G 1 20 ? 21.037 33.471 165.977 1.00 108.67 21 PRO G O 1
ATOM 10607 N N . VAL G 1 21 ? 22.428 35.168 165.817 1.00 103.08 22 VAL G N 1
ATOM 10608 C CA . VAL G 1 21 ? 21.573 35.910 164.925 1.00 114.34 22 VAL G CA 1
ATOM 10609 C C . VAL G 1 21 ? 21.362 35.024 163.702 1.00 129.83 22 VAL G C 1
ATOM 10610 O O . VAL G 1 21 ? 20.452 35.270 162.947 1.00 166.56 22 VAL G O 1
ATOM 10614 N N . ILE G 1 22 ? 22.212 34.018 163.510 1.00 127.50 23 ILE G N 1
ATOM 10615 C CA . ILE G 1 22 ? 22.195 33.156 162.339 1.00 124.38 23 ILE G CA 1
ATOM 10616 C C . ILE G 1 22 ? 22.425 33.922 161.071 1.00 114.99 23 ILE G C 1
ATOM 10617 O O . ILE G 1 22 ? 21.764 33.732 160.081 1.00 103.92 23 ILE G O 1
ATOM 10622 N N . GLU G 1 23 ? 23.389 34.819 161.149 1.00 118.17 24 GLU G N 1
ATOM 10623 C CA . GLU G 1 23 ? 23.907 35.500 159.996 1.00 106.99 24 GLU G CA 1
ATOM 10624 C C . GLU G 1 23 ? 24.797 34.586 159.164 1.00 103.75 24 GLU G C 1
ATOM 10625 O O . GLU G 1 23 ? 25.213 33.513 159.587 1.00 77.55 24 GLU G O 1
ATOM 10631 N N . ASN G 1 24 ? 25.035 35.048 157.952 1.00 86.01 25 ASN G N 1
ATOM 10632 C CA . ASN G 1 24 ? 25.655 34.307 156.884 1.00 77.96 25 ASN G CA 1
ATOM 10633 C C . ASN G 1 24 ? 26.959 34.875 156.361 1.00 71.56 25 ASN G C 1
ATOM 10634 O O . ASN G 1 24 ? 27.209 34.852 155.184 1.00 74.80 25 ASN G O 1
ATOM 10639 N N . ALA G 1 25 ? 27.767 35.426 157.240 1.00 66.05 26 ALA G N 1
ATOM 10640 C CA . ALA G 1 25 ? 29.091 35.904 156.899 1.00 58.20 26 ALA G CA 1
ATOM 10641 C C . ALA G 1 25 ? 29.954 34.830 156.287 1.00 56.86 26 ALA G C 1
ATOM 10642 O O . ALA G 1 25 ? 30.805 35.143 155.469 1.00 61.58 26 ALA G O 1
ATOM 10644 N N . HIS G 1 26 ? 29.791 33.575 156.701 1.00 55.54 27 HIS G N 1
ATOM 10645 C CA . HIS G 1 26 ? 30.521 32.476 156.041 1.00 58.02 27 HIS G CA 1
ATOM 10646 C C . HIS G 1 26 ? 30.231 32.392 154.545 1.00 63.44 27 HIS G C 1
ATOM 10647 O O . HIS G 1 26 ? 31.127 32.148 153.752 1.00 64.68 27 HIS G O 1
ATOM 10654 N N . VAL G 1 27 ? 28.974 32.587 154.162 1.00 67.27 28 VAL G N 1
ATOM 10655 C CA . VAL G 1 27 ? 28.579 32.555 152.764 1.00 65.26 28 VAL G CA 1
ATOM 10656 C C . VAL G 1 27 ? 29.194 33.752 152.049 1.00 66.51 28 VAL G C 1
ATOM 10657 O O . VAL G 1 27 ? 29.791 33.598 150.981 1.00 60.01 28 VAL G O 1
ATOM 10661 N N . GLU G 1 28 ? 28.986 34.947 152.625 1.00 61.00 29 GLU G N 1
ATOM 10662 C CA . GLU G 1 28 ? 29.548 36.156 152.088 1.00 58.74 29 GLU G CA 1
ATOM 10663 C C . GLU G 1 28 ? 31.049 36.014 151.856 1.00 62.01 29 GLU G C 1
ATOM 10664 O O . GLU G 1 28 ? 31.569 36.446 150.846 1.00 64.54 29 GLU G O 1
ATOM 10670 N N . LEU G 1 29 ? 31.757 35.447 152.812 1.00 62.29 30 LEU G N 1
ATOM 10671 C CA . LEU G 1 29 ? 33.190 35.371 152.694 1.00 60.42 30 LEU G CA 1
ATOM 10672 C C . LEU G 1 29 ? 33.557 34.402 151.593 1.00 59.96 30 LEU G C 1
ATOM 10673 O O . LEU G 1 29 ? 34.527 34.589 150.871 1.00 71.23 30 LEU G O 1
ATOM 10678 N N . ALA G 1 30 ? 32.823 33.315 151.499 1.00 64.26 31 ALA G N 1
ATOM 10679 C CA . ALA G 1 30 ? 33.092 32.329 150.464 1.00 59.25 31 ALA G CA 1
ATOM 10680 C C . ALA G 1 30 ? 32.930 32.959 149.085 1.00 60.73 31 ALA G C 1
ATOM 10681 O O . ALA G 1 30 ? 33.730 32.691 148.221 1.00 62.32 31 ALA G O 1
ATOM 10683 N N . ARG G 1 31 ? 31.973 33.868 148.893 1.00 59.65 32 ARG G N 1
ATOM 10684 C CA . ARG G 1 31 ? 31.879 34.611 147.623 1.00 55.31 32 ARG G CA 1
ATOM 10685 C C . ARG G 1 31 ? 33.018 35.565 147.343 1.00 56.97 32 ARG G C 1
ATOM 10686 O O . ARG G 1 31 ? 33.430 35.760 146.210 1.00 57.43 32 ARG G O 1
ATOM 10694 N N . VAL G 1 32 ? 33.509 36.228 148.383 1.00 59.32 33 VAL G N 1
ATOM 10695 C CA . VAL G 1 32 ? 34.540 37.251 148.201 1.00 55.68 33 VAL G CA 1
ATOM 10696 C C . VAL G 1 32 ? 35.932 36.661 148.120 1.00 56.28 33 VAL G C 1
ATOM 10697 O O . VAL G 1 32 ? 36.775 37.139 147.382 1.00 57.67 33 VAL G O 1
ATOM 10701 N N . ALA G 1 33 ? 36.178 35.616 148.890 1.00 59.05 34 ALA G N 1
ATOM 10702 C CA . ALA G 1 33 ? 37.502 35.036 148.940 1.00 61.21 34 ALA G CA 1
ATOM 10703 C C . ALA G 1 33 ? 37.885 34.482 147.585 1.00 60.11 34 ALA G C 1
ATOM 10704 O O . ALA G 1 33 ? 37.042 34.053 146.825 1.00 60.82 34 ALA G O 1
ATOM 10706 N N . PRO G 1 34 ? 39.176 34.513 147.265 1.00 61.92 35 PRO G N 1
ATOM 10707 C CA . PRO G 1 34 ? 39.659 33.919 146.040 1.00 60.50 35 PRO G CA 1
ATOM 10708 C C . PRO G 1 34 ? 39.666 32.412 146.206 1.00 67.69 35 PRO G C 1
ATOM 10709 O O . PRO G 1 34 ? 39.462 31.934 147.308 1.00 67.37 35 PRO G O 1
ATOM 10713 N N . GLU G 1 35 ? 39.960 31.699 145.129 1.00 75.46 36 GLU G N 1
ATOM 10714 C CA . GLU G 1 35 ? 40.060 30.254 145.130 1.00 80.26 36 GLU G CA 1
ATOM 10715 C C . GLU G 1 35 ? 41.132 29.771 146.077 1.00 76.07 36 GLU G C 1
ATOM 10716 O O . GLU G 1 35 ? 42.234 30.315 146.105 1.00 74.14 36 GLU G O 1
ATOM 10722 N N . GLY G 1 36 ? 40.817 28.724 146.831 1.00 71.49 37 GLY G N 1
ATOM 10723 C CA . GLY G 1 36 ? 41.781 28.071 147.709 1.00 68.91 37 GLY G CA 1
ATOM 10724 C C . GLY G 1 36 ? 41.559 28.412 149.177 1.00 66.68 37 GLY G C 1
ATOM 10725 O O . GLY G 1 36 ? 42.111 27.766 150.051 1.00 58.48 37 GLY G O 1
ATOM 10726 N N . VAL G 1 37 ? 40.792 29.460 149.444 1.00 63.06 38 VAL G N 1
ATOM 10727 C CA . VAL G 1 37 ? 40.507 29.863 150.818 1.00 63.90 38 VAL G CA 1
ATOM 10728 C C . VAL G 1 37 ? 39.336 29.077 151.355 1.00 61.01 38 VAL G C 1
ATOM 10729 O O . VAL G 1 37 ? 38.257 29.119 150.806 1.00 66.86 38 VAL G O 1
ATOM 10733 N N . GLY G 1 38 ? 39.542 28.375 152.449 1.00 63.00 39 GLY G N 1
ATOM 10734 C CA . GLY G 1 38 ? 38.470 27.565 153.041 1.00 61.59 39 GLY G CA 1
ATOM 10735 C C . GLY G 1 38 ? 37.786 28.366 154.123 1.00 62.26 39 GLY G C 1
ATOM 10736 O O . GLY G 1 38 ? 38.447 29.137 154.810 1.00 61.99 39 GLY G O 1
ATOM 10737 N N . VAL G 1 39 ? 36.481 28.172 154.288 1.00 58.75 40 VAL G N 1
ATOM 10738 C CA . VAL G 1 39 ? 35.741 28.845 155.320 1.00 58.66 40 VAL G CA 1
ATOM 10739 C C . VAL G 1 39 ? 35.045 27.864 156.241 1.00 57.62 40 VAL G C 1
ATOM 10740 O O . VAL G 1 39 ? 34.458 26.894 155.798 1.00 57.38 40 VAL G O 1
ATOM 10744 N N . TYR G 1 40 ? 35.106 28.155 157.529 1.00 55.79 41 TYR G N 1
ATOM 10745 C CA . TYR G 1 40 ? 34.492 27.329 158.565 1.00 60.48 41 TYR G CA 1
ATOM 10746 C C . TYR G 1 40 ? 33.768 28.189 159.550 1.00 59.20 41 TYR G C 1
ATOM 10747 O O . TYR G 1 40 ? 33.937 29.391 159.588 1.00 67.49 41 TYR G O 1
ATOM 10756 N N . GLN G 1 41 ? 32.926 27.564 160.331 1.00 60.85 42 GLN G N 1
ATOM 10757 C CA . GLN G 1 41 ? 31.994 28.305 161.152 1.00 61.50 42 GLN G CA 1
ATOM 10758 C C . GLN G 1 41 ? 31.786 27.573 162.468 1.00 61.44 42 GLN G C 1
ATOM 10759 O O . GLN G 1 41 ? 31.848 26.336 162.523 1.00 66.65 42 GLN G O 1
ATOM 10765 N N . THR G 1 42 ? 31.523 28.326 163.512 1.00 60.55 43 THR G N 1
ATOM 10766 C CA . THR G 1 42 ? 31.135 27.750 164.768 1.00 62.73 43 THR G CA 1
ATOM 10767 C C . THR G 1 42 ? 30.220 28.705 165.505 1.00 59.98 43 THR G C 1
ATOM 10768 O O . THR G 1 42 ? 30.327 29.873 165.342 1.00 58.49 43 THR G O 1
ATOM 10772 N N . PHE G 1 43 ? 29.338 28.184 166.331 1.00 65.61 44 PHE G N 1
ATOM 10773 C CA . PHE G 1 43 ? 28.387 28.970 167.143 1.00 69.76 44 PHE G CA 1
ATOM 10774 C C . PHE G 1 43 ? 28.667 28.822 168.668 1.00 74.74 44 PHE G C 1
ATOM 10775 O O . PHE G 1 43 ? 28.697 27.703 169.214 1.00 76.45 44 PHE G O 1
ATOM 10783 N N . PRO G 1 44 ? 28.863 29.933 169.354 1.00 77.53 45 PRO G N 1
ATOM 10784 C CA . PRO G 1 44 ? 28.978 29.878 170.802 1.00 86.45 45 PRO G CA 1
ATOM 10785 C C . PRO G 1 44 ? 27.613 29.597 171.413 1.00 83.51 45 PRO G C 1
ATOM 10786 O O . PRO G 1 44 ? 26.617 29.984 170.819 1.00 91.31 45 PRO G O 1
ATOM 10790 N N . TYR G 1 45 ? 27.558 28.883 172.540 1.00 94.73 46 TYR G N 1
ATOM 10791 C CA . TYR G 1 45 ? 26.267 28.576 173.198 1.00 91.05 46 TYR G CA 1
ATOM 10792 C C . TYR G 1 45 ? 26.044 29.604 174.264 1.00 91.94 46 TYR G C 1
ATOM 10793 O O . TYR G 1 45 ? 26.750 29.616 175.259 1.00 83.01 46 TYR G O 1
ATOM 10802 N N . VAL G 1 46 ? 25.089 30.497 174.049 1.00 93.13 47 VAL G N 1
ATOM 10803 C CA . VAL G 1 46 ? 24.892 31.603 174.956 1.00 88.50 47 VAL G CA 1
ATOM 10804 C C . VAL G 1 46 ? 23.398 31.845 175.116 1.00 95.74 47 VAL G C 1
ATOM 10805 O O . VAL G 1 46 ? 22.849 32.809 174.566 1.00 96.29 47 VAL G O 1
ATOM 10809 N N . PRO G 1 47 ? 22.718 30.934 175.845 1.00 113.11 48 PRO G N 1
ATOM 10810 C CA . PRO G 1 47 ? 21.275 31.010 176.068 1.00 118.74 48 PRO G CA 1
ATOM 10811 C C . PRO G 1 47 ? 20.944 32.113 177.071 1.00 134.48 48 PRO G C 1
ATOM 10812 O O . PRO G 1 47 ? 21.772 32.436 177.921 1.00 136.57 48 PRO G O 1
ATOM 10816 N N . ASN G 1 48 ? 19.758 32.700 176.956 1.00 147.26 49 ASN G N 1
ATOM 10817 C CA . ASN G 1 48 ? 19.258 33.688 177.923 1.00 149.71 49 ASN G CA 1
ATOM 10818 C C . ASN G 1 48 ? 20.269 34.806 178.187 1.00 141.22 49 ASN G C 1
ATOM 10819 O O . ASN G 1 48 ? 20.495 35.207 179.331 1.00 149.37 49 ASN G O 1
ATOM 10824 N N . PHE G 1 49 ? 20.899 35.283 177.121 1.00 123.88 50 PHE G N 1
ATOM 10825 C CA . PHE G 1 49 ? 21.827 36.396 177.224 1.00 130.94 50 PHE G CA 1
ATOM 10826 C C . PHE G 1 49 ? 21.058 37.693 177.506 1.00 142.41 50 PHE G C 1
ATOM 10827 O O . PHE G 1 49 ? 20.108 38.011 176.797 1.00 136.50 50 PHE G O 1
ATOM 10835 N N . ARG G 1 50 ? 21.479 38.408 178.555 1.00 154.02 51 ARG G N 1
ATOM 10836 C CA . ARG G 1 50 ? 21.001 39.744 178.905 1.00 161.45 51 ARG G CA 1
ATOM 10837 C C . ARG G 1 50 ? 22.221 40.655 179.010 1.00 157.29 51 ARG G C 1
ATOM 10838 O O . ARG G 1 50 ? 23.281 40.184 179.418 1.00 145.21 51 ARG G O 1
ATOM 10846 N N . VAL G 1 51 ? 22.072 41.948 178.711 1.00 151.47 52 VAL G N 1
ATOM 10847 C CA . VAL G 1 51 ? 23.182 42.899 178.847 1.00 152.64 52 VAL G CA 1
ATOM 10848 C C . VAL G 1 51 ? 23.525 43.168 180.305 1.00 156.16 52 VAL G C 1
ATOM 10849 O O . VAL G 1 51 ? 22.863 43.945 180.994 1.00 184.46 52 VAL G O 1
ATOM 10853 N N . ASP G 1 52 ? 24.544 42.496 180.797 1.00 148.51 53 ASP G N 1
ATOM 10854 C CA . ASP G 1 52 ? 24.991 42.763 182.143 1.00 142.04 53 ASP G CA 1
ATOM 10855 C C . ASP G 1 52 ? 26.352 42.096 182.343 1.00 141.06 53 ASP G C 1
ATOM 10856 O O . ASP G 1 52 ? 26.744 41.186 181.593 1.00 151.25 53 ASP G O 1
ATOM 10861 N N . ALA G 1 53 ? 27.067 42.567 183.353 1.00 136.78 54 ALA G N 1
ATOM 10862 C CA . ALA G 1 53 ? 28.479 42.210 183.566 1.00 130.45 54 ALA G CA 1
ATOM 10863 C C . ALA G 1 53 ? 28.730 40.710 183.666 1.00 130.05 54 ALA G C 1
ATOM 10864 O O . ALA G 1 53 ? 29.706 40.196 183.116 1.00 137.19 54 ALA G O 1
ATOM 10866 N N . THR G 1 54 ? 27.842 40.009 184.361 1.00 127.77 55 THR G N 1
ATOM 10867 C CA . THR G 1 54 ? 27.985 38.575 184.564 1.00 128.76 55 THR G CA 1
ATOM 10868 C C . THR G 1 54 ? 27.741 37.793 183.281 1.00 124.66 55 THR G C 1
ATOM 10869 O O . THR G 1 54 ? 28.380 36.772 183.040 1.00 108.05 55 THR G O 1
ATOM 10873 N N . ASN G 1 55 ? 26.780 38.263 182.490 1.00 131.31 56 ASN G N 1
ATOM 10874 C CA . ASN G 1 55 ? 26.434 37.613 181.229 1.00 131.90 56 ASN G CA 1
ATOM 10875 C C . ASN G 1 55 ? 27.530 37.878 180.211 1.00 123.05 56 ASN G C 1
ATOM 10876 O O . ASN G 1 55 ? 27.942 36.975 179.502 1.00 119.53 56 ASN G O 1
ATOM 10881 N N . ILE G 1 56 ? 27.982 39.128 180.141 1.00 112.27 57 ILE G N 1
ATOM 10882 C CA . ILE G 1 56 ? 29.100 39.496 179.276 1.00 103.40 57 ILE G CA 1
ATOM 10883 C C . ILE G 1 56 ? 30.356 38.702 179.588 1.00 106.79 57 ILE G C 1
ATOM 10884 O O . ILE G 1 56 ? 31.069 38.266 178.703 1.00 109.69 57 ILE G O 1
ATOM 10889 N N . LYS G 1 57 ? 30.636 38.501 180.851 1.00 110.59 58 LYS G N 1
ATOM 10890 C CA . LYS G 1 57 ? 31.727 37.630 181.178 1.00 108.29 58 LYS G CA 1
ATOM 10891 C C . LYS G 1 57 ? 31.515 36.211 180.644 1.00 101.64 58 LYS G C 1
ATOM 10892 O O . LYS G 1 57 ? 32.470 35.568 180.215 1.00 108.61 58 LYS G O 1
ATOM 10898 N N . ARG G 1 58 ? 30.287 35.706 180.742 1.00 96.57 59 ARG G N 1
ATOM 10899 C CA . ARG G 1 58 ? 29.951 34.360 180.290 1.00 97.71 59 ARG G CA 1
ATOM 10900 C C . ARG G 1 58 ? 30.114 34.300 178.772 1.00 100.18 59 ARG G C 1
ATOM 10901 O O . ARG G 1 58 ? 30.658 33.334 178.219 1.00 89.01 59 ARG G O 1
ATOM 10909 N N . ALA G 1 59 ? 29.629 35.349 178.113 1.00 94.24 60 ALA G N 1
ATOM 10910 C CA . ALA G 1 59 ? 29.743 35.488 176.677 1.00 86.82 60 ALA G CA 1
ATOM 10911 C C . ALA G 1 59 ? 31.183 35.333 176.246 1.00 91.05 60 ALA G C 1
ATOM 10912 O O . ALA G 1 59 ? 31.517 34.451 175.457 1.00 95.41 60 ALA G O 1
ATOM 10914 N N . VAL G 1 60 ? 32.056 36.153 176.822 1.00 89.12 61 VAL G N 1
ATOM 10915 C CA . VAL G 1 60 ? 33.480 36.094 176.503 1.00 80.32 61 VAL G CA 1
ATOM 10916 C C . VAL G 1 60 ? 34.094 34.715 176.730 1.00 83.28 61 VAL G C 1
ATOM 10917 O O . VAL G 1 60 ? 34.981 34.287 175.989 1.00 102.21 61 VAL G O 1
ATOM 10921 N N . GLU G 1 61 ? 33.625 33.991 177.727 1.00 86.42 62 GLU G N 1
ATOM 10922 C CA . GLU G 1 61 ? 34.167 32.662 177.967 1.00 96.06 62 GLU G CA 1
ATOM 10923 C C . GLU G 1 61 ? 33.689 31.754 176.845 1.00 92.11 62 GLU G C 1
ATOM 10924 O O . GLU G 1 61 ? 34.383 30.812 176.458 1.00 89.74 62 GLU G O 1
ATOM 10930 N N . GLN G 1 62 ? 32.495 32.022 176.337 1.00 85.93 63 GLN G N 1
ATOM 10931 C CA . GLN G 1 62 ? 31.966 31.226 175.236 1.00 91.13 63 GLN G CA 1
ATOM 10932 C C . GLN G 1 62 ? 32.731 31.475 173.932 1.00 83.27 63 GLN G C 1
ATOM 10933 O O . GLN G 1 62 ? 33.097 30.528 173.234 1.00 76.29 63 GLN G O 1
ATOM 10939 N N . LEU G 1 63 ? 32.962 32.743 173.622 1.00 76.55 64 LEU G N 1
ATOM 10940 C CA . LEU G 1 63 ? 33.809 33.096 172.505 1.00 71.24 64 LEU G CA 1
ATOM 10941 C C . LEU G 1 63 ? 35.168 32.456 172.605 1.00 75.20 64 LEU G C 1
ATOM 10942 O O . LEU G 1 63 ? 35.695 31.988 171.609 1.00 72.80 64 LEU G O 1
ATOM 10947 N N . GLU G 1 64 ? 35.734 32.367 173.806 1.00 81.85 65 GLU G N 1
ATOM 10948 C CA . GLU G 1 64 ? 37.040 31.698 173.946 1.00 76.71 65 GLU G CA 1
ATOM 10949 C C . GLU G 1 64 ? 36.940 30.195 173.667 1.00 71.82 65 GLU G C 1
ATOM 10950 O O . GLU G 1 64 ? 37.878 29.578 173.150 1.00 72.15 65 GLU G O 1
ATOM 10956 N N . THR G 1 65 ? 35.808 29.599 174.023 1.00 63.94 66 THR G N 1
ATOM 10957 C CA . THR G 1 65 ? 35.628 28.186 173.781 1.00 68.33 66 THR G CA 1
ATOM 10958 C C . THR G 1 65 ? 35.542 27.932 172.288 1.00 69.09 66 THR G C 1
ATOM 10959 O O . THR G 1 65 ? 36.169 26.985 171.758 1.00 67.26 66 THR G O 1
ATOM 10963 N N . SER G 1 66 ? 34.707 28.744 171.634 1.00 62.91 67 SER G N 1
ATOM 10964 C CA . SER G 1 66 ? 34.513 28.673 170.181 1.00 61.02 67 SER G CA 1
ATOM 10965 C C . SER G 1 66 ? 35.844 28.802 169.488 1.00 58.67 67 SER G C 1
ATOM 10966 O O . SER G 1 66 ? 36.225 27.945 168.674 1.00 55.32 67 SER G O 1
ATOM 10969 N N . ALA G 1 67 ? 36.599 29.830 169.859 1.00 58.16 68 ALA G N 1
ATOM 10970 C CA . ALA G 1 67 ? 37.934 30.032 169.293 1.00 67.76 68 ALA G CA 1
ATOM 10971 C C . ALA G 1 67 ? 38.839 28.838 169.478 1.00 67.85 68 ALA G C 1
ATOM 10972 O O . ALA G 1 67 ? 39.601 28.472 168.586 1.00 67.22 68 ALA G O 1
ATOM 10974 N N . ALA G 1 68 ? 38.756 28.210 170.641 1.00 71.70 69 ALA G N 1
ATOM 10975 C CA . ALA G 1 68 ? 39.583 27.032 170.884 1.00 66.57 69 ALA G CA 1
ATOM 10976 C C . ALA G 1 68 ? 39.110 25.848 170.054 1.00 63.92 69 ALA G C 1
ATOM 10977 O O . ALA G 1 68 ? 39.924 25.094 169.502 1.00 74.45 69 ALA G O 1
ATOM 10979 N N . ALA G 1 69 ? 37.792 25.700 169.924 1.00 63.14 70 ALA G N 1
ATOM 10980 C CA . ALA G 1 69 ? 37.234 24.648 169.082 1.00 60.22 70 ALA G CA 1
ATOM 10981 C C . ALA G 1 69 ? 37.741 24.809 167.659 1.00 62.71 70 ALA G C 1
ATOM 10982 O O . ALA G 1 69 ? 38.217 23.844 167.043 1.00 68.78 70 ALA G O 1
ATOM 10984 N N . LEU G 1 70 ? 37.679 26.040 167.151 1.00 60.40 71 LEU G N 1
ATOM 10985 C CA . LEU G 1 70 ? 38.192 26.318 165.817 1.00 64.86 71 LEU G CA 1
ATOM 10986 C C . LEU G 1 70 ? 39.690 26.073 165.706 1.00 68.60 71 LEU G C 1
ATOM 10987 O O . LEU G 1 70 ? 40.143 25.461 164.745 1.00 66.00 71 LEU G O 1
ATOM 10992 N N . GLY G 1 71 ? 40.456 26.594 166.663 1.00 71.29 72 GLY G N 1
ATOM 10993 C CA . GLY G 1 71 ? 41.898 26.376 166.686 1.00 78.53 72 GLY G CA 1
ATOM 10994 C C . GLY G 1 71 ? 42.237 24.889 166.591 1.00 77.23 72 GLY G C 1
ATOM 10995 O O . GLY G 1 71 ? 43.017 24.478 165.742 1.00 76.47 72 GLY G O 1
ATOM 10996 N N . SER G 1 72 ? 41.571 24.087 167.407 1.00 73.58 73 SER G N 1
ATOM 10997 C CA . SER G 1 72 ? 41.798 22.648 167.430 1.00 79.68 73 SER G CA 1
ATOM 10998 C C . SER G 1 72 ? 41.408 22.016 166.103 1.00 81.28 73 SER G C 1
ATOM 10999 O O . SER G 1 72 ? 42.047 21.084 165.664 1.00 84.43 73 SER G O 1
ATOM 11002 N N . ALA G 1 73 ? 40.332 22.507 165.492 1.00 78.33 74 ALA G N 1
ATOM 11003 C CA . ALA G 1 73 ? 39.870 21.992 164.220 1.00 73.72 74 ALA G CA 1
ATOM 11004 C C . ALA G 1 73 ? 40.931 22.105 163.149 1.00 79.69 74 ALA G C 1
ATOM 11005 O O . ALA G 1 73 ? 41.173 21.153 162.427 1.00 105.91 74 ALA G O 1
ATOM 11007 N N . GLY G 1 74 ? 41.612 23.231 163.076 1.00 76.99 75 GLY G N 1
ATOM 11008 C CA . GLY G 1 74 ? 42.768 23.356 162.197 1.00 72.18 75 GLY G CA 1
ATOM 11009 C C . GLY G 1 74 ? 42.781 24.604 161.350 1.00 72.00 75 GLY G C 1
ATOM 11010 O O . GLY G 1 74 ? 43.519 24.672 160.373 1.00 72.01 75 GLY G O 1
ATOM 11011 N N . VAL G 1 75 ? 42.005 25.611 161.733 1.00 65.22 76 VAL G N 1
ATOM 11012 C CA . VAL G 1 75 ? 41.962 26.820 160.955 1.00 63.63 76 VAL G CA 1
ATOM 11013 C C . VAL G 1 75 ? 43.269 27.567 161.132 1.00 66.92 76 VAL G C 1
ATOM 11014 O O . VAL G 1 75 ? 43.992 27.311 162.061 1.00 73.90 76 VAL G O 1
ATOM 11018 N N . ASP G 1 76 ? 43.527 28.525 160.252 1.00 69.85 77 ASP G N 1
ATOM 11019 C CA . ASP G 1 76 ? 44.704 29.363 160.310 1.00 63.78 77 ASP G CA 1
ATOM 11020 C C . ASP G 1 76 ? 44.415 30.698 160.948 1.00 62.46 77 ASP G C 1
ATOM 11021 O O . ASP G 1 76 ? 45.314 31.314 161.480 1.00 71.19 77 ASP G O 1
ATOM 11026 N N . ILE G 1 77 ? 43.157 31.132 160.908 1.00 64.07 78 ILE G N 1
ATOM 11027 C CA . ILE G 1 77 ? 42.742 32.458 161.343 1.00 63.25 78 ILE G CA 1
ATOM 11028 C C . ILE G 1 77 ? 41.358 32.324 161.952 1.00 60.51 78 ILE G C 1
ATOM 11029 O O . ILE G 1 77 ? 40.581 31.495 161.505 1.00 64.87 78 ILE G O 1
ATOM 11034 N N . VAL G 1 78 ? 41.050 33.155 162.945 1.00 55.63 79 VAL G N 1
ATOM 11035 C CA . VAL G 1 78 ? 39.763 33.148 163.564 1.00 56.58 79 VAL G CA 1
ATOM 11036 C C . VAL G 1 78 ? 39.140 34.527 163.491 1.00 59.89 79 VAL G C 1
ATOM 11037 O O . VAL G 1 78 ? 39.786 35.516 163.757 1.00 58.64 79 VAL G O 1
ATOM 11041 N N . GLY G 1 79 ? 37.870 34.581 163.092 1.00 61.44 80 GLY G N 1
ATOM 11042 C CA . GLY G 1 79 ? 37.199 35.841 162.904 1.00 58.82 80 GLY G CA 1
ATOM 11043 C C . GLY G 1 79 ? 36.017 35.868 163.803 1.00 57.45 80 GLY G C 1
ATOM 11044 O O . GLY G 1 79 ? 35.320 34.867 163.920 1.00 61.81 80 GLY G O 1
ATOM 11045 N N . GLN G 1 80 ? 35.787 37.000 164.448 1.00 60.03 81 GLN G N 1
ATOM 11046 C CA . GLN G 1 80 ? 34.648 37.135 165.343 1.00 66.48 81 GLN G CA 1
ATOM 11047 C C . GLN G 1 80 ? 33.632 38.061 164.686 1.00 69.51 81 GLN G C 1
ATOM 11048 O O . GLN G 1 80 ? 33.942 39.207 164.372 1.00 69.54 81 GLN G O 1
ATOM 11054 N N . VAL G 1 81 ? 32.431 37.536 164.468 1.00 69.17 82 VAL G N 1
ATOM 11055 C CA . VAL G 1 81 ? 31.376 38.229 163.777 1.00 66.44 82 VAL G CA 1
ATOM 11056 C C . VAL G 1 81 ? 30.524 38.954 164.777 1.00 74.30 82 VAL G C 1
ATOM 11057 O O . VAL G 1 81 ? 30.027 38.362 165.723 1.00 87.46 82 VAL G O 1
ATOM 11061 N N . GLY G 1 82 ? 30.335 40.244 164.559 1.00 82.20 83 GLY G N 1
ATOM 11062 C CA . GLY G 1 82 ? 29.548 41.094 165.472 1.00 88.71 83 GLY G CA 1
ATOM 11063 C C . GLY G 1 82 ? 30.269 42.401 165.728 1.00 89.75 83 GLY G C 1
ATOM 11064 O O . GLY G 1 82 ? 31.333 42.439 166.378 1.00 92.07 83 GLY G O 1
ATOM 11065 N N . THR G 1 83 ? 29.779 43.453 165.089 1.00 98.71 84 THR G N 1
ATOM 11066 C CA . THR G 1 83 ? 30.389 44.764 165.187 1.00 108.07 84 THR G CA 1
ATOM 11067 C C . THR G 1 83 ? 30.274 45.412 166.536 1.00 99.86 84 THR G C 1
ATOM 11068 O O . THR G 1 83 ? 31.237 45.920 167.072 1.00 84.79 84 THR G O 1
ATOM 11072 N N . PRO G 1 84 ? 29.094 45.376 167.112 1.00 103.84 85 PRO G N 1
ATOM 11073 C CA . PRO G 1 84 ? 28.949 46.040 168.407 1.00 117.43 85 PRO G CA 1
ATOM 11074 C C . PRO G 1 84 ? 29.754 45.415 169.538 1.00 111.78 85 PRO G C 1
ATOM 11075 O O . PRO G 1 84 ? 30.124 46.111 170.487 1.00 108.92 85 PRO G O 1
ATOM 11079 N N . PHE G 1 85 ? 30.057 44.130 169.430 1.00 101.51 86 PHE G N 1
ATOM 11080 C CA . PHE G 1 85 ? 30.850 43.486 170.472 1.00 105.54 86 PHE G CA 1
ATOM 11081 C C . PHE G 1 85 ? 32.299 44.002 170.602 1.00 107.93 86 PHE G C 1
ATOM 11082 O O . PHE G 1 85 ? 32.995 43.618 171.525 1.00 111.67 86 PHE G O 1
ATOM 11090 N N . SER G 1 86 ? 32.776 44.824 169.670 1.00 107.40 87 SER G N 1
ATOM 11091 C CA . SER G 1 86 ? 34.132 45.377 169.772 1.00 110.34 87 SER G CA 1
ATOM 11092 C C . SER G 1 86 ? 34.117 46.598 170.701 1.00 112.40 87 SER G C 1
ATOM 11093 O O . SER G 1 86 ? 35.171 47.053 171.181 1.00 110.91 87 SER G O 1
ATOM 11096 N N . PHE G 1 87 ? 32.948 47.177 170.874 1.00 111.89 88 PHE G N 1
ATOM 11097 C CA . PHE G 1 87 ? 32.813 48.266 171.797 1.00 109.42 88 PHE G CA 1
ATOM 11098 C C . PHE G 1 87 ? 31.753 47.977 172.819 1.00 120.22 88 PHE G C 1
ATOM 11099 O O . PHE G 1 87 ? 31.128 48.878 173.343 1.00 121.57 88 PHE G O 1
ATOM 11107 N N . ALA G 1 88 ? 31.545 46.702 173.093 1.00 129.89 89 ALA G N 1
ATOM 11108 C CA . ALA G 1 88 ? 30.655 46.335 174.159 1.00 142.32 89 ALA G CA 1
ATOM 11109 C C . ALA G 1 88 ? 31.493 46.411 175.392 1.00 147.55 89 ALA G C 1
ATOM 11110 O O . ALA G 1 88 ? 32.419 45.643 175.580 1.00 163.34 89 ALA G O 1
ATOM 11112 N N . GLY G 1 89 ? 31.168 47.369 176.234 1.00 151.11 90 GLY G N 1
ATOM 11113 C CA . GLY G 1 89 ? 31.894 47.581 177.458 1.00 151.43 90 GLY G CA 1
ATOM 11114 C C . GLY G 1 89 ? 33.019 48.552 177.241 1.00 154.50 90 GLY G C 1
ATOM 11115 O O . GLY G 1 89 ? 33.586 48.648 176.165 1.00 153.78 90 GLY G O 1
ATOM 11116 N N . GLY G 1 90 ? 33.368 49.254 178.299 1.00 148.61 91 GLY G N 1
ATOM 11117 C CA . GLY G 1 90 ? 34.518 50.118 178.273 1.00 140.69 91 GLY G CA 1
ATOM 11118 C C . GLY G 1 90 ? 34.328 51.145 177.193 1.00 153.89 91 GLY G C 1
ATOM 11119 O O . GLY G 1 90 ? 33.332 51.149 176.473 1.00 152.07 91 GLY G O 1
ATOM 11120 N N . THR G 1 91 ? 35.324 51.996 177.049 1.00 148.69 92 THR G N 1
ATOM 11121 C CA . THR G 1 91 ? 35.303 53.002 176.028 1.00 153.49 92 THR G CA 1
ATOM 11122 C C . THR G 1 91 ? 36.646 52.928 175.366 1.00 151.45 92 THR G C 1
ATOM 11123 O O . THR G 1 91 ? 37.621 52.500 175.972 1.00 180.31 92 THR G O 1
ATOM 11127 N N . GLY G 1 92 ? 36.700 53.318 174.109 1.00 142.30 93 GLY G N 1
ATOM 11128 C CA . GLY G 1 92 ? 37.922 53.180 173.365 1.00 129.27 93 GLY G CA 1
ATOM 11129 C C . GLY G 1 92 ? 38.107 51.770 172.866 1.00 131.41 93 GLY G C 1
ATOM 11130 O O . GLY G 1 92 ? 37.188 50.964 172.828 1.00 130.12 93 GLY G O 1
ATOM 11131 N N . LEU G 1 93 ? 39.330 51.488 172.470 1.00 126.98 94 LEU G N 1
ATOM 11132 C CA . LEU G 1 93 ? 39.671 50.254 171.767 1.00 118.57 94 LEU G CA 1
ATOM 11133 C C . LEU G 1 93 ? 40.169 49.183 172.710 1.00 118.04 94 LEU G C 1
ATOM 11134 O O . LEU G 1 93 ? 40.311 48.036 172.321 1.00 121.23 94 LEU G O 1
ATOM 11139 N N . GLU G 1 94 ? 40.407 49.553 173.960 1.00 119.67 95 GLU G N 1
ATOM 11140 C CA . GLU G 1 94 ? 41.049 48.658 174.933 1.00 114.56 95 GLU G CA 1
ATOM 11141 C C . GLU G 1 94 ? 40.267 47.346 175.138 1.00 107.11 95 GLU G C 1
ATOM 11142 O O . GLU G 1 94 ? 40.866 46.285 175.322 1.00 99.50 95 GLU G O 1
ATOM 11148 N N . TRP G 1 95 ? 38.939 47.434 175.062 1.00 99.48 96 TRP G N 1
ATOM 11149 C CA . TRP G 1 95 ? 38.074 46.281 175.185 1.00 99.18 96 TRP G CA 1
ATOM 11150 C C . TRP G 1 95 ? 38.317 45.313 174.044 1.00 95.94 96 TRP G C 1
ATOM 11151 O O . TRP G 1 95 ? 38.600 44.123 174.249 1.00 91.31 96 TRP G O 1
ATOM 11162 N N . ALA G 1 96 ? 38.163 45.839 172.833 1.00 96.16 97 ALA G N 1
ATOM 11163 C CA . ALA G 1 96 ? 38.389 45.088 171.615 1.00 90.23 97 ALA G CA 1
ATOM 11164 C C . ALA G 1 96 ? 39.761 44.417 171.642 1.00 90.44 97 ALA G C 1
ATOM 11165 O O . ALA G 1 96 ? 39.864 43.211 171.383 1.00 91.27 97 ALA G O 1
ATOM 11167 N N . GLU G 1 97 ? 40.811 45.183 171.926 1.00 87.01 98 GLU G N 1
ATOM 11168 C CA . GLU G 1 97 ? 42.164 44.616 171.904 1.00 93.88 98 GLU G CA 1
ATOM 11169 C C . GLU G 1 97 ? 42.361 43.546 172.987 1.00 94.45 98 GLU G C 1
ATOM 11170 O O . GLU G 1 97 ? 43.136 42.594 172.790 1.00 79.63 98 GLU G O 1
ATOM 11176 N N . ASP G 1 98 ? 41.693 43.660 174.124 1.00 97.99 99 ASP G N 1
ATOM 11177 C CA . ASP G 1 98 ? 41.729 42.547 175.059 1.00 93.65 99 ASP G CA 1
ATOM 11178 C C . ASP G 1 98 ? 41.005 41.294 174.616 1.00 92.49 99 ASP G C 1
ATOM 11179 O O . ASP G 1 98 ? 41.554 40.213 174.680 1.00 89.43 99 ASP G O 1
ATOM 11184 N N . ILE G 1 99 ? 39.792 41.439 174.110 1.00 89.95 100 ILE G N 1
ATOM 11185 C CA . ILE G 1 99 ? 39.110 40.309 173.512 1.00 92.40 100 ILE G CA 1
ATOM 11186 C C . ILE G 1 99 ? 39.969 39.654 172.412 1.00 85.35 100 ILE G C 1
ATOM 11187 O O . ILE G 1 99 ? 40.154 38.416 172.362 1.00 76.55 100 ILE G O 1
ATOM 11192 N N . SER G 1 100 ? 40.489 40.486 171.523 1.00 75.90 101 SER G N 1
ATOM 11193 C CA . SER G 1 100 ? 41.353 39.983 170.504 1.00 79.62 101 SER G CA 1
ATOM 11194 C C . SER G 1 100 ? 42.460 39.089 171.099 1.00 77.63 101 SER G C 1
ATOM 11195 O O . SER G 1 100 ? 42.653 37.969 170.624 1.00 81.03 101 SER G O 1
ATOM 11198 N N . THR G 1 101 ? 43.161 39.536 172.121 1.00 79.15 102 THR G N 1
ATOM 11199 C CA . THR G 1 101 ? 44.186 38.698 172.719 1.00 82.75 102 THR G CA 1
ATOM 11200 C C . THR G 1 101 ? 43.663 37.440 173.374 1.00 78.17 102 THR G C 1
ATOM 11201 O O . THR G 1 101 ? 44.251 36.398 173.259 1.00 69.00 102 THR G O 1
ATOM 11205 N N . LYS G 1 102 ? 42.561 37.528 174.084 1.00 74.40 103 LYS G N 1
ATOM 11206 C CA . LYS G 1 102 ? 41.982 36.306 174.637 1.00 77.63 103 LYS G CA 1
ATOM 11207 C C . LYS G 1 102 ? 41.788 35.233 173.561 1.00 80.56 103 LYS G C 1
ATOM 11208 O O . LYS G 1 102 ? 42.097 34.058 173.776 1.00 82.75 103 LYS G O 1
ATOM 11214 N N . LEU G 1 103 ? 41.230 35.651 172.423 1.00 78.69 104 LEU G N 1
ATOM 11215 C CA . LEU G 1 103 ? 40.875 34.729 171.363 1.00 75.25 104 LEU G CA 1
ATOM 11216 C C . LEU G 1 103 ? 42.132 34.219 170.647 1.00 71.59 104 LEU G C 1
ATOM 11217 O O . LEU G 1 103 ? 42.173 33.047 170.230 1.00 67.40 104 LEU G O 1
ATOM 11222 N N . GLU G 1 104 ? 43.141 35.079 170.525 1.00 62.72 105 GLU G N 1
ATOM 11223 C CA . GLU G 1 104 ? 44.433 34.628 170.026 1.00 67.82 105 GLU G CA 1
ATOM 11224 C C . GLU G 1 104 ? 44.997 33.579 170.947 1.00 71.60 105 GLU G C 1
ATOM 11225 O O . GLU G 1 104 ? 45.443 32.512 170.514 1.00 74.43 105 GLU G O 1
ATOM 11231 N N . LYS G 1 105 ? 44.905 33.854 172.239 1.00 74.27 106 LYS G N 1
ATOM 11232 C CA . LYS G 1 105 ? 45.366 32.923 173.239 1.00 81.43 106 LYS G CA 1
ATOM 11233 C C . LYS G 1 105 ? 44.600 31.600 173.191 1.00 73.71 106 LYS G C 1
ATOM 11234 O O . LYS G 1 105 ? 45.207 30.548 173.185 1.00 73.13 106 LYS G O 1
ATOM 11240 N N . ALA G 1 106 ? 43.272 31.693 173.211 1.00 71.23 107 ALA G N 1
ATOM 11241 C CA . ALA G 1 106 ? 42.398 30.540 173.231 1.00 68.88 107 ALA G CA 1
ATOM 11242 C C . ALA G 1 106 ? 42.526 29.654 171.985 1.00 75.32 107 ALA G C 1
ATOM 11243 O O . ALA G 1 106 ? 42.342 28.456 172.085 1.00 83.17 107 ALA G O 1
ATOM 11245 N N . SER G 1 107 ? 42.854 30.241 170.834 1.00 74.86 108 SER G N 1
ATOM 11246 C CA . SER G 1 107 ? 42.864 29.526 169.574 1.00 69.68 108 SER G CA 1
ATOM 11247 C C . SER G 1 107 ? 44.265 29.164 169.133 1.00 71.42 108 SER G C 1
ATOM 11248 O O . SER G 1 107 ? 44.485 28.173 168.436 1.00 69.07 108 SER G O 1
ATOM 11251 N N . GLY G 1 108 ? 45.226 29.996 169.505 1.00 67.28 109 GLY G N 1
ATOM 11252 C CA . GLY G 1 108 ? 46.575 29.804 169.043 1.00 65.40 109 GLY G CA 1
ATOM 11253 C C . GLY G 1 108 ? 46.789 30.374 167.686 1.00 69.73 109 GLY G C 1
ATOM 11254 O O . GLY G 1 108 ? 47.819 30.122 167.062 1.00 75.14 109 GLY G O 1
ATOM 11255 N N . LYS G 1 109 ? 45.845 31.195 167.231 1.00 74.05 110 LYS G N 1
ATOM 11256 C CA . LYS G 1 109 ? 45.849 31.695 165.853 1.00 67.12 110 LYS G CA 1
ATOM 11257 C C . LYS G 1 109 ? 45.564 33.198 165.846 1.00 66.93 110 LYS G C 1
ATOM 11258 O O . LYS G 1 109 ? 44.853 33.703 166.727 1.00 66.17 110 LYS G O 1
ATOM 11264 N N . PRO G 1 110 ? 46.064 33.916 164.834 1.00 60.61 111 PRO G N 1
ATOM 11265 C CA . PRO G 1 110 ? 45.669 35.301 164.726 1.00 61.53 111 PRO G CA 1
ATOM 11266 C C . PRO G 1 110 ? 44.140 35.480 164.612 1.00 64.74 111 PRO G C 1
ATOM 11267 O O . PRO G 1 110 ? 43.424 34.578 164.195 1.00 70.95 111 PRO G O 1
ATOM 11271 N N . VAL G 1 111 ? 43.673 36.671 164.928 1.00 63.22 112 VAL G N 1
ATOM 11272 C CA . VAL G 1 111 ? 42.288 36.927 165.098 1.00 61.95 112 VAL G CA 1
ATOM 11273 C C . VAL G 1 111 ? 41.865 38.248 164.446 1.00 68.49 112 VAL G C 1
ATOM 11274 O O . VAL G 1 111 ? 42.564 39.228 164.536 1.00 71.13 112 VAL G O 1
ATOM 11278 N N . ALA G 1 112 ? 40.671 38.250 163.852 1.00 69.71 113 ALA G N 1
ATOM 11279 C CA . ALA G 1 112 ? 40.043 39.440 163.392 1.00 67.13 113 ALA G CA 1
ATOM 11280 C C . ALA G 1 112 ? 38.718 39.593 164.100 1.00 65.43 113 ALA G C 1
ATOM 11281 O O . ALA G 1 112 ? 38.006 38.621 164.287 1.00 67.85 113 ALA G O 1
ATOM 11283 N N . LEU G 1 113 ? 38.386 40.822 164.461 1.00 68.30 114 LEU G N 1
ATOM 11284 C CA . LEU G 1 113 ? 37.100 41.152 165.027 1.00 69.72 114 LEU G CA 1
ATOM 11285 C C . LEU G 1 113 ? 36.379 42.115 164.117 1.00 69.26 114 LEU G C 1
ATOM 11286 O O . LEU G 1 113 ? 36.954 43.027 163.577 1.00 64.71 114 LEU G O 1
ATOM 11299 N N . GLY G 1 115 ? 34.212 44.614 164.345 1.00 71.41 116 GLY G N 1
ATOM 11300 C CA . GLY G 1 115 ? 34.181 46.063 164.609 1.00 75.31 116 GLY G CA 1
ATOM 11301 C C . GLY G 1 115 ? 35.565 46.737 164.580 1.00 73.07 116 GLY G C 1
ATOM 11302 O O . GLY G 1 115 ? 35.772 47.758 163.902 1.00 67.87 116 GLY G O 1
ATOM 11303 N N . LEU G 1 116 ? 36.533 46.092 165.215 1.00 67.86 117 LEU G N 1
ATOM 11304 C CA . LEU G 1 116 ? 37.882 46.576 165.188 1.00 67.08 117 LEU G CA 1
ATOM 11305 C C . LEU G 1 116 ? 38.447 46.700 163.779 1.00 70.38 117 LEU G C 1
ATOM 11306 O O . LEU G 1 116 ? 39.200 47.629 163.506 1.00 78.70 117 LEU G O 1
ATOM 11311 N N . SER G 1 117 ? 38.092 45.772 162.885 1.00 72.38 118 SER G N 1
ATOM 11312 C CA . SER G 1 117 ? 38.583 45.778 161.498 1.00 67.16 118 SER G CA 1
ATOM 11313 C C . SER G 1 117 ? 38.286 47.068 160.756 1.00 70.38 118 SER G C 1
ATOM 11314 O O . SER G 1 117 ? 39.073 47.487 159.906 1.00 69.49 118 SER G O 1
ATOM 11317 N N . ILE G 1 118 ? 37.132 47.679 161.034 1.00 68.30 119 ILE G N 1
ATOM 11318 C CA . ILE G 1 118 ? 36.762 48.919 160.351 1.00 74.05 119 ILE G CA 1
ATOM 11319 C C . ILE G 1 118 ? 37.812 49.997 160.657 1.00 76.69 119 ILE G C 1
ATOM 11320 O O . ILE G 1 118 ? 38.278 50.704 159.761 1.00 74.58 119 ILE G O 1
ATOM 11325 N N . VAL G 1 119 ? 38.222 50.065 161.917 1.00 77.25 120 VAL G N 1
ATOM 11326 C CA . VAL G 1 119 ? 39.224 51.034 162.338 1.00 76.57 120 VAL G CA 1
ATOM 11327 C C . VAL G 1 119 ? 40.566 50.729 161.693 1.00 75.40 120 VAL G C 1
ATOM 11328 O O . VAL G 1 119 ? 41.205 51.614 161.102 1.00 78.09 120 VAL G O 1
ATOM 11332 N N . GLU G 1 120 ? 40.961 49.462 161.729 1.00 74.65 121 GLU G N 1
ATOM 11333 C CA . GLU G 1 120 ? 42.244 49.075 161.141 1.00 75.39 121 GLU G CA 1
ATOM 11334 C C . GLU G 1 120 ? 42.261 49.413 159.656 1.00 73.74 121 GLU G C 1
ATOM 11335 O O . GLU G 1 120 ? 43.287 49.805 159.119 1.00 71.31 121 GLU G O 1
ATOM 11341 N N . ALA G 1 121 ? 41.137 49.214 158.979 1.00 77.80 122 ALA G N 1
ATOM 11342 C CA . ALA G 1 121 ? 41.072 49.447 157.531 1.00 77.05 122 ALA G CA 1
ATOM 11343 C C . ALA G 1 121 ? 41.194 50.920 157.230 1.00 76.90 122 ALA G C 1
ATOM 11344 O O . ALA G 1 121 ? 42.023 51.338 156.403 1.00 69.24 122 ALA G O 1
ATOM 11346 N N . LEU G 1 122 ? 40.398 51.718 157.936 1.00 73.54 123 LEU G N 1
ATOM 11347 C CA . LEU G 1 122 ? 40.484 53.169 157.777 1.00 76.87 123 LEU G CA 1
ATOM 11348 C C . LEU G 1 122 ? 41.911 53.648 158.020 1.00 78.84 123 LEU G C 1
ATOM 11349 O O . LEU G 1 122 ? 42.446 54.464 157.251 1.00 73.63 123 LEU G O 1
ATOM 11354 N N . GLN G 1 123 ? 42.535 53.117 159.069 1.00 75.93 124 GLN G N 1
ATOM 11355 C CA . GLN G 1 123 ? 43.905 53.494 159.356 1.00 73.96 124 GLN G CA 1
ATOM 11356 C C . GLN G 1 123 ? 44.843 53.094 158.245 1.00 73.58 124 GLN G C 1
ATOM 11357 O O . GLN G 1 123 ? 45.591 53.933 157.758 1.00 78.19 124 GLN G O 1
ATOM 11363 N N . GLU G 1 124 ? 44.822 51.824 157.849 1.00 68.95 125 GLU G N 1
ATOM 11364 C CA . GLU G 1 124 ? 45.733 51.342 156.798 1.00 67.85 125 GLU G CA 1
ATOM 11365 C C . GLU G 1 124 ? 45.566 52.167 155.522 1.00 71.88 125 GLU G C 1
ATOM 11366 O O . GLU G 1 124 ? 46.519 52.396 154.809 1.00 77.14 125 GLU G O 1
ATOM 11372 N N . ARG G 1 125 ? 44.359 52.655 155.258 1.00 75.58 126 ARG G N 1
ATOM 11373 C CA . ARG G 1 125 ? 44.101 53.392 154.027 1.00 78.19 126 ARG G CA 1
ATOM 11374 C C . ARG G 1 125 ? 44.467 54.834 154.170 1.00 83.81 126 ARG G C 1
ATOM 11375 O O . ARG G 1 125 ? 44.503 55.550 153.189 1.00 93.94 126 ARG G O 1
ATOM 11383 N N . GLY G 1 126 ? 44.620 55.281 155.408 1.00 87.96 127 GLY G N 1
ATOM 11384 C CA . GLY G 1 126 ? 44.808 56.691 155.689 1.00 80.99 127 GLY G CA 1
ATOM 11385 C C . GLY G 1 126 ? 43.549 57.525 155.623 1.00 81.29 127 GLY G C 1
ATOM 11386 O O . GLY G 1 126 ? 43.632 58.719 155.383 1.00 88.72 127 GLY G O 1
ATOM 11387 N N . TYR G 1 127 ? 42.374 56.940 155.842 1.00 79.65 128 TYR G N 1
ATOM 11388 C CA . TYR G 1 127 ? 41.154 57.760 155.851 1.00 88.92 128 TYR G CA 1
ATOM 11389 C C . TYR G 1 127 ? 40.995 58.362 157.235 1.00 93.71 128 TYR G C 1
ATOM 11390 O O . TYR G 1 127 ? 40.968 57.641 158.229 1.00 104.81 128 TYR G O 1
ATOM 11399 N N . LYS G 1 128 ? 40.908 59.685 157.300 1.00 101.66 129 LYS G N 1
ATOM 11400 C CA . LYS G 1 128 ? 40.814 60.389 158.580 1.00 105.10 129 LYS G CA 1
ATOM 11401 C C . LYS G 1 128 ? 39.388 60.827 158.894 1.00 99.49 129 LYS G C 1
ATOM 11402 O O . LYS G 1 128 ? 38.956 60.781 160.046 1.00 114.65 129 LYS G O 1
ATOM 11408 N N . THR G 1 129 ? 38.636 61.182 157.864 1.00 108.46 130 THR G N 1
ATOM 11409 C CA . THR G 1 129 ? 37.248 61.627 158.029 1.00 114.74 130 THR G CA 1
ATOM 11410 C C . THR G 1 129 ? 36.269 60.649 157.369 1.00 104.05 130 THR G C 1
ATOM 11411 O O . THR G 1 129 ? 36.516 60.153 156.275 1.00 111.06 130 THR G O 1
ATOM 11415 N N . VAL G 1 130 ? 35.156 60.379 158.024 1.00 90.29 131 VAL G N 1
ATOM 11416 C CA . VAL G 1 130 ? 34.143 59.507 157.448 1.00 87.17 131 VAL G CA 1
ATOM 11417 C C . VAL G 1 130 ? 32.758 60.070 157.568 1.00 88.02 131 VAL G C 1
ATOM 11418 O O . VAL G 1 130 ? 32.506 60.986 158.341 1.00 97.77 131 VAL G O 1
ATOM 11422 N N . ALA G 1 131 ? 31.869 59.537 156.748 1.00 83.63 132 ALA G N 1
ATOM 11423 C CA . ALA G 1 131 ? 30.468 59.858 156.810 1.00 85.04 132 ALA G CA 1
ATOM 11424 C C . ALA G 1 131 ? 29.760 58.520 156.878 1.00 86.89 132 ALA G C 1
ATOM 11425 O O . ALA G 1 131 ? 30.121 57.627 156.128 1.00 79.99 132 ALA G O 1
ATOM 11427 N N . ILE G 1 132 ? 28.749 58.384 157.741 1.00 84.20 133 ILE G N 1
ATOM 11428 C CA . ILE G 1 132 ? 28.252 57.071 158.089 1.00 82.24 133 ILE G CA 1
ATOM 11429 C C . ILE G 1 132 ? 26.788 56.916 157.811 1.00 89.26 133 ILE G C 1
ATOM 11430 O O . ILE G 1 132 ? 26.010 57.794 158.057 1.00 91.50 133 ILE G O 1
ATOM 11435 N N . SER G 1 133 ? 26.440 55.774 157.232 1.00 100.51 134 SER G N 1
ATOM 11436 C CA . SER G 1 133 ? 25.073 55.363 157.068 1.00 93.80 134 SER G CA 1
ATOM 11437 C C . SER G 1 133 ? 24.920 54.104 157.891 1.00 98.56 134 SER G C 1
ATOM 11438 O O . SER G 1 133 ? 25.635 53.133 157.666 1.00 101.25 134 SER G O 1
ATOM 11441 N N . SER G 1 134 ? 24.007 54.104 158.852 1.00 111.92 135 SER G N 1
ATOM 11442 C CA . SER G 1 134 ? 23.885 52.968 159.757 1.00 120.95 135 SER G CA 1
ATOM 11443 C C . SER G 1 134 ? 22.440 52.619 159.897 1.00 132.70 135 SER G C 1
ATOM 11444 O O . SER G 1 134 ? 21.868 52.747 160.971 1.00 156.41 135 SER G O 1
ATOM 11447 N N . THR G 1 135 ? 21.833 52.197 158.795 1.00 156.93 136 THR G N 1
ATOM 11448 C CA . THR G 1 135 ? 20.402 51.923 158.809 1.00 168.62 136 THR G CA 1
ATOM 11449 C C . THR G 1 135 ? 20.016 51.018 159.941 1.00 166.94 136 THR G C 1
ATOM 11450 O O . THR G 1 135 ? 18.978 51.237 160.562 1.00 167.50 136 THR G O 1
ATOM 11454 N N . TYR G 1 136 ? 20.847 50.019 160.204 1.00 159.99 137 TYR G N 1
ATOM 11455 C CA . TYR G 1 136 ? 20.498 48.984 161.159 1.00 175.98 137 TYR G CA 1
ATOM 11456 C C . TYR G 1 136 ? 20.459 49.418 162.662 1.00 158.65 137 TYR G C 1
ATOM 11457 O O . TYR G 1 136 ? 19.885 48.712 163.487 1.00 157.88 137 TYR G O 1
ATOM 11466 N N . TYR G 1 137 ? 21.027 50.579 163.003 1.00 146.59 138 TYR G N 1
ATOM 11467 C CA . TYR G 1 137 ? 21.315 50.933 164.416 1.00 151.30 138 TYR G CA 1
ATOM 11468 C C . TYR G 1 137 ? 20.305 51.893 165.086 1.00 150.01 138 TYR G C 1
ATOM 11469 O O . TYR G 1 137 ? 19.609 52.637 164.407 1.00 148.00 138 TYR G O 1
ATOM 11478 N N . SER G 1 138 ? 20.235 51.846 166.423 1.00 148.26 139 SER G N 1
ATOM 11479 C CA . SER G 1 138 ? 19.431 52.778 167.243 1.00 138.81 139 SER G CA 1
ATOM 11480 C C . SER G 1 138 ? 20.322 53.887 167.781 1.00 149.72 139 SER G C 1
ATOM 11481 O O . SER G 1 138 ? 21.528 53.702 167.871 1.00 163.58 139 SER G O 1
ATOM 11484 N N . ARG G 1 139 ? 19.735 55.001 168.217 1.00 153.51 140 ARG G N 1
ATOM 11485 C CA . ARG G 1 139 ? 20.520 56.201 168.590 1.00 150.21 140 ARG G CA 1
ATOM 11486 C C . ARG G 1 139 ? 21.617 55.939 169.625 1.00 140.50 140 ARG G C 1
ATOM 11487 O O . ARG G 1 139 ? 22.725 56.488 169.535 1.00 141.57 140 ARG G O 1
ATOM 11495 N N . GLU G 1 140 ? 21.315 55.083 170.591 1.00 144.06 141 GLU G N 1
ATOM 11496 C CA . GLU G 1 140 ? 22.315 54.668 171.560 1.00 146.54 141 GLU G CA 1
ATOM 11497 C C . GLU G 1 140 ? 23.516 54.046 170.848 1.00 155.70 141 GLU G C 1
ATOM 11498 O O . GLU G 1 140 ? 24.644 54.532 170.979 1.00 141.66 141 GLU G O 1
ATOM 11504 N N . LEU G 1 141 ? 23.294 53.025 170.038 1.00 154.84 142 LEU G N 1
ATOM 11505 C CA . LEU G 1 141 ? 24.420 52.353 169.418 1.00 138.06 142 LEU G CA 1
ATOM 11506 C C . LEU G 1 141 ? 25.191 53.304 168.556 1.00 129.78 142 LEU G C 1
ATOM 11507 O O . LEU G 1 141 ? 26.402 53.364 168.603 1.00 115.90 142 LEU G O 1
ATOM 11512 N N . SER G 1 142 ? 24.473 54.081 167.776 1.00 136.64 143 SER G N 1
ATOM 11513 C CA . SER G 1 142 ? 25.129 54.970 166.838 1.00 128.82 143 SER G CA 1
ATOM 11514 C C . SER G 1 142 ? 26.152 55.851 167.526 1.00 133.15 143 SER G C 1
ATOM 11515 O O . SER G 1 142 ? 27.285 55.982 167.054 1.00 123.47 143 SER G O 1
ATOM 11518 N N . GLU G 1 143 ? 25.776 56.457 168.645 1.00 136.08 144 GLU G N 1
ATOM 11519 C CA . GLU G 1 143 ? 26.738 57.283 169.335 1.00 135.34 144 GLU G CA 1
ATOM 11520 C C . GLU G 1 143 ? 27.880 56.438 169.930 1.00 126.78 144 GLU G C 1
ATOM 11521 O O . GLU G 1 143 ? 29.040 56.862 169.902 1.00 104.35 144 GLU G O 1
ATOM 11527 N N . ARG G 1 144 ? 27.574 55.258 170.427 1.00 125.43 145 ARG G N 1
ATOM 11528 C CA . ARG G 1 144 ? 28.641 54.430 170.940 1.00 126.57 145 ARG G CA 1
ATOM 11529 C C . ARG G 1 144 ? 29.620 54.025 169.834 1.00 134.67 145 ARG G C 1
ATOM 11530 O O . ARG G 1 144 ? 30.828 54.023 170.030 1.00 121.79 145 ARG G O 1
ATOM 11538 N N . TYR G 1 145 ? 29.084 53.697 168.667 1.00 132.65 146 TYR G N 1
ATOM 11539 C CA . TYR G 1 145 ? 29.881 53.425 167.459 1.00 116.34 146 TYR G CA 1
ATOM 11540 C C . TYR G 1 145 ? 30.765 54.611 167.065 1.00 115.05 146 TYR G C 1
ATOM 11541 O O . TYR G 1 145 ? 31.970 54.452 166.845 1.00 96.34 146 TYR G O 1
ATOM 11550 N N . THR G 1 146 ? 30.140 55.787 166.949 1.00 113.05 147 THR G N 1
ATOM 11551 C CA . THR G 1 146 ? 30.847 57.035 166.668 1.00 102.38 147 THR G CA 1
ATOM 11552 C C . THR G 1 146 ? 32.023 57.190 167.605 1.00 102.15 147 THR G C 1
ATOM 11553 O O . THR G 1 146 ? 33.130 57.506 167.188 1.00 97.13 147 THR G O 1
ATOM 11557 N N . GLN G 1 147 ? 31.752 57.014 168.891 1.00 104.85 148 GLN G N 1
ATOM 11558 C CA . GLN G 1 147 ? 32.772 57.105 169.909 1.00 104.61 148 GLN G CA 1
ATOM 11559 C C . GLN G 1 147 ? 33.952 56.177 169.639 1.00 106.62 148 GLN G C 1
ATOM 11560 O O . GLN G 1 147 ? 35.135 56.589 169.661 1.00 100.42 148 GLN G O 1
ATOM 11566 N N . PHE G 1 148 ? 33.605 54.920 169.377 1.00 108.19 149 PHE G N 1
ATOM 11567 C CA . PHE G 1 148 ? 34.556 53.867 169.037 1.00 97.45 149 PHE G CA 1
ATOM 11568 C C . PHE G 1 148 ? 35.487 54.285 167.892 1.00 96.13 149 PHE G C 1
ATOM 11569 O O . PHE G 1 148 ? 36.716 54.128 167.985 1.00 83.69 149 PHE G O 1
ATOM 11577 N N . LEU G 1 149 ? 34.909 54.850 166.826 1.00 97.08 150 LEU G N 1
ATOM 11578 C CA . LEU G 1 149 ? 35.712 55.300 165.686 1.00 97.30 150 LEU G CA 1
ATOM 11579 C C . LEU G 1 149 ? 36.603 56.463 166.044 1.00 97.65 150 LEU G C 1
ATOM 11580 O O . LEU G 1 149 ? 37.751 56.544 165.614 1.00 85.70 150 LEU G O 1
ATOM 11585 N N . GLU G 1 150 ? 36.050 57.381 166.822 1.00 116.59 151 GLU G N 1
ATOM 11586 C CA . GLU G 1 150 ? 36.796 58.546 167.266 1.00 118.24 151 GLU G CA 1
ATOM 11587 C C . GLU G 1 150 ? 37.935 58.098 168.162 1.00 109.52 151 GLU G C 1
ATOM 11588 O O . GLU G 1 150 ? 39.045 58.606 168.048 1.00 94.35 151 GLU G O 1
ATOM 11594 N N . ALA G 1 151 ? 37.687 57.084 168.985 1.00 101.07 152 ALA G N 1
ATOM 11595 C CA . ALA G 1 151 ? 38.779 56.436 169.722 1.00 100.58 152 ALA G CA 1
ATOM 11596 C C . ALA G 1 151 ? 39.910 55.937 168.827 1.00 98.85 152 ALA G C 1
ATOM 11597 O O . ALA G 1 151 ? 41.017 55.750 169.295 1.00 93.85 152 ALA G O 1
ATOM 11599 N N . GLY G 1 152 ? 39.631 55.705 167.548 1.00 107.46 153 GLY G N 1
ATOM 11600 C CA . GLY G 1 152 ? 40.663 55.261 166.594 1.00 104.44 153 GLY G CA 1
ATOM 11601 C C . GLY G 1 152 ? 41.302 56.407 165.831 1.00 106.17 153 GLY G C 1
ATOM 11602 O O . GLY G 1 152 ? 42.091 56.184 164.901 1.00 102.11 153 GLY G O 1
ATOM 11603 N N . GLY G 1 153 ? 40.915 57.631 166.164 1.00 105.17 154 GLY G N 1
ATOM 11604 C CA . GLY G 1 153 ? 41.511 58.784 165.530 1.00 110.70 154 GLY G CA 1
ATOM 11605 C C . GLY G 1 153 ? 40.790 59.161 164.265 1.00 109.09 154 GLY G C 1
ATOM 11606 O O . GLY G 1 153 ? 41.409 59.664 163.318 1.00 116.86 154 GLY G O 1
ATOM 11607 N N . ILE G 1 154 ? 39.475 58.955 164.258 1.00 102.30 155 ILE G N 1
ATOM 11608 C CA . ILE G 1 154 ? 38.696 59.106 163.040 1.00 108.22 155 ILE G CA 1
ATOM 11609 C C . ILE G 1 154 ? 37.560 60.062 163.291 1.00 108.55 155 ILE G C 1
ATOM 11610 O O . ILE G 1 154 ? 36.698 59.810 164.126 1.00 96.29 155 ILE G O 1
ATOM 11615 N N . ARG G 1 155 ? 37.581 61.169 162.560 1.00 103.28 156 ARG G N 1
ATOM 11616 C CA . ARG G 1 155 ? 36.536 62.154 162.673 1.00 107.31 156 ARG G CA 1
ATOM 11617 C C . ARG G 1 155 ? 35.298 61.764 161.882 1.00 96.48 156 ARG G C 1
ATOM 11618 O O . ARG G 1 155 ? 35.360 61.577 160.678 1.00 110.55 156 ARG G O 1
ATOM 11626 N N . VAL G 1 156 ? 34.178 61.649 162.573 1.00 85.24 157 VAL G N 1
ATOM 11627 C CA . VAL G 1 156 ? 32.896 61.361 161.953 1.00 86.86 157 VAL G CA 1
ATOM 11628 C C . VAL G 1 156 ? 32.122 62.626 161.565 1.00 93.71 157 VAL G C 1
ATOM 11629 O O . VAL G 1 156 ? 31.432 63.216 162.379 1.00 99.79 157 VAL G O 1
ATOM 11633 N N . LEU G 1 157 ? 32.182 63.020 160.305 1.00 100.85 158 LEU G N 1
ATOM 11634 C CA . LEU G 1 157 ? 31.482 64.220 159.850 1.00 98.77 158 LEU G CA 1
ATOM 11635 C C . LEU G 1 157 ? 29.951 64.117 159.937 1.00 106.16 158 LEU G C 1
ATOM 11636 O O . LEU G 1 157 ? 29.279 65.133 159.925 1.00 117.53 158 LEU G O 1
ATOM 11641 N N . THR G 1 158 ? 29.396 62.915 159.954 1.00 102.51 159 THR G N 1
ATOM 11642 C CA . THR G 1 158 ? 27.949 62.771 160.043 1.00 107.77 159 THR G CA 1
ATOM 11643 C C . THR G 1 158 ? 27.547 61.310 160.184 1.00 115.18 159 THR G C 1
ATOM 11644 O O . THR G 1 158 ? 28.348 60.418 159.932 1.00 130.15 159 THR G O 1
ATOM 11648 N N . ILE G 1 159 ? 26.302 61.083 160.579 1.00 112.45 160 ILE G N 1
ATOM 11649 C CA . ILE G 1 159 ? 25.792 59.741 160.751 1.00 122.67 160 ILE G CA 1
ATOM 11650 C C . ILE G 1 159 ? 24.279 59.780 160.571 1.00 122.97 160 ILE G C 1
ATOM 11651 O O . ILE G 1 159 ? 23.652 60.751 160.956 1.00 141.47 160 ILE G O 1
ATOM 11656 N N . LYS G 1 160 ? 23.718 58.758 159.922 1.00 118.95 161 LYS G N 1
ATOM 11657 C CA . LYS G 1 160 ? 22.285 58.704 159.616 1.00 118.42 161 LYS G CA 1
ATOM 11658 C C . LYS G 1 160 ? 21.712 57.309 159.847 1.00 117.83 161 LYS G C 1
ATOM 11659 O O . LYS G 1 160 ? 22.429 56.294 159.735 1.00 121.91 161 LYS G O 1
ATOM 11665 N N . ASN G 1 161 ? 20.419 57.333 160.194 1.00 127.53 162 ASN G N 1
ATOM 11666 C CA . ASN G 1 161 ? 19.570 56.256 160.611 1.00 129.91 162 ASN G CA 1
ATOM 11667 C C . ASN G 1 161 ? 20.083 55.492 161.808 1.00 121.63 162 ASN G C 1
ATOM 11668 O O . ASN G 1 161 ? 19.381 55.480 162.809 1.00 113.07 162 ASN G O 1
ATOM 11673 N N . PRO G 1 182 ? 16.520 46.000 152.697 1.00 110.41 183 PRO G N 1
ATOM 11674 C CA . PRO G 1 182 ? 16.210 46.348 151.337 1.00 117.59 183 PRO G CA 1
ATOM 11675 C C . PRO G 1 182 ? 17.239 47.332 150.809 1.00 118.20 183 PRO G C 1
ATOM 11676 O O . PRO G 1 182 ? 17.425 48.475 151.290 1.00 115.36 183 PRO G O 1
ATOM 11680 N N . ALA G 1 183 ? 17.908 46.849 149.794 1.00 109.88 184 ALA G N 1
ATOM 11681 C CA . ALA G 1 183 ? 19.089 47.499 149.299 1.00 110.71 184 ALA G CA 1
ATOM 11682 C C . ALA G 1 183 ? 18.798 48.895 148.794 1.00 105.89 184 ALA G C 1
ATOM 11683 O O . ALA G 1 183 ? 19.714 49.701 148.719 1.00 109.89 184 ALA G O 1
ATOM 11685 N N . SER G 1 184 ? 17.534 49.184 148.475 1.00 106.93 185 SER G N 1
ATOM 11686 C CA . SER G 1 184 ? 17.144 50.509 147.970 1.00 109.69 185 SER G CA 1
ATOM 11687 C C . SER G 1 184 ? 17.511 51.543 149.035 1.00 120.68 185 SER G C 1
ATOM 11688 O O . SER G 1 184 ? 18.113 52.572 148.733 1.00 100.41 185 SER G O 1
ATOM 11691 N N . TYR G 1 185 ? 17.230 51.213 150.301 1.00 130.96 186 TYR G N 1
ATOM 11692 C CA . TYR G 1 185 ? 17.494 52.131 151.403 1.00 122.92 186 TYR G CA 1
ATOM 11693 C C . TYR G 1 185 ? 19.007 52.243 151.629 1.00 114.40 186 TYR G C 1
ATOM 11694 O O . TYR G 1 185 ? 19.552 53.343 151.873 1.00 95.84 186 TYR G O 1
ATOM 11703 N N . ALA G 1 186 ? 19.687 51.103 151.537 1.00 100.87 187 ALA G N 1
ATOM 11704 C CA . ALA G 1 186 ? 21.140 51.081 151.717 1.00 95.73 187 ALA G CA 1
ATOM 11705 C C . ALA G 1 186 ? 21.794 52.040 150.713 1.00 96.50 187 ALA G C 1
ATOM 11706 O O . ALA G 1 186 ? 22.523 52.971 151.108 1.00 108.28 187 ALA G O 1
ATOM 11708 N N . TYR G 1 187 ? 21.526 51.808 149.424 1.00 84.31 188 TYR G N 1
ATOM 11709 C CA . TYR G 1 187 ? 22.070 52.646 148.365 1.00 78.93 188 TYR G CA 1
ATOM 11710 C C . TYR G 1 187 ? 21.681 54.094 148.593 1.00 84.04 188 TYR G C 1
ATOM 11711 O O . TYR G 1 187 ? 22.540 54.981 148.601 1.00 79.58 188 TYR G O 1
ATOM 11720 N N . LYS G 1 188 ? 20.396 54.329 148.837 1.00 85.38 189 LYS G N 1
ATOM 11721 C CA . LYS G 1 188 ? 19.906 55.698 148.933 1.00 89.60 189 LYS G CA 1
ATOM 11722 C C . LYS G 1 188 ? 20.561 56.409 150.088 1.00 82.73 189 LYS G C 1
ATOM 11723 O O . LYS G 1 188 ? 20.996 57.566 149.955 1.00 92.26 189 LYS G O 1
ATOM 11729 N N . SER G 1 189 ? 20.644 55.726 151.225 1.00 86.70 190 SER G N 1
ATOM 11730 C CA . SER G 1 189 ? 21.192 56.380 152.437 1.00 95.60 190 SER G CA 1
ATOM 11731 C C . SER G 1 189 ? 22.659 56.740 152.229 1.00 94.72 190 SER G C 1
ATOM 11732 O O . SER G 1 189 ? 23.047 57.872 152.473 1.00 99.99 190 SER G O 1
ATOM 11735 N N . ALA G 1 190 ? 23.442 55.813 151.677 1.00 91.05 191 ALA G N 1
ATOM 11736 C CA . ALA G 1 190 ? 24.835 56.109 151.397 1.00 86.05 191 ALA G CA 1
ATOM 11737 C C . ALA G 1 190 ? 24.943 57.275 150.426 1.00 87.48 191 ALA G C 1
ATOM 11738 O O . ALA G 1 190 ? 25.826 58.122 150.560 1.00 87.64 191 ALA G O 1
ATOM 11740 N N . ARG G 1 191 ? 24.036 57.344 149.456 1.00 88.97 192 ARG G N 1
ATOM 11741 C CA . ARG G 1 191 ? 24.071 58.451 148.494 1.00 95.61 192 ARG G CA 1
ATOM 11742 C C . ARG G 1 191 ? 23.827 59.766 149.207 1.00 92.93 192 ARG G C 1
ATOM 11743 O O . ARG G 1 191 ? 24.556 60.747 148.972 1.00 92.12 192 ARG G O 1
ATOM 11751 N N . GLU G 1 192 ? 22.826 59.753 150.092 1.00 94.37 193 GLU G N 1
ATOM 11752 C CA . GLU G 1 192 ? 22.429 60.928 150.862 1.00 113.97 193 GLU G CA 1
ATOM 11753 C C . GLU G 1 192 ? 23.569 61.431 151.724 1.00 113.95 193 GLU G C 1
ATOM 11754 O O . GLU G 1 192 ? 23.979 62.608 151.636 1.00 116.33 193 GLU G O 1
ATOM 11760 N N . VAL G 1 193 ? 24.081 60.529 152.554 1.00 109.41 194 VAL G N 1
ATOM 11761 C CA . VAL G 1 193 ? 25.209 60.819 153.446 1.00 111.11 194 VAL G CA 1
ATOM 11762 C C . VAL G 1 193 ? 26.414 61.395 152.699 1.00 105.11 194 VAL G C 1
ATOM 11763 O O . VAL G 1 193 ? 27.072 62.298 153.192 1.00 110.03 194 VAL G O 1
ATOM 11767 N N . ALA G 1 194 ? 26.697 60.883 151.512 1.00 102.43 195 ALA G N 1
ATOM 11768 C CA . ALA G 1 194 ? 27.846 61.363 150.756 1.00 102.83 195 ALA G CA 1
ATOM 11769 C C . ALA G 1 194 ? 27.566 62.745 150.186 1.00 109.52 195 ALA G C 1
ATOM 11770 O O . ALA G 1 194 ? 28.473 63.553 150.010 1.00 109.42 195 ALA G O 1
ATOM 11772 N N . ALA G 1 195 ? 26.294 63.000 149.885 1.00 121.57 196 ALA G N 1
ATOM 11773 C CA . ALA G 1 195 ? 25.858 64.290 149.354 1.00 120.27 196 ALA G CA 1
ATOM 11774 C C . ALA G 1 195 ? 25.967 65.382 150.423 1.00 119.99 196 ALA G C 1
ATOM 11775 O O . ALA G 1 195 ? 26.459 66.470 150.147 1.00 125.19 196 ALA G O 1
ATOM 11777 N N . GLU G 1 196 ? 25.589 65.042 151.651 1.00 117.91 197 GLU G N 1
ATOM 11778 C CA . GLU G 1 196 ? 25.721 65.922 152.801 1.00 110.20 197 GLU G CA 1
ATOM 11779 C C . GLU G 1 196 ? 27.146 66.268 153.107 1.00 109.41 197 GLU G C 1
ATOM 11780 O O . GLU G 1 196 ? 27.438 67.386 153.460 1.00 121.80 197 GLU G O 1
ATOM 11786 N N . ALA G 1 197 ? 28.043 65.306 152.992 1.00 118.25 198 ALA G N 1
ATOM 11787 C CA . ALA G 1 197 ? 29.393 65.489 153.487 1.00 112.47 198 ALA G CA 1
ATOM 11788 C C . ALA G 1 197 ? 30.394 65.180 152.415 1.00 109.15 198 ALA G C 1
ATOM 11789 O O . ALA G 1 197 ? 31.147 64.228 152.478 1.00 103.84 198 ALA G O 1
ATOM 11791 N N . PRO G 1 198 ? 30.412 66.134 151.399 1.00 112.64 199 PRO G N 1
ATOM 11792 C CA . PRO G 1 198 ? 31.214 65.736 150.243 1.00 108.97 199 PRO G CA 1
ATOM 11793 C C . PRO G 1 198 ? 32.677 65.615 150.533 1.00 105.93 199 PRO G C 1
ATOM 11794 O O . PRO G 1 198 ? 33.401 65.151 149.682 1.00 113.17 199 PRO G O 1
ATOM 11798 N N . GLU G 1 199 ? 33.134 66.128 151.653 1.00 109.02 200 GLU G N 1
ATOM 11799 C CA . GLU G 1 199 ? 34.564 66.176 151.895 1.00 116.52 200 GLU G CA 1
ATOM 11800 C C . GLU G 1 199 ? 35.119 64.932 152.568 1.00 107.36 200 GLU G C 1
ATOM 11801 O O . GLU G 1 199 ? 36.303 64.842 152.821 1.00 98.09 200 GLU G O 1
ATOM 11807 N N . ALA G 1 200 ? 34.253 63.974 152.859 1.00 107.23 201 ALA G N 1
ATOM 11808 C CA . ALA G 1 200 ? 34.638 62.776 153.615 1.00 96.38 201 ALA G CA 1
ATOM 11809 C C . ALA G 1 200 ? 35.640 61.928 152.849 1.00 92.94 201 ALA G C 1
ATOM 11810 O O . ALA G 1 200 ? 35.536 61.759 151.643 1.00 93.40 201 ALA G O 1
ATOM 11812 N N . ASP G 1 201 ? 36.621 61.397 153.557 1.00 89.34 202 ASP G N 1
ATOM 11813 C CA . ASP G 1 201 ? 37.587 60.522 152.944 1.00 88.54 202 ASP G CA 1
ATOM 11814 C C . ASP G 1 201 ? 36.965 59.204 152.472 1.00 88.24 202 ASP G C 1
ATOM 11815 O O . ASP G 1 201 ? 37.417 58.621 151.475 1.00 86.77 202 ASP G O 1
ATOM 11820 N N . CYS G 1 202 ? 35.929 58.750 153.188 1.00 81.40 203 CYS G N 1
ATOM 11821 C CA . CYS G 1 202 ? 35.364 57.429 153.005 1.00 77.82 203 CYS G CA 1
ATOM 11822 C C . CYS G 1 202 ? 33.961 57.405 153.519 1.00 75.40 203 CYS G C 1
ATOM 11823 O O . CYS G 1 202 ? 33.634 58.129 154.437 1.00 77.18 203 CYS G O 1
ATOM 11826 N N . ILE G 1 203 ? 33.116 56.584 152.909 1.00 74.76 204 ILE G N 1
ATOM 11827 C CA . ILE G 1 203 ? 31.767 56.349 153.394 1.00 76.63 204 ILE G CA 1
ATOM 11828 C C . ILE G 1 203 ? 31.734 55.021 154.114 1.00 77.45 204 ILE G C 1
ATOM 11829 O O . ILE G 1 203 ? 32.353 54.066 153.660 1.00 76.37 204 ILE G O 1
ATOM 11834 N N . ILE G 1 204 ? 30.971 54.943 155.196 1.00 73.91 205 ILE G N 1
ATOM 11835 C CA . ILE G 1 204 ? 30.839 53.708 155.943 1.00 75.41 205 ILE G CA 1
ATOM 11836 C C . ILE G 1 204 ? 29.405 53.281 155.914 1.00 76.93 205 ILE G C 1
ATOM 11837 O O . ILE G 1 204 ? 28.526 54.105 156.134 1.00 82.05 205 ILE G O 1
ATOM 11850 N N . SER G 1 206 ? 27.120 50.661 158.056 1.00 120.75 207 SER G N 1
ATOM 11851 C CA . SER G 1 206 ? 27.240 49.871 159.273 1.00 127.39 207 SER G CA 1
ATOM 11852 C C . SER G 1 206 ? 25.920 49.207 159.625 1.00 130.42 207 SER G C 1
ATOM 11853 O O . SER G 1 206 ? 24.827 49.709 159.322 1.00 114.39 207 SER G O 1
ATOM 11856 N N . GLY G 1 207 ? 26.044 48.092 160.327 1.00 138.32 208 GLY G N 1
ATOM 11857 C CA . GLY G 1 207 ? 24.945 47.175 160.491 1.00 142.29 208 GLY G CA 1
ATOM 11858 C C . GLY G 1 207 ? 25.258 45.993 159.613 1.00 153.65 208 GLY G C 1
ATOM 11859 O O . GLY G 1 207 ? 24.924 45.987 158.435 1.00 141.94 208 GLY G O 1
ATOM 11860 N N . ALA G 1 208 ? 25.918 44.999 160.191 1.00 166.67 209 ALA G N 1
ATOM 11861 C CA . ALA G 1 208 ? 26.449 43.849 159.433 1.00 165.99 209 ALA G CA 1
ATOM 11862 C C . ALA G 1 208 ? 25.390 42.926 158.802 1.00 162.11 209 ALA G C 1
ATOM 11863 O O . ALA G 1 208 ? 25.666 42.248 157.800 1.00 146.02 209 ALA G O 1
ATOM 11865 N N . ALA G 1 209 ? 24.195 42.898 159.403 1.00 157.82 210 ALA G N 1
ATOM 11866 C CA . ALA G 1 209 ? 23.101 41.996 158.987 1.00 141.20 210 ALA G CA 1
ATOM 11867 C C . ALA G 1 209 ? 22.430 42.362 157.638 1.00 141.67 210 ALA G C 1
ATOM 11868 O O . ALA G 1 209 ? 21.786 41.508 157.035 1.00 127.80 210 ALA G O 1
ATOM 11870 N N . VAL G 1 210 ? 22.569 43.613 157.183 1.00 135.71 211 VAL G N 1
ATOM 11871 C CA . VAL G 1 210 ? 22.225 43.978 155.798 1.00 117.26 211 VAL G CA 1
ATOM 11872 C C . VAL G 1 210 ? 23.349 43.520 154.848 1.00 111.58 211 VAL G C 1
ATOM 11873 O O . VAL G 1 210 ? 24.531 43.557 155.203 1.00 104.58 211 VAL G O 1
ATOM 11877 N N . HIS G 1 211 ? 22.986 43.049 153.658 1.00 109.12 212 HIS G N 1
ATOM 11878 C CA . HIS G 1 211 ? 23.984 42.487 152.728 1.00 104.78 212 HIS G CA 1
ATOM 11879 C C . HIS G 1 211 ? 24.464 43.541 151.727 1.00 91.30 212 HIS G C 1
ATOM 11880 O O . HIS G 1 211 ? 23.793 43.861 150.766 1.00 92.86 212 HIS G O 1
ATOM 11887 N N . THR G 1 212 ? 25.664 44.047 151.975 1.00 84.04 213 THR G N 1
ATOM 11888 C CA . THR G 1 212 ? 26.201 45.237 151.347 1.00 84.30 213 THR G CA 1
ATOM 11889 C C . THR G 1 212 ? 27.284 44.974 150.282 1.00 81.02 213 THR G C 1
ATOM 11890 O O . THR G 1 212 ? 27.591 45.868 149.489 1.00 96.27 213 THR G O 1
ATOM 11902 N N . ASP G 1 214 ? 27.572 43.430 147.528 1.00 75.69 215 ASP G N 1
ATOM 11903 C CA . ASP G 1 214 ? 27.153 43.602 146.140 1.00 69.51 215 ASP G CA 1
ATOM 11904 C C . ASP G 1 214 ? 26.975 45.051 145.704 1.00 68.34 215 ASP G C 1
ATOM 11905 O O . ASP G 1 214 ? 27.104 45.336 144.521 1.00 67.40 215 ASP G O 1
ATOM 11910 N N . ILE G 1 215 ? 26.764 45.986 146.636 1.00 62.77 216 ILE G N 1
ATOM 11911 C CA . ILE G 1 215 ? 26.617 47.365 146.227 1.00 65.83 216 ILE G CA 1
ATOM 11912 C C . ILE G 1 215 ? 27.824 48.280 146.430 1.00 70.93 216 ILE G C 1
ATOM 11913 O O . ILE G 1 215 ? 27.771 49.465 146.076 1.00 81.19 216 ILE G O 1
ATOM 11918 N N . ILE G 1 216 ? 28.908 47.754 146.962 1.00 63.59 217 ILE G N 1
ATOM 11919 C CA . ILE G 1 216 ? 30.019 48.609 147.268 1.00 68.55 217 ILE G CA 1
ATOM 11920 C C . ILE G 1 216 ? 30.580 49.176 145.980 1.00 64.32 217 ILE G C 1
ATOM 11921 O O . ILE G 1 216 ? 30.711 50.380 145.831 1.00 69.37 217 ILE G O 1
ATOM 11926 N N . ALA G 1 217 ? 30.921 48.310 145.046 1.00 64.65 218 ALA G N 1
ATOM 11927 C CA . ALA G 1 217 ? 31.545 48.778 143.810 1.00 53.29 218 ALA G CA 1
ATOM 11928 C C . ALA G 1 217 ? 30.641 49.740 143.053 1.00 60.96 218 ALA G C 1
ATOM 11929 O O . ALA G 1 217 ? 31.091 50.809 142.664 1.00 62.39 218 ALA G O 1
ATOM 11931 N N . PRO G 1 218 ? 29.353 49.391 142.876 1.00 65.06 219 PRO G N 1
ATOM 11932 C CA . PRO G 1 218 ? 28.481 50.361 142.234 1.00 70.68 219 PRO G CA 1
ATOM 11933 C C . PRO G 1 218 ? 28.460 51.720 142.951 1.00 64.80 219 PRO G C 1
ATOM 11934 O O . PRO G 1 218 ? 28.520 52.762 142.274 1.00 62.66 219 PRO G O 1
ATOM 11938 N N . LEU G 1 219 ? 28.371 51.710 144.275 1.00 59.64 220 LEU G N 1
ATOM 11939 C CA . LEU G 1 219 ? 28.434 52.963 145.020 1.00 64.10 220 LEU G CA 1
ATOM 11940 C C . LEU G 1 219 ? 29.740 53.704 144.788 1.00 67.61 220 LEU G C 1
ATOM 11941 O O . LEU G 1 219 ? 29.736 54.905 144.581 1.00 66.44 220 LEU G O 1
ATOM 11946 N N . GLU G 1 220 ? 30.862 52.996 144.837 1.00 63.83 221 GLU G N 1
ATOM 11947 C CA . GLU G 1 220 ? 32.149 53.637 144.589 1.00 65.63 221 GLU G CA 1
ATOM 11948 C C . GLU G 1 220 ? 32.157 54.252 143.220 1.00 68.85 221 GLU G C 1
ATOM 11949 O O . GLU G 1 220 ? 32.626 55.360 143.042 1.00 73.34 221 GLU G O 1
ATOM 11955 N N . ALA G 1 221 ? 31.583 53.566 142.241 1.00 74.84 222 ALA G N 1
ATOM 11956 C CA . ALA G 1 221 ? 31.533 54.112 140.875 1.00 68.12 222 ALA G CA 1
ATOM 11957 C C . ALA G 1 221 ? 30.634 55.351 140.798 1.00 67.37 222 ALA G C 1
ATOM 11958 O O . ALA G 1 221 ? 30.970 56.312 140.134 1.00 65.47 222 ALA G O 1
ATOM 11960 N N . ASP G 1 222 ? 29.508 55.332 141.493 1.00 61.93 223 ASP G N 1
ATOM 11961 C CA . ASP G 1 222 ? 28.573 56.427 141.400 1.00 63.12 223 ASP G CA 1
ATOM 11962 C C . ASP G 1 222 ? 29.041 57.628 142.197 1.00 70.39 223 ASP G C 1
ATOM 11963 O O . ASP G 1 222 ? 28.801 58.755 141.790 1.00 82.50 223 ASP G O 1
ATOM 11968 N N . LEU G 1 223 ? 29.693 57.409 143.332 1.00 74.95 224 LEU G N 1
ATOM 11969 C CA . LEU G 1 223 ? 30.094 58.512 144.212 1.00 75.21 224 LEU G CA 1
ATOM 11970 C C . LEU G 1 223 ? 31.497 58.988 143.955 1.00 77.35 224 LEU G C 1
ATOM 11971 O O . LEU G 1 223 ? 31.875 60.049 144.413 1.00 80.63 224 LEU G O 1
ATOM 11976 N N . GLY G 1 224 ? 32.294 58.188 143.266 1.00 78.10 225 GLY G N 1
ATOM 11977 C CA . GLY G 1 224 ? 33.712 58.487 143.121 1.00 78.88 225 GLY G CA 1
ATOM 11978 C C . GLY G 1 224 ? 34.451 58.598 144.434 1.00 80.82 225 GLY G C 1
ATOM 11979 O O . GLY G 1 224 ? 35.400 59.329 144.528 1.00 99.33 225 GLY G O 1
ATOM 11980 N N . LYS G 1 225 ? 34.002 57.884 145.459 1.00 87.70 226 LYS G N 1
ATOM 11981 C CA . LYS G 1 225 ? 34.642 57.871 146.779 1.00 86.51 226 LYS G CA 1
ATOM 11982 C C . LYS G 1 225 ? 34.773 56.438 147.293 1.00 85.68 226 LYS G C 1
ATOM 11983 O O . LYS G 1 225 ? 33.926 55.603 146.987 1.00 88.30 226 LYS G O 1
ATOM 11989 N N . PRO G 1 226 ? 35.752 56.170 148.166 1.00 80.10 227 PRO G N 1
ATOM 11990 C CA . PRO G 1 226 ? 35.803 54.872 148.850 1.00 76.84 227 PRO G CA 1
ATOM 11991 C C . PRO G 1 226 ? 34.606 54.613 149.720 1.00 72.82 227 PRO G C 1
ATOM 11992 O O . PRO G 1 226 ? 34.018 55.549 150.256 1.00 70.62 227 PRO G O 1
ATOM 11996 N N . VAL G 1 227 ? 34.206 53.346 149.786 1.00 71.51 228 VAL G N 1
ATOM 11997 C CA . VAL G 1 227 ? 33.046 52.921 150.562 1.00 67.07 228 VAL G CA 1
ATOM 11998 C C . VAL G 1 227 ? 33.444 51.651 151.255 1.00 64.20 228 VAL G C 1
ATOM 11999 O O . VAL G 1 227 ? 34.027 50.758 150.645 1.00 60.60 228 VAL G O 1
ATOM 12003 N N . ILE G 1 228 ? 33.116 51.589 152.539 1.00 64.24 229 ILE G N 1
ATOM 12004 C CA . ILE G 1 228 ? 33.512 50.503 153.388 1.00 65.59 229 ILE G CA 1
ATOM 12005 C C . ILE G 1 228 ? 32.353 50.095 154.255 1.00 68.23 229 ILE G C 1
ATOM 12006 O O . ILE G 1 228 ? 31.558 50.924 154.665 1.00 72.48 229 ILE G O 1
ATOM 12011 N N . SER G 1 229 ? 32.260 48.799 154.506 1.00 72.92 230 SER G N 1
ATOM 12012 C CA . SER G 1 229 ? 31.174 48.222 155.277 1.00 72.49 230 SER G CA 1
ATOM 12013 C C . SER G 1 229 ? 31.804 47.360 156.379 1.00 78.68 230 SER G C 1
ATOM 12014 O O . SER G 1 229 ? 33.025 47.085 156.362 1.00 60.07 230 SER G O 1
ATOM 12017 N N . SER G 1 230 ? 30.982 46.953 157.345 1.00 73.53 231 SER G N 1
ATOM 12018 C CA . SER G 1 230 ? 31.441 46.080 158.424 1.00 70.28 231 SER G CA 1
ATOM 12019 C C . SER G 1 230 ? 32.008 44.794 157.833 1.00 73.63 231 SER G C 1
ATOM 12020 O O . SER G 1 230 ? 33.088 44.359 158.188 1.00 76.16 231 SER G O 1
ATOM 12023 N N . ASP G 1 231 ? 31.258 44.223 156.897 1.00 75.12 232 ASP G N 1
ATOM 12024 C CA . ASP G 1 231 ? 31.640 43.024 156.184 1.00 70.51 232 ASP G CA 1
ATOM 12025 C C . ASP G 1 231 ? 32.948 43.173 155.417 1.00 72.85 232 ASP G C 1
ATOM 12026 O O . ASP G 1 231 ? 33.826 42.309 155.496 1.00 73.77 232 ASP G O 1
ATOM 12031 N N . SER G 1 232 ? 33.064 44.244 154.633 1.00 67.16 233 SER G N 1
ATOM 12032 C CA . SER G 1 232 ? 34.198 44.370 153.735 1.00 63.76 233 SER G CA 1
ATOM 12033 C C . SER G 1 232 ? 35.475 44.568 154.545 1.00 65.23 233 SER G C 1
ATOM 12034 O O . SER G 1 232 ? 36.511 44.011 154.197 1.00 68.46 233 SER G O 1
ATOM 12037 N N . ALA G 1 233 ? 35.389 45.341 155.631 1.00 62.79 234 ALA G N 1
ATOM 12038 C CA . ALA G 1 233 ? 36.554 45.580 156.492 1.00 59.71 234 ALA G CA 1
ATOM 12039 C C . ALA G 1 233 ? 36.990 44.304 157.182 1.00 59.51 234 ALA G C 1
ATOM 12040 O O . ALA G 1 233 ? 38.174 43.994 157.222 1.00 59.12 234 ALA G O 1
ATOM 12042 N N . PHE G 1 234 ? 36.014 43.558 157.673 1.00 60.18 235 PHE G N 1
ATOM 12043 C CA . PHE G 1 234 ? 36.248 42.254 158.282 1.00 64.17 235 PHE G CA 1
ATOM 12044 C C . PHE G 1 234 ? 36.932 41.296 157.309 1.00 64.43 235 PHE G C 1
ATOM 12045 O O . PHE G 1 234 ? 37.950 40.694 157.627 1.00 65.39 235 PHE G O 1
ATOM 12053 N N . PHE G 1 235 ? 36.415 41.201 156.092 1.00 64.91 236 PHE G N 1
ATOM 12054 C CA . PHE G 1 235 ? 36.981 40.271 155.126 1.00 61.38 236 PHE G CA 1
ATOM 12055 C C . PHE G 1 235 ? 38.366 40.740 154.677 1.00 61.34 236 PHE G C 1
ATOM 12056 O O . PHE G 1 235 ? 39.286 39.926 154.481 1.00 62.65 236 PHE G O 1
ATOM 12064 N N . TRP G 1 236 ? 38.518 42.050 154.520 1.00 60.52 237 TRP G N 1
ATOM 12065 C CA . TRP G 1 236 ? 39.823 42.638 154.230 1.00 62.31 237 TRP G CA 1
ATOM 12066 C C . TRP G 1 236 ? 40.870 42.266 155.325 1.00 62.50 237 TRP G C 1
ATOM 12067 O O . TRP G 1 236 ? 41.978 41.809 155.035 1.00 56.00 237 TRP G O 1
ATOM 12078 N N . LYS G 1 237 ? 40.467 42.392 156.575 1.00 55.83 238 LYS G N 1
ATOM 12079 C CA . LYS G 1 237 ? 41.324 42.018 157.674 1.00 66.35 238 LYS G CA 1
ATOM 12080 C C . LYS G 1 237 ? 41.662 40.532 157.684 1.00 65.95 238 LYS G C 1
ATOM 12081 O O . LYS G 1 237 ? 42.837 40.152 157.777 1.00 60.40 238 LYS G O 1
ATOM 12087 N N . ILE G 1 238 ? 40.636 39.696 157.498 1.00 64.52 239 ILE G N 1
ATOM 12088 C CA . ILE G 1 238 ? 40.838 38.247 157.421 1.00 59.88 239 ILE G CA 1
ATOM 12089 C C . ILE G 1 238 ? 41.810 37.866 156.314 1.00 58.70 239 ILE G C 1
ATOM 12090 O O . ILE G 1 238 ? 42.779 37.133 156.544 1.00 58.12 239 ILE G O 1
ATOM 12095 N N . LEU G 1 239 ? 41.619 38.416 155.130 1.00 60.13 240 LEU G N 1
ATOM 12096 C CA . LEU G 1 239 ? 42.503 38.056 154.030 1.00 66.10 240 LEU G CA 1
ATOM 12097 C C . LEU G 1 239 ? 43.901 38.592 154.265 1.00 59.78 240 LEU G C 1
ATOM 12098 O O . LEU G 1 239 ? 44.891 37.934 153.883 1.00 57.97 240 LEU G O 1
ATOM 12103 N N . SER G 1 240 ? 43.992 39.795 154.829 1.00 58.96 241 SER G N 1
ATOM 12104 C CA . SER G 1 240 ? 45.326 40.354 155.203 1.00 66.59 241 SER G CA 1
ATOM 12105 C C . SER G 1 240 ? 46.059 39.404 156.117 1.00 64.09 241 SER G C 1
ATOM 12106 O O . SER G 1 240 ? 47.198 39.025 155.842 1.00 62.70 241 SER G O 1
ATOM 12109 N N . LEU G 1 241 ? 45.388 38.980 157.181 1.00 60.59 242 LEU G N 1
ATOM 12110 C CA . LEU G 1 241 ? 45.993 38.013 158.099 1.00 59.76 242 LEU G CA 1
ATOM 12111 C C . LEU G 1 241 ? 46.402 36.726 157.396 1.00 63.54 242 LEU G C 1
ATOM 12112 O O . LEU G 1 241 ? 47.453 36.220 157.664 1.00 71.23 242 LEU G O 1
ATOM 12117 N N . LEU G 1 242 ? 45.584 36.198 156.491 1.00 65.18 243 LEU G N 1
ATOM 12118 C CA . LEU G 1 242 ? 45.974 35.015 155.736 1.00 64.26 243 LEU G CA 1
ATOM 12119 C C . LEU G 1 242 ? 47.150 35.298 154.801 1.00 65.42 243 LEU G C 1
ATOM 12120 O O . LEU G 1 242 ? 47.779 34.373 154.317 1.00 63.88 243 LEU G O 1
ATOM 12125 N N . GLY G 1 243 ? 47.417 36.554 154.511 1.00 62.35 244 GLY G N 1
ATOM 12126 C CA . GLY G 1 243 ? 48.467 36.860 153.575 1.00 71.96 244 GLY G CA 1
ATOM 12127 C C . GLY G 1 243 ? 48.082 36.560 152.147 1.00 70.44 244 GLY G C 1
ATOM 12128 O O . GLY G 1 243 ? 48.946 36.351 151.291 1.00 77.52 244 GLY G O 1
ATOM 12129 N N . VAL G 1 244 ? 46.781 36.585 151.894 1.00 72.56 245 VAL G N 1
ATOM 12130 C CA . VAL G 1 244 ? 46.211 36.346 150.578 1.00 74.02 245 VAL G CA 1
ATOM 12131 C C . VAL G 1 244 ? 45.914 37.682 149.953 1.00 66.24 245 VAL G C 1
ATOM 12132 O O . VAL G 1 244 ? 45.245 38.493 150.561 1.00 68.01 245 VAL G O 1
ATOM 12136 N N . ARG G 1 245 ? 46.384 37.900 148.736 1.00 70.41 246 ARG G N 1
ATOM 12137 C CA . ARG G 1 245 ? 46.255 39.216 148.104 1.00 77.10 246 ARG G CA 1
ATOM 12138 C C . ARG G 1 245 ? 45.448 39.204 146.808 1.00 71.13 246 ARG G C 1
ATOM 12139 O O . ARG G 1 245 ? 45.788 39.878 145.867 1.00 76.79 246 ARG G O 1
ATOM 12147 N N . GLU G 1 246 ? 44.372 38.435 146.803 1.00 68.77 247 GLU G N 1
ATOM 12148 C CA . GLU G 1 246 ? 43.388 38.429 145.746 1.00 69.04 247 GLU G CA 1
ATOM 12149 C C . GLU G 1 246 ? 42.020 38.242 146.333 1.00 67.67 247 GLU G C 1
ATOM 12150 O O . GLU G 1 246 ? 41.889 37.702 147.389 1.00 61.78 247 GLU G O 1
ATOM 12156 N N . THR G 1 247 ? 41.000 38.655 145.602 1.00 68.01 248 THR G N 1
ATOM 12157 C CA . THR G 1 247 ? 39.614 38.407 145.936 1.00 59.51 248 THR G CA 1
ATOM 12158 C C . THR G 1 247 ? 39.018 37.824 144.718 1.00 57.70 248 THR G C 1
ATOM 12159 O O . THR G 1 247 ? 39.683 37.681 143.743 1.00 59.98 248 THR G O 1
ATOM 12163 N N . SER G 1 248 ? 37.774 37.429 144.798 1.00 57.74 249 SER G N 1
ATOM 12164 C CA . SER G 1 248 ? 37.118 36.836 143.667 1.00 56.19 249 SER G CA 1
ATOM 12165 C C . SER G 1 248 ? 36.835 37.809 142.564 1.00 58.80 249 SER G C 1
ATOM 12166 O O . SER G 1 248 ? 36.478 37.405 141.498 1.00 63.28 249 SER G O 1
ATOM 12169 N N . GLY G 1 249 ? 36.912 39.098 142.808 1.00 57.94 250 GLY G N 1
ATOM 12170 C CA . GLY G 1 249 ? 36.023 39.928 142.059 1.00 59.00 250 GLY G CA 1
ATOM 12171 C C . GLY G 1 249 ? 35.953 41.408 142.251 1.00 62.60 250 GLY G C 1
ATOM 12172 O O . GLY G 1 249 ? 36.950 42.102 142.205 1.00 75.47 250 GLY G O 1
ATOM 12173 N N . GLY G 1 250 ? 34.747 41.920 142.279 1.00 57.73 251 GLY G N 1
ATOM 12174 C CA . GLY G 1 250 ? 34.584 43.349 142.168 1.00 54.39 251 GLY G CA 1
ATOM 12175 C C . GLY G 1 250 ? 33.940 43.792 143.447 1.00 58.51 251 GLY G C 1
ATOM 12176 O O . GLY G 1 250 ? 32.766 44.164 143.472 1.00 64.63 251 GLY G O 1
ATOM 12177 N N . TRP G 1 251 ? 34.721 43.752 144.522 1.00 61.47 252 TRP G N 1
ATOM 12178 C CA . TRP G 1 251 ? 34.216 44.024 145.851 1.00 56.08 252 TRP G CA 1
ATOM 12179 C C . TRP G 1 251 ? 34.663 45.364 146.403 1.00 56.69 252 TRP G C 1
ATOM 12180 O O . TRP G 1 251 ? 34.579 45.592 147.601 1.00 61.98 252 TRP G O 1
ATOM 12191 N N . GLY G 1 252 ? 35.075 46.293 145.544 1.00 59.32 253 GLY G N 1
ATOM 12192 C CA . GLY G 1 252 ? 35.425 47.632 146.029 1.00 61.32 253 GLY G CA 1
ATOM 12193 C C . GLY G 1 252 ? 36.917 47.809 146.228 1.00 64.39 253 GLY G C 1
ATOM 12194 O O . GLY G 1 252 ? 37.711 46.851 146.198 1.00 65.53 253 GLY G O 1
ATOM 12195 N N . SER G 1 253 ? 37.302 49.058 146.431 1.00 67.90 254 SER G N 1
ATOM 12196 C CA . SER G 1 253 ? 38.716 49.459 146.384 1.00 65.90 254 SER G CA 1
ATOM 12197 C C . SER G 1 253 ? 39.503 48.935 147.585 1.00 61.82 254 SER G C 1
ATOM 12198 O O . SER G 1 253 ? 40.647 48.578 147.446 1.00 64.05 254 SER G O 1
ATOM 12201 N N . LEU G 1 254 ? 38.895 48.920 148.763 1.00 56.57 255 LEU G N 1
ATOM 12202 C CA . LEU G 1 254 ? 39.592 48.397 149.919 1.00 55.92 255 LEU G CA 1
ATOM 12203 C C . LEU G 1 254 ? 40.036 46.986 149.626 1.00 62.77 255 LEU G C 1
ATOM 12204 O O . LEU G 1 254 ? 41.223 46.707 149.711 1.00 66.03 255 LEU G O 1
ATOM 12209 N N . LEU G 1 255 ? 39.100 46.104 149.251 1.00 60.75 256 LEU G N 1
ATOM 12210 C CA . LEU G 1 255 ? 39.497 44.743 148.934 1.00 59.75 256 LEU G CA 1
ATOM 12211 C C . LEU G 1 255 ? 40.407 44.649 147.711 1.00 59.51 256 LEU G C 1
ATOM 12212 O O . LEU G 1 255 ? 41.209 43.712 147.610 1.00 59.49 256 LEU G O 1
ATOM 12217 N N . ASP G 1 256 ? 40.304 45.587 146.786 1.00 58.75 257 ASP G N 1
ATOM 12218 C CA . ASP G 1 256 ? 41.213 45.579 145.644 1.00 61.91 257 ASP G CA 1
ATOM 12219 C C . ASP G 1 256 ? 42.594 45.963 146.056 1.00 63.55 257 ASP G C 1
ATOM 12220 O O . ASP G 1 256 ? 43.545 45.650 145.350 1.00 66.14 257 ASP G O 1
ATOM 12225 N N . SER G 1 257 ? 42.724 46.637 147.193 1.00 65.74 258 SER G N 1
ATOM 12226 C CA . SER G 1 257 ? 44.027 47.119 147.621 1.00 65.33 258 SER G CA 1
ATOM 12227 C C . SER G 1 257 ? 44.854 46.072 148.317 1.00 66.26 258 SER G C 1
ATOM 12228 O O . SER G 1 257 ? 45.992 46.345 148.631 1.00 75.19 258 SER G O 1
ATOM 12231 N N . LEU G 1 258 ? 44.302 44.895 148.585 1.00 70.15 259 LEU G N 1
ATOM 12232 C CA . LEU G 1 258 ? 45.073 43.831 149.248 1.00 70.30 259 LEU G CA 1
ATOM 12233 C C . LEU G 1 258 ? 46.349 43.565 148.466 1.00 82.41 259 LEU G C 1
ATOM 12234 O O . LEU G 1 258 ? 47.435 43.560 149.033 1.00 80.44 259 LEU G O 1
ATOM 12240 N N . ASP H 1 7 ? 18.942 44.080 110.238 1.00 90.65 8 ASP H N 1
ATOM 12241 C CA . ASP H 1 7 ? 19.043 43.402 108.901 1.00 91.04 8 ASP H CA 1
ATOM 12242 C C . ASP H 1 7 ? 20.469 43.130 108.382 1.00 91.10 8 ASP H C 1
ATOM 12243 O O . ASP H 1 7 ? 21.355 43.996 108.458 1.00 90.04 8 ASP H O 1
ATOM 12248 N N . TYR H 1 8 ? 20.649 41.965 107.754 1.00 76.80 9 TYR H N 1
ATOM 12249 C CA . TYR H 1 8 ? 21.966 41.520 107.306 1.00 73.47 9 TYR H CA 1
ATOM 12250 C C . TYR H 1 8 ? 22.665 42.532 106.401 1.00 73.50 9 TYR H C 1
ATOM 12251 O O . TYR H 1 8 ? 22.047 43.170 105.553 1.00 84.82 9 TYR H O 1
ATOM 12260 N N . GLY H 1 9 ? 23.949 42.725 106.631 1.00 75.39 10 GLY H N 1
ATOM 12261 C CA . GLY H 1 9 ? 24.753 43.605 105.786 1.00 71.56 10 GLY H CA 1
ATOM 12262 C C . GLY H 1 9 ? 24.606 45.089 106.064 1.00 68.25 10 GLY H C 1
ATOM 12263 O O . GLY H 1 9 ? 25.110 45.889 105.291 1.00 68.83 10 GLY H O 1
ATOM 12264 N N . TRP H 1 10 ? 23.989 45.457 107.195 1.00 64.35 11 TRP H N 1
ATOM 12265 C CA . TRP H 1 10 ? 23.736 46.867 107.490 1.00 68.70 11 TRP H CA 1
ATOM 12266 C C . TRP H 1 10 ? 24.988 47.731 107.533 1.00 72.12 11 TRP H C 1
ATOM 12267 O O . TRP H 1 10 ? 24.895 48.933 107.340 1.00 83.38 11 TRP H O 1
ATOM 12278 N N . ARG H 1 11 ? 26.132 47.134 107.802 1.00 67.35 12 ARG H N 1
ATOM 12279 C CA . ARG H 1 11 ? 27.345 47.884 107.936 1.00 64.73 12 ARG H CA 1
ATOM 12280 C C . ARG H 1 11 ? 28.156 47.880 106.667 1.00 68.20 12 ARG H C 1
ATOM 12281 O O . ARG H 1 11 ? 29.255 48.450 106.624 1.00 67.46 12 ARG H O 1
ATOM 12289 N N . GLY H 1 12 ? 27.657 47.213 105.625 1.00 69.10 13 GLY H N 1
ATOM 12290 C CA . GLY H 1 12 ? 28.419 47.083 104.376 1.00 66.93 13 GLY H CA 1
ATOM 12291 C C . GLY H 1 12 ? 28.239 45.715 103.786 1.00 69.61 13 GLY H C 1
ATOM 12292 O O . GLY H 1 12 ? 28.225 44.721 104.508 1.00 66.86 13 GLY H O 1
ATOM 12293 N N . LYS H 1 13 ? 28.089 45.658 102.460 1.00 70.76 14 LYS H N 1
ATOM 12294 C CA . LYS H 1 13 ? 27.910 44.387 101.751 1.00 64.19 14 LYS H CA 1
ATOM 12295 C C . LYS H 1 13 ? 29.069 44.151 100.780 1.00 63.97 14 LYS H C 1
ATOM 12296 O O . LYS H 1 13 ? 29.422 45.019 100.022 1.00 63.86 14 LYS H O 1
ATOM 12302 N N . VAL H 1 14 ? 29.646 42.968 100.824 1.00 61.93 15 VAL H N 1
ATOM 12303 C CA . VAL H 1 14 ? 30.746 42.615 99.976 1.00 62.14 15 VAL H CA 1
ATOM 12304 C C . VAL H 1 14 ? 30.342 41.493 99.088 1.00 68.35 15 VAL H C 1
ATOM 12305 O O . VAL H 1 14 ? 29.769 40.518 99.543 1.00 79.24 15 VAL H O 1
ATOM 12309 N N . GLY H 1 15 ? 30.645 41.615 97.818 1.00 77.76 16 GLY H N 1
ATOM 12310 C CA . GLY H 1 15 ? 30.388 40.536 96.861 1.00 80.46 16 GLY H CA 1
ATOM 12311 C C . GLY H 1 15 ? 31.728 40.002 96.419 1.00 81.41 16 GLY H C 1
ATOM 12312 O O . GLY H 1 15 ? 32.611 40.773 96.012 1.00 70.97 16 GLY H O 1
ATOM 12313 N N . LEU H 1 16 ? 31.905 38.698 96.538 1.00 73.58 17 LEU H N 1
ATOM 12314 C CA . LEU H 1 16 ? 33.152 38.093 96.146 1.00 74.20 17 LEU H CA 1
ATOM 12315 C C . LEU H 1 16 ? 32.959 37.298 94.886 1.00 81.02 17 LEU H C 1
ATOM 12316 O O . LEU H 1 16 ? 32.068 36.429 94.797 1.00 85.18 17 LEU H O 1
ATOM 12321 N N . ILE H 1 17 ? 33.829 37.556 93.926 1.00 80.66 18 ILE H N 1
ATOM 12322 C CA . ILE H 1 17 ? 33.889 36.769 92.702 1.00 84.37 18 ILE H CA 1
ATOM 12323 C C . ILE H 1 17 ? 34.828 35.607 92.977 1.00 85.31 18 ILE H C 1
ATOM 12324 O O . ILE H 1 17 ? 36.018 35.770 93.202 1.00 84.12 18 ILE H O 1
ATOM 12329 N N . SER H 1 18 ? 34.302 34.402 92.987 1.00 90.89 19 SER H N 1
ATOM 12330 C CA . SER H 1 18 ? 35.096 33.258 93.384 1.00 102.27 19 SER H CA 1
ATOM 12331 C C . SER H 1 18 ? 35.662 32.509 92.207 1.00 101.06 19 SER H C 1
ATOM 12332 O O . SER H 1 18 ? 35.034 32.444 91.177 1.00 113.05 19 SER H O 1
ATOM 12335 N N . THR H 1 19 ? 36.829 31.910 92.369 1.00 100.18 20 THR H N 1
ATOM 12336 C CA . THR H 1 19 ? 37.345 31.067 91.326 1.00 101.84 20 THR H CA 1
ATOM 12337 C C . THR H 1 19 ? 36.477 29.868 91.323 1.00 112.87 20 THR H C 1
ATOM 12338 O O . THR H 1 19 ? 35.921 29.520 92.350 1.00 121.19 20 THR H O 1
ATOM 12342 N N . PRO H 1 20 ? 36.412 29.196 90.098 1.00 131.72 21 PRO H N 1
ATOM 12343 C CA . PRO H 1 20 ? 35.527 28.033 90.141 1.00 134.77 21 PRO H CA 1
ATOM 12344 C C . PRO H 1 20 ? 36.277 26.861 90.718 1.00 130.06 21 PRO H C 1
ATOM 12345 O O . PRO H 1 20 ? 36.345 25.796 90.140 1.00 130.89 21 PRO H O 1
ATOM 12349 N N . VAL H 1 21 ? 36.828 27.064 91.894 1.00 132.59 22 VAL H N 1
ATOM 12350 C CA . VAL H 1 21 ? 37.465 25.988 92.604 1.00 144.76 22 VAL H CA 1
ATOM 12351 C C . VAL H 1 21 ? 36.774 25.787 93.933 1.00 152.14 22 VAL H C 1
ATOM 12352 O O . VAL H 1 21 ? 37.370 25.269 94.859 1.00 178.51 22 VAL H O 1
ATOM 12356 N N . ILE H 1 22 ? 35.548 26.279 94.051 1.00 152.04 23 ILE H N 1
ATOM 12357 C CA . ILE H 1 22 ? 34.846 26.252 95.323 1.00 135.76 23 ILE H CA 1
ATOM 12358 C C . ILE H 1 22 ? 35.746 26.784 96.403 1.00 133.84 23 ILE H C 1
ATOM 12359 O O . ILE H 1 22 ? 36.120 26.058 97.297 1.00 129.74 23 ILE H O 1
ATOM 12364 N N . GLU H 1 23 ? 36.196 28.016 96.245 1.00 122.91 24 GLU H N 1
ATOM 12365 C CA . GLU H 1 23 ? 36.894 28.696 97.303 1.00 109.81 24 GLU H CA 1
ATOM 12366 C C . GLU H 1 23 ? 35.929 29.054 98.426 1.00 109.33 24 GLU H C 1
ATOM 12367 O O . GLU H 1 23 ? 34.762 29.313 98.193 1.00 96.31 24 GLU H O 1
ATOM 12373 N N . ASN H 1 24 ? 36.448 29.062 99.642 1.00 84.63 25 ASN H N 1
ATOM 12374 C CA . ASN H 1 24 ? 35.741 29.393 100.842 1.00 79.42 25 ASN H CA 1
ATOM 12375 C C . ASN H 1 24 ? 36.175 30.735 101.455 1.00 79.08 25 ASN H C 1
ATOM 12376 O O . ASN H 1 24 ? 36.076 30.950 102.658 1.00 84.72 25 ASN H O 1
ATOM 12381 N N . ALA H 1 25 ? 36.619 31.669 100.617 1.00 80.53 26 ALA H N 1
ATOM 12382 C CA . ALA H 1 25 ? 36.914 33.015 101.064 1.00 73.06 26 ALA H CA 1
ATOM 12383 C C . ALA H 1 25 ? 35.710 33.701 101.646 1.00 68.74 26 ALA H C 1
ATOM 12384 O O . ALA H 1 25 ? 35.847 34.512 102.558 1.00 75.46 26 ALA H O 1
ATOM 12386 N N . HIS H 1 26 ? 34.526 33.407 101.133 1.00 67.88 27 HIS H N 1
ATOM 12387 C CA . HIS H 1 26 ? 33.295 33.965 101.746 1.00 71.18 27 HIS H CA 1
ATOM 12388 C C . HIS H 1 26 ? 33.136 33.563 103.208 1.00 64.56 27 HIS H C 1
ATOM 12389 O O . HIS H 1 26 ? 32.713 34.363 104.018 1.00 69.75 27 HIS H O 1
ATOM 12396 N N . VAL H 1 27 ? 33.463 32.321 103.520 1.00 65.09 28 VAL H N 1
ATOM 12397 C CA . VAL H 1 27 ? 33.353 31.827 104.865 1.00 67.94 28 VAL H CA 1
ATOM 12398 C C . VAL H 1 27 ? 34.392 32.475 105.730 1.00 68.35 28 VAL H C 1
ATOM 12399 O O . VAL H 1 27 ? 34.088 32.993 106.809 1.00 69.07 28 VAL H O 1
ATOM 12403 N N . GLU H 1 28 ? 35.627 32.424 105.258 1.00 66.43 29 GLU H N 1
ATOM 12404 C CA . GLU H 1 28 ? 36.715 33.111 105.925 1.00 74.55 29 GLU H CA 1
ATOM 12405 C C . GLU H 1 28 ? 36.417 34.571 106.239 1.00 67.94 29 GLU H C 1
ATOM 12406 O O . GLU H 1 28 ? 36.692 35.050 107.320 1.00 74.77 29 GLU H O 1
ATOM 12412 N N . LEU H 1 29 ? 35.859 35.287 105.283 1.00 69.07 30 LEU H N 1
ATOM 12413 C CA . LEU H 1 29 ? 35.586 36.708 105.486 1.00 67.11 30 LEU H CA 1
ATOM 12414 C C . LEU H 1 29 ? 34.472 36.891 106.501 1.00 71.58 30 LEU H C 1
ATOM 12415 O O . LEU H 1 29 ? 34.509 37.784 107.333 1.00 71.54 30 LEU H O 1
ATOM 12420 N N . ALA H 1 30 ? 33.448 36.058 106.420 1.00 65.18 31 ALA H N 1
ATOM 12421 C CA . ALA H 1 30 ? 32.401 36.121 107.396 1.00 61.17 31 ALA H CA 1
ATOM 12422 C C . ALA H 1 30 ? 32.972 35.929 108.830 1.00 61.84 31 ALA H C 1
ATOM 12423 O O . ALA H 1 30 ? 32.511 36.578 109.741 1.00 71.07 31 ALA H O 1
ATOM 12425 N N . ARG H 1 31 ? 33.959 35.066 109.037 1.00 55.60 32 ARG H N 1
ATOM 12426 C CA . ARG H 1 31 ? 34.575 34.929 110.370 1.00 59.89 32 ARG H CA 1
ATOM 12427 C C . ARG H 1 31 ? 35.386 36.145 110.813 1.00 57.62 32 ARG H C 1
ATOM 12428 O O . ARG H 1 31 ? 35.444 36.475 111.985 1.00 58.21 32 ARG H O 1
ATOM 12436 N N . VAL H 1 32 ? 36.039 36.794 109.874 1.00 60.15 33 VAL H N 1
ATOM 12437 C CA . VAL H 1 32 ? 36.917 37.887 110.217 1.00 57.89 33 VAL H CA 1
ATOM 12438 C C . VAL H 1 32 ? 36.145 39.189 110.366 1.00 57.90 33 VAL H C 1
ATOM 12439 O O . VAL H 1 32 ? 36.493 40.024 111.181 1.00 53.62 33 VAL H O 1
ATOM 12443 N N . ALA H 1 33 ? 35.123 39.376 109.534 1.00 58.81 34 ALA H N 1
ATOM 12444 C CA . ALA H 1 33 ? 34.408 40.636 109.497 1.00 56.70 34 ALA H CA 1
ATOM 12445 C C . ALA H 1 33 ? 33.711 40.851 110.791 1.00 60.24 34 ALA H C 1
ATOM 12446 O O . ALA H 1 33 ? 33.356 39.904 111.468 1.00 63.89 34 ALA H O 1
ATOM 12448 N N . PRO H 1 34 ? 33.603 42.102 111.202 1.00 62.90 35 PRO H N 1
ATOM 12449 C CA . PRO H 1 34 ? 32.876 42.417 112.386 1.00 59.19 35 PRO H CA 1
ATOM 12450 C C . PRO H 1 34 ? 31.404 42.288 112.093 1.00 60.92 35 PRO H C 1
ATOM 12451 O O . PRO H 1 34 ? 31.032 42.109 110.956 1.00 61.68 35 PRO H O 1
ATOM 12455 N N . GLU H 1 35 ? 30.585 42.414 113.128 1.00 69.55 36 GLU H N 1
ATOM 12456 C CA . GLU H 1 35 ? 29.124 42.347 113.025 1.00 76.78 36 GLU H CA 1
ATOM 12457 C C . GLU H 1 35 ? 28.580 43.431 112.125 1.00 73.57 36 GLU H C 1
ATOM 12458 O O . GLU H 1 35 ? 29.010 44.570 112.210 1.00 79.06 36 GLU H O 1
ATOM 12464 N N . GLY H 1 36 ? 27.656 43.059 111.258 1.00 64.59 37 GLY H N 1
ATOM 12465 C CA . GLY H 1 36 ? 26.986 44.013 110.396 1.00 68.73 37 GLY H CA 1
ATOM 12466 C C . GLY H 1 36 ? 27.460 43.948 108.950 1.00 66.86 37 GLY H C 1
ATOM 12467 O O . GLY H 1 36 ? 26.809 44.467 108.067 1.00 73.29 37 GLY H O 1
ATOM 12468 N N . VAL H 1 37 ? 28.595 43.316 108.715 1.00 62.26 38 VAL H N 1
ATOM 12469 C CA . VAL H 1 37 ? 29.112 43.185 107.380 1.00 60.92 38 VAL H CA 1
ATOM 12470 C C . VAL H 1 37 ? 28.499 41.979 106.706 1.00 62.76 38 VAL H C 1
ATOM 12471 O O . VAL H 1 37 ? 28.659 40.861 107.166 1.00 63.68 38 VAL H O 1
ATOM 12475 N N . GLY H 1 38 ? 27.870 42.189 105.562 1.00 61.97 39 GLY H N 1
ATOM 12476 C CA . GLY H 1 38 ? 27.268 41.090 104.820 1.00 60.10 39 GLY H CA 1
ATOM 12477 C C . GLY H 1 38 ? 28.215 40.591 103.770 1.00 62.49 39 GLY H C 1
ATOM 12478 O O . GLY H 1 38 ? 28.964 41.373 103.200 1.00 66.16 39 GLY H O 1
ATOM 12479 N N . VAL H 1 39 ? 28.197 39.281 103.514 1.00 66.16 40 VAL H N 1
ATOM 12480 C CA . VAL H 1 39 ? 29.040 38.685 102.486 1.00 64.45 40 VAL H CA 1
ATOM 12481 C C . VAL H 1 39 ? 28.213 37.959 101.438 1.00 67.99 40 VAL H C 1
ATOM 12482 O O . VAL H 1 39 ? 27.281 37.238 101.760 1.00 71.75 40 VAL H O 1
ATOM 12486 N N . TYR H 1 40 ? 28.569 38.168 100.178 1.00 70.04 41 TYR H N 1
ATOM 12487 C CA . TYR H 1 40 ? 27.895 37.544 99.049 1.00 69.36 41 TYR H CA 1
ATOM 12488 C C . TYR H 1 40 ? 28.921 36.976 98.117 1.00 68.10 41 TYR H C 1
ATOM 12489 O O . TYR H 1 40 ? 30.100 37.302 98.173 1.00 72.79 41 TYR H O 1
ATOM 12498 N N . GLN H 1 41 ? 28.463 36.127 97.223 1.00 73.63 42 GLN H N 1
ATOM 12499 C CA . GLN H 1 41 ? 29.369 35.362 96.380 1.00 76.42 42 GLN H CA 1
ATOM 12500 C C . GLN H 1 41 ? 28.771 35.195 94.978 1.00 76.17 42 GLN H C 1
ATOM 12501 O O . GLN H 1 41 ? 27.551 35.120 94.837 1.00 66.20 42 GLN H O 1
ATOM 12507 N N . THR H 1 42 ? 29.628 35.084 93.982 1.00 81.39 43 THR H N 1
ATOM 12508 C CA . THR H 1 42 ? 29.204 34.706 92.654 1.00 79.04 43 THR H CA 1
ATOM 12509 C C . THR H 1 42 ? 30.313 33.932 91.959 1.00 84.59 43 THR H C 1
ATOM 12510 O O . THR H 1 42 ? 31.465 34.178 92.220 1.00 71.29 43 THR H O 1
ATOM 12514 N N . PHE H 1 43 ? 29.951 33.013 91.073 1.00 92.62 44 PHE H N 1
ATOM 12515 C CA . PHE H 1 43 ? 30.903 32.239 90.282 1.00 93.91 44 PHE H CA 1
ATOM 12516 C C . PHE H 1 43 ? 30.857 32.626 88.790 1.00 95.84 44 PHE H C 1
ATOM 12517 O O . PHE H 1 43 ? 29.796 32.586 88.152 1.00 92.25 44 PHE H O 1
ATOM 12525 N N . PRO H 1 44 ? 31.998 33.003 88.225 1.00 96.15 45 PRO H N 1
ATOM 12526 C CA . PRO H 1 44 ? 32.031 33.219 86.789 1.00 106.95 45 PRO H CA 1
ATOM 12527 C C . PRO H 1 44 ? 31.948 31.858 86.091 1.00 111.41 45 PRO H C 1
ATOM 12528 O O . PRO H 1 44 ? 32.434 30.888 86.637 1.00 102.71 45 PRO H O 1
ATOM 12532 N N . TYR H 1 45 ? 31.331 31.786 84.909 1.00 126.36 46 TYR H N 1
ATOM 12533 C CA . TYR H 1 45 ? 31.259 30.523 84.145 1.00 126.70 46 TYR H CA 1
ATOM 12534 C C . TYR H 1 45 ? 32.405 30.488 83.158 1.00 121.70 46 TYR H C 1
ATOM 12535 O O . TYR H 1 45 ? 32.422 31.257 82.208 1.00 120.33 46 TYR H O 1
ATOM 12544 N N . VAL H 1 46 ? 33.383 29.632 83.401 1.00 118.01 47 VAL H N 1
ATOM 12545 C CA . VAL H 1 46 ? 34.593 29.628 82.596 1.00 121.58 47 VAL H CA 1
ATOM 12546 C C . VAL H 1 46 ? 35.024 28.188 82.374 1.00 128.52 47 VAL H C 1
ATOM 12547 O O . VAL H 1 46 ? 35.987 27.713 82.991 1.00 127.60 47 VAL H O 1
ATOM 12551 N N . PRO H 1 47 ? 34.275 27.479 81.508 1.00 139.04 48 PRO H N 1
ATOM 12552 C CA . PRO H 1 47 ? 34.538 26.072 81.230 1.00 141.69 48 PRO H CA 1
ATOM 12553 C C . PRO H 1 47 ? 35.779 25.940 80.362 1.00 150.30 48 PRO H C 1
ATOM 12554 O O . PRO H 1 47 ? 36.073 26.846 79.574 1.00 155.30 48 PRO H O 1
ATOM 12558 N N . ASN H 1 48 ? 36.487 24.822 80.486 1.00 155.26 49 ASN H N 1
ATOM 12559 C CA . ASN H 1 48 ? 37.605 24.489 79.592 1.00 149.37 49 ASN H CA 1
ATOM 12560 C C . ASN H 1 48 ? 38.645 25.586 79.490 1.00 147.38 49 ASN H C 1
ATOM 12561 O O . ASN H 1 48 ? 39.119 25.928 78.400 1.00 128.34 49 ASN H O 1
ATOM 12566 N N . PHE H 1 49 ? 38.931 26.193 80.628 1.00 152.88 50 PHE H N 1
ATOM 12567 C CA . PHE H 1 49 ? 39.920 27.238 80.686 1.00 150.81 50 PHE H CA 1
ATOM 12568 C C . PHE H 1 49 ? 41.302 26.629 80.555 1.00 160.59 50 PHE H C 1
ATOM 12569 O O . PHE H 1 49 ? 41.628 25.643 81.215 1.00 132.38 50 PHE H O 1
ATOM 12577 N N . ARG H 1 50 ? 42.120 27.227 79.699 1.00 172.00 51 ARG H N 1
ATOM 12578 C CA . ARG H 1 50 ? 43.570 26.996 79.804 1.00 168.83 51 ARG H CA 1
ATOM 12579 C C . ARG H 1 50 ? 44.301 28.293 79.436 1.00 163.88 51 ARG H C 1
ATOM 12580 O O . ARG H 1 50 ? 43.713 29.276 78.911 1.00 156.06 51 ARG H O 1
ATOM 12588 N N . VAL H 1 51 ? 45.586 28.292 79.746 1.00 155.79 52 VAL H N 1
ATOM 12589 C CA . VAL H 1 51 ? 46.375 29.510 79.698 1.00 166.91 52 VAL H CA 1
ATOM 12590 C C . VAL H 1 51 ? 46.671 29.921 78.253 1.00 175.44 52 VAL H C 1
ATOM 12591 O O . VAL H 1 51 ? 47.623 29.437 77.662 1.00 178.66 52 VAL H O 1
ATOM 12595 N N . ASP H 1 52 ? 45.836 30.808 77.718 1.00 173.57 53 ASP H N 1
ATOM 12596 C CA . ASP H 1 52 ? 45.846 31.212 76.320 1.00 172.04 53 ASP H CA 1
ATOM 12597 C C . ASP H 1 52 ? 45.307 32.629 76.236 1.00 164.26 53 ASP H C 1
ATOM 12598 O O . ASP H 1 52 ? 44.413 32.945 76.985 1.00 165.48 53 ASP H O 1
ATOM 12603 N N . ALA H 1 53 ? 45.850 33.470 75.353 1.00 164.39 54 ALA H N 1
ATOM 12604 C CA . ALA H 1 53 ? 45.373 34.854 75.171 1.00 173.62 54 ALA H CA 1
ATOM 12605 C C . ALA H 1 53 ? 43.861 34.931 74.944 1.00 177.96 54 ALA H C 1
ATOM 12606 O O . ALA H 1 53 ? 43.201 35.829 75.490 1.00 180.36 54 ALA H O 1
ATOM 12608 N N . THR H 1 54 ? 43.328 34.006 74.138 1.00 177.24 55 THR H N 1
ATOM 12609 C CA . THR H 1 54 ? 41.894 33.987 73.780 1.00 173.03 55 THR H CA 1
ATOM 12610 C C . THR H 1 54 ? 41.065 33.569 74.991 1.00 164.37 55 THR H C 1
ATOM 12611 O O . THR H 1 54 ? 39.974 34.100 75.208 1.00 167.58 55 THR H O 1
ATOM 12615 N N . ASN H 1 55 ? 41.606 32.658 75.802 1.00 163.99 56 ASN H N 1
ATOM 12616 C CA . ASN H 1 55 ? 40.917 32.197 77.011 1.00 172.07 56 ASN H CA 1
ATOM 12617 C C . ASN H 1 55 ? 40.953 33.231 78.103 1.00 168.99 56 ASN H C 1
ATOM 12618 O O . ASN H 1 55 ? 39.936 33.499 78.734 1.00 163.85 56 ASN H O 1
ATOM 12623 N N . ILE H 1 56 ? 42.128 33.816 78.299 1.00 158.58 57 ILE H N 1
ATOM 12624 C CA . ILE H 1 56 ? 42.288 34.921 79.229 1.00 149.99 57 ILE H CA 1
ATOM 12625 C C . ILE H 1 56 ? 41.343 36.094 78.893 1.00 146.27 57 ILE H C 1
ATOM 12626 O O . ILE H 1 56 ? 40.762 36.712 79.780 1.00 156.11 57 ILE H O 1
ATOM 12631 N N . LYS H 1 57 ? 41.187 36.412 77.621 1.00 140.16 58 LYS H N 1
ATOM 12632 C CA . LYS H 1 57 ? 40.221 37.432 77.243 1.00 145.33 58 LYS H CA 1
ATOM 12633 C C . LYS H 1 57 ? 38.806 37.035 77.628 1.00 144.75 58 LYS H C 1
ATOM 12634 O O . LYS H 1 57 ? 38.040 37.872 78.107 1.00 153.23 58 LYS H O 1
ATOM 12640 N N . ARG H 1 58 ? 38.475 35.763 77.450 1.00 140.05 59 ARG H N 1
ATOM 12641 C CA . ARG H 1 58 ? 37.147 35.229 77.803 1.00 151.75 59 ARG H CA 1
ATOM 12642 C C . ARG H 1 58 ? 36.942 35.298 79.310 1.00 149.53 59 ARG H C 1
ATOM 12643 O O . ARG H 1 58 ? 35.886 35.713 79.802 1.00 141.88 59 ARG H O 1
ATOM 12651 N N . ALA H 1 59 ? 37.984 34.904 80.034 1.00 148.94 60 ALA H N 1
ATOM 12652 C CA . ALA H 1 59 ? 37.990 34.971 81.484 1.00 133.45 60 ALA H CA 1
ATOM 12653 C C . ALA H 1 59 ? 37.606 36.364 81.941 1.00 118.78 60 ALA H C 1
ATOM 12654 O O . ALA H 1 59 ? 36.657 36.541 82.689 1.00 127.77 60 ALA H O 1
ATOM 12656 N N . VAL H 1 60 ? 38.355 37.354 81.477 1.00 107.81 61 VAL H N 1
ATOM 12657 C CA . VAL H 1 60 ? 38.128 38.728 81.885 1.00 102.60 61 VAL H CA 1
ATOM 12658 C C . VAL H 1 60 ? 36.711 39.214 81.581 1.00 107.72 61 VAL H C 1
ATOM 12659 O O . VAL H 1 60 ? 36.138 39.996 82.328 1.00 103.73 61 VAL H O 1
ATOM 12663 N N . GLU H 1 61 ? 36.130 38.735 80.501 1.00 125.50 62 GLU H N 1
ATOM 12664 C CA . GLU H 1 61 ? 34.768 39.127 80.183 1.00 129.17 62 GLU H CA 1
ATOM 12665 C C . GLU H 1 61 ? 33.817 38.480 81.175 1.00 117.85 62 GLU H C 1
ATOM 12666 O O . GLU H 1 61 ? 32.805 39.057 81.529 1.00 122.42 62 GLU H O 1
ATOM 12672 N N . GLN H 1 62 ? 34.162 37.283 81.635 1.00 109.57 63 GLN H N 1
ATOM 12673 C CA . GLN H 1 62 ? 33.361 36.592 82.653 1.00 106.23 63 GLN H CA 1
ATOM 12674 C C . GLN H 1 62 ? 33.439 37.265 84.028 1.00 103.42 63 GLN H C 1
ATOM 12675 O O . GLN H 1 62 ? 32.409 37.539 84.640 1.00 106.35 63 GLN H O 1
ATOM 12681 N N . LEU H 1 63 ? 34.651 37.587 84.477 1.00 97.36 64 LEU H N 1
ATOM 12682 C CA . LEU H 1 63 ? 34.819 38.443 85.635 1.00 97.42 64 LEU H CA 1
ATOM 12683 C C . LEU H 1 63 ? 33.993 39.733 85.534 1.00 106.35 64 LEU H C 1
ATOM 12684 O O . LEU H 1 63 ? 33.429 40.169 86.540 1.00 117.71 64 LEU H O 1
ATOM 12689 N N . GLU H 1 64 ? 33.931 40.364 84.362 1.00 107.90 65 GLU H N 1
ATOM 12690 C CA . GLU H 1 64 ? 33.179 41.610 84.251 1.00 109.93 65 GLU H CA 1
ATOM 12691 C C . GLU H 1 64 ? 31.686 41.350 84.380 1.00 110.64 65 GLU H C 1
ATOM 12692 O O . GLU H 1 64 ? 30.933 42.188 84.916 1.00 97.14 65 GLU H O 1
ATOM 12698 N N . THR H 1 65 ? 31.253 40.179 83.921 1.00 103.95 66 THR H N 1
ATOM 12699 C CA . THR H 1 65 ? 29.841 39.827 84.029 1.00 105.33 66 THR H CA 1
ATOM 12700 C C . THR H 1 65 ? 29.466 39.607 85.493 1.00 102.44 66 THR H C 1
ATOM 12701 O O . THR H 1 65 ? 28.440 40.123 85.980 1.00 93.15 66 THR H O 1
ATOM 12705 N N . SER H 1 66 ? 30.310 38.824 86.171 1.00 96.32 67 SER H N 1
ATOM 12706 C CA . SER H 1 66 ? 30.171 38.542 87.603 1.00 93.61 67 SER H CA 1
ATOM 12707 C C . SER H 1 66 ? 30.095 39.843 88.400 1.00 88.05 67 SER H C 1
ATOM 12708 O O . SER H 1 66 ? 29.135 40.071 89.142 1.00 86.78 67 SER H O 1
ATOM 12711 N N . ALA H 1 67 ? 31.061 40.724 88.179 1.00 83.77 68 ALA H N 1
ATOM 12712 C CA . ALA H 1 67 ? 31.064 42.023 88.834 1.00 81.98 68 ALA H CA 1
ATOM 12713 C C . ALA H 1 67 ? 29.790 42.807 88.583 1.00 85.37 68 ALA H C 1
ATOM 12714 O O . ALA H 1 67 ? 29.269 43.466 89.475 1.00 87.78 68 ALA H O 1
ATOM 12716 N N . ALA H 1 68 ? 29.278 42.748 87.366 1.00 90.15 69 ALA H N 1
ATOM 12717 C CA . ALA H 1 68 ? 28.059 43.466 87.070 1.00 91.23 69 ALA H CA 1
ATOM 12718 C C . ALA H 1 68 ? 26.868 42.821 87.773 1.00 87.77 69 ALA H C 1
ATOM 12719 O O . ALA H 1 68 ? 25.965 43.514 88.268 1.00 78.73 69 ALA H O 1
ATOM 12721 N N . ALA H 1 69 ? 26.859 41.486 87.806 1.00 87.98 70 ALA H N 1
ATOM 12722 C CA . ALA H 1 69 ? 25.788 40.751 88.495 1.00 84.27 70 ALA H CA 1
ATOM 12723 C C . ALA H 1 69 ? 25.763 41.168 89.960 1.00 86.57 70 ALA H C 1
ATOM 12724 O O . ALA H 1 69 ? 24.706 41.520 90.497 1.00 78.90 70 ALA H O 1
ATOM 12726 N N . LEU H 1 70 ? 26.949 41.190 90.585 1.00 85.74 71 LEU H N 1
ATOM 12727 C CA . LEU H 1 70 ? 27.083 41.649 91.966 1.00 83.27 71 LEU H CA 1
ATOM 12728 C C . LEU H 1 70 ? 26.681 43.101 92.139 1.00 79.07 71 LEU H C 1
ATOM 12729 O O . LEU H 1 70 ? 25.916 43.420 93.061 1.00 88.05 71 LEU H O 1
ATOM 12734 N N . GLY H 1 71 ? 27.179 43.974 91.271 1.00 76.58 72 GLY H N 1
ATOM 12735 C CA . GLY H 1 71 ? 26.804 45.385 91.318 1.00 87.97 72 GLY H CA 1
ATOM 12736 C C . GLY H 1 71 ? 25.297 45.558 91.306 1.00 92.00 72 GLY H C 1
ATOM 12737 O O . GLY H 1 71 ? 24.721 46.232 92.165 1.00 84.24 72 GLY H O 1
ATOM 12738 N N . SER H 1 72 ? 24.654 44.900 90.357 1.00 97.22 73 SER H N 1
ATOM 12739 C CA . SER H 1 72 ? 23.221 45.040 90.209 1.00 103.01 73 SER H CA 1
ATOM 12740 C C . SER H 1 72 ? 22.493 44.435 91.408 1.00 103.19 73 SER H C 1
ATOM 12741 O O . SER H 1 72 ? 21.464 44.951 91.826 1.00 96.20 73 SER H O 1
ATOM 12744 N N . ALA H 1 73 ? 23.047 43.373 91.989 1.00 101.61 74 ALA H N 1
ATOM 12745 C CA . ALA H 1 73 ? 22.459 42.779 93.191 1.00 108.98 74 ALA H CA 1
ATOM 12746 C C . ALA H 1 73 ? 22.337 43.794 94.322 1.00 101.32 74 ALA H C 1
ATOM 12747 O O . ALA H 1 73 ? 21.305 43.862 94.973 1.00 109.60 74 ALA H O 1
ATOM 12749 N N . GLY H 1 74 ? 23.386 44.565 94.562 1.00 89.18 75 GLY H N 1
ATOM 12750 C CA . GLY H 1 74 ? 23.331 45.635 95.552 1.00 84.90 75 GLY H CA 1
ATOM 12751 C C . GLY H 1 74 ? 24.488 45.678 96.534 1.00 84.76 75 GLY H C 1
ATOM 12752 O O . GLY H 1 74 ? 24.380 46.307 97.582 1.00 80.92 75 GLY H O 1
ATOM 12753 N N . VAL H 1 75 ? 25.609 45.046 96.200 1.00 78.18 76 VAL H N 1
ATOM 12754 C CA . VAL H 1 75 ? 26.746 45.059 97.101 1.00 77.75 76 VAL H CA 1
ATOM 12755 C C . VAL H 1 75 ? 27.358 46.449 97.066 1.00 81.45 76 VAL H C 1
ATOM 12756 O O . VAL H 1 75 ? 27.078 47.229 96.174 1.00 87.77 76 VAL H O 1
ATOM 12760 N N . ASP H 1 76 ? 28.207 46.736 98.033 1.00 77.42 77 ASP H N 1
ATOM 12761 C CA . ASP H 1 76 ? 28.884 48.004 98.123 1.00 75.97 77 ASP H CA 1
ATOM 12762 C C . ASP H 1 76 ? 30.286 47.924 97.580 1.00 76.17 77 ASP H C 1
ATOM 12763 O O . ASP H 1 76 ? 30.837 48.920 97.179 1.00 89.54 77 ASP H O 1
ATOM 12768 N N . ILE H 1 77 ? 30.861 46.732 97.590 1.00 81.86 78 ILE H N 1
ATOM 12769 C CA . ILE H 1 77 ? 32.254 46.494 97.255 1.00 84.67 78 ILE H CA 1
ATOM 12770 C C . ILE H 1 77 ? 32.334 45.154 96.549 1.00 87.17 78 ILE H C 1
ATOM 12771 O O . ILE H 1 77 ? 31.565 44.252 96.866 1.00 87.51 78 ILE H O 1
ATOM 12776 N N . VAL H 1 78 ? 33.265 45.024 95.602 1.00 83.70 79 VAL H N 1
ATOM 12777 C CA . VAL H 1 78 ? 33.451 43.779 94.902 1.00 81.30 79 VAL H CA 1
ATOM 12778 C C . VAL H 1 78 ? 34.876 43.305 95.079 1.00 79.40 79 VAL H C 1
ATOM 12779 O O . VAL H 1 78 ? 35.814 44.077 94.940 1.00 76.12 79 VAL H O 1
ATOM 12783 N N . GLY H 1 79 ? 35.035 42.019 95.380 1.00 77.22 80 GLY H N 1
ATOM 12784 C CA . GLY H 1 79 ? 36.354 41.475 95.631 1.00 78.42 80 GLY H CA 1
ATOM 12785 C C . GLY H 1 79 ? 36.583 40.370 94.656 1.00 73.61 80 GLY H C 1
ATOM 12786 O O . GLY H 1 79 ? 35.698 39.580 94.423 1.00 69.83 80 GLY H O 1
ATOM 12787 N N . GLN H 1 80 ? 37.786 40.312 94.105 1.00 81.52 81 GLN H N 1
ATOM 12788 C CA . GLN H 1 80 ? 38.136 39.274 93.176 1.00 85.22 81 GLN H CA 1
ATOM 12789 C C . GLN H 1 80 ? 39.110 38.331 93.864 1.00 83.47 81 GLN H C 1
ATOM 12790 O O . GLN H 1 80 ? 40.198 38.729 94.281 1.00 83.48 81 GLN H O 1
ATOM 12796 N N . VAL H 1 81 ? 38.707 37.071 93.941 1.00 79.26 82 VAL H N 1
ATOM 12797 C CA . VAL H 1 81 ? 39.474 36.056 94.612 1.00 90.75 82 VAL H CA 1
ATOM 12798 C C . VAL H 1 81 ? 40.395 35.390 93.612 1.00 91.93 82 VAL H C 1
ATOM 12799 O O . VAL H 1 81 ? 39.934 34.867 92.599 1.00 90.74 82 VAL H O 1
ATOM 12803 N N . GLY H 1 82 ? 41.678 35.330 93.939 1.00 91.70 83 GLY H N 1
ATOM 12804 C CA . GLY H 1 82 ? 42.686 34.686 93.071 1.00 94.95 83 GLY H CA 1
ATOM 12805 C C . GLY H 1 82 ? 43.918 35.563 93.006 1.00 97.27 83 GLY H C 1
ATOM 12806 O O . GLY H 1 82 ? 43.876 36.656 92.404 1.00 101.06 83 GLY H O 1
ATOM 12807 N N . THR H 1 83 ? 44.971 35.148 93.712 1.00 94.61 84 THR H N 1
ATOM 12808 C CA . THR H 1 83 ? 46.198 35.929 93.763 1.00 111.40 84 THR H CA 1
ATOM 12809 C C . THR H 1 83 ? 46.866 35.967 92.390 1.00 121.07 84 THR H C 1
ATOM 12810 O O . THR H 1 83 ? 47.194 37.064 91.894 1.00 118.03 84 THR H O 1
ATOM 12814 N N . PRO H 1 84 ? 47.080 34.781 91.770 1.00 123.71 85 PRO H N 1
ATOM 12815 C CA . PRO H 1 84 ? 47.863 34.796 90.538 1.00 130.63 85 PRO H CA 1
ATOM 12816 C C . PRO H 1 84 ? 47.245 35.623 89.414 1.00 125.32 85 PRO H C 1
ATOM 12817 O O . PRO H 1 84 ? 47.979 36.134 88.565 1.00 133.21 85 PRO H O 1
ATOM 12821 N N . PHE H 1 85 ? 45.946 35.795 89.451 1.00 108.44 86 PHE H N 1
ATOM 12822 C CA . PHE H 1 85 ? 45.317 36.497 88.380 1.00 114.91 86 PHE H CA 1
ATOM 12823 C C . PHE H 1 85 ? 45.796 37.906 88.325 1.00 116.95 86 PHE H C 1
ATOM 12824 O O . PHE H 1 85 ? 45.686 38.559 87.318 1.00 116.98 86 PHE H O 1
ATOM 12832 N N . SER H 1 86 ? 46.278 38.398 89.441 1.00 124.36 87 SER H N 1
ATOM 12833 C CA . SER H 1 86 ? 46.765 39.753 89.491 1.00 127.75 87 SER H CA 1
ATOM 12834 C C . SER H 1 86 ? 47.996 39.900 88.623 1.00 130.73 87 SER H C 1
ATOM 12835 O O . SER H 1 86 ? 48.389 41.006 88.274 1.00 119.05 87 SER H O 1
ATOM 12838 N N . PHE H 1 87 ? 48.627 38.784 88.293 1.00 133.37 88 PHE H N 1
ATOM 12839 C CA . PHE H 1 87 ? 49.779 38.852 87.419 1.00 140.30 88 PHE H CA 1
ATOM 12840 C C . PHE H 1 87 ? 49.741 37.905 86.231 1.00 139.31 88 PHE H C 1
ATOM 12841 O O . PHE H 1 87 ? 50.471 36.931 86.179 1.00 129.04 88 PHE H O 1
ATOM 12849 N N . ALA H 1 88 ? 48.900 38.220 85.259 1.00 148.74 89 ALA H N 1
ATOM 12850 C CA . ALA H 1 88 ? 48.878 37.468 84.020 1.00 154.80 89 ALA H CA 1
ATOM 12851 C C . ALA H 1 88 ? 49.221 38.322 82.798 1.00 161.60 89 ALA H C 1
ATOM 12852 O O . ALA H 1 88 ? 48.550 39.297 82.479 1.00 166.00 89 ALA H O 1
ATOM 12854 N N . GLY H 1 89 ? 50.279 37.929 82.111 1.00 157.87 90 GLY H N 1
ATOM 12855 C CA . GLY H 1 89 ? 50.585 38.440 80.788 1.00 162.16 90 GLY H CA 1
ATOM 12856 C C . GLY H 1 89 ? 50.834 39.929 80.730 1.00 167.34 90 GLY H C 1
ATOM 12857 O O . GLY H 1 89 ? 50.656 40.561 79.685 1.00 167.63 90 GLY H O 1
ATOM 12858 N N . GLY H 1 90 ? 51.277 40.478 81.851 1.00 171.44 91 GLY H N 1
ATOM 12859 C CA . GLY H 1 90 ? 51.553 41.893 81.959 1.00 158.53 91 GLY H CA 1
ATOM 12860 C C . GLY H 1 90 ? 52.813 42.047 82.764 1.00 160.60 91 GLY H C 1
ATOM 12861 O O . GLY H 1 90 ? 53.238 41.104 83.424 1.00 161.49 91 GLY H O 1
ATOM 12862 N N . THR H 1 91 ? 53.442 43.208 82.704 1.00 163.59 92 THR H N 1
ATOM 12863 C CA . THR H 1 91 ? 54.607 43.371 83.538 1.00 172.18 92 THR H CA 1
ATOM 12864 C C . THR H 1 91 ? 54.236 44.257 84.698 1.00 160.88 92 THR H C 1
ATOM 12865 O O . THR H 1 91 ? 53.583 45.273 84.516 1.00 146.54 92 THR H O 1
ATOM 12869 N N . GLY H 1 92 ? 54.660 43.880 85.891 1.00 146.20 93 GLY H N 1
ATOM 12870 C CA . GLY H 1 92 ? 54.339 44.650 87.073 1.00 145.59 93 GLY H CA 1
ATOM 12871 C C . GLY H 1 92 ? 52.868 44.772 87.393 1.00 146.42 93 GLY H C 1
ATOM 12872 O O . GLY H 1 92 ? 52.159 43.779 87.437 1.00 135.69 93 GLY H O 1
ATOM 12873 N N . LEU H 1 93 ? 52.400 45.986 87.645 1.00 144.53 94 LEU H N 1
ATOM 12874 C CA . LEU H 1 93 ? 51.080 46.123 88.247 1.00 138.55 94 LEU H CA 1
ATOM 12875 C C . LEU H 1 93 ? 50.032 46.528 87.231 1.00 140.95 94 LEU H C 1
ATOM 12876 O O . LEU H 1 93 ? 48.853 46.542 87.537 1.00 140.29 94 LEU H O 1
ATOM 12881 N N . GLU H 1 94 ? 50.471 46.901 86.037 1.00 142.34 95 GLU H N 1
ATOM 12882 C CA . GLU H 1 94 ? 49.589 47.528 85.055 1.00 142.51 95 GLU H CA 1
ATOM 12883 C C . GLU H 1 94 ? 48.410 46.623 84.701 1.00 124.84 95 GLU H C 1
ATOM 12884 O O . GLU H 1 94 ? 47.310 47.112 84.439 1.00 123.62 95 GLU H O 1
ATOM 12890 N N . TRP H 1 95 ? 48.641 45.317 84.717 1.00 116.60 96 TRP H N 1
ATOM 12891 C CA . TRP H 1 95 ? 47.595 44.344 84.416 1.00 126.42 96 TRP H CA 1
ATOM 12892 C C . TRP H 1 95 ? 46.511 44.371 85.470 1.00 134.11 96 TRP H C 1
ATOM 12893 O O . TRP H 1 95 ? 45.324 44.561 85.174 1.00 136.01 96 TRP H O 1
ATOM 12904 N N . ALA H 1 96 ? 46.950 44.196 86.711 1.00 133.78 97 ALA H N 1
ATOM 12905 C CA . ALA H 1 96 ? 46.083 44.277 87.877 1.00 113.74 97 ALA H CA 1
ATOM 12906 C C . ALA H 1 96 ? 45.268 45.554 87.880 1.00 109.89 97 ALA H C 1
ATOM 12907 O O . ALA H 1 96 ? 44.047 45.511 88.024 1.00 114.71 97 ALA H O 1
ATOM 12909 N N . GLU H 1 97 ? 45.933 46.698 87.743 1.00 107.11 98 GLU H N 1
ATOM 12910 C CA . GLU H 1 97 ? 45.221 47.984 87.792 1.00 106.72 98 GLU H CA 1
ATOM 12911 C C . GLU H 1 97 ? 44.221 48.122 86.645 1.00 101.43 98 GLU H C 1
ATOM 12912 O O . GLU H 1 97 ? 43.189 48.790 86.780 1.00 98.85 98 GLU H O 1
ATOM 12918 N N . ASP H 1 98 ? 44.510 47.479 85.525 1.00 95.32 99 ASP H N 1
ATOM 12919 C CA . ASP H 1 98 ? 43.586 47.484 84.424 1.00 104.11 99 ASP H CA 1
ATOM 12920 C C . ASP H 1 98 ? 42.328 46.702 84.744 1.00 105.07 99 ASP H C 1
ATOM 12921 O O . ASP H 1 98 ? 41.207 47.203 84.628 1.00 95.88 99 ASP H O 1
ATOM 12926 N N . ILE H 1 99 ? 42.522 45.457 85.159 1.00 111.38 100 ILE H N 1
ATOM 12927 C CA . ILE H 1 99 ? 41.415 44.612 85.597 1.00 107.16 100 ILE H CA 1
ATOM 12928 C C . ILE H 1 99 ? 40.590 45.313 86.686 1.00 105.47 100 ILE H C 1
ATOM 12929 O O . ILE H 1 99 ? 39.353 45.346 86.649 1.00 95.22 100 ILE H O 1
ATOM 12934 N N . SER H 1 100 ? 41.284 45.864 87.676 1.00 93.53 101 SER H N 1
ATOM 12935 C CA . SER H 1 100 ? 40.604 46.573 88.707 1.00 90.42 101 SER H CA 1
ATOM 12936 C C . SER H 1 100 ? 39.644 47.603 88.087 1.00 94.76 101 SER H C 1
ATOM 12937 O O . SER H 1 100 ? 38.477 47.656 88.484 1.00 92.68 101 SER H O 1
ATOM 12940 N N . THR H 1 101 ? 40.123 48.395 87.122 1.00 101.32 102 THR H N 1
ATOM 12941 C CA . THR H 1 101 ? 39.292 49.451 86.471 1.00 104.77 102 THR H CA 1
ATOM 12942 C C . THR H 1 101 ? 38.134 48.862 85.665 1.00 98.75 102 THR H C 1
ATOM 12943 O O . THR H 1 101 ? 37.012 49.376 85.744 1.00 94.80 102 THR H O 1
ATOM 12947 N N . LYS H 1 102 ? 38.377 47.761 84.956 1.00 89.51 103 LYS H N 1
ATOM 12948 C CA . LYS H 1 102 ? 37.302 47.054 84.254 1.00 100.01 103 LYS H CA 1
ATOM 12949 C C . LYS H 1 102 ? 36.153 46.645 85.222 1.00 102.89 103 LYS H C 1
ATOM 12950 O O . LYS H 1 102 ? 34.955 46.893 84.959 1.00 95.59 103 LYS H O 1
ATOM 12956 N N . LEU H 1 103 ? 36.528 46.054 86.365 1.00 107.47 104 LEU H N 1
ATOM 12957 C CA . LEU H 1 103 ? 35.551 45.563 87.354 1.00 103.52 104 LEU H CA 1
ATOM 12958 C C . LEU H 1 103 ? 34.846 46.708 88.094 1.00 99.33 104 LEU H C 1
ATOM 12959 O O . LEU H 1 103 ? 33.636 46.609 88.394 1.00 83.69 104 LEU H O 1
ATOM 12964 N N . GLU H 1 104 ? 35.574 47.807 88.352 1.00 88.15 105 GLU H N 1
ATOM 12965 C CA . GLU H 1 104 ? 34.921 49.016 88.872 1.00 85.19 105 GLU H CA 1
ATOM 12966 C C . GLU H 1 104 ? 33.891 49.500 87.877 1.00 85.61 105 GLU H C 1
ATOM 12967 O O . GLU H 1 104 ? 32.765 49.823 88.261 1.00 84.69 105 GLU H O 1
ATOM 12973 N N . LYS H 1 105 ? 34.276 49.514 86.593 1.00 100.79 106 LYS H N 1
ATOM 12974 C CA . LYS H 1 105 ? 33.407 49.991 85.486 1.00 109.79 106 LYS H CA 1
ATOM 12975 C C . LYS H 1 105 ? 32.210 49.091 85.378 1.00 106.98 106 LYS H C 1
ATOM 12976 O O . LYS H 1 105 ? 31.088 49.572 85.399 1.00 104.01 106 LYS H O 1
ATOM 12982 N N . ALA H 1 106 ? 32.461 47.782 85.336 1.00 102.69 107 ALA H N 1
ATOM 12983 C CA . ALA H 1 106 ? 31.402 46.772 85.194 1.00 93.33 107 ALA H CA 1
ATOM 12984 C C . ALA H 1 106 ? 30.404 46.721 86.350 1.00 94.90 107 ALA H C 1
ATOM 12985 O O . ALA H 1 106 ? 29.241 46.423 86.136 1.00 86.24 107 ALA H O 1
ATOM 12987 N N . SER H 1 107 ? 30.855 47.026 87.569 1.00 96.65 108 SER H N 1
ATOM 12988 C CA . SER H 1 107 ? 30.030 46.891 88.782 1.00 92.13 108 SER H CA 1
ATOM 12989 C C . SER H 1 107 ? 29.462 48.209 89.275 1.00 84.84 108 SER H C 1
ATOM 12990 O O . SER H 1 107 ? 28.405 48.261 89.895 1.00 83.60 108 SER H O 1
ATOM 12993 N N . GLY H 1 108 ? 30.210 49.277 89.042 1.00 88.03 109 GLY H N 1
ATOM 12994 C CA . GLY H 1 108 ? 29.852 50.573 89.568 1.00 86.44 109 GLY H CA 1
ATOM 12995 C C . GLY H 1 108 ? 30.292 50.748 90.983 1.00 89.11 109 GLY H C 1
ATOM 12996 O O . GLY H 1 108 ? 29.840 51.665 91.650 1.00 104.35 109 GLY H O 1
ATOM 12997 N N . LYS H 1 109 ? 31.164 49.860 91.455 1.00 97.87 110 LYS H N 1
ATOM 12998 C CA . LYS H 1 109 ? 31.536 49.812 92.873 1.00 90.67 110 LYS H CA 1
ATOM 12999 C C . LYS H 1 109 ? 33.021 49.671 93.006 1.00 83.87 110 LYS H C 1
ATOM 13000 O O . LYS H 1 109 ? 33.680 49.099 92.122 1.00 98.32 110 LYS H O 1
ATOM 13006 N N . PRO H 1 110 ? 33.573 50.152 94.110 1.00 77.42 111 PRO H N 1
ATOM 13007 C CA . PRO H 1 110 ? 35.007 49.917 94.317 1.00 77.45 111 PRO H CA 1
ATOM 13008 C C . PRO H 1 110 ? 35.353 48.445 94.345 1.00 76.17 111 PRO H C 1
ATOM 13009 O O . PRO H 1 110 ? 34.502 47.603 94.629 1.00 83.43 111 PRO H O 1
ATOM 13013 N N . VAL H 1 111 ? 36.617 48.148 94.116 1.00 77.97 112 VAL H N 1
ATOM 13014 C CA . VAL H 1 111 ? 37.046 46.790 93.866 1.00 75.55 112 VAL H CA 1
ATOM 13015 C C . VAL H 1 111 ? 38.344 46.457 94.575 1.00 76.62 112 VAL H C 1
ATOM 13016 O O . VAL H 1 111 ? 39.235 47.284 94.664 1.00 86.30 112 VAL H O 1
ATOM 13020 N N . ALA H 1 112 ? 38.428 45.237 95.090 1.00 80.40 113 ALA H N 1
ATOM 13021 C CA . ALA H 1 112 ? 39.649 44.728 95.656 1.00 76.34 113 ALA H CA 1
ATOM 13022 C C . ALA H 1 112 ? 40.011 43.494 94.880 1.00 75.55 113 ALA H C 1
ATOM 13023 O O . ALA H 1 112 ? 39.135 42.692 94.558 1.00 79.29 113 ALA H O 1
ATOM 13025 N N . LEU H 1 113 ? 41.301 43.328 94.608 1.00 74.34 114 LEU H N 1
ATOM 13026 C CA . LEU H 1 113 ? 41.811 42.121 93.996 1.00 80.28 114 LEU H CA 1
ATOM 13027 C C . LEU H 1 113 ? 42.739 41.451 94.954 1.00 77.63 114 LEU H C 1
ATOM 13028 O O . LEU H 1 113 ? 43.564 42.083 95.597 1.00 70.06 114 LEU H O 1
ATOM 13041 N N . GLY H 1 115 ? 45.521 39.593 94.817 1.00 81.21 116 GLY H N 1
ATOM 13042 C CA . GLY H 1 115 ? 46.993 39.742 94.693 1.00 80.49 116 GLY H CA 1
ATOM 13043 C C . GLY H 1 115 ? 47.454 41.188 94.911 1.00 79.43 116 GLY H C 1
ATOM 13044 O O . GLY H 1 115 ? 48.416 41.451 95.620 1.00 77.30 116 GLY H O 1
ATOM 13045 N N . LEU H 1 116 ? 46.743 42.125 94.293 1.00 86.26 117 LEU H N 1
ATOM 13046 C CA . LEU H 1 116 ? 47.095 43.514 94.388 1.00 81.22 117 LEU H CA 1
ATOM 13047 C C . LEU H 1 116 ? 47.038 43.988 95.817 1.00 83.26 117 LEU H C 1
ATOM 13048 O O . LEU H 1 116 ? 47.870 44.803 96.210 1.00 87.75 117 LEU H O 1
ATOM 13053 N N . SER H 1 117 ? 46.088 43.464 96.602 1.00 80.49 118 SER H N 1
ATOM 13054 C CA . SER H 1 117 ? 45.928 43.830 98.017 1.00 74.09 118 SER H CA 1
ATOM 13055 C C . SER H 1 117 ? 47.165 43.598 98.875 1.00 79.09 118 SER H C 1
ATOM 13056 O O . SER H 1 117 ? 47.456 44.392 99.773 1.00 81.77 118 SER H O 1
ATOM 13059 N N . ILE H 1 118 ? 47.923 42.544 98.583 1.00 78.57 119 ILE H N 1
ATOM 13060 C CA . ILE H 1 118 ? 49.163 42.299 99.322 1.00 82.92 119 ILE H CA 1
ATOM 13061 C C . ILE H 1 118 ? 50.121 43.487 99.176 1.00 86.70 119 ILE H C 1
ATOM 13062 O O . ILE H 1 118 ? 50.721 43.947 100.147 1.00 79.19 119 ILE H O 1
ATOM 13067 N N . VAL H 1 119 ? 50.240 43.992 97.947 1.00 85.82 120 VAL H N 1
ATOM 13068 C CA . VAL H 1 119 ? 51.124 45.108 97.675 1.00 91.89 120 VAL H CA 1
ATOM 13069 C C . VAL H 1 119 ? 50.622 46.357 98.402 1.00 87.56 120 VAL H C 1
ATOM 13070 O O . VAL H 1 119 ? 51.387 47.047 99.082 1.00 86.97 120 VAL H O 1
ATOM 13074 N N . GLU H 1 120 ? 49.333 46.620 98.280 1.00 82.30 121 GLU H N 1
ATOM 13075 C CA . GLU H 1 120 ? 48.760 47.802 98.906 1.00 77.03 121 GLU H CA 1
ATOM 13076 C C . GLU H 1 120 ? 48.947 47.752 100.402 1.00 76.58 121 GLU H C 1
ATOM 13077 O O . GLU H 1 120 ? 49.202 48.769 101.025 1.00 81.07 121 GLU H O 1
ATOM 13083 N N . ALA H 1 121 ? 48.826 46.565 100.984 1.00 78.44 122 ALA H N 1
ATOM 13084 C CA . ALA H 1 121 ? 48.971 46.413 102.434 1.00 75.51 122 ALA H CA 1
ATOM 13085 C C . ALA H 1 121 ? 50.394 46.674 102.867 1.00 71.29 122 ALA H C 1
ATOM 13086 O O . ALA H 1 121 ? 50.658 47.466 103.778 1.00 76.90 122 ALA H O 1
ATOM 13088 N N . LEU H 1 122 ? 51.333 46.046 102.174 1.00 79.73 123 LEU H N 1
ATOM 13089 C CA . LEU H 1 122 ? 52.764 46.259 102.474 1.00 85.87 123 LEU H CA 1
ATOM 13090 C C . LEU H 1 122 ? 53.116 47.733 102.359 1.00 90.18 123 LEU H C 1
ATOM 13091 O O . LEU H 1 122 ? 53.781 48.295 103.235 1.00 75.38 123 LEU H O 1
ATOM 13096 N N . GLN H 1 123 ? 52.602 48.372 101.311 1.00 88.39 124 GLN H N 1
ATOM 13097 C CA . GLN H 1 123 ? 52.843 49.794 101.143 1.00 90.44 124 GLN H CA 1
ATOM 13098 C C . GLN H 1 123 ? 52.254 50.603 102.278 1.00 88.10 124 GLN H C 1
ATOM 13099 O O . GLN H 1 123 ? 52.954 51.396 102.881 1.00 90.96 124 GLN H O 1
ATOM 13105 N N . GLU H 1 124 ? 50.967 50.412 102.568 1.00 88.59 125 GLU H N 1
ATOM 13106 C CA . GLU H 1 124 ? 50.301 51.182 103.623 1.00 82.17 125 GLU H CA 1
ATOM 13107 C C . GLU H 1 124 ? 51.035 51.007 104.945 1.00 81.17 125 GLU H C 1
ATOM 13108 O O . GLU H 1 124 ? 51.104 51.934 105.740 1.00 85.20 125 GLU H O 1
ATOM 13114 N N . ARG H 1 125 ? 51.621 49.831 105.169 1.00 78.67 126 ARG H N 1
ATOM 13115 C CA . ARG H 1 125 ? 52.292 49.556 106.436 1.00 85.14 126 ARG H CA 1
ATOM 13116 C C . ARG H 1 125 ? 53.695 50.072 106.453 1.00 81.29 126 ARG H C 1
ATOM 13117 O O . ARG H 1 125 ? 54.306 50.142 107.509 1.00 82.80 126 ARG H O 1
ATOM 13125 N N . GLY H 1 126 ? 54.217 50.358 105.274 1.00 78.90 127 GLY H N 1
ATOM 13126 C CA . GLY H 1 126 ? 55.592 50.739 105.146 1.00 81.07 127 GLY H CA 1
ATOM 13127 C C . GLY H 1 126 ? 56.570 49.588 105.228 1.00 85.37 127 GLY H C 1
ATOM 13128 O O . GLY H 1 126 ? 57.712 49.789 105.555 1.00 92.86 127 GLY H O 1
ATOM 13129 N N . TYR H 1 127 ? 56.144 48.383 104.883 1.00 93.20 128 TYR H N 1
ATOM 13130 C CA . TYR H 1 127 ? 57.078 47.268 104.839 1.00 97.76 128 TYR H CA 1
ATOM 13131 C C . TYR H 1 127 ? 57.798 47.284 103.507 1.00 103.51 128 TYR H C 1
ATOM 13132 O O . TYR H 1 127 ? 57.166 47.260 102.451 1.00 110.44 128 TYR H O 1
ATOM 13141 N N . LYS H 1 128 ? 59.125 47.340 103.555 1.00 108.23 129 LYS H N 1
ATOM 13142 C CA . LYS H 1 128 ? 59.922 47.403 102.327 1.00 109.90 129 LYS H CA 1
ATOM 13143 C C . LYS H 1 128 ? 60.537 46.076 101.955 1.00 109.60 129 LYS H C 1
ATOM 13144 O O . LYS H 1 128 ? 60.640 45.746 100.781 1.00 115.78 129 LYS H O 1
ATOM 13150 N N . THR H 1 129 ? 60.877 45.280 102.943 1.00 116.39 130 THR H N 1
ATOM 13151 C CA . THR H 1 129 ? 61.465 43.997 102.663 1.00 111.39 130 THR H CA 1
ATOM 13152 C C . THR H 1 129 ? 60.633 42.905 103.253 1.00 111.81 130 THR H C 1
ATOM 13153 O O . THR H 1 129 ? 60.085 43.043 104.322 1.00 116.46 130 THR H O 1
ATOM 13157 N N . VAL H 1 130 ? 60.600 41.792 102.538 1.00 108.36 131 VAL H N 1
ATOM 13158 C CA . VAL H 1 130 ? 59.773 40.661 102.863 1.00 102.04 131 VAL H CA 1
ATOM 13159 C C . VAL H 1 130 ? 60.511 39.351 102.779 1.00 100.89 131 VAL H C 1
ATOM 13160 O O . VAL H 1 130 ? 61.462 39.225 102.069 1.00 118.77 131 VAL H O 1
ATOM 13164 N N . ALA H 1 131 ? 60.046 38.363 103.509 1.00 100.37 132 ALA H N 1
ATOM 13165 C CA . ALA H 1 131 ? 60.482 36.989 103.355 1.00 96.51 132 ALA H CA 1
ATOM 13166 C C . ALA H 1 131 ? 59.230 36.159 103.118 1.00 91.94 132 ALA H C 1
ATOM 13167 O O . ALA H 1 131 ? 58.243 36.342 103.805 1.00 102.72 132 ALA H O 1
ATOM 13169 N N . ILE H 1 132 ? 59.264 35.235 102.175 1.00 92.40 133 ILE H N 1
ATOM 13170 C CA . ILE H 1 132 ? 58.044 34.607 101.701 1.00 92.62 133 ILE H CA 1
ATOM 13171 C C . ILE H 1 132 ? 58.039 33.106 101.885 1.00 93.41 133 ILE H C 1
ATOM 13172 O O . ILE H 1 132 ? 59.015 32.442 101.641 1.00 98.79 133 ILE H O 1
ATOM 13177 N N . SER H 1 133 ? 56.902 32.594 102.318 1.00 102.49 134 SER H N 1
ATOM 13178 C CA . SER H 1 133 ? 56.628 31.182 102.327 1.00 100.12 134 SER H CA 1
ATOM 13179 C C . SER H 1 133 ? 55.467 30.974 101.378 1.00 97.31 134 SER H C 1
ATOM 13180 O O . SER H 1 133 ? 54.410 31.542 101.577 1.00 104.87 134 SER H O 1
ATOM 13183 N N . SER H 1 134 ? 55.655 30.219 100.313 1.00 105.06 135 SER H N 1
ATOM 13184 C CA . SER H 1 134 ? 54.590 30.072 99.343 1.00 111.84 135 SER H CA 1
ATOM 13185 C C . SER H 1 134 ? 54.402 28.618 99.018 1.00 125.18 135 SER H C 1
ATOM 13186 O O . SER H 1 134 ? 54.667 28.172 97.917 1.00 133.29 135 SER H O 1
ATOM 13189 N N . THR H 1 135 ? 53.901 27.886 99.984 1.00 143.23 136 THR H N 1
ATOM 13190 C CA . THR H 1 135 ? 53.942 26.462 99.934 1.00 153.30 136 THR H CA 1
ATOM 13191 C C . THR H 1 135 ? 53.178 26.033 98.713 1.00 149.60 136 THR H C 1
ATOM 13192 O O . THR H 1 135 ? 53.619 25.206 97.942 1.00 163.97 136 THR H O 1
ATOM 13196 N N . TYR H 1 136 ? 52.038 26.651 98.518 1.00 143.51 137 TYR H N 1
ATOM 13197 C CA . TYR H 1 136 ? 51.126 26.272 97.430 1.00 167.37 137 TYR H CA 1
ATOM 13198 C C . TYR H 1 136 ? 51.682 26.380 95.966 1.00 171.57 137 TYR H C 1
ATOM 13199 O O . TYR H 1 136 ? 51.110 25.794 95.045 1.00 171.50 137 TYR H O 1
ATOM 13208 N N . TYR H 1 137 ? 52.798 27.087 95.755 1.00 157.45 138 TYR H N 1
ATOM 13209 C CA . TYR H 1 137 ? 53.218 27.504 94.396 1.00 136.35 138 TYR H CA 1
ATOM 13210 C C . TYR H 1 137 ? 54.330 26.641 93.740 1.00 145.73 138 TYR H C 1
ATOM 13211 O O . TYR H 1 137 ? 55.098 25.999 94.439 1.00 140.95 138 TYR H O 1
ATOM 13220 N N . SER H 1 138 ? 54.383 26.661 92.392 1.00 156.98 139 SER H N 1
ATOM 13221 C CA . SER H 1 138 ? 55.393 26.005 91.536 1.00 138.25 139 SER H CA 1
ATOM 13222 C C . SER H 1 138 ? 56.469 27.062 91.154 1.00 143.15 139 SER H C 1
ATOM 13223 O O . SER H 1 138 ? 56.213 28.269 91.215 1.00 149.99 139 SER H O 1
ATOM 13226 N N . ARG H 1 139 ? 57.689 26.637 90.811 1.00 156.28 140 ARG H N 1
ATOM 13227 C CA . ARG H 1 139 ? 58.837 27.574 90.648 1.00 158.58 140 ARG H CA 1
ATOM 13228 C C . ARG H 1 139 ? 58.540 28.730 89.694 1.00 168.65 140 ARG H C 1
ATOM 13229 O O . ARG H 1 139 ? 58.972 29.877 89.919 1.00 167.38 140 ARG H O 1
ATOM 13237 N N . GLU H 1 140 ? 57.813 28.434 88.620 1.00 165.96 141 GLU H N 1
ATOM 13238 C CA . GLU H 1 140 ? 57.395 29.478 87.698 1.00 165.82 141 GLU H CA 1
ATOM 13239 C C . GLU H 1 140 ? 56.572 30.538 88.432 1.00 155.23 141 GLU H C 1
ATOM 13240 O O . GLU H 1 140 ? 56.956 31.711 88.448 1.00 132.21 141 GLU H O 1
ATOM 13246 N N . LEU H 1 141 ? 55.504 30.146 89.110 1.00 142.53 142 LEU H N 1
ATOM 13247 C CA . LEU H 1 141 ? 54.658 31.123 89.780 1.00 130.31 142 LEU H CA 1
ATOM 13248 C C . LEU H 1 141 ? 55.399 31.901 90.829 1.00 120.19 142 LEU H C 1
ATOM 13249 O O . LEU H 1 141 ? 55.227 33.093 90.959 1.00 108.08 142 LEU H O 1
ATOM 13254 N N . SER H 1 142 ? 56.224 31.220 91.593 1.00 117.89 143 SER H N 1
ATOM 13255 C CA . SER H 1 142 ? 56.979 31.907 92.621 1.00 118.59 143 SER H CA 1
ATOM 13256 C C . SER H 1 142 ? 57.816 33.073 92.079 1.00 126.78 143 SER H C 1
ATOM 13257 O O . SER H 1 142 ? 57.781 34.169 92.636 1.00 128.71 143 SER H O 1
ATOM 13260 N N . GLU H 1 143 ? 58.562 32.850 91.001 1.00 131.88 144 GLU H N 1
ATOM 13261 C CA . GLU H 1 143 ? 59.379 33.924 90.421 1.00 130.49 144 GLU H CA 1
ATOM 13262 C C . GLU H 1 143 ? 58.451 35.006 89.856 1.00 119.41 144 GLU H C 1
ATOM 13263 O O . GLU H 1 143 ? 58.690 36.209 90.010 1.00 108.16 144 GLU H O 1
ATOM 13269 N N . ARG H 1 144 ? 57.341 34.582 89.269 1.00 116.60 145 ARG H N 1
ATOM 13270 C CA . ARG H 1 144 ? 56.382 35.525 88.732 1.00 120.11 145 ARG H CA 1
ATOM 13271 C C . ARG H 1 144 ? 55.860 36.454 89.859 1.00 129.04 145 ARG H C 1
ATOM 13272 O O . ARG H 1 144 ? 55.846 37.681 89.730 1.00 129.92 145 ARG H O 1
ATOM 13280 N N . TYR H 1 145 ? 55.458 35.832 90.967 1.00 125.99 146 TYR H N 1
ATOM 13281 C CA . TYR H 1 145 ? 54.994 36.503 92.182 1.00 114.17 146 TYR H CA 1
ATOM 13282 C C . TYR H 1 145 ? 56.033 37.466 92.740 1.00 110.68 146 TYR H C 1
ATOM 13283 O O . TYR H 1 145 ? 55.731 38.628 93.017 1.00 107.84 146 TYR H O 1
ATOM 13292 N N . THR H 1 146 ? 57.249 36.963 92.924 1.00 114.87 147 THR H N 1
ATOM 13293 C CA . THR H 1 146 ? 58.389 37.786 93.345 1.00 121.34 147 THR H CA 1
ATOM 13294 C C . THR H 1 146 ? 58.504 39.036 92.501 1.00 117.21 147 THR H C 1
ATOM 13295 O O . THR H 1 146 ? 58.656 40.138 93.013 1.00 118.74 147 THR H O 1
ATOM 13299 N N . GLN H 1 147 ? 58.467 38.841 91.191 1.00 126.96 148 GLN H N 1
ATOM 13300 C CA . GLN H 1 147 ? 58.512 39.938 90.252 1.00 136.23 148 GLN H CA 1
ATOM 13301 C C . GLN H 1 147 ? 57.432 40.990 90.544 1.00 127.51 148 GLN H C 1
ATOM 13302 O O . GLN H 1 147 ? 57.703 42.204 90.618 1.00 112.33 148 GLN H O 1
ATOM 13308 N N . PHE H 1 148 ? 56.209 40.488 90.678 1.00 115.34 149 PHE H N 1
ATOM 13309 C CA . PHE H 1 148 ? 55.030 41.290 90.970 1.00 112.66 149 PHE H CA 1
ATOM 13310 C C . PHE H 1 148 ? 55.242 42.180 92.186 1.00 108.91 149 PHE H C 1
ATOM 13311 O O . PHE H 1 148 ? 54.955 43.378 92.162 1.00 105.82 149 PHE H O 1
ATOM 13319 N N . LEU H 1 149 ? 55.774 41.598 93.247 1.00 110.77 150 LEU H N 1
ATOM 13320 C CA . LEU H 1 149 ? 56.037 42.358 94.461 1.00 112.78 150 LEU H CA 1
ATOM 13321 C C . LEU H 1 149 ? 57.125 43.391 94.263 1.00 107.25 150 LEU H C 1
ATOM 13322 O O . LEU H 1 149 ? 57.042 44.503 94.793 1.00 98.04 150 LEU H O 1
ATOM 13327 N N . GLU H 1 150 ? 58.164 42.996 93.539 1.00 114.91 151 GLU H N 1
ATOM 13328 C CA . GLU H 1 150 ? 59.269 43.890 93.253 1.00 117.32 151 GLU H CA 1
ATOM 13329 C C . GLU H 1 150 ? 58.774 45.024 92.384 1.00 108.25 151 GLU H C 1
ATOM 13330 O O . GLU H 1 150 ? 59.121 46.182 92.626 1.00 105.89 151 GLU H O 1
ATOM 13336 N N . ALA H 1 151 ? 57.867 44.724 91.466 1.00 104.19 152 ALA H N 1
ATOM 13337 C CA . ALA H 1 151 ? 57.143 45.789 90.749 1.00 111.79 152 ALA H CA 1
ATOM 13338 C C . ALA H 1 151 ? 56.425 46.790 91.673 1.00 116.74 152 ALA H C 1
ATOM 13339 O O . ALA H 1 151 ? 56.163 47.913 91.268 1.00 107.60 152 ALA H O 1
ATOM 13341 N N . GLY H 1 152 ? 56.109 46.390 92.904 1.00 112.21 153 GLY H N 1
ATOM 13342 C CA . GLY H 1 152 ? 55.497 47.301 93.882 1.00 107.59 153 GLY H CA 1
ATOM 13343 C C . GLY H 1 152 ? 56.495 47.982 94.806 1.00 99.66 153 GLY H C 1
ATOM 13344 O O . GLY H 1 152 ? 56.117 48.708 95.741 1.00 102.92 153 GLY H O 1
ATOM 13345 N N . GLY H 1 153 ? 57.776 47.744 94.579 1.00 97.60 154 GLY H N 1
ATOM 13346 C CA . GLY H 1 153 ? 58.809 48.454 95.337 1.00 103.27 154 GLY H CA 1
ATOM 13347 C C . GLY H 1 153 ? 59.181 47.702 96.575 1.00 99.22 154 GLY H C 1
ATOM 13348 O O . GLY H 1 153 ? 59.524 48.296 97.580 1.00 95.50 154 GLY H O 1
ATOM 13349 N N . ILE H 1 154 ? 59.120 46.380 96.477 1.00 107.16 155 ILE H N 1
ATOM 13350 C CA . ILE H 1 154 ? 59.266 45.533 97.647 1.00 116.18 155 ILE H CA 1
ATOM 13351 C C . ILE H 1 154 ? 60.372 44.525 97.401 1.00 107.76 155 ILE H C 1
ATOM 13352 O O . ILE H 1 154 ? 60.285 43.708 96.492 1.00 89.56 155 ILE H O 1
ATOM 13357 N N . ARG H 1 155 ? 61.403 44.615 98.223 1.00 101.49 156 ARG H N 1
ATOM 13358 C CA . ARG H 1 155 ? 62.512 43.704 98.145 1.00 107.73 156 ARG H CA 1
ATOM 13359 C C . ARG H 1 155 ? 62.212 42.373 98.817 1.00 105.70 156 ARG H C 1
ATOM 13360 O O . ARG H 1 155 ? 61.903 42.319 100.000 1.00 115.88 156 ARG H O 1
ATOM 13368 N N . VAL H 1 156 ? 62.285 41.304 98.034 1.00 102.42 157 VAL H N 1
ATOM 13369 C CA . VAL H 1 156 ? 62.101 39.949 98.533 1.00 92.60 157 VAL H CA 1
ATOM 13370 C C . VAL H 1 156 ? 63.404 39.300 98.980 1.00 96.49 157 VAL H C 1
ATOM 13371 O O . VAL H 1 156 ? 64.126 38.751 98.179 1.00 114.94 157 VAL H O 1
ATOM 13375 N N . LEU H 1 157 ? 63.687 39.294 100.270 1.00 101.54 158 LEU H N 1
ATOM 13376 C CA . LEU H 1 157 ? 64.924 38.677 100.769 1.00 97.04 158 LEU H CA 1
ATOM 13377 C C . LEU H 1 157 ? 64.980 37.164 100.601 1.00 109.07 158 LEU H C 1
ATOM 13378 O O . LEU H 1 157 ? 66.069 36.621 100.637 1.00 137.31 158 LEU H O 1
ATOM 13383 N N . THR H 1 158 ? 63.836 36.501 100.550 1.00 110.84 159 THR H N 1
ATOM 13384 C CA . THR H 1 158 ? 63.795 35.078 100.272 1.00 113.94 159 THR H CA 1
ATOM 13385 C C . THR H 1 158 ? 62.426 34.655 99.831 1.00 116.42 159 THR H C 1
ATOM 13386 O O . THR H 1 158 ? 61.470 35.345 100.079 1.00 121.52 159 THR H O 1
ATOM 13390 N N . ILE H 1 159 ? 62.333 33.500 99.186 1.00 116.15 160 ILE H N 1
ATOM 13391 C CA . ILE H 1 159 ? 61.058 32.853 98.957 1.00 118.17 160 ILE H CA 1
ATOM 13392 C C . ILE H 1 159 ? 61.270 31.360 98.888 1.00 124.50 160 ILE H C 1
ATOM 13393 O O . ILE H 1 159 ? 62.193 30.926 98.252 1.00 161.70 160 ILE H O 1
ATOM 13398 N N . LYS H 1 160 ? 60.410 30.582 99.511 1.00 133.52 161 LYS H N 1
ATOM 13399 C CA . LYS H 1 160 ? 60.617 29.156 99.548 1.00 131.94 161 LYS H CA 1
ATOM 13400 C C . LYS H 1 160 ? 59.290 28.447 99.584 1.00 132.77 161 LYS H C 1
ATOM 13401 O O . LYS H 1 160 ? 58.495 28.686 100.461 1.00 135.25 161 LYS H O 1
ATOM 13407 N N . ASN H 1 161 ? 59.045 27.572 98.627 1.00 141.15 162 ASN H N 1
ATOM 13408 C CA . ASN H 1 161 ? 57.864 26.741 98.685 1.00 145.45 162 ASN H CA 1
ATOM 13409 C C . ASN H 1 161 ? 58.219 25.281 98.571 1.00 143.94 162 ASN H C 1
ATOM 13410 O O . ASN H 1 161 ? 58.955 24.907 97.685 1.00 157.53 162 ASN H O 1
ATOM 13415 N N . TRP H 1 162 ? 57.807 24.531 99.580 1.00 140.36 163 TRP H N 1
ATOM 13416 C CA . TRP H 1 162 ? 57.946 23.096 99.590 1.00 148.64 163 TRP H CA 1
ATOM 13417 C C . TRP H 1 162 ? 59.336 22.655 99.139 1.00 152.23 163 TRP H C 1
ATOM 13418 O O . TRP H 1 162 ? 59.485 21.881 98.194 1.00 134.61 163 TRP H O 1
ATOM 13420 N N . PRO H 1 182 ? 47.300 21.355 105.980 1.00 125.75 183 PRO H N 1
ATOM 13421 C CA . PRO H 1 182 ? 48.407 20.803 106.742 1.00 137.05 183 PRO H CA 1
ATOM 13422 C C . PRO H 1 182 ? 49.202 21.999 107.281 1.00 138.21 183 PRO H C 1
ATOM 13423 O O . PRO H 1 182 ? 50.305 22.424 106.878 1.00 120.21 183 PRO H O 1
ATOM 13427 N N . ALA H 1 183 ? 48.513 22.574 108.231 1.00 135.97 184 ALA H N 1
ATOM 13428 C CA . ALA H 1 183 ? 48.939 23.796 108.850 1.00 127.68 184 ALA H CA 1
ATOM 13429 C C . ALA H 1 183 ? 50.298 23.618 109.461 1.00 112.77 184 ALA H C 1
ATOM 13430 O O . ALA H 1 183 ? 50.986 24.605 109.715 1.00 107.38 184 ALA H O 1
ATOM 13432 N N . SER H 1 184 ? 50.689 22.370 109.713 1.00 113.74 185 SER H N 1
ATOM 13433 C CA . SER H 1 184 ? 51.985 22.109 110.331 1.00 119.10 185 SER H CA 1
ATOM 13434 C C . SER H 1 184 ? 53.058 22.690 109.415 1.00 118.59 185 SER H C 1
ATOM 13435 O O . SER H 1 184 ? 54.017 23.316 109.872 1.00 114.04 185 SER H O 1
ATOM 13438 N N . TYR H 1 185 ? 52.882 22.468 108.113 1.00 124.79 186 TYR H N 1
ATOM 13439 C CA . TYR H 1 185 ? 53.878 22.896 107.143 1.00 138.00 186 TYR H CA 1
ATOM 13440 C C . TYR H 1 185 ? 53.831 24.413 107.022 1.00 126.65 186 TYR H C 1
ATOM 13441 O O . TYR H 1 185 ? 54.876 25.079 106.928 1.00 131.12 186 TYR H O 1
ATOM 13450 N N . ALA H 1 186 ? 52.618 24.956 107.048 1.00 103.56 187 ALA H N 1
ATOM 13451 C CA . ALA H 1 186 ? 52.439 26.401 106.968 1.00 88.35 187 ALA H CA 1
ATOM 13452 C C . ALA H 1 186 ? 53.216 27.077 108.093 1.00 87.55 187 ALA H C 1
ATOM 13453 O O . ALA H 1 186 ? 54.101 27.934 107.846 1.00 88.59 187 ALA H O 1
ATOM 13455 N N . TYR H 1 187 ? 52.910 26.673 109.327 1.00 82.30 188 TYR H N 1
ATOM 13456 C CA . TYR H 1 187 ? 53.594 27.221 110.501 1.00 88.97 188 TYR H CA 1
ATOM 13457 C C . TYR H 1 187 ? 55.097 27.018 110.398 1.00 84.19 188 TYR H C 1
ATOM 13458 O O . TYR H 1 187 ? 55.875 27.977 110.523 1.00 84.96 188 TYR H O 1
ATOM 13467 N N . LYS H 1 188 ? 55.507 25.787 110.107 1.00 87.61 189 LYS H N 1
ATOM 13468 C CA . LYS H 1 188 ? 56.939 25.456 110.089 1.00 97.42 189 LYS H CA 1
ATOM 13469 C C . LYS H 1 188 ? 57.677 26.263 109.032 1.00 99.52 189 LYS H C 1
ATOM 13470 O O . LYS H 1 188 ? 58.731 26.841 109.293 1.00 88.74 189 LYS H O 1
ATOM 13476 N N . SER H 1 189 ? 57.077 26.347 107.852 1.00 96.25 190 SER H N 1
ATOM 13477 C CA . SER H 1 189 ? 57.657 27.099 106.743 1.00 108.05 190 SER H CA 1
ATOM 13478 C C . SER H 1 189 ? 57.882 28.563 107.114 1.00 101.88 190 SER H C 1
ATOM 13479 O O . SER H 1 189 ? 58.995 29.101 106.968 1.00 102.22 190 SER H O 1
ATOM 13482 N N . ALA H 1 190 ? 56.831 29.195 107.621 1.00 93.54 191 ALA H N 1
ATOM 13483 C CA . ALA H 1 190 ? 56.948 30.580 107.993 1.00 91.28 191 ALA H CA 1
ATOM 13484 C C . ALA H 1 190 ? 58.021 30.727 109.062 1.00 86.06 191 ALA H C 1
ATOM 13485 O O . ALA H 1 190 ? 58.767 31.723 109.076 1.00 86.94 191 ALA H O 1
ATOM 13487 N N . ARG H 1 191 ? 58.120 29.755 109.962 1.00 79.55 192 ARG H N 1
ATOM 13488 C CA . ARG H 1 191 ? 59.119 29.856 111.021 1.00 89.25 192 ARG H CA 1
ATOM 13489 C C . ARG H 1 191 ? 60.521 29.833 110.406 1.00 99.00 192 ARG H C 1
ATOM 13490 O O . ARG H 1 191 ? 61.394 30.629 110.792 1.00 84.00 192 ARG H O 1
ATOM 13498 N N . GLU H 1 192 ? 60.703 28.902 109.457 1.00 107.18 193 GLU H N 1
ATOM 13499 C CA . GLU H 1 192 ? 61.982 28.691 108.761 1.00 114.19 193 GLU H CA 1
ATOM 13500 C C . GLU H 1 192 ? 62.428 29.941 108.017 1.00 105.73 193 GLU H C 1
ATOM 13501 O O . GLU H 1 192 ? 63.523 30.473 108.276 1.00 92.90 193 GLU H O 1
ATOM 13507 N N . VAL H 1 193 ? 61.550 30.417 107.126 1.00 99.81 194 VAL H N 1
ATOM 13508 C CA . VAL H 1 193 ? 61.815 31.663 106.362 1.00 99.77 194 VAL H CA 1
ATOM 13509 C C . VAL H 1 193 ? 62.144 32.846 107.270 1.00 96.55 194 VAL H C 1
ATOM 13510 O O . VAL H 1 193 ? 62.989 33.622 106.926 1.00 99.66 194 VAL H O 1
ATOM 13514 N N . ALA H 1 194 ? 61.501 32.967 108.433 1.00 98.04 195 ALA H N 1
ATOM 13515 C CA . ALA H 1 194 ? 61.769 34.097 109.319 1.00 97.62 195 ALA H CA 1
ATOM 13516 C C . ALA H 1 194 ? 63.111 33.922 109.999 1.00 102.34 195 ALA H C 1
ATOM 13517 O O . ALA H 1 194 ? 63.802 34.902 110.296 1.00 112.67 195 ALA H O 1
ATOM 13519 N N . ALA H 1 195 ? 63.486 32.665 110.218 1.00 113.39 196 ALA H N 1
ATOM 13520 C CA . ALA H 1 195 ? 64.769 32.327 110.840 1.00 119.07 196 ALA H CA 1
ATOM 13521 C C . ALA H 1 195 ? 65.929 32.643 109.897 1.00 119.79 196 ALA H C 1
ATOM 13522 O O . ALA H 1 195 ? 66.934 33.236 110.298 1.00 117.29 196 ALA H O 1
ATOM 13524 N N . GLU H 1 196 ? 65.696 32.306 108.644 1.00 113.52 197 GLU H N 1
ATOM 13525 C CA . GLU H 1 196 ? 66.572 32.609 107.544 1.00 118.83 197 GLU H CA 1
ATOM 13526 C C . GLU H 1 196 ? 66.755 34.096 107.297 1.00 115.26 197 GLU H C 1
ATOM 13527 O O . GLU H 1 196 ? 67.847 34.532 107.012 1.00 124.50 197 GLU H O 1
ATOM 13533 N N . ALA H 1 197 ? 65.698 34.883 107.413 1.00 114.43 198 ALA H N 1
ATOM 13534 C CA . ALA H 1 197 ? 65.769 36.277 107.009 1.00 115.08 198 ALA H CA 1
ATOM 13535 C C . ALA H 1 197 ? 65.320 37.178 108.122 1.00 116.46 198 ALA H C 1
ATOM 13536 O O . ALA H 1 197 ? 64.319 37.863 108.053 1.00 108.40 198 ALA H O 1
ATOM 13538 N N . PRO H 1 198 ? 66.222 37.204 109.181 1.00 115.90 199 PRO H N 1
ATOM 13539 C CA . PRO H 1 198 ? 65.712 37.892 110.366 1.00 118.56 199 PRO H CA 1
ATOM 13540 C C . PRO H 1 198 ? 65.474 39.375 110.239 1.00 115.78 199 PRO H C 1
ATOM 13541 O O . PRO H 1 198 ? 64.906 39.945 111.147 1.00 118.07 199 PRO H O 1
ATOM 13545 N N . GLU H 1 199 ? 65.981 40.014 109.208 1.00 116.66 200 GLU H N 1
ATOM 13546 C CA . GLU H 1 199 ? 65.830 41.450 109.102 1.00 122.76 200 GLU H CA 1
ATOM 13547 C C . GLU H 1 199 ? 64.587 41.860 108.336 1.00 119.34 200 GLU H C 1
ATOM 13548 O O . GLU H 1 199 ? 64.331 43.037 108.158 1.00 111.75 200 GLU H O 1
ATOM 13554 N N . ALA H 1 200 ? 63.809 40.887 107.891 1.00 115.76 201 ALA H N 1
ATOM 13555 C CA . ALA H 1 200 ? 62.622 41.193 107.077 1.00 112.73 201 ALA H CA 1
ATOM 13556 C C . ALA H 1 200 ? 61.605 42.036 107.834 1.00 103.88 201 ALA H C 1
ATOM 13557 O O . ALA H 1 200 ? 61.365 41.828 109.006 1.00 101.35 201 ALA H O 1
ATOM 13559 N N . ASP H 1 201 ? 61.010 42.993 107.146 1.00 100.89 202 ASP H N 1
ATOM 13560 C CA . ASP H 1 201 ? 59.982 43.809 107.744 1.00 96.21 202 ASP H CA 1
ATOM 13561 C C . ASP H 1 201 ? 58.727 42.998 108.071 1.00 93.40 202 ASP H C 1
ATOM 13562 O O . ASP H 1 201 ? 58.015 43.312 109.016 1.00 90.54 202 ASP H O 1
ATOM 13567 N N . CYS H 1 202 ? 58.455 41.989 107.247 1.00 89.20 203 CYS H N 1
ATOM 13568 C CA . CYS H 1 202 ? 57.189 41.281 107.258 1.00 85.60 203 CYS H CA 1
ATOM 13569 C C . CYS H 1 202 ? 57.371 39.918 106.634 1.00 82.79 203 CYS H C 1
ATOM 13570 O O . CYS H 1 202 ? 58.190 39.751 105.771 1.00 98.94 203 CYS H O 1
ATOM 13573 N N . ILE H 1 203 ? 56.615 38.944 107.104 1.00 87.99 204 ILE H N 1
ATOM 13574 C CA . ILE H 1 203 ? 56.568 37.621 106.509 1.00 85.08 204 ILE H CA 1
ATOM 13575 C C . ILE H 1 203 ? 55.301 37.517 105.678 1.00 79.59 204 ILE H C 1
ATOM 13576 O O . ILE H 1 203 ? 54.260 37.979 106.095 1.00 72.73 204 ILE H O 1
ATOM 13581 N N . ILE H 1 204 ? 55.397 36.863 104.530 1.00 86.26 205 ILE H N 1
ATOM 13582 C CA . ILE H 1 204 ? 54.258 36.654 103.659 1.00 80.95 205 ILE H CA 1
ATOM 13583 C C . ILE H 1 204 ? 53.993 35.168 103.522 1.00 88.69 205 ILE H C 1
ATOM 13584 O O . ILE H 1 204 ? 54.932 34.388 103.384 1.00 88.37 205 ILE H O 1
ATOM 13597 N N . SER H 1 206 ? 51.833 32.764 101.062 1.00 111.61 207 SER H N 1
ATOM 13598 C CA . SER H 1 206 ? 51.146 32.879 99.798 1.00 118.16 207 SER H CA 1
ATOM 13599 C C . SER H 1 206 ? 50.651 31.552 99.296 1.00 119.60 207 SER H C 1
ATOM 13600 O O . SER H 1 206 ? 51.249 30.515 99.559 1.00 105.85 207 SER H O 1
ATOM 13603 N N . GLY H 1 207 ? 49.573 31.611 98.524 1.00 123.86 208 GLY H N 1
ATOM 13604 C CA . GLY H 1 207 ? 48.803 30.440 98.218 1.00 136.36 208 GLY H CA 1
ATOM 13605 C C . GLY H 1 207 ? 47.534 30.547 99.018 1.00 143.53 208 GLY H C 1
ATOM 13606 O O . GLY H 1 207 ? 47.474 30.108 100.162 1.00 149.31 208 GLY H O 1
ATOM 13607 N N . ALA H 1 208 ? 46.514 31.120 98.406 1.00 154.46 209 ALA H N 1
ATOM 13608 C CA . ALA H 1 208 ? 45.257 31.452 99.100 1.00 150.22 209 ALA H CA 1
ATOM 13609 C C . ALA H 1 208 ? 44.415 30.251 99.576 1.00 150.28 209 ALA H C 1
ATOM 13610 O O . ALA H 1 208 ? 43.642 30.378 100.538 1.00 144.48 209 ALA H O 1
ATOM 13612 N N . ALA H 1 209 ? 44.554 29.114 98.889 1.00 141.83 210 ALA H N 1
ATOM 13613 C CA . ALA H 1 209 ? 43.733 27.921 99.148 1.00 128.22 210 ALA H CA 1
ATOM 13614 C C . ALA H 1 209 ? 44.094 27.173 100.442 1.00 128.75 210 ALA H C 1
ATOM 13615 O O . ALA H 1 209 ? 43.293 26.386 100.933 1.00 123.21 210 ALA H O 1
ATOM 13617 N N . VAL H 1 210 ? 45.284 27.413 100.999 1.00 139.40 211 VAL H N 1
ATOM 13618 C CA . VAL H 1 210 ? 45.588 27.005 102.389 1.00 140.98 211 VAL H CA 1
ATOM 13619 C C . VAL H 1 210 ? 44.939 27.995 103.368 1.00 139.14 211 VAL H C 1
ATOM 13620 O O . VAL H 1 210 ? 44.869 29.197 103.110 1.00 143.50 211 VAL H O 1
ATOM 13624 N N . HIS H 1 211 ? 44.436 27.496 104.488 1.00 130.56 212 HIS H N 1
ATOM 13625 C CA . HIS H 1 211 ? 43.758 28.368 105.422 1.00 121.31 212 HIS H CA 1
ATOM 13626 C C . HIS H 1 211 ? 44.674 28.881 106.524 1.00 115.16 212 HIS H C 1
ATOM 13627 O O . HIS H 1 211 ? 44.926 28.183 107.502 1.00 112.93 212 HIS H O 1
ATOM 13634 N N . THR H 1 212 ? 45.013 30.155 106.415 1.00 104.37 213 THR H N 1
ATOM 13635 C CA . THR H 1 212 ? 46.055 30.775 107.191 1.00 102.87 213 THR H CA 1
ATOM 13636 C C . THR H 1 212 ? 45.587 31.737 108.297 1.00 90.93 213 THR H C 1
ATOM 13637 O O . THR H 1 212 ? 46.358 32.062 109.190 1.00 93.16 213 THR H O 1
ATOM 13649 N N . ASP H 1 214 ? 43.805 31.613 110.923 1.00 75.78 215 ASP H N 1
ATOM 13650 C CA . ASP H 1 214 ? 43.917 31.135 112.277 1.00 69.59 215 ASP H CA 1
ATOM 13651 C C . ASP H 1 214 ? 45.334 31.104 112.822 1.00 73.90 215 ASP H C 1
ATOM 13652 O O . ASP H 1 214 ? 45.509 31.127 114.040 1.00 84.15 215 ASP H O 1
ATOM 13657 N N . ILE H 1 215 ? 46.342 31.073 111.963 1.00 71.21 216 ILE H N 1
ATOM 13658 C CA . ILE H 1 215 ? 47.688 31.016 112.479 1.00 80.61 216 ILE H CA 1
ATOM 13659 C C . ILE H 1 215 ? 48.482 32.314 112.433 1.00 76.57 216 ILE H C 1
ATOM 13660 O O . ILE H 1 215 ? 49.627 32.351 112.900 1.00 69.50 216 ILE H O 1
ATOM 13665 N N . ILE H 1 216 ? 47.868 33.384 111.952 1.00 65.72 217 ILE H N 1
ATOM 13666 C CA . ILE H 1 216 ? 48.605 34.625 111.801 1.00 65.66 217 ILE H CA 1
ATOM 13667 C C . ILE H 1 216 ? 48.998 35.147 113.168 1.00 63.10 217 ILE H C 1
ATOM 13668 O O . ILE H 1 216 ? 50.171 35.356 113.445 1.00 63.83 217 ILE H O 1
ATOM 13673 N N . ALA H 1 217 ? 48.024 35.295 114.045 1.00 62.29 218 ALA H N 1
ATOM 13674 C CA . ALA H 1 217 ? 48.332 35.845 115.347 1.00 55.94 218 ALA H CA 1
ATOM 13675 C C . ALA H 1 217 ? 49.338 34.987 116.114 1.00 56.28 218 ALA H C 1
ATOM 13676 O O . ALA H 1 217 ? 50.300 35.522 116.658 1.00 60.26 218 ALA H O 1
ATOM 13678 N N . PRO H 1 218 ? 49.138 33.653 116.155 1.00 58.29 219 PRO H N 1
ATOM 13679 C CA . PRO H 1 218 ? 50.130 32.830 116.863 1.00 65.11 219 PRO H CA 1
ATOM 13680 C C . PRO H 1 218 ? 51.532 33.006 116.265 1.00 68.47 219 PRO H C 1
ATOM 13681 O O . PRO H 1 218 ? 52.496 33.155 117.022 1.00 64.72 219 PRO H O 1
ATOM 13685 N N . LEU H 1 219 ? 51.636 33.012 114.932 1.00 65.95 220 LEU H N 1
ATOM 13686 C CA . LEU H 1 219 ? 52.927 33.302 114.290 1.00 67.69 220 LEU H CA 1
ATOM 13687 C C . LEU H 1 219 ? 53.495 34.673 114.661 1.00 67.91 220 LEU H C 1
ATOM 13688 O O . LEU H 1 219 ? 54.660 34.770 115.004 1.00 62.79 220 LEU H O 1
ATOM 13693 N N . GLU H 1 220 ? 52.667 35.719 114.611 1.00 67.16 221 GLU H N 1
ATOM 13694 C CA . GLU H 1 220 ? 53.124 37.028 115.035 1.00 66.85 221 GLU H CA 1
ATOM 13695 C C . GLU H 1 220 ? 53.633 36.977 116.473 1.00 71.01 221 GLU H C 1
ATOM 13696 O O . GLU H 1 220 ? 54.657 37.555 116.788 1.00 72.32 221 GLU H O 1
ATOM 13702 N N . ALA H 1 221 ? 52.961 36.237 117.336 1.00 74.23 222 ALA H N 1
ATOM 13703 C CA . ALA H 1 221 ? 53.401 36.159 118.723 1.00 75.28 222 ALA H CA 1
ATOM 13704 C C . ALA H 1 221 ? 54.716 35.407 118.838 1.00 78.17 222 ALA H C 1
ATOM 13705 O O . ALA H 1 221 ? 55.569 35.774 119.626 1.00 82.28 222 ALA H O 1
ATOM 13707 N N . ASP H 1 222 ? 54.859 34.333 118.080 1.00 73.03 223 ASP H N 1
ATOM 13708 C CA . ASP H 1 222 ? 56.042 33.509 118.194 1.00 76.70 223 ASP H CA 1
ATOM 13709 C C . ASP H 1 222 ? 57.266 34.146 117.550 1.00 78.49 223 ASP H C 1
ATOM 13710 O O . ASP H 1 222 ? 58.361 34.015 118.055 1.00 90.06 223 ASP H O 1
ATOM 13715 N N . LEU H 1 223 ? 57.080 34.863 116.453 1.00 84.14 224 LEU H N 1
ATOM 13716 C CA . LEU H 1 223 ? 58.191 35.477 115.713 1.00 73.92 224 LEU H CA 1
ATOM 13717 C C . LEU H 1 223 ? 58.463 36.896 116.113 1.00 73.28 224 LEU H C 1
ATOM 13718 O O . LEU H 1 223 ? 59.500 37.434 115.780 1.00 81.81 224 LEU H O 1
ATOM 13723 N N . GLY H 1 224 ? 57.513 37.540 116.771 1.00 72.03 225 GLY H N 1
ATOM 13724 C CA . GLY H 1 224 ? 57.628 38.978 117.053 1.00 74.16 225 GLY H CA 1
ATOM 13725 C C . GLY H 1 224 ? 57.732 39.848 115.823 1.00 75.20 225 GLY H C 1
ATOM 13726 O O . GLY H 1 224 ? 58.349 40.865 115.876 1.00 76.67 225 GLY H O 1
ATOM 13727 N N . LYS H 1 225 ? 57.172 39.405 114.704 1.00 81.49 226 LYS H N 1
ATOM 13728 C CA . LYS H 1 225 ? 57.249 40.124 113.424 1.00 82.80 226 LYS H CA 1
ATOM 13729 C C . LYS H 1 225 ? 55.846 40.123 112.773 1.00 75.39 226 LYS H C 1
ATOM 13730 O O . LYS H 1 225 ? 55.065 39.189 112.978 1.00 75.71 226 LYS H O 1
ATOM 13736 N N . PRO H 1 226 ? 55.550 41.099 111.908 1.00 66.83 227 PRO H N 1
ATOM 13737 C CA . PRO H 1 226 ? 54.279 41.095 111.185 1.00 63.94 227 PRO H CA 1
ATOM 13738 C C . PRO H 1 226 ? 54.210 39.943 110.249 1.00 68.55 227 PRO H C 1
ATOM 13739 O O . PRO H 1 226 ? 55.257 39.520 109.735 1.00 74.18 227 PRO H O 1
ATOM 13743 N N . VAL H 1 227 ? 53.002 39.442 110.024 1.00 67.57 228 VAL H N 1
ATOM 13744 C CA . VAL H 1 227 ? 52.783 38.322 109.133 1.00 74.33 228 VAL H CA 1
ATOM 13745 C C . VAL H 1 227 ? 51.531 38.623 108.352 1.00 71.46 228 VAL H C 1
ATOM 13746 O O . VAL H 1 227 ? 50.549 39.058 108.918 1.00 74.16 228 VAL H O 1
ATOM 13750 N N . ILE H 1 228 ? 51.600 38.374 107.051 1.00 65.62 229 ILE H N 1
ATOM 13751 C CA . ILE H 1 228 ? 50.575 38.729 106.145 1.00 67.70 229 ILE H CA 1
ATOM 13752 C C . ILE H 1 228 ? 50.376 37.597 105.162 1.00 70.69 229 ILE H C 1
ATOM 13753 O O . ILE H 1 228 ? 51.315 36.938 104.772 1.00 83.56 229 ILE H O 1
ATOM 13758 N N . SER H 1 229 ? 49.133 37.398 104.766 1.00 65.60 230 SER H N 1
ATOM 13759 C CA . SER H 1 229 ? 48.748 36.341 103.895 1.00 66.05 230 SER H CA 1
ATOM 13760 C C . SER H 1 229 ? 47.898 36.947 102.771 1.00 67.36 230 SER H C 1
ATOM 13761 O O . SER H 1 229 ? 47.486 38.096 102.846 1.00 74.77 230 SER H O 1
ATOM 13764 N N . SER H 1 230 ? 47.665 36.164 101.731 1.00 69.47 231 SER H N 1
ATOM 13765 C CA . SER H 1 230 ? 46.829 36.578 100.644 1.00 77.50 231 SER H CA 1
ATOM 13766 C C . SER H 1 230 ? 45.457 36.950 101.162 1.00 74.67 231 SER H C 1
ATOM 13767 O O . SER H 1 230 ? 44.914 37.997 100.814 1.00 78.02 231 SER H O 1
ATOM 13770 N N . ASP H 1 231 ? 44.899 36.070 101.976 1.00 75.37 232 ASP H N 1
ATOM 13771 C CA . ASP H 1 231 ? 43.602 36.268 102.590 1.00 79.18 232 ASP H CA 1
ATOM 13772 C C . ASP H 1 231 ? 43.556 37.536 103.449 1.00 79.99 232 ASP H C 1
ATOM 13773 O O . ASP H 1 231 ? 42.586 38.307 103.358 1.00 68.37 232 ASP H O 1
ATOM 13778 N N . SER H 1 232 ? 44.572 37.722 104.308 1.00 63.94 233 SER H N 1
ATOM 13779 C CA . SER H 1 232 ? 44.486 38.785 105.291 1.00 69.28 233 SER H CA 1
ATOM 13780 C C . SER H 1 232 ? 44.581 40.124 104.616 1.00 70.95 233 SER H C 1
ATOM 13781 O O . SER H 1 232 ? 43.857 41.053 104.973 1.00 81.78 233 SER H O 1
ATOM 13784 N N . ALA H 1 233 ? 45.435 40.213 103.612 1.00 72.14 234 ALA H N 1
ATOM 13785 C CA . ALA H 1 233 ? 45.595 41.446 102.857 1.00 69.22 234 ALA H CA 1
ATOM 13786 C C . ALA H 1 233 ? 44.326 41.779 102.094 1.00 64.83 234 ALA H C 1
ATOM 13787 O O . ALA H 1 233 ? 43.892 42.924 102.073 1.00 64.92 234 ALA H O 1
ATOM 13789 N N . PHE H 1 234 ? 43.725 40.764 101.490 1.00 64.10 235 PHE H N 1
ATOM 13790 C CA . PHE H 1 234 ? 42.460 40.910 100.736 1.00 61.29 235 PHE H CA 1
ATOM 13791 C C . PHE H 1 234 ? 41.376 41.409 101.674 1.00 68.56 235 PHE H C 1
ATOM 13792 O O . PHE H 1 234 ? 40.671 42.371 101.372 1.00 71.40 235 PHE H O 1
ATOM 13800 N N . PHE H 1 235 ? 41.256 40.792 102.850 1.00 71.07 236 PHE H N 1
ATOM 13801 C CA . PHE H 1 235 ? 40.174 41.169 103.756 1.00 67.58 236 PHE H CA 1
ATOM 13802 C C . PHE H 1 235 ? 40.441 42.570 104.292 1.00 66.67 236 PHE H C 1
ATOM 13803 O O . PHE H 1 235 ? 39.499 43.365 104.513 1.00 57.48 236 PHE H O 1
ATOM 13811 N N . TRP H 1 236 ? 41.716 42.855 104.546 1.00 62.40 237 TRP H N 1
ATOM 13812 C CA . TRP H 1 236 ? 42.112 44.189 105.003 1.00 64.89 237 TRP H CA 1
ATOM 13813 C C . TRP H 1 236 ? 41.675 45.226 103.993 1.00 61.20 237 TRP H C 1
ATOM 13814 O O . TRP H 1 236 ? 41.100 46.270 104.313 1.00 61.31 237 TRP H O 1
ATOM 13825 N N . LYS H 1 237 ? 41.934 44.925 102.745 1.00 64.76 238 LYS H N 1
ATOM 13826 C CA . LYS H 1 237 ? 41.577 45.842 101.684 1.00 74.66 238 LYS H CA 1
ATOM 13827 C C . LYS H 1 237 ? 40.066 46.029 101.623 1.00 67.80 238 LYS H C 1
ATOM 13828 O O . LYS H 1 237 ? 39.570 47.149 101.498 1.00 63.69 238 LYS H O 1
ATOM 13834 N N . ILE H 1 238 ? 39.352 44.922 101.666 1.00 66.09 239 ILE H N 1
ATOM 13835 C CA . ILE H 1 238 ? 37.908 44.984 101.564 1.00 69.97 239 ILE H CA 1
ATOM 13836 C C . ILE H 1 238 ? 37.332 45.842 102.681 1.00 69.00 239 ILE H C 1
ATOM 13837 O O . ILE H 1 238 ? 36.491 46.687 102.440 1.00 68.88 239 ILE H O 1
ATOM 13842 N N . LEU H 1 239 ? 37.776 45.605 103.906 1.00 63.31 240 LEU H N 1
ATOM 13843 C CA . LEU H 1 239 ? 37.237 46.335 105.013 1.00 61.35 240 LEU H CA 1
ATOM 13844 C C . LEU H 1 239 ? 37.641 47.793 104.949 1.00 61.94 240 LEU H C 1
ATOM 13845 O O . LEU H 1 239 ? 36.835 48.659 105.300 1.00 70.40 240 LEU H O 1
ATOM 13850 N N . SER H 1 240 ? 38.883 48.073 104.553 1.00 63.62 241 SER H N 1
ATOM 13851 C CA . SER H 1 240 ? 39.301 49.453 104.271 1.00 63.51 241 SER H CA 1
ATOM 13852 C C . SER H 1 240 ? 38.336 50.148 103.299 1.00 64.26 241 SER H C 1
ATOM 13853 O O . SER H 1 240 ? 37.811 51.206 103.601 1.00 67.01 241 SER H O 1
ATOM 13856 N N . LEU H 1 241 ? 38.082 49.533 102.152 1.00 60.83 242 LEU H N 1
ATOM 13857 C CA . LEU H 1 241 ? 37.130 50.087 101.213 1.00 61.97 242 LEU H CA 1
ATOM 13858 C C . LEU H 1 241 ? 35.760 50.300 101.829 1.00 63.49 242 LEU H C 1
ATOM 13859 O O . LEU H 1 241 ? 35.144 51.287 101.569 1.00 73.86 242 LEU H O 1
ATOM 13864 N N . LEU H 1 242 ? 35.265 49.370 102.628 1.00 71.50 243 LEU H N 1
ATOM 13865 C CA . LEU H 1 242 ? 33.978 49.571 103.285 1.00 69.92 243 LEU H CA 1
ATOM 13866 C C . LEU H 1 242 ? 34.045 50.675 104.315 1.00 67.33 243 LEU H C 1
ATOM 13867 O O . LEU H 1 242 ? 33.019 51.164 104.749 1.00 79.66 243 LEU H O 1
ATOM 13872 N N . GLY H 1 243 ? 35.231 51.032 104.757 1.00 61.75 244 GLY H N 1
ATOM 13873 C CA . GLY H 1 243 ? 35.344 52.044 105.785 1.00 62.96 244 GLY H CA 1
ATOM 13874 C C . GLY H 1 243 ? 34.971 51.530 107.137 1.00 67.28 244 GLY H C 1
ATOM 13875 O O . GLY H 1 243 ? 34.625 52.296 108.026 1.00 84.20 244 GLY H O 1
ATOM 13876 N N . VAL H 1 244 ? 35.105 50.225 107.304 1.00 69.86 245 VAL H N 1
ATOM 13877 C CA . VAL H 1 244 ? 34.832 49.553 108.546 1.00 68.65 245 VAL H CA 1
ATOM 13878 C C . VAL H 1 244 ? 36.138 49.358 109.269 1.00 66.96 245 VAL H C 1
ATOM 13879 O O . VAL H 1 244 ? 37.087 48.831 108.683 1.00 76.32 245 VAL H O 1
ATOM 13883 N N . ARG H 1 245 ? 36.177 49.728 110.535 1.00 67.11 246 ARG H N 1
ATOM 13884 C CA . ARG H 1 245 ? 37.392 49.704 111.330 1.00 75.05 246 ARG H CA 1
ATOM 13885 C C . ARG H 1 245 ? 37.484 48.697 112.464 1.00 70.31 246 ARG H C 1
ATOM 13886 O O . ARG H 1 245 ? 38.184 48.926 113.411 1.00 79.36 246 ARG H O 1
ATOM 13894 N N . GLU H 1 246 ? 36.740 47.612 112.401 1.00 73.47 247 GLU H N 1
ATOM 13895 C CA . GLU H 1 246 ? 36.824 46.576 113.409 1.00 71.06 247 GLU H CA 1
ATOM 13896 C C . GLU H 1 246 ? 36.873 45.222 112.758 1.00 68.58 247 GLU H C 1
ATOM 13897 O O . GLU H 1 246 ? 36.551 45.091 111.612 1.00 67.18 247 GLU H O 1
ATOM 13903 N N . THR H 1 247 ? 37.299 44.218 113.502 1.00 62.26 248 THR H N 1
ATOM 13904 C CA . THR H 1 247 ? 37.263 42.842 113.049 1.00 66.00 248 THR H CA 1
ATOM 13905 C C . THR H 1 247 ? 36.629 42.031 114.120 1.00 62.25 248 THR H C 1
ATOM 13906 O O . THR H 1 247 ? 36.338 42.529 115.167 1.00 55.94 248 THR H O 1
ATOM 13910 N N . SER H 1 248 ? 36.329 40.793 113.816 1.00 61.95 249 SER H N 1
ATOM 13911 C CA . SER H 1 248 ? 35.755 39.917 114.796 1.00 63.13 249 SER H CA 1
ATOM 13912 C C . SER H 1 248 ? 36.676 39.652 115.946 1.00 62.44 249 SER H C 1
ATOM 13913 O O . SER H 1 248 ? 36.226 39.409 117.032 1.00 74.58 249 SER H O 1
ATOM 13916 N N . GLY H 1 249 ? 37.967 39.661 115.716 1.00 60.99 250 GLY H N 1
ATOM 13917 C CA . GLY H 1 249 ? 38.847 38.945 116.582 1.00 59.33 250 GLY H CA 1
ATOM 13918 C C . GLY H 1 249 ? 40.301 39.205 116.472 1.00 62.85 250 GLY H C 1
ATOM 13919 O O . GLY H 1 249 ? 40.748 40.306 116.375 1.00 83.00 250 GLY H O 1
ATOM 13920 N N . GLY H 1 250 ? 41.040 38.142 116.597 1.00 52.34 251 GLY H N 1
ATOM 13921 C CA . GLY H 1 250 ? 42.491 38.155 116.762 1.00 53.23 251 GLY H CA 1
ATOM 13922 C C . GLY H 1 250 ? 43.110 37.673 115.477 1.00 56.43 251 GLY H C 1
ATOM 13923 O O . GLY H 1 250 ? 43.604 36.549 115.398 1.00 64.80 251 GLY H O 1
ATOM 13924 N N . TRP H 1 251 ? 43.023 38.508 114.450 1.00 59.87 252 TRP H N 1
ATOM 13925 C CA . TRP H 1 251 ? 43.468 38.137 113.127 1.00 62.58 252 TRP H CA 1
ATOM 13926 C C . TRP H 1 251 ? 44.816 38.754 112.708 1.00 62.75 252 TRP H C 1
ATOM 13927 O O . TRP H 1 251 ? 45.130 38.814 111.535 1.00 67.72 252 TRP H O 1
ATOM 13938 N N . GLY H 1 252 ? 45.614 39.220 113.665 1.00 66.55 253 GLY H N 1
ATOM 13939 C CA . GLY H 1 252 ? 46.922 39.765 113.340 1.00 67.42 253 GLY H CA 1
ATOM 13940 C C . GLY H 1 252 ? 46.937 41.287 113.257 1.00 65.31 253 GLY H C 1
ATOM 13941 O O . GLY H 1 252 ? 45.898 41.951 113.255 1.00 64.31 253 GLY H O 1
ATOM 13942 N N . SER H 1 253 ? 48.148 41.824 113.176 1.00 62.52 254 SER H N 1
ATOM 13943 C CA . SER H 1 253 ? 48.378 43.240 113.359 1.00 63.37 254 SER H CA 1
ATOM 13944 C C . SER H 1 253 ? 47.871 44.060 112.183 1.00 64.37 254 SER H C 1
ATOM 13945 O O . SER H 1 253 ? 47.377 45.151 112.362 1.00 69.01 254 SER H O 1
ATOM 13948 N N . LEU H 1 254 ? 48.019 43.547 110.975 1.00 59.66 255 LEU H N 1
ATOM 13949 C CA . LEU H 1 254 ? 47.519 44.269 109.854 1.00 58.23 255 LEU H CA 1
ATOM 13950 C C . LEU H 1 254 ? 46.053 44.548 110.107 1.00 61.07 255 LEU H C 1
ATOM 13951 O O . LEU H 1 254 ? 45.630 45.685 109.994 1.00 61.32 255 LEU H O 1
ATOM 13956 N N . LEU H 1 255 ? 45.254 43.505 110.315 1.00 62.77 256 LEU H N 1
ATOM 13957 C CA . LEU H 1 255 ? 43.814 43.725 110.484 1.00 62.51 256 LEU H CA 1
ATOM 13958 C C . LEU H 1 255 ? 43.509 44.500 111.746 1.00 57.46 256 LEU H C 1
ATOM 13959 O O . LEU H 1 255 ? 42.497 45.169 111.805 1.00 59.56 256 LEU H O 1
ATOM 13964 N N . ASP H 1 256 ? 44.356 44.399 112.759 1.00 56.36 257 ASP H N 1
ATOM 13965 C CA . ASP H 1 256 ? 44.172 45.226 113.945 1.00 60.60 257 ASP H CA 1
ATOM 13966 C C . ASP H 1 256 ? 44.448 46.689 113.660 1.00 66.41 257 ASP H C 1
ATOM 13967 O O . ASP H 1 256 ? 43.971 47.537 114.373 1.00 72.35 257 ASP H O 1
ATOM 13972 N N . SER H 1 257 ? 45.200 46.986 112.600 1.00 69.64 258 SER H N 1
ATOM 13973 C CA . SER H 1 257 ? 45.565 48.352 112.297 1.00 68.22 258 SER H CA 1
ATOM 13974 C C . SER H 1 257 ? 44.479 49.095 111.542 1.00 69.81 258 SER H C 1
ATOM 13975 O O . SER H 1 257 ? 44.640 50.276 111.305 1.00 70.62 258 SER H O 1
ATOM 13978 N N . LEU H 1 258 ? 43.402 48.429 111.135 1.00 69.17 259 LEU H N 1
ATOM 13979 C CA . LEU H 1 258 ? 42.307 49.122 110.432 1.00 73.48 259 LEU H CA 1
ATOM 13980 C C . LEU H 1 258 ? 41.833 50.310 111.253 1.00 82.30 259 LEU H C 1
ATOM 13981 O O . LEU H 1 258 ? 41.735 51.422 110.731 1.00 87.23 259 LEU H O 1
#

B-factor: mean 95.58, std 31.37, range [20.0, 259.37]

CATH classification: 3.40.50.12500

Radius of gyration: 38.85 Å; Cα contacts (8 Å, |Δi|>4): 3837; chains: 8; bounding box: 100×95×111 Å